Protein 7WWF (pdb70)

Solvent-accessible surface area: 55863 Å² total

B-factor: mean 41.77, std 9.0, range [22.73, 104.08]

CATH classification: 3.40.50.1820

Sequence (1630 aa):
NSGTLAVLVHGAWHSSLHWAAAQRGLARRGVASIAVDLPGHGLDAPVPSGYLTAGQPGLETEKSALADITDDLADAVVDALAEVRSRFARVLLVAHSAGGGPASLAAEKAPELVDHLVYLAAFVPAARPRFTDYINAPENADVVALPIFSDPANLGAHRLNPLSSDAIEVDAIRRAFLTDPPDAPEGWRHLLHPDEPYASLSAPVPVTPRRWGRIPRTYIRLDGDRALAPTTQNLIAEADRLTPDNPFGVRSLPGDHSPVHRPGELADLLAGIGTLAVLVHGAWHSSLHWAAAQRGLARRGVASIAVDLPGHGLDAPVPSGYLTAGQPGLETEKSALADITDDLADAVVDALAEVRSRFARVLLVAHSAGGGPASLAAEKAPELVDHLVYLAAFVPAARPRFTDYINAPENADVVALPIFSDPANLGAHRLNPLSSDAIEVDAIRRAFLTDPPDAPEGWRHLLHPDEPYASLSAPVPVTPRRWGRIPRTYIRLDGDRALAPTTQNLIAEADRLTPDNPFGVRSLPGDHSPVHRPGELADLLAGINSGTLAVLVHGAWHSSLHWAAAQRGLARRGVASIAVDLPGHGLDAPVPSGYLTAGQPGLETEKSALADITDDLADAVVDALAEVRSRFARVLLVAHSAGGGPASLAAEKAPELVDHLVYLAAFVPAARPRFTDYINAPENADVVALPIFSDPANLGAHRLNPLSSDAIEVDAIRRAFLTDPPDAPEGWRHLLHPDEPYASLSAPVPVTPRRWGRIPRTYIRLDGDRALAPTTQNLIAEADRLTPDNPFGVRSLPGDHSPVHRPGELADLLAGIGTLAVLVHGAWHSSLHWAAAQRGLARRGVASIAVDLPGHGLDAPVPSGYLTAGQPGLETEKSALADITDDLADAVVDALAEVRSRFARVLLVAHSAGGGPASLAAEKAPELVDHLVYLAAFVPAARPRFTDYINAPENADVVALPIFSDPANLGAHRLNPLSSDAIEVDAIRRAFLTDPPDAPEGWRHLLHPDEPYASLSAPVPVTPRRWGRIPRTYIRLDGDRALAPTTQNLIAEADRLTPDNPFGVRSLPGDHSPVHRPGELADLLAGIGTLAVLVHGAWHSSLHWAAAQRGLARRGVASIAVDLPGHGLDAPVPSGYLTAGQPGLETEKSALADITDDLADAVVDALAEVRSRFARVLLVAHSAGGGPASLAAEKAPELVDHLVYLAAFVPAARPRFTDYINAPENADVVALPIFSDPANLGAHRLNPLSSDAIEVDAIRRAFLTDPPDAPEGWRHLLHPDEPYASLSAPVPVTPRRWGRIPRTYIRLDGDRALAPTTQNLIAEADRLTPDNPFGVRSLPGDHSPVHRPGELADLLAGIGTLAVLVHGAWHSSLHWAAAQRGLARRGVASIAVDLPGHGLDAPVPSGYLTAGQPGLETEKSALADITDDLADAVVDALAEVRSRFARVLLVAHSAGGGPASLAAEKAPELVDHLVYLAAFVPAARPRFTDYINAPENADVVALPIFSDPANLGAHRLNPLSSDAIEVDAIRRAFLTDPPDAPEGWRHLLHPDEPYASLSAPVPVTPRRWGRIPRTYIRLDGDRALAPTTQNLIAEADRLTPDNPFGVRSLPGDHSPVHRPGELADLLAGI

Structure (mmCIF, N/CA/C/O backbone):
data_7WWF
#
_entry.id   7WWF
#
_cell.length_a   91.668
_cell.length_b   65.830
_cell.length_c   172.809
_cell.angle_alpha   90.000
_cell.angle_beta   97.760
_cell.angle_gamma   90.000
#
_symmetry.space_group_name_H-M   'P 1 21 1'
#
loop_
_entity.id
_entity.type
_entity.pdbx_description
1 polymer Esterase
2 non-polymer DI(HYDROXYETHYL)ETHER
3 non-polymer 2-AMINO-2-HYDROXYMETHYL-PROPANE-1,3-DIOL
4 water water
#
loop_
_atom_site.group_PDB
_atom_site.id
_atom_site.type_symbol
_atom_site.label_atom_id
_atom_site.label_alt_id
_atom_site.label_comp_id
_atom_site.label_asym_id
_atom_site.label_entity_id
_atom_site.label_seq_id
_atom_site.pdbx_PDB_ins_code
_atom_site.Cartn_x
_atom_site.Cartn_y
_atom_site.Cartn_z
_atom_site.occupancy
_atom_site.B_iso_or_equiv
_atom_site.auth_seq_id
_atom_site.auth_comp_id
_atom_site.auth_asym_id
_atom_site.auth_atom_id
_atom_site.pdbx_PDB_model_num
ATOM 1 N N . ASN A 1 6 ? 64.178 -34.850 114.864 1.00 79.22 6 ASN A N 1
ATOM 2 C CA . ASN A 1 6 ? 65.636 -34.827 114.891 1.00 70.69 6 ASN A CA 1
ATOM 3 C C . ASN A 1 6 ? 66.177 -35.866 115.868 1.00 72.68 6 ASN A C 1
ATOM 4 O O . ASN A 1 6 ? 67.380 -35.921 116.127 1.00 63.97 6 ASN A O 1
ATOM 6 N N . SER A 1 7 ? 65.273 -36.696 116.397 1.00 80.16 7 SER A N 1
ATOM 7 C CA . SER A 1 7 ? 65.653 -37.673 117.413 1.00 76.57 7 SER A CA 1
ATOM 8 C C . SER A 1 7 ? 66.642 -38.701 116.878 1.00 77.25 7 SER A C 1
ATOM 9 O O . SER A 1 7 ? 67.522 -39.157 117.617 1.00 77.23 7 SER A O 1
ATOM 12 N N . GLY A 1 8 ? 66.515 -39.083 115.610 1.00 72.13 8 GLY A N 1
ATOM 13 C CA . GLY A 1 8 ? 67.396 -40.086 115.044 1.00 64.99 8 GLY A CA 1
ATOM 14 C C . GLY A 1 8 ? 68.252 -39.582 113.901 1.00 54.45 8 GLY A C 1
ATOM 15 O O . GLY A 1 8 ? 68.655 -40.363 113.034 1.00 52.53 8 GLY A O 1
ATOM 16 N N . THR A 1 9 ? 68.540 -38.285 113.888 1.00 50.79 9 THR A N 1
ATOM 17 C CA . THR A 1 9 ? 69.345 -37.672 112.840 1.00 48.72 9 THR A CA 1
ATOM 18 C C . THR A 1 9 ? 70.758 -37.429 113.356 1.00 44.07 9 THR A C 1
ATOM 19 O O . THR A 1 9 ? 70.939 -36.940 114.476 1.00 42.98 9 THR A O 1
ATOM 23 N N . LEU A 1 10 ? 71.752 -37.774 112.541 1.00 40.47 10 LEU A N 1
ATOM 24 C CA . LEU A 1 10 ? 73.153 -37.553 112.874 1.00 38.03 10 LEU A CA 1
ATOM 25 C C . LEU A 1 10 ? 73.827 -36.774 111.756 1.00 35.61 10 LEU A C 1
ATOM 26 O O . LEU A 1 10 ? 73.688 -37.124 110.579 1.00 40.24 10 LEU A O 1
ATOM 31 N N . ALA A 1 11 ? 74.564 -35.731 112.124 1.00 30.22 11 ALA A N 1
ATOM 32 C CA . ALA A 1 11 ? 75.319 -34.927 111.174 1.00 32.49 11 ALA A CA 1
ATOM 33 C C . ALA A 1 11 ? 76.783 -35.346 111.221 1.00 35.27 11 ALA A C 1
ATOM 34 O O . ALA A 1 11 ? 77.434 -35.226 112.263 1.00 34.44 11 ALA A O 1
ATOM 36 N N . VAL A 1 12 ? 77.292 -35.844 110.099 1.00 33.64 12 VAL A N 1
ATOM 37 C CA . VAL A 1 12 ? 78.703 -36.184 109.958 1.00 29.81 12 VAL A CA 1
ATOM 38 C C . VAL A 1 12 ? 79.394 -35.012 109.278 1.00 33.99 12 VAL A C 1
ATOM 39 O O . VAL A 1 12 ? 79.113 -34.705 108.113 1.00 34.86 12 VAL A O 1
ATOM 43 N N . LEU A 1 13 ? 80.298 -34.358 109.999 1.00 29.37 13 LEU A N 1
ATOM 44 C CA . LEU A 1 13 ? 80.920 -33.120 109.549 1.00 32.50 13 LEU A CA 1
ATOM 45 C C . LEU A 1 13 ? 82.324 -33.401 109.029 1.00 35.24 13 LEU A C 1
ATOM 46 O O . LEU A 1 13 ? 83.114 -34.081 109.695 1.00 30.52 13 LEU A O 1
ATOM 51 N N . VAL A 1 14 ? 82.629 -32.875 107.843 1.00 30.96 14 VAL A N 1
ATOM 52 C CA . VAL A 1 14 ? 83.930 -33.041 107.200 1.00 26.88 14 VAL A CA 1
ATOM 53 C C . VAL A 1 14 ? 84.552 -31.662 107.032 1.00 29.79 14 VAL A C 1
ATOM 54 O O . VAL A 1 14 ? 84.002 -30.808 106.323 1.00 31.51 14 VAL A O 1
ATOM 58 N N . HIS A 1 15 ? 85.704 -31.453 107.666 1.00 24.29 15 HIS A N 1
ATOM 59 C CA . HIS A 1 15 ? 86.364 -30.156 107.666 1.00 26.84 15 HIS A CA 1
ATOM 60 C C . HIS A 1 15 ? 86.942 -29.835 106.285 1.00 33.51 15 HIS A C 1
ATOM 61 O O . HIS A 1 15 ? 86.984 -30.674 105.380 1.00 24.52 15 HIS A O 1
ATOM 68 N N . GLY A 1 16 ? 87.410 -28.593 106.140 1.00 28.87 16 GLY A N 1
ATOM 69 C CA . GLY A 1 16 ? 88.033 -28.135 104.919 1.00 31.65 16 GLY A CA 1
ATOM 70 C C . GLY A 1 16 ? 89.549 -28.224 104.972 1.00 36.51 16 GLY A C 1
ATOM 71 O O . GLY A 1 16 ? 90.144 -28.789 105.892 1.00 31.71 16 GLY A O 1
ATOM 72 N N . ALA A 1 17 ? 90.180 -27.643 103.954 1.00 33.85 17 ALA A N 1
ATOM 73 C CA . ALA A 1 17 ? 91.632 -27.709 103.846 1.00 34.64 17 ALA A CA 1
ATOM 74 C C . ALA A 1 17 ? 92.300 -26.922 104.969 1.00 34.93 17 ALA A C 1
ATOM 75 O O . ALA A 1 17 ? 91.844 -25.840 105.354 1.00 31.10 17 ALA A O 1
ATOM 77 N N . TRP A 1 18 ? 93.387 -27.488 105.498 1.00 32.00 18 TRP A N 1
ATOM 78 C CA . TRP A 1 18 ? 94.213 -26.958 106.582 1.00 32.98 18 TRP A CA 1
ATOM 79 C C . TRP A 1 18 ? 93.491 -26.910 107.924 1.00 32.85 18 TRP A C 1
ATOM 80 O O . TRP A 1 18 ? 94.106 -26.514 108.920 1.00 30.11 18 TRP A O 1
ATOM 91 N N . HIS A 1 19 ? 92.222 -27.304 107.991 1.00 31.58 19 HIS A N 1
ATOM 92 C CA . HIS A 1 19 ? 91.459 -27.304 109.228 1.00 28.87 19 HIS A CA 1
ATOM 93 C C . HIS A 1 19 ? 91.399 -28.722 109.793 1.00 30.77 19 HIS A C 1
ATOM 94 O O . HIS A 1 19 ? 92.095 -29.629 109.330 1.00 34.57 19 HIS A O 1
ATOM 101 N N . SER A 1 20 ? 90.561 -28.924 110.807 1.00 36.02 20 SER A N 1
ATOM 102 C CA . SER A 1 20 ? 90.404 -30.241 111.412 1.00 33.60 20 SER A CA 1
ATOM 103 C C . SER A 1 20 ? 89.032 -30.312 112.075 1.00 32.85 20 SER A C 1
ATOM 104 O O . SER A 1 20 ? 88.211 -29.399 111.947 1.00 33.85 20 SER A O 1
ATOM 107 N N . SER A 1 21 ? 88.788 -31.409 112.795 1.00 35.21 21 SER A N 1
ATOM 108 C CA . SER A 1 21 ? 87.517 -31.585 113.485 1.00 35.87 21 SER A CA 1
ATOM 109 C C . SER A 1 21 ? 87.280 -30.528 114.555 1.00 34.53 21 SER A C 1
ATOM 110 O O . SER A 1 21 ? 86.122 -30.246 114.883 1.00 32.04 21 SER A O 1
ATOM 113 N N . LEU A 1 22 ? 88.345 -29.928 115.095 1.00 33.49 22 LEU A N 1
ATOM 114 C CA . LEU A 1 22 ? 88.179 -28.986 116.199 1.00 35.95 22 LEU A CA 1
ATOM 115 C C . LEU A 1 22 ? 87.417 -27.741 115.770 1.00 38.38 22 LEU A C 1
ATOM 116 O O . LEU A 1 22 ? 86.744 -27.113 116.595 1.00 37.99 22 LEU A O 1
ATOM 121 N N . HIS A 1 23 ? 87.503 -27.368 114.493 1.00 32.49 23 HIS A N 1
ATOM 122 C CA . HIS A 1 23 ? 86.823 -26.163 114.041 1.00 36.91 23 HIS A CA 1
ATOM 123 C C . HIS A 1 23 ? 85.306 -26.317 114.053 1.00 35.36 23 HIS A C 1
ATOM 124 O O . HIS A 1 23 ? 84.596 -25.308 114.057 1.00 38.52 23 HIS A O 1
ATOM 131 N N . TRP A 1 24 ? 84.799 -27.548 114.092 1.00 34.94 24 TRP A N 1
ATOM 132 C CA . TRP A 1 24 ? 83.368 -27.815 114.167 1.00 34.43 24 TRP A CA 1
ATOM 133 C C . TRP A 1 24 ? 82.812 -27.784 115.590 1.00 36.06 24 TRP A C 1
ATOM 134 O O . TRP A 1 24 ? 81.597 -27.934 115.757 1.00 34.98 24 TRP A O 1
ATOM 145 N N . ALA A 1 25 ? 83.659 -27.594 116.607 1.00 34.17 25 ALA A N 1
ATOM 146 C CA . ALA A 1 25 ? 83.255 -27.868 117.988 1.00 35.65 25 ALA A CA 1
ATOM 147 C C . ALA A 1 25 ? 82.040 -27.044 118.404 1.00 33.95 25 ALA A C 1
ATOM 148 O O . ALA A 1 25 ? 81.065 -27.584 118.938 1.00 34.23 25 ALA A O 1
ATOM 150 N N . ALA A 1 26 ? 82.083 -25.729 118.173 1.00 38.30 26 ALA A N 1
ATOM 151 C CA . ALA A 1 26 ? 80.977 -24.873 118.595 1.00 34.66 26 ALA A CA 1
ATOM 152 C C . ALA A 1 26 ? 79.702 -25.194 117.825 1.00 39.00 26 ALA A C 1
ATOM 153 O O . ALA A 1 26 ? 78.600 -25.154 118.387 1.00 39.33 26 ALA A O 1
ATOM 155 N N . ALA A 1 27 ? 79.832 -25.514 116.535 1.00 39.43 27 ALA A N 1
ATOM 156 C CA . ALA A 1 27 ? 78.666 -25.897 115.749 1.00 35.56 27 ALA A CA 1
ATOM 157 C C . ALA A 1 27 ? 78.062 -27.205 116.245 1.00 29.28 27 ALA A C 1
ATOM 158 O O . ALA A 1 27 ? 76.839 -27.380 116.192 1.00 27.84 27 ALA A O 1
ATOM 160 N N . GLN A 1 28 ? 78.896 -28.129 116.729 1.00 30.65 28 GLN A N 1
ATOM 161 C CA . GLN A 1 28 ? 78.378 -29.365 117.308 1.00 32.82 28 GLN A CA 1
ATOM 162 C C . GLN A 1 28 ? 77.570 -29.082 118.569 1.00 36.01 28 GLN A C 1
ATOM 163 O O . GLN A 1 28 ? 76.562 -29.749 118.832 1.00 33.83 28 GLN A O 1
ATOM 169 N N . ARG A 1 29 ? 78.001 -28.099 119.366 1.00 34.75 29 ARG A N 1
ATOM 170 C CA . ARG A 1 29 ? 77.209 -27.690 120.522 1.00 37.85 29 ARG A CA 1
ATOM 171 C C . ARG A 1 29 ? 75.876 -27.098 120.083 1.00 38.40 29 ARG A C 1
ATOM 172 O O . ARG A 1 29 ? 74.834 -27.378 120.688 1.00 35.88 29 ARG A O 1
ATOM 180 N N . GLY A 1 30 ? 75.888 -26.283 119.028 1.00 34.33 30 GLY A N 1
ATOM 181 C CA . GLY A 1 30 ? 74.641 -25.741 118.516 1.00 34.63 30 GLY A CA 1
ATOM 182 C C . GLY A 1 30 ? 73.689 -26.820 118.039 1.00 36.38 30 GLY A C 1
ATOM 183 O O . GLY A 1 30 ? 72.474 -26.716 118.227 1.00 33.70 30 GLY A O 1
ATOM 184 N N . LEU A 1 31 ? 74.227 -27.875 117.420 1.00 28.24 31 LEU A N 1
ATOM 185 C CA . LEU A 1 31 ? 73.377 -28.953 116.923 1.00 32.33 31 LEU A CA 1
ATOM 186 C C . LEU A 1 31 ? 72.751 -29.741 118.067 1.00 37.22 31 LEU A C 1
ATOM 187 O O . LEU A 1 31 ? 71.575 -30.119 117.996 1.00 37.53 31 LEU A O 1
ATOM 192 N N . ALA A 1 32 ? 73.522 -30.008 119.126 1.00 33.61 32 ALA A N 1
ATOM 193 C CA . ALA A 1 32 ? 72.981 -30.739 120.267 1.00 35.01 32 ALA A CA 1
ATOM 194 C C . ALA A 1 32 ? 71.831 -29.975 120.909 1.00 33.33 32 ALA A C 1
ATOM 195 O O . ALA A 1 32 ? 70.824 -30.572 121.309 1.00 32.67 32 ALA A O 1
ATOM 197 N N . ARG A 1 33 ? 71.964 -28.649 121.002 1.00 37.57 33 ARG A N 1
ATOM 198 C CA . ARG A 1 33 ? 70.906 -27.786 121.516 1.00 37.08 33 ARG A CA 1
ATOM 199 C C . ARG A 1 33 ? 69.590 -27.988 120.775 1.00 44.21 33 ARG A C 1
ATOM 200 O O . ARG A 1 33 ? 68.520 -27.725 121.339 1.00 40.62 33 ARG A O 1
ATOM 208 N N . ARG A 1 34 ? 69.642 -28.464 119.529 1.00 38.24 34 ARG A N 1
ATOM 209 C CA . ARG A 1 34 ? 68.456 -28.827 118.767 1.00 37.34 34 ARG A CA 1
ATOM 210 C C . ARG A 1 34 ? 68.229 -30.333 118.727 1.00 40.90 34 ARG A C 1
ATOM 211 O O . ARG A 1 34 ? 67.450 -30.814 117.897 1.00 45.15 34 ARG A O 1
ATOM 219 N N . GLY A 1 35 ? 68.891 -31.086 119.601 1.00 42.26 35 GLY A N 1
ATOM 220 C CA . GLY A 1 35 ? 68.703 -32.523 119.625 1.00 39.29 35 GLY A CA 1
ATOM 221 C C . GLY A 1 35 ? 69.266 -33.252 118.429 1.00 44.68 35 GLY A C 1
ATOM 222 O O . GLY A 1 35 ? 68.840 -34.373 118.140 1.00 49.96 35 GLY A O 1
ATOM 223 N N . VAL A 1 36 ? 70.213 -32.647 117.722 1.00 42.53 36 VAL A N 1
ATOM 224 C CA . VAL A 1 36 ? 70.851 -33.262 116.566 1.00 37.58 36 VAL A CA 1
ATOM 225 C C . VAL A 1 36 ? 72.240 -33.717 116.992 1.00 32.34 36 VAL A C 1
ATOM 226 O O . VAL A 1 36 ? 73.113 -32.891 117.279 1.00 34.49 36 VAL A O 1
ATOM 230 N N . ALA A 1 37 ? 72.449 -35.028 117.043 1.00 32.36 37 ALA A N 1
ATOM 231 C CA . ALA A 1 37 ? 73.775 -35.552 117.322 1.00 33.92 37 ALA A CA 1
ATOM 232 C C . ALA A 1 37 ? 74.695 -35.320 116.127 1.00 40.27 37 ALA A C 1
ATOM 233 O O . ALA A 1 37 ? 74.251 -35.199 114.980 1.00 38.99 37 ALA A O 1
ATOM 235 N N . SER A 1 38 ? 75.994 -35.257 116.402 1.00 33.48 38 SER A N 1
ATOM 236 C CA . SER A 1 38 ? 76.941 -34.977 115.335 1.00 39.58 38 SER A CA 1
ATOM 237 C C . SER A 1 38 ? 78.317 -35.504 115.708 1.00 39.67 38 SER A C 1
ATOM 238 O O . SER A 1 38 ? 78.689 -35.545 116.883 1.00 37.20 38 SER A O 1
ATOM 241 N N . ILE A 1 39 ? 79.065 -35.905 114.684 1.00 40.66 39 ILE A N 1
ATOM 242 C CA . ILE A 1 39 ? 80.461 -36.291 114.825 1.00 38.03 39 ILE A CA 1
ATOM 243 C C . ILE A 1 39 ? 81.268 -35.582 113.750 1.00 38.93 39 ILE A C 1
ATOM 244 O O . ILE A 1 39 ? 80.773 -35.305 112.653 1.00 34.00 39 ILE A O 1
ATOM 249 N N . ALA A 1 40 ? 82.520 -35.284 114.073 1.00 34.94 40 ALA A N 1
ATOM 250 C CA . ALA A 1 40 ? 83.425 -34.600 113.163 1.00 32.72 40 ALA A CA 1
ATOM 251 C C . ALA A 1 40 ? 84.544 -35.555 112.780 1.00 37.70 40 ALA A C 1
ATOM 252 O O . ALA A 1 40 ? 85.233 -36.094 113.653 1.00 35.47 40 ALA A O 1
ATOM 254 N N . VAL A 1 41 ? 84.713 -35.769 111.484 1.00 32.89 41 VAL A N 1
ATOM 255 C CA . VAL A 1 41 ? 85.740 -36.662 110.964 1.00 38.07 41 VAL A CA 1
ATOM 256 C C . VAL A 1 41 ? 87.027 -35.877 110.776 1.00 40.63 41 VAL A C 1
ATOM 257 O O . VAL A 1 41 ? 87.013 -34.728 110.320 1.00 41.23 41 VAL A O 1
ATOM 261 N N . ASP A 1 42 ? 88.147 -36.493 111.136 1.00 37.84 42 ASP A N 1
ATOM 262 C CA . ASP A 1 42 ? 89.465 -35.944 110.850 1.00 37.15 42 ASP A CA 1
ATOM 263 C C . ASP A 1 42 ? 90.028 -36.690 109.648 1.00 39.94 42 ASP A C 1
ATOM 264 O O . ASP A 1 42 ? 90.364 -37.875 109.747 1.00 39.71 42 ASP A O 1
ATOM 269 N N . LEU A 1 43 ? 90.108 -36.001 108.512 1.00 34.24 43 LEU A N 1
ATOM 270 C CA . LEU A 1 43 ? 90.650 -36.608 107.310 1.00 37.12 43 LEU A CA 1
ATOM 271 C C . LEU A 1 43 ? 92.140 -36.890 107.498 1.00 38.57 43 LEU A C 1
ATOM 272 O O . LEU A 1 43 ? 92.808 -36.219 108.289 1.00 38.67 43 LEU A O 1
ATOM 277 N N . PRO A 1 44 ? 92.674 -37.891 106.797 1.00 41.52 44 PRO A N 1
ATOM 278 C CA . PRO A 1 44 ? 94.099 -38.218 106.930 1.00 32.82 44 PRO A CA 1
ATOM 279 C C . PRO A 1 44 ? 94.987 -36.992 106.781 1.00 34.91 44 PRO A C 1
ATOM 280 O O . PRO A 1 44 ? 94.844 -36.204 105.843 1.00 35.19 44 PRO A O 1
ATOM 284 N N . GLY A 1 45 ? 95.903 -36.829 107.732 1.00 37.27 45 GLY A N 1
ATOM 285 C CA . GLY A 1 45 ? 96.774 -35.678 107.777 1.00 36.39 45 GLY A CA 1
ATOM 286 C C . GLY A 1 45 ? 96.261 -34.519 108.601 1.00 37.67 45 GLY A C 1
ATOM 287 O O . GLY A 1 45 ? 96.938 -33.485 108.673 1.00 37.74 45 GLY A O 1
ATOM 288 N N . HIS A 1 46 ? 95.093 -34.654 109.223 1.00 32.98 46 HIS A N 1
ATOM 289 C CA . HIS A 1 46 ? 94.504 -33.590 110.021 1.00 36.12 46 HIS A CA 1
ATOM 290 C C . HIS A 1 46 ? 94.169 -34.121 111.408 1.00 40.46 46 HIS A C 1
ATOM 291 O O . HIS A 1 46 ? 94.089 -35.332 111.630 1.00 36.57 46 HIS A O 1
ATOM 298 N N . GLY A 1 47 ? 93.970 -33.197 112.341 1.00 35.34 47 GLY A N 1
ATOM 299 C CA . GLY A 1 47 ? 93.663 -33.571 113.703 1.00 37.72 47 GLY A CA 1
ATOM 300 C C . GLY A 1 47 ? 94.915 -33.859 114.514 1.00 40.03 47 GLY A C 1
ATOM 301 O O . GLY A 1 47 ? 96.024 -33.413 114.198 1.00 38.70 47 GLY A O 1
ATOM 302 N N . LEU A 1 48 ? 94.721 -34.636 115.583 1.00 42.70 48 LEU A N 1
ATOM 303 C CA . LEU A 1 48 ? 95.824 -34.956 116.484 1.00 46.64 48 LEU A CA 1
ATOM 304 C C . LEU A 1 48 ? 96.905 -35.780 115.797 1.00 46.69 48 LEU A C 1
ATOM 305 O O . LEU A 1 48 ? 98.070 -35.732 116.207 1.00 52.42 48 LEU A O 1
ATOM 310 N N . ASP A 1 49 ? 96.544 -36.533 114.761 1.00 46.03 49 ASP A N 1
ATOM 311 C CA . ASP A 1 49 ? 97.481 -37.382 114.036 1.00 53.87 49 ASP A CA 1
ATOM 312 C C . ASP A 1 49 ? 98.338 -36.621 113.035 1.00 52.31 49 ASP A C 1
ATOM 313 O O . ASP A 1 49 ? 99.225 -37.227 112.425 1.00 48.82 49 ASP A O 1
ATOM 318 N N . ALA A 1 50 ? 98.101 -35.325 112.855 1.00 49.92 50 ALA A N 1
ATOM 319 C CA . ALA A 1 50 ? 98.730 -34.596 111.764 1.00 40.91 50 ALA A CA 1
ATOM 320 C C . ALA A 1 50 ? 100.235 -34.469 111.989 1.00 43.97 50 ALA A C 1
ATOM 321 O O . ALA A 1 50 ? 100.684 -34.292 113.127 1.00 37.11 50 ALA A O 1
ATOM 323 N N . PRO A 1 51 ? 101.035 -34.562 110.934 1.00 44.06 51 PRO A N 1
ATOM 324 C CA . PRO A 1 51 ? 102.461 -34.257 111.040 1.00 43.47 51 PRO A CA 1
ATOM 325 C C . PRO A 1 51 ? 102.723 -32.783 110.754 1.00 42.27 51 PRO A C 1
ATOM 326 O O . PRO A 1 51 ? 101.832 -32.027 110.361 1.00 46.71 51 PRO A O 1
ATOM 330 N N . VAL A 1 52 ? 103.973 -32.386 110.977 1.00 39.26 52 VAL A N 1
ATOM 331 C CA . VAL A 1 52 ? 104.456 -31.068 110.557 1.00 42.98 52 VAL A CA 1
ATOM 332 C C . VAL A 1 52 ? 105.845 -31.218 109.972 1.00 39.56 52 VAL A C 1
ATOM 333 O O . VAL A 1 52 ? 106.589 -32.150 110.308 1.00 36.66 52 VAL A O 1
ATOM 337 N N . PRO A 1 53 ? 106.217 -30.319 109.059 1.00 39.94 53 PRO A N 1
ATOM 338 C CA . PRO A 1 53 ? 107.597 -30.320 108.562 1.00 40.03 53 PRO A CA 1
ATOM 339 C C . PRO A 1 53 ? 108.578 -30.140 109.709 1.00 39.93 53 PRO A C 1
ATOM 340 O O . PRO A 1 53 ? 108.289 -29.467 110.702 1.00 38.89 53 PRO A O 1
ATOM 344 N N . SER A 1 54 ? 109.753 -30.761 109.561 1.00 38.14 54 SER A N 1
ATOM 345 C CA . SER A 1 54 ? 110.697 -30.857 110.672 1.00 45.73 54 SER A CA 1
ATOM 346 C C . SER A 1 54 ? 111.083 -29.490 111.223 1.00 42.14 54 SER A C 1
ATOM 347 O O . SER A 1 54 ? 111.446 -29.377 112.399 1.00 42.85 54 SER A O 1
ATOM 350 N N . GLY A 1 55 ? 111.007 -28.446 110.404 1.00 37.35 55 GLY A N 1
ATOM 351 C CA . GLY A 1 55 ? 111.338 -27.107 110.834 1.00 40.26 55 GLY A CA 1
ATOM 352 C C . GLY A 1 55 ? 110.165 -26.201 111.128 1.00 40.95 55 GLY A C 1
ATOM 353 O O . GLY A 1 55 ? 110.378 -25.030 111.454 1.00 40.75 55 GLY A O 1
ATOM 354 N N . TYR A 1 56 ? 108.932 -26.707 111.039 1.00 38.12 56 TYR A N 1
ATOM 355 C CA . TYR A 1 56 ? 107.761 -25.846 111.181 1.00 35.63 56 TYR A CA 1
ATOM 356 C C . TYR A 1 56 ? 107.700 -25.196 112.559 1.00 36.11 56 TYR A C 1
ATOM 357 O O . TYR A 1 56 ? 107.303 -24.032 112.687 1.00 36.04 56 TYR A O 1
ATOM 366 N N . LEU A 1 57 ? 108.082 -25.930 113.600 1.00 38.01 57 LEU A N 1
ATOM 367 C CA . LEU A 1 57 ? 108.048 -25.425 114.965 1.00 37.96 57 LEU A CA 1
ATOM 368 C C . LEU A 1 57 ? 109.427 -25.020 115.473 1.00 42.15 57 LEU A C 1
ATOM 369 O O . LEU A 1 57 ? 109.605 -24.837 116.681 1.00 43.88 57 LEU A O 1
ATOM 374 N N . THR A 1 58 ? 110.403 -24.880 114.581 1.00 36.42 58 THR A N 1
ATOM 375 C CA . THR A 1 58 ? 111.755 -24.483 114.941 1.00 39.66 58 THR A CA 1
ATOM 376 C C . THR A 1 58 ? 111.982 -23.034 114.529 1.00 43.16 58 THR A C 1
ATOM 377 O O . THR A 1 58 ? 111.557 -22.616 113.446 1.00 38.83 58 THR A O 1
ATOM 381 N N . ALA A 1 59 ? 112.639 -22.272 115.406 1.00 39.68 59 ALA A N 1
ATOM 382 C CA . ALA A 1 59 ? 112.969 -20.881 115.117 1.00 42.57 59 ALA A CA 1
ATOM 383 C C . ALA A 1 59 ? 113.651 -20.756 113.760 1.00 44.00 59 ALA A C 1
ATOM 384 O O . ALA A 1 59 ? 114.550 -21.533 113.426 1.00 41.66 59 ALA A O 1
ATOM 386 N N . GLY A 1 60 ? 113.208 -19.774 112.975 1.00 43.91 60 GLY A N 1
ATOM 387 C CA . GLY A 1 60 ? 113.654 -19.619 111.609 1.00 45.56 60 GLY A CA 1
ATOM 388 C C . GLY A 1 60 ? 112.946 -20.499 110.604 1.00 46.49 60 GLY A C 1
ATOM 389 O O . GLY A 1 60 ? 113.003 -20.209 109.401 1.00 46.88 60 GLY A O 1
ATOM 390 N N . GLN A 1 61 ? 112.276 -21.554 111.058 1.00 43.87 61 GLN A N 1
ATOM 391 C CA . GLN A 1 61 ? 111.557 -22.486 110.196 1.00 44.13 61 GLN A CA 1
ATOM 392 C C . GLN A 1 61 ? 112.424 -23.011 109.049 1.00 43.90 61 GLN A C 1
ATOM 393 O O . GLN A 1 61 ? 112.113 -22.783 107.872 1.00 46.19 61 GLN A O 1
ATOM 399 N N . PRO A 1 62 ? 113.502 -23.733 109.353 1.00 46.27 62 PRO A N 1
ATOM 400 C CA . PRO A 1 62 ? 114.421 -24.164 108.294 1.00 47.68 62 PRO A CA 1
ATOM 401 C C . PRO A 1 62 ? 113.826 -25.278 107.448 1.00 50.26 62 PRO A C 1
ATOM 402 O O . PRO A 1 62 ? 113.188 -26.202 107.961 1.00 46.79 62 PRO A O 1
ATOM 406 N N . GLY A 1 63 ? 114.043 -25.178 106.137 1.00 44.27 63 GLY A N 1
ATOM 407 C CA . GLY A 1 63 ? 113.610 -26.196 105.203 1.00 43.83 63 GLY A CA 1
ATOM 408 C C . GLY A 1 63 ? 112.144 -26.171 104.842 1.00 50.11 63 GLY A C 1
ATOM 409 O O . GLY A 1 63 ? 111.687 -27.067 104.124 1.00 48.99 63 GLY A O 1
ATOM 410 N N . LEU A 1 64 ? 111.393 -25.166 105.301 1.00 50.12 64 LEU A N 1
ATOM 411 C CA . LEU A 1 64 ? 109.946 -25.171 105.110 1.00 46.59 64 LEU A CA 1
ATOM 412 C C . LEU A 1 64 ? 109.557 -25.069 103.640 1.00 44.67 64 LEU A C 1
ATOM 413 O O . LEU A 1 64 ? 108.544 -25.648 103.230 1.00 45.98 64 LEU A O 1
ATOM 418 N N . GLU A 1 65 ? 110.339 -24.350 102.832 1.00 44.45 65 GLU A N 1
ATOM 419 C CA . GLU A 1 65 ? 109.975 -24.134 101.436 1.00 48.12 65 GLU A CA 1
ATOM 420 C C . GLU A 1 65 ? 110.318 -25.314 100.536 1.00 48.02 65 GLU A C 1
ATOM 421 O O . GLU A 1 65 ? 109.819 -25.374 99.407 1.00 47.93 65 GLU A O 1
ATOM 427 N N . THR A 1 66 ? 111.154 -26.248 100.998 1.00 47.41 66 THR A N 1
ATOM 428 C CA . THR A 1 66 ? 111.628 -27.341 100.159 1.00 47.95 66 THR A CA 1
ATOM 429 C C . THR A 1 66 ? 111.321 -28.732 100.692 1.00 48.19 66 THR A C 1
ATOM 430 O O . THR A 1 66 ? 111.280 -29.676 99.894 1.00 45.92 66 THR A O 1
ATOM 434 N N . GLU A 1 67 ? 111.112 -28.893 101.998 1.00 40.56 67 GLU A N 1
ATOM 435 C CA . GLU A 1 67 ? 110.943 -30.223 102.571 1.00 43.24 67 GLU A CA 1
ATOM 436 C C . GLU A 1 67 ? 109.689 -30.890 102.021 1.00 46.00 67 GLU A C 1
ATOM 437 O O . GLU A 1 67 ? 108.619 -30.277 101.962 1.00 47.39 67 GLU A O 1
ATOM 443 N N . LYS A 1 68 ? 109.825 -32.149 101.613 1.00 43.09 68 LYS A N 1
ATOM 444 C CA . LYS A 1 68 ? 108.673 -32.884 101.113 1.00 45.84 68 LYS A CA 1
ATOM 445 C C . LYS A 1 68 ? 107.728 -33.223 102.258 1.00 43.67 68 LYS A C 1
ATOM 446 O O . LYS A 1 68 ? 108.158 -33.582 103.359 1.00 43.41 68 LYS A O 1
ATOM 452 N N . SER A 1 69 ? 106.432 -33.102 101.991 1.00 41.48 69 SER A N 1
ATOM 453 C CA . SER A 1 69 ? 105.421 -33.342 103.008 1.00 48.19 69 SER A CA 1
ATOM 454 C C . SER A 1 69 ? 105.215 -34.834 103.228 1.00 44.22 69 SER A C 1
ATOM 455 O O . SER A 1 69 ? 105.272 -35.632 102.287 1.00 42.46 69 SER A O 1
ATOM 458 N N . ALA A 1 70 ? 104.965 -35.204 104.485 1.00 38.37 70 ALA A N 1
ATOM 459 C CA . ALA A 1 70 ? 104.623 -36.580 104.810 1.00 42.19 70 ALA A CA 1
ATOM 460 C C . ALA A 1 70 ? 103.260 -36.987 104.268 1.00 39.77 70 ALA A C 1
ATOM 461 O O . ALA A 1 70 ? 102.928 -38.176 104.308 1.00 36.20 70 ALA A O 1
ATOM 463 N N . LEU A 1 71 ? 102.467 -36.038 103.773 1.00 39.05 71 LEU A N 1
ATOM 464 C CA . LEU A 1 71 ? 101.169 -36.322 103.177 1.00 40.11 71 LEU A CA 1
ATOM 465 C C . LEU A 1 71 ? 101.244 -36.499 101.664 1.00 42.77 71 LEU A C 1
ATOM 466 O O . LEU A 1 71 ? 100.201 -36.509 101.001 1.00 41.58 71 LEU A O 1
ATOM 471 N N . ALA A 1 72 ? 102.450 -36.647 101.107 1.00 39.99 72 ALA A N 1
ATOM 472 C CA . ALA A 1 72 ? 102.612 -36.687 99.657 1.00 44.25 72 ALA A CA 1
ATOM 473 C C . ALA A 1 72 ? 101.965 -37.911 99.021 1.00 42.57 72 ALA A C 1
ATOM 474 O O . ALA A 1 72 ? 101.606 -37.859 97.840 1.00 39.06 72 ALA A O 1
ATOM 476 N N . ASP A 1 73 ? 101.802 -39.002 99.766 1.00 42.48 73 ASP A N 1
ATOM 477 C CA . ASP A 1 73 ? 101.272 -40.242 99.218 1.00 40.02 73 ASP A CA 1
ATOM 478 C C . ASP A 1 73 ? 99.793 -40.439 99.520 1.00 43.12 73 ASP A C 1
ATOM 479 O O . ASP A 1 73 ? 99.239 -41.492 99.188 1.00 40.28 73 ASP A O 1
ATOM 484 N N . ILE A 1 74 ? 99.141 -39.456 100.137 1.00 40.70 74 ILE A N 1
ATOM 485 C CA . ILE A 1 74 ? 97.708 -39.548 100.395 1.00 39.96 74 ILE A CA 1
ATOM 486 C C . ILE A 1 74 ? 96.961 -39.361 99.081 1.00 39.70 74 ILE A C 1
ATOM 487 O O . ILE A 1 74 ? 97.142 -38.355 98.385 1.00 39.17 74 ILE A O 1
ATOM 492 N N . THR A 1 75 ? 96.119 -40.327 98.735 1.00 40.92 75 THR A N 1
ATOM 493 C CA . THR A 1 75 ? 95.303 -40.237 97.535 1.00 39.78 75 THR A CA 1
ATOM 494 C C . THR A 1 75 ? 93.901 -39.753 97.884 1.00 43.62 75 THR A C 1
ATOM 495 O O . THR A 1 75 ? 93.480 -39.768 99.044 1.00 39.61 75 THR A O 1
ATOM 507 N N . ASP A 1 77 ? 91.266 -41.241 97.077 1.00 39.16 77 ASP A N 1
ATOM 508 C CA . ASP A 1 77 ? 90.533 -42.409 97.557 1.00 45.38 77 ASP A CA 1
ATOM 509 C C . ASP A 1 77 ? 90.780 -42.657 99.042 1.00 44.36 77 ASP A C 1
ATOM 510 O O . ASP A 1 77 ? 89.873 -43.110 99.749 1.00 40.22 77 ASP A O 1
ATOM 515 N N . ASP A 1 78 ? 91.990 -42.370 99.531 1.00 41.44 78 ASP A N 1
ATOM 516 C CA . ASP A 1 78 ? 92.260 -42.497 100.961 1.00 41.21 78 ASP A CA 1
ATOM 517 C C . ASP A 1 78 ? 91.424 -41.511 101.767 1.00 41.10 78 ASP A C 1
ATOM 518 O O . ASP A 1 78 ? 90.921 -41.849 102.845 1.00 38.66 78 ASP A O 1
ATOM 523 N N . LEU A 1 79 ? 91.273 -40.284 101.261 1.00 37.26 79 LEU A N 1
ATOM 524 C CA . LEU A 1 79 ? 90.459 -39.291 101.951 1.00 37.36 79 LEU A CA 1
ATOM 525 C C . LEU A 1 79 ? 88.991 -39.695 101.957 1.00 40.31 79 LEU A C 1
ATOM 526 O O . LEU A 1 79 ? 88.317 -39.598 102.991 1.00 34.43 79 LEU A O 1
ATOM 531 N N . ALA A 1 80 ? 88.483 -40.161 100.814 1.00 33.26 80 ALA A N 1
ATOM 532 C CA . ALA A 1 80 ? 87.087 -40.580 100.743 1.00 37.13 80 ALA A CA 1
ATOM 533 C C . ALA A 1 80 ? 86.832 -41.810 101.604 1.00 37.23 80 ALA A C 1
ATOM 534 O O . ALA A 1 80 ? 85.816 -41.881 102.306 1.00 35.54 80 ALA A O 1
ATOM 536 N N . ASP A 1 81 ? 87.743 -42.787 101.567 1.00 39.26 81 ASP A N 1
ATOM 537 C CA . ASP A 1 81 ? 87.538 -44.016 102.326 1.00 39.25 81 ASP A CA 1
ATOM 538 C C . ASP A 1 81 ? 87.492 -43.750 103.825 1.00 40.13 81 ASP A C 1
ATOM 539 O O . ASP A 1 81 ? 86.842 -44.495 104.565 1.00 41.80 81 ASP A O 1
ATOM 544 N N . ALA A 1 82 ? 88.169 -42.698 104.290 1.00 37.11 82 ALA A N 1
ATOM 545 C CA . ALA A 1 82 ? 88.041 -42.310 105.690 1.00 40.78 82 ALA A CA 1
ATOM 546 C C . ALA A 1 82 ? 86.629 -41.825 105.996 1.00 42.12 82 ALA A C 1
ATOM 547 O O . ALA A 1 82 ? 86.106 -42.065 107.091 1.00 43.52 82 ALA A O 1
ATOM 549 N N . VAL A 1 83 ? 85.995 -41.143 105.039 1.00 38.58 83 VAL A N 1
ATOM 550 C CA . VAL A 1 83 ? 84.610 -40.724 105.229 1.00 38.53 83 VAL A CA 1
ATOM 551 C C . VAL A 1 83 ? 83.679 -41.927 105.158 1.00 37.93 83 VAL A C 1
ATOM 552 O O . VAL A 1 83 ? 82.721 -42.033 105.933 1.00 35.80 83 VAL A O 1
ATOM 556 N N . VAL A 1 84 ? 83.947 -42.855 104.234 1.00 35.52 84 VAL A N 1
ATOM 557 C CA . VAL A 1 84 ? 83.134 -44.064 104.129 1.00 39.37 84 VAL A CA 1
ATOM 558 C C . VAL A 1 84 ? 83.193 -44.858 105.428 1.00 39.38 84 VAL A C 1
ATOM 559 O O . VAL A 1 84 ? 82.177 -45.383 105.898 1.00 41.74 84 VAL A O 1
ATOM 563 N N . ASP A 1 85 ? 84.381 -44.951 106.031 1.00 38.67 85 ASP A N 1
ATOM 564 C CA . ASP A 1 85 ? 84.525 -45.701 107.274 1.00 43.05 85 ASP A CA 1
ATOM 565 C C . ASP A 1 85 ? 83.704 -45.077 108.397 1.00 48.61 85 ASP A C 1
ATOM 566 O O . ASP A 1 85 ? 83.069 -45.791 109.182 1.00 48.27 85 ASP A O 1
ATOM 571 N N . ALA A 1 86 ? 83.707 -43.745 108.492 1.00 44.35 86 ALA A N 1
ATOM 572 C CA . ALA A 1 86 ? 82.943 -43.081 109.542 1.00 38.43 86 ALA A CA 1
ATOM 573 C C . ALA A 1 86 ? 81.445 -43.228 109.313 1.00 44.30 86 ALA A C 1
ATOM 574 O O . ALA A 1 86 ? 80.686 -43.461 110.261 1.00 45.75 86 ALA A O 1
ATOM 576 N N . LEU A 1 87 ? 81.000 -43.096 108.060 1.00 39.05 87 LEU A N 1
ATOM 577 C CA . LEU A 1 87 ? 79.587 -43.285 107.756 1.00 40.80 87 LEU A CA 1
ATOM 578 C C . LEU A 1 87 ? 79.146 -44.719 108.016 1.00 43.57 87 LEU A C 1
ATOM 579 O O . LEU A 1 87 ? 78.004 -44.952 108.430 1.00 42.16 87 LEU A O 1
ATOM 584 N N . ALA A 1 88 ? 80.031 -45.691 107.779 1.00 44.56 88 ALA A N 1
ATOM 585 C CA . ALA A 1 88 ? 79.659 -47.090 107.960 1.00 47.69 88 ALA A CA 1
ATOM 586 C C . ALA A 1 88 ? 79.519 -47.455 109.432 1.00 45.81 88 ALA A C 1
ATOM 587 O O . ALA A 1 88 ? 78.708 -48.320 109.780 1.00 48.34 88 ALA A O 1
ATOM 589 N N . GLU A 1 89 ? 80.291 -46.808 110.306 1.00 48.08 89 GLU A N 1
ATOM 590 C CA . GLU A 1 89 ? 80.269 -47.143 111.725 1.00 48.52 89 GLU A CA 1
ATOM 591 C C . GLU A 1 89 ? 79.016 -46.643 112.432 1.00 49.29 89 GLU A C 1
ATOM 592 O O . GLU A 1 89 ? 78.683 -47.152 113.508 1.00 55.42 89 GLU A O 1
ATOM 598 N N . VAL A 1 90 ? 78.315 -45.666 111.861 1.00 48.82 90 VAL A N 1
ATOM 599 C CA . VAL A 1 90 ? 77.150 -45.061 112.495 1.00 44.69 90 VAL A CA 1
ATOM 600 C C . VAL A 1 90 ? 75.862 -45.366 111.755 1.00 44.94 90 VAL A C 1
ATOM 601 O O . VAL A 1 90 ? 74.785 -44.959 112.217 1.00 43.60 90 VAL A O 1
ATOM 605 N N . ARG A 1 91 ? 75.932 -46.077 110.627 1.00 41.22 91 ARG A N 1
ATOM 606 C CA . ARG A 1 91 ? 74.756 -46.269 109.782 1.00 44.49 91 ARG A CA 1
ATOM 607 C C . ARG A 1 91 ? 73.627 -46.970 110.528 1.00 48.80 91 ARG A C 1
ATOM 608 O O . ARG A 1 91 ? 72.461 -46.574 110.417 1.00 49.44 91 ARG A O 1
ATOM 616 N N . SER A 1 92 ? 73.949 -48.015 111.290 1.00 44.34 92 SER A N 1
ATOM 617 C CA . SER A 1 92 ? 72.920 -48.792 111.969 1.00 55.17 92 SER A CA 1
ATOM 618 C C . SER A 1 92 ? 72.371 -48.106 113.215 1.00 53.74 92 SER A C 1
ATOM 619 O O . SER A 1 92 ? 71.368 -48.576 113.764 1.00 57.96 92 SER A O 1
ATOM 622 N N . ARG A 1 93 ? 72.985 -47.011 113.667 1.00 50.14 93 ARG A N 1
ATOM 623 C CA . ARG A 1 93 ? 72.566 -46.349 114.895 1.00 45.98 93 ARG A CA 1
ATOM 624 C C . ARG A 1 93 ? 71.633 -45.166 114.670 1.00 50.38 93 ARG A C 1
ATOM 625 O O . ARG A 1 93 ? 70.987 -44.722 115.625 1.00 53.63 93 ARG A O 1
ATOM 633 N N . PHE A 1 94 ? 71.547 -44.642 113.447 1.00 49.31 94 PHE A N 1
ATOM 634 C CA . PHE A 1 94 ? 70.732 -43.467 113.168 1.00 50.35 94 PHE A CA 1
ATOM 635 C C . PHE A 1 94 ? 69.942 -43.681 111.886 1.00 50.34 94 PHE A C 1
ATOM 636 O O . PHE A 1 94 ? 70.445 -44.276 110.930 1.00 53.58 94 PHE A O 1
ATOM 644 N N . ALA A 1 95 ? 68.703 -43.183 111.870 1.00 49.20 95 ALA A N 1
ATOM 645 C CA . ALA A 1 95 ? 67.845 -43.357 110.704 1.00 52.85 95 ALA A CA 1
ATOM 646 C C . ALA A 1 95 ? 68.165 -42.362 109.596 1.00 51.54 95 ALA A C 1
ATOM 647 O O . ALA A 1 95 ? 67.963 -42.670 108.416 1.00 49.76 95 ALA A O 1
ATOM 649 N N . ARG A 1 96 ? 68.659 -41.177 109.946 1.00 45.98 96 ARG A N 1
ATOM 650 C CA . ARG A 1 96 ? 68.944 -40.128 108.974 1.00 48.21 96 ARG A CA 1
ATOM 651 C C . ARG A 1 96 ? 70.358 -39.621 109.206 1.00 47.35 96 ARG A C 1
ATOM 652 O O . ARG A 1 96 ? 70.655 -39.072 110.272 1.00 46.08 96 ARG A O 1
ATOM 660 N N . VAL A 1 97 ? 71.226 -39.804 108.213 1.00 42.29 97 VAL A N 1
ATOM 661 C CA . VAL A 1 97 ? 72.621 -39.387 108.294 1.00 40.17 97 VAL A CA 1
ATOM 662 C C . VAL A 1 97 ? 72.843 -38.266 107.288 1.00 41.06 97 VAL A C 1
ATOM 663 O O . VAL A 1 97 ? 72.654 -38.459 106.080 1.00 41.99 97 VAL A O 1
ATOM 667 N N . LEU A 1 98 ? 73.238 -37.098 107.790 1.00 35.15 98 LEU A N 1
ATOM 668 C CA . LEU A 1 98 ? 73.533 -35.933 106.967 1.00 31.90 98 LEU A CA 1
ATOM 669 C C . LEU A 1 98 ? 75.043 -35.786 106.839 1.00 35.17 98 LEU A C 1
ATOM 670 O O . LEU A 1 98 ? 75.745 -35.667 107.849 1.00 40.59 98 LEU A O 1
ATOM 675 N N . LEU A 1 99 ? 75.537 -35.784 105.606 1.00 33.21 99 LEU A N 1
ATOM 676 C CA . LEU A 1 99 ? 76.955 -35.587 105.329 1.00 32.35 99 LEU A CA 1
ATOM 677 C C . LEU A 1 99 ? 77.175 -34.107 105.041 1.00 32.75 99 LEU A C 1
ATOM 678 O O . LEU A 1 99 ? 76.684 -33.584 104.035 1.00 35.84 99 LEU A O 1
ATOM 683 N N . VAL A 1 100 ? 77.899 -33.431 105.929 1.00 24.09 100 VAL A N 1
ATOM 684 C CA . VAL A 1 100 ? 78.145 -31.997 105.828 1.00 25.12 100 VAL A CA 1
ATOM 685 C C . VAL A 1 100 ? 79.626 -31.790 105.544 1.00 33.61 100 VAL A C 1
ATOM 686 O O . VAL A 1 100 ? 80.482 -32.165 106.356 1.00 30.91 100 VAL A O 1
ATOM 690 N N . ALA A 1 101 ? 79.926 -31.194 104.393 1.00 27.34 101 ALA A N 1
ATOM 691 C CA . ALA A 1 101 ? 81.292 -30.920 103.974 1.00 31.21 101 ALA A CA 1
ATOM 692 C C . ALA A 1 101 ? 81.501 -29.418 103.874 1.00 31.58 101 ALA A C 1
ATOM 693 O O . ALA A 1 101 ? 80.599 -28.681 103.459 1.00 30.70 101 ALA A O 1
ATOM 695 N N . HIS A 1 102 ? 82.692 -28.971 104.256 1.00 28.83 102 HIS A N 1
ATOM 696 C CA . HIS A 1 102 ? 83.080 -27.571 104.172 1.00 31.69 102 HIS A CA 1
ATOM 697 C C . HIS A 1 102 ? 84.300 -27.454 103.273 1.00 30.08 102 HIS A C 1
ATOM 698 O O . HIS A 1 102 ? 85.255 -28.226 103.417 1.00 29.02 102 HIS A O 1
ATOM 705 N N . SER A 1 103 ? 84.253 -26.509 102.335 1.00 32.08 103 SER A N 1
ATOM 706 C CA . SER A 1 103 ? 85.405 -26.109 101.513 1.00 34.09 103 SER A CA 1
ATOM 707 C C . SER A 1 103 ? 85.967 -27.348 100.811 1.00 33.21 103 SER A C 1
ATOM 708 O O . SER A 1 103 ? 85.211 -28.059 100.136 1.00 31.95 103 SER A O 1
ATOM 711 N N . ALA A 1 104 ? 87.262 -27.651 100.946 1.00 35.15 104 ALA A N 1
ATOM 712 C CA . ALA A 1 104 ? 87.855 -28.771 100.222 1.00 34.31 104 ALA A CA 1
ATOM 713 C C . ALA A 1 104 ? 87.301 -30.121 100.661 1.00 36.81 104 ALA A C 1
ATOM 714 O O . ALA A 1 104 ? 87.492 -31.113 99.949 1.00 38.52 104 ALA A O 1
ATOM 716 N N . GLY A 1 105 ? 86.626 -30.190 101.810 1.00 32.55 105 GLY A N 1
ATOM 717 C CA . GLY A 1 105 ? 86.028 -31.442 102.237 1.00 33.09 105 GLY A CA 1
ATOM 718 C C . GLY A 1 105 ? 84.957 -31.963 101.301 1.00 35.12 105 GLY A C 1
ATOM 719 O O . GLY A 1 105 ? 84.574 -33.134 101.399 1.00 35.51 105 GLY A O 1
ATOM 720 N N . GLY A 1 106 ? 84.466 -31.121 100.388 1.00 35.79 106 GLY A N 1
ATOM 721 C CA . GLY A 1 106 ? 83.438 -31.561 99.461 1.00 32.28 106 GLY A CA 1
ATOM 722 C C . GLY A 1 106 ? 83.904 -32.661 98.529 1.00 36.16 106 GLY A C 1
ATOM 723 O O . GLY A 1 106 ? 83.105 -33.501 98.108 1.00 37.99 106 GLY A O 1
ATOM 724 N N . GLY A 1 107 ? 85.191 -32.675 98.192 1.00 34.82 107 GLY A N 1
ATOM 725 C CA . GLY A 1 107 ? 85.753 -33.723 97.375 1.00 34.18 107 GLY A CA 1
ATOM 726 C C . GLY A 1 107 ? 85.600 -35.088 98.016 1.00 36.19 107 GLY A C 1
ATOM 727 O O . GLY A 1 107 ? 84.852 -35.945 97.533 1.00 34.96 107 GLY A O 1
ATOM 728 N N . PRO A 1 108 ? 86.312 -35.317 99.124 1.00 32.66 108 PRO A N 1
ATOM 729 C CA . PRO A 1 108 ? 86.185 -36.606 99.828 1.00 34.03 108 PRO A CA 1
ATOM 730 C C . PRO A 1 108 ? 84.760 -36.966 100.219 1.00 36.47 108 PRO A C 1
ATOM 731 O O . PRO A 1 108 ? 84.399 -38.150 100.188 1.00 34.17 108 PRO A O 1
ATOM 735 N N . ALA A 1 109 ? 83.938 -35.984 100.593 1.00 31.78 109 ALA A N 1
ATOM 736 C CA . ALA A 1 109 ? 82.555 -36.289 100.948 1.00 35.35 109 ALA A CA 1
ATOM 737 C C . ALA A 1 109 ? 81.767 -36.759 99.732 1.00 33.76 109 ALA A C 1
ATOM 738 O O . ALA A 1 109 ? 80.985 -37.712 99.825 1.00 36.32 109 ALA A O 1
ATOM 740 N N . SER A 1 110 ? 81.963 -36.106 98.585 1.00 31.29 110 SER A N 1
ATOM 741 C CA . SER A 1 110 ? 81.240 -36.493 97.378 1.00 39.95 110 SER A CA 1
ATOM 742 C C . SER A 1 110 ? 81.653 -37.882 96.907 1.00 37.11 110 SER A C 1
ATOM 743 O O . SER A 1 110 ? 80.801 -38.712 96.568 1.00 34.70 110 SER A O 1
ATOM 746 N N . LEU A 1 111 ? 82.961 -38.152 96.872 1.00 36.94 111 LEU A N 1
ATOM 747 C CA . LEU A 1 111 ? 83.424 -39.472 96.454 1.00 38.38 111 LEU A CA 1
ATOM 748 C C . LEU A 1 111 ? 82.920 -40.557 97.398 1.00 38.94 111 LEU A C 1
ATOM 749 O O . LEU A 1 111 ? 82.603 -41.672 96.963 1.00 39.43 111 LEU A O 1
ATOM 754 N N . ALA A 1 112 ? 82.834 -40.248 98.694 1.00 38.80 112 ALA A N 1
ATOM 755 C CA . ALA A 1 112 ? 82.275 -41.205 99.643 1.00 36.84 112 ALA A CA 1
ATOM 756 C C . ALA A 1 112 ? 80.806 -41.470 99.349 1.00 36.97 112 ALA A C 1
ATOM 757 O O . ALA A 1 112 ? 80.349 -42.618 99.408 1.00 37.05 112 ALA A O 1
ATOM 759 N N . ALA A 1 113 ? 80.049 -40.419 99.027 1.00 33.03 113 ALA A N 1
ATOM 760 C CA . ALA A 1 113 ? 78.652 -40.602 98.653 1.00 42.89 113 ALA A CA 1
ATOM 761 C C . ALA A 1 113 ? 78.518 -41.362 97.339 1.00 43.01 113 ALA A C 1
ATOM 762 O O . ALA A 1 113 ? 77.538 -42.088 97.140 1.00 42.75 113 ALA A O 1
ATOM 764 N N . GLU A 1 114 ? 79.485 -41.210 96.432 1.00 40.32 114 GLU A N 1
ATOM 765 C CA . GLU A 1 114 ? 79.457 -41.991 95.201 1.00 41.62 114 GLU A CA 1
ATOM 766 C C . GLU A 1 114 ? 79.757 -43.459 95.477 1.00 44.65 114 GLU A C 1
ATOM 767 O O . GLU A 1 114 ? 79.089 -44.348 94.937 1.00 47.88 114 GLU A O 1
ATOM 773 N N . LYS A 1 115 ? 80.753 -43.731 96.323 1.00 42.49 115 LYS A N 1
ATOM 774 C CA . LYS A 1 115 ? 81.130 -45.111 96.606 1.00 38.09 115 LYS A CA 1
ATOM 775 C C . LYS A 1 115 ? 80.026 -45.853 97.352 1.00 44.59 115 LYS A C 1
ATOM 776 O O . LYS A 1 115 ? 79.775 -47.033 97.085 1.00 50.52 115 LYS A O 1
ATOM 782 N N . ALA A 1 116 ? 79.354 -45.184 98.286 1.00 44.95 116 ALA A N 1
ATOM 783 C CA . ALA A 1 116 ? 78.353 -45.820 99.144 1.00 46.53 116 ALA A CA 1
ATOM 784 C C . ALA A 1 116 ? 77.175 -44.878 99.345 1.00 47.60 116 ALA A C 1
ATOM 785 O O . ALA A 1 116 ? 76.995 -44.302 100.424 1.00 43.86 116 ALA A O 1
ATOM 787 N N . PRO A 1 117 ? 76.330 -44.716 98.323 1.00 47.19 117 PRO A N 1
ATOM 788 C CA . PRO A 1 117 ? 75.178 -43.805 98.464 1.00 46.97 117 PRO A CA 1
ATOM 789 C C . PRO A 1 117 ? 74.174 -44.251 99.511 1.00 46.89 117 PRO A C 1
ATOM 790 O O . PRO A 1 117 ? 73.383 -43.421 99.979 1.00 46.27 117 PRO A O 1
ATOM 794 N N . GLU A 1 118 ? 74.181 -45.526 99.901 1.00 47.71 118 GLU A N 1
ATOM 795 C CA . GLU A 1 118 ? 73.246 -45.994 100.917 1.00 46.48 118 GLU A CA 1
ATOM 796 C C . GLU A 1 118 ? 73.608 -45.496 102.311 1.00 45.62 118 GLU A C 1
ATOM 797 O O . GLU A 1 118 ? 72.753 -45.516 103.203 1.00 45.50 118 GLU A O 1
ATOM 803 N N . LEU A 1 119 ? 74.842 -45.041 102.516 1.00 43.43 119 LEU A N 1
ATOM 804 C CA . LEU A 1 119 ? 75.295 -44.555 103.812 1.00 42.45 119 LEU A CA 1
ATOM 805 C C . LEU A 1 119 ? 74.984 -43.082 104.040 1.00 43.98 119 LEU A C 1
ATOM 806 O O . LEU A 1 119 ? 75.249 -42.570 105.133 1.00 42.18 119 LEU A O 1
ATOM 811 N N . VAL A 1 120 ? 74.433 -42.392 103.044 1.00 42.26 120 VAL A N 1
ATOM 812 C CA . VAL A 1 120 ? 74.178 -40.959 103.114 1.00 40.64 120 VAL A CA 1
ATOM 813 C C . VAL A 1 120 ? 72.730 -40.709 102.722 1.00 38.83 120 VAL A C 1
ATOM 814 O O . VAL A 1 120 ? 72.295 -41.127 101.644 1.00 45.36 120 VAL A O 1
ATOM 818 N N . ASP A 1 121 ? 71.988 -40.025 103.591 1.00 39.04 121 ASP A N 1
ATOM 819 C CA . ASP A 1 121 ? 70.610 -39.666 103.290 1.00 39.02 121 ASP A CA 1
ATOM 820 C C . ASP A 1 121 ? 70.463 -38.242 102.773 1.00 36.17 121 ASP A C 1
ATOM 821 O O . ASP A 1 121 ? 69.470 -37.947 102.098 1.00 38.19 121 ASP A O 1
ATOM 826 N N . HIS A 1 122 ? 71.421 -37.363 103.059 1.00 36.00 122 HIS A N 1
ATOM 827 C CA . HIS A 1 122 ? 71.378 -35.996 102.555 1.00 35.58 122 HIS A CA 1
ATOM 828 C C . HIS A 1 122 ? 72.784 -35.414 102.572 1.00 40.24 122 HIS A C 1
ATOM 829 O O . HIS A 1 122 ? 73.509 -35.567 103.559 1.00 37.51 122 HIS A O 1
ATOM 836 N N . LEU A 1 123 ? 73.159 -34.750 101.482 1.00 35.12 123 LEU A N 1
ATOM 837 C CA . LEU A 1 123 ? 74.453 -34.093 101.354 1.00 32.91 123 LEU A CA 1
ATOM 838 C C . LEU A 1 123 ? 74.281 -32.598 101.584 1.00 34.54 123 LEU A C 1
ATOM 839 O O . LEU A 1 123 ? 73.368 -31.984 101.027 1.00 38.39 123 LEU A O 1
ATOM 844 N N . VAL A 1 124 ? 75.154 -32.014 102.401 1.00 29.54 124 VAL A N 1
ATOM 845 C CA . VAL A 1 124 ? 75.155 -30.575 102.645 1.00 27.50 124 VAL A CA 1
ATOM 846 C C . VAL A 1 124 ? 76.525 -30.035 102.270 1.00 32.00 124 VAL A C 1
ATOM 847 O O . VAL A 1 124 ? 77.541 -30.464 102.831 1.00 34.74 124 VAL A O 1
ATOM 851 N N . TYR A 1 125 ? 76.552 -29.095 101.327 1.00 30.95 125 TYR A N 1
ATOM 852 C CA . TYR A 1 125 ? 77.785 -28.469 100.865 1.00 31.01 125 TYR A CA 1
ATOM 853 C C . TYR A 1 125 ? 77.844 -27.058 101.439 1.00 34.35 125 TYR A C 1
ATOM 854 O O . TYR A 1 125 ? 77.062 -26.185 101.045 1.00 38.48 125 TYR A O 1
ATOM 863 N N . LEU A 1 126 ? 78.770 -26.843 102.371 1.00 30.04 126 LEU A N 1
ATOM 864 C CA . LEU A 1 126 ? 78.939 -25.558 103.047 1.00 31.22 126 LEU A CA 1
ATOM 865 C C . LEU A 1 126 ? 80.129 -24.855 102.406 1.00 32.13 126 LEU A C 1
ATOM 866 O O . LEU A 1 126 ? 81.281 -25.096 102.783 1.00 30.58 126 LEU A O 1
ATOM 871 N N . ALA A 1 127 ? 79.844 -23.984 101.432 1.00 39.26 127 ALA A N 1
ATOM 872 C CA . ALA A 1 127 ? 80.873 -23.350 100.612 1.00 29.91 127 ALA A CA 1
ATOM 873 C C . ALA A 1 127 ? 81.917 -24.372 100.189 1.00 28.99 127 ALA A C 1
ATOM 874 O O . ALA A 1 127 ? 83.119 -24.103 100.246 1.00 32.81 127 ALA A O 1
ATOM 876 N N . ALA A 1 128 ? 81.464 -25.554 99.779 1.00 29.69 128 ALA A N 1
ATOM 877 C CA . ALA A 1 128 ? 82.333 -26.696 99.548 1.00 31.45 128 ALA A CA 1
ATOM 878 C C . ALA A 1 128 ? 82.457 -26.995 98.061 1.00 35.38 128 ALA A C 1
ATOM 879 O O . ALA A 1 128 ? 81.692 -26.503 97.229 1.00 31.95 128 ALA A O 1
ATOM 881 N N . PHE A 1 129 ? 83.445 -27.830 97.747 1.00 36.49 129 PHE A N 1
ATOM 882 C CA . PHE A 1 129 ? 83.718 -28.246 96.380 1.00 38.38 129 PHE A CA 1
ATOM 883 C C . PHE A 1 129 ? 82.695 -29.286 95.935 1.00 38.86 129 PHE A C 1
ATOM 884 O O . PHE A 1 129 ? 82.498 -30.304 96.606 1.00 33.16 129 PHE A O 1
ATOM 892 N N . VAL A 1 130 ? 82.035 -29.019 94.812 1.00 37.77 130 VAL A N 1
ATOM 893 C CA . VAL A 1 130 ? 81.116 -29.953 94.171 1.00 38.43 130 VAL A CA 1
ATOM 894 C C . VAL A 1 130 ? 81.801 -30.472 92.908 1.00 39.28 130 VAL A C 1
ATOM 895 O O . VAL A 1 130 ? 82.026 -29.698 91.966 1.00 35.77 130 VAL A O 1
ATOM 899 N N . PRO A 1 131 ? 82.158 -31.757 92.842 1.00 39.05 131 PRO A N 1
ATOM 900 C CA . PRO A 1 131 ? 82.961 -32.247 91.713 1.00 40.16 131 PRO A CA 1
ATOM 901 C C . PRO A 1 131 ? 82.142 -32.803 90.559 1.00 45.53 131 PRO A C 1
ATOM 902 O O . PRO A 1 131 ? 82.675 -33.540 89.723 1.00 44.15 131 PRO A O 1
ATOM 906 N N . ALA A 1 132 ? 80.854 -32.456 90.496 1.00 41.10 132 ALA A N 1
ATOM 907 C CA . ALA A 1 132 ? 79.976 -33.038 89.485 1.00 41.50 132 ALA A CA 1
ATOM 908 C C . ALA A 1 132 ? 80.398 -32.630 88.079 1.00 44.41 132 ALA A C 1
ATOM 909 O O . ALA A 1 132 ? 80.584 -33.483 87.202 1.00 43.81 132 ALA A O 1
ATOM 911 N N . ALA A 1 133 ? 80.555 -31.328 87.844 1.00 39.77 133 ALA A N 1
ATOM 912 C CA . ALA A 1 133 ? 80.848 -30.824 86.507 1.00 46.47 133 ALA A CA 1
ATOM 913 C C . ALA A 1 133 ? 82.342 -30.735 86.224 1.00 44.22 133 ALA A C 1
ATOM 914 O O . ALA A 1 133 ? 82.768 -30.965 85.087 1.00 50.30 133 ALA A O 1
ATOM 916 N N . ARG A 1 134 ? 83.149 -30.399 87.230 1.00 40.18 134 ARG A N 1
ATOM 917 C CA . ARG A 1 134 ? 84.601 -30.321 87.082 1.00 42.57 134 ARG A CA 1
ATOM 918 C C . ARG A 1 134 ? 85.229 -31.164 88.184 1.00 43.34 134 ARG A C 1
ATOM 919 O O . ARG A 1 134 ? 84.973 -30.909 89.378 1.00 41.00 134 ARG A O 1
ATOM 927 N N . PRO A 1 135 ? 86.056 -32.157 87.848 1.00 43.83 135 PRO A N 1
ATOM 928 C CA . PRO A 1 135 ? 86.504 -33.127 88.860 1.00 37.53 135 PRO A CA 1
ATOM 929 C C . PRO A 1 135 ? 87.568 -32.621 89.827 1.00 41.08 135 PRO A C 1
ATOM 930 O O . PRO A 1 135 ? 87.789 -33.273 90.857 1.00 38.29 135 PRO A O 1
ATOM 934 N N . ARG A 1 136 ? 88.233 -31.502 89.550 1.00 37.46 136 ARG A N 1
ATOM 935 C CA . ARG A 1 136 ? 89.293 -30.994 90.412 1.00 39.14 136 ARG A CA 1
ATOM 936 C C . ARG 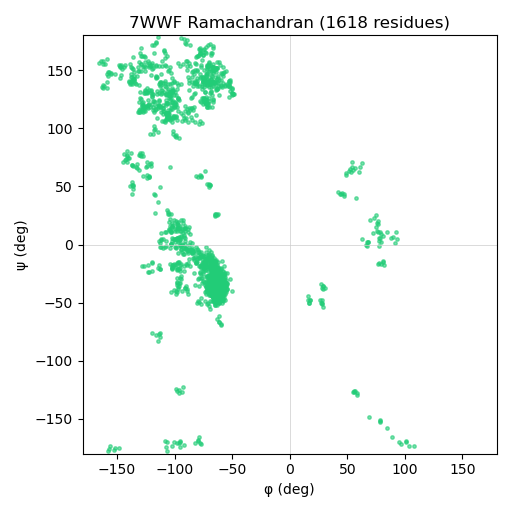A 1 136 ? 88.861 -29.685 91.060 1.00 38.25 136 ARG A C 1
ATOM 937 O O . ARG A 1 136 ? 88.236 -28.839 90.414 1.00 36.95 136 ARG A O 1
ATOM 945 N N . PHE A 1 137 ? 89.194 -29.520 92.344 1.00 31.43 137 PHE A N 1
ATOM 946 C CA . PHE A 1 137 ? 88.855 -28.277 93.033 1.00 39.74 137 PHE A CA 1
ATOM 947 C C . PHE A 1 137 ? 89.560 -27.086 92.394 1.00 35.57 137 PHE A C 1
ATOM 948 O O . PHE A 1 137 ? 88.993 -25.990 92.314 1.00 37.12 137 PHE A O 1
ATOM 956 N N . THR A 1 138 ? 90.792 -27.282 91.923 1.00 39.91 138 THR A N 1
ATOM 957 C CA . THR A 1 138 ? 91.495 -26.206 91.233 1.00 42.77 138 THR A CA 1
ATOM 958 C C . THR A 1 138 ? 90.783 -25.775 89.956 1.00 40.10 138 THR A C 1
ATOM 959 O O . THR A 1 138 ? 90.995 -24.647 89.496 1.00 42.54 138 THR A O 1
ATOM 963 N N . ASP A 1 139 ? 89.944 -26.640 89.376 1.00 38.99 139 ASP A N 1
ATOM 964 C CA . ASP A 1 139 ? 89.174 -26.244 88.199 1.00 40.61 139 ASP A CA 1
ATOM 965 C C . ASP A 1 139 ? 88.236 -25.086 88.509 1.00 44.71 139 ASP A C 1
ATOM 966 O O . ASP A 1 139 ? 87.905 -24.300 87.614 1.00 40.19 139 ASP A O 1
ATOM 971 N N . TYR A 1 140 ? 87.796 -24.966 89.761 1.00 41.33 140 TYR A N 1
ATOM 972 C CA . TYR A 1 140 ? 86.964 -23.855 90.199 1.00 37.37 140 TYR A CA 1
ATOM 973 C C . TYR A 1 140 ? 87.766 -22.750 90.874 1.00 44.66 140 TYR A C 1
ATOM 974 O O . TYR A 1 140 ? 87.454 -21.569 90.693 1.00 47.18 140 TYR A O 1
ATOM 983 N N . ILE A 1 141 ? 88.799 -23.108 91.643 1.00 40.80 141 ILE A N 1
ATOM 984 C CA . ILE A 1 141 ? 89.616 -22.103 92.320 1.00 38.88 141 ILE A CA 1
ATOM 985 C C . ILE A 1 141 ? 90.274 -21.176 91.306 1.00 41.17 141 ILE A C 1
ATOM 986 O O . ILE A 1 141 ? 90.416 -19.970 91.543 1.00 40.47 141 ILE A O 1
ATOM 991 N N . ASN A 1 142 ? 90.672 -21.717 90.157 1.00 39.31 142 ASN A N 1
ATOM 992 C CA . ASN A 1 142 ? 91.333 -20.940 89.118 1.00 46.24 142 ASN A CA 1
ATOM 993 C C . ASN A 1 142 ? 90.373 -20.452 88.038 1.00 43.59 142 ASN A C 1
ATOM 994 O O . ASN A 1 142 ? 90.820 -19.883 87.039 1.00 47.16 142 ASN A O 1
ATOM 999 N N . ALA A 1 143 ? 89.071 -20.655 88.217 1.00 47.02 143 ALA A N 1
ATOM 1000 C CA . ALA A 1 143 ? 88.105 -20.160 87.253 1.00 40.99 143 ALA A CA 1
ATOM 1001 C C . ALA A 1 143 ? 87.991 -18.638 87.353 1.00 49.30 143 ALA A C 1
ATOM 1002 O O . ALA A 1 143 ? 88.270 -18.057 88.406 1.00 47.75 143 ALA A O 1
ATOM 1004 N N . PRO A 1 144 ? 87.591 -17.968 86.267 1.00 46.15 144 PRO A N 1
ATOM 1005 C CA . PRO A 1 144 ? 87.485 -16.498 86.316 1.00 49.74 144 PRO A CA 1
ATOM 1006 C C . PRO A 1 144 ? 86.506 -15.989 87.361 1.00 45.76 144 PRO A C 1
ATOM 1007 O O . PRO A 1 144 ? 86.675 -14.868 87.858 1.00 47.06 144 PRO A O 1
ATOM 1011 N N . GLU A 1 145 ? 85.488 -16.777 87.711 1.00 43.02 145 GLU A N 1
ATOM 1012 C CA . GLU A 1 145 ? 84.536 -16.365 88.736 1.00 46.22 145 GLU A CA 1
ATOM 1013 C C . GLU A 1 145 ? 85.176 -16.271 90.116 1.00 46.76 145 GLU A C 1
ATOM 1014 O O . GLU A 1 145 ? 84.620 -15.609 90.999 1.00 45.78 145 GLU A O 1
ATOM 1020 N N . ASN A 1 146 ? 86.331 -16.905 90.315 1.00 45.03 146 ASN A N 1
ATOM 1021 C CA . ASN A 1 146 ? 87.006 -16.949 91.604 1.00 44.77 146 ASN A CA 1
ATOM 1022 C C . ASN A 1 146 ? 88.208 -16.016 91.675 1.00 48.10 146 ASN A C 1
ATOM 1023 O O . ASN A 1 146 ? 89.000 -16.115 92.617 1.00 47.23 146 ASN A O 1
ATOM 1028 N N . ALA A 1 147 ? 88.359 -15.108 90.709 1.00 47.28 147 ALA A N 1
ATOM 1029 C CA . ALA A 1 147 ? 89.569 -14.296 90.637 1.00 49.14 147 ALA A CA 1
ATOM 1030 C C . ALA A 1 147 ? 89.626 -13.214 91.709 1.00 48.79 147 ALA A C 1
ATOM 1031 O O . ALA A 1 147 ? 90.707 -12.670 91.960 1.00 50.50 147 ALA A O 1
ATOM 1033 N N . ASP A 1 148 ? 88.504 -12.888 92.347 1.00 48.59 148 ASP A N 1
ATOM 1034 C CA . ASP A 1 148 ? 88.448 -11.777 93.286 1.00 47.49 148 ASP A CA 1
ATOM 1035 C C . ASP A 1 148 ? 88.587 -12.217 94.740 1.00 50.00 148 ASP A C 1
ATOM 1036 O O . ASP A 1 148 ? 88.347 -11.410 95.644 1.00 49.38 148 ASP A O 1
ATOM 1041 N N . VAL A 1 149 ? 88.971 -13.467 94.988 1.00 43.99 149 VAL A N 1
ATOM 1042 C CA . VAL A 1 149 ? 89.186 -13.921 96.357 1.00 50.46 149 VAL A CA 1
ATOM 1043 C C . VAL A 1 149 ? 90.551 -13.450 96.849 1.00 48.49 149 VAL A C 1
ATOM 1044 O O . VAL A 1 149 ? 91.435 -13.082 96.071 1.00 47.63 149 VAL A O 1
ATOM 1048 N N . VAL A 1 150 ? 90.719 -13.466 98.168 1.00 45.14 150 VAL A N 1
ATOM 1049 C CA . VAL A 1 150 ? 92.028 -13.212 98.757 1.00 44.92 150 VAL A CA 1
ATOM 1050 C C . VAL A 1 150 ? 92.958 -14.354 98.373 1.00 43.05 150 VAL A C 1
ATOM 1051 O O . VAL A 1 150 ? 92.670 -15.526 98.644 1.00 44.55 150 VAL A O 1
ATOM 1055 N N . ALA A 1 151 ? 94.070 -14.020 97.726 1.00 46.54 151 ALA A N 1
ATOM 1056 C CA . ALA A 1 151 ? 95.015 -15.035 97.277 1.00 48.63 151 ALA A CA 1
ATOM 1057 C C . ALA A 1 151 ? 95.748 -15.623 98.474 1.00 43.76 151 ALA A C 1
ATOM 1058 O O . ALA A 1 151 ? 96.447 -14.904 99.197 1.00 47.11 151 ALA A O 1
ATOM 1060 N N . LEU A 1 152 ? 95.589 -16.926 98.685 1.00 46.02 152 LEU A N 1
ATOM 1061 C CA . LEU A 1 152 ? 96.262 -17.581 99.796 1.00 45.83 152 LEU A CA 1
ATOM 1062 C C . LEU A 1 152 ? 97.750 -17.736 99.489 1.00 44.07 152 LEU A C 1
ATOM 1063 O O . LEU A 1 152 ? 98.119 -18.089 98.364 1.00 38.23 152 LEU A O 1
ATOM 1068 N N . PRO A 1 153 ? 98.626 -17.484 100.464 1.00 42.55 153 PRO A N 1
ATOM 1069 C CA . PRO A 1 153 ? 100.079 -17.605 100.237 1.00 38.16 153 PRO A CA 1
ATOM 1070 C C . PRO A 1 153 ? 100.552 -19.055 100.231 1.00 36.74 153 PRO A C 1
ATOM 1071 O O . PRO A 1 153 ? 101.416 -19.463 101.012 1.00 38.59 153 PRO A O 1
ATOM 1075 N N . ILE A 1 154 ? 99.974 -19.855 99.335 1.00 41.69 154 ILE A N 1
ATOM 1076 C CA . ILE A 1 154 ? 100.377 -21.249 99.205 1.00 39.29 154 ILE A CA 1
ATOM 1077 C C . ILE A 1 154 ? 101.780 -21.317 98.616 1.00 42.13 154 ILE A C 1
ATOM 1078 O O . ILE A 1 154 ? 102.127 -20.561 97.697 1.00 46.58 154 ILE A O 1
ATOM 1083 N N . PHE A 1 155 ? 102.601 -22.217 99.157 1.00 42.93 155 PHE A N 1
ATOM 1084 C CA . PHE A 1 155 ? 103.994 -22.315 98.741 1.00 42.00 155 PHE A CA 1
ATOM 1085 C C . PHE A 1 155 ? 104.093 -22.716 97.272 1.00 47.08 155 PHE A C 1
ATOM 1086 O O . PHE A 1 155 ? 103.216 -23.392 96.726 1.00 41.88 155 PHE A O 1
ATOM 1094 N N . SER A 1 156 ? 105.182 -22.292 96.633 1.00 45.28 156 SER A N 1
ATOM 1095 C CA . SER A 1 156 ? 105.397 -22.599 95.227 1.00 47.45 156 SER A CA 1
ATOM 1096 C C . SER A 1 156 ? 105.613 -24.093 95.021 1.00 46.75 156 SER A C 1
ATOM 1097 O O . SER A 1 156 ? 106.157 -24.793 95.881 1.00 44.98 156 SER A O 1
ATOM 1100 N N . ASP A 1 157 ? 105.163 -24.576 93.865 1.00 40.73 157 ASP A N 1
ATOM 1101 C CA . ASP A 1 157 ? 105.396 -25.939 93.402 1.00 52.23 157 ASP A CA 1
ATOM 1102 C C . ASP A 1 157 ? 104.796 -26.955 94.369 1.00 49.86 157 ASP A C 1
ATOM 1103 O O . ASP A 1 157 ? 105.532 -27.717 95.010 1.00 47.52 157 ASP A O 1
ATOM 1108 N N . PRO A 1 158 ? 103.466 -27.005 94.495 1.00 45.64 158 PRO A N 1
ATOM 1109 C CA . PRO A 1 158 ? 102.867 -27.955 95.446 1.00 48.85 158 PRO A CA 1
ATOM 1110 C C . PRO A 1 158 ? 103.027 -29.404 95.026 1.00 45.56 158 PRO A C 1
ATOM 1111 O O . PRO A 1 158 ? 103.029 -30.288 95.891 1.00 36.10 158 PRO A O 1
ATOM 1115 N N . ALA A 1 159 ? 103.163 -29.673 93.725 1.00 43.87 159 ALA A N 1
ATOM 1116 C CA . ALA A 1 159 ? 103.314 -31.050 93.264 1.00 43.10 159 ALA A CA 1
ATOM 1117 C C . ALA A 1 159 ? 104.588 -31.678 93.812 1.00 39.24 159 ALA A C 1
ATOM 1118 O O . ALA A 1 159 ? 104.608 -32.866 94.151 1.00 42.25 159 ALA A O 1
ATOM 1120 N N . ASN A 1 160 ? 105.659 -30.892 93.917 1.00 40.88 160 ASN A N 1
ATOM 1121 C CA . ASN A 1 160 ? 106.936 -31.430 94.372 1.00 48.38 160 ASN A CA 1
ATOM 1122 C C . ASN A 1 160 ? 106.965 -31.599 95.888 1.00 52.34 160 ASN A C 1
ATOM 1123 O O . ASN A 1 160 ? 107.560 -32.556 96.398 1.00 48.88 160 ASN A O 1
ATOM 1128 N N . LEU A 1 161 ? 106.326 -30.685 96.625 1.00 48.82 161 LEU A N 1
ATOM 1129 C CA . LEU A 1 161 ? 106.218 -30.853 98.069 1.00 47.14 161 LEU A CA 1
ATOM 1130 C C . LEU A 1 161 ? 105.236 -31.953 98.444 1.00 45.86 161 LEU A C 1
ATOM 1131 O O . LEU A 1 161 ? 105.292 -32.460 99.569 1.00 50.19 161 LEU A O 1
ATOM 1136 N N . GLY A 1 162 ? 104.347 -32.337 97.530 1.00 42.66 162 GLY A N 1
ATOM 1137 C CA . GLY A 1 162 ? 103.304 -33.285 97.859 1.00 40.51 162 GLY A CA 1
ATOM 1138 C C . GLY A 1 162 ? 102.173 -32.711 98.677 1.00 40.50 162 GLY A C 1
ATOM 1139 O O . GLY A 1 162 ? 101.346 -33.473 99.189 1.00 38.82 162 GLY A O 1
ATOM 1140 N N . ALA A 1 163 ? 102.107 -31.388 98.815 1.00 33.62 163 ALA A N 1
ATOM 1141 C CA . ALA A 1 163 ? 101.087 -30.752 99.632 1.00 40.49 163 ALA A CA 1
ATOM 1142 C C . ALA A 1 163 ? 100.958 -29.293 99.227 1.00 39.43 163 ALA A C 1
ATOM 1143 O O . ALA A 1 163 ? 101.896 -28.695 98.696 1.00 37.76 163 ALA A O 1
ATOM 1145 N N . HIS A 1 164 ? 99.779 -28.734 99.483 1.00 38.72 164 HIS A N 1
ATOM 1146 C CA . HIS A 1 164 ? 99.565 -27.293 99.410 1.00 39.04 164 HIS A CA 1
ATOM 1147 C C . HIS A 1 164 ? 99.867 -26.721 100.790 1.00 40.03 164 HIS A C 1
ATOM 1148 O O . HIS A 1 164 ? 99.111 -26.942 101.742 1.00 37.23 164 HIS A O 1
ATOM 1155 N N . ARG A 1 165 ? 100.979 -26.002 100.900 1.00 36.91 165 ARG A N 1
ATOM 1156 C CA . ARG A 1 165 ? 101.540 -25.614 102.185 1.00 33.83 165 ARG A CA 1
ATOM 1157 C C . ARG A 1 165 ? 101.194 -24.166 102.506 1.00 37.20 165 ARG A C 1
ATOM 1158 O O . ARG A 1 165 ? 101.345 -23.282 101.656 1.00 36.54 165 ARG A O 1
ATOM 1166 N N . LEU A 1 166 ? 100.724 -23.939 103.730 1.00 38.11 166 LEU A N 1
ATOM 1167 C CA . LEU A 1 166 ? 100.509 -22.613 104.287 1.00 37.72 166 LEU A CA 1
ATOM 1168 C C . LEU A 1 166 ? 101.371 -22.468 105.534 1.00 35.13 166 LEU A C 1
ATOM 1169 O O . LEU A 1 166 ? 101.741 -23.458 106.170 1.00 35.54 166 LEU A O 1
ATOM 1174 N N . ASN A 1 167 ? 101.687 -21.227 105.892 1.00 37.64 167 ASN A N 1
ATOM 1175 C CA . ASN A 1 167 ? 102.527 -20.942 107.056 1.00 36.74 167 ASN A CA 1
ATOM 1176 C C . ASN A 1 167 ? 101.871 -19.883 107.932 1.00 41.64 167 ASN A C 1
ATOM 1177 O O . ASN A 1 167 ? 102.281 -18.714 107.931 1.00 40.13 167 ASN A O 1
ATOM 1182 N N . PRO A 1 168 ? 100.852 -20.261 108.711 1.00 40.74 168 PRO A N 1
ATOM 1183 C CA . PRO A 1 168 ? 100.288 -19.315 109.688 1.00 39.91 168 PRO A CA 1
ATOM 1184 C C . PRO A 1 168 ? 101.247 -18.957 110.813 1.00 38.32 168 PRO A C 1
ATOM 1185 O O . PRO A 1 168 ? 100.986 -17.985 111.534 1.00 38.62 168 PRO A O 1
ATOM 1189 N N . LEU A 1 169 ? 102.340 -19.700 110.987 1.00 40.17 169 LEU A N 1
ATOM 1190 C CA . LEU A 1 169 ? 103.367 -19.380 111.970 1.00 42.00 169 LEU A CA 1
ATOM 1191 C C . LEU A 1 169 ? 104.466 -18.494 111.401 1.00 43.02 169 LEU A C 1
ATOM 1192 O O . LEU A 1 169 ? 105.522 -18.359 112.026 1.00 46.05 169 LEU A O 1
ATOM 1197 N N . SER A 1 170 ? 104.245 -17.898 110.234 1.00 41.59 170 SER A N 1
ATOM 1198 C CA . SER A 1 170 ? 105.265 -17.077 109.605 1.00 41.20 170 SER A CA 1
ATOM 1199 C C . SER A 1 170 ? 105.506 -15.801 110.404 1.00 43.76 170 SER A C 1
ATOM 1200 O O . SER A 1 170 ? 104.595 -15.242 111.021 1.00 40.46 170 SER A O 1
ATOM 1203 N N . SER A 1 171 ? 106.759 -15.348 110.399 1.00 44.90 171 SER A N 1
ATOM 1204 C CA . SER A 1 171 ? 107.086 -14.042 110.952 1.00 44.85 171 SER A CA 1
ATOM 1205 C C . SER A 1 171 ? 106.686 -12.902 110.025 1.00 49.29 171 SER A C 1
ATOM 1206 O O . SER A 1 171 ? 106.719 -11.741 110.445 1.00 56.31 171 SER A O 1
ATOM 1209 N N . ASP A 1 172 ? 106.314 -13.208 108.783 1.00 48.16 172 ASP A N 1
ATOM 1210 C CA . ASP A 1 172 ? 105.821 -12.212 107.837 1.00 48.72 172 ASP A CA 1
ATOM 1211 C C . ASP A 1 172 ? 104.368 -11.896 108.172 1.00 49.32 172 ASP A C 1
ATOM 1212 O O . ASP A 1 172 ? 103.472 -12.701 107.897 1.00 45.64 172 ASP A O 1
ATOM 1217 N N . ALA A 1 173 ? 104.133 -10.716 108.754 1.00 46.42 173 ALA A N 1
ATOM 1218 C CA . ALA A 1 173 ? 102.783 -10.346 109.165 1.00 46.54 173 ALA A CA 1
ATOM 1219 C C . ALA A 1 173 ? 101.846 -10.183 107.974 1.00 44.28 173 ALA A C 1
ATOM 1220 O O . ALA A 1 173 ? 100.631 -10.359 108.120 1.00 47.47 173 ALA A O 1
ATOM 1222 N N . ILE A 1 174 ? 102.378 -9.844 106.797 1.00 51.49 174 ILE A N 1
ATOM 1223 C CA . ILE A 1 174 ? 101.534 -9.751 105.608 1.00 51.01 174 ILE A CA 1
ATOM 1224 C C . ILE A 1 174 ? 101.085 -11.138 105.167 1.00 46.90 174 ILE A C 1
ATOM 1225 O O . ILE A 1 174 ? 99.938 -11.334 104.748 1.00 47.34 174 ILE A O 1
ATOM 1230 N N . GLU A 1 175 ? 101.982 -12.123 105.258 1.00 47.07 175 GLU A N 1
ATOM 1231 C CA . GLU A 1 175 ? 101.626 -13.498 104.925 1.00 46.88 175 GLU A CA 1
ATOM 1232 C C . GLU A 1 175 ? 100.523 -14.014 105.843 1.00 47.66 175 GLU A C 1
ATOM 1233 O O . GLU A 1 175 ? 99.512 -14.554 105.378 1.00 43.68 175 GLU A O 1
ATOM 1239 N N . VAL A 1 176 ? 100.699 -13.845 107.156 1.00 46.43 176 VAL A N 1
ATOM 1240 C CA . VAL A 1 176 ? 99.695 -14.298 108.116 1.00 44.51 176 VAL A CA 1
ATOM 1241 C C . VAL A 1 176 ? 98.378 -13.560 107.903 1.00 47.86 176 VAL A C 1
ATOM 1242 O O . VAL A 1 176 ? 97.294 -14.137 108.058 1.00 42.87 176 VAL A O 1
ATOM 1246 N N . ASP A 1 177 ? 98.450 -12.277 107.535 1.00 45.91 177 ASP A N 1
ATOM 1247 C CA . ASP A 1 177 ? 97.233 -11.489 107.359 1.00 44.99 177 ASP A CA 1
ATOM 1248 C C . ASP A 1 177 ? 96.448 -11.921 106.125 1.00 46.06 177 ASP A C 1
ATOM 1249 O O . ASP A 1 177 ? 95.225 -11.748 106.081 1.00 48.06 177 ASP A O 1
ATOM 1254 N N . ALA A 1 178 ? 97.125 -12.468 105.115 1.00 38.82 178 ALA A N 1
ATOM 1255 C CA . ALA A 1 178 ? 96.407 -13.006 103.964 1.00 44.74 178 ALA A CA 1
ATOM 1256 C C . ALA A 1 178 ? 95.566 -14.211 104.368 1.00 44.04 178 ALA A C 1
ATOM 1257 O O . ALA A 1 178 ? 94.388 -14.309 104.005 1.00 42.28 178 ALA A O 1
ATOM 1259 N N . ILE A 1 179 ? 96.158 -15.137 105.128 1.00 43.00 179 ILE A N 1
ATOM 1260 C CA . ILE A 1 179 ? 95.399 -16.270 105.653 1.00 41.46 179 ILE A CA 1
ATOM 1261 C C . ILE A 1 179 ? 94.242 -15.781 106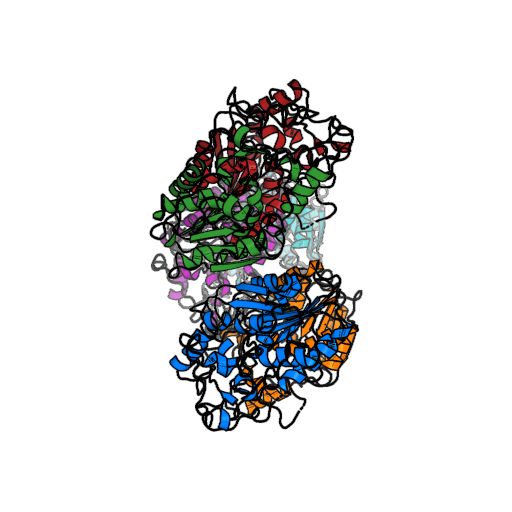.512 1.00 39.68 179 ILE A C 1
ATOM 1262 O O . ILE A 1 179 ? 93.119 -16.290 106.416 1.00 40.56 179 ILE A O 1
ATOM 1267 N N . ARG A 1 180 ? 94.500 -14.782 107.362 1.00 39.58 180 ARG A N 1
ATOM 1268 C CA . ARG A 1 180 ? 93.461 -14.242 108.235 1.00 40.05 180 ARG A CA 1
ATOM 1269 C C . ARG A 1 180 ? 92.295 -13.684 107.431 1.00 42.13 180 ARG A C 1
ATOM 1270 O O . ARG A 1 180 ? 91.129 -13.957 107.737 1.00 41.60 180 ARG A O 1
ATOM 1278 N N . ARG A 1 181 ? 92.590 -12.885 106.406 1.00 43.28 181 ARG A N 1
ATOM 1279 C CA . ARG A 1 181 ? 91.522 -12.247 105.646 1.00 43.58 181 ARG A CA 1
ATOM 1280 C C . ARG A 1 181 ? 90.759 -13.252 104.793 1.00 41.48 181 ARG A C 1
ATOM 1281 O O . ARG A 1 181 ? 89.566 -13.060 104.534 1.00 44.02 181 ARG A O 1
ATOM 1289 N N . ALA A 1 182 ? 91.418 -14.327 104.358 1.00 42.32 182 ALA A N 1
ATOM 1290 C CA . ALA A 1 182 ? 90.745 -15.316 103.524 1.00 43.35 182 ALA A CA 1
ATOM 1291 C C . ALA A 1 182 ? 89.773 -16.161 104.340 1.00 39.96 182 ALA A C 1
ATOM 1292 O O . ALA A 1 182 ? 88.611 -16.337 103.953 1.00 35.10 182 ALA A O 1
ATOM 1294 N N . PHE A 1 183 ? 90.227 -16.684 105.479 1.00 38.88 183 PHE A N 1
ATOM 1295 C CA . PHE A 1 183 ? 89.430 -17.620 106.263 1.00 42.01 183 PHE A CA 1
ATOM 1296 C C . PHE A 1 183 ? 88.571 -16.938 107.323 1.00 40.94 183 PHE A C 1
ATOM 1297 O O . PHE A 1 183 ? 87.443 -17.373 107.573 1.00 40.31 183 PHE A O 1
ATOM 1305 N N . LEU A 1 184 ? 89.080 -15.885 107.962 1.00 41.69 184 LEU A N 1
ATOM 1306 C CA . LEU A 1 184 ? 88.425 -15.279 109.119 1.00 38.61 184 LEU A CA 1
ATOM 1307 C C . LEU A 1 184 ? 88.267 -13.773 108.904 1.00 43.06 184 LEU A C 1
ATOM 1308 O O . LEU A 1 184 ? 88.749 -12.952 109.684 1.00 46.81 184 LEU A O 1
ATOM 1313 N N . THR A 1 185 ? 87.563 -13.411 107.828 1.00 42.83 185 THR A N 1
ATOM 1314 C CA . THR A 1 185 ? 87.430 -12.002 107.469 1.00 41.66 185 THR A CA 1
ATOM 1315 C C . THR A 1 185 ? 86.701 -11.213 108.550 1.00 45.18 185 THR A C 1
ATOM 1316 O O . THR A 1 185 ? 87.087 -10.083 108.870 1.00 49.51 185 THR A O 1
ATOM 1320 N N . ASP A 1 186 ? 85.649 -11.791 109.131 1.00 43.06 186 ASP A N 1
ATOM 1321 C CA . ASP A 1 186 ? 84.805 -11.099 110.095 1.00 42.19 186 ASP A CA 1
ATOM 1322 C C . ASP A 1 186 ? 85.345 -11.168 111.516 1.00 44.16 186 ASP A C 1
ATOM 1323 O O . ASP A 1 186 ? 84.584 -10.965 112.468 1.00 49.83 186 ASP A O 1
ATOM 1336 N N . PRO A 1 188 ? 87.001 -10.103 114.950 1.00 61.31 188 PRO A N 1
ATOM 1337 C CA . PRO A 1 188 ? 87.147 -8.844 115.675 1.00 64.01 188 PRO A CA 1
ATOM 1338 C C . PRO A 1 188 ? 88.581 -8.351 115.618 1.00 73.63 188 PRO A C 1
ATOM 1339 O O . PRO A 1 188 ? 89.523 -9.149 115.465 1.00 68.87 188 PRO A O 1
ATOM 1343 N N . PRO A 1 189 ? 88.791 -7.038 115.736 1.00 74.33 189 PRO A N 1
ATOM 1344 C CA . PRO A 1 189 ? 90.164 -6.509 115.665 1.00 80.57 189 PRO A CA 1
ATOM 1345 C C . PRO A 1 189 ? 91.046 -6.917 116.835 1.00 80.38 189 PRO A C 1
ATOM 1346 O O . PRO A 1 189 ? 92.275 -6.919 116.685 1.00 75.81 189 PRO A O 1
ATOM 1350 N N . ASP A 1 190 ? 90.474 -7.259 117.988 1.00 76.77 190 ASP A N 1
ATOM 1351 C CA . ASP A 1 190 ? 91.237 -7.624 119.177 1.00 82.07 190 ASP A CA 1
ATOM 1352 C C . ASP A 1 190 ? 90.955 -9.064 119.593 1.00 77.48 190 ASP A C 1
ATOM 1353 O O . ASP A 1 190 ? 90.790 -9.368 120.777 1.00 72.48 190 ASP A O 1
ATOM 1358 N N . ALA A 1 191 ? 90.908 -9.981 118.611 1.00 76.51 191 ALA A N 1
ATOM 1359 C CA . ALA A 1 191 ? 90.567 -11.365 118.902 1.00 64.96 191 ALA A CA 1
ATOM 1360 C C . ALA A 1 191 ? 91.815 -12.179 119.230 1.00 56.27 191 ALA A C 1
ATOM 1361 O O . ALA A 1 191 ? 92.918 -11.843 118.784 1.00 52.66 191 ALA A O 1
ATOM 1363 N N . PRO A 1 192 ? 91.666 -13.250 120.014 1.00 58.54 192 PRO A N 1
ATOM 1364 C CA . PRO A 1 192 ? 92.820 -14.104 120.321 1.00 55.90 192 PRO A CA 1
ATOM 1365 C C . PRO A 1 192 ? 93.422 -14.703 119.058 1.00 51.26 192 PRO A C 1
ATOM 1366 O O . PRO A 1 192 ? 92.750 -14.865 118.036 1.00 51.24 192 PRO A O 1
ATOM 1370 N N . GLU A 1 193 ? 94.710 -15.036 119.140 1.00 44.73 193 GLU A N 1
ATOM 1371 C CA . GLU A 1 193 ? 95.474 -15.515 117.997 1.00 47.40 193 GLU A CA 1
ATOM 1372 C C . GLU A 1 193 ? 95.704 -17.022 118.029 1.00 45.10 193 GLU A C 1
ATOM 1373 O O . GLU A 1 193 ? 96.564 -17.525 117.298 1.00 41.41 193 GLU A O 1
ATOM 1379 N N . GLY A 1 194 ? 94.954 -17.753 118.857 1.00 41.59 194 GLY A N 1
ATOM 1380 C CA . GLY A 1 194 ? 95.150 -19.190 118.943 1.00 43.78 194 GLY A CA 1
ATOM 1381 C C . GLY A 1 194 ? 94.931 -19.906 117.624 1.00 38.29 194 GLY A C 1
ATOM 1382 O O . GLY A 1 194 ? 95.526 -20.959 117.380 1.00 35.25 194 GLY A O 1
ATOM 1383 N N . TRP A 1 195 ? 94.087 -19.342 116.755 1.00 33.00 195 TRP A N 1
ATOM 1384 C CA . TRP A 1 195 ? 93.806 -19.961 115.465 1.00 40.64 195 TRP A CA 1
ATOM 1385 C C . TRP A 1 195 ? 95.076 -20.190 114.652 1.00 36.09 195 TRP A C 1
ATOM 1386 O O . TRP A 1 195 ? 95.107 -21.078 113.793 1.00 36.64 195 TRP A O 1
ATOM 1397 N N . ARG A 1 196 ? 96.131 -19.411 114.913 1.00 31.85 196 ARG A N 1
ATOM 1398 C CA . ARG A 1 196 ? 97.342 -19.505 114.103 1.00 41.28 196 ARG A CA 1
ATOM 1399 C C . ARG A 1 196 ? 98.006 -20.870 114.238 1.00 37.16 196 ARG A C 1
ATOM 1400 O O . ARG A 1 196 ? 98.461 -21.446 113.243 1.00 35.16 196 ARG A O 1
ATOM 1408 N N . HIS A 1 197 ? 98.067 -21.411 115.453 1.00 33.61 197 HIS A N 1
ATOM 1409 C CA . HIS A 1 197 ? 98.696 -22.705 115.672 1.00 33.47 197 HIS A CA 1
ATOM 1410 C C . HIS A 1 197 ? 97.691 -23.848 115.737 1.00 34.30 197 HIS A C 1
ATOM 1411 O O . HIS A 1 197 ? 98.080 -24.988 116.009 1.00 32.99 197 HIS A O 1
ATOM 1418 N N . LEU A 1 198 ? 96.412 -23.578 115.478 1.00 29.62 198 LEU A N 1
ATOM 1419 C CA . LEU A 1 198 ? 95.414 -24.631 115.366 1.00 32.55 198 LEU A CA 1
ATOM 1420 C C . LEU A 1 198 ? 95.121 -25.009 113.916 1.00 35.23 198 LEU A C 1
ATOM 1421 O O . LEU A 1 198 ? 94.329 -25.926 113.674 1.00 35.28 198 LEU A O 1
ATOM 1426 N N . LEU A 1 199 ? 95.741 -24.335 112.953 1.00 34.88 199 LEU A N 1
ATOM 1427 C CA . LEU A 1 199 ? 95.681 -24.741 111.556 1.00 33.42 199 LEU A CA 1
ATOM 1428 C C . LEU A 1 199 ? 96.810 -25.714 111.240 1.00 29.57 199 LEU A C 1
ATOM 1429 O O . LEU A 1 199 ? 97.884 -25.672 111.846 1.00 33.18 199 LEU A O 1
ATOM 1434 N N . HIS A 1 200 ? 96.553 -26.601 110.283 1.00 35.12 200 HIS A N 1
ATOM 1435 C CA . HIS A 1 200 ? 97.656 -27.453 109.853 1.00 32.75 200 HIS A CA 1
ATOM 1436 C C . HIS A 1 200 ? 98.346 -26.841 108.641 1.00 34.44 200 HIS A C 1
ATOM 1437 O O . HIS A 1 200 ? 97.674 -26.337 107.736 1.00 34.78 200 HIS A O 1
ATOM 1444 N N . PRO A 1 201 ? 99.681 -26.863 108.600 1.00 33.79 201 PRO A N 1
ATOM 1445 C CA . PRO A 1 201 ? 100.380 -26.222 107.476 1.00 31.34 201 PRO A CA 1
ATOM 1446 C C . PRO A 1 201 ? 100.221 -26.956 106.156 1.00 33.66 201 PRO A C 1
ATOM 1447 O O . PRO A 1 201 ? 100.180 -26.303 105.106 1.00 33.55 201 PRO A O 1
ATOM 1451 N N . ASP A 1 202 ? 100.125 -28.282 106.167 1.00 34.10 202 ASP A N 1
ATOM 1452 C CA . ASP A 1 202 ? 100.133 -29.078 104.944 1.00 38.39 202 ASP A CA 1
ATOM 1453 C C . ASP A 1 202 ? 98.743 -29.632 104.667 1.00 34.81 202 ASP A C 1
ATOM 1454 O O . ASP A 1 202 ? 98.181 -30.357 105.493 1.00 32.32 202 ASP A O 1
ATOM 1459 N N . GLU A 1 203 ? 98.205 -29.296 103.515 1.00 34.72 203 GLU A N 1
ATOM 1460 C CA . GLU A 1 203 ? 97.023 -29.971 103.009 1.00 35.29 203 GLU A CA 1
ATOM 1461 C C . GLU A 1 203 ? 97.437 -30.929 101.907 1.00 37.65 203 GLU A C 1
ATOM 1462 O O . GLU A 1 203 ? 98.178 -30.520 101.001 1.00 36.48 203 GLU A O 1
ATOM 1468 N N . PRO A 1 204 ? 97.009 -32.192 101.951 1.00 35.73 204 PRO A N 1
ATOM 1469 C CA . PRO A 1 204 ? 97.458 -33.158 100.941 1.00 39.36 204 PRO A CA 1
ATOM 1470 C C . PRO A 1 204 ? 97.240 -32.630 99.531 1.00 35.94 204 PRO A C 1
ATOM 1471 O O . PRO A 1 204 ? 96.247 -31.957 99.246 1.00 34.73 204 PRO A O 1
ATOM 1475 N N . TYR A 1 205 ? 98.207 -32.916 98.656 1.00 34.52 205 TYR A N 1
ATOM 1476 C CA . TYR A 1 205 ? 98.122 -32.459 97.274 1.00 37.87 205 TYR A CA 1
ATOM 1477 C C . TYR A 1 205 ? 96.826 -32.916 96.621 1.00 34.56 205 TYR A C 1
ATOM 1478 O O . TYR A 1 205 ? 96.184 -32.150 95.894 1.00 39.88 205 TYR A O 1
ATOM 1487 N N . ALA A 1 206 ? 96.416 -34.160 96.890 1.00 33.16 206 ALA A N 1
ATOM 1488 C CA . ALA A 1 206 ? 95.220 -34.711 96.263 1.00 32.17 206 ALA A CA 1
ATOM 1489 C C . ALA A 1 206 ? 93.974 -33.899 96.591 1.00 42.01 206 ALA A C 1
ATOM 1490 O O . ALA A 1 206 ? 93.047 -33.836 95.777 1.00 37.67 206 ALA A O 1
ATOM 1492 N N . SER A 1 207 ? 93.937 -33.267 97.766 1.00 32.43 207 SER A N 1
ATOM 1493 C CA . SER A 1 207 ? 92.718 -32.600 98.215 1.00 40.31 207 SER A CA 1
ATOM 1494 C C . SER A 1 207 ? 92.273 -31.527 97.226 1.00 38.84 207 SER A C 1
ATOM 1495 O O . SER A 1 207 ? 91.100 -31.470 96.842 1.00 41.06 207 SER A O 1
ATOM 1498 N N . LEU A 1 208 ? 93.199 -30.675 96.790 1.00 37.02 208 LEU A N 1
ATOM 1499 C CA . LEU A 1 208 ? 92.850 -29.611 95.856 1.00 38.70 208 LEU A CA 1
ATOM 1500 C C . LEU A 1 208 ? 93.095 -29.979 94.398 1.00 41.11 208 LEU A C 1
ATOM 1501 O O . LEU A 1 208 ? 92.460 -29.392 93.513 1.00 36.53 208 LEU A O 1
ATOM 1506 N N . SER A 1 209 ? 93.983 -30.936 94.123 1.00 38.91 209 SER A N 1
ATOM 1507 C CA . SER A 1 209 ? 94.469 -31.149 92.767 1.00 37.72 209 SER A CA 1
ATOM 1508 C C . SER A 1 209 ? 94.048 -32.470 92.139 1.00 41.01 209 SER A C 1
ATOM 1509 O O . SER A 1 209 ? 94.130 -32.597 90.914 1.00 46.99 209 SER A O 1
ATOM 1512 N N . ALA A 1 210 ? 93.603 -33.451 92.931 1.00 39.71 210 ALA A N 1
ATOM 1513 C CA . ALA A 1 210 ? 93.241 -34.736 92.354 1.00 39.26 210 ALA A CA 1
ATOM 1514 C C . ALA A 1 210 ? 91.802 -34.716 91.840 1.00 44.91 210 ALA A C 1
ATOM 1515 O O . ALA A 1 210 ? 90.948 -34.014 92.389 1.00 36.90 210 ALA A O 1
ATOM 1517 N N . PRO A 1 211 ? 91.510 -35.475 90.784 1.00 45.44 211 PRO A N 1
ATOM 1518 C CA . PRO A 1 211 ? 90.131 -35.534 90.287 1.00 43.07 211 PRO A CA 1
ATOM 1519 C C . PRO A 1 211 ? 89.252 -36.386 91.191 1.00 38.84 211 PRO A C 1
ATOM 1520 O O . PRO A 1 211 ? 89.692 -37.393 91.750 1.00 39.85 211 PRO A O 1
ATOM 1524 N N . VAL A 1 212 ? 88.001 -35.967 91.328 1.00 35.30 212 VAL A N 1
ATOM 1525 C CA . VAL A 1 212 ? 87.002 -36.664 92.126 1.00 40.98 212 VAL A CA 1
ATOM 1526 C C . VAL A 1 212 ? 85.862 -37.076 91.203 1.00 41.11 212 VAL A C 1
ATOM 1527 O O . VAL A 1 212 ? 84.948 -36.294 90.938 1.00 40.39 212 VAL A O 1
ATOM 1531 N N . PRO A 1 213 ? 85.881 -38.308 90.688 1.00 44.89 213 PRO A N 1
ATOM 1532 C CA . PRO A 1 213 ? 84.847 -38.734 89.730 1.00 47.82 213 PRO A CA 1
ATOM 1533 C C . PRO A 1 213 ? 83.580 -39.193 90.439 1.00 46.21 213 PRO A C 1
ATOM 1534 O O . PRO A 1 213 ? 83.596 -40.156 91.209 1.00 44.87 213 PRO A O 1
ATOM 1538 N N . VAL A 1 214 ? 82.475 -38.495 90.172 1.00 48.82 214 VAL A N 1
ATOM 1539 C CA . VAL A 1 214 ? 81.153 -38.861 90.663 1.00 43.35 214 VAL A CA 1
ATOM 1540 C C . VAL A 1 214 ? 80.202 -38.917 89.475 1.00 45.12 214 VAL A C 1
ATOM 1541 O O . VAL A 1 214 ? 80.402 -38.238 88.463 1.00 48.14 214 VAL A O 1
ATOM 1545 N N . THR A 1 215 ? 79.157 -39.735 89.603 1.00 45.37 215 THR A N 1
ATOM 1546 C CA . THR A 1 215 ? 78.218 -39.967 88.516 1.00 51.61 215 THR A CA 1
ATOM 1547 C C . THR A 1 215 ? 76.809 -39.536 88.910 1.00 52.55 215 THR A C 1
ATOM 1548 O O . THR A 1 215 ? 76.459 -39.549 90.095 1.00 49.41 215 THR A O 1
ATOM 1552 N N . PRO A 1 216 ? 75.979 -39.143 87.937 1.00 49.95 216 PRO A N 1
ATOM 1553 C CA . PRO A 1 216 ? 74.612 -38.708 88.268 1.00 49.51 216 PRO A CA 1
ATOM 1554 C C . PRO A 1 216 ? 73.696 -39.825 88.745 1.00 53.66 216 PRO A C 1
ATOM 1555 O O . PRO A 1 216 ? 72.655 -39.522 89.343 1.00 51.40 216 PRO A O 1
ATOM 1559 N N . ARG A 1 217 ? 74.030 -41.095 88.503 1.00 53.74 217 ARG A N 1
ATOM 1560 C CA . ARG A 1 217 ? 73.163 -42.194 88.914 1.00 57.70 217 ARG A CA 1
ATOM 1561 C C . ARG A 1 217 ? 73.501 -42.745 90.292 1.00 59.79 217 ARG A C 1
ATOM 1562 O O . ARG A 1 217 ? 72.749 -43.578 90.809 1.00 57.37 217 ARG A O 1
ATOM 1570 N N . ARG A 1 218 ? 74.605 -42.311 90.895 1.00 58.08 218 ARG A N 1
ATOM 1571 C CA . ARG A 1 218 ? 74.894 -42.649 92.282 1.00 50.69 218 ARG A CA 1
ATOM 1572 C C . ARG A 1 218 ? 74.846 -41.382 93.126 1.00 46.79 218 ARG A C 1
ATOM 1573 O O . ARG A 1 218 ? 73.861 -41.127 93.827 1.00 43.88 218 ARG A O 1
ATOM 1581 N N . TRP A 1 219 ? 75.905 -40.575 93.037 1.00 47.49 219 TRP A N 1
ATOM 1582 C CA . TRP A 1 219 ? 75.965 -39.323 93.784 1.00 43.25 219 TRP A CA 1
ATOM 1583 C C . TRP A 1 219 ? 74.785 -38.415 93.456 1.00 43.86 219 TRP A C 1
ATOM 1584 O O . TRP A 1 219 ? 74.217 -37.777 94.350 1.00 40.91 219 TRP A O 1
ATOM 1595 N N . GLY A 1 220 ? 74.398 -38.352 92.182 1.00 43.06 220 GLY A N 1
ATOM 1596 C CA . GLY A 1 220 ? 73.443 -37.368 91.701 1.00 41.12 220 GLY A CA 1
ATOM 1597 C C . GLY A 1 220 ? 72.014 -37.567 92.158 1.00 37.53 220 GLY A C 1
ATOM 1598 O O . GLY A 1 220 ? 71.205 -36.650 91.985 1.00 43.46 220 GLY A O 1
ATOM 1599 N N . ARG A 1 221 ? 71.676 -38.727 92.722 1.00 45.31 221 ARG A N 1
ATOM 1600 C CA . ARG A 1 221 ? 70.318 -38.973 93.194 1.00 43.95 221 ARG A CA 1
ATOM 1601 C C . ARG A 1 221 ? 70.145 -38.722 94.682 1.00 45.90 221 ARG A C 1
ATOM 1602 O O . ARG A 1 221 ? 69.012 -38.772 95.177 1.00 45.04 221 ARG A O 1
ATOM 1610 N N . ILE A 1 222 ? 71.226 -38.469 95.405 1.00 45.07 222 ILE A N 1
ATOM 1611 C CA . ILE A 1 222 ? 71.113 -38.181 96.837 1.00 39.54 222 ILE A CA 1
ATOM 1612 C C . ILE A 1 222 ? 70.544 -36.779 97.014 1.00 36.35 222 ILE A C 1
ATOM 1613 O O . ILE A 1 222 ? 71.025 -35.835 96.363 1.00 38.91 222 ILE A O 1
ATOM 1618 N N . PRO A 1 223 ? 69.525 -36.591 97.851 1.00 40.97 223 PRO A N 1
ATOM 1619 C CA . PRO A 1 223 ? 69.079 -35.227 98.161 1.00 40.41 223 PRO A CA 1
ATOM 1620 C C . PRO A 1 223 ? 70.239 -34.416 98.709 1.00 38.15 223 PRO A C 1
ATOM 1621 O O . PRO A 1 223 ? 71.030 -34.901 99.520 1.00 37.56 223 PRO A O 1
ATOM 1625 N N . ARG A 1 224 ? 70.362 -33.181 98.238 1.00 34.73 224 ARG A N 1
ATOM 1626 C CA . ARG A 1 224 ? 71.531 -32.399 98.595 1.00 37.58 224 ARG A CA 1
ATOM 1627 C C . ARG A 1 224 ? 71.165 -30.929 98.696 1.00 36.34 224 ARG A C 1
ATOM 1628 O O . ARG A 1 224 ? 70.206 -30.462 98.076 1.00 37.28 224 ARG A O 1
ATOM 1636 N N . THR A 1 225 ? 71.951 -30.211 99.490 1.00 31.16 225 THR A N 1
ATOM 1637 C CA . THR A 1 225 ? 71.726 -28.804 99.771 1.00 35.56 225 THR A CA 1
ATOM 1638 C C . THR A 1 225 ? 73.058 -28.077 99.713 1.00 29.18 225 THR A C 1
ATOM 1639 O O . THR A 1 225 ? 74.079 -28.603 100.166 1.00 32.94 225 THR A O 1
ATOM 1643 N N . TYR A 1 226 ? 73.049 -26.876 99.149 1.00 29.18 226 TYR A N 1
ATOM 1644 C CA . TYR A 1 226 ? 74.203 -25.993 99.184 1.00 32.30 226 TYR A CA 1
ATOM 1645 C C . TYR A 1 226 ? 73.922 -24.839 100.135 1.00 30.65 226 TYR A C 1
ATOM 1646 O O . TYR A 1 226 ? 72.808 -24.307 100.167 1.00 32.86 226 TYR A O 1
ATOM 1655 N N . ILE A 1 227 ? 74.929 -24.469 100.919 1.00 30.54 227 ILE A N 1
ATOM 1656 C CA . ILE A 1 227 ? 74.864 -23.311 101.801 1.00 32.45 227 ILE A CA 1
ATOM 1657 C C . ILE A 1 227 ? 75.901 -22.318 101.304 1.00 35.67 227 ILE A C 1
ATOM 1658 O O . ILE A 1 227 ? 77.109 -22.546 101.454 1.00 35.66 227 ILE A O 1
ATOM 1663 N N . ARG A 1 228 ? 75.438 -21.221 100.711 1.00 39.53 228 ARG A N 1
ATOM 1664 C CA . ARG A 1 228 ? 76.325 -20.198 100.176 1.00 38.32 228 ARG A CA 1
ATOM 1665 C C . ARG A 1 228 ? 76.674 -19.195 101.267 1.00 35.93 228 ARG A C 1
ATOM 1666 O O . ARG A 1 228 ? 75.794 -18.728 101.996 1.00 38.38 228 ARG A O 1
ATOM 1674 N N . LEU A 1 229 ? 77.960 -18.871 101.377 1.00 37.73 229 LEU A N 1
ATOM 1675 C CA . LEU A 1 229 ? 78.447 -17.860 102.309 1.00 38.93 229 LEU A CA 1
ATOM 1676 C C . LEU A 1 229 ? 78.708 -16.584 101.515 1.00 40.24 229 LEU A C 1
ATOM 1677 O O . LEU A 1 229 ? 79.660 -16.516 100.731 1.00 41.05 229 LEU A O 1
ATOM 1682 N N . ASP A 1 230 ? 77.860 -15.575 101.720 1.00 36.61 230 ASP A N 1
ATOM 1683 C CA . ASP A 1 230 ? 77.853 -14.411 100.842 1.00 41.29 230 ASP A CA 1
ATOM 1684 C C . ASP A 1 230 ? 79.023 -13.465 101.078 1.00 45.81 230 ASP A C 1
ATOM 1685 O O . ASP A 1 230 ? 79.351 -12.678 100.184 1.00 47.42 230 ASP A O 1
ATOM 1690 N N . GLY A 1 231 ? 79.665 -13.521 102.241 1.00 40.82 231 GLY A N 1
ATOM 1691 C CA . GLY A 1 231 ? 80.825 -12.683 102.473 1.00 41.02 231 GLY A CA 1
ATOM 1692 C C . GLY A 1 231 ? 82.132 -13.441 102.366 1.00 43.64 231 GLY A C 1
ATOM 1693 O O . GLY A 1 231 ? 83.138 -13.047 102.961 1.00 43.92 231 GLY A O 1
ATOM 1694 N N . ASP A 1 232 ? 82.132 -14.530 101.598 1.00 43.25 232 ASP A N 1
ATOM 1695 C CA . ASP A 1 232 ? 83.289 -15.413 101.535 1.00 44.28 232 ASP A CA 1
ATOM 1696 C C . ASP A 1 232 ? 84.413 -14.766 100.733 1.00 42.08 232 ASP A C 1
ATOM 1697 O O . ASP A 1 232 ? 84.219 -14.386 99.573 1.00 40.87 232 ASP A O 1
ATOM 1702 N N . ARG A 1 233 ? 85.590 -14.648 101.350 1.00 40.66 233 ARG A N 1
ATOM 1703 C CA . ARG A 1 233 ? 86.773 -14.113 100.689 1.00 46.87 233 ARG A CA 1
ATOM 1704 C C . ARG A 1 233 ? 87.815 -15.179 100.372 1.00 42.52 233 ARG A C 1
ATOM 1705 O O . ARG A 1 233 ? 88.893 -14.841 99.874 1.00 42.37 233 ARG A O 1
ATOM 1713 N N . ALA A 1 234 ? 87.534 -16.448 100.661 1.00 42.68 234 ALA A N 1
ATOM 1714 C CA . ALA A 1 234 ? 88.408 -17.551 100.281 1.00 40.68 234 ALA A CA 1
ATOM 1715 C C . ALA A 1 234 ? 87.911 -18.283 99.044 1.00 42.48 234 ALA A C 1
ATOM 1716 O O . ALA A 1 234 ? 88.711 -18.673 98.189 1.00 41.18 234 ALA A O 1
ATOM 1718 N N . LEU A 1 235 ? 86.599 -18.472 98.942 1.00 39.90 235 LEU A N 1
ATOM 1719 C CA . LEU A 1 235 ? 85.954 -19.075 97.784 1.00 38.41 235 LEU A CA 1
ATOM 1720 C C . LEU A 1 235 ? 84.792 -18.166 97.415 1.00 40.33 235 LEU A C 1
ATOM 1721 O O . LEU A 1 235 ? 83.838 -18.036 98.189 1.00 37.40 235 LEU A O 1
ATOM 1726 N N . ALA A 1 236 ? 84.877 -17.535 96.247 1.00 38.94 236 ALA A N 1
ATOM 1727 C CA . ALA A 1 236 ? 83.966 -16.449 95.915 1.00 37.67 236 ALA A CA 1
ATOM 1728 C C . ALA A 1 236 ? 82.524 -16.950 95.869 1.00 40.01 236 ALA A C 1
ATOM 1729 O O . ALA A 1 236 ? 82.271 -18.083 95.439 1.00 37.53 236 ALA A O 1
ATOM 1731 N N . PRO A 1 237 ? 81.559 -16.144 96.321 1.00 39.16 237 PRO A N 1
ATOM 1732 C CA . PRO A 1 237 ? 80.149 -16.535 96.163 1.00 38.03 237 PRO A CA 1
ATOM 1733 C C . PRO A 1 237 ? 79.756 -16.782 94.718 1.00 35.98 237 PRO A C 1
ATOM 1734 O O . PRO A 1 237 ? 78.886 -17.623 94.457 1.00 37.64 237 PRO A O 1
ATOM 1738 N N . THR A 1 238 ? 80.371 -16.073 93.768 1.00 40.79 238 THR A N 1
ATOM 1739 C CA . THR A 1 238 ? 80.113 -16.344 92.357 1.00 38.39 238 THR A CA 1
ATOM 1740 C C . THR A 1 238 ? 80.549 -17.756 91.985 1.00 38.05 238 THR A C 1
ATOM 1741 O O . THR A 1 238 ? 79.823 -18.482 91.294 1.00 44.53 238 THR A O 1
ATOM 1745 N N . THR A 1 239 ? 81.737 -18.162 92.442 1.00 34.99 239 THR A N 1
ATOM 1746 C CA . THR A 1 239 ? 82.191 -19.531 92.211 1.00 36.85 239 THR A CA 1
ATOM 1747 C C . THR A 1 239 ? 81.239 -20.541 92.838 1.00 40.86 239 THR A C 1
ATOM 1748 O O . THR A 1 239 ? 80.996 -21.613 92.269 1.00 38.55 239 THR A O 1
ATOM 1752 N N . GLN A 1 240 ? 80.691 -20.217 94.013 1.00 39.90 240 GLN A N 1
ATOM 1753 C CA . GLN A 1 240 ? 79.743 -21.117 94.661 1.00 40.40 240 GLN A CA 1
ATOM 1754 C C . GLN A 1 240 ? 78.461 -21.242 93.845 1.00 37.26 240 GLN A C 1
ATOM 1755 O O . GLN A 1 240 ? 77.945 -22.349 93.651 1.00 39.06 240 GLN A O 1
ATOM 1761 N N . ASN A 1 241 ? 77.936 -20.115 93.352 1.00 41.07 241 ASN A N 1
ATOM 1762 C CA . ASN A 1 241 ? 76.777 -20.167 92.463 1.00 43.50 241 ASN A CA 1
ATOM 1763 C C . ASN A 1 241 ? 77.094 -20.927 91.181 1.00 37.65 241 ASN A C 1
ATOM 1764 O O . ASN A 1 241 ? 76.231 -21.627 90.635 1.00 40.76 241 ASN A O 1
ATOM 1769 N N . LEU A 1 242 ? 78.327 -20.802 90.684 1.00 39.53 242 LEU A N 1
ATOM 1770 C CA . LEU A 1 242 ? 78.714 -21.517 89.472 1.00 38.57 242 LEU A CA 1
ATOM 1771 C C . LEU A 1 242 ? 78.667 -23.026 89.683 1.00 42.68 242 LEU A C 1
ATOM 1772 O O . LEU A 1 242 ? 78.214 -23.770 88.805 1.00 43.96 242 LEU A O 1
ATOM 1785 N N . ILE A 1 244 ? 76.801 -24.628 91.849 1.00 40.04 244 ILE A N 1
ATOM 1786 C CA . ILE A 1 244 ? 75.404 -25.032 91.979 1.00 43.78 244 ILE A CA 1
ATOM 1787 C C . ILE A 1 244 ? 74.764 -25.178 90.605 1.00 40.69 244 ILE A C 1
ATOM 1788 O O . ILE A 1 244 ? 74.102 -26.180 90.313 1.00 40.21 244 ILE A O 1
ATOM 1793 N N . ALA A 1 245 ? 74.958 -24.179 89.739 1.00 40.67 245 ALA A N 1
ATOM 1794 C CA . ALA A 1 245 ? 74.329 -24.199 88.422 1.00 47.81 245 ALA A CA 1
ATOM 1795 C C . ALA A 1 245 ? 74.878 -25.326 87.555 1.00 43.40 245 ALA A C 1
ATOM 1796 O O . ALA A 1 245 ? 74.110 -26.039 86.899 1.00 48.13 245 ALA A O 1
ATOM 1798 N N . GLU A 1 246 ? 76.201 -25.505 87.541 1.00 45.45 246 GLU A N 1
ATOM 1799 C CA . GLU A 1 246 ? 76.796 -26.531 86.688 1.00 45.60 246 GLU A CA 1
ATOM 1800 C C . GLU A 1 246 ? 76.423 -27.932 87.160 1.00 44.61 246 GLU A C 1
ATOM 1801 O O . GLU A 1 246 ? 76.140 -28.813 86.340 1.00 43.25 246 GLU A O 1
ATOM 1807 N N . ALA A 1 247 ? 76.408 -28.157 88.477 1.00 48.01 247 ALA A N 1
ATOM 1808 C CA . ALA A 1 247 ? 76.036 -29.471 88.992 1.00 43.21 247 ALA A CA 1
ATOM 1809 C C . ALA A 1 247 ? 74.557 -29.757 88.762 1.00 44.89 247 ALA A C 1
ATOM 1810 O O . ALA A 1 247 ? 74.177 -30.899 88.475 1.00 44.22 247 ALA A O 1
ATOM 1812 N N . ASP A 1 248 ? 73.708 -28.732 88.885 1.00 43.95 248 ASP A N 1
ATOM 1813 C CA . ASP A 1 248 ? 72.275 -28.924 88.680 1.00 48.04 248 ASP A CA 1
ATOM 1814 C C . ASP A 1 248 ? 71.972 -29.332 87.245 1.00 48.49 248 ASP A C 1
ATOM 1815 O O . ASP A 1 248 ? 71.071 -30.144 86.999 1.00 46.48 248 ASP A O 1
ATOM 1820 N N . ARG A 1 249 ? 72.715 -28.781 86.281 1.00 48.31 249 ARG A N 1
ATOM 1821 C CA . ARG A 1 249 ? 72.497 -29.129 84.881 1.00 50.97 249 ARG A CA 1
ATOM 1822 C C . ARG A 1 249 ? 72.791 -30.597 84.601 1.00 49.62 249 ARG A C 1
ATOM 1823 O O . ARG A 1 249 ? 72.288 -31.141 83.613 1.00 55.74 249 ARG A O 1
ATOM 1831 N N . LEU A 1 250 ? 73.585 -31.250 85.451 1.00 51.80 250 LEU A N 1
ATOM 1832 C CA . LEU A 1 250 ? 73.889 -32.666 85.292 1.00 46.98 250 LEU A CA 1
ATOM 1833 C C . LEU A 1 250 ? 72.890 -33.574 85.994 1.00 51.09 250 LEU A C 1
ATOM 1834 O O . LEU A 1 250 ? 72.854 -34.775 85.701 1.00 47.55 250 LEU A O 1
ATOM 1839 N N . THR A 1 251 ? 72.102 -33.040 86.928 1.00 50.99 251 THR A N 1
ATOM 1840 C CA . THR A 1 251 ? 71.082 -33.800 87.653 1.00 53.47 251 THR A CA 1
ATOM 1841 C C . THR A 1 251 ? 69.784 -33.001 87.660 1.00 58.25 251 THR A C 1
ATOM 1842 O O . THR A 1 251 ? 69.347 -32.506 88.707 1.00 54.23 251 THR A O 1
ATOM 1846 N N . PRO A 1 252 ? 69.132 -32.867 86.500 1.00 54.52 252 PRO A N 1
ATOM 1847 C CA . PRO A 1 252 ? 67.954 -31.986 86.425 1.00 56.97 252 PRO A CA 1
ATOM 1848 C C . PRO A 1 252 ? 66.775 -32.474 87.246 1.00 55.86 252 PRO A C 1
ATOM 1849 O O . PRO A 1 252 ? 65.944 -31.656 87.660 1.00 55.73 252 PRO A O 1
ATOM 1853 N N . ASP A 1 253 ? 66.669 -33.780 87.495 1.00 55.81 253 ASP A N 1
ATOM 1854 C CA . ASP A 1 253 ? 65.570 -34.305 88.294 1.00 58.74 253 ASP A CA 1
ATOM 1855 C C . ASP A 1 253 ? 65.830 -34.217 89.791 1.00 60.74 253 ASP A C 1
ATOM 1856 O O . ASP A 1 253 ? 64.929 -34.527 90.578 1.00 61.54 253 ASP A O 1
ATOM 1861 N N . ASN A 1 254 ? 67.027 -33.803 90.202 1.00 57.90 254 ASN A N 1
ATOM 1862 C CA . ASN A 1 254 ? 67.385 -33.679 91.616 1.00 51.64 254 ASN A CA 1
ATOM 1863 C C . ASN A 1 254 ? 68.276 -32.456 91.787 1.00 46.90 254 ASN A C 1
ATOM 1864 O O . ASN A 1 254 ? 69.486 -32.570 92.015 1.00 46.15 254 ASN A O 1
ATOM 1869 N N . PRO A 1 255 ? 67.704 -31.261 91.679 1.00 49.92 255 PRO A N 1
ATOM 1870 C CA . PRO A 1 255 ? 68.515 -30.044 91.759 1.00 48.83 255 PRO A CA 1
ATOM 1871 C C . PRO A 1 255 ? 68.893 -29.708 93.195 1.00 49.29 255 PRO A C 1
ATOM 1872 O O . PRO A 1 255 ? 68.327 -30.223 94.160 1.00 42.79 255 PRO A O 1
ATOM 1876 N N . PHE A 1 256 ? 69.880 -28.824 93.312 1.00 45.22 256 PHE A N 1
ATOM 1877 C CA . PHE A 1 256 ? 70.366 -28.394 94.615 1.00 42.70 256 PHE A CA 1
ATOM 1878 C C . PHE A 1 256 ? 69.283 -27.656 95.390 1.00 40.82 256 PHE A C 1
ATOM 1879 O O . PHE A 1 256 ? 68.594 -26.789 94.847 1.00 41.51 256 PHE A O 1
ATOM 1887 N N . GLY A 1 257 ? 69.135 -28.000 96.667 1.00 41.81 257 GLY A N 1
ATOM 1888 C CA . GLY A 1 257 ? 68.551 -27.065 97.611 1.00 29.88 257 GLY A CA 1
ATOM 1889 C C . GLY A 1 257 ? 69.592 -26.009 97.949 1.00 35.31 257 GLY A C 1
ATOM 1890 O O . GLY A 1 257 ? 70.782 -26.297 98.067 1.00 35.03 257 GLY A O 1
ATOM 1891 N N . VAL A 1 258 ? 69.143 -24.763 98.071 1.00 38.42 258 VAL A N 1
ATOM 1892 C CA . VAL A 1 258 ? 70.063 -23.644 98.231 1.00 35.04 258 VAL A CA 1
ATOM 1893 C C . VAL A 1 258 ? 69.659 -22.837 99.455 1.00 40.08 258 VAL A C 1
ATOM 1894 O O . VAL A 1 258 ? 68.540 -22.314 99.520 1.00 40.73 258 VAL A O 1
ATOM 1898 N N . ARG A 1 259 ? 70.572 -22.740 100.417 1.00 34.29 259 ARG A N 1
ATOM 1899 C CA . ARG A 1 259 ? 70.464 -21.863 101.571 1.00 37.19 259 ARG A CA 1
ATOM 1900 C C . ARG A 1 259 ? 71.603 -20.854 101.533 1.00 39.20 259 ARG A C 1
ATOM 1901 O O . ARG A 1 259 ? 72.526 -20.954 100.721 1.00 41.30 259 ARG A O 1
ATOM 1909 N N . SER A 1 260 ? 71.543 -19.876 102.432 1.00 34.68 260 SER A N 1
ATOM 1910 C CA . SER A 1 260 ? 72.506 -18.787 102.410 1.00 36.87 260 SER A CA 1
ATOM 1911 C C . SER A 1 260 ? 72.778 -18.298 103.823 1.00 37.29 260 SER A C 1
ATOM 1912 O O . SER A 1 260 ? 71.873 -18.248 104.658 1.00 37.29 260 SER A O 1
ATOM 1915 N N . LEU A 1 261 ? 74.030 -17.932 104.075 1.00 39.16 261 LEU A N 1
ATOM 1916 C CA . LEU A 1 261 ? 74.434 -17.258 105.295 1.00 37.85 261 LEU A CA 1
ATOM 1917 C C . LEU A 1 261 ? 75.276 -16.046 104.937 1.00 40.11 261 LEU A C 1
ATOM 1918 O O . LEU A 1 261 ? 75.971 -16.048 103.916 1.00 39.73 261 LEU A O 1
ATOM 1923 N N . PRO A 1 262 ? 75.228 -14.997 105.746 1.00 40.03 262 PRO A N 1
ATOM 1924 C CA . PRO A 1 262 ? 76.179 -13.897 105.582 1.00 44.17 262 PRO A CA 1
ATOM 1925 C C . PRO A 1 262 ? 77.518 -14.240 106.216 1.00 43.26 262 PRO A C 1
ATOM 1926 O O . PRO A 1 262 ? 77.639 -15.152 107.037 1.00 40.82 262 PRO A O 1
ATOM 1930 N N . GLY A 1 263 ? 78.536 -13.499 105.810 1.00 42.32 263 GLY A N 1
ATOM 1931 C CA . GLY A 1 263 ? 79.810 -13.552 106.497 1.00 43.95 263 GLY A CA 1
ATOM 1932 C C . GLY A 1 263 ? 80.855 -14.399 105.799 1.00 38.48 263 GLY A C 1
ATOM 1933 O O . GLY A 1 263 ? 80.693 -14.871 104.671 1.00 34.05 263 GLY A O 1
ATOM 1934 N N . ASP A 1 264 ? 81.947 -14.614 106.528 1.00 39.37 264 ASP A N 1
ATOM 1935 C CA . ASP A 1 264 ? 83.176 -15.144 105.954 1.00 39.26 264 ASP A CA 1
ATOM 1936 C C . ASP A 1 264 ? 83.077 -16.653 105.724 1.00 39.74 264 ASP A C 1
ATOM 1937 O O . ASP A 1 264 ? 82.025 -17.279 105.886 1.00 37.72 264 ASP A O 1
ATOM 1942 N N . HIS A 1 265 ? 84.216 -17.246 105.358 1.00 38.20 265 HIS A N 1
ATOM 1943 C CA . HIS A 1 265 ? 84.349 -18.653 105.007 1.00 36.17 265 HIS A CA 1
ATOM 1944 C C . HIS A 1 265 ? 84.215 -19.589 106.201 1.00 34.04 265 HIS A C 1
ATOM 1945 O O . HIS A 1 265 ? 84.135 -20.806 106.002 1.00 35.60 265 HIS A O 1
ATOM 1952 N N . SER A 1 266 ? 84.180 -19.067 107.428 1.00 33.80 266 SER A N 1
ATOM 1953 C CA . SER A 1 266 ? 84.189 -19.890 108.637 1.00 34.48 266 SER A CA 1
ATOM 1954 C C . SER A 1 266 ? 82.986 -19.566 109.520 1.00 36.19 266 SER A C 1
ATOM 1955 O O . SER A 1 266 ? 83.137 -18.985 110.604 1.00 33.93 266 SER A O 1
ATOM 1958 N N . PRO A 1 267 ? 81.776 -19.946 109.097 1.00 35.55 267 PRO A N 1
ATOM 1959 C CA . PRO A 1 267 ? 80.610 -19.749 109.970 1.00 33.33 267 PRO A CA 1
ATOM 1960 C C . PRO A 1 267 ? 80.582 -20.689 111.164 1.00 37.66 267 PRO A C 1
ATOM 1961 O O . PRO A 1 267 ? 79.882 -20.400 112.139 1.00 27.61 267 PRO A O 1
ATOM 1973 N N . VAL A 1 269 ? 82.939 -21.013 113.066 1.00 37.52 269 VAL A N 1
ATOM 1974 C CA . VAL A 1 269 ? 83.699 -20.248 114.048 1.00 36.90 269 VAL A CA 1
ATOM 1975 C C . VAL A 1 269 ? 82.942 -19.004 114.488 1.00 40.93 269 VAL A C 1
ATOM 1976 O O . VAL A 1 269 ? 82.782 -18.751 115.685 1.00 41.73 269 VAL A O 1
ATOM 1980 N N . HIS A 1 270 ? 82.457 -18.218 113.526 1.00 38.99 270 HIS A N 1
ATOM 1981 C CA . HIS A 1 270 ? 81.898 -16.903 113.808 1.00 38.33 270 HIS A CA 1
ATOM 1982 C C . HIS A 1 270 ? 80.379 -16.874 113.859 1.00 38.96 270 HIS A C 1
ATOM 1983 O O . HIS A 1 270 ? 79.816 -15.910 114.387 1.00 39.95 270 HIS A O 1
ATOM 1990 N N . ARG A 1 271 ? 79.703 -17.879 113.313 1.00 40.01 271 ARG A N 1
ATOM 1991 C CA . ARG A 1 271 ? 78.251 -17.944 113.430 1.00 37.75 271 ARG A CA 1
ATOM 1992 C C . ARG A 1 271 ? 77.794 -19.358 113.769 1.00 37.22 271 ARG A C 1
ATOM 1993 O O . ARG A 1 271 ? 76.872 -19.873 113.122 1.00 36.83 271 ARG A O 1
ATOM 2001 N N . PRO A 1 272 ? 78.399 -20.022 114.762 1.00 38.17 272 PRO A N 1
ATOM 2002 C CA . PRO A 1 272 ? 78.064 -21.439 114.981 1.00 32.64 272 PRO A CA 1
ATOM 2003 C C . PRO A 1 272 ? 76.609 -21.659 115.338 1.00 41.26 272 PRO A C 1
ATOM 2004 O O . PRO A 1 272 ? 76.040 -22.695 114.970 1.00 39.93 272 PRO A O 1
ATOM 2008 N N . GLY A 1 273 ? 75.984 -20.702 116.028 1.00 40.89 273 GLY A N 1
ATOM 2009 C CA . GLY A 1 273 ? 74.595 -20.872 116.416 1.00 36.54 273 GLY A CA 1
ATOM 2010 C C . GLY A 1 273 ? 73.655 -20.931 115.227 1.00 39.82 273 GLY A C 1
ATOM 2011 O O . GLY A 1 273 ? 72.849 -21.856 115.104 1.00 41.12 273 GLY A O 1
ATOM 2012 N N . GLU A 1 274 ? 73.743 -19.944 114.331 1.00 37.59 274 GLU A N 1
ATOM 2013 C CA . GLU A 1 274 ? 72.812 -19.924 113.209 1.00 43.60 274 GLU A CA 1
ATOM 2014 C C . GLU A 1 274 ? 73.174 -20.965 112.158 1.00 39.10 274 GLU A C 1
ATOM 2015 O O . GLU A 1 274 ? 72.295 -21.415 111.413 1.00 38.74 274 GLU A O 1
ATOM 2021 N N . LEU A 1 275 ? 74.446 -21.365 112.079 1.00 36.89 275 LEU A N 1
ATOM 2022 C CA . LEU A 1 275 ? 74.799 -22.473 111.196 1.00 33.55 275 LEU A CA 1
ATOM 2023 C C . LEU A 1 275 ? 74.145 -23.766 111.664 1.00 35.84 275 LEU A C 1
ATOM 2024 O O . LEU A 1 275 ? 73.617 -24.536 110.852 1.00 35.16 275 LEU A O 1
ATOM 2029 N N . ALA A 1 276 ? 74.159 -24.016 112.976 1.00 34.17 276 ALA A N 1
ATOM 2030 C CA . ALA A 1 276 ? 73.498 -25.200 113.512 1.00 35.69 276 ALA A CA 1
ATOM 2031 C C . ALA A 1 276 ? 71.994 -25.142 113.283 1.00 38.26 276 ALA A C 1
ATOM 2032 O O . ALA A 1 276 ? 71.376 -26.147 112.911 1.00 33.07 276 ALA A O 1
ATOM 2034 N N . ASP A 1 277 ? 71.386 -23.971 113.501 1.00 37.78 277 ASP A N 1
ATOM 2035 C CA . ASP A 1 277 ? 69.956 -23.820 113.247 1.00 39.15 277 ASP A CA 1
ATOM 2036 C C . ASP A 1 277 ? 69.625 -24.112 111.789 1.00 39.77 277 ASP A C 1
ATOM 2037 O O . ASP A 1 277 ? 68.612 -24.755 111.490 1.00 36.20 277 ASP A O 1
ATOM 2042 N N . LEU A 1 278 ? 70.471 -23.645 110.869 1.00 34.29 278 LEU A N 1
ATOM 2043 C CA . LEU A 1 278 ? 70.285 -23.959 109.456 1.00 36.56 278 LEU A CA 1
ATOM 2044 C C . LEU A 1 278 ? 70.381 -25.461 109.213 1.00 38.49 278 LEU A C 1
ATOM 2045 O O . LEU A 1 278 ? 69.505 -26.057 108.576 1.00 39.59 278 LEU A O 1
ATOM 2050 N N . LEU A 1 279 ? 71.444 -26.091 109.723 1.00 33.41 279 LEU A N 1
ATOM 2051 C CA . LEU A 1 279 ? 71.650 -27.517 109.488 1.00 35.22 279 LEU A CA 1
ATOM 2052 C C . LEU A 1 279 ? 70.503 -28.348 110.050 1.00 41.45 279 LEU A C 1
ATOM 2053 O O . LEU A 1 279 ? 70.058 -29.312 109.416 1.00 40.03 279 LEU A O 1
ATOM 2058 N N . ALA A 1 280 ? 70.006 -27.988 111.237 1.00 37.23 280 ALA A N 1
ATOM 2059 C CA . ALA A 1 280 ? 68.880 -28.706 111.822 1.00 38.38 280 ALA A CA 1
ATOM 2060 C C . ALA A 1 280 ? 67.601 -28.547 111.009 1.00 40.34 280 ALA A C 1
ATOM 2061 O O . ALA A 1 280 ? 66.709 -29.396 111.113 1.00 43.42 280 ALA A O 1
ATOM 2063 N N . GLY A 1 281 ? 67.485 -27.483 110.213 1.00 40.57 281 GLY A N 1
ATOM 2064 C CA . GLY A 1 281 ? 66.322 -27.299 109.363 1.00 42.75 281 GLY A CA 1
ATOM 2065 C C . GLY A 1 281 ? 66.373 -28.030 108.040 1.00 50.44 281 GLY A C 1
ATOM 2066 O O . GLY A 1 281 ? 65.385 -28.018 107.299 1.00 51.66 281 GLY A O 1
ATOM 2067 N N . ILE A 1 282 ? 67.498 -28.663 107.728 1.00 48.65 282 ILE A N 1
ATOM 2068 C CA . ILE A 1 282 ? 67.636 -29.433 106.499 1.00 49.74 282 ILE A CA 1
ATOM 2069 C C . ILE A 1 282 ? 67.180 -30.868 106.749 1.00 62.18 282 ILE A C 1
ATOM 2070 O O . ILE A 1 282 ? 66.538 -31.494 105.904 1.00 63.12 282 ILE A O 1
ATOM 2076 N N . GLY B 1 8 ? 68.803 -41.671 124.098 1.00 52.58 8 GLY B N 1
ATOM 2077 C CA . GLY B 1 8 ? 68.629 -40.334 124.636 1.00 50.36 8 GLY B CA 1
ATOM 2078 C C . GLY B 1 8 ? 69.709 -39.924 125.620 1.00 41.01 8 GLY B C 1
ATOM 2079 O O . GLY B 1 8 ? 69.469 -39.109 126.509 1.00 43.89 8 GLY B O 1
ATOM 2080 N N . THR B 1 9 ? 70.904 -40.486 125.457 1.00 37.47 9 THR B N 1
ATOM 2081 C CA . THR B 1 9 ? 72.037 -40.206 126.331 1.00 40.26 9 THR B CA 1
ATOM 2082 C C . THR B 1 9 ? 73.014 -39.267 125.634 1.00 36.74 9 THR B C 1
ATOM 2083 O O . THR B 1 9 ? 73.421 -39.518 124.496 1.00 33.95 9 THR B O 1
ATOM 2087 N N . LEU B 1 10 ? 73.392 -38.190 126.319 1.00 37.41 10 LEU B N 1
ATOM 2088 C CA . LEU B 1 10 ? 74.391 -37.256 125.822 1.00 32.29 10 LEU B CA 1
ATOM 2089 C C . LEU B 1 10 ? 75.561 -37.197 126.793 1.00 35.19 10 LEU B C 1
ATOM 2090 O O . LEU B 1 10 ? 75.365 -37.020 128.001 1.00 35.83 10 LEU B O 1
ATOM 2095 N N . ALA B 1 11 ? 76.770 -37.352 126.266 1.00 31.44 11 ALA B N 1
ATOM 2096 C CA . ALA B 1 11 ? 77.990 -37.187 127.042 1.00 29.31 11 ALA B CA 1
ATOM 2097 C C . ALA B 1 11 ? 78.558 -35.800 126.767 1.00 34.30 11 ALA B C 1
ATOM 2098 O O . ALA B 1 11 ? 78.818 -35.447 125.612 1.00 34.86 11 ALA B O 1
ATOM 2100 N N . VAL B 1 12 ? 78.729 -35.014 127.824 1.00 31.43 12 VAL B N 1
ATOM 2101 C CA . VAL B 1 12 ? 79.327 -33.688 127.740 1.00 26.91 12 VAL B CA 1
ATOM 2102 C C . VAL B 1 12 ? 80.760 -33.801 128.247 1.00 30.38 12 VAL B C 1
ATOM 2103 O O . VAL B 1 12 ? 80.988 -34.149 129.413 1.00 35.31 12 VAL B O 1
ATOM 2107 N N . LEU B 1 13 ? 81.725 -33.522 127.376 1.00 32.51 13 LEU B N 1
ATOM 2108 C CA . LEU B 1 13 ? 83.133 -33.785 127.649 1.00 31.35 13 LEU B CA 1
ATOM 2109 C C . LEU B 1 13 ? 83.861 -32.488 127.975 1.00 32.02 13 LEU B C 1
ATOM 2110 O O . LEU B 1 13 ? 83.818 -31.531 127.194 1.00 30.57 13 LEU B O 1
ATOM 2115 N N . VAL B 1 14 ? 84.536 -32.468 129.121 1.00 30.09 14 VAL B N 1
ATOM 2116 C CA . VAL B 1 14 ? 85.288 -31.309 129.585 1.00 29.38 14 VAL B CA 1
ATOM 2117 C C . VAL B 1 14 ? 86.766 -31.677 129.580 1.00 28.48 14 VAL B C 1
ATOM 2118 O O . VAL B 1 14 ? 87.183 -32.620 130.264 1.00 30.82 14 VAL B O 1
ATOM 2122 N N . HIS B 1 15 ? 87.554 -30.931 128.812 1.00 28.99 15 HIS B N 1
ATOM 2123 C CA . HIS B 1 15 ? 88.973 -31.208 128.662 1.00 32.13 15 HIS B CA 1
ATOM 2124 C C . HIS B 1 15 ? 89.740 -30.840 129.932 1.00 32.71 15 HIS B C 1
ATOM 2125 O O . HIS B 1 15 ? 89.224 -30.186 130.844 1.00 29.28 15 HIS B O 1
ATOM 2132 N N . GLY B 1 16 ? 91.005 -31.257 129.969 1.00 34.05 16 GLY B N 1
ATOM 2133 C CA . GLY B 1 16 ? 91.904 -30.914 131.047 1.00 33.64 16 GLY B CA 1
ATOM 2134 C C . GLY B 1 16 ? 92.760 -29.701 130.724 1.00 39.82 16 GLY B C 1
ATOM 2135 O O . GLY B 1 16 ? 92.547 -28.987 129.741 1.00 34.41 16 GLY B O 1
ATOM 2136 N N . ALA B 1 17 ? 93.759 -29.481 131.576 1.00 38.43 17 ALA B N 1
ATOM 2137 C CA . ALA B 1 17 ? 94.606 -28.304 131.447 1.00 35.97 17 ALA B CA 1
ATOM 2138 C C . ALA B 1 17 ? 95.463 -28.382 130.189 1.00 34.52 17 ALA B C 1
ATOM 2139 O O . ALA B 1 17 ? 95.956 -29.450 129.816 1.00 30.48 17 ALA B O 1
ATOM 2141 N N . TRP B 1 18 ? 95.628 -27.233 129.532 1.00 32.09 18 TRP B N 1
ATOM 2142 C CA . TRP B 1 18 ? 96.422 -27.044 128.321 1.00 34.18 18 TRP B CA 1
ATOM 2143 C C . TRP B 1 18 ? 95.836 -27.765 127.112 1.00 33.21 18 TRP B C 1
ATOM 2144 O O . TRP B 1 18 ? 96.431 -27.712 126.028 1.00 29.16 18 TRP B O 1
ATOM 2155 N N . HIS B 1 19 ? 94.689 -28.423 127.253 1.00 33.80 19 HIS B N 1
ATOM 2156 C CA . HIS B 1 19 ? 94.024 -29.134 126.174 1.00 33.79 19 HIS B CA 1
ATOM 2157 C C . HIS B 1 19 ? 92.776 -28.364 125.748 1.00 31.36 19 HIS B C 1
ATOM 2158 O O . HIS B 1 19 ? 92.508 -27.255 126.224 1.00 34.79 19 HIS B O 1
ATOM 2165 N N . SER B 1 20 ? 92.000 -28.966 124.850 1.00 29.78 20 SER B N 1
ATOM 2166 C CA . SER B 1 20 ? 90.776 -28.354 124.356 1.00 32.75 20 SER B CA 1
ATOM 2167 C C . SER B 1 20 ? 89.817 -29.460 123.936 1.00 31.74 20 SER B C 1
ATOM 2168 O O . SER B 1 20 ? 90.103 -30.651 124.088 1.00 28.75 20 SER B O 1
ATOM 2171 N N . SER B 1 21 ? 88.666 -29.052 123.397 1.00 30.39 21 SER B N 1
ATOM 2172 C CA . SER B 1 21 ? 87.703 -30.014 122.875 1.00 37.69 21 SER B CA 1
ATOM 2173 C C . SER B 1 21 ? 88.296 -30.893 121.781 1.00 33.61 21 SER B C 1
ATOM 2174 O O . SER B 1 21 ? 87.797 -32.001 121.553 1.00 37.40 21 SER B O 1
ATOM 2177 N N . LEU B 1 22 ? 89.361 -30.431 121.120 1.00 34.72 22 LEU B N 1
ATOM 2178 C CA . LEU B 1 22 ? 89.949 -31.175 120.008 1.00 36.18 22 LEU B CA 1
ATOM 2179 C C . LEU B 1 22 ? 90.419 -32.560 120.440 1.00 37.06 22 LEU B C 1
ATOM 2180 O O . LEU B 1 22 ? 90.294 -33.531 119.684 1.00 34.63 22 LEU B O 1
ATOM 2185 N N . HIS B 1 23 ? 90.957 -32.675 121.654 1.00 32.13 23 HIS B N 1
ATOM 2186 C CA . HIS B 1 23 ? 91.569 -33.928 122.076 1.00 38.97 23 HIS B CA 1
ATOM 2187 C C . HIS B 1 23 ? 90.558 -35.039 122.329 1.00 33.46 23 HIS B C 1
ATOM 2188 O O . HIS B 1 23 ? 90.965 -36.199 122.447 1.00 38.35 23 HIS B O 1
ATOM 2195 N N . TRP B 1 24 ? 89.266 -34.725 122.401 1.00 30.64 24 TRP B N 1
ATOM 2196 C CA . TRP B 1 24 ? 88.222 -35.727 122.580 1.00 33.71 24 TRP B CA 1
ATOM 2197 C C . TRP B 1 24 ? 87.776 -36.370 121.269 1.00 40.41 24 TRP B C 1
ATOM 2198 O O . TRP B 1 24 ? 86.973 -37.310 121.306 1.00 33.19 24 TRP B O 1
ATOM 2209 N N . ALA B 1 25 ? 88.285 -35.894 120.126 1.00 34.98 25 ALA B N 1
ATOM 2210 C CA . ALA B 1 25 ? 87.677 -36.201 118.830 1.00 37.26 25 ALA B CA 1
ATOM 2211 C C . ALA B 1 25 ? 87.573 -37.703 118.588 1.00 33.63 25 ALA B C 1
ATOM 2212 O O . ALA B 1 25 ? 86.515 -38.204 118.190 1.00 31.98 25 ALA B O 1
ATOM 2214 N N . ALA B 1 26 ? 88.660 -38.440 118.828 1.00 33.33 26 ALA B N 1
ATOM 2215 C CA . ALA B 1 26 ? 88.637 -39.879 118.581 1.00 32.97 26 ALA B CA 1
ATOM 2216 C C . ALA B 1 26 ? 87.673 -40.592 119.522 1.00 40.79 26 ALA B C 1
ATOM 2217 O O . ALA B 1 26 ? 86.957 -41.510 119.105 1.00 38.25 26 ALA B O 1
ATOM 2219 N N . ALA B 1 27 ? 87.638 -40.185 120.794 1.00 32.29 27 ALA B N 1
ATOM 2220 C CA . ALA B 1 27 ? 86.695 -40.790 121.728 1.00 34.82 27 ALA B CA 1
ATOM 2221 C C . ALA B 1 27 ? 85.256 -40.464 121.355 1.00 31.90 27 ALA B C 1
ATOM 2222 O O . ALA B 1 27 ? 84.361 -41.290 121.563 1.00 28.43 27 ALA B O 1
ATOM 2224 N N . GLN B 1 28 ? 85.015 -39.271 120.806 1.00 28.64 28 GLN B N 1
ATOM 2225 C CA . GLN B 1 28 ? 83.672 -38.925 120.354 1.00 33.19 28 GLN B CA 1
ATOM 2226 C C . GLN B 1 28 ? 83.216 -39.851 119.236 1.00 36.22 28 GLN B C 1
ATOM 2227 O O . GLN B 1 28 ? 82.056 -40.278 119.207 1.00 34.85 28 GLN B O 1
ATOM 2233 N N . ARG B 1 29 ? 84.116 -40.170 118.304 1.00 33.69 29 ARG B N 1
ATOM 2234 C CA . ARG B 1 29 ? 83.772 -41.102 117.236 1.00 39.09 29 ARG B CA 1
ATOM 2235 C C . ARG B 1 29 ? 83.516 -42.497 117.793 1.00 37.72 29 ARG B C 1
ATOM 2236 O O . ARG B 1 29 ? 82.611 -43.200 117.330 1.00 38.28 29 ARG B O 1
ATOM 2244 N N . GLY B 1 30 ? 84.292 -42.907 118.799 1.00 36.20 30 GLY B N 1
ATOM 2245 C CA . GLY B 1 30 ? 84.034 -44.181 119.449 1.00 39.10 30 GLY B CA 1
ATOM 2246 C C . GLY B 1 30 ? 82.694 -44.227 120.156 1.00 40.58 30 GLY B C 1
ATOM 2247 O O . GLY B 1 30 ? 82.044 -45.274 120.195 1.00 37.41 30 GLY B O 1
ATOM 2248 N N . LEU B 1 31 ? 82.261 -43.099 120.722 1.00 31.46 31 LEU B N 1
ATOM 2249 C CA . LEU B 1 31 ? 80.967 -43.064 121.393 1.00 37.61 31 LEU B CA 1
ATOM 2250 C C . LEU B 1 31 ? 79.824 -43.176 120.391 1.00 39.53 31 LEU B C 1
ATOM 2251 O O . LEU B 1 31 ? 78.806 -43.821 120.670 1.00 34.00 31 LEU B O 1
ATOM 2256 N N . ALA B 1 32 ? 79.974 -42.556 119.217 1.00 39.16 32 ALA B N 1
ATOM 2257 C CA . ALA B 1 32 ? 78.940 -42.652 118.192 1.00 37.01 32 ALA B CA 1
ATOM 2258 C C . ALA B 1 32 ? 78.781 -44.079 117.689 1.00 38.36 32 ALA B C 1
ATOM 2259 O O . ALA B 1 32 ? 77.669 -44.488 117.334 1.00 40.86 32 ALA B O 1
ATOM 2261 N N . ARG B 1 33 ? 79.881 -44.841 117.635 1.00 38.81 33 ARG B N 1
ATOM 2262 C CA . ARG B 1 33 ? 79.806 -46.268 117.329 1.00 43.77 33 ARG B CA 1
ATOM 2263 C C . ARG B 1 33 ? 78.772 -46.967 118.198 1.00 47.04 33 ARG B C 1
ATOM 2264 O O . ARG B 1 33 ? 78.041 -47.845 117.726 1.00 46.92 33 ARG B O 1
ATOM 2272 N N . ARG B 1 34 ? 78.710 -46.598 119.477 1.00 43.13 34 ARG B N 1
ATOM 2273 C CA . ARG B 1 34 ? 77.827 -47.231 120.446 1.00 45.83 34 ARG B CA 1
ATOM 2274 C C . ARG B 1 34 ? 76.515 -46.482 120.620 1.00 48.61 34 ARG B C 1
ATOM 2275 O O . ARG B 1 34 ? 75.791 -46.742 121.586 1.00 51.43 34 ARG B O 1
ATOM 2283 N N . GLY B 1 35 ? 76.196 -45.555 119.721 1.00 39.77 35 GLY B N 1
ATOM 2284 C CA . GLY B 1 35 ? 74.938 -44.843 119.816 1.00 44.56 35 GLY B CA 1
ATOM 2285 C C . GLY B 1 35 ? 74.856 -43.823 120.928 1.00 44.33 35 GLY B C 1
ATOM 2286 O O . GLY B 1 35 ? 73.753 -43.482 121.360 1.00 40.42 35 GLY B O 1
ATOM 2287 N N . VAL B 1 36 ? 75.989 -43.318 121.405 1.00 39.81 36 VAL B N 1
ATOM 2288 C CA . VAL B 1 36 ? 76.017 -42.297 122.446 1.00 38.38 36 VAL B CA 1
ATOM 2289 C C . VAL B 1 36 ? 76.437 -40.985 121.798 1.00 33.40 36 VAL B C 1
ATOM 2290 O O . VAL B 1 36 ? 77.580 -40.841 121.346 1.00 32.70 36 VAL B O 1
ATOM 2294 N N . ALA B 1 37 ? 75.512 -40.030 121.746 1.00 33.58 37 ALA B N 1
ATOM 2295 C CA . ALA B 1 37 ? 75.848 -38.692 121.286 1.00 33.09 37 ALA B CA 1
ATOM 2296 C C . ALA B 1 37 ? 76.794 -38.023 122.275 1.00 38.91 37 ALA B C 1
ATOM 2297 O O . ALA B 1 37 ? 76.800 -38.334 123.470 1.00 37.34 37 ALA B O 1
ATOM 2299 N N . SER B 1 38 ? 77.601 -37.095 121.769 1.00 33.18 38 SER B N 1
ATOM 2300 C CA . SER B 1 38 ? 78.551 -36.407 122.627 1.00 37.06 38 SER B CA 1
ATOM 2301 C C . SER B 1 38 ? 78.891 -35.049 122.040 1.00 39.13 38 SER B C 1
ATOM 2302 O O . SER B 1 38 ? 78.922 -34.870 120.820 1.00 32.88 38 SER B O 1
ATOM 2305 N N . ILE B 1 39 ? 79.130 -34.090 122.932 1.00 38.99 39 ILE B N 1
ATOM 2306 C CA . ILE B 1 39 ? 79.718 -32.806 122.583 1.00 30.18 39 ILE B CA 1
ATOM 2307 C C . ILE B 1 39 ? 80.851 -32.539 123.563 1.00 37.67 39 ILE B C 1
ATOM 2308 O O . ILE B 1 39 ? 80.890 -33.081 124.671 1.00 34.91 39 ILE B O 1
ATOM 2313 N N . ALA B 1 40 ? 81.782 -31.694 123.138 1.00 32.70 40 ALA B N 1
ATOM 2314 C CA . ALA B 1 40 ? 82.939 -31.336 123.942 1.00 31.72 40 ALA B CA 1
ATOM 2315 C C . ALA B 1 40 ? 82.927 -29.836 124.192 1.00 37.62 40 ALA B C 1
ATOM 2316 O O . ALA B 1 40 ? 82.816 -29.046 123.248 1.00 38.31 40 ALA B O 1
ATOM 2318 N N . VAL B 1 41 ? 83.032 -29.453 125.455 1.00 30.51 41 VAL B N 1
ATOM 2319 C CA . VAL B 1 41 ? 83.026 -28.048 125.839 1.00 30.52 41 VAL B CA 1
ATOM 2320 C C . VAL B 1 41 ? 84.439 -27.497 125.718 1.00 41.04 41 VAL B C 1
ATOM 2321 O O . VAL B 1 41 ? 85.423 -28.201 125.981 1.00 39.01 41 VAL B O 1
ATOM 2325 N N . ASP B 1 42 ? 84.547 -26.240 125.302 1.00 36.65 42 ASP B N 1
ATOM 2326 C CA . ASP B 1 42 ? 85.808 -25.511 125.342 1.00 40.14 42 ASP B CA 1
ATOM 2327 C C . ASP B 1 42 ? 85.742 -24.519 126.498 1.00 37.57 42 ASP B C 1
ATOM 2328 O O . ASP B 1 42 ? 85.004 -23.530 126.438 1.00 39.21 42 ASP B O 1
ATOM 2333 N N . LEU B 1 43 ? 86.497 -24.797 127.556 1.00 32.15 43 LEU B N 1
ATOM 2334 C CA . LEU B 1 43 ? 86.549 -23.888 128.685 1.00 39.15 43 LEU B CA 1
ATOM 2335 C C . LEU B 1 43 ? 87.180 -22.564 128.256 1.00 40.30 43 LEU B C 1
ATOM 2336 O O . LEU B 1 43 ? 87.986 -22.529 127.322 1.00 30.70 43 LEU B O 1
ATOM 2341 N N . PRO B 1 44 ? 86.807 -21.461 128.905 1.00 38.34 44 PRO B N 1
ATOM 2342 C CA . PRO B 1 44 ? 87.360 -20.151 128.533 1.00 36.46 44 PRO B CA 1
ATOM 2343 C C . PRO B 1 44 ? 88.879 -20.172 128.444 1.00 37.84 44 PRO B C 1
ATOM 2344 O O . PRO B 1 44 ? 89.567 -20.703 129.319 1.00 40.25 44 PRO B O 1
ATOM 2348 N N . GLY B 1 45 ? 89.400 -19.597 127.364 1.00 37.37 45 GLY B N 1
ATOM 2349 C CA . GLY B 1 45 ? 90.826 -19.603 127.121 1.00 39.89 45 GLY B CA 1
ATOM 2350 C C . GLY B 1 45 ? 91.360 -20.844 126.444 1.00 40.80 45 GLY B C 1
ATOM 2351 O O . GLY B 1 45 ? 92.582 -21.023 126.395 1.00 40.21 45 GLY B O 1
ATOM 2352 N N . HIS B 1 46 ? 90.492 -21.710 125.927 1.00 38.36 46 HIS B N 1
ATOM 2353 C CA . HIS B 1 46 ? 90.907 -22.914 125.223 1.00 35.60 46 HIS B CA 1
ATOM 2354 C C . HIS B 1 46 ? 90.188 -22.990 123.882 1.00 38.85 46 HIS B C 1
ATOM 2355 O O . HIS B 1 46 ? 89.243 -22.244 123.613 1.00 43.71 46 HIS B O 1
ATOM 2362 N N . GLY B 1 47 ? 90.646 -23.912 123.037 1.00 36.56 47 GLY B N 1
ATOM 2363 C CA . GLY B 1 47 ? 90.078 -24.026 121.709 1.00 42.41 47 GLY B CA 1
ATOM 2364 C C . GLY B 1 47 ? 90.428 -22.822 120.849 1.00 37.22 47 GLY B C 1
ATOM 2365 O O . GLY B 1 47 ? 91.487 -22.206 120.991 1.00 35.71 47 GLY B O 1
ATOM 2366 N N . LEU B 1 48 ? 89.511 -22.478 119.944 1.00 35.99 48 LEU B N 1
ATOM 2367 C CA . LEU B 1 48 ? 89.706 -21.315 119.086 1.00 47.37 48 LEU B CA 1
ATOM 2368 C C . LEU B 1 48 ? 89.641 -20.007 119.865 1.00 46.99 48 LEU B C 1
ATOM 2369 O O . LEU B 1 48 ? 90.075 -18.970 119.353 1.00 52.81 48 LEU B O 1
ATOM 2374 N N . ASP B 1 49 ? 89.105 -20.036 121.084 1.00 51.20 49 ASP B N 1
ATOM 2375 C CA . ASP B 1 49 ? 89.046 -18.874 121.961 1.00 57.51 49 ASP B CA 1
ATOM 2376 C C . ASP B 1 49 ? 90.372 -18.597 122.660 1.00 50.16 49 ASP B C 1
ATOM 2377 O O . ASP B 1 49 ? 90.503 -17.563 123.323 1.00 53.59 49 ASP B O 1
ATOM 2382 N N . ALA B 1 50 ? 91.354 -19.480 122.515 1.00 49.88 50 ALA B N 1
ATOM 2383 C CA . ALA B 1 50 ? 92.580 -19.364 123.287 1.00 46.00 50 ALA B CA 1
ATOM 2384 C C . ALA B 1 50 ? 93.450 -18.225 122.761 1.00 48.29 50 ALA B C 1
ATOM 2385 O O . ALA B 1 50 ? 93.626 -18.082 121.545 1.00 41.56 50 ALA B O 1
ATOM 2387 N N . PRO B 1 51 ? 94.006 -17.403 123.643 1.00 47.24 51 PRO B N 1
ATOM 2388 C CA . PRO B 1 51 ? 95.048 -16.461 123.239 1.00 46.16 51 PRO B CA 1
ATOM 2389 C C . PRO B 1 51 ? 96.418 -17.128 123.302 1.00 41.11 51 PRO B C 1
ATOM 2390 O O . PRO B 1 51 ? 96.575 -18.249 123.788 1.00 44.34 51 PRO B O 1
ATOM 2394 N N . VAL B 1 52 ? 97.412 -16.416 122.784 1.00 40.71 52 VAL B N 1
ATOM 2395 C CA . VAL B 1 52 ? 98.803 -16.843 122.904 1.00 42.67 52 VAL B CA 1
ATOM 2396 C C . VAL B 1 52 ? 99.623 -15.642 123.364 1.00 42.31 52 VAL B C 1
ATOM 2397 O O . VAL B 1 52 ? 99.304 -14.501 122.997 1.00 44.24 52 VAL B O 1
ATOM 2401 N N . PRO B 1 53 ? 100.654 -15.838 124.185 1.00 39.79 53 PRO B N 1
ATOM 2402 C CA . PRO B 1 53 ? 101.567 -14.729 124.483 1.00 41.38 53 PRO B CA 1
ATOM 2403 C C . PRO B 1 53 ? 102.177 -14.181 123.201 1.00 42.92 53 PRO B C 1
ATOM 2404 O O . PRO B 1 53 ? 102.320 -14.893 122.204 1.00 35.58 53 PRO B O 1
ATOM 2408 N N . SER B 1 54 ? 102.533 -12.893 123.238 1.00 40.32 54 SER B N 1
ATOM 2409 C CA . SER B 1 54 ? 102.935 -12.193 122.020 1.00 42.58 54 SER B CA 1
ATOM 2410 C C . SER B 1 54 ? 104.150 -12.834 121.362 1.00 37.00 54 SER B C 1
ATOM 2411 O O . SER B 1 54 ? 104.282 -12.792 120.134 1.00 41.08 54 SER B O 1
ATOM 2414 N N . GLY B 1 55 ? 105.040 -13.430 122.149 1.00 38.63 55 GLY B N 1
ATOM 2415 C CA . GLY B 1 55 ? 106.228 -14.074 121.636 1.00 37.54 55 GLY B CA 1
ATOM 2416 C C . GLY B 1 55 ? 106.154 -15.579 121.506 1.00 41.71 55 GLY B C 1
ATOM 2417 O O . GLY B 1 55 ? 107.161 -16.198 121.144 1.00 43.76 55 GLY B O 1
ATOM 2418 N N . TYR B 1 56 ? 104.998 -16.191 121.774 1.00 38.74 56 TYR B N 1
ATOM 2419 C CA . TYR B 1 56 ? 104.900 -17.649 121.737 1.00 36.44 56 TYR B CA 1
ATOM 2420 C C . TYR B 1 56 ? 105.250 -18.202 120.359 1.00 39.07 56 TYR B C 1
ATOM 2421 O O . TYR B 1 56 ? 105.941 -19.223 120.249 1.00 37.51 56 TYR B O 1
ATOM 2430 N N . LEU B 1 57 ? 104.791 -17.542 119.297 1.00 29.94 57 LEU B N 1
ATOM 2431 C CA . LEU B 1 57 ? 105.029 -17.990 117.932 1.00 40.02 57 LEU B CA 1
ATOM 2432 C C . LEU B 1 57 ? 106.198 -17.266 117.273 1.00 43.74 57 LEU B C 1
ATOM 2433 O O . LEU B 1 57 ? 106.326 -17.298 116.043 1.00 46.55 57 LEU B O 1
ATOM 2438 N N . THR B 1 58 ? 107.053 -16.621 118.061 1.00 46.15 58 THR B N 1
ATOM 2439 C CA . THR B 1 58 ? 108.183 -15.859 117.549 1.00 43.45 58 THR B CA 1
ATOM 2440 C C . THR B 1 58 ? 109.480 -16.601 117.849 1.00 47.43 58 THR B C 1
ATOM 2441 O O . THR B 1 58 ? 109.628 -17.201 118.919 1.00 46.67 58 THR B O 1
ATOM 2445 N N . ALA B 1 59 ? 110.407 -16.564 116.890 1.00 45.68 59 ALA B N 1
ATOM 2446 C CA . ALA B 1 59 ? 111.705 -17.210 117.050 1.00 43.93 59 ALA B CA 1
ATOM 2447 C C . ALA B 1 59 ? 112.382 -16.761 118.339 1.00 43.93 59 ALA B C 1
ATOM 2448 O O . ALA B 1 59 ? 112.524 -15.563 118.597 1.00 48.02 59 ALA B O 1
ATOM 2450 N N . GLY B 1 60 ? 112.795 -17.734 119.153 1.00 40.36 60 GLY B N 1
ATOM 2451 C CA . GLY B 1 60 ? 113.377 -17.458 120.446 1.00 36.12 60 GLY B CA 1
ATOM 2452 C C . GLY B 1 60 ? 112.381 -17.171 121.547 1.00 47.36 60 GLY B C 1
ATOM 2453 O O . GLY B 1 60 ? 112.754 -17.211 122.725 1.00 43.37 60 GLY B O 1
ATOM 2454 N N . GLN B 1 61 ? 111.125 -16.885 121.195 1.00 44.44 61 GLN B N 1
ATOM 2455 C CA . GLN B 1 61 ? 110.023 -16.646 122.121 1.00 43.66 61 GLN B CA 1
ATOM 2456 C C . GLN B 1 61 ? 110.375 -15.588 123.162 1.00 39.52 61 GLN B C 1
ATOM 2457 O O . GLN B 1 61 ? 110.447 -15.894 124.358 1.00 41.43 61 GLN B O 1
ATOM 2463 N N . PRO B 1 62 ? 110.588 -14.338 122.751 1.00 41.19 62 PRO B N 1
ATOM 2464 C CA . PRO B 1 62 ? 110.980 -13.307 123.719 1.00 42.69 62 PRO B CA 1
ATOM 2465 C C . PRO B 1 62 ? 109.825 -12.911 124.625 1.00 44.50 62 PRO B C 1
ATOM 2466 O O . PRO B 1 62 ? 108.687 -12.739 124.182 1.00 41.82 62 PRO B O 1
ATOM 2470 N N . GLY B 1 63 ? 110.136 -12.761 125.913 1.00 45.48 63 GLY B N 1
ATOM 2471 C CA . GLY B 1 63 ? 109.164 -12.356 126.905 1.00 43.50 63 GLY B CA 1
ATOM 2472 C C . GLY B 1 63 ? 108.242 -13.449 127.396 1.00 44.36 63 GLY B C 1
ATOM 2473 O O . GLY B 1 63 ? 107.366 -13.169 128.224 1.00 42.59 63 GLY B O 1
ATOM 2474 N N . LEU B 1 64 ? 108.410 -14.686 126.921 1.00 42.70 64 LEU B N 1
ATOM 2475 C CA . LEU B 1 64 ? 107.499 -15.760 127.302 1.00 39.94 64 LEU B CA 1
ATOM 2476 C C . LEU B 1 64 ? 107.581 -16.072 128.792 1.00 45.37 64 LEU B C 1
ATOM 2477 O O . LEU B 1 64 ? 106.586 -16.496 129.393 1.00 42.90 64 LEU B O 1
ATOM 2482 N N . GLU B 1 65 ? 108.746 -15.864 129.406 1.00 42.20 65 GLU B N 1
ATOM 2483 C CA . GLU B 1 65 ? 108.919 -16.184 130.816 1.00 43.09 65 GLU B CA 1
ATOM 2484 C C . GLU B 1 65 ? 108.312 -15.140 131.744 1.00 43.34 65 GLU B C 1
ATOM 2485 O O . GLU B 1 65 ? 108.086 -15.438 132.922 1.00 46.68 65 GLU B O 1
ATOM 2491 N N . THR B 1 66 ? 108.042 -13.931 131.248 1.00 43.39 66 THR B N 1
ATOM 2492 C CA . THR B 1 66 ? 107.612 -12.827 132.095 1.00 45.55 66 THR B CA 1
ATOM 2493 C C . THR B 1 66 ? 106.275 -12.211 131.708 1.00 43.50 66 THR B C 1
ATOM 2494 O O . THR B 1 66 ? 105.678 -11.520 132.541 1.00 44.94 66 THR B O 1
ATOM 2498 N N . GLU B 1 67 ? 105.789 -12.434 130.489 1.00 39.32 67 GLU B N 1
ATOM 2499 C CA . GLU B 1 67 ? 104.596 -11.741 130.018 1.00 40.54 67 GLU B CA 1
ATOM 2500 C C . GLU B 1 67 ? 103.358 -12.216 130.771 1.00 42.51 67 GLU B C 1
ATOM 2501 O O . GLU B 1 67 ? 103.115 -13.421 130.894 1.00 34.82 67 GLU B O 1
ATOM 2507 N N . LYS B 1 68 ? 102.578 -11.263 131.275 1.00 41.17 68 LYS B N 1
ATOM 2508 C CA . LYS B 1 68 ? 101.335 -11.591 131.957 1.00 43.20 68 LYS B CA 1
ATOM 2509 C C . LYS B 1 68 ? 100.345 -12.214 130.981 1.00 40.85 68 LYS B C 1
ATOM 2510 O O . LYS B 1 68 ? 100.231 -11.789 129.827 1.00 40.80 68 LYS B O 1
ATOM 2516 N N . SER B 1 69 ? 99.627 -13.229 131.452 1.00 39.69 69 SER B N 1
ATOM 2517 C CA . SER B 1 69 ? 98.695 -13.961 130.610 1.00 42.03 69 SER B CA 1
ATOM 2518 C C . SER B 1 69 ? 97.399 -13.187 130.413 1.00 40.30 69 SER B C 1
ATOM 2519 O O . SER B 1 69 ? 96.932 -12.470 131.304 1.00 44.17 69 SER B O 1
ATOM 2522 N N . ALA B 1 70 ? 96.810 -13.350 129.228 1.00 35.81 70 ALA B N 1
ATOM 2523 C CA . ALA B 1 70 ? 95.475 -12.827 128.972 1.00 38.35 70 ALA B CA 1
ATOM 2524 C C . ALA B 1 70 ? 94.401 -13.550 129.776 1.00 39.97 70 ALA B C 1
ATOM 2525 O O . ALA B 1 70 ? 93.270 -13.056 129.851 1.00 43.67 70 ALA B O 1
ATOM 2527 N N . LEU B 1 71 ? 94.724 -14.699 130.372 1.00 35.07 71 LEU B N 1
ATOM 2528 C CA . LEU B 1 71 ? 93.790 -15.476 131.175 1.00 43.10 71 LEU B CA 1
ATOM 2529 C C . LEU B 1 71 ? 93.913 -15.177 132.665 1.00 40.44 71 LEU B C 1
ATOM 2530 O O . LEU B 1 71 ? 93.409 -15.948 133.488 1.00 43.07 71 LEU B O 1
ATOM 2535 N N . ALA B 1 72 ? 94.569 -14.071 133.025 1.00 40.89 72 ALA B N 1
ATOM 2536 C CA . ALA B 1 72 ? 94.884 -13.810 134.427 1.00 41.99 72 ALA B CA 1
ATOM 2537 C C . ALA B 1 72 ? 93.636 -13.555 135.264 1.00 39.02 72 ALA B C 1
ATOM 2538 O O . ALA B 1 72 ? 93.643 -13.808 136.474 1.00 44.17 72 ALA B O 1
ATOM 2540 N N . ASP B 1 73 ? 92.563 -13.061 134.648 1.00 44.28 73 ASP B N 1
ATOM 2541 C CA . ASP B 1 73 ? 91.366 -12.656 135.370 1.00 43.69 73 ASP B CA 1
ATOM 2542 C C . ASP B 1 73 ? 90.232 -13.670 135.273 1.00 42.77 73 ASP B C 1
ATOM 2543 O O . ASP B 1 73 ? 89.131 -13.397 135.760 1.00 49.12 73 ASP B O 1
ATOM 2548 N N . ILE B 1 74 ? 90.468 -14.824 134.663 1.00 41.02 74 ILE B N 1
ATOM 2549 C CA . ILE B 1 74 ? 89.447 -15.864 134.596 1.00 40.18 74 ILE B CA 1
ATOM 2550 C C . ILE B 1 74 ? 89.346 -16.532 135.959 1.00 42.14 74 ILE B C 1
ATOM 2551 O O . ILE B 1 74 ? 90.349 -16.998 136.512 1.00 48.52 74 ILE B O 1
ATOM 2556 N N . THR B 1 75 ? 88.139 -16.569 136.510 1.00 36.87 75 THR B N 1
ATOM 2557 C CA . THR B 1 75 ? 87.895 -17.158 137.817 1.00 39.73 75 THR B CA 1
ATOM 2558 C C . THR B 1 75 ? 87.346 -18.572 137.674 1.00 36.95 75 THR B C 1
ATOM 2559 O O . THR B 1 75 ? 86.872 -18.978 136.610 1.00 38.74 75 THR B O 1
ATOM 2571 N N . ASP B 1 77 ? 84.702 -19.564 138.917 1.00 37.38 77 ASP B N 1
ATOM 2572 C CA . ASP B 1 77 ? 83.284 -19.427 138.599 1.00 39.57 77 ASP B CA 1
ATOM 2573 C C . ASP B 1 77 ? 83.068 -19.243 137.101 1.00 41.59 77 ASP B C 1
ATOM 2574 O O . ASP B 1 77 ? 82.099 -19.772 136.544 1.00 41.84 77 ASP B O 1
ATOM 2579 N N . ASP B 1 78 ? 83.953 -18.497 136.431 1.00 36.16 78 ASP B N 1
ATOM 2580 C CA . ASP B 1 78 ? 83.862 -18.369 134.978 1.00 38.07 78 ASP B CA 1
ATOM 2581 C C . ASP B 1 78 ? 83.966 -19.731 134.304 1.00 35.87 78 ASP B C 1
ATOM 2582 O O . ASP B 1 78 ? 83.183 -20.055 133.404 1.00 38.40 78 ASP B O 1
ATOM 2587 N N . LEU B 1 79 ? 84.933 -20.546 134.734 1.00 30.91 79 LEU B N 1
ATOM 2588 C CA . LEU B 1 79 ? 85.126 -21.858 134.126 1.00 35.48 79 LEU B CA 1
ATOM 2589 C C . LEU B 1 79 ? 83.916 -22.755 134.351 1.00 35.66 79 LEU B C 1
ATOM 2590 O O . LEU B 1 79 ? 83.482 -23.466 133.437 1.00 37.19 79 LEU B O 1
ATOM 2595 N N . ALA B 1 80 ? 83.354 -22.730 135.560 1.00 29.72 80 ALA B N 1
ATOM 2596 C CA . ALA B 1 80 ? 82.198 -23.568 135.854 1.00 34.33 80 ALA B CA 1
ATOM 2597 C C . ALA B 1 80 ? 80.946 -23.056 135.154 1.00 31.97 80 ALA B C 1
ATOM 2598 O O . ALA B 1 80 ? 80.137 -23.850 134.660 1.00 30.83 80 ALA B O 1
ATOM 2600 N N . ASP B 1 81 ? 80.764 -21.732 135.107 1.00 31.32 81 ASP B N 1
ATOM 2601 C CA . ASP B 1 81 ? 79.586 -21.175 134.451 1.00 35.36 81 ASP B CA 1
ATOM 2602 C C . ASP B 1 81 ? 79.551 -21.533 132.971 1.00 34.57 81 ASP B C 1
ATOM 2603 O O . ASP B 1 81 ? 78.467 -21.644 132.387 1.00 31.68 81 ASP B O 1
ATOM 2608 N N . ALA B 1 82 ? 80.718 -21.725 132.351 1.00 29.86 82 ALA B N 1
ATOM 2609 C CA . ALA B 1 82 ? 80.749 -22.178 130.963 1.00 33.29 82 ALA B CA 1
ATOM 2610 C C . ALA B 1 82 ? 80.241 -23.610 130.839 1.00 35.12 82 ALA B C 1
ATOM 2611 O O . ALA B 1 82 ? 79.597 -23.961 129.844 1.00 36.08 82 ALA B O 1
ATOM 2613 N N . VAL B 1 83 ? 80.523 -24.453 131.836 1.00 32.54 83 VAL B N 1
ATOM 2614 C CA . VAL B 1 83 ? 79.992 -25.812 131.818 1.00 32.50 83 VAL B CA 1
ATOM 2615 C C . VAL B 1 83 ? 78.486 -25.798 132.055 1.00 32.16 83 VAL B C 1
ATOM 2616 O O . VAL B 1 83 ? 77.735 -26.526 131.395 1.00 30.44 83 VAL B O 1
ATOM 2620 N N . VAL B 1 84 ? 78.022 -24.968 132.994 1.00 31.12 84 VAL B N 1
ATOM 2621 C CA . VAL B 1 84 ? 76.589 -24.874 133.271 1.00 34.32 84 VAL B CA 1
ATOM 2622 C C . VAL B 1 84 ? 75.836 -24.420 132.027 1.00 35.33 84 VAL B C 1
ATOM 2623 O O . VAL B 1 84 ? 74.799 -24.988 131.664 1.00 33.60 84 VAL B O 1
ATOM 2627 N N . ASP B 1 85 ? 76.349 -23.379 131.361 1.00 35.16 85 ASP B N 1
ATOM 2628 C CA . ASP B 1 85 ? 75.710 -22.878 130.148 1.00 35.92 85 ASP B CA 1
ATOM 2629 C C . ASP B 1 85 ? 75.581 -23.975 129.100 1.00 33.37 85 ASP B C 1
ATOM 2630 O O . ASP B 1 85 ? 74.532 -24.112 128.458 1.00 34.76 85 ASP B O 1
ATOM 2635 N N . ALA B 1 86 ? 76.636 -24.773 128.920 1.00 33.57 86 ALA B N 1
ATOM 2636 C CA . ALA B 1 86 ? 76.570 -25.888 127.983 1.00 33.42 86 ALA B CA 1
ATOM 2637 C C . ALA B 1 86 ? 75.542 -26.922 128.424 1.00 34.80 86 ALA B C 1
ATOM 2638 O O . ALA B 1 86 ? 74.775 -27.436 127.602 1.00 31.67 86 ALA B O 1
ATOM 2640 N N . LEU B 1 87 ? 75.511 -27.241 129.721 1.00 34.53 87 LEU B N 1
ATOM 2641 C CA . LEU B 1 87 ? 74.567 -28.242 130.206 1.00 33.75 87 LEU B CA 1
ATOM 2642 C C . LEU B 1 87 ? 73.125 -27.758 130.098 1.00 30.53 87 LEU B C 1
ATOM 2643 O O . LEU B 1 87 ? 72.222 -28.560 129.832 1.00 27.19 87 LEU B O 1
ATOM 2648 N N . ALA B 1 88 ? 72.892 -26.458 130.285 1.00 28.79 88 ALA B N 1
ATOM 2649 C CA . ALA B 1 88 ? 71.532 -25.934 130.228 1.00 30.61 88 ALA B CA 1
ATOM 2650 C C . ALA B 1 88 ? 70.965 -25.969 128.814 1.00 38.07 88 ALA B C 1
ATOM 2651 O O . ALA B 1 88 ? 69.748 -26.096 128.640 1.00 34.15 88 ALA B O 1
ATOM 2653 N N . GLU B 1 89 ? 71.820 -25.863 127.794 1.00 37.14 89 GLU B N 1
ATOM 2654 C CA . GLU B 1 89 ? 71.323 -25.831 126.423 1.00 39.26 89 GLU B CA 1
ATOM 2655 C C . GLU B 1 89 ? 70.794 -27.188 125.975 1.00 38.17 89 GLU B C 1
ATOM 2656 O O . GLU B 1 89 ? 69.915 -27.252 125.108 1.00 39.86 89 GLU B O 1
ATOM 2662 N N . VAL B 1 90 ? 71.304 -28.276 126.550 1.00 31.78 90 VAL B N 1
ATOM 2663 C CA . VAL B 1 90 ? 70.997 -29.623 126.085 1.00 33.82 90 VAL B CA 1
ATOM 2664 C C . VAL B 1 90 ? 70.081 -30.377 127.030 1.00 38.81 90 VAL B C 1
ATOM 2665 O O . VAL B 1 90 ? 69.717 -31.525 126.732 1.00 38.26 90 VAL B O 1
ATOM 2669 N N . ARG B 1 91 ? 69.688 -29.773 128.156 1.00 37.52 91 ARG B N 1
ATOM 2670 C CA . ARG B 1 91 ? 68.948 -30.503 129.184 1.00 34.76 91 ARG B CA 1
ATOM 2671 C C . ARG B 1 91 ? 67.621 -31.032 128.652 1.00 37.13 91 ARG B C 1
ATOM 2672 O O . ARG B 1 91 ? 67.281 -32.204 128.853 1.00 36.40 91 ARG B O 1
ATOM 2680 N N . SER B 1 92 ? 66.855 -30.183 127.966 1.00 37.01 92 SER B N 1
ATOM 2681 C CA . SER B 1 92 ? 65.547 -30.598 127.475 1.00 35.81 92 SER B CA 1
ATOM 2682 C C . SER B 1 92 ? 65.626 -31.524 126.268 1.00 38.32 92 SER B C 1
ATOM 2683 O O . SER B 1 92 ? 64.602 -32.092 125.879 1.00 40.27 92 SER B O 1
ATOM 2686 N N . ARG B 1 93 ? 66.805 -31.699 125.674 1.00 37.71 93 ARG B N 1
ATOM 2687 C CA . ARG B 1 93 ? 66.943 -32.496 124.464 1.00 38.17 93 ARG B CA 1
ATOM 2688 C C . ARG B 1 93 ? 67.376 -33.933 124.727 1.00 41.41 93 ARG B C 1
ATOM 2689 O O . ARG B 1 93 ? 67.265 -34.770 123.824 1.00 38.07 93 ARG B O 1
ATOM 2697 N N . PHE B 1 94 ? 67.866 -34.243 125.925 1.00 40.55 94 PHE B N 1
ATOM 2698 C CA . PHE B 1 94 ? 68.356 -35.580 126.227 1.00 38.04 94 PHE B CA 1
ATOM 2699 C C . PHE B 1 94 ? 67.901 -35.991 127.617 1.00 42.85 94 PHE B C 1
ATOM 2700 O O . PHE B 1 94 ? 67.937 -35.190 128.554 1.00 39.44 94 PHE B O 1
ATOM 2708 N N . ALA B 1 95 ? 67.473 -37.250 127.740 1.00 41.66 95 ALA B N 1
ATOM 2709 C CA . ALA B 1 95 ? 66.981 -37.740 129.022 1.00 45.25 95 ALA B CA 1
ATOM 2710 C C . ALA B 1 95 ? 68.116 -37.985 130.007 1.00 45.36 95 ALA B C 1
ATOM 2711 O O . ALA B 1 95 ? 67.933 -37.811 131.218 1.00 46.04 95 ALA B O 1
ATOM 2713 N N . ARG B 1 96 ? 69.287 -38.379 129.514 1.00 40.98 96 ARG B N 1
ATOM 2714 C CA . ARG B 1 96 ? 70.422 -38.739 130.354 1.00 41.20 96 ARG B CA 1
ATOM 2715 C C . ARG B 1 96 ? 71.642 -37.959 129.891 1.00 41.32 96 ARG B C 1
ATOM 2716 O O . ARG B 1 96 ? 72.070 -38.100 128.740 1.00 40.07 96 ARG B O 1
ATOM 2724 N N . VAL B 1 97 ? 72.200 -37.141 130.778 1.00 37.64 97 VAL B N 1
ATOM 2725 C CA . VAL B 1 97 ? 73.362 -36.318 130.464 1.00 37.19 97 VAL B CA 1
ATOM 2726 C C . VAL B 1 97 ? 74.520 -36.771 131.340 1.00 34.00 97 VAL B C 1
ATOM 2727 O O . VAL B 1 97 ? 74.455 -36.662 132.572 1.00 39.25 97 VAL B O 1
ATOM 2731 N N . LEU B 1 98 ? 75.573 -37.282 130.707 1.00 36.77 98 LEU B N 1
ATOM 2732 C CA . LEU B 1 98 ? 76.806 -37.647 131.391 1.00 34.15 98 LEU B CA 1
ATOM 2733 C C . LEU B 1 98 ? 77.788 -36.491 131.274 1.00 32.92 98 LEU B C 1
ATOM 2734 O O . LEU B 1 98 ? 78.090 -36.039 130.164 1.00 37.84 98 LEU B O 1
ATOM 2739 N N . LEU B 1 99 ? 78.274 -36.009 132.413 1.00 30.31 99 LEU B N 1
ATOM 2740 C CA . LEU B 1 99 ? 79.317 -34.992 132.453 1.00 29.32 99 LEU B CA 1
ATOM 2741 C C . LEU B 1 99 ? 80.640 -35.707 132.699 1.00 28.42 99 LEU B C 1
ATOM 2742 O O . LEU B 1 99 ? 80.875 -36.236 133.790 1.00 30.38 99 LEU B O 1
ATOM 2747 N N . VAL B 1 100 ? 81.489 -35.741 131.676 1.00 29.52 100 VAL B N 1
ATOM 2748 C CA . VAL B 1 100 ? 82.774 -36.426 131.725 1.00 29.32 100 VAL B CA 1
ATOM 2749 C C . VAL B 1 100 ? 83.864 -35.368 131.798 1.00 32.54 100 VAL B C 1
ATOM 2750 O O . VAL B 1 100 ? 83.986 -34.526 130.900 1.00 34.18 100 VAL B O 1
ATOM 2754 N N . ALA B 1 101 ? 84.657 -35.410 132.862 1.00 32.27 101 ALA B N 1
ATOM 2755 C CA . ALA B 1 101 ? 85.755 -34.477 133.054 1.00 32.24 101 ALA B CA 1
ATOM 2756 C C . ALA B 1 101 ? 87.080 -35.226 133.041 1.00 32.87 101 ALA B C 1
ATOM 2757 O O . ALA B 1 101 ? 87.172 -36.360 133.524 1.00 32.12 101 ALA B O 1
ATOM 2759 N N . HIS B 1 102 ? 88.103 -34.587 132.480 1.00 29.96 102 HIS B N 1
ATOM 2760 C CA . HIS B 1 102 ? 89.454 -35.125 132.454 1.00 30.56 102 HIS B CA 1
ATOM 2761 C C . HIS B 1 102 ? 90.394 -34.164 133.167 1.00 31.64 102 HIS B C 1
ATOM 2762 O O . HIS B 1 102 ? 90.374 -32.958 132.899 1.00 30.23 102 HIS B O 1
ATOM 2769 N N . SER B 1 103 ? 91.192 -34.702 134.088 1.00 29.33 103 SER B N 1
ATOM 2770 C CA . SER B 1 103 ? 92.325 -33.996 134.705 1.00 32.39 103 SER B CA 1
ATOM 2771 C C . SER B 1 103 ? 91.808 -32.730 135.388 1.00 30.57 103 SER B C 1
ATOM 2772 O O . SER B 1 103 ? 90.865 -32.814 136.191 1.00 28.77 103 SER B O 1
ATOM 2775 N N . ALA B 1 104 ? 92.373 -31.552 135.109 1.00 36.69 104 ALA B N 1
ATOM 2776 C CA . ALA B 1 104 ? 91.932 -30.320 135.755 1.00 33.78 104 ALA B CA 1
ATOM 2777 C C . ALA B 1 104 ? 90.497 -29.941 135.408 1.00 37.90 104 ALA B C 1
ATOM 2778 O O . ALA B 1 104 ? 89.923 -29.086 136.090 1.00 35.77 104 ALA B O 1
ATOM 2780 N N . GLY B 1 105 ? 89.908 -30.543 134.371 1.00 32.98 105 GLY B N 1
ATOM 2781 C CA . GLY B 1 105 ? 88.508 -30.299 134.073 1.00 30.27 105 GLY B CA 1
ATOM 2782 C C . GLY B 1 105 ? 87.568 -30.711 135.186 1.00 33.69 105 GLY B C 1
ATOM 2783 O O . GLY B 1 105 ? 86.429 -30.234 135.233 1.00 30.97 105 GLY B O 1
ATOM 2784 N N . GLY B 1 106 ? 88.021 -31.583 136.091 1.00 32.67 106 GLY B N 1
ATOM 2785 C CA . GLY B 1 106 ? 87.173 -32.007 137.190 1.00 28.60 106 GLY B CA 1
ATOM 2786 C C . GLY B 1 106 ? 86.752 -30.870 138.099 1.00 29.58 106 GLY B C 1
ATOM 2787 O O . GLY B 1 106 ? 85.679 -30.921 138.706 1.00 28.88 106 GLY B O 1
ATOM 2788 N N . GLY B 1 107 ? 87.577 -29.831 138.200 1.00 30.09 107 GLY B N 1
ATOM 2789 C CA . GLY B 1 107 ? 87.257 -28.677 139.007 1.00 32.75 107 GLY B CA 1
ATOM 2790 C C . GLY B 1 107 ? 86.026 -27.943 138.517 1.00 34.71 107 GLY B C 1
ATOM 2791 O O . GLY B 1 107 ? 85.013 -27.848 139.219 1.00 32.67 107 GLY B O 1
ATOM 2792 N N . PRO B 1 108 ? 86.094 -27.391 137.301 1.00 31.52 108 PRO B N 1
ATOM 2793 C CA . PRO B 1 108 ? 84.912 -26.707 136.753 1.00 28.61 108 PRO B CA 1
ATOM 2794 C C . PRO B 1 108 ? 83.701 -27.611 136.611 1.00 27.57 108 PRO B C 1
ATOM 2795 O O . PRO B 1 108 ? 82.569 -27.154 136.814 1.00 28.26 108 PRO B O 1
ATOM 2799 N N . ALA B 1 109 ? 83.904 -28.885 136.265 1.00 27.58 109 ALA B N 1
ATOM 2800 C CA . ALA B 1 109 ? 82.771 -29.794 136.130 1.00 28.10 109 ALA B CA 1
ATOM 2801 C C . ALA B 1 109 ? 82.101 -30.047 137.476 1.00 30.25 109 ALA B C 1
ATOM 2802 O O . ALA B 1 109 ? 80.869 -30.099 137.561 1.00 28.80 109 ALA B O 1
ATOM 2804 N N . SER B 1 110 ? 82.895 -30.199 138.540 1.00 29.47 110 SER B N 1
ATOM 2805 C CA . SER B 1 110 ? 82.317 -30.434 139.861 1.00 31.71 110 SER B CA 1
ATOM 2806 C C . SER B 1 110 ? 81.564 -29.210 140.363 1.00 30.31 110 SER B C 1
ATOM 2807 O O . SER B 1 110 ? 80.453 -29.336 140.893 1.00 31.80 110 SER B O 1
ATOM 2810 N N . LEU B 1 111 ? 82.149 -28.018 140.211 1.00 30.96 111 LEU B N 1
ATOM 2811 C CA . LEU B 1 111 ? 81.456 -26.803 140.629 1.00 30.68 111 LEU B CA 1
ATOM 2812 C C . LEU B 1 111 ? 80.195 -26.584 139.805 1.00 32.85 111 LEU B C 1
ATOM 2813 O O . LEU B 1 111 ? 79.179 -26.110 140.326 1.00 36.47 111 LEU B O 1
ATOM 2818 N N . ALA B 1 112 ? 80.241 -26.924 138.516 1.00 30.40 112 ALA B N 1
ATOM 2819 C CA . ALA B 1 112 ? 79.040 -26.842 137.693 1.00 33.05 112 ALA B CA 1
ATOM 2820 C C . ALA B 1 112 ? 77.960 -27.786 138.207 1.00 30.93 112 ALA B C 1
ATOM 2821 O O . ALA B 1 112 ? 76.785 -27.409 138.298 1.00 31.96 112 ALA B O 1
ATOM 2823 N N . ALA B 1 113 ? 78.341 -29.018 138.555 1.00 29.10 113 ALA B N 1
ATOM 2824 C CA . ALA B 1 113 ? 77.377 -29.964 139.104 1.00 28.74 113 ALA B CA 1
ATOM 2825 C C . ALA B 1 113 ? 76.823 -29.473 140.436 1.00 37.27 113 ALA B C 1
ATOM 2826 O O . ALA B 1 113 ? 75.642 -29.679 140.741 1.00 34.51 113 ALA B O 1
ATOM 2828 N N . GLU B 1 114 ? 77.660 -28.816 141.242 1.00 32.35 114 GLU B N 1
ATOM 2829 C CA . GLU B 1 114 ? 77.181 -28.252 142.500 1.00 37.42 114 GLU B CA 1
ATOM 2830 C C . GLU B 1 114 ? 76.213 -27.101 142.254 1.00 37.60 114 GLU B C 1
ATOM 2831 O O . GLU B 1 114 ? 75.223 -26.949 142.978 1.00 35.82 114 GLU B O 1
ATOM 2837 N N . LYS B 1 115 ? 76.475 -26.287 141.229 1.00 36.09 115 LYS B N 1
ATOM 2838 C CA . LYS B 1 115 ? 75.621 -25.132 140.971 1.00 34.25 115 LYS B CA 1
ATOM 2839 C C . LYS B 1 115 ? 74.264 -25.552 140.417 1.00 38.78 115 LYS B C 1
ATOM 2840 O O . LYS B 1 115 ? 73.242 -24.934 140.736 1.00 39.69 115 LYS B O 1
ATOM 2846 N N . ALA B 1 116 ? 74.233 -26.593 139.588 1.00 37.68 116 ALA B N 1
ATOM 2847 C CA . ALA B 1 116 ? 73.009 -27.025 138.910 1.00 37.57 116 ALA B CA 1
ATOM 2848 C C . ALA B 1 116 ? 72.962 -28.544 138.864 1.00 36.84 116 ALA B C 1
ATOM 2849 O O . ALA B 1 116 ? 73.281 -29.164 137.842 1.00 37.39 116 ALA B O 1
ATOM 2851 N N . PRO B 1 117 ? 72.558 -29.187 139.966 1.00 38.28 117 PRO B N 1
ATOM 2852 C CA . PRO B 1 117 ? 72.572 -30.661 139.999 1.00 31.98 117 PRO B CA 1
ATOM 2853 C C . PRO B 1 117 ? 71.538 -31.319 139.096 1.00 35.39 117 PRO B C 1
ATOM 2854 O O . PRO B 1 117 ? 71.732 -32.487 138.733 1.00 32.71 117 PRO B O 1
ATOM 2858 N N . GLU B 1 118 ? 70.510 -30.606 138.721 1.00 33.69 118 GLU B N 1
ATOM 2859 C CA . GLU B 1 118 ? 69.534 -31.190 137.871 1.00 39.72 118 GLU B CA 1
ATOM 2860 C C . GLU B 1 118 ? 69.973 -31.299 136.421 1.00 35.03 118 GLU B C 1
ATOM 2861 O O . GLU B 1 118 ? 69.339 -31.951 135.674 1.00 40.88 118 GLU B O 1
ATOM 2867 N N . LEU B 1 119 ? 71.080 -30.685 136.063 1.00 34.44 119 LEU B N 1
ATOM 2868 C CA . LEU B 1 119 ? 71.606 -30.701 134.706 1.00 35.26 119 LEU B CA 1
ATOM 2869 C C . LEU B 1 119 ? 72.554 -31.866 134.447 1.00 39.79 119 LEU B C 1
ATOM 2870 O O . LEU B 1 119 ? 73.024 -32.025 133.313 1.00 37.53 119 LEU B O 1
ATOM 2875 N N . VAL B 1 120 ? 72.845 -32.681 135.459 1.00 32.95 120 VAL B N 1
ATOM 2876 C CA . VAL B 1 120 ? 73.752 -33.813 135.325 1.00 35.35 120 VAL B CA 1
ATOM 2877 C C . VAL B 1 120 ? 73.073 -35.044 135.905 1.00 36.95 120 VAL B C 1
ATOM 2878 O O . VAL B 1 120 ? 72.546 -34.999 137.022 1.00 38.49 120 VAL B O 1
ATOM 2882 N N . ASP B 1 121 ? 73.083 -36.142 135.148 1.00 33.32 121 ASP B N 1
ATOM 2883 C CA . ASP B 1 121 ? 72.558 -37.407 135.641 1.00 31.48 121 ASP B CA 1
ATOM 2884 C C . ASP B 1 121 ? 73.646 -38.364 136.099 1.00 32.13 121 ASP B C 1
ATOM 2885 O O . ASP B 1 121 ? 73.341 -39.325 136.814 1.00 36.81 121 ASP B O 1
ATOM 2890 N N . HIS B 1 122 ? 74.897 -38.121 135.712 1.00 28.19 122 HIS B N 1
ATOM 2891 C CA . HIS B 1 122 ? 76.017 -38.952 136.125 1.00 30.12 122 HIS B CA 1
ATOM 2892 C C . HIS B 1 122 ? 77.305 -38.182 135.880 1.00 32.11 122 HIS B C 1
ATOM 2893 O O . HIS B 1 122 ? 77.476 -37.569 134.822 1.00 34.59 122 HIS B O 1
ATOM 2900 N N . LEU B 1 123 ? 78.201 -38.217 136.861 1.00 26.62 123 LEU B N 1
ATOM 2901 C CA . LEU B 1 123 ? 79.504 -37.572 136.771 1.00 30.71 123 LEU B CA 1
ATOM 2902 C C . LEU B 1 123 ? 80.570 -38.633 136.551 1.00 30.52 123 LEU B C 1
ATOM 2903 O O . LEU B 1 123 ? 80.606 -39.637 137.269 1.00 30.51 123 LEU B O 1
ATOM 2908 N N . VAL B 1 124 ? 81.431 -38.415 135.561 1.00 29.18 124 VAL B N 1
ATOM 2909 C CA . VAL B 1 124 ? 82.548 -39.311 135.286 1.00 27.95 124 VAL B CA 1
ATOM 2910 C C . VAL B 1 124 ? 83.835 -38.517 135.446 1.00 33.25 124 VAL B C 1
ATOM 2911 O O . VAL B 1 124 ? 84.022 -37.484 134.789 1.00 33.45 124 VAL B O 1
ATOM 2915 N N . TYR B 1 125 ? 84.719 -39.001 136.314 1.00 25.47 125 TYR B N 1
ATOM 2916 C CA . TYR B 1 125 ? 86.020 -38.390 136.552 1.00 25.32 125 TYR B CA 1
ATOM 2917 C C . TYR B 1 125 ? 87.080 -39.274 135.910 1.00 31.55 125 TYR B C 1
ATOM 2918 O O . TYR B 1 125 ? 87.351 -40.380 136.391 1.00 31.85 125 TYR B O 1
ATOM 2927 N N . LEU B 1 126 ? 87.666 -38.790 134.815 1.00 29.19 126 LEU B N 1
ATOM 2928 C CA . LEU B 1 126 ? 88.680 -39.528 134.064 1.00 29.72 126 LEU B CA 1
ATOM 2929 C C . LEU B 1 126 ? 90.039 -38.976 134.477 1.00 32.09 126 LEU B C 1
ATOM 2930 O O . LEU B 1 126 ? 90.523 -37.988 133.920 1.00 30.53 126 LEU B O 1
ATOM 2935 N N . ALA B 1 127 ? 90.654 -39.629 135.468 1.00 34.88 127 ALA B N 1
ATOM 2936 C CA . ALA B 1 127 ? 91.881 -39.146 136.094 1.00 31.98 127 ALA B CA 1
ATOM 2937 C C . ALA B 1 127 ? 91.767 -37.660 136.392 1.00 32.58 127 ALA B C 1
ATOM 2938 O O . ALA B 1 127 ? 92.699 -36.895 136.131 1.00 31.80 127 ALA B O 1
ATOM 2940 N N . ALA B 1 128 ? 90.618 -37.248 136.925 1.00 26.79 128 ALA B N 1
ATOM 2941 C CA . ALA B 1 128 ? 90.266 -35.846 137.067 1.00 27.99 128 ALA B CA 1
ATOM 2942 C C . ALA B 1 128 ? 90.246 -35.427 138.532 1.00 35.67 128 ALA B C 1
ATOM 2943 O O . ALA B 1 128 ? 90.095 -36.247 139.441 1.00 29.93 128 ALA B O 1
ATOM 2945 N N . PHE B 1 129 ? 90.386 -34.120 138.738 1.00 35.77 129 PHE B N 1
ATOM 2946 C CA . PHE B 1 129 ? 90.366 -33.543 140.076 1.00 32.65 129 PHE B CA 1
ATOM 2947 C C . PHE B 1 129 ? 88.981 -33.685 140.702 1.00 32.52 129 PHE B C 1
ATOM 2948 O O . PHE B 1 129 ? 87.977 -33.270 140.115 1.00 32.26 129 PHE B O 1
ATOM 2956 N N . VAL B 1 130 ? 88.930 -34.279 141.891 1.00 31.92 130 VAL B N 1
ATOM 2957 C CA . VAL B 1 130 ? 87.721 -34.376 142.699 1.00 33.45 130 VAL B CA 1
ATOM 2958 C C . VAL B 1 130 ? 87.901 -33.459 143.909 1.00 36.85 130 VAL B C 1
ATOM 2959 O O . VAL B 1 130 ? 88.740 -33.737 144.779 1.00 38.76 130 VAL B O 1
ATOM 2963 N N . PRO B 1 131 ? 87.142 -32.371 144.019 1.00 35.34 131 PRO B N 1
ATOM 2964 C CA . PRO B 1 131 ? 87.384 -31.372 145.071 1.00 35.53 131 PRO B CA 1
ATOM 2965 C C . PRO B 1 131 ? 86.622 -31.581 146.373 1.00 37.74 131 PRO B C 1
ATOM 2966 O O . PRO B 1 131 ? 86.573 -30.647 147.180 1.00 38.78 131 PRO B O 1
ATOM 2970 N N . ALA B 1 132 ? 86.037 -32.759 146.605 1.00 35.09 132 ALA B N 1
ATOM 2971 C CA . ALA B 1 132 ? 85.171 -32.945 147.769 1.00 39.21 132 ALA B CA 1
ATOM 2972 C C . ALA B 1 132 ? 85.933 -32.747 149.075 1.00 36.87 132 ALA B C 1
ATOM 2973 O O . ALA B 1 132 ? 85.482 -32.012 149.961 1.00 38.76 132 ALA B O 1
ATOM 2975 N N . ALA B 1 133 ? 87.087 -33.402 149.218 1.00 38.42 133 ALA B N 1
ATOM 2976 C CA . ALA B 1 133 ? 87.844 -33.375 150.465 1.00 39.41 133 ALA B CA 1
ATOM 2977 C C . ALA B 1 133 ? 88.926 -32.307 150.500 1.00 43.08 133 ALA B C 1
ATOM 2978 O O . ALA B 1 133 ? 89.292 -31.849 151.588 1.00 40.78 133 ALA B O 1
ATOM 2980 N N . ARG B 1 134 ? 89.463 -31.913 149.348 1.00 35.21 134 ARG B N 1
ATOM 2981 C CA . ARG B 1 134 ? 90.440 -30.833 149.266 1.00 34.43 134 ARG B CA 1
ATOM 2982 C C . ARG B 1 134 ? 89.981 -29.892 148.161 1.00 39.60 134 ARG B C 1
ATOM 2983 O O . ARG B 1 134 ? 89.809 -30.335 147.008 1.00 41.88 134 ARG B O 1
ATOM 2991 N N . PRO B 1 135 ? 89.766 -28.605 148.450 1.00 40.46 135 PRO B N 1
ATOM 2992 C CA . PRO B 1 135 ? 89.115 -27.731 147.460 1.00 40.34 135 PRO B CA 1
ATOM 2993 C C . PRO B 1 135 ? 90.010 -27.288 146.317 1.00 39.04 135 PRO B C 1
ATOM 2994 O O . PRO B 1 135 ? 89.487 -26.817 145.299 1.00 37.83 135 PRO B O 1
ATOM 2998 N N . ARG B 1 136 ? 91.326 -27.417 146.442 1.00 39.22 136 ARG B N 1
ATOM 2999 C CA . ARG B 1 136 ? 92.264 -26.948 145.434 1.00 38.98 136 ARG B CA 1
ATOM 3000 C C . ARG B 1 136 ? 92.973 -28.135 144.796 1.00 37.14 136 ARG B C 1
ATOM 3001 O O . ARG B 1 136 ? 93.361 -29.080 145.489 1.00 37.95 136 ARG B O 1
ATOM 3009 N N . PHE B 1 137 ? 93.135 -28.087 143.470 1.00 31.23 137 PHE B N 1
ATOM 3010 C CA . PHE B 1 137 ? 93.822 -29.174 142.779 1.00 35.03 137 PHE B CA 1
ATOM 3011 C C . PHE B 1 137 ? 95.260 -29.311 143.268 1.00 36.50 137 PHE B C 1
ATOM 3012 O O . PHE B 1 137 ? 95.782 -30.428 143.379 1.00 34.31 137 PHE B O 1
ATOM 3020 N N . THR B 1 138 ? 95.908 -28.188 143.591 1.00 34.27 138 THR B N 1
ATOM 3021 C CA . THR B 1 138 ? 97.270 -28.246 144.110 1.00 36.99 138 THR B CA 1
ATOM 3022 C C . THR B 1 138 ? 97.350 -28.972 145.447 1.00 37.64 138 THR B C 1
ATOM 3023 O O . THR B 1 138 ? 98.436 -29.427 145.822 1.00 41.14 138 THR B O 1
ATOM 3027 N N . ASP B 1 139 ? 96.233 -29.092 146.176 1.00 34.17 139 ASP B N 1
ATOM 3028 C CA . ASP B 1 139 ? 96.246 -29.885 147.404 1.00 39.84 139 ASP B CA 1
ATOM 3029 C C . ASP B 1 139 ? 96.556 -31.346 147.114 1.00 41.26 139 ASP B C 1
ATOM 3030 O O . ASP B 1 139 ? 97.109 -32.045 147.970 1.00 46.04 139 ASP B O 1
ATOM 3035 N N . TYR B 1 140 ? 96.205 -31.824 145.921 1.00 40.77 140 TYR B N 1
ATOM 3036 C CA . TYR B 1 140 ? 96.523 -33.181 145.503 1.00 38.38 140 TYR B CA 1
ATOM 3037 C C . TYR B 1 140 ? 97.770 -33.262 144.638 1.00 38.23 140 TYR B C 1
ATOM 3038 O O . TYR B 1 140 ? 98.503 -34.253 144.719 1.00 40.06 140 TYR B O 1
ATOM 3047 N N . ILE B 1 141 ? 98.030 -32.241 143.818 1.00 38.67 141 ILE B N 1
ATOM 3048 C CA . ILE B 1 141 ? 99.212 -32.256 142.961 1.00 40.32 141 ILE B CA 1
ATOM 3049 C C . ILE B 1 141 ? 100.482 -32.234 143.803 1.00 42.52 141 ILE B C 1
ATOM 3050 O O . ILE B 1 141 ? 101.479 -32.885 143.465 1.00 40.01 141 ILE B O 1
ATOM 3055 N N . ASN B 1 142 ? 100.464 -31.495 144.912 1.00 42.80 142 ASN B N 1
ATOM 3056 C CA . ASN B 1 142 ? 101.609 -31.370 145.805 1.00 44.54 142 ASN B CA 1
ATOM 3057 C C . ASN B 1 142 ? 101.563 -32.352 146.967 1.00 43.21 142 ASN B C 1
ATOM 3058 O O . ASN B 1 142 ? 102.392 -32.255 147.877 1.00 48.35 142 ASN B O 1
ATOM 3063 N N . ALA B 1 143 ? 100.611 -33.279 146.966 1.00 45.31 143 ALA B N 1
ATOM 3064 C CA . ALA B 1 143 ? 100.550 -34.279 148.017 1.00 44.25 143 ALA B CA 1
ATOM 3065 C C . ALA B 1 143 ? 101.689 -35.283 147.848 1.00 49.91 143 ALA B C 1
ATOM 3066 O O . ALA B 1 143 ? 102.172 -35.503 146.733 1.00 48.52 143 ALA B O 1
ATOM 3068 N N . PRO B 1 144 ? 102.145 -35.902 148.943 1.00 49.62 144 PRO B N 1
ATOM 3069 C CA . PRO B 1 144 ? 103.228 -36.893 148.816 1.00 50.59 144 PRO B CA 1
ATOM 3070 C C . PRO B 1 144 ? 102.862 -38.058 147.916 1.00 48.24 144 PRO B C 1
ATOM 3071 O O . PRO B 1 144 ? 103.749 -38.653 147.290 1.00 47.84 144 PRO B O 1
ATOM 3075 N N . GLU B 1 145 ? 101.574 -38.390 147.823 1.00 49.18 145 GLU B N 1
ATOM 3076 C CA . GLU B 1 145 ? 101.118 -39.464 146.950 1.00 48.44 145 GLU B CA 1
ATOM 3077 C C . GLU B 1 145 ? 101.361 -39.173 145.475 1.00 45.44 145 GLU B C 1
ATOM 3078 O O . GLU B 1 145 ? 101.261 -40.094 144.657 1.00 47.59 145 GLU B O 1
ATOM 3084 N N . ASN B 1 146 ? 101.682 -37.930 145.116 1.00 42.84 146 ASN B N 1
ATOM 3085 C CA . ASN B 1 146 ? 101.858 -37.526 143.727 1.00 48.79 146 ASN B CA 1
ATOM 3086 C C . ASN B 1 146 ? 103.316 -37.279 143.361 1.00 48.58 146 ASN B C 1
ATOM 3087 O O . ASN B 1 146 ? 103.591 -36.746 142.279 1.00 48.76 146 ASN B O 1
ATOM 3092 N N . ALA B 1 147 ? 104.258 -37.662 144.227 1.00 47.45 147 ALA B N 1
ATOM 3093 C CA . ALA B 1 147 ? 105.660 -37.324 144.005 1.00 53.42 147 ALA B CA 1
ATOM 3094 C C . ALA B 1 147 ? 106.273 -38.058 142.817 1.00 52.79 147 ALA B C 1
ATOM 3095 O O . ALA B 1 147 ? 107.321 -37.633 142.320 1.00 55.64 147 ALA B O 1
ATOM 3097 N N . ASP B 1 148 ? 105.647 -39.134 142.345 1.00 53.03 148 ASP B N 1
ATOM 3098 C CA . ASP B 1 148 ? 106.238 -39.994 141.327 1.00 56.09 148 ASP B CA 1
ATOM 3099 C C . ASP B 1 148 ? 105.935 -39.556 139.900 1.00 52.15 148 ASP B C 1
ATOM 3100 O O . ASP B 1 148 ? 106.460 -40.165 138.961 1.00 54.77 148 ASP B O 1
ATOM 3105 N N . VAL B 1 149 ? 105.106 -38.529 139.704 1.00 46.93 149 VAL B N 1
ATOM 3106 C CA . VAL B 1 149 ? 104.733 -38.150 138.347 1.00 49.03 149 VAL B CA 1
ATOM 3107 C C . VAL B 1 149 ? 105.938 -37.575 137.609 1.00 48.20 149 VAL B C 1
ATOM 3108 O O . VAL B 1 149 ? 106.966 -37.218 138.199 1.00 47.39 149 VAL B O 1
ATOM 3112 N N . VAL B 1 150 ? 105.807 -37.499 136.287 1.00 46.63 150 VAL B N 1
ATOM 3113 C CA . VAL B 1 150 ? 106.774 -36.764 135.484 1.00 44.04 150 VAL B CA 1
ATOM 3114 C C . VAL B 1 150 ? 106.574 -35.279 135.749 1.00 47.37 150 VAL B C 1
ATOM 3115 O O . VAL B 1 150 ? 105.476 -34.742 135.558 1.00 48.37 150 VAL B O 1
ATOM 3119 N N . ALA B 1 151 ? 107.628 -34.612 136.209 1.00 52.23 151 ALA B N 1
ATOM 3120 C CA . ALA B 1 151 ? 107.530 -33.203 136.559 1.00 47.88 151 ALA B CA 1
ATOM 3121 C C . ALA B 1 151 ? 107.303 -32.370 135.303 1.00 46.58 151 ALA B C 1
ATOM 3122 O O . ALA B 1 151 ? 108.137 -32.364 134.392 1.00 45.06 151 ALA B O 1
ATOM 3124 N N . LEU B 1 152 ? 106.171 -31.677 135.251 1.00 43.63 152 LEU B N 1
ATOM 3125 C CA . LEU B 1 152 ? 105.894 -30.801 134.125 1.00 45.70 152 LEU B CA 1
ATOM 3126 C C . LEU B 1 152 ? 106.732 -29.529 134.237 1.00 46.23 152 LEU B C 1
ATOM 3127 O O . LEU B 1 152 ? 106.900 -28.989 135.334 1.00 42.62 152 LEU B O 1
ATOM 3132 N N . PRO B 1 153 ? 107.271 -29.027 133.124 1.00 45.06 153 PRO B N 1
ATOM 3133 C CA . PRO B 1 153 ? 108.099 -27.807 133.164 1.00 41.33 153 PRO B CA 1
ATOM 3134 C C . PRO B 1 153 ? 107.263 -26.530 133.180 1.00 40.55 153 PRO B C 1
ATOM 3135 O O . PRO B 1 153 ? 107.367 -25.669 132.301 1.00 39.53 153 PRO B O 1
ATOM 3139 N N . ILE B 1 154 ? 106.416 -26.398 134.202 1.00 42.15 154 ILE B N 1
ATOM 3140 C CA . ILE B 1 154 ? 105.571 -25.217 134.325 1.00 43.55 154 ILE B CA 1
ATOM 3141 C C . ILE B 1 154 ? 106.428 -24.010 134.686 1.00 42.57 154 ILE B C 1
ATOM 3142 O O . ILE B 1 154 ? 107.349 -24.102 135.508 1.00 43.14 154 ILE B O 1
ATOM 3147 N N . PHE B 1 155 ? 106.130 -22.870 134.063 1.00 47.31 155 PHE B N 1
ATOM 3148 C CA . PHE B 1 155 ? 106.915 -21.661 134.277 1.00 42.02 155 PHE B CA 1
ATOM 3149 C C . PHE B 1 155 ? 106.803 -21.197 135.726 1.00 43.49 155 PHE B C 1
ATOM 3150 O O . PHE B 1 155 ? 105.779 -21.389 136.388 1.00 43.79 155 PHE B O 1
ATOM 3158 N N . SER B 1 156 ? 107.875 -20.579 136.218 1.00 46.55 156 SER B N 1
ATOM 3159 C CA . SER B 1 156 ? 107.919 -20.140 137.607 1.00 46.53 156 SER B CA 1
ATOM 3160 C C . SER B 1 156 ? 106.979 -18.962 137.838 1.00 44.19 156 SER B C 1
ATOM 3161 O O . SER B 1 156 ? 106.674 -18.188 136.925 1.00 46.83 156 SER B O 1
ATOM 3164 N N . ASP B 1 157 ? 106.522 -18.835 139.086 1.00 49.83 157 ASP B N 1
ATOM 3165 C CA . ASP B 1 157 ? 105.633 -17.774 139.545 1.00 41.82 157 ASP B CA 1
ATOM 3166 C C . ASP B 1 157 ? 104.343 -17.736 138.732 1.00 43.00 157 ASP B C 1
ATOM 3167 O O . ASP B 1 157 ? 104.092 -16.756 138.018 1.00 45.64 157 ASP B O 1
ATOM 3172 N N . PRO B 1 158 ? 103.496 -18.766 138.816 1.00 42.57 158 PRO B N 1
ATOM 3173 C CA . PRO B 1 158 ? 102.240 -18.727 138.050 1.00 42.65 158 PRO B CA 1
ATOM 3174 C C . PRO B 1 158 ? 101.276 -17.660 138.535 1.00 44.97 158 PRO B C 1
ATOM 3175 O O . PRO B 1 158 ? 100.461 -17.175 137.741 1.00 44.17 158 PRO B O 1
ATOM 3179 N N . ALA B 1 159 ? 101.346 -17.275 139.813 1.00 44.63 159 ALA B N 1
ATOM 3180 C CA . ALA B 1 159 ? 100.446 -16.246 140.322 1.00 45.45 159 ALA B CA 1
ATOM 3181 C C . ALA B 1 159 ? 100.738 -14.889 139.692 1.00 42.77 159 ALA B C 1
ATOM 3182 O O . ALA B 1 159 ? 99.812 -14.129 139.385 1.00 40.81 159 ALA B O 1
ATOM 3184 N N . ASN B 1 160 ? 102.017 -14.565 139.489 1.00 43.14 160 ASN B N 1
ATOM 3185 C CA . ASN B 1 160 ? 102.353 -13.281 138.882 1.00 48.86 160 ASN B CA 1
ATOM 3186 C C . ASN B 1 160 ? 102.024 -13.273 137.393 1.00 49.24 160 ASN B C 1
ATOM 3187 O O . ASN B 1 160 ? 101.601 -12.244 136.852 1.00 52.50 160 ASN B O 1
ATOM 3192 N N . LEU B 1 161 ? 102.205 -14.410 136.715 1.00 44.85 161 LEU B N 1
ATOM 3193 C CA . LEU B 1 161 ? 101.831 -14.505 135.308 1.00 44.02 161 LEU B CA 1
ATOM 3194 C C . LEU B 1 161 ? 100.324 -14.571 135.115 1.00 43.23 161 LEU B C 1
ATOM 3195 O O . LEU B 1 161 ? 99.833 -14.240 134.030 1.00 38.64 161 LEU B O 1
ATOM 3200 N N . GLY B 1 162 ? 99.579 -14.986 136.136 1.00 40.41 162 GLY B N 1
ATOM 3201 C CA . GLY B 1 162 ? 98.158 -15.200 135.957 1.00 44.31 162 GLY B CA 1
ATOM 3202 C C . GLY B 1 162 ? 97.820 -16.473 135.222 1.00 40.12 162 GLY B C 1
ATOM 3203 O O . GLY B 1 162 ? 96.699 -16.615 134.724 1.00 40.90 162 GLY B O 1
ATOM 3204 N N . ALA B 1 163 ? 98.762 -17.408 135.136 1.00 32.98 163 ALA B N 1
ATOM 3205 C CA . ALA B 1 163 ? 98.532 -18.665 134.445 1.00 37.55 163 ALA B CA 1
ATOM 3206 C C . ALA B 1 163 ? 99.630 -19.645 134.819 1.00 37.71 163 ALA B C 1
ATOM 3207 O O . ALA B 1 163 ? 100.730 -19.256 135.220 1.00 36.69 163 ALA B O 1
ATOM 3209 N N . HIS B 1 164 ? 99.310 -20.928 134.687 1.00 34.46 164 HIS B N 1
ATOM 3210 C CA . HIS B 1 164 ? 100.311 -21.986 134.713 1.00 35.61 164 HIS B CA 1
ATOM 3211 C C . HIS B 1 164 ? 100.745 -22.226 133.271 1.00 34.92 164 HIS B C 1
ATOM 3212 O O . HIS B 1 164 ? 99.969 -22.743 132.458 1.00 30.74 164 HIS B O 1
ATOM 3219 N N . ARG B 1 165 ? 101.969 -21.823 132.948 1.00 34.60 165 ARG B N 1
ATOM 3220 C CA . ARG B 1 165 ? 102.432 -21.752 131.569 1.00 34.70 165 ARG B CA 1
ATOM 3221 C C . ARG B 1 165 ? 103.269 -22.977 131.226 1.00 39.76 165 ARG B C 1
ATOM 3222 O O . ARG B 1 165 ? 104.173 -23.352 131.981 1.00 37.47 165 ARG B O 1
ATOM 3230 N N . LEU B 1 166 ? 102.950 -23.598 130.091 1.00 39.76 166 LEU B N 1
ATOM 3231 C CA . LEU B 1 166 ? 103.728 -24.676 129.499 1.00 37.76 166 LEU B CA 1
ATOM 3232 C C . LEU B 1 166 ? 104.194 -24.234 128.119 1.00 36.82 166 LEU B C 1
ATOM 3233 O O . LEU B 1 166 ? 103.531 -23.432 127.457 1.00 38.40 166 LEU B O 1
ATOM 3238 N N . ASN B 1 167 ? 105.335 -24.759 127.678 1.00 36.88 167 ASN B N 1
ATOM 3239 C CA . ASN B 1 167 ? 105.939 -24.357 126.407 1.00 41.63 167 ASN B CA 1
ATOM 3240 C C . ASN B 1 167 ? 106.291 -25.581 125.571 1.00 38.11 167 ASN B C 1
ATOM 3241 O O . ASN B 1 167 ? 107.466 -25.959 125.466 1.00 37.56 167 ASN B O 1
ATOM 3246 N N . PRO B 1 168 ? 105.298 -26.213 124.939 1.00 34.61 168 PRO B N 1
ATOM 3247 C CA . PRO B 1 168 ? 105.610 -27.329 124.032 1.00 36.82 168 PRO B CA 1
ATOM 3248 C C . PRO B 1 168 ? 106.348 -26.899 122.774 1.00 37.64 168 PRO B C 1
ATOM 3249 O O . PRO B 1 168 ? 106.927 -27.759 122.097 1.00 37.91 168 PRO B O 1
ATOM 3253 N N . LEU B 1 169 ? 106.354 -25.608 122.442 1.00 34.35 169 LEU B N 1
ATOM 3254 C CA . LEU B 1 169 ? 107.098 -25.089 121.302 1.00 40.75 169 LEU B CA 1
ATOM 3255 C C . LEU B 1 169 ? 108.534 -24.723 121.655 1.00 40.32 169 LEU B C 1
ATOM 3256 O O . LEU B 1 169 ? 109.192 -24.024 120.877 1.00 39.46 169 LEU B O 1
ATOM 3261 N N . SER B 1 170 ? 109.028 -25.176 122.803 1.00 38.30 170 SER B N 1
ATOM 3262 C CA . SER B 1 170 ? 110.358 -24.799 123.257 1.00 40.93 170 SER B CA 1
ATOM 3263 C C . SER B 1 170 ? 111.441 -25.468 122.416 1.00 44.70 170 SER B C 1
ATOM 3264 O O . SER B 1 170 ? 111.280 -26.590 121.927 1.00 40.09 170 SER B O 1
ATOM 3267 N N . SER B 1 171 ? 112.561 -24.761 122.260 1.00 42.73 171 SER B N 1
ATOM 3268 C CA . SER B 1 171 ? 113.721 -25.297 121.562 1.00 43.23 171 SER B CA 1
ATOM 3269 C C . SER B 1 171 ? 114.525 -26.272 122.414 1.00 41.87 171 SER B C 1
ATOM 3270 O O . SER B 1 171 ? 115.448 -26.908 121.894 1.00 43.58 171 SER B O 1
ATOM 3273 N N . ASP B 1 172 ? 114.205 -26.397 123.700 1.00 41.13 172 ASP B N 1
ATOM 3274 C CA . ASP B 1 172 ? 114.859 -27.359 124.580 1.00 40.05 172 ASP B CA 1
ATOM 3275 C C . ASP B 1 172 ? 114.136 -28.695 124.443 1.00 44.64 172 ASP B C 1
ATOM 3276 O O . ASP B 1 172 ? 112.994 -28.840 124.894 1.00 42.13 172 ASP B O 1
ATOM 3281 N N . ALA B 1 173 ? 114.801 -29.669 123.818 1.00 43.90 173 ALA B N 1
ATOM 3282 C CA . ALA B 1 173 ? 114.173 -30.966 123.586 1.00 42.94 173 ALA B CA 1
ATOM 3283 C C . ALA B 1 173 ? 113.839 -31.675 124.892 1.00 46.46 173 ALA B C 1
ATOM 3284 O O . ALA B 1 173 ? 112.853 -32.417 124.959 1.00 43.70 173 ALA B O 1
ATOM 3286 N N . ILE B 1 174 ? 114.643 -31.463 125.935 1.00 43.32 174 ILE B N 1
ATOM 3287 C CA . ILE B 1 174 ? 114.364 -32.085 127.226 1.00 45.09 174 ILE B CA 1
ATOM 3288 C C . ILE B 1 174 ? 113.089 -31.512 127.832 1.00 40.88 174 ILE B C 1
ATOM 3289 O O . ILE B 1 174 ? 112.290 -32.238 128.435 1.00 43.57 174 ILE B O 1
ATOM 3294 N N . GLU B 1 175 ? 112.879 -30.203 127.681 1.00 42.28 175 GLU B N 1
ATOM 3295 C CA . GLU B 1 175 ? 111.651 -29.579 128.159 1.00 39.91 175 GLU B CA 1
ATOM 3296 C C . GLU B 1 175 ? 110.436 -30.132 127.424 1.00 40.63 175 GLU B C 1
ATOM 3297 O O . GLU B 1 175 ? 109.414 -30.459 128.041 1.00 42.04 175 GLU B O 1
ATOM 3303 N N . VAL B 1 176 ? 110.533 -30.244 126.097 1.00 37.34 176 VAL B N 1
ATOM 3304 C CA . VAL B 1 176 ? 109.425 -30.767 125.304 1.00 38.33 176 VAL B CA 1
ATOM 3305 C C . VAL B 1 176 ? 109.173 -32.232 125.638 1.00 39.79 176 VAL B C 1
ATOM 3306 O O . VAL B 1 176 ? 108.021 -32.667 125.763 1.00 37.66 176 VAL B O 1
ATOM 3310 N N . ASP B 1 177 ? 110.244 -33.012 125.799 1.00 39.74 177 ASP B N 1
ATOM 3311 C CA . ASP B 1 177 ? 110.090 -34.432 126.095 1.00 41.41 177 ASP B CA 1
ATOM 3312 C C . ASP B 1 177 ? 109.428 -34.660 127.449 1.00 42.84 177 ASP B C 1
ATOM 3313 O O . ASP B 1 177 ? 108.749 -35.674 127.643 1.00 41.83 177 ASP B O 1
ATOM 3318 N N . ALA B 1 178 ? 109.612 -33.736 128.397 1.00 42.63 178 ALA B N 1
ATOM 3319 C CA . ALA B 1 178 ? 108.962 -33.881 129.696 1.00 43.27 178 ALA B CA 1
ATOM 3320 C C . ALA B 1 178 ? 107.453 -33.716 129.574 1.00 42.88 178 ALA B C 1
ATOM 3321 O O . ALA B 1 178 ? 106.689 -34.412 130.253 1.00 40.65 178 ALA B O 1
ATOM 3323 N N . ILE B 1 179 ? 107.007 -32.794 128.718 1.00 39.86 179 ILE B N 1
ATOM 3324 C CA . ILE B 1 179 ? 105.579 -32.668 128.441 1.00 41.11 179 ILE B CA 1
ATOM 3325 C C . ILE B 1 179 ? 105.061 -33.937 127.778 1.00 40.62 179 ILE B C 1
ATOM 3326 O O . ILE B 1 179 ? 103.967 -34.422 128.093 1.00 41.26 179 ILE B O 1
ATOM 3331 N N . ARG B 1 180 ? 105.847 -34.501 126.861 1.00 39.39 180 ARG B N 1
ATOM 3332 C CA . ARG B 1 180 ? 105.442 -35.719 126.170 1.00 43.49 180 ARG B CA 1
ATOM 3333 C C . ARG B 1 180 ? 105.375 -36.901 127.131 1.00 43.92 180 ARG B C 1
ATOM 3334 O O . ARG B 1 180 ? 104.407 -37.670 127.121 1.00 44.54 180 ARG B O 1
ATOM 3342 N N . ARG B 1 181 ? 106.394 -37.060 127.977 1.00 41.99 181 ARG B N 1
ATOM 3343 C CA . ARG B 1 181 ? 106.418 -38.188 128.899 1.00 44.16 181 ARG B CA 1
ATOM 3344 C C . ARG B 1 181 ? 105.332 -38.092 129.963 1.00 42.51 181 ARG B C 1
ATOM 3345 O O . ARG B 1 181 ? 104.927 -39.122 130.511 1.00 42.19 181 ARG B O 1
ATOM 3353 N N . ALA B 1 182 ? 104.844 -36.886 130.259 1.00 39.24 182 ALA B N 1
ATOM 3354 C CA . ALA B 1 182 ? 103.787 -36.741 131.253 1.00 37.46 182 ALA B CA 1
ATOM 3355 C C . ALA B 1 182 ? 102.416 -37.054 130.663 1.00 40.18 182 ALA B C 1
ATOM 3356 O O . ALA B 1 182 ? 101.655 -37.847 131.229 1.00 44.10 182 ALA B O 1
ATOM 3358 N N . PHE B 1 183 ? 102.084 -36.445 129.524 1.00 40.30 183 PHE B N 1
ATOM 3359 C CA . PHE B 1 183 ? 100.755 -36.596 128.941 1.00 37.99 183 PHE B CA 1
ATOM 3360 C C . PHE B 1 183 ? 100.652 -37.785 127.994 1.00 38.08 183 PHE B C 1
ATOM 3361 O O . PHE B 1 183 ? 99.625 -38.472 127.975 1.00 41.99 183 PHE B O 1
ATOM 3369 N N . LEU B 1 184 ? 101.690 -38.043 127.200 1.00 40.43 184 LEU B N 1
ATOM 3370 C CA . LEU B 1 184 ? 101.609 -39.056 126.156 1.00 40.85 184 LEU B CA 1
ATOM 3371 C C . LEU B 1 184 ? 102.709 -40.098 126.319 1.00 43.32 184 LEU B C 1
ATOM 3372 O O . LEU B 1 184 ? 103.507 -40.318 125.401 1.00 41.20 184 LEU B O 1
ATOM 3377 N N . THR B 1 185 ? 102.743 -40.750 127.485 1.00 38.54 185 THR B N 1
ATOM 3378 C CA . THR B 1 185 ? 103.812 -41.695 127.796 1.00 35.63 185 THR B CA 1
ATOM 3379 C C . THR B 1 185 ? 103.845 -42.867 126.824 1.00 39.67 185 THR B C 1
ATOM 3380 O O . THR B 1 185 ? 104.925 -43.388 126.522 1.00 40.11 185 THR B O 1
ATOM 3384 N N . ASP B 1 186 ? 102.686 -43.297 126.329 1.00 41.62 186 ASP B N 1
ATOM 3385 C CA . ASP B 1 186 ? 102.588 -44.471 125.472 1.00 39.45 186 ASP B CA 1
ATOM 3386 C C . ASP B 1 186 ? 102.698 -44.138 123.992 1.00 42.98 186 ASP B C 1
ATOM 3387 O O . ASP B 1 186 ? 102.357 -44.978 123.154 1.00 45.04 186 ASP B O 1
ATOM 3400 N N . PRO B 1 188 ? 103.810 -43.919 120.327 1.00 49.02 188 PRO B N 1
ATOM 3401 C CA . PRO B 1 188 ? 104.679 -44.737 119.468 1.00 57.89 188 PRO B CA 1
ATOM 3402 C C . PRO B 1 188 ? 105.988 -44.028 119.168 1.00 60.48 188 PRO B C 1
ATOM 3403 O O . PRO B 1 188 ? 106.085 -42.797 119.289 1.00 55.85 188 PRO B O 1
ATOM 3407 N N . PRO B 1 189 ? 107.019 -44.773 118.759 1.00 68.19 189 PRO B N 1
ATOM 3408 C CA . PRO B 1 189 ? 108.354 -44.159 118.659 1.00 72.73 189 PRO B CA 1
ATOM 3409 C C . PRO B 1 189 ? 108.474 -43.131 117.547 1.00 72.62 189 PRO B C 1
ATOM 3410 O O . PRO B 1 189 ? 109.177 -42.127 117.720 1.00 72.70 189 PRO B O 1
ATOM 3412 N N . ASP B 1 190 ? 107.813 -43.344 116.409 1.00 63.14 190 ASP B N 1
ATOM 3413 C CA . ASP B 1 190 ? 107.961 -42.431 115.282 1.00 70.74 190 ASP B CA 1
ATOM 3414 C C . ASP B 1 190 ? 106.669 -41.670 115.010 1.00 67.97 190 ASP B C 1
ATOM 3415 O O . ASP B 1 190 ? 106.212 -41.599 113.865 1.00 71.24 190 ASP B O 1
ATOM 3417 N N . ALA B 1 191 ? 106.084 -41.084 116.050 1.00 66.24 191 ALA B N 1
ATOM 3418 C CA . ALA B 1 191 ? 104.805 -40.409 115.922 1.00 53.04 191 ALA B CA 1
ATOM 3419 C C . ALA B 1 191 ? 104.983 -38.988 115.392 1.00 49.08 191 ALA B C 1
ATOM 3420 O O . ALA B 1 191 ? 106.055 -38.390 115.529 1.00 46.71 191 ALA B O 1
ATOM 3422 N N . PRO B 1 192 ? 103.945 -38.429 114.772 1.00 47.35 192 PRO B N 1
ATOM 3423 C CA . PRO B 1 192 ? 104.032 -37.053 114.275 1.00 42.45 192 PRO B CA 1
ATOM 3424 C C . PRO B 1 192 ? 104.105 -36.037 115.407 1.00 42.99 192 PRO B C 1
ATOM 3425 O O . PRO B 1 192 ? 103.780 -36.314 116.563 1.00 43.65 192 PRO B O 1
ATOM 3429 N N . GLU B 1 193 ? 104.533 -34.829 115.043 1.00 50.36 193 GLU B N 1
ATOM 3430 C CA . GLU B 1 193 ? 104.744 -33.736 115.984 1.00 45.48 193 GLU B CA 1
ATOM 3431 C C . GLU B 1 193 ? 103.543 -32.815 116.132 1.00 42.03 193 GLU B C 1
ATOM 3432 O O . GLU B 1 193 ? 103.626 -31.845 116.893 1.00 40.14 193 GLU B O 1
ATOM 3438 N N . GLY B 1 194 ? 102.444 -33.076 115.418 1.00 44.99 194 GLY B N 1
ATOM 3439 C CA . GLY B 1 194 ? 101.328 -32.143 115.418 1.00 40.22 194 GLY B CA 1
ATOM 3440 C C . GLY B 1 194 ? 100.808 -31.808 116.802 1.00 36.91 194 GLY B C 1
ATOM 3441 O O . GLY B 1 194 ? 100.371 -30.679 117.048 1.00 37.22 194 GLY B O 1
ATOM 3442 N N . TRP B 1 195 ? 100.869 -32.768 117.728 1.00 36.47 195 TRP B N 1
ATOM 3443 C CA . TRP B 1 195 ? 100.345 -32.553 119.074 1.00 39.71 195 TRP B CA 1
ATOM 3444 C C . TRP B 1 195 ? 101.003 -31.364 119.761 1.00 39.40 195 TRP B C 1
ATOM 3445 O O . TRP B 1 195 ? 100.395 -30.744 120.642 1.00 39.86 195 TRP B O 1
ATOM 3456 N N . ARG B 1 196 ? 102.237 -31.030 119.374 1.00 40.07 196 ARG B N 1
ATOM 3457 C CA . ARG B 1 196 ? 102.974 -29.968 120.053 1.00 37.70 196 ARG B CA 1
ATOM 3458 C C . ARG B 1 196 ? 102.281 -28.620 119.894 1.00 38.55 196 ARG B C 1
ATOM 3459 O O . ARG B 1 196 ? 102.149 -27.861 120.862 1.00 34.75 196 ARG B O 1
ATOM 3467 N N . HIS B 1 197 ? 101.833 -28.300 118.682 1.00 26.72 197 HIS B N 1
ATOM 3468 C CA . HIS B 1 197 ? 101.162 -27.028 118.454 1.00 32.65 197 HIS B CA 1
ATOM 3469 C C . HIS B 1 197 ? 99.650 -27.109 118.625 1.00 34.27 197 HIS B C 1
ATOM 3470 O O . HIS B 1 197 ? 98.961 -26.103 118.426 1.00 30.20 197 HIS B O 1
ATOM 3477 N N . LEU B 1 198 ? 99.115 -28.265 119.006 1.00 30.03 198 LEU B N 1
ATOM 3478 C CA . LEU B 1 198 ? 97.701 -28.376 119.333 1.00 37.01 198 LEU B CA 1
ATOM 3479 C C . LEU B 1 198 ? 97.434 -28.219 120.826 1.00 37.69 198 LEU B C 1
ATOM 3480 O O . LEU B 1 198 ? 96.272 -28.268 121.243 1.00 33.59 198 LEU B O 1
ATOM 3485 N N . LEU B 1 199 ? 98.473 -28.031 121.634 1.00 34.78 199 LEU B N 1
ATOM 3486 C CA . LEU B 1 199 ? 98.315 -27.706 123.042 1.00 37.14 199 LEU B CA 1
ATOM 3487 C C . LEU B 1 199 ? 98.269 -26.193 123.233 1.00 37.28 199 LEU B C 1
ATOM 3488 O O . LEU B 1 199 ? 98.732 -25.420 122.390 1.00 39.77 199 LEU B O 1
ATOM 3493 N N . HIS B 1 200 ? 97.692 -25.775 124.358 1.00 34.49 200 HIS B N 1
ATOM 3494 C CA . HIS B 1 200 ? 97.721 -24.349 124.659 1.00 35.65 200 HIS B CA 1
ATOM 3495 C C . HIS B 1 200 ? 98.760 -24.059 125.733 1.00 38.27 200 HIS B C 1
ATOM 3496 O O . HIS B 1 200 ? 98.877 -24.815 126.704 1.00 36.55 200 HIS B O 1
ATOM 3503 N N . PRO B 1 201 ? 99.531 -22.977 125.592 1.00 34.49 201 PRO B N 1
ATOM 3504 C CA . PRO B 1 201 ? 100.581 -22.715 126.590 1.00 34.79 201 PRO B CA 1
ATOM 3505 C C . PRO B 1 201 ? 100.044 -22.295 127.949 1.00 34.74 201 PRO B C 1
ATOM 3506 O O . PRO B 1 201 ? 100.598 -22.703 128.978 1.00 33.05 201 PRO B O 1
ATOM 3510 N N . ASP B 1 202 ? 98.984 -21.495 127.992 1.00 33.53 202 ASP B N 1
ATOM 3511 C CA . ASP B 1 202 ? 98.505 -20.912 129.239 1.00 36.58 202 ASP B CA 1
ATOM 3512 C C . ASP B 1 202 ? 97.277 -21.660 129.738 1.00 35.94 202 ASP B C 1
ATOM 3513 O O . ASP B 1 202 ? 96.273 -21.767 129.025 1.00 35.75 202 ASP B O 1
ATOM 3518 N N . GLU B 1 203 ? 97.365 -22.174 130.951 1.00 33.38 203 GLU B N 1
ATOM 3519 C CA . GLU B 1 203 ? 96.207 -22.629 131.699 1.00 35.19 203 GLU B CA 1
ATOM 3520 C C . GLU B 1 203 ? 95.860 -21.584 132.744 1.00 39.08 203 GLU B C 1
ATOM 3521 O O . GLU B 1 203 ? 96.765 -21.122 133.453 1.00 38.42 203 GLU B O 1
ATOM 3527 N N . PRO B 1 204 ? 94.598 -21.167 132.857 1.00 33.46 204 PRO B N 1
ATOM 3528 C CA . PRO B 1 204 ? 94.246 -20.135 133.842 1.00 40.07 204 PRO B CA 1
ATOM 3529 C C . PRO B 1 204 ? 94.739 -20.502 135.234 1.00 36.15 204 PRO B C 1
ATOM 3530 O O . PRO B 1 204 ? 94.704 -21.665 135.641 1.00 33.64 204 PRO B O 1
ATOM 3534 N N . TYR B 1 205 ? 95.230 -19.492 135.957 1.00 37.16 205 TYR B N 1
ATOM 3535 C CA . TYR B 1 205 ? 95.772 -19.733 137.289 1.00 39.70 205 TYR B CA 1
ATOM 3536 C C . TYR B 1 205 ? 94.733 -20.375 138.197 1.00 35.70 205 TYR B C 1
ATOM 3537 O O . TYR B 1 205 ? 95.058 -21.266 138.991 1.00 38.46 205 TYR B O 1
ATOM 3546 N N . ALA B 1 206 ? 93.473 -19.950 138.077 1.00 37.20 206 ALA B N 1
ATOM 3547 C CA . ALA B 1 206 ? 92.420 -20.469 138.942 1.00 38.48 206 ALA B CA 1
ATOM 3548 C C . ALA B 1 206 ? 92.181 -21.957 138.722 1.00 40.47 206 ALA B C 1
ATOM 3549 O O . ALA B 1 206 ? 91.717 -22.649 139.636 1.00 41.76 206 ALA B O 1
ATOM 3551 N N . SER B 1 207 ? 92.495 -22.466 137.529 1.00 39.07 207 SER B N 1
ATOM 3552 C CA . SER B 1 207 ? 92.194 -23.858 137.204 1.00 37.85 207 SER B CA 1
ATOM 3553 C C . SER B 1 207 ? 92.851 -24.817 138.194 1.00 38.80 207 SER B C 1
ATOM 3554 O O . SER B 1 207 ? 92.204 -25.736 138.707 1.00 36.59 207 SER B O 1
ATOM 3557 N N . LEU B 1 208 ? 94.133 -24.607 138.491 1.00 37.12 208 LEU B N 1
ATOM 3558 C CA . LEU B 1 208 ? 94.840 -25.478 139.421 1.00 37.13 208 LEU B CA 1
ATOM 3559 C C . LEU B 1 208 ? 94.860 -24.951 140.850 1.00 41.12 208 LEU B C 1
ATOM 3560 O O . LEU B 1 208 ? 95.065 -25.738 141.780 1.00 37.09 208 LEU B O 1
ATOM 3565 N N . SER B 1 209 ? 94.643 -23.649 141.052 1.00 39.30 209 SER B N 1
ATOM 3566 C CA . SER B 1 209 ? 94.890 -23.033 142.348 1.00 40.25 209 SER B CA 1
ATOM 3567 C C . SER B 1 209 ? 93.643 -22.536 143.067 1.00 39.22 209 SER B C 1
ATOM 3568 O O . SER B 1 209 ? 93.690 -22.364 144.288 1.00 39.79 209 SER B O 1
ATOM 3571 N N . ALA B 1 210 ? 92.539 -22.298 142.358 1.00 35.34 210 ALA B N 1
ATOM 3572 C CA . ALA B 1 210 ? 91.369 -21.760 143.035 1.00 38.22 210 ALA B CA 1
ATOM 3573 C C . ALA B 1 210 ? 90.596 -22.866 143.753 1.00 41.65 210 ALA B C 1
ATOM 3574 O O . ALA B 1 210 ? 90.611 -24.024 143.327 1.00 37.31 210 ALA B O 1
ATOM 3576 N N . PRO B 1 211 ? 89.920 -22.536 144.853 1.00 41.55 211 PRO B N 1
ATOM 3577 C CA . PRO B 1 211 ? 89.134 -23.551 145.564 1.00 39.78 211 PRO B CA 1
ATOM 3578 C C . PRO B 1 211 ? 87.809 -23.826 144.870 1.00 34.49 211 PRO B C 1
ATOM 3579 O O . PRO B 1 211 ? 87.167 -22.925 144.323 1.00 35.13 211 PRO B O 1
ATOM 3583 N N . VAL B 1 212 ? 87.403 -25.088 144.898 1.00 33.78 212 VAL B N 1
ATOM 3584 C CA . VAL B 1 212 ? 86.162 -25.542 144.289 1.00 37.74 212 VAL B CA 1
ATOM 3585 C C . VAL B 1 212 ? 85.269 -26.099 145.389 1.00 39.64 212 VAL B C 1
ATOM 3586 O O . VAL B 1 212 ? 85.458 -27.227 145.846 1.00 37.66 212 VAL B O 1
ATOM 3590 N N . PRO B 1 213 ? 84.273 -25.332 145.841 1.00 46.77 213 PRO B N 1
ATOM 3591 C CA . PRO B 1 213 ? 83.442 -25.790 146.961 1.00 41.90 213 PRO B CA 1
ATOM 3592 C C . PRO B 1 213 ? 82.215 -26.571 146.519 1.00 37.67 213 PRO B C 1
ATOM 3593 O O . PRO B 1 213 ? 81.315 -26.028 145.869 1.00 43.54 213 PRO B O 1
ATOM 3597 N N . VAL B 1 214 ? 82.175 -27.855 146.870 1.00 35.86 214 VAL B N 1
ATOM 3598 C CA . VAL B 1 214 ? 81.020 -28.707 146.632 1.00 37.86 214 VAL B CA 1
ATOM 3599 C C . VAL B 1 214 ? 80.562 -29.269 147.972 1.00 39.02 214 VAL B C 1
ATOM 3600 O O . VAL B 1 214 ? 81.334 -29.364 148.930 1.00 39.76 214 VAL B O 1
ATOM 3604 N N . THR B 1 215 ? 79.282 -29.638 148.033 1.00 36.19 215 THR B N 1
ATOM 3605 C CA . THR B 1 215 ? 78.673 -30.129 149.259 1.00 35.50 215 THR B CA 1
ATOM 3606 C C . THR B 1 215 ? 78.119 -31.538 149.065 1.00 37.37 215 THR B C 1
ATOM 3607 O O . THR B 1 215 ? 77.779 -31.928 147.944 1.00 37.73 215 THR B O 1
ATOM 3611 N N . PRO B 1 216 ? 78.019 -32.326 150.141 1.00 38.00 216 PRO B N 1
ATOM 3612 C CA . PRO B 1 216 ? 77.510 -33.701 149.997 1.00 33.91 216 PRO B CA 1
ATOM 3613 C C . PRO B 1 216 ? 76.033 -33.790 149.652 1.00 32.06 216 PRO B C 1
ATOM 3614 O O . PRO B 1 216 ? 75.601 -34.837 149.154 1.00 31.62 216 PRO B O 1
ATOM 3618 N N . ARG B 1 217 ? 75.241 -32.750 149.899 1.00 30.56 217 ARG B N 1
ATOM 3619 C CA . ARG B 1 217 ? 73.812 -32.807 149.622 1.00 35.85 217 ARG B CA 1
ATOM 3620 C C . ARG B 1 217 ? 73.448 -32.254 148.250 1.00 35.82 217 ARG B C 1
ATOM 3621 O O . ARG B 1 217 ? 72.280 -32.334 147.857 1.00 36.60 217 ARG B O 1
ATOM 3629 N N . ARG B 1 218 ? 74.413 -31.700 147.515 1.00 35.19 218 ARG B N 1
ATOM 3630 C CA . ARG B 1 218 ? 74.193 -31.298 146.130 1.00 35.99 218 ARG B CA 1
ATOM 3631 C C . ARG B 1 218 ? 75.045 -32.155 145.202 1.00 35.14 218 ARG B C 1
ATOM 3632 O O . ARG B 1 218 ? 74.558 -33.141 144.639 1.00 30.70 218 ARG B O 1
ATOM 3640 N N . TRP B 1 219 ? 76.320 -31.782 145.044 1.00 35.06 219 TRP B N 1
ATOM 3641 C CA . TRP B 1 219 ? 77.250 -32.588 144.259 1.00 30.51 219 TRP B CA 1
ATOM 3642 C C . TRP B 1 219 ? 77.298 -34.026 144.758 1.00 34.83 219 TRP B C 1
ATOM 3643 O O . TRP B 1 219 ? 77.381 -34.968 143.961 1.00 30.22 219 TRP B O 1
ATOM 3654 N N . GLY B 1 220 ? 77.235 -34.213 146.077 1.00 34.09 220 GLY B N 1
ATOM 3655 C CA . GLY B 1 220 ? 77.410 -35.523 146.676 1.00 31.17 220 GLY B CA 1
ATOM 3656 C C . GLY B 1 220 ? 76.297 -36.510 146.400 1.00 30.16 220 GLY B C 1
ATOM 3657 O O . GLY B 1 220 ? 76.489 -37.704 146.651 1.00 31.33 220 GLY B O 1
ATOM 3658 N N . ARG B 1 221 ? 75.152 -36.058 145.894 1.00 31.01 221 ARG B N 1
ATOM 3659 C CA . ARG B 1 221 ? 74.029 -36.948 145.624 1.00 27.79 221 ARG B CA 1
ATOM 3660 C C . ARG B 1 221 ? 73.924 -37.357 144.161 1.00 33.53 221 ARG B C 1
ATOM 3661 O O . ARG B 1 221 ? 73.037 -38.146 143.813 1.00 38.04 221 ARG B O 1
ATOM 3669 N N . ILE B 1 222 ? 74.796 -36.851 143.301 1.00 27.90 222 ILE B N 1
ATOM 3670 C CA . ILE B 1 222 ? 74.772 -37.238 141.889 1.00 31.98 222 ILE B CA 1
ATOM 3671 C C . ILE B 1 222 ? 75.515 -38.561 141.730 1.00 28.82 222 ILE B C 1
ATOM 3672 O O . ILE B 1 222 ? 76.637 -38.697 142.249 1.00 27.65 222 ILE B O 1
ATOM 3677 N N . PRO B 1 223 ? 74.935 -39.550 141.049 1.00 30.81 223 PRO B N 1
ATOM 3678 C CA . PRO B 1 223 ? 75.694 -40.767 140.741 1.00 29.70 223 PRO B CA 1
ATOM 3679 C C . PRO B 1 223 ? 76.982 -40.409 140.018 1.00 30.78 223 PRO B C 1
ATOM 3680 O O . PRO B 1 223 ? 77.007 -39.530 139.155 1.00 24.66 223 PRO B O 1
ATOM 3684 N N . ARG B 1 224 ? 78.068 -41.073 140.399 1.00 26.99 224 ARG B N 1
ATOM 3685 C CA . ARG B 1 224 ? 79.356 -40.681 139.856 1.00 31.00 224 ARG B CA 1
ATOM 3686 C C . ARG B 1 224 ? 80.269 -41.890 139.731 1.00 32.57 224 ARG B C 1
ATOM 3687 O O . ARG B 1 224 ? 80.125 -42.884 140.448 1.00 31.46 224 ARG B O 1
ATOM 3695 N N . THR B 1 225 ? 81.211 -41.779 138.799 1.00 29.18 225 THR B N 1
ATOM 3696 C CA . THR B 1 225 ? 82.183 -42.816 138.509 1.00 29.25 225 THR B CA 1
ATOM 3697 C C . THR B 1 225 ? 83.553 -42.171 138.374 1.00 27.84 225 THR B C 1
ATOM 3698 O O . THR B 1 225 ? 83.678 -41.036 137.904 1.00 29.29 225 THR B O 1
ATOM 3702 N N . TYR B 1 226 ? 84.579 -42.892 138.811 1.00 28.96 226 TYR B N 1
ATOM 3703 C CA . TYR B 1 226 ? 85.962 -42.501 138.589 1.00 30.01 226 TYR B CA 1
ATOM 3704 C C . TYR B 1 226 ? 86.620 -43.547 137.703 1.00 28.27 226 TYR B C 1
ATOM 3705 O O . TYR B 1 226 ? 86.489 -44.749 137.956 1.00 31.47 226 TYR B O 1
ATOM 3714 N N . ILE B 1 227 ? 87.313 -43.091 136.664 1.00 26.36 227 ILE B N 1
ATOM 3715 C CA . ILE B 1 227 ? 88.074 -43.963 135.779 1.00 31.03 227 ILE B CA 1
ATOM 3716 C C . ILE B 1 227 ? 89.546 -43.715 136.061 1.00 28.39 227 ILE B C 1
ATOM 3717 O O . ILE B 1 227 ? 90.101 -42.684 135.661 1.00 28.72 227 ILE B O 1
ATOM 3722 N N . ARG B 1 228 ? 90.181 -44.654 136.751 1.00 32.79 228 ARG B N 1
ATOM 3723 C CA . ARG B 1 228 ? 91.598 -44.538 137.055 1.00 37.32 228 ARG B CA 1
ATOM 3724 C C . ARG B 1 228 ? 92.428 -45.000 135.866 1.00 34.21 228 ARG B C 1
ATOM 3725 O O . ARG B 1 228 ? 92.096 -45.987 135.203 1.00 34.59 228 ARG B O 1
ATOM 3733 N N . LEU B 1 229 ? 93.505 -44.267 135.590 1.00 32.25 229 LEU B N 1
ATOM 3734 C CA . LEU B 1 229 ? 94.443 -44.594 134.521 1.00 36.57 229 LEU B CA 1
ATOM 3735 C C . LEU B 1 229 ? 95.704 -45.154 135.167 1.00 37.96 229 LEU B C 1
ATOM 3736 O O . LEU B 1 229 ? 96.455 -44.418 135.816 1.00 37.63 229 LEU B O 1
ATOM 3741 N N . ASP B 1 230 ? 95.935 -46.455 134.985 1.00 35.40 230 ASP B N 1
ATOM 3742 C CA . ASP B 1 230 ? 96.935 -47.163 135.775 1.00 43.22 230 ASP B CA 1
ATOM 3743 C C . ASP B 1 230 ? 98.369 -46.855 135.359 1.00 47.52 230 ASP B C 1
ATOM 3744 O O . ASP B 1 230 ? 99.282 -47.039 136.170 1.00 49.19 230 ASP B O 1
ATOM 3749 N N . GLY B 1 231 ? 98.593 -46.400 134.129 1.00 37.98 231 GLY B N 1
ATOM 3750 C CA . GLY B 1 231 ? 99.931 -46.030 133.710 1.00 38.10 231 GLY B CA 1
ATOM 3751 C C . GLY B 1 231 ? 100.115 -44.528 133.614 1.00 41.65 231 GLY B C 1
ATOM 3752 O O . GLY B 1 231 ? 100.913 -44.039 132.810 1.00 44.39 231 GLY B O 1
ATOM 3753 N N . ASP B 1 232 ? 99.378 -43.788 134.437 1.00 40.93 232 ASP B N 1
ATOM 3754 C CA . ASP B 1 232 ? 99.416 -42.333 134.392 1.00 38.99 232 ASP B CA 1
ATOM 3755 C C . ASP B 1 232 ? 100.723 -41.809 134.977 1.00 36.57 232 ASP B C 1
ATOM 3756 O O . ASP B 1 232 ? 101.093 -42.147 136.105 1.00 43.90 232 ASP B O 1
ATOM 3761 N N . ARG B 1 233 ? 101.419 -40.974 134.207 1.00 39.01 233 ARG B N 1
ATOM 3762 C CA . ARG B 1 233 ? 102.648 -40.327 134.647 1.00 40.73 233 ARG B CA 1
ATOM 3763 C C . ARG B 1 233 ? 102.479 -38.824 134.828 1.00 43.87 233 ARG B C 1
ATOM 3764 O O . ARG B 1 233 ? 103.462 -38.125 135.098 1.00 45.10 233 ARG B O 1
ATOM 3772 N N . ALA B 1 234 ? 101.261 -38.310 134.669 1.00 39.94 234 ALA B N 1
ATOM 3773 C CA . ALA B 1 234 ? 100.944 -36.913 134.940 1.00 36.13 234 ALA B CA 1
ATOM 3774 C C . ALA B 1 234 ? 100.215 -36.730 136.262 1.00 39.69 234 ALA B C 1
ATOM 3775 O O . ALA B 1 234 ? 100.498 -35.781 137.001 1.00 35.53 234 ALA B O 1
ATOM 3777 N N . LEU B 1 235 ? 99.275 -37.621 136.568 1.00 37.78 235 LEU B N 1
ATOM 3778 C CA . LEU B 1 235 ? 98.583 -37.656 137.851 1.00 37.33 235 LEU B CA 1
ATOM 3779 C C . LEU B 1 235 ? 98.717 -39.077 138.377 1.00 40.17 235 LEU B C 1
ATOM 3780 O O . LEU B 1 235 ? 98.190 -40.015 137.770 1.00 38.56 235 LEU B O 1
ATOM 3785 N N . ALA B 1 236 ? 99.432 -39.235 139.487 1.00 36.20 236 ALA B N 1
ATOM 3786 C CA . ALA B 1 236 ? 99.790 -40.565 139.955 1.00 38.50 236 ALA B CA 1
ATOM 3787 C C . ALA B 1 236 ? 98.535 -41.388 140.237 1.00 33.87 236 ALA B C 1
ATOM 3788 O O . ALA B 1 236 ? 97.562 -40.866 140.795 1.00 34.73 236 ALA B O 1
ATOM 3790 N N . PRO B 1 237 ? 98.513 -42.665 139.846 1.00 32.22 237 PRO B N 1
ATOM 3791 C CA . PRO B 1 237 ? 97.378 -43.522 140.221 1.00 37.52 237 PRO B CA 1
ATOM 3792 C C . PRO B 1 237 ? 97.146 -43.570 141.719 1.00 36.89 237 PRO B C 1
ATOM 3793 O O . PRO B 1 237 ? 95.995 -43.687 142.157 1.00 35.01 237 PRO B O 1
ATOM 3797 N N . THR B 1 238 ? 98.211 -43.471 142.520 1.00 35.86 238 THR B N 1
ATOM 3798 C CA . THR B 1 238 ? 98.042 -43.380 143.966 1.00 40.36 238 THR B CA 1
ATOM 3799 C C . THR B 1 238 ? 97.265 -42.124 144.343 1.00 40.55 238 THR B C 1
ATOM 3800 O O . THR B 1 238 ? 96.395 -42.161 145.221 1.00 41.26 238 THR B O 1
ATOM 3804 N N . THR B 1 239 ? 97.557 -41.003 143.676 1.00 38.71 239 THR B N 1
ATOM 3805 C CA . THR B 1 239 ? 96.803 -39.776 143.916 1.00 38.17 239 THR B CA 1
ATOM 3806 C C . THR B 1 239 ? 95.346 -39.934 143.502 1.00 38.80 239 THR B C 1
ATOM 3807 O O . THR B 1 239 ? 94.446 -39.377 144.141 1.00 38.67 239 THR B O 1
ATOM 3811 N N . GLN B 1 240 ? 95.095 -40.685 142.428 1.00 38.29 240 GLN B N 1
ATOM 3812 C CA . GLN B 1 240 ? 93.721 -40.900 141.989 1.00 36.53 240 GLN B CA 1
ATOM 3813 C C . GLN B 1 240 ? 92.949 -41.742 142.998 1.00 37.70 240 GLN B C 1
ATOM 3814 O O . GLN B 1 240 ? 91.796 -41.431 143.321 1.00 37.38 240 GLN B O 1
ATOM 3820 N N . ASN B 1 241 ? 93.573 -42.801 143.520 1.00 37.91 241 ASN B N 1
ATOM 3821 C CA . ASN B 1 241 ? 92.926 -43.601 144.555 1.00 37.51 241 ASN B CA 1
ATOM 3822 C C . ASN B 1 241 ? 92.686 -42.781 145.818 1.00 34.77 241 ASN B C 1
ATOM 3823 O O . ASN B 1 241 ? 91.651 -42.934 146.477 1.00 38.89 241 ASN B O 1
ATOM 3828 N N . LEU B 1 242 ? 93.632 -41.904 146.170 1.00 35.18 242 LEU B N 1
ATOM 3829 C CA . LEU B 1 242 ? 93.464 -41.074 147.360 1.00 40.50 242 LEU B CA 1
ATOM 3830 C C . LEU B 1 242 ? 92.258 -40.154 147.222 1.00 39.23 242 LEU B C 1
ATOM 3831 O O . LEU B 1 242 ? 91.497 -39.963 148.178 1.00 33.46 242 LEU B O 1
ATOM 3844 N N . ILE B 1 244 ? 89.639 -40.690 145.369 1.00 34.33 244 ILE B N 1
ATOM 3845 C CA . ILE B 1 244 ? 88.450 -41.535 145.447 1.00 36.96 244 ILE B CA 1
ATOM 3846 C C . ILE B 1 244 ? 88.086 -41.805 146.902 1.00 37.10 244 ILE B C 1
ATOM 3847 O O . ILE B 1 244 ? 86.938 -41.610 147.321 1.00 39.38 244 ILE B O 1
ATOM 3852 N N . ALA B 1 245 ? 89.062 -42.260 147.692 1.00 36.38 245 ALA B N 1
ATOM 3853 C CA . ALA B 1 245 ? 88.788 -42.636 149.077 1.00 39.04 245 ALA B CA 1
ATOM 3854 C C . ALA B 1 245 ? 88.358 -41.430 149.904 1.00 37.93 245 ALA B C 1
ATOM 3855 O O . ALA B 1 245 ? 87.372 -41.493 150.648 1.00 41.20 245 ALA B O 1
ATOM 3857 N N . GLU B 1 246 ? 89.087 -40.316 149.783 1.00 40.47 246 GLU B N 1
ATOM 3858 C CA . GLU B 1 246 ? 88.758 -39.129 150.569 1.00 38.06 246 GLU B CA 1
ATOM 3859 C C . GLU B 1 246 ? 87.385 -38.580 150.201 1.00 42.19 246 GLU B C 1
ATOM 3860 O O . GLU B 1 246 ? 86.646 -38.102 151.071 1.00 37.87 246 GLU B O 1
ATOM 3866 N N . ALA B 1 247 ? 87.020 -38.644 148.916 1.00 34.53 247 ALA B N 1
ATOM 3867 C CA . ALA B 1 247 ? 85.706 -38.162 148.503 1.00 36.63 247 ALA B CA 1
ATOM 3868 C C . ALA B 1 247 ? 84.593 -39.102 148.952 1.00 36.48 247 ALA B C 1
ATOM 3869 O O . ALA B 1 247 ? 83.482 -38.646 149.246 1.00 37.23 247 ALA B O 1
ATOM 3871 N N . ASP B 1 248 ? 84.868 -40.408 149.013 1.00 37.63 248 ASP B N 1
ATOM 3872 C CA . ASP B 1 248 ? 83.841 -41.365 149.416 1.00 40.61 248 ASP B CA 1
ATOM 3873 C C . ASP B 1 248 ? 83.486 -41.229 150.892 1.00 42.17 248 ASP B C 1
ATOM 3874 O O . ASP B 1 248 ? 82.346 -41.512 151.278 1.00 45.07 248 ASP B O 1
ATOM 3879 N N . ARG B 1 249 ? 84.438 -40.809 151.733 1.00 41.17 249 ARG B N 1
ATOM 3880 C CA . ARG B 1 249 ? 84.137 -40.634 153.153 1.00 40.79 249 ARG B CA 1
ATOM 3881 C C . ARG B 1 249 ? 83.126 -39.519 153.381 1.00 36.55 249 ARG B C 1
ATOM 3882 O O . ARG B 1 249 ? 82.357 -39.573 154.345 1.00 41.03 249 ARG B O 1
ATOM 3890 N N . LEU B 1 250 ? 83.106 -38.507 152.516 1.00 37.89 250 LEU B N 1
ATOM 3891 C CA . LEU B 1 250 ? 82.158 -37.415 152.678 1.00 31.84 250 LEU B CA 1
ATOM 3892 C C . LEU B 1 250 ? 80.786 -37.724 152.094 1.00 32.44 250 LEU B C 1
ATOM 3893 O O . LEU B 1 250 ? 79.859 -36.929 152.286 1.00 39.47 250 LEU B O 1
ATOM 3898 N N . THR B 1 251 ? 80.631 -38.842 151.386 1.00 34.83 251 THR B N 1
ATOM 3899 C CA . THR B 1 251 ? 79.349 -39.238 150.799 1.00 35.49 251 THR B CA 1
ATOM 3900 C C . THR B 1 251 ? 79.137 -40.728 151.025 1.00 36.85 251 THR B C 1
ATOM 3901 O O . THR B 1 251 ? 79.144 -41.526 150.080 1.00 33.55 251 THR B O 1
ATOM 3905 N N . PRO B 1 252 ? 78.932 -41.142 152.281 1.00 39.48 252 PRO B N 1
ATOM 3906 C CA . PRO B 1 252 ? 78.802 -42.583 152.563 1.00 36.57 252 PRO B CA 1
ATOM 3907 C C . PRO B 1 252 ? 77.575 -43.224 151.934 1.00 35.68 252 PRO B C 1
ATOM 3908 O O . PRO B 1 252 ? 77.578 -44.444 151.721 1.00 36.32 252 PRO B O 1
ATOM 3912 N N . ASP B 1 253 ? 76.529 -42.452 151.636 1.00 39.07 253 ASP B N 1
ATOM 3913 C CA . ASP B 1 253 ? 75.349 -42.985 150.968 1.00 42.94 253 ASP B CA 1
ATOM 3914 C C . ASP B 1 253 ? 75.507 -43.067 149.454 1.00 39.71 253 ASP B C 1
ATOM 3915 O O . ASP B 1 253 ? 74.691 -43.724 148.799 1.00 42.88 253 ASP B O 1
ATOM 3920 N N . ASN B 1 254 ? 76.527 -42.427 148.887 1.00 35.47 254 ASN B N 1
ATOM 3921 C CA . ASN B 1 254 ? 76.725 -42.378 147.437 1.00 32.68 254 ASN B CA 1
ATOM 3922 C C . ASN B 1 254 ? 78.214 -42.473 147.128 1.00 27.23 254 ASN B C 1
ATOM 3923 O O . ASN B 1 254 ? 78.853 -41.487 146.744 1.00 32.30 254 ASN B O 1
ATOM 3928 N N . PRO B 1 255 ? 78.801 -43.657 147.280 1.00 32.80 255 PRO B N 1
ATOM 3929 C CA . PRO B 1 255 ? 80.230 -43.814 146.997 1.00 33.49 255 PRO B CA 1
ATOM 3930 C C . PRO B 1 255 ? 80.521 -43.837 145.503 1.00 38.29 255 PRO B C 1
ATOM 3931 O O . PRO B 1 255 ? 79.640 -44.043 144.665 1.00 33.06 255 PRO B O 1
ATOM 3935 N N . PHE B 1 256 ? 81.796 -43.617 145.191 1.00 36.19 256 PHE B N 1
ATOM 3936 C CA . PHE B 1 256 ? 82.268 -43.660 143.814 1.00 34.98 256 PHE B CA 1
ATOM 3937 C C . PHE B 1 256 ? 82.077 -45.048 143.216 1.00 34.55 256 PHE B C 1
ATOM 3938 O O . PHE B 1 256 ? 82.354 -46.064 143.860 1.00 33.68 256 PHE B O 1
ATOM 3946 N N . GLY B 1 257 ? 81.600 -45.087 141.975 1.00 34.11 257 GLY B N 1
ATOM 3947 C CA . GLY B 1 257 ? 81.857 -46.238 141.128 1.00 31.05 257 GLY B CA 1
ATOM 3948 C C . GLY B 1 257 ? 83.252 -46.108 140.535 1.00 33.76 257 GLY B C 1
ATOM 3949 O O . GLY B 1 257 ? 83.673 -45.030 140.116 1.00 32.18 257 GLY B O 1
ATOM 3950 N N . VAL B 1 258 ? 83.989 -47.213 140.532 1.00 33.94 258 VAL B N 1
ATOM 3951 C CA . VAL B 1 258 ? 85.405 -47.195 140.180 1.00 33.45 258 VAL B CA 1
ATOM 3952 C C . VAL B 1 258 ? 85.629 -48.112 138.988 1.00 35.58 258 VAL B C 1
ATOM 3953 O O . VAL B 1 258 ? 85.378 -49.320 139.073 1.00 36.67 258 VAL B O 1
ATOM 3957 N N . ARG B 1 259 ? 86.104 -47.536 137.886 1.00 36.18 259 ARG B N 1
ATOM 3958 C CA . ARG B 1 259 ? 86.540 -48.270 136.708 1.00 37.41 259 ARG B CA 1
ATOM 3959 C C . ARG B 1 259 ? 88.009 -47.965 136.443 1.00 36.60 259 ARG B C 1
ATOM 3960 O O . ARG B 1 259 ? 88.610 -47.088 137.067 1.00 36.03 259 ARG B O 1
ATOM 3968 N N . SER B 1 260 ? 88.589 -48.693 135.493 1.00 39.17 260 SER B N 1
ATOM 3969 C CA . SER B 1 260 ? 90.023 -48.611 135.271 1.00 38.78 260 SER B CA 1
ATOM 3970 C C . SER B 1 260 ? 90.339 -48.767 133.791 1.00 42.17 260 SER B C 1
ATOM 3971 O O . SER B 1 260 ? 89.612 -49.431 133.048 1.00 39.07 260 SER B O 1
ATOM 3974 N N . LEU B 1 261 ? 91.440 -48.142 133.378 1.00 36.63 261 LEU B N 1
ATOM 3975 C CA . LEU B 1 261 ? 92.035 -48.304 132.068 1.00 40.58 261 LEU B CA 1
ATOM 3976 C C . LEU B 1 261 ? 93.542 -48.352 132.265 1.00 43.85 261 LEU B C 1
ATOM 3977 O O . LEU B 1 261 ? 94.079 -47.621 133.111 1.00 40.12 261 LEU B O 1
ATOM 3982 N N . PRO B 1 262 ? 94.247 -49.199 131.525 1.00 43.61 262 PRO B N 1
ATOM 3983 C CA . PRO B 1 262 ? 95.709 -49.146 131.537 1.00 42.39 262 PRO B CA 1
ATOM 3984 C C . PRO B 1 262 ? 96.198 -48.010 130.647 1.00 39.28 262 PRO B C 1
ATOM 3985 O O . PRO B 1 262 ? 95.441 -47.408 129.885 1.00 40.87 262 PRO B O 1
ATOM 3989 N N . GLY B 1 263 ? 97.484 -47.712 130.767 1.00 36.92 263 GLY B N 1
ATOM 3990 C CA . GLY B 1 263 ? 98.103 -46.734 129.896 1.00 43.72 263 GLY B CA 1
ATOM 3991 C C . GLY B 1 263 ? 98.154 -45.343 130.494 1.00 42.90 263 GLY B C 1
ATOM 3992 O O . GLY B 1 263 ? 97.851 -45.110 131.668 1.00 40.98 263 GLY B O 1
ATOM 3993 N N . ASP B 1 264 ? 98.520 -44.391 129.636 1.00 38.43 264 ASP B N 1
ATOM 3994 C CA . ASP B 1 264 ? 98.952 -43.071 130.078 1.00 37.53 264 ASP B CA 1
ATOM 3995 C C . ASP B 1 264 ? 97.760 -42.154 130.361 1.00 36.37 264 ASP B C 1
ATOM 3996 O O . ASP B 1 264 ? 96.596 -42.566 130.363 1.00 35.43 264 ASP B O 1
ATOM 4001 N N . HIS B 1 265 ? 98.067 -40.873 130.578 1.00 37.67 265 HIS B N 1
ATOM 4002 C CA . HIS B 1 265 ? 97.110 -39.847 130.974 1.00 35.54 265 HIS B CA 1
ATOM 4003 C C . HIS B 1 265 ? 96.147 -39.453 129.861 1.00 35.31 265 HIS B C 1
ATOM 4004 O O . HIS B 1 265 ? 95.173 -38.747 130.140 1.00 34.26 265 HIS B O 1
ATOM 4011 N N . SER B 1 266 ? 96.383 -39.886 128.620 1.00 34.77 266 SER B N 1
ATOM 4012 C CA . SER B 1 266 ? 95.605 -39.447 127.462 1.00 40.26 266 SER B CA 1
ATOM 4013 C C . SER B 1 266 ? 94.941 -40.640 126.779 1.00 42.60 266 SER B C 1
ATOM 4014 O O . SER B 1 266 ? 95.281 -40.979 125.638 1.00 35.13 266 SER B O 1
ATOM 4017 N N . PRO B 1 267 ? 93.970 -41.284 127.435 1.00 39.58 267 PRO B N 1
ATOM 4018 C CA . PRO B 1 267 ? 93.296 -42.414 126.785 1.00 37.73 267 PRO B CA 1
ATOM 4019 C C . PRO B 1 267 ? 92.415 -41.999 125.625 1.00 39.57 267 PRO B C 1
ATOM 4020 O O . PRO B 1 267 ? 92.174 -42.823 124.737 1.00 41.94 267 PRO B O 1
ATOM 4032 N N . VAL B 1 269 ? 93.282 -40.194 123.375 1.00 43.97 269 VAL B N 1
ATOM 4033 C CA . VAL B 1 269 ? 94.223 -40.157 122.263 1.00 37.91 269 VAL B CA 1
ATOM 4034 C C . VAL B 1 269 ? 94.729 -41.551 121.918 1.00 42.19 269 VAL B C 1
ATOM 4035 O O . VAL B 1 269 ? 94.735 -41.946 120.753 1.00 39.99 269 VAL B O 1
ATOM 4039 N N . HIS B 1 270 ? 95.146 -42.318 122.926 1.00 37.23 270 HIS B N 1
ATOM 4040 C CA . HIS B 1 270 ? 95.818 -43.589 122.694 1.00 40.26 270 HIS B CA 1
ATOM 4041 C C . HIS B 1 270 ? 94.927 -44.808 122.890 1.00 42.62 270 HIS B C 1
ATOM 4042 O O . HIS B 1 270 ? 95.267 -45.884 122.389 1.00 48.12 270 HIS B O 1
ATOM 4049 N N . ARG B 1 271 ? 93.811 -44.679 123.601 1.00 40.61 271 ARG B N 1
ATOM 4050 C CA . ARG B 1 271 ? 92.896 -45.806 123.739 1.00 44.64 271 ARG B CA 1
ATOM 4051 C C . ARG B 1 271 ? 91.449 -45.358 123.565 1.00 41.27 271 ARG B C 1
ATOM 4052 O O . ARG B 1 271 ? 90.604 -45.675 124.412 1.00 43.96 271 ARG B O 1
ATOM 4060 N N . PRO B 1 272 ? 91.115 -44.636 122.487 1.00 39.71 272 PRO B N 1
ATOM 4061 C CA . PRO B 1 272 ? 89.763 -44.064 122.390 1.00 40.64 272 PRO B CA 1
ATOM 4062 C C . PRO B 1 272 ? 88.670 -45.107 122.253 1.00 45.41 272 PRO B C 1
ATOM 4063 O O . PRO B 1 272 ? 87.518 -44.816 122.594 1.00 44.75 272 PRO B O 1
ATOM 4067 N N . GLY B 1 273 ? 88.991 -46.307 121.774 1.00 44.71 273 GLY B N 1
ATOM 4068 C CA . GLY B 1 273 ? 88.003 -47.361 121.668 1.00 37.64 273 GLY B CA 1
ATOM 4069 C C . GLY B 1 273 ? 87.560 -47.891 123.015 1.00 46.06 273 GLY B C 1
ATOM 4070 O O . GLY B 1 273 ? 86.364 -47.899 123.324 1.00 45.40 273 GLY B O 1
ATOM 4071 N N . GLU B 1 274 ? 88.515 -48.337 123.836 1.00 39.28 274 GLU B N 1
ATOM 4072 C CA . GLU B 1 274 ? 88.153 -48.876 125.142 1.00 42.64 274 GLU B CA 1
ATOM 4073 C C . GLU B 1 274 ? 87.626 -47.794 126.075 1.00 43.47 274 GLU B C 1
ATOM 4074 O O . GLU B 1 274 ? 86.796 -48.084 126.944 1.00 43.49 274 GLU B O 1
ATOM 4080 N N . LEU B 1 275 ? 88.088 -46.551 125.920 1.00 40.54 275 LEU B N 1
ATOM 4081 C CA . LEU B 1 275 ? 87.517 -45.460 126.702 1.00 39.63 275 LEU B CA 1
ATOM 4082 C C . LEU B 1 275 ? 86.051 -45.254 126.347 1.00 39.16 275 LEU B C 1
ATOM 4083 O O . LEU B 1 275 ? 85.199 -45.103 127.231 1.00 37.34 275 LEU B O 1
ATOM 4088 N N . ALA B 1 276 ? 85.737 -45.252 125.049 1.00 35.20 276 ALA B N 1
ATOM 4089 C CA . ALA B 1 276 ? 84.350 -45.098 124.626 1.00 40.84 276 ALA B CA 1
ATOM 4090 C C . ALA B 1 276 ? 83.497 -46.287 125.051 1.00 39.25 276 ALA B C 1
ATOM 4091 O O . ALA B 1 276 ? 82.312 -46.117 125.364 1.00 38.37 276 ALA B O 1
ATOM 4093 N N . ASP B 1 277 ? 84.073 -47.493 125.066 1.00 40.36 277 ASP B N 1
ATOM 4094 C CA . ASP B 1 277 ? 83.337 -48.655 125.557 1.00 42.74 277 ASP B CA 1
ATOM 4095 C C . ASP B 1 277 ? 83.027 -48.517 127.040 1.00 42.06 277 ASP B C 1
ATOM 4096 O O . ASP B 1 277 ? 81.950 -48.918 127.496 1.00 41.51 277 ASP B O 1
ATOM 4098 N N . LEU B 1 278 ? 83.961 -47.949 127.807 1.00 38.92 278 LEU B N 1
ATOM 4099 C CA . LEU B 1 278 ? 83.729 -47.733 129.231 1.00 39.37 278 LEU B CA 1
ATOM 4100 C C . LEU B 1 278 ? 82.610 -46.724 129.456 1.00 37.33 278 LEU B C 1
ATOM 4101 O O . LEU B 1 278 ? 81.680 -46.973 130.230 1.00 38.19 278 LEU B O 1
ATOM 4106 N N . LEU B 1 279 ? 82.686 -45.574 128.779 1.00 36.61 279 LEU B N 1
ATOM 4107 C CA . LEU B 1 279 ? 81.689 -44.524 128.973 1.00 34.30 279 LEU B CA 1
ATOM 4108 C C . LEU B 1 279 ? 80.308 -44.973 128.512 1.00 39.09 279 LEU B C 1
ATOM 4109 O O . LEU B 1 279 ? 79.301 -44.669 129.163 1.00 38.28 279 LEU B O 1
ATOM 4114 N N . ALA B 1 280 ? 80.238 -45.700 127.393 1.00 35.39 280 ALA B N 1
ATOM 4115 C CA . ALA B 1 280 ? 78.950 -46.184 126.908 1.00 37.23 280 ALA B CA 1
ATOM 4116 C C . ALA B 1 280 ? 78.332 -47.186 127.871 1.00 41.27 280 ALA B C 1
ATOM 4117 O O . ALA B 1 280 ? 77.103 -47.317 127.927 1.00 47.03 280 ALA B O 1
ATOM 4119 N N . GLY B 1 281 ? 79.157 -47.900 128.631 1.00 40.83 281 GLY B N 1
ATOM 4120 C CA . GLY B 1 281 ? 78.686 -48.853 129.610 1.00 40.49 281 GLY B CA 1
ATOM 4121 C C . GLY B 1 281 ? 78.382 -48.274 130.970 1.00 46.93 281 GLY B C 1
ATOM 4122 O O . GLY B 1 281 ? 78.018 -49.016 131.885 1.00 52.51 281 GLY B O 1
ATOM 4123 N N . ILE B 1 282 ? 78.527 -46.963 131.128 1.00 47.07 282 ILE B N 1
ATOM 4124 C CA . ILE B 1 282 ? 78.223 -46.295 132.382 1.00 47.00 282 ILE B CA 1
ATOM 4125 C C . ILE B 1 282 ? 76.757 -45.873 132.372 1.00 59.93 282 ILE B C 1
ATOM 4126 O O . ILE B 1 282 ? 76.029 -46.032 133.356 1.00 58.47 282 ILE B O 1
ATOM 4132 N N . ASN C 1 6 ? 73.833 -3.184 114.698 1.00 72.81 6 ASN C N 1
ATOM 4133 C CA . ASN C 1 6 ? 72.402 -3.345 114.922 1.00 70.29 6 ASN C CA 1
ATOM 4134 C C . ASN C 1 6 ? 71.898 -2.371 115.984 1.00 73.87 6 ASN C C 1
ATOM 4135 O O . ASN C 1 6 ? 70.698 -2.300 116.251 1.00 66.28 6 ASN C O 1
ATOM 4140 N N . SER C 1 7 ? 72.828 -1.619 116.582 1.00 81.32 7 SER C N 1
ATOM 4141 C CA . SER C 1 7 ? 72.468 -0.721 117.677 1.00 75.88 7 SER C CA 1
ATOM 4142 C C . SER C 1 7 ? 71.514 0.373 117.212 1.00 77.74 7 SER C C 1
ATOM 4143 O O . SER C 1 7 ? 70.601 0.765 117.948 1.00 81.59 7 SER C O 1
ATOM 4145 N N . GLY C 1 8 ? 71.709 0.879 115.997 1.00 74.98 8 GLY C N 1
ATOM 4146 C CA . GLY C 1 8 ? 70.827 1.896 115.457 1.00 65.82 8 GLY C CA 1
ATOM 4147 C C . GLY C 1 8 ? 70.034 1.421 114.258 1.00 55.04 8 GLY C C 1
ATOM 4148 O O . GLY C 1 8 ? 69.799 2.188 113.318 1.00 48.77 8 GLY C O 1
ATOM 4149 N N . THR C 1 9 ? 69.614 0.159 114.275 1.00 50.93 9 THR C N 1
ATOM 4150 C CA . THR C 1 9 ? 68.872 -0.446 113.177 1.00 48.51 9 THR C CA 1
ATOM 4151 C C . THR C 1 9 ? 67.427 -0.670 113.600 1.00 40.77 9 THR C C 1
ATOM 4152 O O . THR C 1 9 ? 67.168 -1.217 114.677 1.00 41.40 9 THR C O 1
ATOM 4156 N N . LEU C 1 10 ? 66.492 -0.250 112.751 1.00 41.14 10 LEU C N 1
ATOM 4157 C CA . LEU C 1 10 ? 65.068 -0.461 112.975 1.00 39.34 10 LEU C CA 1
ATOM 4158 C C . LEU C 1 10 ? 64.471 -1.199 111.786 1.00 38.50 10 LEU C C 1
ATOM 4159 O O . LEU C 1 10 ? 64.698 -0.817 110.633 1.00 37.02 10 LEU C O 1
ATOM 4164 N N . ALA C 1 11 ? 63.707 -2.249 112.068 1.00 36.37 11 ALA C N 1
ATOM 4165 C CA . ALA C 1 11 ? 63.002 -3.007 111.044 1.00 36.04 11 ALA C CA 1
ATOM 4166 C C . ALA C 1 11 ? 61.530 -2.615 111.067 1.00 38.13 11 ALA C C 1
ATOM 4167 O O . ALA C 1 11 ? 60.858 -2.773 112.091 1.00 33.47 11 ALA C O 1
ATOM 4169 N N . VAL C 1 12 ? 61.035 -2.099 109.947 1.00 35.93 12 VAL C N 1
ATOM 4170 C CA . VAL C 1 12 ? 59.626 -1.757 109.794 1.00 30.45 12 VAL C CA 1
ATOM 4171 C C . VAL C 1 12 ? 58.945 -2.913 109.073 1.00 33.73 12 VAL C C 1
ATOM 4172 O O . VAL C 1 12 ? 59.290 -3.231 107.929 1.00 32.89 12 VAL C O 1
ATOM 4176 N N . LEU C 1 13 ? 57.982 -3.544 109.741 1.00 28.25 13 LEU C N 1
ATOM 4177 C CA . LEU C 1 13 ? 57.373 -4.777 109.261 1.00 35.04 13 LEU C CA 1
ATOM 4178 C C . LEU C 1 13 ? 55.990 -4.498 108.685 1.00 35.55 13 LEU C C 1
ATOM 4179 O O . LEU C 1 13 ? 55.143 -3.894 109.352 1.00 31.49 13 LEU C O 1
ATOM 4184 N N . VAL C 1 14 ? 55.762 -4.955 107.456 1.00 34.10 14 VAL C N 1
ATOM 4185 C CA . VAL C 1 14 ? 54.485 -4.791 106.773 1.00 27.95 14 VAL C CA 1
ATOM 4186 C C . VAL C 1 14 ? 53.873 -6.170 106.571 1.00 31.17 14 VAL C C 1
ATOM 4187 O O . VAL C 1 14 ? 54.440 -7.016 105.865 1.00 32.90 14 VAL C O 1
ATOM 4191 N N . HIS C 1 15 ? 52.712 -6.389 107.183 1.00 26.03 15 HIS C N 1
ATOM 4192 C CA . HIS C 1 15 ? 52.029 -7.672 107.138 1.00 29.27 15 HIS C CA 1
ATOM 4193 C C . HIS C 1 15 ? 51.490 -7.960 105.734 1.00 35.67 15 HIS C C 1
ATOM 4194 O O . HIS C 1 15 ? 51.511 -7.114 104.835 1.00 27.67 15 HIS C O 1
ATOM 4201 N N . GLY C 1 16 ? 50.979 -9.180 105.563 1.00 33.91 16 GLY C N 1
ATOM 4202 C CA . GLY C 1 16 ? 50.380 -9.603 104.318 1.00 34.68 16 GLY C CA 1
ATOM 4203 C C . GLY C 1 16 ? 48.864 -9.495 104.337 1.00 38.45 16 GLY C C 1
ATOM 4204 O O . GLY C 1 16 ? 48.254 -8.944 105.256 1.00 34.21 16 GLY C O 1
ATOM 4205 N N . ALA C 1 17 ? 48.253 -10.045 103.292 1.00 35.50 17 ALA C N 1
ATOM 4206 C CA . ALA C 1 17 ? 46.807 -9.962 103.139 1.00 37.35 17 ALA C CA 1
ATOM 4207 C C . ALA C 1 17 ? 46.093 -10.744 104.238 1.00 38.72 17 ALA C C 1
ATOM 4208 O O . ALA C 1 17 ? 46.522 -11.833 104.630 1.00 40.51 17 ALA C O 1
ATOM 4210 N N . TRP C 1 18 ? 44.997 -10.169 104.737 1.00 38.24 18 TRP C N 1
ATOM 4211 C CA . TRP C 1 18 ? 44.137 -10.704 105.791 1.00 37.10 18 TRP C CA 1
ATOM 4212 C C . TRP C 1 18 ? 44.824 -10.784 107.150 1.00 38.27 18 TRP C C 1
ATOM 4213 O O . TRP C 1 18 ? 44.185 -11.202 108.123 1.00 36.44 18 TRP C O 1
ATOM 4224 N N . HIS C 1 19 ? 46.090 -10.391 107.258 1.00 37.71 19 HIS C N 1
ATOM 4225 C CA . HIS C 1 19 ? 46.825 -10.427 108.510 1.00 36.40 19 HIS C CA 1
ATOM 4226 C C . HIS C 1 19 ? 46.909 -9.018 109.096 1.00 34.79 19 HIS C C 1
ATOM 4227 O O . HIS C 1 19 ? 46.294 -8.073 108.594 1.00 34.80 19 HIS C O 1
ATOM 4234 N N . SER C 1 20 ? 47.674 -8.869 110.174 1.00 33.44 20 SER C N 1
ATOM 4235 C CA . SER C 1 20 ? 47.835 -7.573 110.817 1.00 33.36 20 SER C CA 1
ATOM 4236 C C . SER C 1 20 ? 49.199 -7.529 111.492 1.00 31.71 20 SER C C 1
ATOM 4237 O O . SER C 1 20 ? 50.003 -8.457 111.377 1.00 33.32 20 SER C O 1
ATOM 4240 N N . SER C 1 21 ? 49.453 -6.431 112.206 1.00 35.33 21 SER C N 1
ATOM 4241 C CA . SER C 1 21 ? 50.697 -6.293 112.953 1.00 34.28 21 SER C CA 1
ATOM 4242 C C . SER C 1 21 ? 50.838 -7.353 114.036 1.00 35.48 21 SER C C 1
ATOM 4243 O O . SER C 1 21 ? 51.964 -7.661 114.443 1.00 33.54 21 SER C O 1
ATOM 4246 N N . LEU C 1 22 ? 49.718 -7.915 114.504 1.00 31.34 22 LEU C N 1
ATOM 4247 C CA . LEU C 1 22 ? 49.750 -8.902 115.580 1.00 36.35 22 LEU C CA 1
ATOM 4248 C C . LEU C 1 22 ? 50.590 -10.114 115.202 1.00 39.29 22 LEU C C 1
ATOM 4249 O O . LEU C 1 22 ? 51.277 -10.693 116.053 1.00 36.11 22 LEU C O 1
ATOM 4254 N N . HIS C 1 23 ? 50.552 -10.513 113.930 1.00 34.51 23 HIS C N 1
ATOM 4255 C CA . HIS C 1 23 ? 51.268 -11.710 113.515 1.00 36.26 23 HIS C CA 1
ATOM 4256 C C . HIS C 1 23 ? 52.780 -11.536 113.575 1.00 38.60 23 HIS C C 1
ATOM 4257 O O . HIS C 1 23 ? 53.505 -12.535 113.572 1.00 39.20 23 HIS C O 1
ATOM 4264 N N . TRP C 1 24 ? 53.271 -10.301 113.653 1.00 31.61 24 TRP C N 1
ATOM 4265 C CA . TRP C 1 24 ? 54.698 -10.032 113.773 1.00 36.44 24 TRP C CA 1
ATOM 4266 C C . TRP C 1 24 ? 55.200 -10.059 115.216 1.00 38.39 24 TRP C C 1
ATOM 4267 O O . TRP C 1 24 ? 56.411 -9.936 115.432 1.00 36.90 24 TRP C O 1
ATOM 4278 N N . ALA C 1 25 ? 54.309 -10.226 116.200 1.00 41.10 25 ALA C N 1
ATOM 4279 C CA . ALA C 1 25 ? 54.681 -10.013 117.600 1.00 37.14 25 ALA C CA 1
ATOM 4280 C C . ALA C 1 25 ? 55.830 -10.917 118.033 1.00 34.01 25 ALA C C 1
ATOM 4281 O O . ALA C 1 25 ? 56.761 -10.464 118.709 1.00 33.41 25 ALA C O 1
ATOM 4283 N N . ALA C 1 26 ? 55.782 -12.197 117.658 1.00 34.36 26 ALA C N 1
ATOM 4284 C CA . ALA C 1 26 ? 56.821 -13.128 118.086 1.00 34.84 26 ALA C CA 1
ATOM 4285 C C . ALA C 1 26 ? 58.154 -12.829 117.408 1.00 41.47 26 ALA C C 1
ATOM 4286 O O . ALA C 1 26 ? 59.217 -12.986 118.020 1.00 42.88 26 ALA C O 1
ATOM 4288 N N . ALA C 1 27 ? 58.121 -12.401 116.142 1.00 42.49 27 ALA C N 1
ATOM 4289 C CA . ALA C 1 27 ? 59.360 -12.056 115.453 1.00 32.97 27 ALA C CA 1
ATOM 4290 C C . ALA C 1 27 ? 59.963 -10.770 115.999 1.00 32.76 27 ALA C C 1
ATOM 4291 O O . ALA C 1 27 ? 61.190 -10.621 116.016 1.00 30.59 27 ALA C O 1
ATOM 4293 N N . GLN C 1 28 ? 59.122 -9.832 116.444 1.00 30.10 28 GLN C N 1
ATOM 4294 C CA . GLN C 1 28 ? 59.633 -8.603 117.046 1.00 37.49 28 GLN C CA 1
ATOM 4295 C C . GLN C 1 28 ? 60.400 -8.896 118.330 1.00 40.10 28 GLN C C 1
ATOM 4296 O O . GLN C 1 28 ? 61.392 -8.222 118.638 1.00 36.18 28 GLN C O 1
ATOM 4302 N N . ARG C 1 29 ? 59.948 -9.891 119.101 1.00 36.43 29 ARG C N 1
ATOM 4303 C CA . ARG C 1 29 ? 60.689 -10.295 120.292 1.00 41.33 29 ARG C CA 1
ATOM 4304 C C . ARG C 1 29 ? 62.033 -10.904 119.917 1.00 40.98 29 ARG C C 1
ATOM 4305 O O . ARG C 1 29 ? 63.051 -10.618 120.558 1.00 41.37 29 ARG C O 1
ATOM 4313 N N . GLY C 1 30 ? 62.057 -11.738 118.875 1.00 40.10 30 GLY C N 1
ATOM 4314 C CA . GLY C 1 30 ? 63.318 -12.296 118.417 1.00 33.32 30 GLY C CA 1
ATOM 4315 C C . GLY C 1 30 ? 64.285 -11.233 117.935 1.00 35.73 30 GLY C C 1
ATOM 4316 O O . GLY C 1 30 ? 65.499 -11.353 118.124 1.00 31.95 30 GLY C O 1
ATOM 4317 N N . LEU C 1 31 ? 63.763 -10.178 117.306 1.00 32.96 31 LEU C N 1
ATOM 4318 C CA . LEU C 1 31 ? 64.628 -9.102 116.838 1.00 33.10 31 LEU C CA 1
ATOM 4319 C C . LEU C 1 31 ? 65.218 -8.319 118.005 1.00 38.04 31 LEU C C 1
ATOM 4320 O O . LEU C 1 31 ? 66.390 -7.925 117.966 1.00 34.40 31 LEU C O 1
ATOM 4325 N N . ALA C 1 32 ? 64.422 -8.084 119.054 1.00 39.43 32 ALA C N 1
ATOM 4326 C CA . ALA C 1 32 ? 64.938 -7.395 120.233 1.00 36.39 32 ALA C CA 1
ATOM 4327 C C . ALA C 1 32 ? 66.019 -8.213 120.924 1.00 37.61 32 ALA C C 1
ATOM 4328 O O . ALA C 1 32 ? 66.964 -7.644 121.483 1.00 35.82 32 ALA C O 1
ATOM 4330 N N . ARG C 1 33 ? 65.891 -9.543 120.895 1.00 34.96 33 ARG C N 1
ATOM 4331 C CA . ARG C 1 33 ? 66.936 -10.417 121.415 1.00 40.21 33 ARG C CA 1
ATOM 4332 C C . ARG C 1 33 ? 68.273 -10.157 120.733 1.00 42.97 33 ARG C C 1
ATOM 4333 O O . ARG C 1 33 ? 69.329 -10.327 121.353 1.00 40.66 33 ARG C O 1
ATOM 4341 N N . ARG C 1 34 ? 68.251 -9.744 119.465 1.00 40.22 34 ARG C N 1
ATOM 4342 C CA . ARG C 1 34 ? 69.462 -9.440 118.716 1.00 41.23 34 ARG C CA 1
ATOM 4343 C C . ARG C 1 34 ? 69.757 -7.948 118.655 1.00 40.00 34 ARG C C 1
ATOM 4344 O O . ARG C 1 34 ? 70.595 -7.525 117.853 1.00 47.72 34 ARG C O 1
ATOM 4352 N N . GLY C 1 35 ? 69.092 -7.144 119.481 1.00 43.08 35 GLY C N 1
ATOM 4353 C CA . GLY C 1 35 ? 69.351 -5.720 119.515 1.00 42.18 35 GLY C CA 1
ATOM 4354 C C . GLY C 1 35 ? 68.778 -4.936 118.361 1.00 44.16 35 GLY C C 1
ATOM 4355 O O . GLY C 1 35 ? 69.222 -3.812 118.110 1.00 49.05 35 GLY C O 1
ATOM 4356 N N . VAL C 1 36 ? 67.804 -5.491 117.647 1.00 39.28 36 VAL C N 1
ATOM 4357 C CA . VAL C 1 36 ? 67.172 -4.823 116.516 1.00 38.54 36 VAL C CA 1
ATOM 4358 C C . VAL C 1 36 ? 65.791 -4.366 116.966 1.00 32.56 36 VAL C C 1
ATOM 4359 O O . VAL C 1 36 ? 64.914 -5.191 117.255 1.00 30.05 36 VAL C O 1
ATOM 4363 N N . ALA C 1 37 ? 65.601 -3.053 117.046 1.00 30.77 37 ALA C N 1
ATOM 4364 C CA . ALA C 1 37 ? 64.276 -2.507 117.286 1.00 34.13 37 ALA C CA 1
ATOM 4365 C C . ALA C 1 37 ? 63.393 -2.735 116.066 1.00 41.60 37 ALA C C 1
ATOM 4366 O O . ALA C 1 37 ? 63.874 -2.865 114.936 1.00 37.07 37 ALA C O 1
ATOM 4368 N N . SER C 1 38 ? 62.086 -2.784 116.298 1.00 40.69 38 SER C N 1
ATOM 4369 C CA . SER C 1 38 ? 61.169 -3.043 115.201 1.00 37.75 38 SER C CA 1
ATOM 4370 C C . SER C 1 38 ? 59.787 -2.525 115.558 1.00 40.32 38 SER C C 1
ATOM 4371 O O . SER C 1 38 ? 59.372 -2.566 116.719 1.00 38.80 38 SER C O 1
ATOM 4374 N N . ILE C 1 39 ? 59.088 -2.031 114.541 1.00 37.18 39 ILE C N 1
ATOM 4375 C CA . ILE C 1 39 ? 57.683 -1.673 114.647 1.00 34.46 39 ILE C CA 1
ATOM 4376 C C . ILE C 1 39 ? 56.939 -2.336 113.501 1.00 40.95 39 ILE C C 1
ATOM 4377 O O . ILE C 1 39 ? 57.493 -2.559 112.420 1.00 36.14 39 ILE C O 1
ATOM 4382 N N . ALA C 1 40 ? 55.675 -2.660 113.749 1.00 35.74 40 ALA C N 1
ATOM 4383 C CA . ALA C 1 40 ? 54.824 -3.316 112.768 1.00 36.64 40 ALA C CA 1
ATOM 4384 C C . ALA C 1 40 ? 53.717 -2.356 112.359 1.00 39.90 40 ALA C C 1
ATOM 4385 O O . ALA C 1 40 ? 52.980 -1.850 113.212 1.00 43.50 40 ALA C O 1
ATOM 4387 N N . VAL C 1 41 ? 53.610 -2.102 111.060 1.00 40.28 41 VAL C N 1
ATOM 4388 C CA . VAL C 1 41 ? 52.600 -1.194 110.529 1.00 38.29 41 VAL C CA 1
ATOM 4389 C C . VAL C 1 41 ? 51.300 -1.957 110.321 1.00 44.94 41 VAL C C 1
ATOM 4390 O O . VAL C 1 41 ? 51.302 -3.110 109.874 1.00 47.28 41 VAL C O 1
ATOM 4394 N N . ASP C 1 42 ? 50.182 -1.317 110.650 1.00 37.50 42 ASP C N 1
ATOM 4395 C CA . ASP C 1 42 ? 48.860 -1.838 110.330 1.00 37.97 42 ASP C CA 1
ATOM 4396 C C . ASP C 1 42 ? 48.341 -1.076 109.117 1.00 40.02 42 ASP C C 1
ATOM 4397 O O . ASP C 1 42 ? 47.956 0.092 109.227 1.00 41.79 42 ASP C O 1
ATOM 4402 N N . LEU C 1 43 ? 48.348 -1.733 107.961 1.00 41.07 43 LEU C N 1
ATOM 4403 C CA . LEU C 1 43 ? 47.837 -1.108 106.754 1.00 39.80 43 LEU C CA 1
ATOM 4404 C C . LEU C 1 43 ? 46.347 -0.810 106.915 1.00 43.91 43 LEU C C 1
ATOM 4405 O O . LEU C 1 43 ? 45.652 -1.491 107.677 1.00 40.78 43 LEU C O 1
ATOM 4410 N N . PRO C 1 44 ? 45.839 0.218 106.234 1.00 41.96 44 PRO C N 1
ATOM 4411 C CA . PRO C 1 44 ? 44.412 0.547 106.335 1.00 38.53 44 PRO C CA 1
ATOM 4412 C C . PRO C 1 44 ? 43.528 -0.675 106.137 1.00 40.33 44 PRO C C 1
ATOM 4413 O O . PRO C 1 44 ? 43.688 -1.437 105.180 1.00 40.50 44 PRO C O 1
ATOM 4417 N N . GLY C 1 45 ? 42.596 -0.867 107.066 1.00 44.49 45 GLY C N 1
ATOM 4418 C CA . GLY C 1 45 ? 41.715 -2.013 107.047 1.00 41.61 45 GLY C CA 1
ATOM 4419 C C . GLY C 1 45 ? 42.195 -3.208 107.837 1.00 40.10 45 GLY C C 1
ATOM 4420 O O . GLY C 1 45 ? 41.610 -4.289 107.704 1.00 39.67 45 GLY C O 1
ATOM 4421 N N . HIS C 1 46 ? 43.239 -3.054 108.648 1.00 39.31 46 HIS C N 1
ATOM 4422 C CA . HIS C 1 46 ? 43.785 -4.152 109.431 1.00 41.26 46 HIS C CA 1
ATOM 4423 C C . HIS C 1 46 ? 44.070 -3.664 110.845 1.00 41.04 46 HIS C C 1
ATOM 4424 O O . HIS C 1 46 ? 44.169 -2.462 111.100 1.00 41.33 46 HIS C O 1
ATOM 4431 N N . GLY C 1 47 ? 44.199 -4.614 111.764 1.00 38.32 47 GLY C N 1
ATOM 4432 C CA . GLY C 1 47 ? 44.461 -4.296 113.154 1.00 41.93 47 GLY C CA 1
ATOM 4433 C C . GLY C 1 47 ? 43.191 -4.087 113.956 1.00 44.21 47 GLY C C 1
ATOM 4434 O O . GLY C 1 47 ? 42.081 -4.428 113.531 1.00 33.20 47 GLY C O 1
ATOM 4435 N N . LEU C 1 48 ? 43.366 -3.501 115.141 1.00 48.14 48 LEU C N 1
ATOM 4436 C CA . LEU C 1 48 ? 42.244 -3.193 116.027 1.00 51.99 48 LEU C CA 1
ATOM 4437 C C . LEU C 1 48 ? 41.197 -2.314 115.362 1.00 49.55 48 LEU C C 1
ATOM 4438 O O . LEU C 1 48 ? 40.060 -2.244 115.836 1.00 55.65 48 LEU C O 1
ATOM 4443 N N . ASP C 1 49 ? 41.568 -1.647 114.277 1.00 47.92 49 ASP C N 1
ATOM 4444 C CA . ASP C 1 49 ? 40.821 -0.555 113.685 1.00 53.67 49 ASP C CA 1
ATOM 4445 C C . ASP C 1 49 ? 40.068 -1.000 112.435 1.00 58.36 49 ASP C C 1
ATOM 4446 O O . ASP C 1 49 ? 39.323 -0.210 111.841 1.00 56.14 49 ASP C O 1
ATOM 4451 N N . ALA C 1 50 ? 40.190 -2.277 112.073 1.00 50.77 50 ALA C N 1
ATOM 4452 C CA . ALA C 1 50 ? 39.581 -2.808 110.867 1.00 50.85 50 ALA C CA 1
ATOM 4453 C C . ALA C 1 50 ? 38.084 -3.045 111.060 1.00 50.93 50 ALA C C 1
ATOM 4454 O O . ALA C 1 50 ? 37.618 -3.259 112.183 1.00 46.91 50 ALA C O 1
ATOM 4456 N N . PRO C 1 51 ? 37.306 -3.027 109.971 1.00 47.30 51 PRO C N 1
ATOM 4457 C CA . PRO C 1 51 ? 35.883 -3.363 110.080 1.00 49.44 51 PRO C CA 1
ATOM 4458 C C . PRO C 1 51 ? 35.597 -4.827 109.782 1.00 47.50 51 PRO C C 1
ATOM 4459 O O . PRO C 1 51 ? 36.507 -5.598 109.463 1.00 46.39 51 PRO C O 1
ATOM 4463 N N . VAL C 1 52 ? 34.329 -5.216 109.903 1.00 42.27 52 VAL C N 1
ATOM 4464 C CA . VAL C 1 52 ? 33.860 -6.519 109.427 1.00 44.60 52 VAL C CA 1
ATOM 4465 C C . VAL C 1 52 ? 32.510 -6.341 108.763 1.00 46.61 52 VAL C C 1
ATOM 4466 O O . VAL C 1 52 ? 31.776 -5.384 109.043 1.00 43.12 52 VAL C O 1
ATOM 4470 N N . PRO C 1 53 ? 32.160 -7.250 107.852 1.00 40.91 53 PRO C N 1
ATOM 4471 C CA . PRO C 1 53 ? 30.804 -7.227 107.293 1.00 45.99 53 PRO C CA 1
ATOM 4472 C C . PRO C 1 53 ? 29.770 -7.395 108.394 1.00 43.94 53 PRO C C 1
ATOM 4473 O O . PRO C 1 53 ? 30.001 -8.080 109.394 1.00 44.61 53 PRO C O 1
ATOM 4477 N N . SER C 1 54 ? 28.615 -6.751 108.196 1.00 47.71 54 SER C N 1
ATOM 4478 C CA . SER C 1 54 ? 27.607 -6.672 109.251 1.00 50.19 54 SER C CA 1
ATOM 4479 C C . SER C 1 54 ? 27.204 -8.047 109.767 1.00 44.36 54 SER C C 1
ATOM 4480 O O . SER C 1 54 ? 26.857 -8.189 110.945 1.00 45.50 54 SER C O 1
ATOM 4483 N N . GLY C 1 55 ? 27.254 -9.067 108.918 1.00 41.97 55 GLY C N 1
ATOM 4484 C CA . GLY C 1 55 ? 26.890 -10.406 109.319 1.00 43.32 55 GLY C CA 1
ATOM 4485 C C . GLY C 1 55 ? 28.035 -11.321 109.684 1.00 44.94 55 GLY C C 1
ATOM 4486 O O . GLY C 1 55 ? 27.795 -12.502 109.955 1.00 42.45 55 GLY C O 1
ATOM 4487 N N . TYR C 1 56 ? 29.272 -10.816 109.714 1.00 42.29 56 TYR C N 1
ATOM 4488 C CA . TYR C 1 56 ? 30.426 -11.687 109.927 1.00 36.98 56 TYR C CA 1
ATOM 4489 C C . TYR C 1 56 ? 30.351 -12.407 111.268 1.00 39.16 56 TYR C C 1
ATOM 4490 O O . TYR C 1 56 ? 30.669 -13.599 111.358 1.00 39.27 56 TYR C O 1
ATOM 4499 N N . LEU C 1 57 ? 29.933 -11.705 112.321 1.00 40.99 57 LEU C N 1
ATOM 4500 C CA . LEU C 1 57 ? 29.871 -12.274 113.661 1.00 41.64 57 LEU C CA 1
ATOM 4501 C C . LEU C 1 57 ? 28.458 -12.703 114.047 1.00 45.40 57 LEU C C 1
ATOM 4502 O O . LEU C 1 57 ? 28.161 -12.842 115.239 1.00 43.66 57 LEU C O 1
ATOM 4507 N N . THR C 1 58 ? 27.585 -12.920 113.066 1.00 43.67 58 THR C N 1
ATOM 4508 C CA . THR C 1 58 ? 26.206 -13.324 113.298 1.00 43.20 58 THR C CA 1
ATOM 4509 C C . THR C 1 58 ? 26.003 -14.742 112.779 1.00 46.82 58 THR C C 1
ATOM 4510 O O . THR C 1 58 ? 26.521 -15.099 111.715 1.00 45.61 58 THR C O 1
ATOM 4514 N N . ALA C 1 59 ? 25.269 -15.553 113.545 1.00 48.62 59 ALA C N 1
ATOM 4515 C CA . ALA C 1 59 ? 24.989 -16.927 113.143 1.00 47.68 59 ALA C CA 1
ATOM 4516 C C . ALA C 1 59 ? 24.379 -16.965 111.747 1.00 47.71 59 ALA C C 1
ATOM 4517 O O . ALA C 1 59 ? 23.511 -16.157 111.406 1.00 49.19 59 ALA C O 1
ATOM 4519 N N . GLY C 1 60 ? 24.850 -17.909 110.933 1.00 45.41 60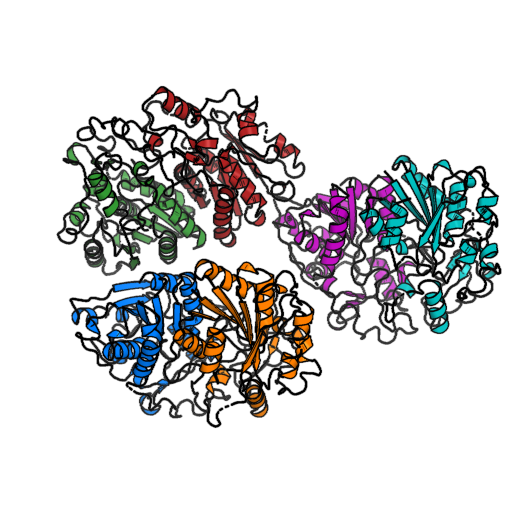 GLY C N 1
ATOM 4520 C CA . GLY C 1 60 ? 24.484 -17.971 109.536 1.00 47.71 60 GLY C CA 1
ATOM 4521 C C . GLY C 1 60 ? 25.194 -16.972 108.651 1.00 47.84 60 GLY C C 1
ATOM 4522 O O . GLY C 1 60 ? 25.182 -17.137 107.425 1.00 47.40 60 GLY C O 1
ATOM 4523 N N . GLN C 1 61 ? 25.812 -15.949 109.235 1.00 48.01 61 GLN C N 1
ATOM 4524 C CA . GLN C 1 61 ? 26.572 -14.939 108.507 1.00 47.20 61 GLN C CA 1
ATOM 4525 C C . GLN C 1 61 ? 25.813 -14.372 107.303 1.00 46.81 61 GLN C C 1
ATOM 4526 O O . GLN C 1 61 ? 26.269 -14.490 106.164 1.00 49.86 61 GLN C O 1
ATOM 4532 N N . PRO C 1 62 ? 24.664 -13.732 107.531 1.00 52.91 62 PRO C N 1
ATOM 4533 C CA . PRO C 1 62 ? 23.856 -13.254 106.403 1.00 50.30 62 PRO C CA 1
ATOM 4534 C C . PRO C 1 62 ? 24.537 -12.113 105.662 1.00 46.85 62 PRO C C 1
ATOM 4535 O O . PRO C 1 62 ? 25.188 -11.254 106.262 1.00 50.40 62 PRO C O 1
ATOM 4539 N N . GLY C 1 63 ? 24.378 -12.119 104.340 1.00 48.53 63 GLY C N 1
ATOM 4540 C CA . GLY C 1 63 ? 24.915 -11.085 103.485 1.00 49.35 63 GLY C CA 1
ATOM 4541 C C . GLY C 1 63 ? 26.399 -11.173 103.209 1.00 52.84 63 GLY C C 1
ATOM 4542 O O . GLY C 1 63 ? 26.918 -10.338 102.457 1.00 53.22 63 GLY C O 1
ATOM 4543 N N . LEU C 1 64 ? 27.097 -12.163 103.777 1.00 53.03 64 LEU C N 1
ATOM 4544 C CA . LEU C 1 64 ? 28.550 -12.217 103.655 1.00 50.35 64 LEU C CA 1
ATOM 4545 C C . LEU C 1 64 ? 29.000 -12.313 102.203 1.00 50.29 64 LEU C C 1
ATOM 4546 O O . LEU C 1 64 ? 30.039 -11.750 101.839 1.00 44.41 64 LEU C O 1
ATOM 4551 N N . GLU C 1 65 ? 28.237 -13.008 101.357 1.00 49.40 65 GLU C N 1
ATOM 4552 C CA . GLU C 1 65 ? 28.642 -13.188 99.969 1.00 50.20 65 GLU C CA 1
ATOM 4553 C C . GLU C 1 65 ? 28.358 -11.969 99.102 1.00 48.86 65 GLU C C 1
ATOM 4554 O O . GLU C 1 65 ? 28.950 -11.845 98.025 1.00 50.81 65 GLU C O 1
ATOM 4560 N N . THR C 1 66 ? 27.478 -11.068 99.543 1.00 49.63 66 THR C N 1
ATOM 4561 C CA . THR C 1 66 ? 27.042 -9.949 98.720 1.00 48.48 66 THR C CA 1
ATOM 4562 C C . THR C 1 66 ? 27.347 -8.577 99.302 1.00 49.52 66 THR C C 1
ATOM 4563 O O . THR C 1 66 ? 27.421 -7.612 98.533 1.00 45.53 66 THR C O 1
ATOM 4567 N N . GLU C 1 67 ? 27.524 -8.459 100.617 1.00 46.27 67 GLU C N 1
ATOM 4568 C CA . GLU C 1 67 ? 27.683 -7.150 101.240 1.00 47.06 67 GLU C CA 1
ATOM 4569 C C . GLU C 1 67 ? 28.939 -6.449 100.737 1.00 51.03 67 GLU C C 1
ATOM 4570 O O . GLU C 1 67 ? 30.016 -7.049 100.661 1.00 54.77 67 GLU C O 1
ATOM 4576 N N . LYS C 1 68 ? 28.794 -5.171 100.394 1.00 45.47 68 LYS C N 1
ATOM 4577 C CA . LYS C 1 68 ? 29.923 -4.388 99.913 1.00 50.48 68 LYS C CA 1
ATOM 4578 C C . LYS C 1 68 ? 30.900 -4.113 101.048 1.00 49.95 68 LYS C C 1
ATOM 4579 O O . LYS C 1 68 ? 30.503 -3.755 102.161 1.00 51.85 68 LYS C O 1
ATOM 4585 N N . SER C 1 69 ? 32.186 -4.281 100.761 1.00 50.87 69 SER C N 1
ATOM 4586 C CA . SER C 1 69 ? 33.216 -4.110 101.774 1.00 47.07 69 SER C CA 1
ATOM 4587 C C . SER C 1 69 ? 33.447 -2.637 102.076 1.00 46.70 69 SER C C 1
ATOM 4588 O O . SER C 1 69 ? 33.444 -1.792 101.175 1.00 49.49 69 SER C O 1
ATOM 4591 N N . ALA C 1 70 ? 33.659 -2.334 103.358 1.00 44.42 70 ALA C N 1
ATOM 4592 C CA . ALA C 1 70 ? 34.028 -0.985 103.762 1.00 48.33 70 ALA C CA 1
ATOM 4593 C C . ALA C 1 70 ? 35.415 -0.587 103.274 1.00 45.43 70 ALA C C 1
ATOM 4594 O O . ALA C 1 70 ? 35.785 0.585 103.403 1.00 49.18 70 ALA C O 1
ATOM 4596 N N . LEU C 1 71 ? 36.186 -1.525 102.725 1.00 45.29 71 LEU C N 1
ATOM 4597 C CA . LEU C 1 71 ? 37.504 -1.243 102.175 1.00 49.18 71 LEU C CA 1
ATOM 4598 C C . LEU C 1 71 ? 37.481 -1.056 100.663 1.00 47.61 71 LEU C C 1
ATOM 4599 O O . LEU C 1 71 ? 38.543 -1.081 100.033 1.00 48.03 71 LEU C O 1
ATOM 4604 N N . ALA C 1 72 ? 36.299 -0.863 100.071 1.00 49.63 72 ALA C N 1
ATOM 4605 C CA . ALA C 1 72 ? 36.192 -0.787 98.618 1.00 48.31 72 ALA C CA 1
ATOM 4606 C C . ALA C 1 72 ? 36.842 0.465 98.043 1.00 47.00 72 ALA C C 1
ATOM 4607 O O . ALA C 1 72 ? 37.223 0.464 96.868 1.00 50.45 72 ALA C O 1
ATOM 4609 N N . ASP C 1 73 ? 36.981 1.525 98.836 1.00 44.90 73 ASP C N 1
ATOM 4610 C CA . ASP C 1 73 ? 37.552 2.779 98.365 1.00 48.58 73 ASP C CA 1
ATOM 4611 C C . ASP C 1 73 ? 39.026 2.929 98.721 1.00 48.89 73 ASP C C 1
ATOM 4612 O O . ASP C 1 73 ? 39.609 3.988 98.468 1.00 49.98 73 ASP C O 1
ATOM 4617 N N . ILE C 1 74 ? 39.639 1.901 99.298 1.00 48.36 74 ILE C N 1
ATOM 4618 C CA . ILE C 1 74 ? 41.058 1.947 99.634 1.00 47.70 74 ILE C CA 1
ATOM 4619 C C . ILE C 1 74 ? 41.864 1.732 98.359 1.00 45.52 74 ILE C C 1
ATOM 4620 O O . ILE C 1 74 ? 41.703 0.716 97.674 1.00 48.17 74 ILE C O 1
ATOM 4625 N N . THR C 1 75 ? 42.721 2.693 98.033 1.00 42.26 75 THR C N 1
ATOM 4626 C CA . THR C 1 75 ? 43.565 2.618 96.851 1.00 46.60 75 THR C CA 1
ATOM 4627 C C . THR C 1 75 ? 44.947 2.093 97.222 1.00 44.44 75 THR C C 1
ATOM 4628 O O . THR C 1 75 ? 45.329 2.036 98.394 1.00 42.44 75 THR C O 1
ATOM 4640 N N . ASP C 1 77 ? 47.608 3.590 96.561 1.00 40.84 77 ASP C N 1
ATOM 4641 C CA . ASP C 1 77 ? 48.326 4.744 97.093 1.00 41.68 77 ASP C CA 1
ATOM 4642 C C . ASP C 1 77 ? 48.022 4.952 98.572 1.00 45.00 77 ASP C C 1
ATOM 4643 O O . ASP C 1 77 ? 48.908 5.338 99.343 1.00 41.17 77 ASP C O 1
ATOM 4648 N N . ASP C 1 78 ? 46.776 4.704 98.986 1.00 43.59 78 ASP C N 1
ATOM 4649 C CA . ASP C 1 78 ? 46.440 4.798 100.403 1.00 40.87 78 ASP C CA 1
ATOM 4650 C C . ASP C 1 78 ? 47.257 3.809 101.224 1.00 38.74 78 ASP C C 1
ATOM 4651 O O . ASP C 1 78 ? 47.762 4.152 102.300 1.00 41.98 78 ASP C O 1
ATOM 4656 N N . LEU C 1 79 ? 47.398 2.577 100.729 1.00 33.60 79 LEU C N 1
ATOM 4657 C CA . LEU C 1 79 ? 48.172 1.571 101.448 1.00 35.03 79 LEU C CA 1
ATOM 4658 C C . LEU C 1 79 ? 49.644 1.959 101.527 1.00 36.66 79 LEU C C 1
ATOM 4659 O O . LEU C 1 79 ? 50.266 1.844 102.590 1.00 35.48 79 LEU C O 1
ATOM 4664 N N . ALA C 1 80 ? 50.215 2.431 100.415 1.00 33.40 80 ALA C N 1
ATOM 4665 C CA . ALA C 1 80 ? 51.625 2.803 100.411 1.00 38.18 80 ALA C CA 1
ATOM 4666 C C . ALA C 1 80 ? 51.882 4.060 101.230 1.00 33.47 80 ALA C C 1
ATOM 4667 O O . ALA C 1 80 ? 52.959 4.202 101.820 1.00 37.29 80 ALA C O 1
ATOM 4669 N N . ASP C 1 81 ? 50.917 4.982 101.277 1.00 36.65 81 ASP C N 1
ATOM 4670 C CA . ASP C 1 81 ? 51.108 6.201 102.057 1.00 41.01 81 ASP C CA 1
ATOM 4671 C C . ASP C 1 81 ? 51.150 5.912 103.551 1.00 39.62 81 ASP C C 1
ATOM 4672 O O . ASP C 1 81 ? 51.838 6.619 104.296 1.00 41.19 81 ASP C O 1
ATOM 4677 N N . ALA C 1 82 ? 50.426 4.887 104.007 1.00 38.36 82 ALA C N 1
ATOM 4678 C CA . ALA C 1 82 ? 50.521 4.486 105.407 1.00 41.38 82 ALA C CA 1
ATOM 4679 C C . ALA C 1 82 ? 51.930 4.018 105.745 1.00 41.98 82 ALA C C 1
ATOM 4680 O O . ALA C 1 82 ? 52.431 4.275 106.847 1.00 42.94 82 ALA C O 1
ATOM 4682 N N . VAL C 1 83 ? 52.589 3.337 104.805 1.00 40.28 83 VAL C N 1
ATOM 4683 C CA . VAL C 1 83 ? 53.967 2.911 105.027 1.00 39.63 83 VAL C CA 1
ATOM 4684 C C . VAL C 1 83 ? 54.903 4.112 105.024 1.00 39.15 83 VAL C C 1
ATOM 4685 O O . VAL C 1 83 ? 55.828 4.197 105.840 1.00 38.94 83 VAL C O 1
ATOM 4689 N N . VAL C 1 84 ? 54.681 5.058 104.106 1.00 39.18 84 VAL C N 1
ATOM 4690 C CA . VAL C 1 84 ? 55.509 6.261 104.056 1.00 40.87 84 VAL C CA 1
ATOM 4691 C C . VAL C 1 84 ? 55.403 7.035 105.363 1.00 40.66 84 VAL C C 1
ATOM 4692 O O . VAL C 1 84 ? 56.403 7.546 105.883 1.00 45.97 84 VAL C O 1
ATOM 4696 N N . ASP C 1 85 ? 54.192 7.123 105.918 1.00 41.37 85 ASP C N 1
ATOM 4697 C CA . ASP C 1 85 ? 53.995 7.858 107.164 1.00 44.34 85 ASP C CA 1
ATOM 4698 C C . ASP C 1 85 ? 54.783 7.231 108.307 1.00 42.59 85 ASP C C 1
ATOM 4699 O O . ASP C 1 85 ? 55.394 7.942 109.113 1.00 41.58 85 ASP C O 1
ATOM 4704 N N . ALA C 1 86 ? 54.783 5.899 108.393 1.00 43.31 86 ALA C N 1
ATOM 4705 C CA . ALA C 1 86 ? 55.525 5.229 109.455 1.00 39.49 86 ALA C CA 1
ATOM 4706 C C . ALA C 1 86 ? 57.028 5.378 109.259 1.00 42.61 86 ALA C C 1
ATOM 4707 O O . ALA C 1 86 ? 57.767 5.588 110.227 1.00 42.77 86 ALA C O 1
ATOM 4709 N N . LEU C 1 87 ? 57.498 5.274 108.012 1.00 40.96 87 LEU C N 1
ATOM 4710 C CA . LEU C 1 87 ? 58.925 5.412 107.742 1.00 36.63 87 LEU C CA 1
ATOM 4711 C C . LEU C 1 87 ? 59.415 6.831 107.999 1.00 39.75 87 LEU C C 1
ATOM 4712 O O . LEU C 1 87 ? 60.573 7.024 108.387 1.00 41.72 87 LEU C O 1
ATOM 4717 N N . ALA C 1 88 ? 58.561 7.834 107.781 1.00 40.18 88 ALA C N 1
ATOM 4718 C CA . ALA C 1 88 ? 58.977 9.213 108.009 1.00 39.41 88 ALA C CA 1
ATOM 4719 C C . ALA C 1 88 ? 59.069 9.535 109.495 1.00 41.60 88 ALA C C 1
ATOM 4720 O O . ALA C 1 88 ? 59.941 10.309 109.905 1.00 45.49 88 ALA C O 1
ATOM 4722 N N . GLU C 1 89 ? 58.190 8.952 110.313 1.00 42.74 89 GLU C N 1
ATOM 4723 C CA . GLU C 1 89 ? 58.211 9.212 111.748 1.00 43.51 89 GLU C CA 1
ATOM 4724 C C . GLU C 1 89 ? 59.460 8.663 112.425 1.00 44.56 89 GLU C C 1
ATOM 4725 O O . GLU C 1 89 ? 59.843 9.163 113.489 1.00 48.72 89 GLU C O 1
ATOM 4731 N N . VAL C 1 90 ? 60.103 7.654 111.839 1.00 42.52 90 VAL C N 1
ATOM 4732 C CA . VAL C 1 90 ? 61.242 6.986 112.459 1.00 42.79 90 VAL C CA 1
ATOM 4733 C C . VAL C 1 90 ? 62.556 7.312 111.775 1.00 43.14 90 VAL C C 1
ATOM 4734 O O . VAL C 1 90 ? 63.609 6.840 112.231 1.00 39.13 90 VAL C O 1
ATOM 4738 N N . ARG C 1 91 ? 62.537 8.105 110.700 1.00 41.90 91 ARG C N 1
ATOM 4739 C CA . ARG C 1 91 ? 63.744 8.299 109.901 1.00 38.85 91 ARG C CA 1
ATOM 4740 C C . ARG C 1 91 ? 64.849 8.979 110.701 1.00 43.94 91 ARG C C 1
ATOM 4741 O O . ARG C 1 91 ? 66.022 8.602 110.597 1.00 46.34 91 ARG C O 1
ATOM 4749 N N . SER C 1 92 ? 64.497 9.982 111.504 1.00 45.32 92 SER C N 1
ATOM 4750 C CA . SER C 1 92 ? 65.492 10.724 112.267 1.00 52.12 92 SER C CA 1
ATOM 4751 C C . SER C 1 92 ? 65.948 10.001 113.527 1.00 46.78 92 SER C C 1
ATOM 4752 O O . SER C 1 92 ? 66.938 10.422 114.135 1.00 51.43 92 SER C O 1
ATOM 4755 N N . ARG C 1 93 ? 65.265 8.930 113.929 1.00 46.85 93 ARG C N 1
ATOM 4756 C CA . ARG C 1 93 ? 65.597 8.235 115.166 1.00 47.36 93 ARG C CA 1
ATOM 4757 C C . ARG C 1 93 ? 66.537 7.055 114.966 1.00 48.36 93 ARG C C 1
ATOM 4758 O O . ARG C 1 93 ? 67.128 6.582 115.944 1.00 49.44 93 ARG C O 1
ATOM 4766 N N . PHE C 1 94 ? 66.689 6.566 113.737 1.00 50.02 94 PHE C N 1
ATOM 4767 C CA . PHE C 1 94 ? 67.495 5.384 113.475 1.00 49.25 94 PHE C CA 1
ATOM 4768 C C . PHE C 1 94 ? 68.333 5.603 112.226 1.00 47.39 94 PHE C C 1
ATOM 4769 O O . PHE C 1 94 ? 67.864 6.192 111.249 1.00 49.66 94 PHE C O 1
ATOM 4777 N N . ALA C 1 95 ? 69.579 5.125 112.267 1.00 47.65 95 ALA C N 1
ATOM 4778 C CA . ALA C 1 95 ? 70.482 5.301 111.137 1.00 47.92 95 ALA C CA 1
ATOM 4779 C C . ALA C 1 95 ? 70.198 4.314 110.013 1.00 48.25 95 ALA C C 1
ATOM 4780 O O . ALA C 1 95 ? 70.447 4.626 108.843 1.00 49.81 95 ALA C O 1
ATOM 4782 N N . ARG C 1 96 ? 69.682 3.131 110.338 1.00 43.85 96 ARG C N 1
ATOM 4783 C CA . ARG C 1 96 ? 69.409 2.096 109.349 1.00 42.95 96 ARG C CA 1
ATOM 4784 C C . ARG C 1 96 ? 67.975 1.621 109.512 1.00 41.46 96 ARG C C 1
ATOM 4785 O O . ARG C 1 96 ? 67.591 1.153 110.589 1.00 38.53 96 ARG C O 1
ATOM 4793 N N . VAL C 1 97 ? 67.192 1.734 108.443 1.00 41.46 97 VAL C N 1
ATOM 4794 C CA . VAL C 1 97 ? 65.783 1.361 108.447 1.00 35.87 97 VAL C CA 1
ATOM 4795 C C . VAL C 1 97 ? 65.584 0.250 107.427 1.00 37.60 97 VAL C C 1
ATOM 4796 O O . VAL C 1 97 ? 65.790 0.458 106.224 1.00 37.84 97 VAL C O 1
ATOM 4800 N N . LEU C 1 98 ? 65.191 -0.926 107.908 1.00 37.32 98 LEU C N 1
ATOM 4801 C CA . LEU C 1 98 ? 64.882 -2.070 107.061 1.00 30.90 98 LEU C CA 1
ATOM 4802 C C . LEU C 1 98 ? 63.375 -2.137 106.849 1.00 36.00 98 LEU C C 1
ATOM 4803 O O . LEU C 1 98 ? 62.610 -2.176 107.818 1.00 37.44 98 LEU C O 1
ATOM 4808 N N . LEU C 1 99 ? 62.950 -2.155 105.590 1.00 29.12 99 LEU C N 1
ATOM 4809 C CA . LEU C 1 99 ? 61.542 -2.318 105.251 1.00 28.05 99 LEU C CA 1
ATOM 4810 C C . LEU C 1 99 ? 61.314 -3.785 104.908 1.00 31.85 99 LEU C C 1
ATOM 4811 O O . LEU C 1 99 ? 61.752 -4.262 103.856 1.00 31.35 99 LEU C O 1
ATOM 4816 N N . VAL C 1 100 ? 60.646 -4.501 105.807 1.00 26.02 100 VAL C N 1
ATOM 4817 C CA . VAL C 1 100 ? 60.382 -5.927 105.662 1.00 25.56 100 VAL C CA 1
ATOM 4818 C C . VAL C 1 100 ? 58.906 -6.095 105.330 1.00 30.27 100 VAL C C 1
ATOM 4819 O O . VAL C 1 100 ? 58.037 -5.661 106.095 1.00 31.72 100 VAL C O 1
ATOM 4823 N N . ALA C 1 101 ? 58.622 -6.727 104.196 1.00 30.71 101 ALA C N 1
ATOM 4824 C CA . ALA C 1 101 ? 57.255 -6.951 103.755 1.00 29.39 101 ALA C CA 1
ATOM 4825 C C . ALA C 1 101 ? 56.993 -8.442 103.602 1.00 31.32 101 ALA C C 1
ATOM 4826 O O . ALA C 1 101 ? 57.880 -9.212 103.219 1.00 31.32 101 ALA C O 1
ATOM 4828 N N . HIS C 1 102 ? 55.761 -8.839 103.896 1.00 30.43 102 HIS C N 1
ATOM 4829 C CA . HIS C 1 102 ? 55.333 -10.224 103.792 1.00 28.86 102 HIS C CA 1
ATOM 4830 C C . HIS C 1 102 ? 54.177 -10.301 102.810 1.00 31.17 102 HIS C C 1
ATOM 4831 O O . HIS C 1 102 ? 53.254 -9.483 102.873 1.00 31.32 102 HIS C O 1
ATOM 4838 N N . SER C 1 103 ? 54.248 -11.260 101.890 1.00 29.46 103 SER C N 1
ATOM 4839 C CA . SER C 1 103 ? 53.116 -11.645 101.035 1.00 38.11 103 SER C CA 1
ATOM 4840 C C . SER C 1 103 ? 52.607 -10.409 100.295 1.00 34.81 103 SER C C 1
ATOM 4841 O O . SER C 1 103 ? 53.410 -9.716 99.648 1.00 31.19 103 SER C O 1
ATOM 4844 N N . ALA C 1 104 ? 51.312 -10.086 100.368 1.00 39.48 104 ALA C N 1
ATOM 4845 C CA . ALA C 1 104 ? 50.766 -8.952 99.630 1.00 36.05 104 ALA C CA 1
ATOM 4846 C C . ALA C 1 104 ? 51.329 -7.619 100.104 1.00 34.16 104 ALA C C 1
ATOM 4847 O O . ALA C 1 104 ? 51.233 -6.626 99.376 1.00 34.90 104 ALA C O 1
ATOM 4849 N N . GLY C 1 105 ? 51.912 -7.570 101.302 1.00 31.59 105 GLY C N 1
ATOM 4850 C CA . GLY C 1 105 ? 52.569 -6.366 101.781 1.00 26.90 105 GLY C CA 1
ATOM 4851 C C . GLY C 1 105 ? 53.700 -5.875 100.896 1.00 33.47 105 GLY C C 1
ATOM 4852 O O . GLY C 1 105 ? 54.136 -4.730 101.059 1.00 28.32 105 GLY C O 1
ATOM 4853 N N . GLY C 1 106 ? 54.182 -6.703 99.963 1.00 30.84 106 GLY C N 1
ATOM 4854 C CA . GLY C 1 106 ? 55.220 -6.252 99.054 1.00 31.52 106 GLY C CA 1
ATOM 4855 C C . GLY C 1 106 ? 54.767 -5.127 98.146 1.00 34.38 106 GLY C C 1
ATOM 4856 O O . GLY C 1 106 ? 55.581 -4.305 97.718 1.00 33.94 106 GLY C O 1
ATOM 4857 N N . GLY C 1 107 ? 53.473 -5.074 97.839 1.00 33.47 107 GLY C N 1
ATOM 4858 C CA . GLY C 1 107 ? 52.924 -4.007 97.039 1.00 37.03 107 GLY C CA 1
ATOM 4859 C C . GLY C 1 107 ? 53.088 -2.650 97.692 1.00 36.28 107 GLY C C 1
ATOM 4860 O O . GLY C 1 107 ? 53.821 -1.785 97.200 1.00 33.23 107 GLY C O 1
ATOM 4861 N N . PRO C 1 108 ? 52.397 -2.434 98.817 1.00 34.70 108 PRO C N 1
ATOM 4862 C CA . PRO C 1 108 ? 52.517 -1.136 99.505 1.00 34.54 108 PRO C CA 1
ATOM 4863 C C . PRO C 1 108 ? 53.937 -0.794 99.919 1.00 34.39 108 PRO C C 1
ATOM 4864 O O . PRO C 1 108 ? 54.319 0.382 99.881 1.00 35.65 108 PRO C O 1
ATOM 4868 N N . ALA C 1 109 ? 54.737 -1.788 100.311 1.00 33.49 109 ALA C N 1
ATOM 4869 C CA . ALA C 1 109 ? 56.111 -1.503 100.716 1.00 35.12 109 ALA C CA 1
ATOM 4870 C C . ALA C 1 109 ? 56.949 -1.030 99.535 1.00 31.11 109 ALA C C 1
ATOM 4871 O O . ALA C 1 109 ? 57.740 -0.088 99.668 1.00 33.33 109 ALA C O 1
ATOM 4873 N N . SER C 1 110 ? 56.789 -1.668 98.372 1.00 28.00 110 SER C N 1
ATOM 4874 C CA . SER C 1 110 ? 57.570 -1.279 97.201 1.00 32.61 110 SER C CA 1
ATOM 4875 C C . SER C 1 110 ? 57.195 0.119 96.726 1.00 31.54 110 SER C C 1
ATOM 4876 O O . SER C 1 110 ? 58.071 0.932 96.409 1.00 33.67 110 SER C O 1
ATOM 4879 N N . LEU C 1 111 ? 55.894 0.413 96.660 1.00 32.11 111 LEU C N 1
ATOM 4880 C CA . LEU C 1 111 ? 55.463 1.744 96.242 1.00 30.53 111 LEU C CA 1
ATOM 4881 C C . LEU C 1 111 ? 55.926 2.809 97.229 1.00 34.29 111 LEU C C 1
ATOM 4882 O O . LEU C 1 111 ? 56.267 3.930 96.831 1.00 37.29 111 LEU C O 1
ATOM 4887 N N . ALA C 1 112 ? 55.947 2.476 98.522 1.00 31.78 112 ALA C N 1
ATOM 4888 C CA . ALA C 1 112 ? 56.465 3.413 99.513 1.00 31.99 112 ALA C CA 1
ATOM 4889 C C . ALA C 1 112 ? 57.947 3.679 99.290 1.00 31.07 112 ALA C C 1
ATOM 4890 O O . ALA C 1 112 ? 58.401 4.826 99.378 1.00 33.15 112 ALA C O 1
ATOM 4892 N N . ALA C 1 113 ? 58.718 2.628 98.998 1.00 29.85 113 ALA C N 1
ATOM 4893 C CA . ALA C 1 113 ? 60.130 2.815 98.688 1.00 33.77 113 ALA C CA 1
ATOM 4894 C C . ALA C 1 113 ? 60.316 3.631 97.416 1.00 37.36 113 ALA C C 1
ATOM 4895 O O . ALA C 1 113 ? 61.264 4.417 97.316 1.00 34.53 113 ALA C O 1
ATOM 4897 N N . GLU C 1 114 ? 59.423 3.464 96.438 1.00 33.37 114 GLU C N 1
ATOM 4898 C CA . GLU C 1 114 ? 59.521 4.252 95.214 1.00 38.33 114 GLU C CA 1
ATOM 4899 C C . GLU C 1 114 ? 59.184 5.716 95.473 1.00 40.76 114 GLU C C 1
ATOM 4900 O O . GLU C 1 114 ? 59.818 6.614 94.907 1.00 40.98 114 GLU C O 1
ATOM 4906 N N . LYS C 1 115 ? 58.197 5.977 96.333 1.00 40.87 115 LYS C N 1
ATOM 4907 C CA . LYS C 1 115 ? 57.807 7.355 96.615 1.00 41.99 115 LYS C CA 1
ATOM 4908 C C . LYS C 1 115 ? 58.871 8.083 97.428 1.00 39.95 115 LYS C C 1
ATOM 4909 O O . LYS C 1 115 ? 59.103 9.280 97.225 1.00 42.07 115 LYS C O 1
ATOM 4915 N N . ALA C 1 116 ? 59.522 7.385 98.355 1.00 36.94 116 ALA C N 1
ATOM 4916 C CA . ALA C 1 116 ? 60.494 7.997 99.262 1.00 40.95 116 ALA C CA 1
ATOM 4917 C C . ALA C 1 116 ? 61.662 7.046 99.471 1.00 42.35 116 ALA C C 1
ATOM 4918 O O . ALA C 1 116 ? 61.790 6.412 100.526 1.00 39.00 116 ALA C O 1
ATOM 4920 N N . PRO C 1 117 ? 62.556 6.933 98.483 1.00 40.92 117 PRO C N 1
ATOM 4921 C CA . PRO C 1 117 ? 63.692 6.004 98.630 1.00 39.59 117 PRO C CA 1
ATOM 4922 C C . PRO C 1 117 ? 64.663 6.401 99.727 1.00 40.80 117 PRO C C 1
ATOM 4923 O O . PRO C 1 117 ? 65.364 5.528 100.255 1.00 39.02 117 PRO C O 1
ATOM 4927 N N . GLU C 1 118 ? 64.722 7.681 100.093 1.00 40.00 118 GLU C N 1
ATOM 4928 C CA . GLU C 1 118 ? 65.602 8.119 101.169 1.00 45.26 118 GLU C CA 1
ATOM 4929 C C . GLU C 1 118 ? 65.163 7.607 102.535 1.00 43.83 118 GLU C C 1
ATOM 4930 O O . GLU C 1 118 ? 65.954 7.669 103.483 1.00 46.34 118 GLU C O 1
ATOM 4936 N N . LEU C 1 119 ? 63.939 7.096 102.658 1.00 39.56 119 LEU C N 1
ATOM 4937 C CA . LEU C 1 119 ? 63.421 6.600 103.926 1.00 40.54 119 LEU C CA 1
ATOM 4938 C C . LEU C 1 119 ? 63.695 5.119 104.148 1.00 39.37 119 LEU C C 1
ATOM 4939 O O . LEU C 1 119 ? 63.360 4.598 105.215 1.00 33.66 119 LEU C O 1
ATOM 4944 N N . VAL C 1 120 ? 64.287 4.427 103.177 1.00 41.21 120 VAL C N 1
ATOM 4945 C CA . VAL C 1 120 ? 64.528 2.992 103.265 1.00 38.46 120 VAL C CA 1
ATOM 4946 C C . VAL C 1 120 ? 65.986 2.726 102.924 1.00 38.38 120 VAL C C 1
ATOM 4947 O O . VAL C 1 120 ? 66.465 3.142 101.864 1.00 43.19 120 VAL C O 1
ATOM 4951 N N . ASP C 1 121 ? 66.687 2.027 103.816 1.00 34.96 121 ASP C N 1
ATOM 4952 C CA . ASP C 1 121 ? 68.073 1.649 103.575 1.00 35.27 121 ASP C CA 1
ATOM 4953 C C . ASP C 1 121 ? 68.224 0.217 103.084 1.00 37.21 121 ASP C C 1
ATOM 4954 O O . ASP C 1 121 ? 69.266 -0.118 102.510 1.00 41.46 121 ASP C O 1
ATOM 4959 N N . HIS C 1 122 ? 67.218 -0.627 103.295 1.00 36.27 122 HIS C N 1
ATOM 4960 C CA . HIS C 1 122 ? 67.236 -1.990 102.788 1.00 33.62 122 HIS C CA 1
ATOM 4961 C C . HIS C 1 122 ? 65.804 -2.498 102.720 1.00 31.49 122 HIS C C 1
ATOM 4962 O O . HIS C 1 122 ? 65.003 -2.228 103.618 1.00 33.58 122 HIS C O 1
ATOM 4969 N N . LEU C 1 123 ? 65.493 -3.223 101.650 1.00 32.24 123 LEU C N 1
ATOM 4970 C CA . LEU C 1 123 ? 64.187 -3.833 101.444 1.00 31.43 123 LEU C CA 1
ATOM 4971 C C . LEU C 1 123 ? 64.307 -5.335 101.647 1.00 30.55 123 LEU C C 1
ATOM 4972 O O . LEU C 1 123 ? 65.187 -5.972 101.062 1.00 30.44 123 LEU C O 1
ATOM 4977 N N . VAL C 1 124 ? 63.435 -5.902 102.474 1.00 27.87 124 VAL C N 1
ATOM 4978 C CA . VAL C 1 124 ? 63.377 -7.347 102.663 1.00 27.43 124 VAL C CA 1
ATOM 4979 C C . VAL C 1 124 ? 62.011 -7.828 102.201 1.00 30.95 124 VAL C C 1
ATOM 4980 O O . VAL C 1 124 ? 60.979 -7.360 102.699 1.00 32.41 124 VAL C O 1
ATOM 4984 N N . TYR C 1 125 ? 62.004 -8.756 101.249 1.00 29.37 125 TYR C N 1
ATOM 4985 C CA . TYR C 1 125 ? 60.781 -9.356 100.730 1.00 29.83 125 TYR C CA 1
ATOM 4986 C C . TYR C 1 125 ? 60.683 -10.772 101.279 1.00 30.39 125 TYR C C 1
ATOM 4987 O O . TYR C 1 125 ? 61.476 -11.645 100.910 1.00 31.65 125 TYR C O 1
ATOM 4996 N N . LEU C 1 126 ? 59.713 -10.995 102.156 1.00 28.59 126 LEU C N 1
ATOM 4997 C CA . LEU C 1 126 ? 59.501 -12.293 102.786 1.00 28.83 126 LEU C CA 1
ATOM 4998 C C . LEU C 1 126 ? 58.338 -12.959 102.063 1.00 27.67 126 LEU C C 1
ATOM 4999 O O . LEU C 1 126 ? 57.171 -12.680 102.353 1.00 30.27 126 LEU C O 1
ATOM 5004 N N . ALA C 1 127 ? 58.667 -13.839 101.115 1.00 34.90 127 ALA C N 1
ATOM 5005 C CA . ALA C 1 127 ? 57.687 -14.468 100.224 1.00 31.66 127 ALA C CA 1
ATOM 5006 C C . ALA C 1 127 ? 56.661 -13.446 99.744 1.00 31.80 127 ALA C C 1
ATOM 5007 O O . ALA C 1 127 ? 55.449 -13.680 99.749 1.00 33.21 127 ALA C O 1
ATOM 5009 N N . ALA C 1 128 ? 57.167 -12.287 99.343 1.00 28.79 128 ALA C N 1
ATOM 5010 C CA . ALA C 1 128 ? 56.350 -11.112 99.105 1.00 33.05 128 ALA C CA 1
ATOM 5011 C C . ALA C 1 128 ? 56.272 -10.797 97.617 1.00 35.45 128 ALA C C 1
ATOM 5012 O O . ALA C 1 128 ? 57.019 -11.332 96.794 1.00 32.38 128 ALA C O 1
ATOM 5014 N N . PHE C 1 129 ? 55.338 -9.907 97.291 1.00 34.69 129 PHE C N 1
ATOM 5015 C CA . PHE C 1 129 ? 55.116 -9.457 95.925 1.00 36.82 129 PHE C CA 1
ATOM 5016 C C . PHE C 1 129 ? 56.185 -8.436 95.549 1.00 35.48 129 PHE C C 1
ATOM 5017 O O . PHE C 1 129 ? 56.361 -7.427 96.240 1.00 32.80 129 PHE C O 1
ATOM 5025 N N . VAL C 1 130 ? 56.908 -8.708 94.468 1.00 33.98 130 VAL C N 1
ATOM 5026 C CA . VAL C 1 130 ? 57.870 -7.777 93.892 1.00 35.16 130 VAL C CA 1
ATOM 5027 C C . VAL C 1 130 ? 57.264 -7.241 92.596 1.00 35.56 130 VAL C C 1
ATOM 5028 O O . VAL C 1 130 ? 57.086 -8.007 91.637 1.00 37.73 130 VAL C O 1
ATOM 5032 N N . PRO C 1 131 ? 56.926 -5.952 92.518 1.00 39.54 131 PRO C N 1
ATOM 5033 C CA . PRO C 1 131 ? 56.209 -5.443 91.342 1.00 35.58 131 PRO C CA 1
ATOM 5034 C C . PRO C 1 131 ? 57.122 -4.882 90.264 1.00 39.23 131 PRO C C 1
ATOM 5035 O O . PRO C 1 131 ? 56.675 -4.094 89.422 1.00 43.65 131 PRO C O 1
ATOM 5039 N N . ALA C 1 132 ? 58.396 -5.276 90.274 1.00 39.74 132 ALA C N 1
ATOM 5040 C CA . ALA C 1 132 ? 59.355 -4.704 89.332 1.00 38.04 132 ALA C CA 1
ATOM 5041 C C . ALA C 1 132 ? 58.979 -5.027 87.891 1.00 41.20 132 ALA C C 1
ATOM 5042 O O . ALA C 1 132 ? 58.891 -4.129 87.044 1.00 36.11 132 ALA C O 1
ATOM 5044 N N . ALA C 1 133 ? 58.757 -6.307 87.593 1.00 39.03 133 ALA C N 1
ATOM 5045 C CA . ALA C 1 133 ? 58.491 -6.747 86.229 1.00 39.07 133 ALA C CA 1
ATOM 5046 C C . ALA C 1 133 ? 57.009 -6.872 85.911 1.00 41.65 133 ALA C C 1
ATOM 5047 O O . ALA C 1 133 ? 56.623 -6.706 84.750 1.00 42.98 133 ALA C O 1
ATOM 5049 N N . ARG C 1 134 ? 56.171 -7.164 86.904 1.00 37.00 134 ARG C N 1
ATOM 5050 C CA . ARG C 1 134 ? 54.726 -7.255 86.713 1.00 38.41 134 ARG C CA 1
ATOM 5051 C C . ARG C 1 134 ? 54.062 -6.373 87.761 1.00 40.56 134 ARG C C 1
ATOM 5052 O O . ARG C 1 134 ? 54.243 -6.612 88.973 1.00 39.33 134 ARG C O 1
ATOM 5060 N N . PRO C 1 135 ? 53.287 -5.360 87.360 1.00 42.25 135 PRO C N 1
ATOM 5061 C CA . PRO C 1 135 ? 52.806 -4.371 88.338 1.00 41.24 135 PRO C CA 1
ATOM 5062 C C . PRO C 1 135 ? 51.673 -4.851 89.233 1.00 39.49 135 PRO C C 1
ATOM 5063 O O . PRO C 1 135 ? 51.427 -4.216 90.267 1.00 41.62 135 PRO C O 1
ATOM 5067 N N . ARG C 1 136 ? 50.979 -5.932 88.885 1.00 37.35 136 ARG C N 1
ATOM 5068 C CA . ARG C 1 136 ? 49.862 -6.436 89.672 1.00 40.97 136 ARG C CA 1
ATOM 5069 C C . ARG C 1 136 ? 50.221 -7.777 90.297 1.00 38.85 136 ARG C C 1
ATOM 5070 O O . ARG C 1 136 ? 50.863 -8.616 89.659 1.00 38.94 136 ARG C O 1
ATOM 5078 N N . PHE C 1 137 ? 49.805 -7.974 91.552 1.00 37.16 137 PHE C N 1
ATOM 5079 C CA . PHE C 1 137 ? 50.099 -9.231 92.231 1.00 38.14 137 PHE C CA 1
ATOM 5080 C C . PHE C 1 137 ? 49.440 -10.407 91.520 1.00 36.43 137 PHE C C 1
ATOM 5081 O O . PHE C 1 137 ? 50.014 -11.501 91.448 1.00 38.25 137 PHE C O 1
ATOM 5089 N N . THR C 1 138 ? 48.242 -10.198 90.972 1.00 37.42 138 THR C N 1
ATOM 5090 C CA . THR C 1 138 ? 47.566 -11.269 90.249 1.00 41.91 138 THR C CA 1
ATOM 5091 C C . THR C 1 138 ? 48.333 -11.704 89.005 1.00 40.00 138 THR C C 1
ATOM 5092 O O . THR C 1 138 ? 48.123 -12.824 88.525 1.00 38.39 138 THR C O 1
ATOM 5096 N N . ASP C 1 139 ? 49.217 -10.850 88.476 1.00 38.41 139 ASP C N 1
ATOM 5097 C CA . ASP C 1 139 ? 50.068 -11.260 87.361 1.00 38.43 139 ASP C CA 1
ATOM 5098 C C . ASP C 1 139 ? 50.984 -12.413 87.751 1.00 40.26 139 ASP C C 1
ATOM 5099 O O . ASP C 1 139 ? 51.402 -13.191 86.886 1.00 41.56 139 ASP C O 1
ATOM 5104 N N . TYR C 1 140 ? 51.319 -12.531 89.035 1.00 38.56 140 TYR C N 1
ATOM 5105 C CA . TYR C 1 140 ? 52.107 -13.653 89.528 1.00 37.45 140 TYR C CA 1
ATOM 5106 C C . TYR C 1 140 ? 51.256 -14.756 90.139 1.00 41.79 140 TYR C C 1
ATOM 5107 O O . TYR C 1 140 ? 51.607 -15.934 90.011 1.00 41.53 140 TYR C O 1
ATOM 5116 N N . ILE C 1 141 ? 50.147 -14.406 90.797 1.00 38.29 141 ILE C N 1
ATOM 5117 C CA . ILE C 1 141 ? 49.294 -15.421 91.410 1.00 41.89 141 ILE C CA 1
ATOM 5118 C C . ILE C 1 141 ? 48.687 -16.323 90.343 1.00 44.55 141 ILE C C 1
ATOM 5119 O O . ILE C 1 141 ? 48.588 -17.543 90.522 1.00 46.98 141 ILE C O 1
ATOM 5124 N N . ASN C 1 142 ? 48.284 -15.745 89.214 1.00 44.09 142 ASN C N 1
ATOM 5125 C CA . ASN C 1 142 ? 47.665 -16.502 88.135 1.00 47.32 142 ASN C CA 1
ATOM 5126 C C . ASN C 1 142 ? 48.670 -17.009 87.107 1.00 47.14 142 ASN C C 1
ATOM 5127 O O . ASN C 1 142 ? 48.261 -17.565 86.083 1.00 51.38 142 ASN C O 1
ATOM 5132 N N . ALA C 1 143 ? 49.967 -16.837 87.353 1.00 46.58 143 ALA C N 1
ATOM 5133 C CA . ALA C 1 143 ? 50.968 -17.344 86.430 1.00 44.54 143 ALA C CA 1
ATOM 5134 C C . ALA C 1 143 ? 51.076 -18.864 86.551 1.00 49.69 143 ALA C C 1
ATOM 5135 O O . ALA C 1 143 ? 50.819 -19.429 87.618 1.00 45.76 143 ALA C O 1
ATOM 5137 N N . PRO C 1 144 ? 51.439 -19.550 85.460 1.00 47.19 144 PRO C N 1
ATOM 5138 C CA . PRO C 1 144 ? 51.546 -21.019 85.518 1.00 49.24 144 PRO C CA 1
ATOM 5139 C C . PRO C 1 144 ? 52.490 -21.522 86.598 1.00 47.66 144 PRO C C 1
ATOM 5140 O O . PRO C 1 144 ? 52.301 -22.637 87.101 1.00 49.69 144 PRO C O 1
ATOM 5144 N N . GLU C 1 145 ? 53.502 -20.735 86.972 1.00 48.65 145 GLU C N 1
ATOM 5145 C CA . GLU C 1 145 ? 54.434 -21.152 88.014 1.00 49.66 145 GLU C CA 1
ATOM 5146 C C . GLU C 1 145 ? 53.774 -21.241 89.383 1.00 46.08 145 GLU C C 1
ATOM 5147 O O . GLU C 1 145 ? 54.348 -21.845 90.296 1.00 51.14 145 GLU C O 1
ATOM 5153 N N . ASN C 1 146 ? 52.584 -20.666 89.541 1.00 45.83 146 ASN C N 1
ATOM 5154 C CA . ASN C 1 146 ? 51.883 -20.619 90.816 1.00 44.59 146 ASN C CA 1
ATOM 5155 C C . ASN C 1 146 ? 50.718 -21.598 90.884 1.00 46.27 146 ASN C C 1
ATOM 5156 O O . ASN C 1 146 ? 49.906 -21.516 91.811 1.00 47.15 146 ASN C O 1
ATOM 5161 N N . ALA C 1 147 ? 50.625 -22.530 89.934 1.00 47.11 147 ALA C N 1
ATOM 5162 C CA . ALA C 1 147 ? 49.431 -23.359 89.812 1.00 47.51 147 ALA C CA 1
ATOM 5163 C C . ALA C 1 147 ? 49.315 -24.414 90.907 1.00 51.08 147 ALA C C 1
ATOM 5164 O O . ALA C 1 147 ? 48.223 -24.955 91.106 1.00 55.19 147 ALA C O 1
ATOM 5166 N N . ASP C 1 148 ? 50.397 -24.721 91.619 1.00 48.40 148 ASP C N 1
ATOM 5167 C CA . ASP C 1 148 ? 50.389 -25.801 92.598 1.00 55.24 148 ASP C CA 1
ATOM 5168 C C . ASP C 1 148 ? 50.155 -25.319 94.028 1.00 51.86 148 ASP C C 1
ATOM 5169 O O . ASP C 1 148 ? 50.380 -26.083 94.972 1.00 53.11 148 ASP C O 1
ATOM 5174 N N . VAL C 1 149 ? 49.707 -24.079 94.220 1.00 49.38 149 VAL C N 1
ATOM 5175 C CA . VAL C 1 149 ? 49.423 -23.599 95.568 1.00 48.86 149 VAL C CA 1
ATOM 5176 C C . VAL C 1 149 ? 48.086 -24.158 96.029 1.00 46.60 149 VAL C C 1
ATOM 5177 O O . VAL C 1 149 ? 47.300 -24.667 95.224 1.00 41.10 149 VAL C O 1
ATOM 5181 N N . VAL C 1 150 ? 47.826 -24.072 97.332 1.00 47.77 150 VAL C N 1
ATOM 5182 C CA . VAL C 1 150 ? 46.500 -24.374 97.852 1.00 42.79 150 VAL C CA 1
ATOM 5183 C C . VAL C 1 150 ? 45.556 -23.244 97.466 1.00 43.07 150 VAL C C 1
ATOM 5184 O O . VAL C 1 150 ? 45.830 -22.068 97.739 1.00 47.14 150 VAL C O 1
ATOM 5188 N N . ALA C 1 151 ? 44.448 -23.591 96.814 1.00 48.81 151 ALA C N 1
ATOM 5189 C CA . ALA C 1 151 ? 43.501 -22.585 96.347 1.00 47.79 151 ALA C CA 1
ATOM 5190 C C . ALA C 1 151 ? 42.741 -21.991 97.527 1.00 41.87 151 ALA C C 1
ATOM 5191 O O . ALA C 1 151 ? 42.027 -22.707 98.238 1.00 47.71 151 ALA C O 1
ATOM 5193 N N . LEU C 1 152 ? 42.890 -20.677 97.736 1.00 45.39 152 LEU C N 1
ATOM 5194 C CA . LEU C 1 152 ? 42.200 -20.014 98.836 1.00 43.08 152 LEU C CA 1
ATOM 5195 C C . LEU C 1 152 ? 40.726 -19.807 98.488 1.00 44.96 152 LEU C C 1
ATOM 5196 O O . LEU C 1 152 ? 40.403 -19.430 97.358 1.00 42.47 152 LEU C O 1
ATOM 5201 N N . PRO C 1 153 ? 39.813 -20.042 99.436 1.00 43.79 153 PRO C N 1
ATOM 5202 C CA . PRO C 1 153 ? 38.370 -19.891 99.164 1.00 43.76 153 PRO C CA 1
ATOM 5203 C C . PRO C 1 153 ? 37.916 -18.433 99.166 1.00 42.71 153 PRO C C 1
ATOM 5204 O O . PRO C 1 153 ? 37.051 -18.021 99.944 1.00 44.90 153 PRO C O 1
ATOM 5208 N N . ILE C 1 154 ? 38.503 -17.637 98.270 1.00 43.49 154 ILE C N 1
ATOM 5209 C CA . ILE C 1 154 ? 38.132 -16.233 98.154 1.00 43.97 154 ILE C CA 1
ATOM 5210 C C . ILE C 1 154 ? 36.747 -16.124 97.530 1.00 44.40 154 ILE C C 1
ATOM 5211 O O . ILE C 1 154 ? 36.402 -16.867 96.600 1.00 43.07 154 ILE C O 1
ATOM 5216 N N . PHE C 1 155 ? 35.939 -15.201 98.049 1.00 45.28 155 PHE C N 1
ATOM 5217 C CA . PHE C 1 155 ? 34.570 -15.045 97.577 1.00 43.72 155 PHE C CA 1
ATOM 5218 C C . PHE C 1 155 ? 34.547 -14.585 96.123 1.00 47.69 155 PHE C C 1
ATOM 5219 O O . PHE C 1 155 ? 35.468 -13.920 95.640 1.00 47.06 155 PHE C O 1
ATOM 5227 N N . SER C 1 156 ? 33.476 -14.952 95.424 1.00 49.87 156 SER C N 1
ATOM 5228 C CA . SER C 1 156 ? 33.350 -14.625 94.011 1.00 51.12 156 SER C CA 1
ATOM 5229 C C . SER C 1 156 ? 33.102 -13.133 93.816 1.00 52.35 156 SER C C 1
ATOM 5230 O O . SER C 1 156 ? 32.567 -12.446 94.691 1.00 49.64 156 SER C O 1
ATOM 5233 N N . ASP C 1 157 ? 33.500 -12.639 92.640 1.00 53.90 157 ASP C N 1
ATOM 5234 C CA . ASP C 1 157 ? 33.360 -11.245 92.232 1.00 52.96 157 ASP C CA 1
ATOM 5235 C C . ASP C 1 157 ? 34.003 -10.303 93.243 1.00 53.01 157 ASP C C 1
ATOM 5236 O O . ASP C 1 157 ? 33.302 -9.493 93.864 1.00 54.46 157 ASP C O 1
ATOM 5238 N N . PRO C 1 158 ? 35.326 -10.361 93.430 1.00 54.40 158 PRO C N 1
ATOM 5239 C CA . PRO C 1 158 ? 35.956 -9.446 94.396 1.00 50.72 158 PRO C CA 1
ATOM 5240 C C . PRO C 1 158 ? 35.883 -7.992 93.970 1.00 51.63 158 PRO C C 1
ATOM 5241 O O . PRO C 1 158 ? 35.858 -7.106 94.834 1.00 48.24 158 PRO C O 1
ATOM 5245 N N . ALA C 1 159 ? 35.845 -7.718 92.663 1.00 49.38 159 ALA C N 1
ATOM 5246 C CA . ALA C 1 159 ? 35.723 -6.340 92.200 1.00 49.24 159 ALA C CA 1
ATOM 5247 C C . ALA C 1 159 ? 34.385 -5.742 92.612 1.00 53.17 159 ALA C C 1
ATOM 5248 O O . ALA C 1 159 ? 34.299 -4.551 92.934 1.00 54.96 159 ALA C O 1
ATOM 5250 N N . ASN C 1 160 ? 33.328 -6.557 92.613 1.00 52.75 160 ASN C N 1
ATOM 5251 C CA . ASN C 1 160 ? 32.013 -6.056 92.994 1.00 56.63 160 ASN C CA 1
ATOM 5252 C C . ASN C 1 160 ? 31.922 -5.830 94.499 1.00 58.36 160 ASN C C 1
ATOM 5253 O O . ASN C 1 160 ? 31.349 -4.829 94.948 1.00 62.31 160 ASN C O 1
ATOM 5258 N N . LEU C 1 161 ? 32.480 -6.746 95.294 1.00 56.71 161 LEU C N 1
ATOM 5259 C CA . LEU C 1 161 ? 32.493 -6.568 96.741 1.00 52.77 161 LEU C CA 1
ATOM 5260 C C . LEU C 1 161 ? 33.451 -5.469 97.179 1.00 51.08 161 LEU C C 1
ATOM 5261 O O . LEU C 1 161 ? 33.299 -4.937 98.284 1.00 50.77 161 LEU C O 1
ATOM 5266 N N . GLY C 1 162 ? 34.427 -5.119 96.345 1.00 50.42 162 GLY C N 1
ATOM 5267 C CA . GLY C 1 162 ? 35.443 -4.164 96.732 1.00 45.34 162 GLY C CA 1
ATOM 5268 C C . GLY C 1 162 ? 36.565 -4.741 97.562 1.00 47.85 162 GLY C C 1
ATOM 5269 O O . GLY C 1 162 ? 37.407 -3.980 98.053 1.00 47.97 162 GLY C O 1
ATOM 5270 N N . ALA C 1 163 ? 36.607 -6.060 97.733 1.00 44.49 163 ALA C N 1
ATOM 5271 C CA . ALA C 1 163 ? 37.625 -6.692 98.557 1.00 45.40 163 ALA C CA 1
ATOM 5272 C C . ALA C 1 163 ? 37.755 -8.154 98.157 1.00 44.52 163 ALA C C 1
ATOM 5273 O O . ALA C 1 163 ? 36.851 -8.737 97.552 1.00 44.94 163 ALA C O 1
ATOM 5275 N N . HIS C 1 164 ? 38.901 -8.735 98.501 1.00 42.69 164 HIS C N 1
ATOM 5276 C CA . HIS C 1 164 ? 39.109 -10.175 98.398 1.00 43.70 164 HIS C CA 1
ATOM 5277 C C . HIS C 1 164 ? 38.762 -10.779 99.754 1.00 39.86 164 HIS C C 1
ATOM 5278 O O . HIS C 1 164 ? 39.512 -10.621 100.723 1.00 41.72 164 HIS C O 1
ATOM 5285 N N . ARG C 1 165 ? 37.618 -11.457 99.823 1.00 42.19 165 ARG C N 1
ATOM 5286 C CA . ARG C 1 165 ? 36.997 -11.836 101.085 1.00 42.33 165 ARG C CA 1
ATOM 5287 C C . ARG C 1 165 ? 37.281 -13.296 101.416 1.00 41.90 165 ARG C C 1
ATOM 5288 O O . ARG C 1 165 ? 37.052 -14.185 100.588 1.00 38.53 165 ARG C O 1
ATOM 5296 N N . LEU C 1 166 ? 37.775 -13.533 102.630 1.00 38.93 166 LEU C N 1
ATOM 5297 C CA . LEU C 1 166 ? 37.958 -14.865 103.184 1.00 37.83 166 LEU C CA 1
ATOM 5298 C C . LEU C 1 166 ? 37.051 -15.025 104.397 1.00 40.54 166 LEU C C 1
ATOM 5299 O O . LEU C 1 166 ? 36.697 -14.045 105.057 1.00 43.83 166 LEU C O 1
ATOM 5304 N N . ASN C 1 167 ? 36.679 -16.267 104.696 1.00 39.14 167 ASN C N 1
ATOM 5305 C CA . ASN C 1 167 ? 35.783 -16.571 105.812 1.00 40.88 167 ASN C CA 1
ATOM 5306 C C . ASN C 1 167 ? 36.406 -17.647 106.691 1.00 39.44 167 ASN C C 1
ATOM 5307 O O . ASN C 1 167 ? 36.037 -18.827 106.606 1.00 37.38 167 ASN C O 1
ATOM 5312 N N . PRO C 1 168 ? 37.357 -17.277 107.555 1.00 37.49 168 PRO C N 1
ATOM 5313 C CA . PRO C 1 168 ? 37.903 -18.255 108.508 1.00 38.15 168 PRO C CA 1
ATOM 5314 C C . PRO C 1 168 ? 36.941 -18.614 109.631 1.00 40.84 168 PRO C C 1
ATOM 5315 O O . PRO C 1 168 ? 37.201 -19.584 110.356 1.00 39.34 168 PRO C O 1
ATOM 5319 N N . LEU C 1 169 ? 35.850 -17.868 109.804 1.00 37.40 169 LEU C N 1
ATOM 5320 C CA . LEU C 1 169 ? 34.812 -18.202 110.770 1.00 43.07 169 LEU C CA 1
ATOM 5321 C C . LEU C 1 169 ? 33.715 -19.073 110.173 1.00 43.74 169 LEU C C 1
ATOM 5322 O O . LEU C 1 169 ? 32.670 -19.251 110.807 1.00 48.62 169 LEU C O 1
ATOM 5327 N N . SER C 1 170 ? 33.928 -19.612 108.976 1.00 41.90 170 SER C N 1
ATOM 5328 C CA . SER C 1 170 ? 32.899 -20.393 108.306 1.00 46.49 170 SER C CA 1
ATOM 5329 C C . SER C 1 170 ? 32.587 -21.672 109.077 1.00 49.09 170 SER C C 1
ATOM 5330 O O . SER C 1 170 ? 33.440 -22.236 109.768 1.00 50.37 170 SER C O 1
ATOM 5333 N N . SER C 1 171 ? 31.338 -22.125 108.961 1.00 50.19 171 SER C N 1
ATOM 5334 C CA . SER C 1 171 ? 30.952 -23.419 109.505 1.00 51.28 171 SER C CA 1
ATOM 5335 C C . SER C 1 171 ? 31.354 -24.575 108.599 1.00 55.71 171 SER C C 1
ATOM 5336 O O . SER C 1 171 ? 31.239 -25.735 109.011 1.00 55.10 171 SER C O 1
ATOM 5339 N N . ASP C 1 172 ? 31.817 -24.287 107.384 1.00 51.69 172 ASP C N 1
ATOM 5340 C CA . ASP C 1 172 ? 32.319 -25.308 106.470 1.00 51.95 172 ASP C CA 1
ATOM 5341 C C . ASP C 1 172 ? 33.766 -25.619 106.834 1.00 53.20 172 ASP C C 1
ATOM 5342 O O . ASP C 1 172 ? 34.669 -24.826 106.548 1.00 53.84 172 ASP C O 1
ATOM 5347 N N . ALA C 1 173 ? 33.988 -26.780 107.458 1.00 52.13 173 ALA C N 1
ATOM 5348 C CA . ALA C 1 173 ? 35.333 -27.147 107.889 1.00 50.54 173 ALA C CA 1
ATOM 5349 C C . ALA C 1 173 ? 36.294 -27.267 106.713 1.00 54.84 173 ALA C C 1
ATOM 5350 O O . ALA C 1 173 ? 37.496 -27.018 106.865 1.00 53.36 173 ALA C O 1
ATOM 5352 N N . ILE C 1 174 ? 35.789 -27.646 105.538 1.00 55.61 174 ILE C N 1
ATOM 5353 C CA . ILE C 1 174 ? 36.649 -27.758 104.364 1.00 53.99 174 ILE C CA 1
ATOM 5354 C C . ILE C 1 174 ? 37.107 -26.378 103.908 1.00 53.03 174 ILE C C 1
ATOM 5355 O O . ILE C 1 174 ? 38.244 -26.202 103.452 1.00 50.34 174 ILE C O 1
ATOM 5360 N N . GLU C 1 175 ? 36.231 -25.378 104.028 1.00 53.72 175 GLU C N 1
ATOM 5361 C CA . GLU C 1 175 ? 36.608 -24.006 103.702 1.00 50.85 175 GLU C CA 1
ATOM 5362 C C . GLU C 1 175 ? 37.667 -23.481 104.665 1.00 49.33 175 GLU C C 1
ATOM 5363 O O . GLU C 1 175 ? 38.626 -22.821 104.247 1.00 47.54 175 GLU C O 1
ATOM 5369 N N . VAL C 1 176 ? 37.509 -23.765 105.959 1.00 48.35 176 VAL C N 1
ATOM 5370 C CA . VAL C 1 176 ? 38.492 -23.324 106.944 1.00 48.10 176 VAL C CA 1
ATOM 5371 C C . VAL C 1 176 ? 39.808 -24.069 106.753 1.00 49.35 176 VAL C C 1
ATOM 5372 O O . VAL C 1 176 ? 40.892 -23.486 106.878 1.00 42.37 176 VAL C O 1
ATOM 5376 N N . ASP C 1 177 ? 39.735 -25.365 106.434 1.00 45.64 177 ASP C N 1
ATOM 5377 C CA . ASP C 1 177 ? 40.951 -26.155 106.268 1.00 48.39 177 ASP C CA 1
ATOM 5378 C C . ASP C 1 177 ? 41.753 -25.715 105.048 1.00 46.45 177 ASP C C 1
ATOM 5379 O O . ASP C 1 177 ? 42.980 -25.868 105.029 1.00 44.38 177 ASP C O 1
ATOM 5384 N N . ALA C 1 178 ? 41.086 -25.178 104.023 1.00 40.56 178 ALA C N 1
ATOM 5385 C CA . ALA C 1 178 ? 41.813 -24.656 102.871 1.00 43.62 178 ALA C CA 1
ATOM 5386 C C . ALA C 1 178 ? 42.633 -23.431 103.255 1.00 45.75 178 ALA C C 1
ATOM 5387 O O . ALA C 1 178 ? 43.792 -23.298 102.846 1.00 40.80 178 ALA C O 1
ATOM 5389 N N . ILE C 1 179 ? 42.047 -22.528 104.045 1.00 45.79 179 ILE C N 1
ATOM 5390 C CA . ILE C 1 179 ? 42.797 -21.385 104.555 1.00 39.02 179 ILE C CA 1
ATOM 5391 C C . ILE C 1 179 ? 43.960 -21.856 105.418 1.00 44.24 179 ILE C C 1
ATOM 5392 O O . ILE C 1 179 ? 45.082 -21.346 105.306 1.00 44.74 179 ILE C O 1
ATOM 5397 N N . ARG C 1 180 ? 43.714 -22.845 106.282 1.00 41.20 180 ARG C N 1
ATOM 5398 C CA . ARG C 1 180 ? 44.755 -23.334 107.182 1.00 42.36 180 ARG C CA 1
ATOM 5399 C C . ARG C 1 180 ? 45.906 -23.962 106.405 1.00 45.87 180 ARG C C 1
ATOM 5400 O O . ARG C 1 180 ? 47.079 -23.674 106.670 1.00 44.83 180 ARG C O 1
ATOM 5408 N N . ARG C 1 181 ? 45.587 -24.826 105.438 1.00 45.51 181 ARG C N 1
ATOM 5409 C CA . ARG C 1 181 ? 46.633 -25.510 104.685 1.00 46.73 181 ARG C CA 1
ATOM 5410 C C . ARG C 1 181 ? 47.451 -24.540 103.843 1.00 43.69 181 ARG C C 1
ATOM 5411 O O . ARG C 1 181 ? 48.622 -24.812 103.553 1.00 41.96 181 ARG C O 1
ATOM 5419 N N . ALA C 1 182 ? 46.862 -23.411 103.447 1.00 41.28 182 ALA C N 1
ATOM 5420 C CA . ALA C 1 182 ? 47.590 -22.440 102.639 1.00 43.16 182 ALA C CA 1
ATOM 5421 C C . ALA C 1 182 ? 48.535 -21.601 103.492 1.00 43.00 182 ALA C C 1
ATOM 5422 O O . ALA C 1 182 ? 49.719 -21.461 103.164 1.00 41.00 182 ALA C O 1
ATOM 5424 N N . PHE C 1 183 ? 48.032 -21.039 104.592 1.00 37.58 183 PHE C N 1
ATOM 5425 C CA . PHE C 1 183 ? 48.830 -20.144 105.423 1.00 40.00 183 PHE C CA 1
ATOM 5426 C C . PHE C 1 183 ? 49.630 -20.880 106.490 1.00 42.63 183 PHE C C 1
ATOM 5427 O O . PHE C 1 183 ? 50.797 -20.548 106.723 1.00 41.85 183 PHE C O 1
ATOM 5435 N N . LEU C 1 184 ? 49.030 -21.869 107.153 1.00 41.89 184 LEU C N 1
ATOM 5436 C CA . LEU C 1 184 ? 49.675 -22.513 108.291 1.00 45.30 184 LEU C CA 1
ATOM 5437 C C . LEU C 1 184 ? 49.831 -24.013 108.065 1.00 43.38 184 LEU C C 1
ATOM 5438 O O . LEU C 1 184 ? 49.348 -24.823 108.864 1.00 42.41 184 LEU C O 1
ATOM 5443 N N . THR C 1 185 ? 50.525 -24.381 106.985 1.00 42.78 185 THR C N 1
ATOM 5444 C CA . THR C 1 185 ? 50.650 -25.786 106.606 1.00 38.23 185 THR C CA 1
ATOM 5445 C C . THR C 1 185 ? 51.347 -26.606 107.688 1.00 38.18 185 THR C C 1
ATOM 5446 O O . THR C 1 185 ? 50.992 -27.767 107.920 1.00 41.35 185 THR C O 1
ATOM 5450 N N . ASP C 1 186 ? 52.341 -26.024 108.359 1.00 34.90 186 ASP C N 1
ATOM 5451 C CA . ASP C 1 186 ? 53.146 -26.740 109.339 1.00 37.94 186 ASP C CA 1
ATOM 5452 C C . ASP C 1 186 ? 52.552 -26.702 110.741 1.00 42.17 186 ASP C C 1
ATOM 5453 O O . ASP C 1 186 ? 53.270 -26.961 111.714 1.00 41.42 186 ASP C O 1
ATOM 5466 N N . PRO C 1 188 ? 50.896 -27.731 114.136 1.00 55.27 188 PRO C N 1
ATOM 5467 C CA . PRO C 1 188 ? 50.745 -28.977 114.903 1.00 60.49 188 PRO C CA 1
ATOM 5468 C C . PRO C 1 188 ? 49.336 -29.528 114.782 1.00 66.96 188 PRO C C 1
ATOM 5469 O O . PRO C 1 188 ? 48.378 -28.770 114.566 1.00 68.21 188 PRO C O 1
ATOM 5473 N N . PRO C 1 189 ? 49.164 -30.847 114.917 1.00 73.37 189 PRO C N 1
ATOM 5474 C CA . PRO C 1 189 ? 47.837 -31.435 114.668 1.00 75.28 189 PRO C CA 1
ATOM 5475 C C . PRO C 1 189 ? 46.771 -30.989 115.656 1.00 71.80 189 PRO C C 1
ATOM 5476 O O . PRO C 1 189 ? 45.605 -30.852 115.263 1.00 66.39 189 PRO C O 1
ATOM 5480 N N . ASP C 1 190 ? 47.123 -30.757 116.919 1.00 72.26 190 ASP C N 1
ATOM 5481 C CA . ASP C 1 190 ? 46.167 -30.353 117.944 1.00 68.67 190 ASP C CA 1
ATOM 5482 C C . ASP C 1 190 ? 46.491 -28.963 118.476 1.00 67.43 190 ASP C C 1
ATOM 5483 O O . ASP C 1 190 ? 46.432 -28.707 119.681 1.00 67.00 190 ASP C O 1
ATOM 5485 N N . ALA C 1 191 ? 46.827 -28.044 117.577 1.00 66.21 191 ALA C N 1
ATOM 5486 C CA . ALA C 1 191 ? 47.169 -26.687 117.961 1.00 56.16 191 ALA C CA 1
ATOM 5487 C C . ALA C 1 191 ? 45.908 -25.854 118.178 1.00 46.47 191 ALA C C 1
ATOM 5488 O O . ALA C 1 191 ? 44.849 -26.155 117.621 1.00 54.73 191 ALA C O 1
ATOM 5490 N N . PRO C 1 192 ? 45.993 -24.801 118.994 1.00 44.40 192 PRO C N 1
ATOM 5491 C CA . PRO C 1 192 ? 44.813 -23.963 119.236 1.00 52.18 192 PRO C CA 1
ATOM 5492 C C . PRO C 1 192 ? 44.333 -23.295 117.956 1.00 54.03 192 PRO C C 1
ATOM 5493 O O . PRO C 1 192 ? 45.126 -22.926 117.087 1.00 56.19 192 PRO C O 1
ATOM 5497 N N . GLU C 1 193 ? 43.013 -23.143 117.847 1.00 47.57 193 GLU C N 1
ATOM 5498 C CA . GLU C 1 193 ? 42.394 -22.559 116.665 1.00 49.38 193 GLU C CA 1
ATOM 5499 C C . GLU C 1 193 ? 42.044 -21.085 116.853 1.00 46.54 193 GLU C C 1
ATOM 5500 O O . GLU C 1 193 ? 41.213 -20.550 116.110 1.00 45.18 193 GLU C O 1
ATOM 5506 N N . GLY C 1 194 ? 42.672 -20.414 117.822 1.00 45.71 194 GLY C N 1
ATOM 5507 C CA . GLY C 1 194 ? 42.465 -18.986 117.994 1.00 40.47 194 GLY C CA 1
ATOM 5508 C C . GLY C 1 194 ? 42.904 -18.156 116.805 1.00 43.27 194 GLY C C 1
ATOM 5509 O O . GLY C 1 194 ? 42.457 -17.013 116.658 1.00 42.90 194 GLY C O 1
ATOM 5510 N N . TRP C 1 195 ? 43.769 -18.708 115.949 1.00 41.30 195 TRP C N 1
ATOM 5511 C CA . TRP C 1 195 ? 44.178 -18.019 114.730 1.00 43.28 195 TRP C CA 1
ATOM 5512 C C . TRP C 1 195 ? 42.999 -17.705 113.818 1.00 41.71 195 TRP C C 1
ATOM 5513 O O . TRP C 1 195 ? 43.116 -16.829 112.954 1.00 38.47 195 TRP C O 1
ATOM 5524 N N . ARG C 1 196 ? 41.874 -18.406 113.984 1.00 40.65 196 ARG C N 1
ATOM 5525 C CA . ARG C 1 196 ? 40.744 -18.220 113.081 1.00 40.21 196 ARG C CA 1
ATOM 5526 C C . ARG C 1 196 ? 40.106 -16.847 113.255 1.00 37.89 196 ARG C C 1
ATOM 5527 O O . ARG C 1 196 ? 39.754 -16.193 112.266 1.00 39.23 196 ARG C O 1
ATOM 5535 N N . HIS C 1 197 ? 39.943 -16.389 114.494 1.00 37.10 197 HIS C N 1
ATOM 5536 C CA . HIS C 1 197 ? 39.337 -15.083 114.717 1.00 36.65 197 HIS C CA 1
ATOM 5537 C C . HIS C 1 197 ? 40.358 -13.955 114.775 1.00 33.55 197 HIS C C 1
ATOM 5538 O O . HIS C 1 197 ? 39.968 -12.795 114.940 1.00 34.64 197 HIS C O 1
ATOM 5545 N N . LEU C 1 198 ? 41.645 -14.253 114.610 1.00 32.95 198 LEU C N 1
ATOM 5546 C CA . LEU C 1 198 ? 42.670 -13.221 114.539 1.00 35.94 198 LEU C CA 1
ATOM 5547 C C . LEU C 1 198 ? 42.996 -12.807 113.108 1.00 37.70 198 LEU C C 1
ATOM 5548 O O . LEU C 1 198 ? 43.804 -11.892 112.913 1.00 36.62 198 LEU C O 1
ATOM 5553 N N . LEU C 1 199 ? 42.400 -13.454 112.112 1.00 37.54 199 LEU C N 1
ATOM 5554 C CA . LEU C 1 199 ? 42.499 -13.004 110.732 1.00 39.40 199 LEU C CA 1
ATOM 5555 C C . LEU C 1 199 ? 41.402 -11.986 110.433 1.00 37.74 199 LEU C C 1
ATOM 5556 O O . LEU C 1 199 ? 40.364 -11.935 111.099 1.00 40.61 199 LEU C O 1
ATOM 5561 N N . HIS C 1 200 ? 41.654 -11.158 109.425 1.00 34.23 200 HIS C N 1
ATOM 5562 C CA . HIS C 1 200 ? 40.580 -10.280 108.987 1.00 36.82 200 HIS C CA 1
ATOM 5563 C C . HIS C 1 200 ? 39.920 -10.852 107.741 1.00 39.43 200 HIS C C 1
ATOM 5564 O O . HIS C 1 200 ? 40.609 -11.401 106.872 1.00 39.06 200 HIS C O 1
ATOM 5571 N N . PRO C 1 201 ? 38.594 -10.754 107.621 1.00 38.74 201 PRO C N 1
ATOM 5572 C CA . PRO C 1 201 ? 37.937 -11.366 106.455 1.00 35.60 201 PRO C CA 1
ATOM 5573 C C . PRO C 1 201 ? 38.191 -10.617 105.159 1.00 36.70 201 PRO C C 1
ATOM 5574 O O . PRO C 1 201 ? 38.346 -11.250 104.106 1.00 34.36 201 PRO C O 1
ATOM 5578 N N . ASP C 1 202 ? 38.252 -9.290 105.201 1.00 36.82 202 ASP C N 1
ATOM 5579 C CA . ASP C 1 202 ? 38.309 -8.471 103.998 1.00 39.38 202 ASP C CA 1
ATOM 5580 C C . ASP C 1 202 ? 39.724 -7.963 103.757 1.00 40.25 202 ASP C C 1
ATOM 5581 O O . ASP C 1 202 ? 40.332 -7.353 104.642 1.00 41.40 202 ASP C O 1
ATOM 5586 N N . GLU C 1 203 ? 40.236 -8.218 102.561 1.00 37.63 203 GLU C N 1
ATOM 5587 C CA . GLU C 1 203 ? 41.456 -7.595 102.092 1.00 41.50 203 GLU C CA 1
ATOM 5588 C C . GLU C 1 203 ? 41.122 -6.633 100.965 1.00 41.22 203 GLU C C 1
ATOM 5589 O O . GLU C 1 203 ? 40.408 -7.021 100.031 1.00 38.64 203 GLU C O 1
ATOM 5595 N N . PRO C 1 204 ? 41.599 -5.389 101.019 1.00 38.98 204 PRO C N 1
ATOM 5596 C CA . PRO C 1 204 ? 41.250 -4.413 99.979 1.00 40.28 204 PRO C CA 1
ATOM 5597 C C . PRO C 1 204 ? 41.515 -4.956 98.582 1.00 40.81 204 PRO C C 1
ATOM 5598 O O . PRO C 1 204 ? 42.508 -5.647 98.340 1.00 39.53 204 PRO C O 1
ATOM 5602 N N . TYR C 1 205 ? 40.593 -4.657 97.663 1.00 40.02 205 TYR C N 1
ATOM 5603 C CA . TYR C 1 205 ? 40.726 -5.133 96.289 1.00 40.70 205 TYR C CA 1
ATOM 5604 C C . TYR C 1 205 ? 42.024 -4.644 95.662 1.00 37.48 205 TYR C C 1
ATOM 5605 O O . TYR C 1 205 ? 42.676 -5.380 94.911 1.00 41.58 205 TYR C O 1
ATOM 5614 N N . ALA C 1 206 ? 42.420 -3.407 95.973 1.00 32.95 206 ALA C N 1
ATOM 5615 C CA . ALA C 1 206 ? 43.645 -2.850 95.411 1.00 38.72 206 ALA C CA 1
ATOM 5616 C C . ALA C 1 206 ? 44.873 -3.650 95.822 1.00 44.00 206 ALA C C 1
ATOM 5617 O O . ALA C 1 206 ? 45.862 -3.686 95.083 1.00 39.78 206 ALA C O 1
ATOM 5619 N N . SER C 1 207 ? 44.823 -4.305 96.985 1.00 39.92 207 SER C N 1
ATOM 5620 C CA . SER C 1 207 ? 46.005 -4.976 97.517 1.00 41.18 207 SER C CA 1
ATOM 5621 C C . SER C 1 207 ? 46.512 -6.058 96.568 1.00 43.12 207 SER C C 1
ATOM 5622 O O . SER C 1 207 ? 47.725 -6.203 96.374 1.00 43.11 207 SER C O 1
ATOM 5625 N N . LEU C 1 208 ? 45.605 -6.815 95.952 1.00 42.23 208 LEU C N 1
ATOM 5626 C CA . LEU C 1 208 ? 46.005 -7.872 95.032 1.00 42.29 208 LEU C CA 1
ATOM 5627 C C . LEU C 1 208 ? 45.846 -7.500 93.563 1.00 43.12 208 LEU C C 1
ATOM 5628 O O . LEU C 1 208 ? 46.505 -8.113 92.716 1.00 42.52 208 LEU C O 1
ATOM 5633 N N . SER C 1 209 ? 45.003 -6.517 93.236 1.00 41.90 209 SER C N 1
ATOM 5634 C CA . SER C 1 209 ? 44.623 -6.271 91.851 1.00 41.06 209 SER C CA 1
ATOM 5635 C C . SER C 1 209 ? 45.123 -4.953 91.278 1.00 41.95 209 SER C C 1
ATOM 5636 O O . SER C 1 209 ? 45.197 -4.828 90.051 1.00 43.44 209 SER C O 1
ATOM 5639 N N . ALA C 1 210 ? 45.463 -3.975 92.116 1.00 38.38 210 ALA C N 1
ATOM 5640 C CA . ALA C 1 210 ? 45.879 -2.685 91.590 1.00 38.40 210 ALA C CA 1
ATOM 5641 C C . ALA C 1 210 ? 47.338 -2.721 91.138 1.00 42.95 210 ALA C C 1
ATOM 5642 O O . ALA C 1 210 ? 48.152 -3.461 91.695 1.00 41.13 210 ALA C O 1
ATOM 5644 N N . PRO C 1 211 ? 47.691 -1.934 90.124 1.00 45.21 211 PRO C N 1
ATOM 5645 C CA . PRO C 1 211 ? 49.097 -1.853 89.714 1.00 47.54 211 PRO C CA 1
ATOM 5646 C C . PRO C 1 211 ? 49.938 -1.099 90.731 1.00 42.62 211 PRO C C 1
ATOM 5647 O O . PRO C 1 211 ? 49.476 -0.161 91.385 1.00 41.95 211 PRO C O 1
ATOM 5651 N N . VAL C 1 212 ? 51.186 -1.530 90.857 1.00 33.96 212 VAL C N 1
ATOM 5652 C CA . VAL C 1 212 ? 52.167 -0.907 91.733 1.00 36.90 212 VAL C CA 1
ATOM 5653 C C . VAL C 1 212 ? 53.353 -0.473 90.882 1.00 41.26 212 VAL C C 1
ATOM 5654 O O . VAL C 1 212 ? 54.251 -1.268 90.602 1.00 39.00 212 VAL C O 1
ATOM 5658 N N . PRO C 1 213 ? 53.389 0.789 90.448 1.00 46.12 213 PRO C N 1
ATOM 5659 C CA . PRO C 1 213 ? 54.436 1.234 89.516 1.00 43.36 213 PRO C CA 1
ATOM 5660 C C . PRO C 1 213 ? 55.704 1.636 90.260 1.00 44.13 213 PRO C C 1
ATOM 5661 O O . PRO C 1 213 ? 55.699 2.575 91.058 1.00 43.13 213 PRO C O 1
ATOM 5665 N N . VAL C 1 214 ? 56.792 0.913 90.000 1.00 41.61 214 VAL C N 1
ATOM 5666 C CA . VAL C 1 214 ? 58.105 1.249 90.531 1.00 40.27 214 VAL C CA 1
ATOM 5667 C C . VAL C 1 214 ? 59.088 1.323 89.372 1.00 42.79 214 VAL C C 1
ATOM 5668 O O . VAL C 1 214 ? 58.904 0.678 88.336 1.00 42.60 214 VAL C O 1
ATOM 5672 N N . THR C 1 215 ? 60.140 2.119 89.551 1.00 40.04 215 THR C N 1
ATOM 5673 C CA . THR C 1 215 ? 61.118 2.352 88.500 1.00 44.48 215 THR C CA 1
ATOM 5674 C C . THR C 1 215 ? 62.507 1.900 88.937 1.00 43.13 215 THR C C 1
ATOM 5675 O O . THR C 1 215 ? 62.800 1.860 90.136 1.00 40.35 215 THR C O 1
ATOM 5679 N N . PRO C 1 216 ? 63.386 1.559 87.987 1.00 43.84 216 PRO C N 1
ATOM 5680 C CA . PRO C 1 216 ? 64.734 1.099 88.368 1.00 40.10 216 PRO C CA 1
ATOM 5681 C C . PRO C 1 216 ? 65.619 2.176 88.972 1.00 42.19 216 PRO C C 1
ATOM 5682 O O . PRO C 1 216 ? 66.591 1.830 89.655 1.00 42.79 216 PRO C O 1
ATOM 5686 N N . ARG C 1 217 ? 65.333 3.460 88.747 1.00 37.95 217 ARG C N 1
ATOM 5687 C CA . ARG C 1 217 ? 66.172 4.532 89.271 1.00 41.94 217 ARG C CA 1
ATOM 5688 C C . ARG C 1 217 ? 65.786 4.971 90.678 1.00 45.69 217 ARG C C 1
ATOM 5689 O O . ARG C 1 217 ? 66.549 5.709 91.312 1.00 43.08 217 ARG C O 1
ATOM 5697 N N . ARG C 1 218 ? 64.629 4.550 91.182 1.00 38.59 218 ARG C N 1
ATOM 5698 C CA . ARG C 1 218 ? 64.249 4.865 92.551 1.00 43.16 218 ARG C CA 1
ATOM 5699 C C . ARG C 1 218 ? 64.220 3.592 93.384 1.00 39.06 218 ARG C C 1
ATOM 5700 O O . ARG C 1 218 ? 65.139 3.330 94.168 1.00 39.34 218 ARG C O 1
ATOM 5708 N N . TRP C 1 219 ? 63.168 2.792 93.209 1.00 34.47 219 TRP C N 1
ATOM 5709 C CA . TRP C 1 219 ? 63.072 1.529 93.928 1.00 36.19 219 TRP C CA 1
ATOM 5710 C C . TRP C 1 219 ? 64.245 0.615 93.594 1.00 39.04 219 TRP C C 1
ATOM 5711 O O . TRP C 1 219 ? 64.791 -0.055 94.478 1.00 33.47 219 TRP C O 1
ATOM 5722 N N . GLY C 1 220 ? 64.663 0.593 92.328 1.00 32.46 220 GLY C N 1
ATOM 5723 C CA . GLY C 1 220 ? 65.659 -0.359 91.864 1.00 31.40 220 GLY C CA 1
ATOM 5724 C C . GLY C 1 220 ? 67.063 -0.128 92.386 1.00 32.56 220 GLY C C 1
ATOM 5725 O O . GLY C 1 220 ? 67.911 -1.010 92.218 1.00 33.00 220 GLY C O 1
ATOM 5726 N N . ARG C 1 221 ? 67.331 1.024 93.005 1.00 38.63 221 ARG C N 1
ATOM 5727 C CA . ARG C 1 221 ? 68.644 1.291 93.582 1.00 36.98 221 ARG C CA 1
ATOM 5728 C C . ARG C 1 221 ? 68.766 0.851 95.031 1.00 37.74 221 ARG C C 1
ATOM 5729 O O . ARG C 1 221 ? 69.889 0.760 95.544 1.00 31.01 221 ARG C O 1
ATOM 5737 N N . ILE C 1 222 ? 67.654 0.610 95.708 1.00 31.83 222 ILE C N 1
ATOM 5738 C CA . ILE C 1 222 ? 67.721 0.272 97.133 1.00 35.34 222 ILE C CA 1
ATOM 5739 C C . ILE C 1 222 ? 68.233 -1.156 97.284 1.00 32.66 222 ILE C C 1
ATOM 5740 O O . ILE C 1 222 ? 67.743 -2.063 96.588 1.00 29.40 222 ILE C O 1
ATOM 5745 N N . PRO C 1 223 ? 69.223 -1.400 98.141 1.00 35.33 223 PRO C N 1
ATOM 5746 C CA . PRO C 1 223 ? 69.629 -2.783 98.418 1.00 35.45 223 PRO C CA 1
ATOM 5747 C C . PRO C 1 223 ? 68.441 -3.592 98.907 1.00 32.96 223 PRO C C 1
ATOM 5748 O O . PRO C 1 223 ? 67.638 -3.124 99.715 1.00 32.70 223 PRO C O 1
ATOM 5752 N N . ARG C 1 224 ? 68.319 -4.814 98.398 1.00 32.24 224 ARG C N 1
ATOM 5753 C CA . ARG C 1 224 ? 67.137 -5.600 98.703 1.00 31.16 224 ARG C CA 1
ATOM 5754 C C . ARG C 1 224 ? 67.502 -7.070 98.835 1.00 32.07 224 ARG C C 1
ATOM 5755 O O . ARG C 1 224 ? 68.469 -7.550 98.237 1.00 32.15 224 ARG C O 1
ATOM 5763 N N . THR C 1 225 ? 66.704 -7.775 99.631 1.00 34.00 225 THR C N 1
ATOM 5764 C CA . THR C 1 225 ? 66.889 -9.193 99.893 1.00 31.43 225 THR C CA 1
ATOM 5765 C C . THR C 1 225 ? 65.542 -9.889 99.784 1.00 27.71 225 THR C C 1
ATOM 5766 O O . THR C 1 225 ? 64.524 -9.359 100.241 1.00 32.97 225 THR C O 1
ATOM 5770 N N . TYR C 1 226 ? 65.535 -11.069 99.176 1.00 27.18 226 TYR C N 1
ATOM 5771 C CA . TYR C 1 226 ? 64.353 -11.913 99.134 1.00 26.56 226 TYR C CA 1
ATOM 5772 C C . TYR C 1 226 ? 64.565 -13.115 100.041 1.00 26.95 226 TYR C C 1
ATOM 5773 O O . TYR C 1 226 ? 65.643 -13.715 100.046 1.00 27.54 226 TYR C O 1
ATOM 5782 N N . ILE C 1 227 ? 63.538 -13.451 100.816 1.00 28.94 227 ILE C N 1
ATOM 5783 C CA . ILE C 1 227 ? 63.544 -14.625 101.677 1.00 29.17 227 ILE C CA 1
ATOM 5784 C C . ILE C 1 227 ? 62.542 -15.615 101.104 1.00 33.83 227 ILE C C 1
ATOM 5785 O O . ILE C 1 227 ? 61.326 -15.416 101.212 1.00 35.24 227 ILE C O 1
ATOM 5790 N N . ARG C 1 228 ? 63.048 -16.679 100.491 1.00 34.23 228 ARG C N 1
ATOM 5791 C CA . ARG C 1 228 ? 62.189 -17.698 99.912 1.00 34.17 228 ARG C CA 1
ATOM 5792 C C . ARG C 1 228 ? 61.774 -18.703 100.978 1.00 32.12 228 ARG C C 1
ATOM 5793 O O . ARG C 1 228 ? 62.589 -19.138 101.795 1.00 34.88 228 ARG C O 1
ATOM 5801 N N . LEU C 1 229 ? 60.494 -19.063 100.970 1.00 35.37 229 LEU C N 1
ATOM 5802 C CA . LEU C 1 229 ? 59.940 -20.057 101.883 1.00 37.23 229 LEU C CA 1
ATOM 5803 C C . LEU C 1 229 ? 59.693 -21.330 101.084 1.00 38.27 229 LEU C C 1
ATOM 5804 O O . LEU C 1 229 ? 58.787 -21.379 100.245 1.00 41.88 229 LEU C O 1
ATOM 5809 N N . ASP C 1 230 ? 60.502 -22.358 101.345 1.00 38.21 230 ASP C N 1
ATOM 5810 C CA . ASP C 1 230 ? 60.551 -23.520 100.466 1.00 39.04 230 ASP C CA 1
ATOM 5811 C C . ASP C 1 230 ? 59.367 -24.463 100.640 1.00 40.07 230 ASP C C 1
ATOM 5812 O O . ASP C 1 230 ? 59.089 -25.252 99.732 1.00 44.03 230 ASP C O 1
ATOM 5817 N N . GLY C 1 231 ? 58.667 -24.408 101.770 1.00 41.15 231 GLY C N 1
ATOM 5818 C CA . GLY C 1 231 ? 57.487 -25.234 101.945 1.00 35.68 231 GLY C CA 1
ATOM 5819 C C . GLY C 1 231 ? 56.203 -24.444 101.790 1.00 41.41 231 GLY C C 1
ATOM 5820 O O . GLY C 1 231 ? 55.145 -24.855 102.278 1.00 46.53 231 GLY C O 1
ATOM 5821 N N . ASP C 1 232 ? 56.290 -23.305 101.106 1.00 43.25 232 ASP C N 1
ATOM 5822 C CA . ASP C 1 232 ? 55.145 -22.415 100.963 1.00 40.16 232 ASP C CA 1
ATOM 5823 C C . ASP C 1 232 ? 54.063 -23.066 100.110 1.00 40.41 232 ASP C C 1
ATOM 5824 O O . ASP C 1 232 ? 54.331 -23.544 99.003 1.00 43.24 232 ASP C O 1
ATOM 5829 N N . ARG C 1 233 ? 52.834 -23.078 100.627 1.00 39.98 233 ARG C N 1
ATOM 5830 C CA . ARG C 1 233 ? 51.681 -23.582 99.895 1.00 41.40 233 ARG C CA 1
ATOM 5831 C C . ARG C 1 233 ? 50.684 -22.492 99.533 1.00 41.75 233 ARG C C 1
ATOM 5832 O O . ARG C 1 233 ? 49.646 -22.796 98.934 1.00 43.57 233 ARG C O 1
ATOM 5840 N N . ALA C 1 234 ? 50.958 -21.238 99.887 1.00 39.42 234 ALA C N 1
ATOM 5841 C CA . ALA C 1 234 ? 50.122 -20.109 99.494 1.00 41.16 234 ALA C CA 1
ATOM 5842 C C . ALA C 1 234 ? 50.676 -19.367 98.286 1.00 40.38 234 ALA C C 1
ATOM 5843 O O . ALA C 1 234 ? 49.912 -18.952 97.409 1.00 40.90 234 ALA C O 1
ATOM 5845 N N . LEU C 1 235 ? 51.992 -19.193 98.231 1.00 37.99 235 LEU C N 1
ATOM 5846 C CA . LEU C 1 235 ? 52.681 -18.600 97.093 1.00 36.06 235 LEU C CA 1
ATOM 5847 C C . LEU C 1 235 ? 53.840 -19.520 96.748 1.00 39.12 235 LEU C C 1
ATOM 5848 O O . LEU C 1 235 ? 54.769 -19.671 97.548 1.00 34.06 235 LEU C O 1
ATOM 5853 N N . ALA C 1 236 ? 53.781 -20.136 95.570 1.00 38.14 236 ALA C N 1
ATOM 5854 C CA . ALA C 1 236 ? 54.662 -21.256 95.268 1.00 34.66 236 ALA C CA 1
ATOM 5855 C C . ALA C 1 236 ? 56.123 -20.812 95.265 1.00 36.41 236 ALA C C 1
ATOM 5856 O O . ALA C 1 236 ? 56.435 -19.697 94.828 1.00 35.27 236 ALA C O 1
ATOM 5858 N N . PRO C 1 237 ? 57.040 -21.652 95.753 1.00 38.32 237 PRO C N 1
ATOM 5859 C CA . PRO C 1 237 ? 58.465 -21.283 95.715 1.00 34.41 237 PRO C CA 1
ATOM 5860 C C . PRO C 1 237 ? 58.975 -21.016 94.312 1.00 37.45 237 PRO C C 1
ATOM 5861 O O . PRO C 1 237 ? 59.878 -20.187 94.138 1.00 32.49 237 PRO C O 1
ATOM 5865 N N . THR C 1 238 ? 58.427 -21.696 93.302 1.00 37.95 238 THR C N 1
ATOM 5866 C CA . THR C 1 238 ? 58.810 -21.393 91.927 1.00 36.80 238 THR C CA 1
ATOM 5867 C C . THR C 1 238 ? 58.374 -19.986 91.537 1.00 36.73 238 THR C C 1
ATOM 5868 O O . THR C 1 238 ? 59.110 -19.273 90.844 1.00 40.29 238 THR C O 1
ATOM 5872 N N . THR C 1 239 ? 57.186 -19.566 91.981 1.00 37.99 239 THR C N 1
ATOM 5873 C CA . THR C 1 239 ? 56.737 -18.201 91.724 1.00 35.64 239 THR C CA 1
ATOM 5874 C C . THR C 1 239 ? 57.633 -17.185 92.420 1.00 38.72 239 THR C C 1
ATOM 5875 O O . THR C 1 239 ? 57.891 -16.101 91.883 1.00 39.40 239 THR C O 1
ATOM 5879 N N . GLN C 1 240 ? 58.105 -17.510 93.626 1.00 35.59 240 GLN C N 1
ATOM 5880 C CA . GLN C 1 240 ? 59.033 -16.617 94.312 1.00 37.82 240 GLN C CA 1
ATOM 5881 C C . GLN C 1 240 ? 60.347 -16.502 93.548 1.00 35.68 240 GLN C C 1
ATOM 5882 O O . GLN C 1 240 ? 60.876 -15.397 93.376 1.00 34.33 240 GLN C O 1
ATOM 5888 N N . ASN C 1 241 ? 60.878 -17.630 93.067 1.00 39.27 241 ASN C N 1
ATOM 5889 C CA . ASN C 1 241 ? 62.090 -17.596 92.254 1.00 40.28 241 ASN C CA 1
ATOM 5890 C C . ASN C 1 241 ? 61.875 -16.833 90.955 1.00 36.22 241 ASN C C 1
ATOM 5891 O O . ASN C 1 241 ? 62.795 -16.167 90.467 1.00 32.53 241 ASN C O 1
ATOM 5896 N N . LEU C 1 242 ? 60.673 -16.923 90.379 1.00 35.22 242 LEU C N 1
ATOM 5897 C CA . LEU C 1 242 ? 60.376 -16.176 89.160 1.00 39.58 242 LEU C CA 1
ATOM 5898 C C . LEU C 1 242 ? 60.439 -14.673 89.408 1.00 39.44 242 LEU C C 1
ATOM 5899 O O . LEU C 1 242 ? 60.962 -13.919 88.580 1.00 41.10 242 LEU C O 1
ATOM 5912 N N . ILE C 1 244 ? 62.178 -13.149 91.727 1.00 34.97 244 ILE C N 1
ATOM 5913 C CA . ILE C 1 244 ? 63.582 -12.797 91.919 1.00 34.85 244 ILE C CA 1
ATOM 5914 C C . ILE C 1 244 ? 64.277 -12.636 90.574 1.00 38.10 244 ILE C C 1
ATOM 5915 O O . ILE C 1 244 ? 64.954 -11.632 90.319 1.00 36.56 244 ILE C O 1
ATOM 5920 N N . ALA C 1 245 ? 64.116 -13.626 89.693 1.00 35.37 245 ALA C N 1
ATOM 5921 C CA . ALA C 1 245 ? 64.792 -13.598 88.400 1.00 42.53 245 ALA C CA 1
ATOM 5922 C C . ALA C 1 245 ? 64.332 -12.412 87.561 1.00 39.84 245 ALA C C 1
ATOM 5923 O O . ALA C 1 245 ? 65.154 -11.675 87.003 1.00 40.85 245 ALA C O 1
ATOM 5925 N N . GLU C 1 246 ? 63.014 -12.208 87.468 1.00 39.97 246 GLU C N 1
ATOM 5926 C CA . GLU C 1 246 ? 62.486 -11.137 86.627 1.00 38.47 246 GLU C CA 1
ATOM 5927 C C . GLU C 1 246 ? 62.891 -9.764 87.153 1.00 37.76 246 GLU C C 1
ATOM 5928 O O . GLU C 1 246 ? 63.189 -8.855 86.370 1.00 31.10 246 GLU C O 1
ATOM 5934 N N . ALA C 1 247 ? 62.911 -9.594 88.478 1.00 34.47 247 ALA C N 1
ATOM 5935 C CA . ALA C 1 247 ? 63.332 -8.318 89.049 1.00 33.59 247 ALA C CA 1
ATOM 5936 C C . ALA C 1 247 ? 64.827 -8.092 88.855 1.00 32.07 247 ALA C C 1
ATOM 5937 O O . ALA C 1 247 ? 65.258 -6.969 88.568 1.00 35.21 247 ALA C O 1
ATOM 5939 N N . ASP C 1 248 ? 65.632 -9.147 89.010 1.00 29.64 248 ASP C N 1
ATOM 5940 C CA . ASP C 1 248 ? 67.076 -9.011 88.840 1.00 35.37 248 ASP C CA 1
ATOM 5941 C C . ASP C 1 248 ? 67.440 -8.634 87.409 1.00 38.02 248 ASP C C 1
ATOM 5942 O O . ASP C 1 248 ? 68.412 -7.902 87.190 1.00 39.55 248 ASP C O 1
ATOM 5947 N N . ARG C 1 249 ? 66.674 -9.112 86.424 1.00 33.12 249 ARG C N 1
ATOM 5948 C CA . ARG C 1 249 ? 66.929 -8.738 85.036 1.00 40.45 249 ARG C CA 1
ATOM 5949 C C . ARG C 1 249 ? 66.672 -7.260 84.778 1.00 37.64 249 ARG C C 1
ATOM 5950 O O . ARG C 1 249 ? 67.237 -6.705 83.831 1.00 41.66 249 ARG C O 1
ATOM 5958 N N . LEU C 1 250 ? 65.838 -6.610 85.592 1.00 38.63 250 LEU C N 1
ATOM 5959 C CA . LEU C 1 250 ? 65.611 -5.179 85.446 1.00 37.22 250 LEU C CA 1
ATOM 5960 C C . LEU C 1 250 ? 66.674 -4.339 86.141 1.00 37.84 250 LEU C C 1
ATOM 5961 O O . LEU C 1 250 ? 66.877 -3.184 85.754 1.00 38.81 250 LEU C O 1
ATOM 5966 N N . THR C 1 251 ? 67.348 -4.881 87.155 1.00 31.78 251 THR C N 1
ATOM 5967 C CA . THR C 1 251 ? 68.408 -4.174 87.876 1.00 37.36 251 THR C CA 1
ATOM 5968 C C . THR C 1 251 ? 69.612 -5.096 88.035 1.00 39.83 251 THR C C 1
ATOM 5969 O O . THR C 1 251 ? 69.971 -5.484 89.155 1.00 35.79 251 THR C O 1
ATOM 5973 N N . PRO C 1 252 ? 70.271 -5.457 86.929 1.00 38.22 252 PRO C N 1
ATOM 5974 C CA . PRO C 1 252 ? 71.407 -6.388 87.032 1.00 33.68 252 PRO C CA 1
ATOM 5975 C C . PRO C 1 252 ? 72.596 -5.813 87.786 1.00 38.55 252 PRO C C 1
ATOM 5976 O O . PRO C 1 252 ? 73.456 -6.586 88.227 1.00 35.31 252 PRO C O 1
ATOM 5980 N N . ASP C 1 253 ? 72.675 -4.490 87.944 1.00 35.01 253 ASP C N 1
ATOM 5981 C CA . ASP C 1 253 ? 73.709 -3.874 88.765 1.00 35.20 253 ASP C CA 1
ATOM 5982 C C . ASP C 1 253 ? 73.351 -3.848 90.247 1.00 39.11 253 ASP C C 1
ATOM 5983 O O . ASP C 1 253 ? 74.222 -3.559 91.074 1.00 41.28 253 ASP C O 1
ATOM 5988 N N . ASN C 1 254 ? 72.100 -4.138 90.600 1.00 35.45 254 ASN C N 1
ATOM 5989 C CA . ASN C 1 254 ? 71.668 -4.211 91.998 1.00 37.95 254 ASN C CA 1
ATOM 5990 C C . ASN C 1 254 ? 70.771 -5.431 92.168 1.00 34.76 254 ASN C C 1
ATOM 5991 O O . ASN C 1 254 ? 69.561 -5.314 92.397 1.00 33.49 254 ASN C O 1
ATOM 5996 N N . PRO C 1 255 ? 71.335 -6.629 92.054 1.00 36.32 255 PRO C N 1
ATOM 5997 C CA . PRO C 1 255 ? 70.511 -7.840 92.108 1.00 36.10 255 PRO C CA 1
ATOM 5998 C C . PRO C 1 255 ? 70.060 -8.169 93.524 1.00 38.56 255 PRO C C 1
ATOM 5999 O O . PRO C 1 255 ? 70.595 -7.676 94.518 1.00 36.39 255 PRO C O 1
ATOM 6003 N N . PHE C 1 256 ? 69.047 -9.025 93.586 1.00 37.47 256 PHE C N 1
ATOM 6004 C CA . PHE C 1 256 ? 68.506 -9.479 94.857 1.00 32.37 256 PHE C CA 1
ATOM 6005 C C . PHE C 1 256 ? 69.551 -10.244 95.657 1.00 36.52 256 PHE C C 1
ATOM 6006 O O . PHE C 1 256 ? 70.262 -11.100 95.119 1.00 35.63 256 PHE C O 1
ATOM 6014 N N . GLY C 1 257 ? 69.646 -9.934 96.946 1.00 32.18 257 GLY C N 1
ATOM 6015 C CA . GLY C 1 257 ? 70.135 -10.919 97.888 1.00 26.46 257 GLY C CA 1
ATOM 6016 C C . GLY C 1 257 ? 69.056 -11.966 98.107 1.00 31.62 257 GLY C C 1
ATOM 6017 O O . GLY C 1 257 ? 67.863 -11.660 98.136 1.00 31.58 257 GLY C O 1
ATOM 6018 N N . VAL C 1 258 ? 69.472 -13.223 98.219 1.00 29.12 258 VAL C N 1
ATOM 6019 C CA . VAL C 1 258 ? 68.523 -14.327 98.306 1.00 31.29 258 VAL C CA 1
ATOM 6020 C C . VAL C 1 258 ? 68.847 -15.158 99.538 1.00 34.63 258 VAL C C 1
ATOM 6021 O O . VAL C 1 258 ? 69.946 -15.716 99.648 1.00 33.94 258 VAL C O 1
ATOM 6025 N N . ARG C 1 259 ? 67.894 -15.232 100.463 1.00 34.96 259 ARG C N 1
ATOM 6026 C CA . ARG C 1 259 ? 67.961 -16.108 101.621 1.00 33.22 259 ARG C CA 1
ATOM 6027 C C . ARG C 1 259 ? 66.805 -17.098 101.560 1.00 37.54 259 ARG C C 1
ATOM 6028 O O . ARG C 1 259 ? 65.839 -16.912 100.815 1.00 39.73 259 ARG C O 1
ATOM 6036 N N . SER C 1 260 ? 66.905 -18.156 102.360 1.00 35.14 260 SER C N 1
ATOM 6037 C CA . SER C 1 260 ? 65.953 -19.252 102.278 1.00 40.33 260 SER C CA 1
ATOM 6038 C C . SER C 1 260 ? 65.569 -19.725 103.672 1.00 38.56 260 SER C C 1
ATOM 6039 O O . SER C 1 260 ? 66.375 -19.690 104.604 1.00 39.50 260 SER C O 1
ATOM 6042 N N . LEU C 1 261 ? 64.319 -20.170 103.799 1.00 38.61 261 LEU C N 1
ATOM 6043 C CA . LEU C 1 261 ? 63.787 -20.771 105.010 1.00 40.27 261 LEU C CA 1
ATOM 6044 C C . LEU C 1 261 ? 62.939 -21.969 104.609 1.00 42.55 261 LEU C C 1
ATOM 6045 O O . LEU C 1 261 ? 62.263 -21.929 103.570 1.00 40.71 261 LEU C O 1
ATOM 6050 N N . PRO C 1 262 ? 62.949 -23.037 105.398 1.00 43.64 262 PRO C N 1
ATOM 6051 C CA . PRO C 1 262 ? 61.999 -24.127 105.170 1.00 42.39 262 PRO C CA 1
ATOM 6052 C C . PRO C 1 262 ? 60.646 -23.800 105.781 1.00 41.04 262 PRO C C 1
ATOM 6053 O O . PRO C 1 262 ? 60.512 -22.930 106.645 1.00 41.66 262 PRO C O 1
ATOM 6057 N N . GLY C 1 263 ? 59.632 -24.507 105.310 1.00 35.56 263 GLY C N 1
ATOM 6058 C CA . GLY C 1 263 ? 58.335 -24.452 105.950 1.00 39.93 263 GLY C CA 1
ATOM 6059 C C . GLY C 1 263 ? 57.334 -23.561 105.242 1.00 41.40 263 GLY C C 1
ATOM 6060 O O . GLY C 1 263 ? 57.545 -23.068 104.130 1.00 38.19 263 GLY C O 1
ATOM 6061 N N . ASP C 1 264 ? 56.224 -23.333 105.942 1.00 37.28 264 ASP C N 1
ATOM 6062 C CA . ASP C 1 264 ? 55.020 -22.776 105.339 1.00 38.64 264 ASP C CA 1
ATOM 6063 C C . ASP C 1 264 ? 55.152 -21.266 105.134 1.00 36.80 264 ASP C C 1
ATOM 6064 O O . ASP C 1 264 ? 56.220 -20.671 105.306 1.00 34.89 264 ASP C O 1
ATOM 6069 N N . HIS C 1 265 ? 54.033 -20.637 104.770 1.00 38.31 265 HIS C N 1
ATOM 6070 C CA . HIS C 1 265 ? 53.965 -19.224 104.417 1.00 32.80 265 HIS C CA 1
ATOM 6071 C C . HIS C 1 265 ? 54.061 -18.298 105.621 1.00 36.55 265 HIS C C 1
ATOM 6072 O O . HIS C 1 265 ? 54.214 -17.086 105.433 1.00 40.37 265 HIS C O 1
ATOM 6079 N N . SER C 1 266 ? 53.992 -18.824 106.846 1.00 34.12 266 SER C N 1
ATOM 6080 C CA . SER C 1 266 ? 53.933 -18.010 108.060 1.00 36.68 266 SER C CA 1
ATOM 6081 C C . SER C 1 266 ? 55.101 -18.338 108.985 1.00 39.48 266 SER C C 1
ATOM 6082 O O . SER C 1 266 ? 54.903 -18.901 110.070 1.00 37.67 266 SER C O 1
ATOM 6085 N N . PRO C 1 267 ? 56.333 -17.982 108.602 1.00 42.08 267 PRO C N 1
ATOM 6086 C CA . PRO C 1 267 ? 57.461 -18.205 109.518 1.00 38.47 267 PRO C CA 1
ATOM 6087 C C . PRO C 1 267 ? 57.446 -17.283 110.721 1.00 37.23 267 PRO C C 1
ATOM 6088 O O . PRO C 1 267 ? 58.095 -17.594 111.724 1.00 36.82 267 PRO C O 1
ATOM 6100 N N . VAL C 1 269 ? 55.010 -16.909 112.531 1.00 39.87 269 VAL C N 1
ATOM 6101 C CA . VAL C 1 269 ? 54.193 -17.654 113.477 1.00 39.79 269 VAL C CA 1
ATOM 6102 C C . VAL C 1 269 ? 54.884 -18.935 113.927 1.00 43.51 269 VAL C C 1
ATOM 6103 O O . VAL C 1 269 ? 54.890 -19.251 115.116 1.00 41.81 269 VAL C O 1
ATOM 6107 N N . HIS C 1 270 ? 55.484 -19.677 112.994 1.00 36.20 270 HIS C N 1
ATOM 6108 C CA . HIS C 1 270 ? 56.014 -21.002 113.297 1.00 37.27 270 HIS C CA 1
ATOM 6109 C C . HIS C 1 270 ? 57.530 -21.041 113.471 1.00 40.69 270 HIS C C 1
ATOM 6110 O O . HIS C 1 270 ? 58.033 -21.994 114.073 1.00 40.80 270 HIS C O 1
ATOM 6117 N N . ARG C 1 271 ? 58.267 -20.046 112.957 1.00 40.20 271 ARG C N 1
ATOM 6118 C CA . ARG C 1 271 ? 59.720 -19.991 113.129 1.00 38.91 271 ARG C CA 1
ATOM 6119 C C . ARG C 1 271 ? 60.187 -18.579 113.480 1.00 40.24 271 ARG C C 1
ATOM 6120 O O . ARG C 1 271 ? 61.114 -18.051 112.862 1.00 40.33 271 ARG C O 1
ATOM 6128 N N . PRO C 1 272 ? 59.574 -17.940 114.485 1.00 41.08 272 PRO C N 1
ATOM 6129 C CA . PRO C 1 272 ? 59.883 -16.521 114.729 1.00 36.00 272 PRO C CA 1
ATOM 6130 C C . PRO C 1 272 ? 61.323 -16.278 115.137 1.00 42.26 272 PRO C C 1
ATOM 6131 O O . PRO C 1 272 ? 61.884 -15.230 114.791 1.00 41.84 272 PRO C O 1
ATOM 6135 N N . GLY C 1 273 ? 61.947 -17.221 115.845 1.00 43.73 273 GLY C N 1
ATOM 6136 C CA . GLY C 1 273 ? 63.338 -17.041 116.227 1.00 41.25 273 GLY C CA 1
ATOM 6137 C C . GLY C 1 273 ? 64.289 -17.194 115.056 1.00 45.08 273 GLY C C 1
ATOM 6138 O O . GLY C 1 273 ? 65.240 -16.420 114.910 1.00 45.25 273 GLY C O 1
ATOM 6139 N N . GLU C 1 274 ? 64.049 -18.195 114.206 1.00 42.45 274 GLU C N 1
ATOM 6140 C CA . GLU C 1 274 ? 64.892 -18.387 113.032 1.00 43.20 274 GLU C CA 1
ATOM 6141 C C . GLU C 1 274 ? 64.722 -17.241 112.042 1.00 43.17 274 GLU C C 1
ATOM 6142 O O . GLU C 1 274 ? 65.688 -16.825 111.391 1.00 42.02 274 GLU C O 1
ATOM 6148 N N . LEU C 1 275 ? 63.502 -16.710 111.925 1.00 40.93 275 LEU C N 1
ATOM 6149 C CA . LEU C 1 275 ? 63.260 -15.600 111.010 1.00 36.06 275 LEU C CA 1
ATOM 6150 C C . LEU C 1 275 ? 63.930 -14.322 111.500 1.00 36.42 275 LEU C C 1
ATOM 6151 O O . LEU C 1 275 ? 64.486 -13.560 110.701 1.00 34.68 275 LEU C O 1
ATOM 6156 N N . ALA C 1 276 ? 63.894 -14.073 112.813 1.00 38.56 276 ALA C N 1
ATOM 6157 C CA . ALA C 1 276 ? 64.504 -12.860 113.348 1.00 35.66 276 ALA C CA 1
ATOM 6158 C C . ALA C 1 276 ? 66.021 -12.901 113.222 1.00 38.69 276 ALA C C 1
ATOM 6159 O O . ALA C 1 276 ? 66.652 -11.879 112.931 1.00 38.90 276 ALA C O 1
ATOM 6161 N N . ASP C 1 277 ? 66.624 -14.072 113.443 1.00 42.07 277 ASP C N 1
ATOM 6162 C CA . ASP C 1 277 ? 68.070 -14.197 113.291 1.00 38.44 277 ASP C CA 1
ATOM 6163 C C . ASP C 1 277 ? 68.493 -13.994 111.843 1.00 42.16 277 ASP C C 1
ATOM 6164 O O . ASP C 1 277 ? 69.573 -13.453 111.582 1.00 37.20 277 ASP C O 1
ATOM 6169 N N . LEU C 1 278 ? 67.657 -14.417 110.893 1.00 41.69 278 LEU C N 1
ATOM 6170 C CA . LEU C 1 278 ? 67.921 -14.130 109.487 1.00 35.19 278 LEU C CA 1
ATOM 6171 C C . LEU C 1 278 ? 67.798 -12.639 109.198 1.00 37.54 278 LEU C C 1
ATOM 6172 O O . LEU C 1 278 ? 68.646 -12.063 108.507 1.00 36.22 278 LEU C O 1
ATOM 6177 N N . LEU C 1 279 ? 66.752 -11.995 109.726 1.00 33.57 279 LEU C N 1
ATOM 6178 C CA . LEU C 1 279 ? 66.562 -10.566 109.490 1.00 37.85 279 LEU C CA 1
ATOM 6179 C C . LEU C 1 279 ? 67.671 -9.745 110.134 1.00 40.21 279 LEU C C 1
ATOM 6180 O O . LEU C 1 279 ? 68.136 -8.756 109.555 1.00 35.75 279 LEU C O 1
ATOM 6185 N N . ALA C 1 280 ? 68.103 -10.133 111.337 1.00 32.43 280 ALA C N 1
ATOM 6186 C CA . ALA C 1 280 ? 69.192 -9.423 111.997 1.00 38.36 280 ALA C CA 1
ATOM 6187 C C . ALA C 1 280 ? 70.504 -9.540 111.233 1.00 38.79 280 ALA C C 1
ATOM 6188 O O . ALA C 1 280 ? 71.373 -8.675 111.383 1.00 39.63 280 ALA C O 1
ATOM 6190 N N . GLY C 1 281 ? 70.667 -10.581 110.415 1.00 37.56 281 GLY C N 1
ATOM 6191 C CA . GLY C 1 281 ? 71.873 -10.736 109.625 1.00 39.78 281 GLY C CA 1
ATOM 6192 C C . GLY C 1 281 ? 71.885 -9.990 108.310 1.00 40.70 281 GLY C C 1
ATOM 6193 O O . GLY C 1 281 ? 72.923 -9.955 107.644 1.00 44.56 281 GLY C O 1
ATOM 6194 N N . ILE C 1 282 ? 70.764 -9.393 107.921 1.00 44.23 282 ILE C N 1
ATOM 6195 C CA . ILE C 1 282 ? 70.680 -8.651 106.669 1.00 41.67 282 ILE C CA 1
ATOM 6196 C C . ILE C 1 282 ? 71.196 -7.229 106.873 1.00 53.11 282 ILE C C 1
ATOM 6197 O O . ILE C 1 282 ? 71.899 -6.672 106.025 1.00 54.10 282 ILE C O 1
ATOM 6203 N N . GLY D 1 8 ? 69.305 3.771 124.355 1.00 53.14 8 GLY D N 1
ATOM 6204 C CA . GLY D 1 8 ? 69.308 2.360 124.696 1.00 46.77 8 GLY D CA 1
ATOM 6205 C C . GLY D 1 8 ? 68.180 1.959 125.628 1.00 42.98 8 GLY D C 1
ATOM 6206 O O . GLY D 1 8 ? 68.367 1.131 126.519 1.00 45.81 8 GLY D O 1
ATOM 6207 N N . THR D 1 9 ? 67.003 2.542 125.418 1.00 36.83 9 THR D N 1
ATOM 6208 C CA . THR D 1 9 ? 65.839 2.287 126.256 1.00 44.27 9 THR D CA 1
ATOM 6209 C C . THR D 1 9 ? 64.862 1.377 125.526 1.00 37.63 9 THR D C 1
ATOM 6210 O O . THR D 1 9 ? 64.520 1.628 124.365 1.00 40.30 9 THR D O 1
ATOM 6214 N N . LEU D 1 10 ? 64.412 0.326 126.208 1.00 35.25 10 LEU D N 1
ATOM 6215 C CA . LEU D 1 10 ? 63.429 -0.604 125.673 1.00 31.60 10 LEU D CA 1
ATOM 6216 C C . LEU D 1 10 ? 62.242 -0.694 126.620 1.00 36.11 10 LEU D C 1
ATOM 6217 O O . LEU D 1 10 ? 62.418 -0.891 127.827 1.00 35.46 10 LEU D O 1
ATOM 6222 N N . ALA D 1 11 ? 61.040 -0.549 126.072 1.00 35.03 11 ALA D N 1
ATOM 6223 C CA . ALA D 1 11 ? 59.805 -0.708 126.827 1.00 31.03 11 ALA D CA 1
ATOM 6224 C C . ALA D 1 11 ? 59.233 -2.093 126.546 1.00 33.95 11 ALA D C 1
ATOM 6225 O O . ALA D 1 11 ? 58.943 -2.425 125.393 1.00 34.46 11 ALA D O 1
ATOM 6227 N N . VAL D 1 12 ? 59.087 -2.898 127.592 1.00 32.93 12 VAL D N 1
ATOM 6228 C CA . VAL D 1 12 ? 58.474 -4.218 127.497 1.00 27.89 12 VAL D CA 1
ATOM 6229 C C . VAL D 1 12 ? 57.030 -4.092 127.968 1.00 34.41 12 VAL D C 1
ATOM 6230 O O . VAL D 1 12 ? 56.774 -3.738 129.126 1.00 31.28 12 VAL D O 1
ATOM 6234 N N . LEU D 1 13 ? 56.085 -4.377 127.075 1.00 30.69 13 LEU D N 1
ATOM 6235 C CA . LEU D 1 13 ? 54.674 -4.084 127.291 1.00 30.64 13 LEU D CA 1
ATOM 6236 C C . LEU D 1 13 ? 53.908 -5.361 127.606 1.00 33.75 13 LEU D C 1
ATOM 6237 O O . LEU D 1 13 ? 53.995 -6.344 126.862 1.00 31.47 13 LEU D O 1
ATOM 6242 N N . VAL D 1 14 ? 53.146 -5.336 128.698 1.00 30.30 14 VAL D N 1
ATOM 6243 C CA . VAL D 1 14 ? 52.407 -6.497 129.181 1.00 31.58 14 VAL D CA 1
ATOM 6244 C C . VAL D 1 14 ? 50.924 -6.161 129.137 1.00 33.81 14 VAL D C 1
ATOM 6245 O O . VAL D 1 14 ? 50.452 -5.291 129.882 1.00 33.93 14 VAL D O 1
ATOM 6249 N N . HIS D 1 15 ? 50.187 -6.861 128.277 1.00 27.49 15 HIS D N 1
ATOM 6250 C CA . HIS D 1 15 ? 48.767 -6.616 128.079 1.00 31.06 15 HIS D CA 1
ATOM 6251 C C . HIS D 1 15 ? 47.968 -6.970 129.335 1.00 34.80 15 HIS D C 1
ATOM 6252 O O . HIS D 1 15 ? 48.464 -7.602 130.273 1.00 29.90 15 HIS D O 1
ATOM 6259 N N . GLY D 1 16 ? 46.699 -6.563 129.333 1.00 32.48 16 GLY D N 1
ATOM 6260 C CA . GLY D 1 16 ? 45.772 -6.903 130.388 1.00 31.69 16 GLY D CA 1
ATOM 6261 C C . GLY D 1 16 ? 44.933 -8.123 130.049 1.00 37.41 16 GLY D C 1
ATOM 6262 O O . GLY D 1 16 ? 45.122 -8.790 129.029 1.00 33.85 16 GLY D O 1
ATOM 6263 N N . ALA D 1 17 ? 43.980 -8.409 130.935 1.00 36.44 17 ALA D N 1
ATOM 6264 C CA . ALA D 1 17 ? 43.139 -9.588 130.774 1.00 37.93 17 ALA D CA 1
ATOM 6265 C C . ALA D 1 17 ? 42.299 -9.492 129.505 1.00 35.63 17 ALA D C 1
ATOM 6266 O O . ALA D 1 17 ? 41.784 -8.426 129.157 1.00 33.04 17 ALA D O 1
ATOM 6268 N N . TRP D 1 18 ? 42.174 -10.624 128.809 1.00 33.32 18 TRP D N 1
ATOM 6269 C CA . TRP D 1 18 ? 41.423 -10.804 127.569 1.00 36.38 18 TRP D CA 1
ATOM 6270 C C . TRP D 1 18 ? 42.037 -10.057 126.388 1.00 35.38 18 TRP D C 1
ATOM 6271 O O . TRP D 1 18 ? 41.477 -10.108 125.285 1.00 33.96 18 TRP D O 1
ATOM 6282 N N . HIS D 1 19 ? 43.166 -9.379 126.570 1.00 35.93 19 HIS D N 1
ATOM 6283 C CA . HIS D 1 19 ? 43.856 -8.658 125.510 1.00 33.38 19 HIS D CA 1
ATOM 6284 C C . HIS D 1 19 ? 45.121 -9.414 125.115 1.00 35.04 19 HIS D C 1
ATOM 6285 O O . HIS D 1 19 ? 45.419 -10.493 125.634 1.00 35.66 19 HIS D O 1
ATOM 6292 N N . SER D 1 20 ? 45.875 -8.833 124.184 1.00 34.78 20 SER D N 1
ATOM 6293 C CA . SER D 1 20 ? 47.100 -9.453 123.701 1.00 36.43 20 SER D CA 1
ATOM 6294 C C . SER D 1 20 ? 48.091 -8.362 123.319 1.00 33.88 20 SER D C 1
ATOM 6295 O O . SER D 1 20 ? 47.841 -7.168 123.510 1.00 36.01 20 SER D O 1
ATOM 6298 N N . SER D 1 21 ? 49.228 -8.789 122.767 1.00 34.75 21 SER D N 1
ATOM 6299 C CA . SER D 1 21 ? 50.234 -7.848 122.290 1.00 40.61 21 SER D CA 1
ATOM 6300 C C . SER D 1 21 ? 49.702 -6.948 121.185 1.00 39.55 21 SER D C 1
ATOM 6301 O O . SER D 1 21 ? 50.246 -5.858 120.972 1.00 41.18 21 SER D O 1
ATOM 6304 N N . LEU D 1 22 ? 48.644 -7.376 120.490 1.00 38.76 22 LEU D N 1
ATOM 6305 C CA . LEU D 1 22 ? 48.102 -6.601 119.378 1.00 37.68 22 LEU D CA 1
ATOM 6306 C C . LEU D 1 22 ? 47.621 -5.228 119.822 1.00 40.27 22 LEU D C 1
ATOM 6307 O O . LEU D 1 22 ? 47.722 -4.258 119.062 1.00 40.40 22 LEU D O 1
ATOM 6312 N N . HIS D 1 23 ? 47.108 -5.118 121.047 1.00 37.63 23 HIS D N 1
ATOM 6313 C CA . HIS D 1 23 ? 46.498 -3.871 121.487 1.00 41.46 23 HIS D CA 1
ATOM 6314 C C . HIS D 1 23 ? 47.515 -2.773 121.764 1.00 36.31 23 HIS D C 1
ATOM 6315 O O . HIS D 1 23 ? 47.122 -1.608 121.867 1.00 43.06 23 HIS D O 1
ATOM 6322 N N . TRP D 1 24 ? 48.799 -3.103 121.858 1.00 35.03 24 TRP D N 1
ATOM 6323 C CA . TRP D 1 24 ? 49.847 -2.112 122.059 1.00 38.75 24 TRP D CA 1
ATOM 6324 C C . TRP D 1 24 ? 50.353 -1.503 120.754 1.00 42.16 24 TRP D C 1
ATOM 6325 O O . TRP D 1 24 ? 51.180 -0.585 120.799 1.00 41.23 24 TRP D O 1
ATOM 6336 N N . ALA D 1 25 ? 49.871 -1.983 119.602 1.00 42.54 25 ALA D N 1
ATOM 6337 C CA . ALA D 1 25 ? 50.510 -1.679 118.322 1.00 44.46 25 ALA D CA 1
ATOM 6338 C C . ALA D 1 25 ? 50.584 -0.177 118.064 1.00 39.39 25 ALA D C 1
ATOM 6339 O O . ALA D 1 25 ? 51.640 0.347 117.690 1.00 36.99 25 ALA D O 1
ATOM 6341 N N . ALA D 1 26 ? 49.469 0.532 118.251 1.00 40.98 26 ALA D N 1
ATOM 6342 C CA . ALA D 1 26 ? 49.470 1.975 118.027 1.00 39.63 26 ALA D CA 1
ATOM 6343 C C . ALA D 1 26 ? 50.408 2.683 118.997 1.00 46.16 26 ALA D C 1
ATOM 6344 O O . ALA D 1 26 ? 51.101 3.635 118.619 1.00 45.34 26 ALA D O 1
ATOM 6346 N N . ALA D 1 27 ? 50.444 2.232 120.253 1.00 41.67 27 ALA D N 1
ATOM 6347 C CA . ALA D 1 27 ? 51.338 2.845 121.228 1.00 38.61 27 ALA D CA 1
ATOM 6348 C C . ALA D 1 27 ? 52.797 2.548 120.914 1.00 32.94 27 ALA D C 1
ATOM 6349 O O . ALA D 1 27 ? 53.665 3.396 121.153 1.00 32.72 27 ALA D O 1
ATOM 6351 N N . GLN D 1 28 ? 53.087 1.359 120.379 1.00 32.27 28 GLN D N 1
ATOM 6352 C CA . GLN D 1 28 ? 54.459 1.033 120.001 1.00 39.08 28 GLN D CA 1
ATOM 6353 C C . GLN D 1 28 ? 54.953 1.942 118.886 1.00 41.36 28 GLN D C 1
ATOM 6354 O O . GLN D 1 28 ? 56.134 2.306 118.845 1.00 36.52 28 GLN D O 1
ATOM 6360 N N . ARG D 1 29 ? 54.063 2.307 117.961 1.00 39.67 29 ARG D N 1
ATOM 6361 C CA . ARG D 1 29 ? 54.447 3.236 116.906 1.00 45.01 29 ARG D CA 1
ATOM 6362 C C . ARG D 1 29 ? 54.673 4.632 117.472 1.00 41.34 29 ARG D C 1
ATOM 6363 O O . ARG D 1 29 ? 55.564 5.357 117.015 1.00 39.40 29 ARG D O 1
ATOM 6371 N N . GLY D 1 30 ? 53.884 5.020 118.477 1.00 40.03 30 GLY D N 1
ATOM 6372 C CA . GLY D 1 30 ? 54.135 6.285 119.148 1.00 36.41 30 GLY D CA 1
ATOM 6373 C C . GLY D 1 30 ? 55.479 6.310 119.849 1.00 36.04 30 GLY D C 1
ATOM 6374 O O . GLY D 1 30 ? 56.152 7.343 119.884 1.00 38.01 30 GLY D O 1
ATOM 6375 N N . LEU D 1 31 ? 55.893 5.169 120.405 1.00 31.79 31 LEU D N 1
ATOM 6376 C CA . LEU D 1 31 ? 57.159 5.116 121.131 1.00 35.99 31 LEU D CA 1
ATOM 6377 C C . LEU D 1 31 ? 58.350 5.182 120.180 1.00 39.70 31 LEU D C 1
ATOM 6378 O O . LEU D 1 31 ? 59.355 5.838 120.480 1.00 32.84 31 LEU D O 1
ATOM 6383 N N . ALA D 1 32 ? 58.263 4.498 119.035 1.00 38.17 32 ALA D N 1
ATOM 6384 C CA . ALA D 1 32 ? 59.342 4.570 118.056 1.00 39.79 32 ALA D CA 1
ATOM 6385 C C . ALA D 1 32 ? 59.504 5.987 117.531 1.00 34.42 32 ALA D C 1
ATOM 6386 O O . ALA D 1 32 ? 60.627 6.446 117.293 1.00 34.12 32 ALA D O 1
ATOM 6388 N N . ARG D 1 33 ? 58.385 6.694 117.345 1.00 35.07 33 ARG D N 1
ATOM 6389 C CA . ARG D 1 33 ? 58.435 8.088 116.924 1.00 38.53 33 ARG D CA 1
ATOM 6390 C C . ARG D 1 33 ? 59.275 8.933 117.874 1.00 42.36 33 ARG D C 1
ATOM 6391 O O . ARG D 1 33 ? 59.959 9.864 117.436 1.00 43.55 33 ARG D O 1
ATOM 6399 N N . ARG D 1 34 ? 59.254 8.616 119.171 1.00 41.10 34 ARG D N 1
ATOM 6400 C CA . ARG D 1 34 ? 60.061 9.311 120.164 1.00 40.74 34 ARG D CA 1
ATOM 6401 C C . ARG D 1 34 ? 61.353 8.567 120.481 1.00 44.28 34 ARG D C 1
ATOM 6402 O O . ARG D 1 34 ? 61.960 8.810 121.529 1.00 43.12 34 ARG D O 1
ATOM 6410 N N . GLY D 1 35 ? 61.779 7.665 119.598 1.00 39.77 35 GLY D N 1
ATOM 6411 C CA . GLY D 1 35 ? 63.050 6.985 119.744 1.00 40.08 35 GLY D CA 1
ATOM 6412 C C . GLY D 1 35 ? 63.107 5.910 120.803 1.00 45.13 35 GLY D C 1
ATOM 6413 O O . GLY D 1 35 ? 64.207 5.489 121.173 1.00 45.09 35 GLY D O 1
ATOM 6414 N N . VAL D 1 36 ? 61.966 5.449 121.305 1.00 38.04 36 VAL D N 1
ATOM 6415 C CA . VAL D 1 36 ? 61.924 4.400 122.319 1.00 41.86 36 VAL D CA 1
ATOM 6416 C C . VAL D 1 36 ? 61.516 3.099 121.644 1.00 35.63 36 VAL D C 1
ATOM 6417 O O . VAL D 1 36 ? 60.400 2.980 121.126 1.00 36.28 36 VAL D O 1
ATOM 6421 N N . ALA D 1 37 ? 62.422 2.124 121.646 1.00 37.42 37 ALA D N 1
ATOM 6422 C CA . ALA D 1 37 ? 62.090 0.796 121.158 1.00 38.12 37 ALA D CA 1
ATOM 6423 C C . ALA D 1 37 ? 61.170 0.091 122.146 1.00 42.68 37 ALA D C 1
ATOM 6424 O O . ALA D 1 37 ? 61.181 0.372 123.349 1.00 39.39 37 ALA D O 1
ATOM 6426 N N . SER D 1 38 ? 60.365 -0.836 121.631 1.00 41.33 38 SER D N 1
ATOM 6427 C CA . SER D 1 38 ? 59.427 -1.543 122.485 1.00 37.17 38 SER D CA 1
ATOM 6428 C C . SER D 1 38 ? 59.084 -2.896 121.884 1.00 39.79 38 SER D C 1
ATOM 6429 O O . SER D 1 38 ? 59.063 -3.066 120.661 1.00 39.51 38 SER D O 1
ATOM 6432 N N . ILE D 1 39 ? 58.827 -3.859 122.766 1.00 37.81 39 ILE D N 1
ATOM 6433 C CA . ILE D 1 39 ? 58.260 -5.148 122.399 1.00 34.20 39 ILE D CA 1
ATOM 6434 C C . ILE D 1 39 ? 57.064 -5.402 123.302 1.00 41.30 39 ILE D C 1
ATOM 6435 O O . ILE D 1 39 ? 56.971 -4.861 124.409 1.00 37.10 39 ILE D O 1
ATOM 6440 N N . ALA D 1 40 ? 56.138 -6.225 122.820 1.00 38.70 40 ALA D N 1
ATOM 6441 C CA . ALA D 1 40 ? 54.926 -6.554 123.558 1.00 33.94 40 ALA D CA 1
ATOM 6442 C C . ALA D 1 40 ? 54.892 -8.054 123.803 1.00 37.14 40 ALA D C 1
ATOM 6443 O O . ALA D 1 40 ? 54.913 -8.844 122.853 1.00 39.47 40 ALA D O 1
ATOM 6445 N N . VAL D 1 41 ? 54.840 -8.436 125.071 1.00 33.88 41 VAL D N 1
ATOM 6446 C CA . VAL D 1 41 ? 54.808 -9.837 125.467 1.00 34.21 41 VAL D CA 1
ATOM 6447 C C . VAL D 1 41 ? 53.390 -10.365 125.313 1.00 41.50 41 VAL D C 1
ATOM 6448 O O . VAL D 1 41 ? 52.412 -9.646 125.552 1.00 43.69 41 VAL D O 1
ATOM 6452 N N . ASP D 1 42 ? 53.269 -11.622 124.896 1.00 36.14 42 ASP D N 1
ATOM 6453 C CA . ASP D 1 42 ? 52.003 -12.342 124.928 1.00 40.21 42 ASP D CA 1
ATOM 6454 C C . ASP D 1 42 ? 52.075 -13.352 126.066 1.00 43.16 42 ASP D C 1
ATOM 6455 O O . ASP D 1 42 ? 52.841 -14.320 125.998 1.00 45.35 42 ASP D O 1
ATOM 6460 N N . LEU D 1 43 ? 51.294 -13.115 127.114 1.00 34.97 43 LEU D N 1
ATOM 6461 C CA . LEU D 1 43 ? 51.262 -14.037 128.234 1.00 40.20 43 LEU D CA 1
ATOM 6462 C C . LEU D 1 43 ? 50.635 -15.362 127.799 1.00 45.14 43 LEU D C 1
ATOM 6463 O O . LEU D 1 43 ? 49.850 -15.399 126.847 1.00 39.13 43 LEU D O 1
ATOM 6468 N N . PRO D 1 44 ? 50.994 -16.464 128.459 1.00 43.68 44 PRO D N 1
ATOM 6469 C CA . PRO D 1 44 ? 50.429 -17.771 128.100 1.00 42.77 44 PRO D CA 1
ATOM 6470 C C . PRO D 1 44 ? 48.911 -17.741 128.004 1.00 42.22 44 PRO D C 1
ATOM 6471 O O . PRO D 1 44 ? 48.218 -17.280 128.913 1.00 42.56 44 PRO D O 1
ATOM 6475 N N . GLY D 1 45 ? 48.397 -18.232 126.880 1.00 37.59 45 GLY D N 1
ATOM 6476 C CA . GLY D 1 45 ? 46.977 -18.207 126.609 1.00 40.27 45 GLY D CA 1
ATOM 6477 C C . GLY D 1 45 ? 46.489 -17.011 125.826 1.00 40.54 45 GLY D C 1
ATOM 6478 O O . GLY D 1 45 ? 45.275 -16.871 125.637 1.00 41.56 45 GLY D O 1
ATOM 6479 N N . HIS D 1 46 ? 47.389 -16.143 125.367 1.00 37.29 46 HIS D N 1
ATOM 6480 C CA . HIS D 1 46 ? 47.017 -14.946 124.628 1.00 39.58 46 HIS D CA 1
ATOM 6481 C C . HIS D 1 46 ? 47.839 -14.860 123.351 1.00 37.53 46 HIS D C 1
ATOM 6482 O O . HIS D 1 46 ? 48.856 -15.540 123.194 1.00 41.46 46 HIS D O 1
ATOM 6489 N N . GLY D 1 47 ? 47.386 -14.004 122.438 1.00 37.38 47 GLY D N 1
ATOM 6490 C CA . GLY D 1 47 ? 48.061 -13.856 121.163 1.00 40.66 47 GLY D CA 1
ATOM 6491 C C . GLY D 1 47 ? 47.719 -14.985 120.203 1.00 37.21 47 GLY D C 1
ATOM 6492 O O . GLY D 1 47 ? 46.645 -15.584 120.261 1.00 37.37 47 GLY D O 1
ATOM 6493 N N . LEU D 1 48 ? 48.664 -15.279 119.309 1.00 36.99 48 LEU D N 1
ATOM 6494 C CA . LEU D 1 48 ? 48.452 -16.338 118.330 1.00 41.61 48 LEU D CA 1
ATOM 6495 C C . LEU D 1 48 ? 48.398 -17.719 118.968 1.00 45.55 48 LEU D C 1
ATOM 6496 O O . LEU D 1 48 ? 47.806 -18.634 118.386 1.00 54.33 48 LEU D O 1
ATOM 6501 N N . ASP D 1 49 ? 48.988 -17.888 120.149 1.00 47.18 49 ASP D N 1
ATOM 6502 C CA . ASP D 1 49 ? 48.952 -19.164 120.852 1.00 52.74 49 ASP D CA 1
ATOM 6503 C C . ASP D 1 49 ? 47.647 -19.390 121.604 1.00 51.67 49 ASP D C 1
ATOM 6504 O O . ASP D 1 49 ? 47.464 -20.468 122.180 1.00 52.08 49 ASP D O 1
ATOM 6506 N N . ALA D 1 50 ? 46.743 -18.416 121.606 1.00 45.46 50 ALA D N 1
ATOM 6507 C CA . ALA D 1 50 ? 45.555 -18.508 122.439 1.00 44.25 50 ALA D CA 1
ATOM 6508 C C . ALA D 1 50 ? 44.612 -19.591 121.916 1.00 45.13 50 ALA D C 1
ATOM 6509 O O . ALA D 1 50 ? 44.410 -19.711 120.702 1.00 45.18 50 ALA D O 1
ATOM 6511 N N . PRO D 1 51 ? 44.029 -20.394 122.797 1.00 43.52 51 PRO D N 1
ATOM 6512 C CA . PRO D 1 51 ? 42.971 -21.316 122.388 1.00 44.29 51 PRO D CA 1
ATOM 6513 C C . PRO D 1 51 ? 41.600 -20.663 122.520 1.00 41.65 51 PRO D C 1
ATOM 6514 O O . PRO D 1 51 ? 41.456 -19.550 123.034 1.00 40.67 51 PRO D O 1
ATOM 6518 N N . VAL D 1 52 ? 40.591 -21.380 122.032 1.00 38.86 52 VAL D N 1
ATOM 6519 C CA . VAL D 1 52 ? 39.197 -20.987 122.242 1.00 36.15 52 VAL D CA 1
ATOM 6520 C C . VAL D 1 52 ? 38.397 -22.212 122.627 1.00 39.82 52 VAL D C 1
ATOM 6521 O O . VAL D 1 52 ? 38.706 -23.340 122.218 1.00 44.39 52 VAL D O 1
ATOM 6525 N N . PRO D 1 53 ? 37.364 -22.022 123.449 1.00 37.28 53 PRO D N 1
ATOM 6526 C CA . PRO D 1 53 ? 36.452 -23.132 123.744 1.00 40.43 53 PRO D CA 1
ATOM 6527 C C . PRO D 1 53 ? 35.892 -23.714 122.456 1.00 42.42 53 PRO D C 1
ATOM 6528 O O . PRO D 1 53 ? 35.726 -23.014 121.456 1.00 39.96 53 PRO D O 1
ATOM 6532 N N . SER D 1 54 ? 35.613 -25.022 122.490 1.00 40.24 54 SER D N 1
ATOM 6533 C CA . SER D 1 54 ? 35.269 -25.746 121.270 1.00 42.16 54 SER D CA 1
ATOM 6534 C C . SER D 1 54 ? 34.067 -25.137 120.560 1.00 46.57 54 SER D C 1
ATOM 6535 O O . SER D 1 54 ? 33.966 -25.222 119.330 1.00 41.56 54 SER D O 1
ATOM 6538 N N . GLY D 1 55 ? 33.155 -24.515 121.302 1.00 43.43 55 GLY D N 1
ATOM 6539 C CA . GLY D 1 55 ? 31.988 -23.891 120.720 1.00 46.33 55 GLY D CA 1
ATOM 6540 C C . GLY D 1 55 ? 32.051 -22.388 120.562 1.00 45.85 55 GLY D C 1
ATOM 6541 O O . GLY D 1 55 ? 31.060 -21.787 120.137 1.00 39.39 55 GLY D O 1
ATOM 6542 N N . TYR D 1 56 ? 33.188 -21.761 120.875 1.00 41.46 56 TYR D N 1
ATOM 6543 C CA . TYR D 1 56 ? 33.272 -20.303 120.850 1.00 40.01 56 TYR D CA 1
ATOM 6544 C C . TYR D 1 56 ? 32.977 -19.750 119.459 1.00 44.17 56 TYR D C 1
ATOM 6545 O O . TYR D 1 56 ? 32.225 -18.779 119.311 1.00 41.52 56 TYR D O 1
ATOM 6554 N N . LEU D 1 57 ? 33.561 -20.355 118.428 1.00 40.56 57 LEU D N 1
ATOM 6555 C CA . LEU D 1 57 ? 33.363 -19.926 117.051 1.00 45.59 57 LEU D CA 1
ATOM 6556 C C . LEU D 1 57 ? 32.307 -20.754 116.330 1.00 47.99 57 LEU D C 1
ATOM 6557 O O . LEU D 1 57 ? 32.207 -20.683 115.101 1.00 50.94 57 LEU D O 1
ATOM 6562 N N . THR D 1 58 ? 31.524 -21.538 117.061 1.00 48.73 58 THR D N 1
ATOM 6563 C CA . THR D 1 58 ? 30.508 -22.401 116.479 1.00 49.87 58 THR D CA 1
ATOM 6564 C C . THR D 1 58 ? 29.135 -21.767 116.665 1.00 52.24 58 THR D C 1
ATOM 6565 O O . THR D 1 58 ? 28.848 -21.190 117.719 1.00 52.51 58 THR D O 1
ATOM 6569 N N . ALA D 1 59 ? 28.300 -21.858 115.627 1.00 48.46 59 ALA D N 1
ATOM 6570 C CA . ALA D 1 59 ? 26.948 -21.308 115.673 1.00 51.41 59 ALA D CA 1
ATOM 6571 C C . ALA D 1 59 ? 26.209 -21.770 116.924 1.00 56.17 59 ALA D C 1
ATOM 6572 O O . ALA D 1 59 ? 26.176 -22.962 117.241 1.00 52.85 59 ALA D O 1
ATOM 6574 N N . GLY D 1 60 ? 25.618 -20.811 117.639 1.00 47.22 60 GLY D N 1
ATOM 6575 C CA . GLY D 1 60 ? 24.950 -21.088 118.892 1.00 48.35 60 GLY D CA 1
ATOM 6576 C C . GLY D 1 60 ? 25.861 -21.195 120.093 1.00 53.86 60 GLY D C 1
ATOM 6577 O O . GLY D 1 60 ? 25.366 -21.162 121.229 1.00 50.28 60 GLY D O 1
ATOM 6578 N N . GLN D 1 61 ? 27.169 -21.316 119.883 1.00 52.53 61 GLN D N 1
ATOM 6579 C CA . GLN D 1 61 ? 28.151 -21.432 120.956 1.00 50.62 61 GLN D CA 1
ATOM 6580 C C . GLN D 1 61 ? 27.780 -22.488 121.998 1.00 48.65 61 GLN D C 1
ATOM 6581 O O . GLN D 1 61 ? 27.637 -22.172 123.188 1.00 51.60 61 GLN D O 1
ATOM 6587 N N . PRO D 1 62 ? 27.634 -23.751 121.598 1.00 49.40 62 PRO D N 1
ATOM 6588 C CA . PRO D 1 62 ? 27.236 -24.780 122.563 1.00 49.05 62 PRO D CA 1
ATOM 6589 C C . PRO D 1 62 ? 28.350 -25.077 123.555 1.00 48.19 62 PRO D C 1
ATOM 6590 O O . PRO D 1 62 ? 29.529 -25.137 123.197 1.00 46.62 62 PRO D O 1
ATOM 6594 N N . GLY D 1 63 ? 27.961 -25.252 124.818 1.00 45.42 63 GLY D N 1
ATOM 6595 C CA . GLY D 1 63 ? 28.887 -25.608 125.872 1.00 41.62 63 GLY D CA 1
ATOM 6596 C C . GLY D 1 63 ? 29.747 -24.482 126.400 1.00 44.11 63 GLY D C 1
ATOM 6597 O O . GLY D 1 63 ? 30.591 -24.731 127.271 1.00 44.54 63 GLY D O 1
ATOM 6598 N N . LEU D 1 64 ? 29.555 -23.251 125.918 1.00 44.55 64 LEU D N 1
ATOM 6599 C CA . LEU D 1 64 ? 30.440 -22.155 126.305 1.00 45.64 64 LEU D CA 1
ATOM 6600 C C . LEU D 1 64 ? 30.365 -21.855 127.797 1.00 43.43 64 LEU D C 1
ATOM 6601 O O . LEU D 1 64 ? 31.351 -21.396 128.385 1.00 45.18 64 LEU D O 1
ATOM 6606 N N . GLU D 1 65 ? 29.219 -22.111 128.428 1.00 45.96 65 GLU D N 1
ATOM 6607 C CA . GLU D 1 65 ? 29.050 -21.779 129.837 1.00 46.93 65 GLU D CA 1
ATOM 6608 C C . GLU D 1 65 ? 29.640 -22.823 130.776 1.00 45.46 65 GLU D C 1
ATOM 6609 O O . GLU D 1 65 ? 29.835 -22.528 131.960 1.00 57.90 65 GLU D O 1
ATOM 6615 N N . THR D 1 66 ? 29.930 -24.029 130.285 1.00 45.67 66 THR D N 1
ATOM 6616 C CA . THR D 1 66 ? 30.386 -25.115 131.142 1.00 48.09 66 THR D CA 1
ATOM 6617 C C . THR D 1 66 ? 31.728 -25.716 130.749 1.00 48.27 66 THR D C 1
ATOM 6618 O O . THR D 1 66 ? 32.389 -26.303 131.613 1.00 46.09 66 THR D O 1
ATOM 6622 N N . GLU D 1 67 ? 32.149 -25.593 129.491 1.00 47.62 67 GLU D N 1
ATOM 6623 C CA . GLU D 1 67 ? 33.377 -26.243 129.049 1.00 47.24 67 GLU D CA 1
ATOM 6624 C C . GLU D 1 67 ? 34.582 -25.693 129.802 1.00 48.48 67 GLU D C 1
ATOM 6625 O O . GLU D 1 67 ? 34.730 -24.478 129.960 1.00 46.86 67 GLU D O 1
ATOM 6631 N N . LYS D 1 68 ? 35.441 -26.595 130.272 1.00 47.06 68 LYS D N 1
ATOM 6632 C CA . LYS D 1 68 ? 36.621 -26.178 131.014 1.00 46.70 68 LYS D CA 1
ATOM 6633 C C . LYS D 1 68 ? 37.649 -25.560 130.074 1.00 47.27 68 LYS D C 1
ATOM 6634 O O . LYS D 1 68 ? 37.861 -26.037 128.955 1.00 44.47 68 LYS D O 1
ATOM 6640 N N . SER D 1 69 ? 38.291 -24.494 130.540 1.00 43.91 69 SER D N 1
ATOM 6641 C CA . SER D 1 69 ? 39.269 -23.789 129.728 1.00 44.15 69 SER D CA 1
ATOM 6642 C C . SER D 1 69 ? 40.554 -24.597 129.594 1.00 42.85 69 SER D C 1
ATOM 6643 O O . SER D 1 69 ? 40.962 -25.320 130.507 1.00 41.36 69 SER D O 1
ATOM 6646 N N . ALA D 1 70 ? 41.196 -24.463 128.432 1.00 45.62 70 ALA D N 1
ATOM 6647 C CA . ALA D 1 70 ? 42.527 -25.021 128.240 1.00 41.22 70 ALA D CA 1
ATOM 6648 C C . ALA D 1 70 ? 43.587 -24.282 129.044 1.00 42.84 70 ALA D C 1
ATOM 6649 O O . ALA D 1 70 ? 44.736 -24.734 129.088 1.00 45.63 70 ALA D O 1
ATOM 6651 N N . LEU D 1 71 ? 43.232 -23.160 129.673 1.00 42.46 71 LEU D N 1
ATOM 6652 C CA . LEU D 1 71 ? 44.143 -22.387 130.506 1.00 45.69 71 LEU D CA 1
ATOM 6653 C C . LEU D 1 71 ? 43.921 -22.641 131.992 1.00 47.40 71 LEU D C 1
ATOM 6654 O O . LEU D 1 71 ? 44.382 -21.853 132.825 1.00 49.21 71 LEU D O 1
ATOM 6659 N N . ALA D 1 72 ? 43.223 -23.727 132.339 1.00 46.86 72 ALA D N 1
ATOM 6660 C CA . ALA D 1 72 ? 42.877 -23.979 133.734 1.00 47.12 72 ALA D CA 1
ATOM 6661 C C . ALA D 1 72 ? 44.105 -24.287 134.581 1.00 51.51 72 ALA D C 1
ATOM 6662 O O . ALA D 1 72 ? 44.112 -24.001 135.785 1.00 53.70 72 ALA D O 1
ATOM 6664 N N . ASP D 1 73 ? 45.143 -24.864 133.983 1.00 50.62 73 ASP D N 1
ATOM 6665 C CA . ASP D 1 73 ? 46.341 -25.260 134.709 1.00 50.68 73 ASP D CA 1
ATOM 6666 C C . ASP D 1 73 ? 47.442 -24.210 134.663 1.00 50.49 73 ASP D C 1
ATOM 6667 O O . ASP D 1 73 ? 48.541 -24.463 135.166 1.00 50.74 73 ASP D O 1
ATOM 6672 N N . ILE D 1 74 ? 47.178 -23.045 134.074 1.00 48.21 74 ILE D N 1
ATOM 6673 C CA . ILE D 1 74 ? 48.163 -21.970 134.043 1.00 48.37 74 ILE D CA 1
ATOM 6674 C C . ILE D 1 74 ? 48.253 -21.349 135.431 1.00 44.48 74 ILE D C 1
ATOM 6675 O O . ILE D 1 74 ? 47.254 -20.864 135.975 1.00 45.28 74 ILE D O 1
ATOM 6680 N N . THR D 1 75 ? 49.449 -21.366 136.012 1.00 42.43 75 THR D N 1
ATOM 6681 C CA . THR D 1 75 ? 49.676 -20.769 137.318 1.00 45.28 75 THR D CA 1
ATOM 6682 C C . THR D 1 75 ? 50.169 -19.332 137.165 1.00 41.32 75 THR D C 1
ATOM 6683 O O . THR D 1 75 ? 50.578 -18.897 136.087 1.00 42.57 75 THR D O 1
ATOM 6695 N N . ASP D 1 77 ? 52.801 -18.248 138.542 1.00 40.44 77 ASP D N 1
ATOM 6696 C CA . ASP D 1 77 ? 54.227 -18.386 138.264 1.00 44.77 77 ASP D CA 1
ATOM 6697 C C . ASP D 1 77 ? 54.490 -18.582 136.777 1.00 42.37 77 ASP D C 1
ATOM 6698 O O . ASP D 1 77 ? 55.497 -18.092 136.257 1.00 39.99 77 ASP D O 1
ATOM 6703 N N . ASP D 1 78 ? 53.600 -19.292 136.076 1.00 40.45 78 ASP D N 1
ATOM 6704 C CA . ASP D 1 78 ? 53.748 -19.443 134.631 1.00 43.01 78 ASP D CA 1
ATOM 6705 C C . ASP D 1 78 ? 53.634 -18.098 133.928 1.00 38.57 78 ASP D C 1
ATOM 6706 O O . ASP D 1 78 ? 54.369 -17.824 132.974 1.00 41.89 78 ASP D O 1
ATOM 6711 N N . LEU D 1 79 ? 52.715 -17.246 134.386 1.00 39.35 79 LEU D N 1
ATOM 6712 C CA . LEU D 1 79 ? 52.549 -15.938 133.764 1.00 37.28 79 LEU D CA 1
ATOM 6713 C C . LEU D 1 79 ? 53.753 -15.043 134.031 1.00 38.46 79 LEU D C 1
ATOM 6714 O O . LEU D 1 79 ? 54.219 -14.335 133.131 1.00 37.94 79 LEU D O 1
ATOM 6719 N N . ALA D 1 80 ? 54.277 -15.069 135.258 1.00 35.45 80 ALA D N 1
ATOM 6720 C CA . ALA D 1 80 ? 55.438 -14.243 135.572 1.00 34.98 80 ALA D CA 1
ATOM 6721 C C . ALA D 1 80 ? 56.696 -14.774 134.900 1.00 36.01 80 ALA D C 1
ATOM 6722 O O . ALA D 1 80 ? 57.540 -13.990 134.449 1.00 35.10 80 ALA D O 1
ATOM 6724 N N . ASP D 1 81 ? 56.846 -16.101 134.829 1.00 37.75 81 ASP D N 1
ATOM 6725 C CA . ASP D 1 81 ? 58.031 -16.673 134.195 1.00 42.32 81 ASP D CA 1
ATOM 6726 C C . ASP D 1 81 ? 58.105 -16.313 132.718 1.00 35.01 81 ASP D C 1
ATOM 6727 O O . ASP D 1 81 ? 59.202 -16.231 132.155 1.00 39.77 81 ASP D O 1
ATOM 6732 N N . ALA D 1 82 ? 56.956 -16.092 132.075 1.00 33.61 82 ALA D N 1
ATOM 6733 C CA . ALA D 1 82 ? 56.969 -15.639 130.688 1.00 36.98 82 ALA D CA 1
ATOM 6734 C C . ALA D 1 82 ? 57.516 -14.222 130.577 1.00 34.59 82 ALA D C 1
ATOM 6735 O O . ALA D 1 82 ? 58.234 -13.902 129.623 1.00 39.26 82 ALA D O 1
ATOM 6737 N N . VAL D 1 83 ? 57.194 -13.360 131.543 1.00 35.48 83 VAL D N 1
ATOM 6738 C CA . VAL D 1 83 ? 57.736 -12.005 131.533 1.00 33.69 83 VAL D CA 1
ATOM 6739 C C . VAL D 1 83 ? 59.233 -12.026 131.822 1.00 35.16 83 VAL D C 1
ATOM 6740 O O . VAL D 1 83 ? 60.016 -11.326 131.167 1.00 35.74 83 VAL D O 1
ATOM 6744 N N . VAL D 1 84 ? 59.654 -12.832 132.800 1.00 32.86 84 VAL D N 1
ATOM 6745 C CA . VAL D 1 84 ? 61.075 -12.951 133.123 1.00 34.65 84 VAL D CA 1
ATOM 6746 C C . VAL D 1 84 ? 61.865 -13.403 131.902 1.00 35.46 84 VAL D C 1
ATOM 6747 O O . VAL D 1 84 ? 62.952 -12.883 131.621 1.00 40.36 84 VAL D O 1
ATOM 6751 N N . ASP D 1 85 ? 61.333 -14.378 131.161 1.00 38.55 85 ASP D N 1
ATOM 6752 C CA . ASP D 1 85 ? 62.023 -14.868 129.972 1.00 36.57 85 ASP D CA 1
ATOM 6753 C C . ASP D 1 85 ? 62.214 -13.752 128.954 1.00 39.73 85 ASP D C 1
ATOM 6754 O O . ASP D 1 85 ? 63.302 -13.591 128.388 1.00 44.80 85 ASP D O 1
ATOM 6759 N N . ALA D 1 86 ? 61.164 -12.964 128.714 1.00 38.29 86 ALA D N 1
ATOM 6760 C CA . ALA D 1 86 ? 61.283 -11.829 127.805 1.00 36.89 86 ALA D CA 1
ATOM 6761 C C . ALA D 1 86 ? 62.292 -10.811 128.320 1.00 38.59 86 ALA D C 1
ATOM 6762 O O . ALA D 1 86 ? 63.099 -10.280 127.548 1.00 40.19 86 ALA D O 1
ATOM 6764 N N . LEU D 1 87 ? 62.270 -10.530 129.627 1.00 36.18 87 LEU D N 1
ATOM 6765 C CA . LEU D 1 87 ? 63.214 -9.565 130.182 1.00 35.60 87 LEU D CA 1
ATOM 6766 C C . LEU D 1 87 ? 64.648 -10.073 130.103 1.00 35.09 87 LEU D C 1
ATOM 6767 O O . LEU D 1 87 ? 65.573 -9.281 129.888 1.00 31.63 87 LEU D O 1
ATOM 6772 N N . ALA D 1 88 ? 64.852 -11.383 130.251 1.00 36.66 88 ALA D N 1
ATOM 6773 C CA . ALA D 1 88 ? 66.206 -11.926 130.257 1.00 38.37 88 ALA D CA 1
ATOM 6774 C C . ALA D 1 88 ? 66.840 -11.904 128.871 1.00 39.27 88 ALA D C 1
ATOM 6775 O O . ALA D 1 88 ? 68.068 -11.837 128.755 1.00 40.60 88 ALA D O 1
ATOM 6777 N N . GLU D 1 89 ? 66.035 -11.964 127.811 1.00 39.69 89 GLU D N 1
ATOM 6778 C CA . GLU D 1 89 ? 66.592 -11.989 126.465 1.00 41.22 89 GLU D CA 1
ATOM 6779 C C . GLU D 1 89 ? 67.070 -10.626 125.990 1.00 40.76 89 GLU D C 1
ATOM 6780 O O . GLU D 1 89 ? 67.950 -10.563 125.124 1.00 45.14 89 GLU D O 1
ATOM 6786 N N . VAL D 1 90 ? 66.523 -9.535 126.529 1.00 40.49 90 VAL D N 1
ATOM 6787 C CA . VAL D 1 90 ? 66.867 -8.198 126.061 1.00 33.92 90 VAL D CA 1
ATOM 6788 C C . VAL D 1 90 ? 67.796 -7.467 127.013 1.00 37.30 90 VAL D C 1
ATOM 6789 O O . VAL D 1 90 ? 68.220 -6.344 126.704 1.00 33.90 90 VAL D O 1
ATOM 6793 N N . ARG D 1 91 ? 68.135 -8.072 128.156 1.00 40.91 91 ARG D N 1
ATOM 6794 C CA . ARG D 1 91 ? 68.844 -7.347 129.208 1.00 38.10 91 ARG D CA 1
ATOM 6795 C C . ARG D 1 91 ? 70.191 -6.829 128.720 1.00 37.70 91 ARG D C 1
ATOM 6796 O O . ARG D 1 91 ? 70.542 -5.667 128.955 1.00 42.40 91 ARG D O 1
ATOM 6804 N N . SER D 1 92 ? 70.960 -7.676 128.035 1.00 37.01 92 SER D N 1
ATOM 6805 C CA . SER D 1 92 ? 72.282 -7.275 127.572 1.00 36.92 92 SER D CA 1
ATOM 6806 C C . SER D 1 92 ? 72.239 -6.353 126.361 1.00 41.87 92 SER D C 1
ATOM 6807 O O . SER D 1 92 ? 73.284 -5.815 125.982 1.00 39.65 92 SER D O 1
ATOM 6810 N N . ARG D 1 93 ? 71.071 -6.156 125.749 1.00 40.33 93 ARG D N 1
ATOM 6811 C CA . ARG D 1 93 ? 70.968 -5.349 124.540 1.00 36.07 93 ARG D CA 1
ATOM 6812 C C . ARG D 1 93 ? 70.516 -3.918 124.796 1.00 39.19 93 ARG D C 1
ATOM 6813 O O . ARG D 1 93 ? 70.668 -3.071 123.909 1.00 39.68 93 ARG D O 1
ATOM 6821 N N . PHE D 1 94 ? 69.959 -3.625 125.970 1.00 41.17 94 PHE D N 1
ATOM 6822 C CA . PHE D 1 94 ? 69.471 -2.287 126.275 1.00 39.51 94 PHE D CA 1
ATOM 6823 C C . PHE D 1 94 ? 69.877 -1.913 127.692 1.00 40.32 94 PHE D C 1
ATOM 6824 O O . PHE D 1 94 ? 69.792 -2.736 128.607 1.00 38.91 94 PHE D O 1
ATOM 6832 N N . ALA D 1 95 ? 70.318 -0.666 127.866 1.00 36.16 95 ALA D N 1
ATOM 6833 C CA . ALA D 1 95 ? 70.785 -0.219 129.173 1.00 44.75 95 ALA D CA 1
ATOM 6834 C C . ALA D 1 95 ? 69.634 0.088 130.124 1.00 42.12 95 ALA D C 1
ATOM 6835 O O . ALA D 1 95 ? 69.791 -0.052 131.341 1.00 45.24 95 ALA D O 1
ATOM 6837 N N . ARG D 1 96 ? 68.483 0.501 129.597 1.00 40.71 96 ARG D N 1
ATOM 6838 C CA . ARG D 1 96 ? 67.329 0.865 130.411 1.00 39.54 96 ARG D CA 1
ATOM 6839 C C . ARG D 1 96 ? 66.110 0.108 129.908 1.00 38.12 96 ARG D C 1
ATOM 6840 O O . ARG D 1 96 ? 65.676 0.315 128.771 1.00 38.33 96 ARG D O 1
ATOM 6848 N N . VAL D 1 97 ? 65.554 -0.756 130.752 1.00 35.69 97 VAL D N 1
ATOM 6849 C CA . VAL D 1 97 ? 64.398 -1.571 130.398 1.00 35.67 97 VAL D CA 1
ATOM 6850 C C . VAL D 1 97 ? 63.212 -1.124 131.241 1.00 34.63 97 VAL D C 1
ATOM 6851 O O . VAL D 1 97 ? 63.253 -1.196 132.477 1.00 41.01 97 VAL D O 1
ATOM 6855 N N . LEU D 1 98 ? 62.158 -0.666 130.571 1.00 32.15 98 LEU D N 1
ATOM 6856 C CA . LEU D 1 98 ? 60.913 -0.263 131.213 1.00 30.01 98 LEU D CA 1
ATOM 6857 C C . LEU D 1 98 ? 59.903 -1.396 131.088 1.00 34.88 98 LEU D C 1
ATOM 6858 O O . LEU D 1 98 ? 59.575 -1.818 129.974 1.00 33.87 98 LEU D O 1
ATOM 6863 N N . LEU D 1 99 ? 59.408 -1.881 132.222 1.00 30.58 99 LEU D N 1
ATOM 6864 C CA . LEU D 1 99 ? 58.362 -2.897 132.247 1.00 25.11 99 LEU D CA 1
ATOM 6865 C C . LEU D 1 99 ? 57.029 -2.190 132.471 1.00 31.10 99 LEU D C 1
ATOM 6866 O O . LEU D 1 99 ? 56.776 -1.654 133.556 1.00 34.55 99 LEU D O 1
ATOM 6871 N N . VAL D 1 100 ? 56.187 -2.179 131.441 1.00 29.10 100 VAL D N 1
ATOM 6872 C CA . VAL D 1 100 ? 54.912 -1.470 131.457 1.00 30.52 100 VAL D CA 1
ATOM 6873 C C . VAL D 1 100 ? 53.794 -2.502 131.486 1.00 32.80 100 VAL D C 1
ATOM 6874 O O . VAL D 1 100 ? 53.640 -3.288 130.543 1.00 35.16 100 VAL D O 1
ATOM 6878 N N . ALA D 1 101 ? 53.011 -2.497 132.557 1.00 30.43 101 ALA D N 1
ATOM 6879 C CA . ALA D 1 101 ? 51.890 -3.411 132.699 1.00 32.24 101 ALA D CA 1
ATOM 6880 C C . ALA D 1 101 ? 50.575 -2.647 132.634 1.00 31.94 101 ALA D C 1
ATOM 6881 O O . ALA D 1 101 ? 50.479 -1.499 133.077 1.00 35.19 101 ALA D O 1
ATOM 6883 N N . HIS D 1 102 ? 49.563 -3.299 132.074 1.00 31.74 102 HIS D N 1
ATOM 6884 C CA . HIS D 1 102 ? 48.222 -2.745 131.971 1.00 32.33 102 HIS D CA 1
ATOM 6885 C C . HIS D 1 102 ? 47.240 -3.698 132.632 1.00 33.20 102 HIS D C 1
ATOM 6886 O O . HIS D 1 102 ? 47.282 -4.908 132.383 1.00 28.97 102 HIS D O 1
ATOM 6893 N N . SER D 1 103 ? 46.380 -3.151 133.488 1.00 29.82 103 SER D N 1
ATOM 6894 C CA . SER D 1 103 ? 45.216 -3.862 134.031 1.00 34.50 103 SER D CA 1
ATOM 6895 C C . SER D 1 103 ? 45.707 -5.118 134.751 1.00 31.73 103 SER D C 1
ATOM 6896 O O . SER D 1 103 ? 46.624 -5.023 135.584 1.00 30.05 103 SER D O 1
ATOM 6899 N N . ALA D 1 104 ? 45.157 -6.301 134.465 1.00 36.01 104 ALA D N 1
ATOM 6900 C CA . ALA D 1 104 ? 45.573 -7.515 135.156 1.00 32.98 104 ALA D CA 1
ATOM 6901 C C . ALA D 1 104 ? 47.015 -7.903 134.862 1.00 35.12 104 ALA D C 1
ATOM 6902 O O . ALA D 1 104 ? 47.553 -8.779 135.548 1.00 37.12 104 ALA D O 1
ATOM 6904 N N . GLY D 1 105 ? 47.649 -7.282 133.865 1.00 33.22 105 GLY D N 1
ATOM 6905 C CA . GLY D 1 105 ? 49.053 -7.535 133.589 1.00 29.18 105 GLY D CA 1
ATOM 6906 C C . GLY D 1 105 ? 49.993 -7.102 134.695 1.00 35.12 105 GLY D C 1
ATOM 6907 O O . GLY D 1 105 ? 51.164 -7.501 134.683 1.00 32.45 105 GLY D O 1
ATOM 6908 N N . GLY D 1 106 ? 49.512 -6.300 135.649 1.00 34.01 106 GLY D N 1
ATOM 6909 C CA . GLY D 1 106 ? 50.354 -5.898 136.761 1.00 31.63 106 GLY D CA 1
ATOM 6910 C C . GLY D 1 106 ? 50.732 -7.048 137.673 1.00 34.48 106 GLY D C 1
ATOM 6911 O O . GLY D 1 106 ? 51.777 -7.004 138.329 1.00 35.91 106 GLY D O 1
ATOM 6912 N N . GLY D 1 107 ? 49.900 -8.084 137.728 1.00 32.32 107 GLY D N 1
ATOM 6913 C CA . GLY D 1 107 ? 50.182 -9.250 138.532 1.00 34.31 107 GLY D CA 1
ATOM 6914 C C . GLY D 1 107 ? 51.450 -9.965 138.108 1.00 36.51 107 GLY D C 1
ATOM 6915 O O . GLY D 1 107 ? 52.399 -10.100 138.886 1.00 38.00 107 GLY D O 1
ATOM 6916 N N . PRO D 1 108 ? 51.487 -10.450 136.862 1.00 33.91 108 PRO D N 1
ATOM 6917 C CA . PRO D 1 108 ? 52.709 -11.118 136.383 1.00 28.29 108 PRO D CA 1
ATOM 6918 C C . PRO D 1 108 ? 53.906 -10.191 136.271 1.00 31.01 108 PRO D C 1
ATOM 6919 O O . PRO D 1 108 ? 55.039 -10.637 136.490 1.00 32.89 108 PRO D O 1
ATOM 6923 N N . ALA D 1 109 ? 53.699 -8.919 135.922 1.00 29.32 109 ALA D N 1
ATOM 6924 C CA . ALA D 1 109 ? 54.826 -7.999 135.827 1.00 29.48 109 ALA D CA 1
ATOM 6925 C C . ALA D 1 109 ? 55.460 -7.761 137.192 1.00 31.47 109 ALA D C 1
ATOM 6926 O O . ALA D 1 109 ? 56.690 -7.711 137.310 1.00 33.27 109 ALA D O 1
ATOM 6928 N N . SER D 1 110 ? 54.640 -7.621 138.235 1.00 30.11 110 SER D N 1
ATOM 6929 C CA . SER D 1 110 ? 55.181 -7.399 139.573 1.00 32.85 110 SER D CA 1
ATOM 6930 C C . SER D 1 110 ? 55.906 -8.634 140.089 1.00 32.69 110 SER D C 1
ATOM 6931 O O . SER D 1 110 ? 56.969 -8.520 140.711 1.00 34.57 110 SER D O 1
ATOM 6934 N N . LEU D 1 111 ? 55.353 -9.823 139.839 1.00 34.91 111 LEU D N 1
ATOM 6935 C CA . LEU D 1 111 ? 56.021 -11.046 140.271 1.00 32.82 111 LEU D CA 1
ATOM 6936 C C . LEU D 1 111 ? 57.321 -11.262 139.508 1.00 34.50 111 LEU D C 1
ATOM 6937 O O . LEU D 1 111 ? 58.316 -11.719 140.083 1.00 36.17 111 LEU D O 1
ATOM 6942 N N . ALA D 1 112 ? 57.332 -10.942 138.212 1.00 32.20 112 ALA D N 1
ATOM 6943 C CA . ALA D 1 112 ? 58.572 -11.005 137.447 1.00 33.72 112 ALA D CA 1
ATOM 6944 C C . ALA D 1 112 ? 59.625 -10.084 138.048 1.00 29.61 112 ALA D C 1
ATOM 6945 O O . ALA D 1 112 ? 60.773 -10.490 138.262 1.00 33.67 112 ALA D O 1
ATOM 6947 N N . ALA D 1 113 ? 59.244 -8.837 138.338 1.00 28.59 113 ALA D N 1
ATOM 6948 C CA . ALA D 1 113 ? 60.175 -7.895 138.949 1.00 33.86 113 ALA D CA 1
ATOM 6949 C C . ALA D 1 113 ? 60.650 -8.389 140.309 1.00 36.81 113 ALA D C 1
ATOM 6950 O O . ALA D 1 113 ? 61.809 -8.176 140.684 1.00 41.05 113 ALA D O 1
ATOM 6952 N N . GLU D 1 114 ? 59.771 -9.053 141.064 1.00 32.17 114 GLU D N 1
ATOM 6953 C CA . GLU D 1 114 ? 60.177 -9.600 142.355 1.00 36.67 114 GLU D CA 1
ATOM 6954 C C . GLU D 1 114 ? 61.161 -10.753 142.183 1.00 38.96 114 GLU D C 1
ATOM 6955 O O . GLU D 1 114 ? 62.113 -10.886 142.961 1.00 39.53 114 GLU D O 1
ATOM 6961 N N . LYS D 1 115 ? 60.958 -11.587 141.160 1.00 34.92 115 LYS D N 1
ATOM 6962 C CA . LYS D 1 115 ? 61.856 -12.717 140.942 1.00 34.62 115 LYS D CA 1
ATOM 6963 C C . LYS D 1 115 ? 63.217 -12.260 140.426 1.00 38.45 115 LYS D C 1
ATOM 6964 O O . LYS D 1 115 ? 64.251 -12.816 140.814 1.00 41.30 115 LYS D O 1
ATOM 6970 N N . ALA D 1 116 ? 63.239 -11.256 139.551 1.00 34.58 116 ALA D N 1
ATOM 6971 C CA . ALA D 1 116 ? 64.474 -10.785 138.922 1.00 38.55 116 ALA D CA 1
ATOM 6972 C C . ALA D 1 116 ? 64.475 -9.265 138.880 1.00 42.62 116 ALA D C 1
ATOM 6973 O O . ALA D 1 116 ? 64.213 -8.654 137.838 1.00 39.85 116 ALA D O 1
ATOM 6975 N N . PRO D 1 117 ? 64.780 -8.613 140.007 1.00 46.21 117 PRO D N 1
ATOM 6976 C CA . PRO D 1 117 ? 64.743 -7.141 140.026 1.00 39.95 117 PRO D CA 1
ATOM 6977 C C . PRO D 1 117 ? 65.799 -6.494 139.148 1.00 37.97 117 PRO D C 1
ATOM 6978 O O . PRO D 1 117 ? 65.595 -5.360 138.697 1.00 36.61 117 PRO D O 1
ATOM 6982 N N . GLU D 1 118 ? 66.921 -7.170 138.891 1.00 39.68 118 GLU D N 1
ATOM 6983 C CA . GLU D 1 118 ? 67.968 -6.587 138.059 1.00 42.05 118 GLU D CA 1
ATOM 6984 C C . GLU D 1 118 ? 67.587 -6.511 136.587 1.00 39.92 118 GLU D C 1
ATOM 6985 O O . GLU D 1 118 ? 68.250 -5.792 135.833 1.00 39.43 118 GLU D O 1
ATOM 6991 N N . LEU D 1 119 ? 66.546 -7.223 136.160 1.00 34.61 119 LEU D N 1
ATOM 6992 C CA . LEU D 1 119 ? 66.123 -7.198 134.766 1.00 36.08 119 LEU D CA 1
ATOM 6993 C C . LEU D 1 119 ? 65.191 -6.037 134.447 1.00 40.89 119 LEU D C 1
ATOM 6994 O O . LEU D 1 119 ? 64.831 -5.858 133.279 1.00 38.12 119 LEU D O 1
ATOM 6999 N N . VAL D 1 120 ? 64.793 -5.251 135.445 1.00 38.87 120 VAL D N 1
ATOM 7000 C CA . VAL D 1 120 ? 63.881 -4.129 135.260 1.00 34.16 120 VAL D CA 1
ATOM 7001 C C . VAL D 1 120 ? 64.558 -2.873 135.784 1.00 37.27 120 VAL D C 1
ATOM 7002 O O . VAL D 1 120 ? 65.146 -2.888 136.871 1.00 44.69 120 VAL D O 1
ATOM 7006 N N . ASP D 1 121 ? 64.481 -1.790 135.013 1.00 38.57 121 ASP D N 1
ATOM 7007 C CA . ASP D 1 121 ? 65.001 -0.506 135.457 1.00 35.88 121 ASP D CA 1
ATOM 7008 C C . ASP D 1 121 ? 63.914 0.445 135.931 1.00 33.06 121 ASP D C 1
ATOM 7009 O O . ASP D 1 121 ? 64.216 1.385 136.674 1.00 36.06 121 ASP D O 1
ATOM 7014 N N . HIS D 1 122 ? 62.665 0.217 135.531 1.00 27.57 122 HIS D N 1
ATOM 7015 C CA . HIS D 1 122 ? 61.555 1.065 135.941 1.00 30.70 122 HIS D CA 1
ATOM 7016 C C . HIS D 1 122 ? 60.256 0.311 135.709 1.00 34.83 122 HIS D C 1
ATOM 7017 O O . HIS D 1 122 ? 60.072 -0.297 134.651 1.00 32.91 122 HIS D O 1
ATOM 7024 N N . LEU D 1 123 ? 59.363 0.355 136.693 1.00 33.04 123 LEU D N 1
ATOM 7025 C CA . LEU D 1 123 ? 58.059 -0.287 136.604 1.00 30.82 123 LEU D CA 1
ATOM 7026 C C . LEU D 1 123 ? 57.002 0.768 136.313 1.00 31.53 123 LEU D C 1
ATOM 7027 O O . LEU D 1 123 ? 56.978 1.817 136.959 1.00 33.03 123 LEU D O 1
ATOM 7032 N N . VAL D 1 124 ? 56.135 0.497 135.341 1.00 29.89 124 VAL D N 1
ATOM 7033 C CA . VAL D 1 124 ? 55.051 1.407 134.986 1.00 32.25 124 VAL D CA 1
ATOM 7034 C C . VAL D 1 124 ? 53.740 0.641 135.076 1.00 33.68 124 VAL D C 1
ATOM 7035 O O . VAL D 1 124 ? 53.541 -0.348 134.359 1.00 34.03 124 VAL D O 1
ATOM 7039 N N . TYR D 1 125 ? 52.849 1.097 135.954 1.00 26.90 125 TYR D N 1
ATOM 7040 C CA . TYR D 1 125 ? 51.536 0.492 136.137 1.00 29.41 125 TYR D CA 1
ATOM 7041 C C . TYR D 1 125 ? 50.499 1.383 135.466 1.00 32.66 125 TYR D C 1
ATOM 7042 O O . TYR D 1 125 ? 50.176 2.462 135.972 1.00 38.08 125 TYR D O 1
ATOM 7051 N N . LEU D 1 126 ? 49.981 0.930 134.328 1.00 30.74 126 LEU D N 1
ATOM 7052 C CA . LEU D 1 126 ? 48.983 1.672 133.560 1.00 30.54 126 LEU D CA 1
ATOM 7053 C C . LEU D 1 126 ? 47.612 1.137 133.960 1.00 33.40 126 LEU D C 1
ATOM 7054 O O . LEU D 1 126 ? 47.109 0.174 133.379 1.00 35.38 126 LEU D O 1
ATOM 7059 N N . ALA D 1 127 ? 47.008 1.777 134.965 1.00 36.24 127 ALA D N 1
ATOM 7060 C CA . ALA D 1 127 ? 45.762 1.304 135.573 1.00 33.57 127 ALA D CA 1
ATOM 7061 C C . ALA D 1 127 ? 45.841 -0.190 135.874 1.00 34.62 127 ALA D C 1
ATOM 7062 O O . ALA D 1 127 ? 44.893 -0.947 135.650 1.00 31.77 127 ALA D O 1
ATOM 7064 N N . ALA D 1 128 ? 46.993 -0.616 136.384 1.00 29.85 128 ALA D N 1
ATOM 7065 C CA . ALA D 1 128 ? 47.310 -2.025 136.539 1.00 31.86 128 ALA D CA 1
ATOM 7066 C C . ALA D 1 128 ? 47.290 -2.432 138.008 1.00 36.76 128 ALA D C 1
ATOM 7067 O O . ALA D 1 128 ? 47.503 -1.613 138.905 1.00 32.07 128 ALA D O 1
ATOM 7069 N N . PHE D 1 129 ? 47.046 -3.720 138.231 1.00 35.90 129 PHE D N 1
ATOM 7070 C CA . PHE D 1 129 ? 47.058 -4.292 139.571 1.00 32.44 129 PHE D CA 1
ATOM 7071 C C . PHE D 1 129 ? 48.436 -4.144 140.213 1.00 36.20 129 PHE D C 1
ATOM 7072 O O . PHE D 1 129 ? 49.456 -4.499 139.614 1.00 30.76 129 PHE D O 1
ATOM 7080 N N . VAL D 1 130 ? 48.459 -3.605 141.428 1.00 35.15 130 VAL D N 1
ATOM 7081 C CA . VAL D 1 130 ? 49.658 -3.512 142.253 1.00 35.14 130 VAL D CA 1
ATOM 7082 C C . VAL D 1 130 ? 49.468 -4.450 143.445 1.00 35.07 130 VAL D C 1
ATOM 7083 O O . VAL D 1 130 ? 48.584 -4.214 144.280 1.00 37.64 130 VAL D O 1
ATOM 7087 N N . PRO D 1 131 ? 50.261 -5.518 143.568 1.00 37.47 131 PRO D N 1
ATOM 7088 C CA . PRO D 1 131 ? 49.985 -6.528 144.599 1.00 35.70 131 PRO D CA 1
ATOM 7089 C C . PRO D 1 131 ? 50.751 -6.323 145.896 1.00 39.33 131 PRO D C 1
ATOM 7090 O O . PRO D 1 131 ? 50.918 -7.272 146.668 1.00 44.69 131 PRO D O 1
ATOM 7094 N N . ALA D 1 132 ? 51.219 -5.101 146.152 1.00 40.35 132 ALA D N 1
ATOM 7095 C CA . ALA D 1 132 ? 52.060 -4.865 147.322 1.00 38.48 132 ALA D CA 1
ATOM 7096 C C . ALA D 1 132 ? 51.287 -5.075 148.619 1.00 39.80 132 ALA D C 1
ATOM 7097 O O . ALA D 1 132 ? 51.761 -5.764 149.529 1.00 34.44 132 ALA D O 1
ATOM 7099 N N . ALA D 1 133 ? 50.094 -4.489 148.721 1.00 39.37 133 ALA D N 1
ATOM 7100 C CA . ALA D 1 133 ? 49.315 -4.535 149.952 1.00 40.99 133 ALA D CA 1
ATOM 7101 C C . ALA D 1 133 ? 48.276 -5.645 149.967 1.00 42.53 133 ALA D C 1
ATOM 7102 O O . ALA D 1 133 ? 48.021 -6.224 151.027 1.00 46.63 133 ALA D O 1
ATOM 7104 N N . ARG D 1 134 ? 47.667 -5.949 148.824 1.00 39.88 134 ARG D N 1
ATOM 7105 C CA . ARG D 1 134 ? 46.710 -7.042 148.707 1.00 39.60 134 ARG D CA 1
ATOM 7106 C C . ARG D 1 134 ? 47.196 -7.991 147.622 1.00 43.25 134 ARG D C 1
ATOM 7107 O O . ARG D 1 134 ? 47.416 -7.553 146.480 1.00 40.28 134 ARG D O 1
ATOM 7115 N N . PRO D 1 135 ? 47.380 -9.282 147.914 1.00 44.27 135 PRO D N 1
ATOM 7116 C CA . PRO D 1 135 ? 48.056 -10.164 146.948 1.00 39.69 135 PRO D CA 1
ATOM 7117 C C . PRO D 1 135 ? 47.195 -10.601 145.775 1.00 40.23 135 PRO D C 1
ATOM 7118 O O . PRO D 1 135 ? 47.750 -11.045 144.762 1.00 40.81 135 PRO D O 1
ATOM 7122 N N . ARG D 1 136 ? 45.873 -10.498 145.869 1.00 36.42 136 ARG D N 1
ATOM 7123 C CA . ARG D 1 136 ? 44.978 -10.937 144.808 1.00 37.66 136 ARG D CA 1
ATOM 7124 C C . ARG D 1 136 ? 44.300 -9.736 144.167 1.00 38.83 136 ARG D C 1
ATOM 7125 O O . ARG D 1 136 ? 43.871 -8.810 144.863 1.00 38.49 136 ARG D O 1
ATOM 7133 N N . PHE D 1 137 ? 44.209 -9.756 142.835 1.00 37.70 137 PHE D N 1
ATOM 7134 C CA . PHE D 1 137 ? 43.526 -8.677 142.129 1.00 39.23 137 PHE D CA 1
ATOM 7135 C C . PHE D 1 137 ? 42.063 -8.580 142.544 1.00 36.62 137 PHE D C 1
ATOM 7136 O O . PHE D 1 137 ? 41.497 -7.481 142.569 1.00 39.80 137 PHE D O 1
ATOM 7144 N N . THR D 1 138 ? 41.439 -9.709 142.892 1.00 37.86 138 THR D N 1
ATOM 7145 C CA . THR D 1 138 ? 40.059 -9.675 143.368 1.00 40.81 138 THR D CA 1
ATOM 7146 C C . THR D 1 138 ? 39.920 -8.942 144.696 1.00 36.46 138 THR D C 1
ATOM 7147 O O . THR D 1 138 ? 38.816 -8.494 145.025 1.00 38.48 138 THR D O 1
ATOM 7151 N N . ASP D 1 139 ? 41.008 -8.811 145.465 1.00 37.00 139 ASP D N 1
ATOM 7152 C CA . ASP D 1 139 ? 40.949 -8.029 146.698 1.00 37.56 139 ASP D CA 1
ATOM 7153 C C . ASP D 1 139 ? 40.676 -6.557 146.414 1.00 39.07 139 ASP D C 1
ATOM 7154 O O . ASP D 1 139 ? 40.111 -5.858 147.261 1.00 40.22 139 ASP D O 1
ATOM 7159 N N . TYR D 1 140 ? 41.074 -6.066 145.241 1.00 39.46 140 TYR D N 1
ATOM 7160 C CA . TYR D 1 140 ? 40.774 -4.699 144.838 1.00 36.90 140 TYR D CA 1
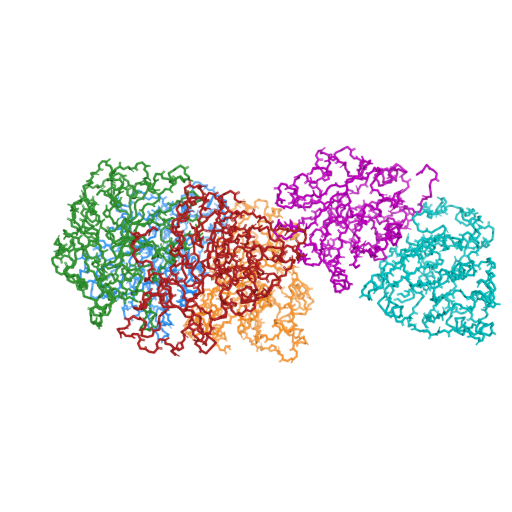ATOM 7161 C C . TYR D 1 140 ? 39.539 -4.599 143.960 1.00 36.34 140 TYR D C 1
ATOM 7162 O O . TYR D 1 140 ? 38.814 -3.603 144.042 1.00 39.87 140 TYR D O 1
ATOM 7171 N N . ILE D 1 141 ? 39.281 -5.612 143.130 1.00 40.03 141 ILE D N 1
ATOM 7172 C CA . ILE D 1 141 ? 38.129 -5.573 142.236 1.00 40.16 141 ILE D CA 1
ATOM 7173 C C . ILE D 1 141 ? 36.831 -5.582 143.034 1.00 43.74 141 ILE D C 1
ATOM 7174 O O . ILE D 1 141 ? 35.865 -4.893 142.683 1.00 42.61 141 ILE D O 1
ATOM 7179 N N . ASN D 1 142 ? 36.791 -6.349 144.122 1.00 45.26 142 ASN D N 1
ATOM 7180 C CA . ASN D 1 142 ? 35.622 -6.429 144.986 1.00 39.83 142 ASN D CA 1
ATOM 7181 C C . ASN D 1 142 ? 35.682 -5.446 146.149 1.00 47.37 142 ASN D C 1
ATOM 7182 O O . ASN D 1 142 ? 34.859 -5.538 147.066 1.00 44.28 142 ASN D O 1
ATOM 7187 N N . ALA D 1 143 ? 36.636 -4.519 146.137 1.00 45.15 143 ALA D N 1
ATOM 7188 C CA . ALA D 1 143 ? 36.699 -3.507 147.176 1.00 40.61 143 ALA D CA 1
ATOM 7189 C C . ALA D 1 143 ? 35.556 -2.507 147.002 1.00 46.34 143 ALA D C 1
ATOM 7190 O O . ALA D 1 143 ? 35.076 -2.291 145.885 1.00 45.69 143 ALA D O 1
ATOM 7192 N N . PRO D 1 144 ? 35.090 -1.894 148.095 1.00 47.49 144 PRO D N 1
ATOM 7193 C CA . PRO D 1 144 ? 34.007 -0.904 147.967 1.00 48.35 144 PRO D CA 1
ATOM 7194 C C . PRO D 1 144 ? 34.367 0.255 147.061 1.00 45.22 144 PRO D C 1
ATOM 7195 O O . PRO D 1 144 ? 33.480 0.846 146.433 1.00 46.83 144 PRO D O 1
ATOM 7199 N N . GLU D 1 145 ? 35.655 0.589 146.969 1.00 49.58 145 GLU D N 1
ATOM 7200 C CA . GLU D 1 145 ? 36.106 1.669 146.103 1.00 48.38 145 GLU D CA 1
ATOM 7201 C C . GLU D 1 145 ? 35.904 1.357 144.624 1.00 50.51 145 GLU D C 1
ATOM 7202 O O . GLU D 1 145 ? 35.924 2.281 143.803 1.00 50.69 145 GLU D O 1
ATOM 7208 N N . ASN D 1 146 ? 35.698 0.089 144.267 1.00 47.85 146 ASN D N 1
ATOM 7209 C CA . ASN D 1 146 ? 35.564 -0.331 142.877 1.00 50.99 146 ASN D CA 1
ATOM 7210 C C . ASN D 1 146 ? 34.121 -0.615 142.476 1.00 51.55 146 ASN D C 1
ATOM 7211 O O . ASN D 1 146 ? 33.887 -1.174 141.399 1.00 48.76 146 ASN D O 1
ATOM 7216 N N . ALA D 1 147 ? 33.148 -0.231 143.305 1.00 48.23 147 ALA D N 1
ATOM 7217 C CA . ALA D 1 147 ? 31.764 -0.632 143.073 1.00 47.56 147 ALA D CA 1
ATOM 7218 C C . ALA D 1 147 ? 31.106 0.124 141.923 1.00 47.49 147 ALA D C 1
ATOM 7219 O O . ALA D 1 147 ? 30.070 -0.323 141.423 1.00 50.21 147 ALA D O 1
ATOM 7221 N N . ASP D 1 148 ? 31.679 1.243 141.489 1.00 51.22 148 ASP D N 1
ATOM 7222 C CA . ASP D 1 148 ? 31.054 2.103 140.491 1.00 56.02 148 ASP D CA 1
ATOM 7223 C C . ASP D 1 148 ? 31.404 1.709 139.057 1.00 57.82 148 ASP D C 1
ATOM 7224 O O . ASP D 1 148 ? 30.839 2.277 138.114 1.00 51.83 148 ASP D O 1
ATOM 7229 N N . VAL D 1 149 ? 32.296 0.733 138.864 1.00 53.02 149 VAL D N 1
ATOM 7230 C CA . VAL D 1 149 ? 32.714 0.378 137.511 1.00 50.51 149 VAL D CA 1
ATOM 7231 C C . VAL D 1 149 ? 31.556 -0.255 136.746 1.00 46.17 149 VAL D C 1
ATOM 7232 O O . VAL D 1 149 ? 30.534 -0.663 137.312 1.00 44.13 149 VAL D O 1
ATOM 7236 N N . VAL D 1 150 ? 31.724 -0.335 135.427 1.00 47.14 150 VAL D N 1
ATOM 7237 C CA . VAL D 1 150 ? 30.800 -1.099 134.597 1.00 44.33 150 VAL D CA 1
ATOM 7238 C C . VAL D 1 150 ? 31.046 -2.580 134.847 1.00 44.65 150 VAL D C 1
ATOM 7239 O O . VAL D 1 150 ? 32.159 -3.081 134.651 1.00 47.91 150 VAL D O 1
ATOM 7243 N N . ALA D 1 151 ? 30.010 -3.284 135.291 1.00 44.54 151 ALA D N 1
ATOM 7244 C CA . ALA D 1 151 ? 30.144 -4.695 135.621 1.00 45.51 151 ALA D CA 1
ATOM 7245 C C . ALA D 1 151 ? 30.349 -5.514 134.351 1.00 45.02 151 ALA D C 1
ATOM 7246 O O . ALA D 1 151 ? 29.483 -5.537 133.469 1.00 46.01 151 ALA D O 1
ATOM 7248 N N . LEU D 1 152 ? 31.500 -6.183 134.253 1.00 43.03 152 LEU D N 1
ATOM 7249 C CA . LEU D 1 152 ? 31.775 -7.025 133.095 1.00 45.63 152 LEU D CA 1
ATOM 7250 C C . LEU D 1 152 ? 30.972 -8.321 133.188 1.00 41.94 152 LEU D C 1
ATOM 7251 O O . LEU D 1 152 ? 30.834 -8.890 134.274 1.00 43.23 152 LEU D O 1
ATOM 7256 N N . PRO D 1 153 ? 30.438 -8.814 132.070 1.00 41.31 153 PRO D N 1
ATOM 7257 C CA . PRO D 1 153 ? 29.634 -10.049 132.089 1.00 38.45 153 PRO D CA 1
ATOM 7258 C C . PRO D 1 153 ? 30.494 -11.310 132.125 1.00 36.70 153 PRO D C 1
ATOM 7259 O O . PRO D 1 153 ? 30.407 -12.185 131.259 1.00 38.12 153 PRO D O 1
ATOM 7263 N N . ILE D 1 154 ? 31.343 -11.409 133.150 1.00 37.55 154 ILE D N 1
ATOM 7264 C CA . ILE D 1 154 ? 32.198 -12.578 133.304 1.00 40.28 154 ILE D CA 1
ATOM 7265 C C . ILE D 1 154 ? 31.345 -13.793 133.647 1.00 44.61 154 ILE D C 1
ATOM 7266 O O . ILE D 1 154 ? 30.381 -13.703 134.420 1.00 43.28 154 ILE D O 1
ATOM 7271 N N . PHE D 1 155 ? 31.693 -14.938 133.061 1.00 45.88 155 PHE D N 1
ATOM 7272 C CA . PHE D 1 155 ? 30.900 -16.147 133.233 1.00 44.77 155 PHE D CA 1
ATOM 7273 C C . PHE D 1 155 ? 30.913 -16.610 134.685 1.00 46.75 155 PHE D C 1
ATOM 7274 O O . PHE D 1 155 ? 31.921 -16.489 135.388 1.00 40.60 155 PHE D O 1
ATOM 7282 N N . SER D 1 156 ? 29.778 -17.147 135.127 1.00 47.89 156 SER D N 1
ATOM 7283 C CA . SER D 1 156 ? 29.645 -17.630 136.493 1.00 46.87 156 SER D CA 1
ATOM 7284 C C . SER D 1 156 ? 30.594 -18.795 136.750 1.00 47.20 156 SER D C 1
ATOM 7285 O O . SER D 1 156 ? 30.962 -19.540 135.837 1.00 50.97 156 SER D O 1
ATOM 7288 N N . ASP D 1 157 ? 30.990 -18.942 138.015 1.00 48.50 157 ASP D N 1
ATOM 7289 C CA . ASP D 1 157 ? 31.781 -20.073 138.487 1.00 44.05 157 ASP D CA 1
ATOM 7290 C C . ASP D 1 157 ? 33.123 -20.158 137.767 1.00 48.48 157 ASP D C 1
ATOM 7291 O O . ASP D 1 157 ? 33.398 -21.155 137.086 1.00 49.80 157 ASP D O 1
ATOM 7296 N N . PRO D 1 158 ? 33.989 -19.150 137.900 1.00 47.15 158 PRO D N 1
ATOM 7297 C CA . PRO D 1 158 ? 35.261 -19.193 137.161 1.00 41.94 158 PRO D CA 1
ATOM 7298 C C . PRO D 1 158 ? 36.213 -20.261 137.664 1.00 45.66 158 PRO D C 1
ATOM 7299 O O . PRO D 1 158 ? 37.059 -20.728 136.891 1.00 44.88 158 PRO D O 1
ATOM 7303 N N . ALA D 1 159 ? 36.105 -20.661 138.934 1.00 44.26 159 ALA D N 1
ATOM 7304 C CA . ALA D 1 159 ? 37.024 -21.656 139.478 1.00 45.82 159 ALA D CA 1
ATOM 7305 C C . ALA D 1 159 ? 36.851 -23.010 138.798 1.00 46.05 159 ALA D C 1
ATOM 7306 O O . ALA D 1 159 ? 37.838 -23.694 138.506 1.00 46.85 159 ALA D O 1
ATOM 7308 N N . ASN D 1 160 ? 35.608 -23.417 138.535 1.00 45.21 160 ASN D N 1
ATOM 7309 C CA . ASN D 1 160 ? 35.390 -24.699 137.874 1.00 48.98 160 ASN D CA 1
ATOM 7310 C C . ASN D 1 160 ? 35.691 -24.627 136.384 1.00 46.72 160 ASN D C 1
ATOM 7311 O O . ASN D 1 160 ? 36.161 -25.613 135.806 1.00 46.73 160 ASN D O 1
ATOM 7316 N N . LEU D 1 161 ? 35.433 -23.481 135.748 1.00 48.58 161 LEU D N 1
ATOM 7317 C CA . LEU D 1 161 ? 35.833 -23.300 134.358 1.00 44.51 161 LEU D CA 1
ATOM 7318 C C . LEU D 1 161 ? 37.346 -23.255 134.199 1.00 42.57 161 LEU D C 1
ATOM 7319 O O . LEU D 1 161 ? 37.854 -23.561 133.116 1.00 42.75 161 LEU D O 1
ATOM 7324 N N . GLY D 1 162 ? 38.074 -22.897 135.253 1.00 45.34 162 GLY D N 1
ATOM 7325 C CA . GLY D 1 162 ? 39.498 -22.677 135.144 1.00 44.58 162 GLY D CA 1
ATOM 7326 C C . GLY D 1 162 ? 39.877 -21.362 134.507 1.00 42.33 162 GLY D C 1
ATOM 7327 O O . GLY D 1 162 ? 41.054 -21.164 134.181 1.00 41.50 162 GLY D O 1
ATOM 7328 N N . ALA D 1 163 ? 38.920 -20.457 134.320 1.00 38.02 163 ALA D N 1
ATOM 7329 C CA . ALA D 1 163 ? 39.182 -19.194 133.652 1.00 42.13 163 ALA D CA 1
ATOM 7330 C C . ALA D 1 163 ? 38.058 -18.221 133.966 1.00 36.85 163 ALA D C 1
ATOM 7331 O O . ALA D 1 163 ? 36.949 -18.617 134.334 1.00 39.52 163 ALA D O 1
ATOM 7333 N N . HIS D 1 164 ? 38.370 -16.938 133.822 1.00 37.70 164 HIS D N 1
ATOM 7334 C CA . HIS D 1 164 ? 37.361 -15.888 133.795 1.00 37.89 164 HIS D CA 1
ATOM 7335 C C . HIS D 1 164 ? 36.990 -15.663 132.334 1.00 38.62 164 HIS D C 1
ATOM 7336 O O . HIS D 1 164 ? 37.809 -15.180 131.544 1.00 36.27 164 HIS D O 1
ATOM 7343 N N . ARG D 1 165 ? 35.767 -16.035 131.971 1.00 37.55 165 ARG D N 1
ATOM 7344 C CA . ARG D 1 165 ? 35.349 -16.097 130.579 1.00 36.40 165 ARG D CA 1
ATOM 7345 C C . ARG D 1 165 ? 34.471 -14.900 130.235 1.00 39.04 165 ARG D C 1
ATOM 7346 O O . ARG D 1 165 ? 33.507 -14.603 130.949 1.00 38.48 165 ARG D O 1
ATOM 7354 N N . LEU D 1 166 ? 34.823 -14.213 129.152 1.00 37.15 166 LEU D N 1
ATOM 7355 C CA . LEU D 1 166 ? 33.993 -13.195 128.528 1.00 37.12 166 LEU D CA 1
ATOM 7356 C C . LEU D 1 166 ? 33.623 -13.664 127.128 1.00 38.23 166 LEU D C 1
ATOM 7357 O O . LEU D 1 166 ? 34.336 -14.464 126.515 1.00 40.45 166 LEU D O 1
ATOM 7362 N N . ASN D 1 167 ? 32.502 -13.162 126.615 1.00 38.32 167 ASN D N 1
ATOM 7363 C CA . ASN D 1 167 ? 32.002 -13.554 125.297 1.00 39.35 167 ASN D CA 1
ATOM 7364 C C . ASN D 1 167 ? 31.699 -12.315 124.466 1.00 38.58 167 ASN D C 1
ATOM 7365 O O . ASN D 1 167 ? 30.530 -11.951 124.274 1.00 41.76 167 ASN D O 1
ATOM 7370 N N . PRO D 1 168 ? 32.731 -11.646 123.939 1.00 38.15 168 PRO D N 1
ATOM 7371 C CA . PRO D 1 168 ? 32.482 -10.530 123.013 1.00 41.11 168 PRO D CA 1
ATOM 7372 C C . PRO D 1 168 ? 31.864 -10.965 121.694 1.00 39.94 168 PRO D C 1
ATOM 7373 O O . PRO D 1 168 ? 31.388 -10.104 120.942 1.00 38.35 168 PRO D O 1
ATOM 7377 N N . LEU D 1 169 ? 31.859 -12.261 121.391 1.00 37.38 169 LEU D N 1
ATOM 7378 C CA . LEU D 1 169 ? 31.162 -12.800 120.232 1.00 38.99 169 LEU D CA 1
ATOM 7379 C C . LEU D 1 169 ? 29.714 -13.164 120.540 1.00 38.55 169 LEU D C 1
ATOM 7380 O O . LEU D 1 169 ? 29.078 -13.860 119.742 1.00 35.29 169 LEU D O 1
ATOM 7385 N N . SER D 1 170 ? 29.187 -12.720 121.678 1.00 39.46 170 SER D N 1
ATOM 7386 C CA . SER D 1 170 ? 27.804 -12.996 122.031 1.00 41.36 170 SER D CA 1
ATOM 7387 C C . SER D 1 170 ? 26.847 -12.282 121.083 1.00 45.45 170 SER D C 1
ATOM 7388 O O . SER D 1 170 ? 27.149 -11.215 120.541 1.00 42.45 170 SER D O 1
ATOM 7391 N N . SER D 1 171 ? 25.679 -12.887 120.883 1.00 43.85 171 SER D N 1
ATOM 7392 C CA . SER D 1 171 ? 24.621 -12.276 120.094 1.00 43.64 171 SER D CA 1
ATOM 7393 C C . SER D 1 171 ? 23.674 -11.437 120.940 1.00 49.09 171 SER D C 1
ATOM 7394 O O . SER D 1 171 ? 22.760 -10.812 120.392 1.00 50.94 171 SER D O 1
ATOM 7397 N N . ASP D 1 172 ? 23.871 -11.414 122.256 1.00 45.61 172 ASP D N 1
ATOM 7398 C CA . ASP D 1 172 ? 23.164 -10.488 123.133 1.00 45.29 172 ASP D CA 1
ATOM 7399 C C . ASP D 1 172 ? 23.873 -9.141 123.064 1.00 47.36 172 ASP D C 1
ATOM 7400 O O . ASP D 1 172 ? 25.009 -9.004 123.532 1.00 47.66 172 ASP D O 1
ATOM 7405 N N . ALA D 1 173 ? 23.209 -8.148 122.470 1.00 47.62 173 ALA D N 1
ATOM 7406 C CA . ALA D 1 173 ? 23.839 -6.846 122.287 1.00 47.39 173 ALA D CA 1
ATOM 7407 C C . ALA D 1 173 ? 24.121 -6.163 123.619 1.00 45.70 173 ALA D C 1
ATOM 7408 O O . ALA D 1 173 ? 25.108 -5.427 123.740 1.00 45.66 173 ALA D O 1
ATOM 7410 N N . ILE D 1 174 ? 23.275 -6.394 124.626 1.00 44.47 174 ILE D N 1
ATOM 7411 C CA . ILE D 1 174 ? 23.511 -5.807 125.943 1.00 43.64 174 ILE D CA 1
ATOM 7412 C C . ILE D 1 174 ? 24.787 -6.370 126.556 1.00 41.65 174 ILE D C 1
ATOM 7413 O O . ILE D 1 174 ? 25.583 -5.635 127.154 1.00 42.22 174 ILE D O 1
ATOM 7418 N N . GLU D 1 175 ? 25.000 -7.681 126.419 1.00 43.23 175 GLU D N 1
ATOM 7419 C CA . GLU D 1 175 ? 26.218 -8.298 126.936 1.00 43.51 175 GLU D CA 1
ATOM 7420 C C . GLU D 1 175 ? 27.455 -7.695 126.281 1.00 42.26 175 GLU D C 1
ATOM 7421 O O . GLU D 1 175 ? 28.419 -7.329 126.964 1.00 38.83 175 GLU D O 1
ATOM 7427 N N . VAL D 1 176 ? 27.437 -7.574 124.951 1.00 42.33 176 VAL D N 1
ATOM 7428 C CA . VAL D 1 176 ? 28.576 -7.013 124.230 1.00 41.02 176 VAL D CA 1
ATOM 7429 C C . VAL D 1 176 ? 28.777 -5.549 124.602 1.00 38.37 176 VAL D C 1
ATOM 7430 O O . VAL D 1 176 ? 29.909 -5.093 124.802 1.00 39.05 176 VAL D O 1
ATOM 7434 N N . ASP D 1 177 ? 27.682 -4.794 124.714 1.00 41.18 177 ASP D N 1
ATOM 7435 C CA . ASP D 1 177 ? 27.789 -3.375 125.041 1.00 41.40 177 ASP D CA 1
ATOM 7436 C C . ASP D 1 177 ? 28.371 -3.156 126.433 1.00 42.07 177 ASP D C 1
ATOM 7437 O O . ASP D 1 177 ? 29.024 -2.135 126.677 1.00 44.30 177 ASP D O 1
ATOM 7442 N N . ALA D 1 178 ? 28.147 -4.094 127.358 1.00 38.73 178 ALA D N 1
ATOM 7443 C CA . ALA D 1 178 ? 28.756 -3.978 128.679 1.00 38.12 178 ALA D CA 1
ATOM 7444 C C . ALA D 1 178 ? 30.270 -4.121 128.597 1.00 42.77 178 ALA D C 1
ATOM 7445 O O . ALA D 1 178 ? 31.006 -3.406 129.288 1.00 43.82 178 ALA D O 1
ATOM 7447 N N . ILE D 1 179 ? 30.753 -5.045 127.762 1.00 41.10 179 ILE D N 1
ATOM 7448 C CA . ILE D 1 179 ? 32.190 -5.161 127.530 1.00 44.81 179 ILE D CA 1
ATOM 7449 C C . ILE D 1 179 ? 32.721 -3.895 126.874 1.00 44.51 179 ILE D C 1
ATOM 7450 O O . ILE D 1 179 ? 33.806 -3.406 127.213 1.00 41.72 179 ILE D O 1
ATOM 7455 N N . ARG D 1 180 ? 31.961 -3.343 125.926 1.00 41.82 180 ARG D N 1
ATOM 7456 C CA . ARG D 1 180 ? 32.390 -2.138 125.224 1.00 41.36 180 ARG D CA 1
ATOM 7457 C C . ARG D 1 180 ? 32.463 -0.945 126.168 1.00 43.07 180 ARG D C 1
ATOM 7458 O O . ARG D 1 180 ? 33.455 -0.207 126.179 1.00 42.12 180 ARG D O 1
ATOM 7466 N N . ARG D 1 181 ? 31.409 -0.730 126.958 1.00 39.79 181 ARG D N 1
ATOM 7467 C CA . ARG D 1 181 ? 31.376 0.422 127.853 1.00 42.42 181 ARG D CA 1
ATOM 7468 C C . ARG D 1 181 ? 32.439 0.329 128.940 1.00 43.22 181 ARG D C 1
ATOM 7469 O O . ARG D 1 181 ? 32.889 1.360 129.452 1.00 43.56 181 ARG D O 1
ATOM 7477 N N . ALA D 1 182 ? 32.860 -0.884 129.298 1.00 43.46 182 ALA D N 1
ATOM 7478 C CA . ALA D 1 182 ? 33.890 -1.040 130.317 1.00 39.78 182 ALA D CA 1
ATOM 7479 C C . ALA D 1 182 ? 35.278 -0.744 129.759 1.00 43.57 182 ALA D C 1
ATOM 7480 O O . ALA D 1 182 ? 36.029 0.050 130.335 1.00 42.65 182 ALA D O 1
ATOM 7482 N N . PHE D 1 183 ? 35.634 -1.371 128.637 1.00 39.74 183 PHE D N 1
ATOM 7483 C CA . PHE D 1 183 ? 36.982 -1.251 128.093 1.00 41.64 183 PHE D CA 1
ATOM 7484 C C . PHE D 1 183 ? 37.138 -0.072 127.138 1.00 42.00 183 PHE D C 1
ATOM 7485 O O . PHE D 1 183 ? 38.165 0.614 127.168 1.00 37.95 183 PHE D O 1
ATOM 7493 N N . LEU D 1 184 ? 36.143 0.178 126.287 1.00 36.99 184 LEU D N 1
ATOM 7494 C CA . LEU D 1 184 ? 36.275 1.198 125.254 1.00 41.24 184 LEU D CA 1
ATOM 7495 C C . LEU D 1 184 ? 35.186 2.258 125.381 1.00 41.71 184 LEU D C 1
ATOM 7496 O O . LEU D 1 184 ? 34.426 2.490 124.435 1.00 44.97 184 LEU D O 1
ATOM 7501 N N . THR D 1 185 ? 35.118 2.916 126.544 1.00 41.26 185 THR D N 1
ATOM 7502 C CA . THR D 1 185 ? 34.047 3.875 126.804 1.00 39.66 185 THR D CA 1
ATOM 7503 C C . THR D 1 185 ? 34.063 5.026 125.805 1.00 45.32 185 THR D C 1
ATOM 7504 O O . THR D 1 185 ? 33.004 5.506 125.384 1.00 46.55 185 THR D O 1
ATOM 7508 N N . ASP D 1 186 ? 35.252 5.486 125.416 1.00 41.71 186 ASP D N 1
ATOM 7509 C CA . ASP D 1 186 ? 35.392 6.642 124.542 1.00 44.95 186 ASP D CA 1
ATOM 7510 C C . ASP D 1 186 ? 35.387 6.272 123.064 1.00 47.20 186 ASP D C 1
ATOM 7511 O O . ASP D 1 186 ? 35.793 7.090 122.232 1.00 48.43 186 ASP D O 1
ATOM 7524 N N . PRO D 1 188 ? 34.350 6.037 119.386 1.00 60.91 188 PRO D N 1
ATOM 7525 C CA . PRO D 1 188 ? 33.476 6.828 118.516 1.00 65.99 188 PRO D CA 1
ATOM 7526 C C . PRO D 1 188 ? 32.145 6.129 118.323 1.00 73.87 188 PRO D C 1
ATOM 7527 O O . PRO D 1 188 ? 32.089 4.892 118.244 1.00 69.66 188 PRO D O 1
ATOM 7531 N N . PRO D 1 189 ? 31.045 6.883 118.251 1.00 78.96 189 PRO D N 1
ATOM 7532 C CA . PRO D 1 189 ? 29.720 6.247 118.184 1.00 80.47 189 PRO D CA 1
ATOM 7533 C C . PRO D 1 189 ? 29.462 5.502 116.885 1.00 87.69 189 PRO D C 1
ATOM 7534 O O . PRO D 1 189 ? 28.435 4.821 116.781 1.00 88.75 189 PRO D O 1
ATOM 7538 N N . ASP D 1 190 ? 30.361 5.597 115.906 1.00 84.36 190 ASP D N 1
ATOM 7539 C CA . ASP D 1 190 ? 30.153 5.015 114.586 1.00 84.27 190 ASP D CA 1
ATOM 7540 C C . ASP D 1 190 ? 31.424 4.323 114.108 1.00 77.34 190 ASP D C 1
ATOM 7541 O O . ASP D 1 190 ? 31.821 4.448 112.945 1.00 75.95 190 ASP D O 1
ATOM 7546 N N . ALA D 1 191 ? 32.074 3.579 115.000 1.00 77.25 191 ALA D N 1
ATOM 7547 C CA . ALA D 1 191 ? 33.359 2.944 114.753 1.00 63.90 191 ALA D CA 1
ATOM 7548 C C . ALA D 1 191 ? 33.181 1.492 114.334 1.00 56.05 191 ALA D C 1
ATOM 7549 O O . ALA D 1 191 ? 32.157 0.868 114.629 1.00 53.52 191 ALA D O 1
ATOM 7551 N N . PRO D 1 192 ? 34.160 0.923 113.626 1.00 53.80 192 PRO D N 1
ATOM 7552 C CA . PRO D 1 192 ? 34.076 -0.495 113.258 1.00 51.01 192 PRO D CA 1
ATOM 7553 C C . PRO D 1 192 ? 34.067 -1.394 114.487 1.00 53.10 192 PRO D C 1
ATOM 7554 O O . PRO D 1 192 ? 34.530 -1.027 115.568 1.00 51.57 192 PRO D O 1
ATOM 7558 N N . GLU D 1 193 ? 33.536 -2.602 114.299 1.00 51.22 193 GLU D N 1
ATOM 7559 C CA . GLU D 1 193 ? 33.347 -3.552 115.387 1.00 50.72 193 GLU D CA 1
ATOM 7560 C C . GLU D 1 193 ? 34.373 -4.682 115.378 1.00 48.35 193 GLU D C 1
ATOM 7561 O O . GLU D 1 193 ? 34.205 -5.668 116.107 1.00 45.44 193 GLU D O 1
ATOM 7567 N N . GLY D 1 194 ? 35.454 -4.549 114.605 1.00 48.52 194 GLY D N 1
ATOM 7568 C CA . GLY D 1 194 ? 36.447 -5.611 114.541 1.00 41.83 194 GLY D CA 1
ATOM 7569 C C . GLY D 1 194 ? 37.077 -5.934 115.883 1.00 43.98 194 GLY D C 1
ATOM 7570 O O . GLY D 1 194 ? 37.615 -7.031 116.074 1.00 42.14 194 GLY D O 1
ATOM 7571 N N . TRP D 1 195 ? 37.018 -4.996 116.833 1.00 39.28 195 TRP D N 1
ATOM 7572 C CA . TRP D 1 195 ? 37.574 -5.240 118.159 1.00 43.24 195 TRP D CA 1
ATOM 7573 C C . TRP D 1 195 ? 36.957 -6.456 118.833 1.00 42.77 195 TRP D C 1
ATOM 7574 O O . TRP D 1 195 ? 37.590 -7.049 119.713 1.00 40.18 195 TRP D O 1
ATOM 7585 N N . ARG D 1 196 ? 35.741 -6.843 118.437 1.00 41.90 196 ARG D N 1
ATOM 7586 C CA . ARG D 1 196 ? 35.046 -7.927 119.122 1.00 41.96 196 ARG D CA 1
ATOM 7587 C C . ARG D 1 196 ? 35.777 -9.254 118.960 1.00 39.15 196 ARG D C 1
ATOM 7588 O O . ARG D 1 196 ? 35.918 -10.012 119.928 1.00 33.43 196 ARG D O 1
ATOM 7596 N N . HIS D 1 197 ? 36.247 -9.560 117.752 1.00 36.55 197 HIS D N 1
ATOM 7597 C CA . HIS D 1 197 ? 36.913 -10.832 117.507 1.00 36.33 197 HIS D CA 1
ATOM 7598 C C . HIS D 1 197 ? 38.421 -10.763 117.715 1.00 34.84 197 HIS D C 1
ATOM 7599 O O . HIS D 1 197 ? 39.113 -11.754 117.466 1.00 38.54 197 HIS D O 1
ATOM 7606 N N . LEU D 1 198 ? 38.941 -9.634 118.186 1.00 35.05 198 LEU D N 1
ATOM 7607 C CA . LEU D 1 198 ? 40.353 -9.520 118.520 1.00 38.33 198 LEU D CA 1
ATOM 7608 C C . LEU D 1 198 ? 40.622 -9.684 120.011 1.00 42.54 198 LEU D C 1
ATOM 7609 O O . LEU D 1 198 ? 41.787 -9.671 120.423 1.00 44.08 198 LEU D O 1
ATOM 7614 N N . LEU D 1 199 ? 39.584 -9.844 120.825 1.00 35.08 199 LEU D N 1
ATOM 7615 C CA . LEU D 1 199 ? 39.761 -10.183 122.227 1.00 38.36 199 LEU D CA 1
ATOM 7616 C C . LEU D 1 199 ? 39.795 -11.698 122.402 1.00 38.87 199 LEU D C 1
ATOM 7617 O O . LEU D 1 199 ? 39.304 -12.458 121.565 1.00 40.05 199 LEU D O 1
ATOM 7622 N N . HIS D 1 200 ? 40.396 -12.129 123.504 1.00 34.08 200 HIS D N 1
ATOM 7623 C CA . HIS D 1 200 ? 40.349 -13.556 123.784 1.00 34.10 200 HIS D CA 1
ATOM 7624 C C . HIS D 1 200 ? 39.284 -13.849 124.832 1.00 35.39 200 HIS D C 1
ATOM 7625 O O . HIS D 1 200 ? 39.135 -13.087 125.794 1.00 34.90 200 HIS D O 1
ATOM 7632 N N . PRO D 1 201 ? 38.523 -14.937 124.681 1.00 36.38 201 PRO D N 1
ATOM 7633 C CA . PRO D 1 201 ? 37.447 -15.195 125.652 1.00 33.74 201 PRO D CA 1
ATOM 7634 C C . PRO D 1 201 ? 37.948 -15.581 127.032 1.00 35.91 201 PRO D C 1
ATOM 7635 O O . PRO D 1 201 ? 37.360 -15.158 128.036 1.00 37.96 201 PRO D O 1
ATOM 7639 N N . ASP D 1 202 ? 39.018 -16.364 127.123 1.00 36.80 202 ASP D N 1
ATOM 7640 C CA . ASP D 1 202 ? 39.432 -16.971 128.383 1.00 38.60 202 ASP D CA 1
ATOM 7641 C C . ASP D 1 202 ? 40.658 -16.263 128.941 1.00 37.83 202 ASP D C 1
ATOM 7642 O O . ASP D 1 202 ? 41.701 -16.197 128.281 1.00 37.04 202 ASP D O 1
ATOM 7647 N N . GLU D 1 203 ? 40.525 -15.741 130.153 1.00 38.20 203 GLU D N 1
ATOM 7648 C CA . GLU D 1 203 ? 41.648 -15.279 130.949 1.00 37.24 203 GLU D CA 1
ATOM 7649 C C . GLU D 1 203 ? 41.936 -16.302 132.031 1.00 39.69 203 GLU D C 1
ATOM 7650 O O . GLU D 1 203 ? 40.998 -16.736 132.713 1.00 41.73 203 GLU D O 1
ATOM 7656 N N . PRO D 1 204 ? 43.189 -16.724 132.206 1.00 39.23 204 PRO D N 1
ATOM 7657 C CA . PRO D 1 204 ? 43.491 -17.747 133.215 1.00 39.18 204 PRO D CA 1
ATOM 7658 C C . PRO D 1 204 ? 42.950 -17.358 134.585 1.00 42.02 204 PRO D C 1
ATOM 7659 O O . PRO D 1 204 ? 42.982 -16.190 134.978 1.00 34.85 204 PRO D O 1
ATOM 7663 N N . TYR D 1 205 ? 42.423 -18.356 135.302 1.00 40.26 205 TYR D N 1
ATOM 7664 C CA . TYR D 1 205 ? 41.862 -18.103 136.624 1.00 37.84 205 TYR D CA 1
ATOM 7665 C C . TYR D 1 205 ? 42.888 -17.454 137.543 1.00 37.12 205 TYR D C 1
ATOM 7666 O O . TYR D 1 205 ? 42.561 -16.532 138.299 1.00 40.17 205 TYR D O 1
ATOM 7675 N N . ALA D 1 206 ? 44.142 -17.909 137.471 1.00 34.53 206 ALA D N 1
ATOM 7676 C CA . ALA D 1 206 ? 45.184 -17.387 138.349 1.00 37.26 206 ALA D CA 1
ATOM 7677 C C . ALA D 1 206 ? 45.431 -15.900 138.124 1.00 41.79 206 ALA D C 1
ATOM 7678 O O . ALA D 1 206 ? 45.869 -15.201 139.044 1.00 40.71 206 ALA D O 1
ATOM 7680 N N . SER D 1 207 ? 45.150 -15.400 136.919 1.00 43.71 207 SER D N 1
ATOM 7681 C CA . SER D 1 207 ? 45.467 -14.014 136.591 1.00 41.65 207 SER D CA 1
ATOM 7682 C C . SER D 1 207 ? 44.764 -13.042 137.536 1.00 43.35 207 SER D C 1
ATOM 7683 O O . SER D 1 207 ? 45.379 -12.094 138.040 1.00 39.53 207 SER D O 1
ATOM 7686 N N . LEU D 1 208 ? 43.478 -13.272 137.805 1.00 39.02 208 LEU D N 1
ATOM 7687 C CA . LEU D 1 208 ? 42.716 -12.402 138.693 1.00 41.59 208 LEU D CA 1
ATOM 7688 C C . LEU D 1 208 ? 42.636 -12.907 140.127 1.00 40.19 208 LEU D C 1
ATOM 7689 O O . LEU D 1 208 ? 42.379 -12.104 141.030 1.00 38.38 208 LEU D O 1
ATOM 7694 N N . SER D 1 209 ? 42.852 -14.203 140.364 1.00 37.33 209 SER D N 1
ATOM 7695 C CA . SER D 1 209 ? 42.545 -14.800 141.657 1.00 39.96 209 SER D CA 1
ATOM 7696 C C . SER D 1 209 ? 43.755 -15.308 142.429 1.00 42.79 209 SER D C 1
ATOM 7697 O O . SER D 1 209 ? 43.652 -15.482 143.647 1.00 41.84 209 SER D O 1
ATOM 7700 N N . ALA D 1 210 ? 44.885 -15.550 141.772 1.00 39.33 210 ALA D N 1
ATOM 7701 C CA . ALA D 1 210 ? 46.016 -16.101 142.501 1.00 43.30 210 ALA D CA 1
ATOM 7702 C C . ALA D 1 210 ? 46.783 -14.999 143.232 1.00 42.13 210 ALA D C 1
ATOM 7703 O O . ALA D 1 210 ? 46.805 -13.848 142.789 1.00 39.44 210 ALA D O 1
ATOM 7705 N N . PRO D 1 211 ? 47.415 -15.325 144.360 1.00 43.65 211 PRO D N 1
ATOM 7706 C CA . PRO D 1 211 ? 48.196 -14.313 145.079 1.00 38.36 211 PRO D CA 1
ATOM 7707 C C . PRO D 1 211 ? 49.514 -14.021 144.378 1.00 41.87 211 PRO D C 1
ATOM 7708 O O . PRO D 1 211 ? 50.154 -14.913 143.816 1.00 40.36 211 PRO D O 1
ATOM 7712 N N . VAL D 1 212 ? 49.913 -12.757 144.420 1.00 37.09 212 VAL D N 1
ATOM 7713 C CA . VAL D 1 212 ? 51.175 -12.296 143.859 1.00 40.15 212 VAL D CA 1
ATOM 7714 C C . VAL D 1 212 ? 52.026 -11.744 144.996 1.00 46.01 212 VAL D C 1
ATOM 7715 O O . VAL D 1 212 ? 51.844 -10.604 145.425 1.00 41.56 212 VAL D O 1
ATOM 7719 N N . PRO D 1 213 ? 52.973 -12.530 145.513 1.00 48.44 213 PRO D N 1
ATOM 7720 C CA . PRO D 1 213 ? 53.773 -12.062 146.652 1.00 44.26 213 PRO D CA 1
ATOM 7721 C C . PRO D 1 213 ? 55.005 -11.279 146.228 1.00 40.85 213 PRO D C 1
ATOM 7722 O O . PRO D 1 213 ? 55.897 -11.814 145.561 1.00 43.10 213 PRO D O 1
ATOM 7726 N N . VAL D 1 214 ? 55.056 -10.003 146.610 1.00 35.09 214 VAL D N 1
ATOM 7727 C CA . VAL D 1 214 ? 56.207 -9.145 146.374 1.00 36.51 214 VAL D CA 1
ATOM 7728 C C . VAL D 1 214 ? 56.637 -8.556 147.711 1.00 38.60 214 VAL D C 1
ATOM 7729 O O . VAL D 1 214 ? 55.855 -8.475 148.662 1.00 41.57 214 VAL D O 1
ATOM 7733 N N . THR D 1 215 ? 57.899 -8.146 147.779 1.00 38.83 215 THR D N 1
ATOM 7734 C CA . THR D 1 215 ? 58.476 -7.674 149.026 1.00 38.94 215 THR D CA 1
ATOM 7735 C C . THR D 1 215 ? 59.069 -6.284 148.850 1.00 37.60 215 THR D C 1
ATOM 7736 O O . THR D 1 215 ? 59.480 -5.912 147.746 1.00 39.02 215 THR D O 1
ATOM 7740 N N . PRO D 1 216 ? 59.127 -5.494 149.929 1.00 34.49 216 PRO D N 1
ATOM 7741 C CA . PRO D 1 216 ? 59.628 -4.117 149.803 1.00 31.26 216 PRO D CA 1
ATOM 7742 C C . PRO D 1 216 ? 61.110 -4.020 149.480 1.00 34.46 216 PRO D C 1
ATOM 7743 O O . PRO D 1 216 ? 61.540 -2.977 148.972 1.00 35.96 216 PRO D O 1
ATOM 7747 N N . ARG D 1 217 ? 61.905 -5.051 149.758 1.00 27.08 217 ARG D N 1
ATOM 7748 C CA . ARG D 1 217 ? 63.341 -4.981 149.519 1.00 37.73 217 ARG D CA 1
ATOM 7749 C C . ARG D 1 217 ? 63.756 -5.518 148.154 1.00 37.15 217 ARG D C 1
ATOM 7750 O O . ARG D 1 217 ? 64.924 -5.374 147.779 1.00 34.64 217 ARG D O 1
ATOM 7758 N N . ARG D 1 218 ? 62.839 -6.131 147.406 1.00 36.53 218 ARG D N 1
ATOM 7759 C CA . ARG D 1 218 ? 63.125 -6.530 146.034 1.00 35.12 218 ARG D CA 1
ATOM 7760 C C . ARG D 1 218 ? 62.278 -5.697 145.083 1.00 35.88 218 ARG D C 1
ATOM 7761 O O . ARG D 1 218 ? 62.768 -4.727 144.496 1.00 30.35 218 ARG D O 1
ATOM 7769 N N . TRP D 1 219 ? 61.002 -6.068 144.936 1.00 31.29 219 TRP D N 1
ATOM 7770 C CA . TRP D 1 219 ? 60.079 -5.283 144.122 1.00 30.59 219 TRP D CA 1
ATOM 7771 C C . TRP D 1 219 ? 60.022 -3.833 144.586 1.00 38.51 219 TRP D C 1
ATOM 7772 O O . TRP D 1 219 ? 59.966 -2.909 143.767 1.00 33.04 219 TRP D O 1
ATOM 7783 N N . GLY D 1 220 ? 60.048 -3.616 145.903 1.00 37.10 220 GLY D N 1
ATOM 7784 C CA . GLY D 1 220 ? 59.827 -2.292 146.455 1.00 32.17 220 GLY D CA 1
ATOM 7785 C C . GLY D 1 220 ? 60.942 -1.302 146.200 1.00 28.15 220 GLY D C 1
ATOM 7786 O O . GLY D 1 220 ? 60.724 -0.098 146.355 1.00 34.69 220 GLY D O 1
ATOM 7787 N N . ARG D 1 221 ? 62.125 -1.769 145.811 1.00 32.98 221 ARG D N 1
ATOM 7788 C CA . ARG D 1 221 ? 63.243 -0.867 145.558 1.00 33.06 221 ARG D CA 1
ATOM 7789 C C . ARG D 1 221 ? 63.389 -0.481 144.091 1.00 35.15 221 ARG D C 1
ATOM 7790 O O . ARG D 1 221 ? 64.298 0.286 143.757 1.00 34.86 221 ARG D O 1
ATOM 7798 N N . ILE D 1 222 ? 62.529 -0.983 143.218 1.00 30.15 222 ILE D N 1
ATOM 7799 C CA . ILE D 1 222 ? 62.592 -0.608 141.804 1.00 30.70 222 ILE D CA 1
ATOM 7800 C C . ILE D 1 222 ? 61.862 0.718 141.616 1.00 28.93 222 ILE D C 1
ATOM 7801 O O . ILE D 1 222 ? 60.718 0.854 142.079 1.00 28.70 222 ILE D O 1
ATOM 7806 N N . PRO D 1 223 ? 62.473 1.705 140.960 1.00 35.80 223 PRO D N 1
ATOM 7807 C CA . PRO D 1 223 ? 61.726 2.916 140.603 1.00 29.89 223 PRO D CA 1
ATOM 7808 C C . PRO D 1 223 ? 60.455 2.540 139.860 1.00 30.75 223 PRO D C 1
ATOM 7809 O O . PRO D 1 223 ? 60.456 1.661 138.997 1.00 28.97 223 PRO D O 1
ATOM 7813 N N . ARG D 1 224 ? 59.352 3.185 140.222 1.00 30.45 224 ARG D N 1
ATOM 7814 C CA . ARG D 1 224 ? 58.080 2.795 139.640 1.00 32.45 224 ARG D CA 1
ATOM 7815 C C . ARG D 1 224 ? 57.173 4.006 139.502 1.00 33.97 224 ARG D C 1
ATOM 7816 O O . ARG D 1 224 ? 57.290 4.987 140.241 1.00 33.07 224 ARG D O 1
ATOM 7824 N N . THR D 1 225 ? 56.268 3.913 138.535 1.00 28.37 225 THR D N 1
ATOM 7825 C CA . THR D 1 225 ? 55.334 4.971 138.200 1.00 31.08 225 THR D CA 1
ATOM 7826 C C . THR D 1 225 ? 53.961 4.346 138.010 1.00 29.59 225 THR D C 1
ATOM 7827 O O . THR D 1 225 ? 53.849 3.233 137.490 1.00 32.35 225 THR D O 1
ATOM 7831 N N . TYR D 1 226 ? 52.924 5.050 138.450 1.00 28.80 226 TYR D N 1
ATOM 7832 C CA . TYR D 1 226 ? 51.546 4.664 138.186 1.00 30.33 226 TYR D CA 1
ATOM 7833 C C . TYR D 1 226 ? 50.907 5.705 137.279 1.00 31.80 226 TYR D C 1
ATOM 7834 O O . TYR D 1 226 ? 51.003 6.908 137.544 1.00 30.35 226 TYR D O 1
ATOM 7843 N N . ILE D 1 227 ? 50.265 5.246 136.211 1.00 30.98 227 ILE D N 1
ATOM 7844 C CA . ILE D 1 227 ? 49.509 6.114 135.318 1.00 36.22 227 ILE D CA 1
ATOM 7845 C C . ILE D 1 227 ? 48.034 5.838 135.566 1.00 34.05 227 ILE D C 1
ATOM 7846 O O . ILE D 1 227 ? 47.514 4.786 135.174 1.00 32.44 227 ILE D O 1
ATOM 7851 N N . ARG D 1 228 ? 47.361 6.777 136.224 1.00 32.69 228 ARG D N 1
ATOM 7852 C CA . ARG D 1 228 ? 45.936 6.648 136.483 1.00 36.11 228 ARG D CA 1
ATOM 7853 C C . ARG D 1 228 ? 45.141 7.093 135.263 1.00 34.42 228 ARG D C 1
ATOM 7854 O O . ARG D 1 228 ? 45.498 8.065 134.591 1.00 34.15 228 ARG D O 1
ATOM 7862 N N . LEU D 1 229 ? 44.063 6.368 134.973 1.00 33.41 229 LEU D N 1
ATOM 7863 C CA . LEU D 1 229 ? 43.153 6.691 133.880 1.00 36.81 229 LEU D CA 1
ATOM 7864 C C . LEU D 1 229 ? 41.872 7.245 134.492 1.00 38.92 229 LEU D C 1
ATOM 7865 O O . LEU D 1 229 ? 41.097 6.504 135.106 1.00 37.14 229 LEU D O 1
ATOM 7870 N N . ASP D 1 230 ? 41.650 8.550 134.319 1.00 36.68 230 ASP D N 1
ATOM 7871 C CA . ASP D 1 230 ? 40.618 9.243 135.081 1.00 45.40 230 ASP D CA 1
ATOM 7872 C C . ASP D 1 230 ? 39.205 8.940 134.594 1.00 45.77 230 ASP D C 1
ATOM 7873 O O . ASP D 1 230 ? 38.253 9.116 135.362 1.00 45.01 230 ASP D O 1
ATOM 7878 N N . GLY D 1 231 ? 39.041 8.494 133.352 1.00 39.57 231 GLY D N 1
ATOM 7879 C CA . GLY D 1 231 ? 37.723 8.140 132.863 1.00 40.74 231 GLY D CA 1
ATOM 7880 C C . GLY D 1 231 ? 37.521 6.641 132.770 1.00 38.89 231 GLY D C 1
ATOM 7881 O O . GLY D 1 231 ? 36.737 6.159 131.949 1.00 43.01 231 GLY D O 1
ATOM 7882 N N . ASP D 1 232 ? 38.223 5.896 133.619 1.00 37.31 232 ASP D N 1
ATOM 7883 C CA . ASP D 1 232 ? 38.179 4.441 133.576 1.00 37.96 232 ASP D CA 1
ATOM 7884 C C . ASP D 1 232 ? 36.859 3.922 134.137 1.00 42.43 232 ASP D C 1
ATOM 7885 O O . ASP D 1 232 ? 36.483 4.242 135.270 1.00 45.83 232 ASP D O 1
ATOM 7890 N N . ARG D 1 233 ? 36.159 3.104 133.349 1.00 41.44 233 ARG D N 1
ATOM 7891 C CA . ARG D 1 233 ? 34.940 2.443 133.799 1.00 41.93 233 ARG D CA 1
ATOM 7892 C C . ARG D 1 233 ? 35.110 0.940 133.976 1.00 44.07 233 ARG D C 1
ATOM 7893 O O . ARG D 1 233 ? 34.125 0.248 134.256 1.00 47.33 233 ARG D O 1
ATOM 7901 N N . ALA D 1 234 ? 36.321 0.415 133.804 1.00 42.56 234 ALA D N 1
ATOM 7902 C CA . ALA D 1 234 ? 36.621 -0.979 134.104 1.00 37.71 234 ALA D CA 1
ATOM 7903 C C . ALA D 1 234 ? 37.281 -1.146 135.464 1.00 38.92 234 ALA D C 1
ATOM 7904 O O . ALA D 1 234 ? 36.934 -2.066 136.212 1.00 40.12 234 ALA D O 1
ATOM 7906 N N . LEU D 1 235 ? 38.228 -0.271 135.790 1.00 38.86 235 LEU D N 1
ATOM 7907 C CA . LEU D 1 235 ? 38.862 -0.221 137.101 1.00 39.56 235 LEU D CA 1
ATOM 7908 C C . LEU D 1 235 ? 38.733 1.205 137.609 1.00 41.68 235 LEU D C 1
ATOM 7909 O O . LEU D 1 235 ? 39.279 2.131 136.998 1.00 38.05 235 LEU D O 1
ATOM 7914 N N . ALA D 1 236 ? 38.003 1.383 138.707 1.00 37.43 236 ALA D N 1
ATOM 7915 C CA . ALA D 1 236 ? 37.631 2.721 139.140 1.00 40.17 236 ALA D CA 1
ATOM 7916 C C . ALA D 1 236 ? 38.875 3.543 139.464 1.00 35.85 236 ALA D C 1
ATOM 7917 O O . ALA D 1 236 ? 39.830 3.018 140.051 1.00 34.16 236 ALA D O 1
ATOM 7919 N N . PRO D 1 237 ? 38.910 4.821 139.078 1.00 35.80 237 PRO D N 1
ATOM 7920 C CA . PRO D 1 237 ? 40.019 5.688 139.509 1.00 37.86 237 PRO D CA 1
ATOM 7921 C C . PRO D 1 237 ? 40.211 5.714 141.014 1.00 36.74 237 PRO D C 1
ATOM 7922 O O . PRO D 1 237 ? 41.351 5.827 141.483 1.00 35.97 237 PRO D O 1
ATOM 7926 N N . THR D 1 238 ? 39.127 5.611 141.789 1.00 39.04 238 THR D N 1
ATOM 7927 C CA . THR D 1 238 ? 39.268 5.505 143.238 1.00 40.04 238 THR D CA 1
ATOM 7928 C C . THR D 1 238 ? 40.038 4.248 143.621 1.00 39.91 238 THR D C 1
ATOM 7929 O O . THR D 1 238 ? 40.880 4.278 144.528 1.00 35.87 238 THR D O 1
ATOM 7933 N N . THR D 1 239 ? 39.767 3.132 142.936 1.00 41.11 239 THR D N 1
ATOM 7934 C CA . THR D 1 239 ? 40.518 1.906 143.192 1.00 35.66 239 THR D CA 1
ATOM 7935 C C . THR D 1 239 ? 41.990 2.082 142.852 1.00 35.76 239 THR D C 1
ATOM 7936 O O . THR D 1 239 ? 42.865 1.607 143.585 1.00 37.20 239 THR D O 1
ATOM 7940 N N . GLN D 1 240 ? 42.283 2.768 141.745 1.00 36.79 240 GLN D N 1
ATOM 7941 C CA . GLN D 1 240 ? 43.674 2.999 141.370 1.00 34.24 240 GLN D CA 1
ATOM 7942 C C . GLN D 1 240 ? 44.384 3.865 142.403 1.00 37.23 240 GLN D C 1
ATOM 7943 O O . GLN D 1 240 ? 45.522 3.574 142.791 1.00 36.73 240 GLN D O 1
ATOM 7949 N N . ASN D 1 241 ? 43.725 4.931 142.865 1.00 36.62 241 ASN D N 1
ATOM 7950 C CA . ASN D 1 241 ? 44.304 5.754 143.922 1.00 36.19 241 ASN D CA 1
ATOM 7951 C C . ASN D 1 241 ? 44.529 4.942 145.190 1.00 36.45 241 ASN D C 1
ATOM 7952 O O . ASN D 1 241 ? 45.534 5.129 145.887 1.00 35.78 241 ASN D O 1
ATOM 7957 N N . LEU D 1 242 ? 43.606 4.027 145.501 1.00 37.09 242 LEU D N 1
ATOM 7958 C CA . LEU D 1 242 ? 43.745 3.209 146.703 1.00 37.77 242 LEU D CA 1
ATOM 7959 C C . LEU D 1 242 ? 44.960 2.294 146.613 1.00 38.06 242 LEU D C 1
ATOM 7960 O O . LEU D 1 242 ? 45.675 2.100 147.603 1.00 37.77 242 LEU D O 1
ATOM 7973 N N . ILE D 1 244 ? 47.689 2.837 144.818 1.00 32.46 244 ILE D N 1
ATOM 7974 C CA . ILE D 1 244 ? 48.872 3.687 144.941 1.00 38.11 244 ILE D CA 1
ATOM 7975 C C . ILE D 1 244 ? 49.181 3.950 146.410 1.00 34.37 244 ILE D C 1
ATOM 7976 O O . ILE D 1 244 ? 50.297 3.702 146.883 1.00 34.41 244 ILE D O 1
ATOM 7981 N N . ALA D 1 245 ? 48.186 4.439 147.155 1.00 30.89 245 ALA D N 1
ATOM 7982 C CA . ALA D 1 245 ? 48.406 4.822 148.547 1.00 40.57 245 ALA D CA 1
ATOM 7983 C C . ALA D 1 245 ? 48.811 3.623 149.397 1.00 35.33 245 ALA D C 1
ATOM 7984 O O . ALA D 1 245 ? 49.755 3.702 150.192 1.00 40.76 245 ALA D O 1
ATOM 7986 N N . GLU D 1 246 ? 48.106 2.499 149.242 1.00 36.52 246 GLU D N 1
ATOM 7987 C CA . GLU D 1 246 ? 48.415 1.318 150.043 1.00 37.32 246 GLU D CA 1
ATOM 7988 C C . GLU D 1 246 ? 49.806 0.781 149.729 1.00 42.29 246 GLU D C 1
ATOM 7989 O O . GLU D 1 246 ? 50.546 0.387 150.639 1.00 38.01 246 GLU D O 1
ATOM 7995 N N . ALA D 1 247 ? 50.183 0.764 148.447 1.00 35.45 247 ALA D N 1
ATOM 7996 C CA . ALA D 1 247 ? 51.510 0.281 148.078 1.00 35.23 247 ALA D CA 1
ATOM 7997 C C . ALA D 1 247 ? 52.599 1.241 148.541 1.00 33.45 247 ALA D C 1
ATOM 7998 O O . ALA D 1 247 ? 53.652 0.805 149.021 1.00 38.52 247 ALA D O 1
ATOM 8000 N N . ASP D 1 248 ? 52.373 2.550 148.392 1.00 34.77 248 ASP D N 1
ATOM 8001 C CA . ASP D 1 248 ? 53.337 3.528 148.891 1.00 39.70 248 ASP D CA 1
ATOM 8002 C C . ASP D 1 248 ? 53.506 3.420 150.399 1.00 40.79 248 ASP D C 1
ATOM 8003 O O . ASP D 1 248 ? 54.608 3.632 150.918 1.00 43.25 248 ASP D O 1
ATOM 8008 N N . ARG D 1 249 ? 52.430 3.081 151.112 1.00 39.11 249 ARG D N 1
ATOM 8009 C CA . ARG D 1 249 ? 52.504 2.918 152.560 1.00 48.35 249 ARG D CA 1
ATOM 8010 C C . ARG D 1 249 ? 53.509 1.842 152.952 1.00 41.57 249 ARG D C 1
ATOM 8011 O O . ARG D 1 249 ? 54.082 1.897 154.046 1.00 47.21 249 ARG D O 1
ATOM 8019 N N . LEU D 1 250 ? 53.751 0.872 152.074 1.00 42.37 250 LEU D N 1
ATOM 8020 C CA . LEU D 1 250 ? 54.656 -0.227 152.377 1.00 36.29 250 LEU D CA 1
ATOM 8021 C C . LEU D 1 250 ? 56.086 0.013 151.905 1.00 36.86 250 LEU D C 1
ATOM 8022 O O . LEU D 1 250 ? 56.961 -0.804 152.209 1.00 38.53 250 LEU D O 1
ATOM 8027 N N . THR D 1 251 ? 56.345 1.090 151.165 1.00 37.07 251 THR D N 1
ATOM 8028 C CA . THR D 1 251 ? 57.682 1.394 150.650 1.00 40.37 251 THR D CA 1
ATOM 8029 C C . THR D 1 251 ? 57.971 2.878 150.843 1.00 42.61 251 THR D C 1
ATOM 8030 O O . THR D 1 251 ? 58.091 3.636 149.873 1.00 33.04 251 THR D O 1
ATOM 8034 N N . PRO D 1 252 ? 58.116 3.324 152.096 1.00 40.21 252 PRO D N 1
ATOM 8035 C CA . PRO D 1 252 ? 58.259 4.769 152.347 1.00 36.31 252 PRO D CA 1
ATOM 8036 C C . PRO D 1 252 ? 59.519 5.385 151.757 1.00 36.98 252 PRO D C 1
ATOM 8037 O O . PRO D 1 252 ? 59.546 6.604 151.547 1.00 35.70 252 PRO D O 1
ATOM 8041 N N . ASP D 1 253 ? 60.559 4.593 151.484 1.00 39.40 253 ASP D N 1
ATOM 8042 C CA . ASP D 1 253 ? 61.771 5.112 150.855 1.00 44.85 253 ASP D CA 1
ATOM 8043 C C . ASP D 1 253 ? 61.654 5.239 149.341 1.00 42.11 253 ASP D C 1
ATOM 8044 O O . ASP D 1 253 ? 62.491 5.908 148.727 1.00 41.46 253 ASP D O 1
ATOM 8049 N N . ASN D 1 254 ? 60.652 4.613 148.729 1.00 38.65 254 ASN D N 1
ATOM 8050 C CA . ASN D 1 254 ? 60.512 4.578 147.271 1.00 35.81 254 ASN D CA 1
ATOM 8051 C C . ASN D 1 254 ? 59.033 4.651 146.927 1.00 34.78 254 ASN D C 1
ATOM 8052 O O . ASN D 1 254 ? 58.396 3.637 146.616 1.00 33.59 254 ASN D O 1
ATOM 8057 N N . PRO D 1 255 ? 58.444 5.842 146.986 1.00 35.17 255 PRO D N 1
ATOM 8058 C CA . PRO D 1 255 ? 57.022 5.978 146.671 1.00 33.01 255 PRO D CA 1
ATOM 8059 C C . PRO D 1 255 ? 56.769 5.986 145.171 1.00 38.20 255 PRO D C 1
ATOM 8060 O O . PRO D 1 255 ? 57.666 6.198 144.353 1.00 35.16 255 PRO D O 1
ATOM 8064 N N . PHE D 1 256 ? 55.507 5.743 144.830 1.00 37.33 256 PHE D N 1
ATOM 8065 C CA . PHE D 1 256 ? 55.064 5.819 143.448 1.00 34.32 256 PHE D CA 1
ATOM 8066 C C . PHE D 1 256 ? 55.295 7.214 142.881 1.00 37.06 256 PHE D C 1
ATOM 8067 O O . PHE D 1 256 ? 55.033 8.224 143.539 1.00 35.08 256 PHE D O 1
ATOM 8075 N N . GLY D 1 257 ? 55.803 7.266 141.653 1.00 33.19 257 GLY D N 1
ATOM 8076 C CA . GLY D 1 257 ? 55.543 8.413 140.805 1.00 29.08 257 GLY D CA 1
ATOM 8077 C C . GLY D 1 257 ? 54.164 8.245 140.187 1.00 32.81 257 GLY D C 1
ATOM 8078 O O . GLY D 1 257 ? 53.768 7.150 139.792 1.00 33.78 257 GLY D O 1
ATOM 8079 N N . VAL D 1 258 ? 53.411 9.337 140.141 1.00 32.90 258 VAL D N 1
ATOM 8080 C CA . VAL D 1 258 ? 52.012 9.284 139.733 1.00 34.35 258 VAL D CA 1
ATOM 8081 C C . VAL D 1 258 ? 51.812 10.220 138.553 1.00 35.03 258 VAL D C 1
ATOM 8082 O O . VAL D 1 258 ? 52.015 11.435 138.674 1.00 41.13 258 VAL D O 1
ATOM 8086 N N . ARG D 1 259 ? 51.423 9.654 137.415 1.00 39.06 259 ARG D N 1
ATOM 8087 C CA . ARG D 1 259 ? 51.004 10.412 136.247 1.00 32.21 259 ARG D CA 1
ATOM 8088 C C . ARG D 1 259 ? 49.540 10.105 135.964 1.00 34.13 259 ARG D C 1
ATOM 8089 O O . ARG D 1 259 ? 48.929 9.236 136.591 1.00 36.57 259 ARG D O 1
ATOM 8097 N N . SER D 1 260 ? 48.971 10.826 135.004 1.00 37.50 260 SER D N 1
ATOM 8098 C CA . SER D 1 260 ? 47.553 10.681 134.724 1.00 42.14 260 SER D CA 1
ATOM 8099 C C . SER D 1 260 ? 47.289 10.905 133.244 1.00 41.52 260 SER D C 1
ATOM 8100 O O . SER D 1 260 ? 48.033 11.611 132.560 1.00 38.63 260 SER D O 1
ATOM 8103 N N . LEU D 1 261 ? 46.222 10.275 132.762 1.00 39.53 261 LEU D N 1
ATOM 8104 C CA . LEU D 1 261 ? 45.673 10.493 131.444 1.00 42.96 261 LEU D CA 1
ATOM 8105 C C . LEU D 1 261 ? 44.163 10.556 131.612 1.00 41.76 261 LEU D C 1
ATOM 8106 O O . LEU D 1 261 ? 43.605 9.852 132.467 1.00 39.87 261 LEU D O 1
ATOM 8111 N N . PRO D 1 262 ? 43.480 11.391 130.841 1.00 41.78 262 PRO D N 1
ATOM 8112 C CA . PRO D 1 262 ? 42.019 11.328 130.799 1.00 42.87 262 PRO D CA 1
ATOM 8113 C C . PRO D 1 262 ? 41.569 10.158 129.933 1.00 40.66 262 PRO D C 1
ATOM 8114 O O . PRO D 1 262 ? 42.356 9.539 129.217 1.00 41.00 262 PRO D O 1
ATOM 8118 N N . GLY D 1 263 ? 40.285 9.847 130.027 1.00 40.66 263 GLY D N 1
ATOM 8119 C CA . GLY D 1 263 ? 39.691 8.870 129.139 1.00 41.80 263 GLY D CA 1
ATOM 8120 C C . GLY D 1 263 ? 39.607 7.477 129.731 1.00 41.61 263 GLY D C 1
ATOM 8121 O O . GLY D 1 263 ? 39.890 7.233 130.908 1.00 42.62 263 GLY D O 1
ATOM 8122 N N . ASP D 1 264 ? 39.233 6.539 128.862 1.00 43.25 264 ASP D N 1
ATOM 8123 C CA . ASP D 1 264 ? 38.788 5.215 129.278 1.00 37.16 264 ASP D CA 1
ATOM 8124 C C . ASP D 1 264 ? 39.972 4.307 129.607 1.00 38.22 264 ASP D C 1
ATOM 8125 O O . ASP D 1 264 ? 41.125 4.736 129.698 1.00 37.65 264 ASP D O 1
ATOM 8130 N N . HIS D 1 265 ? 39.676 3.015 129.765 1.00 42.13 265 HIS D N 1
ATOM 8131 C CA . HIS D 1 265 ? 40.631 2.003 130.200 1.00 37.55 265 HIS D CA 1
ATOM 8132 C C . HIS D 1 265 ? 41.642 1.620 129.126 1.00 35.64 265 HIS D C 1
ATOM 8133 O O . HIS D 1 265 ? 42.633 0.955 129.449 1.00 32.77 265 HIS D O 1
ATOM 8140 N N . SER D 1 266 ? 41.430 2.015 127.869 1.00 34.53 266 SER D N 1
ATOM 8141 C CA . SER D 1 266 ? 42.269 1.583 126.752 1.00 37.50 266 SER D CA 1
ATOM 8142 C C . SER D 1 266 ? 42.914 2.785 126.066 1.00 42.41 266 SER D C 1
ATOM 8143 O O . SER D 1 266 ? 42.567 3.120 124.925 1.00 37.38 266 SER D O 1
ATOM 8146 N N . PRO D 1 267 ? 43.872 3.447 126.723 1.00 41.70 267 PRO D N 1
ATOM 8147 C CA . PRO D 1 267 ? 44.570 4.555 126.056 1.00 38.08 267 PRO D CA 1
ATOM 8148 C C . PRO D 1 267 ? 45.484 4.100 124.937 1.00 41.62 267 PRO D C 1
ATOM 8149 O O . PRO D 1 267 ? 45.793 4.907 124.054 1.00 38.91 267 PRO D O 1
ATOM 8161 N N . VAL D 1 269 ? 44.640 2.293 122.693 1.00 41.58 269 VAL D N 1
ATOM 8162 C CA . VAL D 1 269 ? 43.725 2.274 121.558 1.00 41.72 269 VAL D CA 1
ATOM 8163 C C . VAL D 1 269 ? 43.233 3.675 121.214 1.00 43.77 269 VAL D C 1
ATOM 8164 O O . VAL D 1 269 ? 43.263 4.084 120.054 1.00 47.25 269 VAL D O 1
ATOM 8168 N N . HIS D 1 270 ? 42.787 4.432 122.218 1.00 41.88 270 HIS D N 1
ATOM 8169 C CA . HIS D 1 270 ? 42.114 5.704 121.988 1.00 41.26 270 HIS D CA 1
ATOM 8170 C C . HIS D 1 270 ? 42.996 6.924 122.215 1.00 46.03 270 HIS D C 1
ATOM 8171 O O . HIS D 1 270 ? 42.634 8.015 121.763 1.00 47.79 270 HIS D O 1
ATOM 8178 N N . ARG D 1 271 ? 44.121 6.783 122.913 1.00 41.94 271 ARG D N 1
ATOM 8179 C CA . ARG D 1 271 ? 45.025 7.915 123.088 1.00 41.85 271 ARG D CA 1
ATOM 8180 C C . ARG D 1 271 ? 46.480 7.488 122.942 1.00 38.26 271 ARG D C 1
ATOM 8181 O O . ARG D 1 271 ? 47.304 7.823 123.803 1.00 44.92 271 ARG D O 1
ATOM 8189 N N . PRO D 1 272 ? 46.846 6.766 121.878 1.00 41.82 272 PRO D N 1
ATOM 8190 C CA . PRO D 1 272 ? 48.206 6.205 121.827 1.00 42.00 272 PRO D CA 1
ATOM 8191 C C . PRO D 1 272 ? 49.292 7.263 121.760 1.00 49.63 272 PRO D C 1
ATOM 8192 O O . PRO D 1 272 ? 50.422 7.005 122.194 1.00 45.81 272 PRO D O 1
ATOM 8196 N N . GLY D 1 273 ? 48.978 8.454 121.246 1.00 49.78 273 GLY D N 1
ATOM 8197 C CA . GLY D 1 273 ? 49.988 9.495 121.149 1.00 41.77 273 GLY D CA 1
ATOM 8198 C C . GLY D 1 273 ? 50.384 10.053 122.503 1.00 45.82 273 GLY D C 1
ATOM 8199 O O . GLY D 1 273 ? 51.569 10.108 122.842 1.00 47.80 273 GLY D O 1
ATOM 8200 N N . GLU D 1 274 ? 49.398 10.478 123.298 1.00 44.65 274 GLU D N 1
ATOM 8201 C CA . GLU D 1 274 ? 49.724 11.022 124.612 1.00 45.43 274 GLU D CA 1
ATOM 8202 C C . GLU D 1 274 ? 50.210 9.940 125.566 1.00 45.94 274 GLU D C 1
ATOM 8203 O O . GLU D 1 274 ? 50.964 10.237 126.500 1.00 47.93 274 GLU D O 1
ATOM 8209 N N . LEU D 1 275 ? 49.798 8.687 125.356 1.00 43.10 275 LEU D N 1
ATOM 8210 C CA . LEU D 1 275 ? 50.339 7.601 126.165 1.00 41.66 275 LEU D CA 1
ATOM 8211 C C . LEU D 1 275 ? 51.817 7.389 125.864 1.00 42.97 275 LEU D C 1
ATOM 8212 O O . LEU D 1 275 ? 52.644 7.311 126.781 1.00 38.33 275 LEU D O 1
ATOM 8217 N N . ALA D 1 276 ? 52.168 7.300 124.579 1.00 36.95 276 ALA D N 1
ATOM 8218 C CA . ALA D 1 276 ? 53.568 7.139 124.207 1.00 42.20 276 ALA D CA 1
ATOM 8219 C C . ALA D 1 276 ? 54.396 8.350 124.614 1.00 40.76 276 ALA D C 1
ATOM 8220 O O . ALA D 1 276 ? 55.565 8.205 124.987 1.00 42.94 276 ALA D O 1
ATOM 8222 N N . ASP D 1 277 ? 53.812 9.551 124.547 1.00 44.25 277 ASP D N 1
ATOM 8223 C CA . ASP D 1 277 ? 54.504 10.736 125.042 1.00 46.00 277 ASP D CA 1
ATOM 8224 C C . ASP D 1 277 ? 54.776 10.626 126.536 1.00 41.50 277 ASP D C 1
ATOM 8225 O O . ASP D 1 277 ? 55.861 10.986 127.007 1.00 45.02 277 ASP D O 1
ATOM 8227 N N . LEU D 1 278 ? 53.799 10.126 127.297 1.00 40.87 278 LEU D N 1
ATOM 8228 C CA . LEU D 1 278 ? 53.993 9.925 128.728 1.00 37.44 278 LEU D CA 1
ATOM 8229 C C . LEU D 1 278 ? 55.085 8.897 128.994 1.00 35.53 278 LEU D C 1
ATOM 8230 O O . LEU D 1 278 ? 56.002 9.139 129.786 1.00 34.83 278 LEU D O 1
ATOM 8235 N N . LEU D 1 279 ? 55.008 7.746 128.320 1.00 37.37 279 LEU D N 1
ATOM 8236 C CA . LEU D 1 279 ? 55.969 6.673 128.557 1.00 36.52 279 LEU D CA 1
ATOM 8237 C C . LEU D 1 279 ? 57.382 7.092 128.176 1.00 40.11 279 LEU D C 1
ATOM 8238 O O . LEU D 1 279 ? 58.352 6.711 128.844 1.00 37.62 279 LEU D O 1
ATOM 8243 N N . ALA D 1 280 ? 57.520 7.874 127.103 1.00 38.48 280 ALA D N 1
ATOM 8244 C CA . ALA D 1 280 ? 58.846 8.300 126.669 1.00 40.08 280 ALA D CA 1
ATOM 8245 C C . ALA D 1 280 ? 59.470 9.283 127.650 1.00 38.71 280 ALA D C 1
ATOM 8246 O O . ALA D 1 280 ? 60.700 9.370 127.737 1.00 42.80 280 ALA D O 1
ATOM 8248 N N . GLY D 1 281 ? 58.650 10.028 128.388 1.00 38.02 281 GLY D N 1
ATOM 8249 C CA . GLY D 1 281 ? 59.142 10.954 129.385 1.00 44.81 281 GLY D CA 1
ATOM 8250 C C . GLY D 1 281 ? 59.422 10.356 130.744 1.00 45.17 281 GLY D C 1
ATOM 8251 O O . GLY D 1 281 ? 59.815 11.077 131.664 1.00 46.42 281 GLY D O 1
ATOM 8252 N N . ILE D 1 282 ? 59.224 9.052 130.898 1.00 47.17 282 ILE D N 1
ATOM 8253 C CA . ILE D 1 282 ? 59.497 8.371 132.155 1.00 48.09 282 ILE D CA 1
ATOM 8254 C C . ILE D 1 282 ? 60.967 7.964 132.199 1.00 61.66 282 ILE D C 1
ATOM 8255 O O . ILE D 1 282 ? 61.629 8.069 133.235 1.00 56.72 282 ILE D O 1
ATOM 8261 N N . GLY E 1 8 ? 63.499 -0.617 166.963 1.00 52.92 8 GLY E N 1
ATOM 8262 C CA . GLY E 1 8 ? 63.818 -1.774 166.146 1.00 46.18 8 GLY E CA 1
ATOM 8263 C C . GLY E 1 8 ? 64.922 -1.525 165.134 1.00 41.64 8 GLY E C 1
ATOM 8264 O O . GLY E 1 8 ? 64.968 -2.167 164.085 1.00 46.26 8 GLY E O 1
ATOM 8265 N N . THR E 1 9 ? 65.818 -0.594 165.450 1.00 40.76 9 THR E N 1
ATOM 8266 C CA . THR E 1 9 ? 66.906 -0.210 164.562 1.00 38.07 9 THR E CA 1
ATOM 8267 C C . THR E 1 9 ? 68.239 -0.644 165.157 1.00 38.88 9 THR E C 1
ATOM 8268 O O . THR E 1 9 ? 68.497 -0.419 166.345 1.00 41.40 9 THR E O 1
ATOM 8272 N N . LEU E 1 10 ? 69.081 -1.263 164.331 1.00 35.67 10 LEU E N 1
ATOM 8273 C CA . LEU E 1 10 ? 70.417 -1.681 164.734 1.00 28.41 10 LEU E CA 1
ATOM 8274 C C . LEU E 1 10 ? 71.439 -1.116 163.761 1.00 34.04 10 LEU E C 1
ATOM 8275 O O . LEU E 1 10 ? 71.286 -1.257 162.543 1.00 33.46 10 LEU E O 1
ATOM 8280 N N . ALA E 1 11 ? 72.481 -0.489 164.297 1.00 29.67 11 ALA E N 1
ATOM 8281 C CA . ALA E 1 11 ? 73.583 0.030 163.499 1.00 30.29 11 ALA E CA 1
ATOM 8282 C C . ALA E 1 11 ? 74.737 -0.964 163.543 1.00 33.65 11 ALA E C 1
ATOM 8283 O O . ALA E 1 11 ? 75.239 -1.292 164.622 1.00 37.68 11 ALA E O 1
ATOM 8285 N N . VAL E 1 12 ? 75.147 -1.449 162.375 1.00 34.30 12 VAL E N 1
ATOM 8286 C CA . VAL E 1 12 ? 76.293 -2.342 162.253 1.00 34.02 12 VAL E CA 1
ATOM 8287 C C . VAL E 1 12 ? 77.481 -1.506 161.798 1.00 32.59 12 VAL E C 1
ATOM 8288 O O . VAL E 1 12 ? 77.441 -0.888 160.727 1.00 32.44 12 VAL E O 1
ATOM 8292 N N . LEU E 1 13 ? 78.534 -1.476 162.611 1.00 30.22 13 LEU E N 1
ATOM 8293 C CA . LEU E 1 13 ? 79.654 -0.565 162.416 1.00 34.77 13 LEU E CA 1
ATOM 8294 C C . LEU E 1 13 ? 80.876 -1.324 161.915 1.00 34.46 13 LEU E C 1
ATOM 8295 O O . LEU E 1 13 ? 81.287 -2.322 162.519 1.00 29.19 13 LEU E O 1
ATOM 8300 N N . VAL E 1 14 ? 81.460 -0.837 160.821 1.00 31.76 14 VAL E N 1
ATOM 8301 C CA . VAL E 1 14 ? 82.623 -1.456 160.191 1.00 32.79 14 VAL E CA 1
ATOM 8302 C C . VAL E 1 14 ? 83.783 -0.472 160.256 1.00 31.56 14 VAL E C 1
ATOM 8303 O O . VAL E 1 14 ? 83.733 0.601 159.640 1.00 31.11 14 VAL E O 1
ATOM 8307 N N . HIS E 1 15 ? 84.829 -0.846 160.990 1.00 28.89 15 HIS E N 1
ATOM 8308 C CA . HIS E 1 15 ? 86.000 -0.007 161.194 1.00 29.99 15 HIS E CA 1
ATOM 8309 C C . HIS E 1 15 ? 86.762 0.198 159.886 1.00 33.66 15 HIS E C 1
ATOM 8310 O O . HIS E 1 15 ? 86.514 -0.461 158.871 1.00 32.48 15 HIS E O 1
ATOM 8317 N N . GLY E 1 16 ? 87.733 1.111 159.935 1.00 36.65 16 GLY E N 1
ATOM 8318 C CA . GLY E 1 16 ? 88.602 1.383 158.814 1.00 36.42 16 GLY E CA 1
ATOM 8319 C C . GLY E 1 16 ? 89.909 0.613 158.891 1.00 37.92 16 GLY E C 1
ATOM 8320 O O . GLY E 1 16 ? 90.100 -0.279 159.719 1.00 37.40 16 GLY E O 1
ATOM 8321 N N . ALA E 1 17 ? 90.826 0.979 158.001 1.00 36.14 17 ALA E N 1
ATOM 8322 C CA . ALA E 1 17 ? 92.106 0.289 157.920 1.00 40.57 17 ALA E CA 1
ATOM 8323 C C . ALA E 1 17 ? 92.960 0.595 159.144 1.00 37.16 17 ALA E C 1
ATOM 8324 O O . ALA E 1 17 ? 92.982 1.725 159.641 1.00 34.32 17 ALA E O 1
ATOM 8326 N N . TRP E 1 18 ? 93.659 -0.431 159.634 1.00 36.94 18 TRP E N 1
ATOM 8327 C CA . TRP E 1 18 ? 94.534 -0.406 160.804 1.00 42.86 18 TRP E CA 1
ATOM 8328 C C . TRP E 1 18 ? 93.776 -0.206 162.112 1.00 36.75 18 TRP E C 1
ATOM 8329 O O . TRP E 1 18 ? 94.412 -0.131 163.167 1.00 35.17 18 TRP E O 1
ATOM 8340 N N . HIS E 1 19 ? 92.448 -0.123 162.084 1.00 39.44 19 HIS E N 1
ATOM 8341 C CA . HIS E 1 19 ? 91.621 0.048 163.268 1.00 39.12 19 HIS E CA 1
ATOM 8342 C C . HIS E 1 19 ? 90.896 -1.261 163.582 1.00 38.39 19 HIS E C 1
ATOM 8343 O O . HIS E 1 19 ? 91.179 -2.313 162.995 1.00 40.30 19 HIS E O 1
ATOM 8350 N N . SER E 1 20 ? 89.953 -1.200 164.518 1.00 37.13 20 SER E N 1
ATOM 8351 C CA . SER E 1 20 ? 89.169 -2.371 164.886 1.00 41.00 20 SER E CA 1
ATOM 8352 C C . SER E 1 20 ? 87.855 -1.909 165.501 1.00 36.10 20 SER E C 1
ATOM 8353 O O . SER E 1 20 ? 87.558 -0.713 165.562 1.00 36.45 20 SER E O 1
ATOM 8356 N N . SER E 1 21 ? 87.070 -2.883 165.966 1.00 33.52 21 SER E N 1
ATOM 8357 C CA . SER E 1 21 ? 85.783 -2.577 166.580 1.00 40.60 21 SER E CA 1
ATOM 8358 C C . SER E 1 21 ? 85.940 -1.683 167.800 1.00 37.10 21 SER E C 1
ATOM 8359 O O . SER E 1 21 ? 85.016 -0.936 168.143 1.00 40.30 21 SER E O 1
ATOM 8362 N N . LEU E 1 22 ? 87.108 -1.725 168.447 1.00 35.41 22 LEU E N 1
ATOM 8363 C CA . LEU E 1 22 ? 87.314 -0.976 169.682 1.00 38.34 22 LEU E CA 1
ATOM 8364 C C . LEU E 1 22 ? 87.090 0.518 169.488 1.00 36.08 22 LEU E C 1
ATOM 8365 O O . LEU E 1 22 ? 86.618 1.199 170.406 1.00 42.85 22 LEU E O 1
ATOM 8370 N N . HIS E 1 23 ? 87.421 1.047 168.311 1.00 39.96 23 HIS E N 1
ATOM 8371 C CA . HIS E 1 23 ? 87.365 2.488 168.115 1.00 37.54 23 HIS E CA 1
ATOM 8372 C C . HIS E 1 23 ? 85.940 3.020 168.058 1.00 32.44 23 HIS E C 1
ATOM 8373 O O . HIS E 1 23 ? 85.750 4.235 168.166 1.00 38.55 23 HIS E O 1
ATOM 8380 N N . TRP E 1 24 ? 84.940 2.149 167.926 1.00 33.98 24 TRP E N 1
ATOM 8381 C CA . TRP E 1 24 ? 83.545 2.570 167.920 1.00 38.00 24 TRP E CA 1
ATOM 8382 C C . TRP E 1 24 ? 82.948 2.707 169.316 1.00 41.38 24 TRP E C 1
ATOM 8383 O O . TRP E 1 24 ? 81.821 3.201 169.434 1.00 38.66 24 TRP E O 1
ATOM 8394 N N . ALA E 1 25 ? 83.671 2.295 170.364 1.00 38.36 25 ALA E N 1
ATOM 8395 C CA . ALA E 1 25 ? 83.056 2.091 171.676 1.00 42.58 25 ALA E CA 1
ATOM 8396 C C . ALA E 1 25 ? 82.362 3.351 172.180 1.00 35.49 25 ALA E C 1
ATOM 8397 O O . ALA E 1 25 ? 81.228 3.293 172.670 1.00 39.00 25 ALA E O 1
ATOM 8399 N N . ALA E 1 26 ? 83.029 4.502 172.074 1.00 37.44 26 ALA E N 1
ATOM 8400 C CA . ALA E 1 26 ? 82.420 5.748 172.530 1.00 36.45 26 ALA E CA 1
ATOM 8401 C C . ALA E 1 26 ? 81.179 6.089 171.713 1.00 42.91 26 ALA E C 1
ATOM 8402 O O . ALA E 1 26 ? 80.189 6.598 172.253 1.00 41.91 26 ALA E O 1
ATOM 8404 N N . ALA E 1 27 ? 81.211 5.811 170.407 1.00 40.87 27 ALA E N 1
ATOM 8405 C CA . ALA E 1 27 ? 80.059 6.105 169.562 1.00 37.31 27 ALA E CA 1
ATOM 8406 C C . ALA E 1 27 ? 78.913 5.138 169.833 1.00 34.45 27 ALA E C 1
ATOM 8407 O O . ALA E 1 27 ? 77.741 5.529 169.783 1.00 31.01 27 ALA E O 1
ATOM 8409 N N . GLN E 1 28 ? 79.230 3.871 170.114 1.00 34.09 28 GLN E N 1
ATOM 8410 C CA . GLN E 1 28 ? 78.194 2.913 170.485 1.00 37.63 28 GLN E CA 1
ATOM 8411 C C . GLN E 1 28 ? 77.472 3.351 171.753 1.00 37.67 28 GLN E C 1
ATOM 8412 O O . GLN E 1 28 ? 76.251 3.185 171.872 1.00 34.11 28 GLN E O 1
ATOM 8418 N N . ARG E 1 29 ? 78.211 3.911 172.712 1.00 37.80 29 ARG E N 1
ATOM 8419 C CA . ARG E 1 29 ? 77.579 4.446 173.913 1.00 41.50 29 ARG E CA 1
ATOM 8420 C C . ARG E 1 29 ? 76.676 5.623 173.570 1.00 39.15 29 ARG E C 1
ATOM 8421 O O . ARG E 1 29 ? 75.530 5.695 174.030 1.00 34.87 29 ARG E O 1
ATOM 8429 N N . GLY E 1 30 ? 77.176 6.550 172.749 1.00 36.21 30 GLY E N 1
ATOM 8430 C CA . GLY E 1 30 ? 76.346 7.653 172.300 1.00 36.18 30 GLY E CA 1
ATOM 8431 C C . GLY E 1 30 ? 75.093 7.200 171.577 1.00 40.79 30 GLY E C 1
ATOM 8432 O O . GLY E 1 30 ? 74.052 7.854 171.664 1.00 40.29 30 GLY E O 1
ATOM 8433 N N . LEU E 1 31 ? 75.168 6.076 170.862 1.00 34.26 31 LEU E N 1
ATOM 8434 C CA . LEU E 1 31 ? 73.988 5.577 170.163 1.00 34.55 31 LEU E CA 1
ATOM 8435 C C . LEU E 1 31 ? 72.955 5.035 171.145 1.00 38.78 31 LEU E C 1
ATOM 8436 O O . LEU E 1 31 ? 71.748 5.215 170.946 1.00 35.16 31 LEU E O 1
ATOM 8441 N N . ALA E 1 32 ? 73.411 4.369 172.210 1.00 39.44 32 ALA E N 1
ATOM 8442 C CA . ALA E 1 32 ? 72.484 3.866 173.219 1.00 40.47 32 ALA E CA 1
ATOM 8443 C C . ALA E 1 32 ? 71.749 5.009 173.901 1.00 38.46 32 ALA E C 1
ATOM 8444 O O . ALA E 1 32 ? 70.577 4.866 174.276 1.00 39.38 32 ALA E O 1
ATOM 8446 N N . ARG E 1 33 ? 72.388 6.147 174.031 1.00 36.66 33 ARG E N 1
ATOM 8447 C CA . ARG E 1 33 ? 71.763 7.293 174.623 1.00 43.08 33 ARG E CA 1
ATOM 8448 C C . ARG E 1 33 ? 70.486 7.636 173.927 1.00 46.98 33 ARG E C 1
ATOM 8449 O O . ARG E 1 33 ? 69.571 8.065 174.566 1.00 52.82 33 ARG E O 1
ATOM 8457 N N . ARG E 1 34 ? 70.428 7.453 172.616 1.00 45.04 34 ARG E N 1
ATOM 8458 C CA . ARG E 1 34 ? 69.246 7.770 171.826 1.00 43.02 34 ARG E CA 1
ATOM 8459 C C . ARG E 1 34 ? 68.437 6.531 171.456 1.00 42.41 34 ARG E C 1
ATOM 8460 O O . ARG E 1 34 ? 67.620 6.582 170.531 1.00 53.47 34 ARG E O 1
ATOM 8468 N N . GLY E 1 35 ? 68.641 5.421 172.159 1.00 44.04 35 GLY E N 1
ATOM 8469 C CA . GLY E 1 35 ? 67.818 4.246 171.935 1.00 42.24 35 GLY E CA 1
ATOM 8470 C C . GLY E 1 35 ? 68.127 3.491 170.662 1.00 43.50 35 GLY E C 1
ATOM 8471 O O . GLY E 1 35 ? 67.249 2.801 170.130 1.00 48.86 35 GLY E O 1
ATOM 8472 N N . VAL E 1 36 ? 69.351 3.600 170.156 1.00 40.93 36 VAL E N 1
ATOM 8473 C CA . VAL E 1 36 ? 69.780 2.886 168.960 1.00 38.28 36 VAL E CA 1
ATOM 8474 C C . VAL E 1 36 ? 70.782 1.823 169.379 1.00 30.28 36 VAL E C 1
ATOM 8475 O O . VAL E 1 36 ? 71.872 2.146 169.869 1.00 35.06 36 VAL E O 1
ATOM 8479 N N . ALA E 1 37 ? 70.416 0.560 169.197 1.00 30.37 37 ALA E N 1
ATOM 8480 C CA . ALA E 1 37 ? 71.370 -0.514 169.413 1.00 32.64 37 ALA E CA 1
ATOM 8481 C C . ALA E 1 37 ? 72.433 -0.496 168.319 1.00 37.84 37 ALA E C 1
ATOM 8482 O O . ALA E 1 37 ? 72.221 0.016 167.216 1.00 35.90 37 ALA E O 1
ATOM 8484 N N . SER E 1 38 ? 73.592 -1.064 168.635 1.00 31.85 38 SER E N 1
ATOM 8485 C CA . SER E 1 38 ? 74.675 -1.086 167.666 1.00 38.05 38 SER E CA 1
ATOM 8486 C C . SER E 1 38 ? 75.652 -2.192 168.024 1.00 40.22 38 SER E C 1
ATOM 8487 O O . SER E 1 38 ? 75.857 -2.501 169.199 1.00 36.47 38 SER E O 1
ATOM 8490 N N . ILE E 1 39 ? 76.243 -2.786 166.987 1.00 38.46 39 ILE E N 1
ATOM 8491 C CA . ILE E 1 39 ? 77.343 -3.727 167.139 1.00 36.39 39 ILE E CA 1
ATOM 8492 C C . ILE E 1 39 ? 78.466 -3.288 166.211 1.00 37.82 39 ILE E C 1
ATOM 8493 O O . ILE E 1 39 ? 78.247 -2.608 165.208 1.00 33.95 39 ILE E O 1
ATOM 8498 N N . ALA E 1 40 ? 79.682 -3.685 166.565 1.00 38.26 40 ALA E N 1
ATOM 8499 C CA . ALA E 1 40 ? 80.868 -3.359 165.789 1.00 35.15 40 ALA E CA 1
ATOM 8500 C C . ALA E 1 40 ? 81.531 -4.649 165.333 1.00 40.21 40 ALA E C 1
ATOM 8501 O O . ALA E 1 40 ? 81.811 -5.531 166.151 1.00 32.94 40 ALA E O 1
ATOM 8503 N N . VAL E 1 41 ? 81.772 -4.754 164.034 1.00 34.40 41 VAL E N 1
ATOM 8504 C CA . VAL E 1 41 ? 82.355 -5.943 163.427 1.00 35.94 41 VAL E CA 1
ATOM 8505 C C . VAL E 1 41 ? 83.871 -5.825 163.473 1.00 38.71 41 VAL E C 1
ATOM 8506 O O . VAL E 1 41 ? 84.430 -4.736 163.299 1.00 38.19 41 VAL E O 1
ATOM 8510 N N . ASP E 1 42 ? 84.540 -6.944 163.732 1.00 39.67 42 ASP E N 1
ATOM 8511 C CA . ASP E 1 42 ? 85.988 -7.042 163.596 1.00 41.79 42 ASP E CA 1
ATOM 8512 C C . ASP E 1 42 ? 86.278 -7.736 162.272 1.00 42.69 42 ASP E C 1
ATOM 8513 O O . ASP E 1 42 ? 85.992 -8.927 162.113 1.00 42.95 42 ASP E O 1
ATOM 8518 N N . LEU E 1 43 ? 86.824 -6.987 161.318 1.00 40.74 43 LEU E N 1
ATOM 8519 C CA . LEU E 1 43 ? 87.172 -7.568 160.035 1.00 39.20 43 LEU E CA 1
ATOM 8520 C C . LEU E 1 43 ? 88.359 -8.516 160.197 1.00 42.23 43 LEU E C 1
ATOM 8521 O O . LEU E 1 43 ? 89.197 -8.324 161.084 1.00 38.37 43 LEU E O 1
ATOM 8526 N N . PRO E 1 44 ? 88.434 -9.560 159.370 1.00 42.36 44 PRO E N 1
ATOM 8527 C CA . PRO E 1 44 ? 89.550 -10.512 159.461 1.00 39.14 44 PRO E CA 1
ATOM 8528 C C . PRO E 1 44 ? 90.903 -9.817 159.507 1.00 39.06 44 PRO E C 1
ATOM 8529 O O . PRO E 1 44 ? 91.207 -8.948 158.688 1.00 43.15 44 PRO E O 1
ATOM 8533 N N . GLY E 1 45 ? 91.714 -10.205 160.485 1.00 43.01 45 GLY E N 1
ATOM 8534 C CA . GLY E 1 45 ? 92.991 -9.569 160.716 1.00 44.39 45 GLY E CA 1
ATOM 8535 C C . GLY E 1 45 ? 92.951 -8.368 161.631 1.00 42.21 45 GLY E C 1
ATOM 8536 O O . GLY E 1 45 ? 93.979 -7.701 161.796 1.00 42.26 45 GLY E O 1
ATOM 8537 N N . HIS E 1 46 ? 91.800 -8.066 162.227 1.00 39.35 46 HIS E N 1
ATOM 8538 C CA . HIS E 1 46 ? 91.659 -6.932 163.125 1.00 44.10 46 HIS E CA 1
ATOM 8539 C C . HIS E 1 46 ? 91.035 -7.398 164.434 1.00 44.96 46 HIS E C 1
ATOM 8540 O O . HIS E 1 46 ? 90.434 -8.472 164.513 1.00 42.66 46 HIS E O 1
ATOM 8547 N N . GLY E 1 47 ? 91.187 -6.568 165.465 1.00 40.16 47 GLY E N 1
ATOM 8548 C CA . GLY E 1 47 ? 90.698 -6.923 166.782 1.00 43.47 47 GLY E CA 1
ATOM 8549 C C . GLY E 1 47 ? 91.629 -7.897 167.488 1.00 45.71 47 GLY E C 1
ATOM 8550 O O . GLY E 1 47 ? 92.834 -7.941 167.235 1.00 43.49 47 GLY E O 1
ATOM 8551 N N . LEU E 1 48 ? 91.048 -8.691 168.390 1.00 49.11 48 LEU E N 1
ATOM 8552 C CA . LEU E 1 48 ? 91.813 -9.719 169.086 1.00 50.74 48 LEU E CA 1
ATOM 8553 C C . LEU E 1 48 ? 92.307 -10.806 168.144 1.00 54.11 48 LEU E C 1
ATOM 8554 O O . LEU E 1 48 ? 93.213 -11.563 168.507 1.00 58.84 48 LEU E O 1
ATOM 8559 N N . ASP E 1 49 ? 91.730 -10.899 166.949 1.00 57.67 49 ASP E N 1
ATOM 8560 C CA . ASP E 1 49 ? 92.164 -11.846 165.932 1.00 62.56 49 ASP E CA 1
ATOM 8561 C C . ASP E 1 49 ? 93.379 -11.364 165.153 1.00 58.82 49 ASP E C 1
ATOM 8562 O O . ASP E 1 49 ? 93.867 -12.096 164.285 1.00 60.98 49 ASP E O 1
ATOM 8567 N N . ALA E 1 50 ? 93.875 -10.165 165.434 1.00 54.13 50 ALA E N 1
ATOM 8568 C CA . ALA E 1 50 ? 94.938 -9.597 164.621 1.00 53.43 50 ALA E CA 1
ATOM 8569 C C . ALA E 1 50 ? 96.278 -10.252 164.952 1.00 55.56 50 ALA E C 1
ATOM 8570 O O . ALA E 1 50 ? 96.597 -10.462 166.126 1.00 48.38 50 ALA E O 1
ATOM 8572 N N . PRO E 1 51 ? 97.072 -10.592 163.940 1.00 56.40 51 PRO E N 1
ATOM 8573 C CA . PRO E 1 51 ? 98.445 -11.036 164.203 1.00 52.55 51 PRO E CA 1
ATOM 8574 C C . PRO E 1 51 ? 99.411 -9.865 164.227 1.00 48.71 51 PRO E C 1
ATOM 8575 O O . PRO E 1 51 ? 99.021 -8.719 163.984 1.00 48.73 51 PRO E O 1
ATOM 8579 N N . VAL E 1 52 ? 100.675 -10.144 164.534 1.00 50.09 52 VAL E N 1
ATOM 8580 C CA . VAL E 1 52 ? 101.735 -9.143 164.416 1.00 54.21 52 VAL E CA 1
ATOM 8581 C C . VAL E 1 52 ? 102.951 -9.783 163.779 1.00 53.30 52 VAL E C 1
ATOM 8582 O O . VAL E 1 52 ? 103.177 -10.995 163.891 1.00 50.49 52 VAL E O 1
ATOM 8586 N N . PRO E 1 53 ? 103.745 -8.985 163.066 1.00 51.30 53 PRO E N 1
ATOM 8587 C CA . PRO E 1 53 ? 105.035 -9.488 162.585 1.00 51.56 53 PRO E CA 1
ATOM 8588 C C . PRO E 1 53 ? 105.900 -9.931 163.754 1.00 53.31 53 PRO E C 1
ATOM 8589 O O . PRO E 1 53 ? 105.837 -9.366 164.849 1.00 51.77 53 PRO E O 1
ATOM 8593 N N . SER E 1 54 ? 106.710 -10.965 163.508 1.00 55.38 54 SER E N 1
ATOM 8594 C CA . SER E 1 54 ? 107.442 -11.619 164.591 1.00 50.56 54 SER E CA 1
ATOM 8595 C C . SER E 1 54 ? 108.320 -10.643 165.364 1.00 52.24 54 SER E C 1
ATOM 8596 O O . SER E 1 54 ? 108.573 -10.850 166.556 1.00 56.25 54 SER E O 1
ATOM 8599 N N . GLY E 1 55 ? 108.784 -9.578 164.717 1.00 46.20 55 GLY E N 1
ATOM 8600 C CA . GLY E 1 55 ? 109.611 -8.588 165.369 1.00 48.46 55 GLY E CA 1
ATOM 8601 C C . GLY E 1 55 ? 108.903 -7.332 165.822 1.00 51.10 55 GLY E C 1
ATOM 8602 O O . GLY E 1 55 ? 109.559 -6.435 166.361 1.00 48.31 55 GLY E O 1
ATOM 8603 N N . TYR E 1 56 ? 107.582 -7.244 165.638 1.00 46.98 56 TYR E N 1
ATOM 8604 C CA . TYR E 1 56 ? 106.865 -6.005 165.929 1.00 48.11 56 TYR E CA 1
ATOM 8605 C C . TYR E 1 56 ? 107.026 -5.584 167.385 1.00 49.98 56 TYR E C 1
ATOM 8606 O O . TYR E 1 56 ? 107.195 -4.394 167.679 1.00 46.81 56 TYR E O 1
ATOM 8615 N N . LEU E 1 57 ? 106.982 -6.541 168.311 1.00 50.68 57 LEU E N 1
ATOM 8616 C CA . LEU E 1 57 ? 107.042 -6.244 169.735 1.00 55.87 57 LEU E CA 1
ATOM 8617 C C . LEU E 1 57 ? 108.414 -6.519 170.341 1.00 58.99 57 LEU E C 1
ATOM 8618 O O . LEU E 1 57 ? 108.537 -6.576 171.569 1.00 56.29 57 LEU E O 1
ATOM 8623 N N . THR E 1 58 ? 109.441 -6.686 169.512 1.00 58.05 58 THR E N 1
ATOM 8624 C CA . THR E 1 58 ? 110.807 -6.896 169.966 1.00 61.39 58 THR E CA 1
ATOM 8625 C C . THR E 1 58 ? 111.623 -5.628 169.744 1.00 59.13 58 THR E C 1
ATOM 8626 O O . THR E 1 58 ? 111.359 -4.858 168.815 1.00 54.23 58 THR E O 1
ATOM 8630 N N . ALA E 1 59 ? 112.612 -5.414 170.611 1.00 57.43 59 ALA E N 1
ATOM 8631 C CA . ALA E 1 59 ? 113.466 -4.239 170.498 1.00 62.90 59 ALA E CA 1
ATOM 8632 C C . ALA E 1 59 ? 114.151 -4.205 169.137 1.00 67.12 59 ALA E C 1
ATOM 8633 O O . ALA E 1 59 ? 114.602 -5.232 168.623 1.00 63.70 59 ALA E O 1
ATOM 8635 N N . GLY E 1 60 ? 114.216 -3.010 168.546 1.00 67.50 60 GLY E N 1
ATOM 8636 C CA . GLY E 1 60 ? 114.750 -2.836 167.213 1.00 60.54 60 GLY E CA 1
ATOM 8637 C C . GLY E 1 60 ? 113.826 -3.255 166.092 1.00 63.09 60 GLY E C 1
ATOM 8638 O O . GLY E 1 60 ? 114.052 -2.855 164.942 1.00 68.94 60 GLY E O 1
ATOM 8639 N N . GLN E 1 61 ? 112.795 -4.042 166.388 1.00 63.31 61 GLN E N 1
ATOM 8640 C CA . GLN E 1 61 ? 111.823 -4.504 165.404 1.00 65.61 61 GLN E CA 1
ATOM 8641 C C . GLN E 1 61 ? 112.479 -5.179 164.195 1.00 60.50 61 GLN E C 1
ATOM 8642 O O . GLN E 1 61 ? 112.333 -4.711 163.062 1.00 64.09 61 GLN E O 1
ATOM 8648 N N . PRO E 1 62 ? 113.188 -6.291 164.402 1.00 64.29 62 PRO E N 1
ATOM 8649 C CA . PRO E 1 62 ? 113.902 -6.921 163.285 1.00 66.12 62 PRO E CA 1
ATOM 8650 C C . PRO E 1 62 ? 112.950 -7.592 162.307 1.00 65.68 62 PRO E C 1
ATOM 8651 O O . PRO E 1 62 ? 111.955 -8.207 162.698 1.00 67.60 62 PRO E O 1
ATOM 8655 N N . GLY E 1 63 ? 113.274 -7.470 161.021 1.00 65.57 63 GLY E N 1
ATOM 8656 C CA . GLY E 1 63 ? 112.491 -8.078 159.966 1.00 57.80 63 GLY E CA 1
ATOM 8657 C C . GLY E 1 63 ? 111.206 -7.363 159.619 1.00 57.45 63 GLY E C 1
ATOM 8658 O O . GLY E 1 63 ? 110.437 -7.875 158.796 1.00 57.13 63 GLY E O 1
ATOM 8659 N N . LEU E 1 64 ? 110.952 -6.191 160.206 1.00 53.20 64 LEU E N 1
ATOM 8660 C CA . LEU E 1 64 ? 109.671 -5.521 160.003 1.00 58.29 64 LEU E CA 1
ATOM 8661 C C . LEU E 1 64 ? 109.489 -5.048 158.566 1.00 58.68 64 LEU E C 1
ATOM 8662 O O . LEU E 1 64 ? 108.364 -5.052 158.053 1.00 53.66 64 LEU E O 1
ATOM 8667 N N . GLU E 1 65 ? 110.570 -4.642 157.900 1.00 56.52 65 GLU E N 1
ATOM 8668 C CA . GLU E 1 65 ? 110.461 -4.102 156.551 1.00 58.62 65 GLU E CA 1
ATOM 8669 C C . GLU E 1 65 ? 110.351 -5.176 155.477 1.00 54.61 65 GLU E C 1
ATOM 8670 O O . GLU E 1 65 ? 110.018 -4.848 154.335 1.00 61.13 65 GLU E O 1
ATOM 8676 N N . THR E 1 66 ? 110.614 -6.441 155.807 1.00 56.29 66 THR E N 1
ATOM 8677 C CA . THR E 1 66 ? 110.661 -7.499 154.805 1.00 54.77 66 THR E CA 1
ATOM 8678 C C . THR E 1 66 ? 109.774 -8.697 155.105 1.00 56.18 66 THR E C 1
ATOM 8679 O O . THR E 1 66 ? 109.477 -9.458 154.176 1.00 53.59 66 THR E O 1
ATOM 8683 N N . GLU E 1 67 ? 109.345 -8.893 156.348 1.00 54.84 67 GLU E N 1
ATOM 8684 C CA . GLU E 1 67 ? 108.587 -10.085 156.705 1.00 55.81 67 GLU E CA 1
ATOM 8685 C C . GLU E 1 67 ? 107.210 -10.070 156.052 1.00 54.28 67 GLU E C 1
ATOM 8686 O O . GLU E 1 67 ? 106.487 -9.071 156.121 1.00 52.62 67 GLU E O 1
ATOM 8692 N N . LYS E 1 68 ? 106.848 -11.184 155.422 1.00 54.92 68 LYS E N 1
ATOM 8693 C CA . LYS E 1 68 ? 105.540 -11.300 154.796 1.00 55.09 68 LYS E CA 1
ATOM 8694 C C . LYS E 1 68 ? 104.444 -11.336 155.854 1.00 57.70 68 LYS E C 1
ATOM 8695 O O . LYS E 1 68 ? 104.557 -12.031 156.868 1.00 59.40 68 LYS E O 1
ATOM 8701 N N . SER E 1 69 ? 103.378 -10.582 155.608 1.00 58.42 69 SER E N 1
ATOM 8702 C CA . SER E 1 69 ? 102.284 -10.487 156.564 1.00 52.31 69 SER E CA 1
ATOM 8703 C C . SER E 1 69 ? 101.462 -11.769 156.588 1.00 53.64 69 SER E C 1
ATOM 8704 O O . SER E 1 69 ? 101.264 -12.422 155.559 1.00 52.15 69 SER E O 1
ATOM 8707 N N . ALA E 1 70 ? 100.968 -12.120 157.778 1.00 44.94 70 ALA E N 1
ATOM 8708 C CA . ALA E 1 70 ? 100.055 -13.247 157.910 1.00 46.81 70 ALA E CA 1
ATOM 8709 C C . ALA E 1 70 ? 98.717 -12.995 157.229 1.00 47.32 70 ALA E C 1
ATOM 8710 O O . ALA E 1 70 ? 97.944 -13.942 157.049 1.00 46.45 70 ALA E O 1
ATOM 8712 N N . LEU E 1 71 ? 98.429 -11.751 156.847 1.00 46.78 71 LEU E N 1
ATOM 8713 C CA . LEU E 1 71 ? 97.193 -11.395 156.165 1.00 47.80 71 LEU E CA 1
ATOM 8714 C C . LEU E 1 71 ? 97.334 -11.391 154.649 1.00 53.50 71 LEU E C 1
ATOM 8715 O O . LEU E 1 71 ? 96.426 -10.917 153.958 1.00 52.02 71 LEU E O 1
ATOM 8720 N N . ALA E 1 72 ? 98.442 -11.917 154.118 1.00 54.79 72 ALA E N 1
ATOM 8721 C CA . ALA E 1 72 ? 98.730 -11.776 152.693 1.00 54.55 72 ALA E CA 1
ATOM 8722 C C . ALA E 1 72 ? 97.705 -12.493 151.821 1.00 49.63 72 ALA E C 1
ATOM 8723 O O . ALA E 1 72 ? 97.503 -12.110 150.663 1.00 56.21 72 ALA E O 1
ATOM 8725 N N . ASP E 1 73 ? 97.049 -13.523 152.347 1.00 50.08 73 ASP E N 1
ATOM 8726 C CA . ASP E 1 73 ? 96.104 -14.309 151.566 1.00 50.42 73 ASP E CA 1
ATOM 8727 C C . ASP E 1 73 ? 94.654 -13.884 151.766 1.00 52.22 73 ASP E C 1
ATOM 8728 O O . ASP E 1 73 ? 93.759 -14.499 151.177 1.00 55.52 73 ASP E O 1
ATOM 8733 N N . ILE E 1 74 ? 94.397 -12.855 152.568 1.00 49.66 74 ILE E N 1
ATOM 8734 C CA . ILE E 1 74 ? 93.033 -12.396 152.809 1.00 46.22 74 ILE E CA 1
ATOM 8735 C C . ILE E 1 74 ? 92.542 -11.633 151.584 1.00 46.02 74 ILE E C 1
ATOM 8736 O O . ILE E 1 74 ? 93.136 -10.626 151.186 1.00 44.62 74 ILE E O 1
ATOM 8741 N N . THR E 1 75 ? 91.451 -12.109 150.991 1.00 46.77 75 THR E N 1
ATOM 8742 C CA . THR E 1 75 ? 90.870 -11.485 149.815 1.00 48.68 75 THR E CA 1
ATOM 8743 C C . THR E 1 75 ? 89.787 -10.485 150.215 1.00 49.11 75 THR E C 1
ATOM 8744 O O . THR E 1 75 ? 89.373 -10.402 151.372 1.00 47.22 75 THR E O 1
ATOM 8756 N N . ASP E 1 77 ? 86.778 -10.668 149.165 1.00 50.55 77 ASP E N 1
ATOM 8757 C CA . ASP E 1 77 ? 85.589 -11.469 149.439 1.00 47.87 77 ASP E CA 1
ATOM 8758 C C . ASP E 1 77 ? 85.574 -11.967 150.879 1.00 42.29 77 ASP E C 1
ATOM 8759 O O . ASP E 1 77 ? 84.507 -12.066 151.494 1.00 42.03 77 ASP E O 1
ATOM 8764 N N . ASP E 1 78 ? 86.746 -12.295 151.432 1.00 45.14 78 ASP E N 1
ATOM 8765 C CA . ASP E 1 78 ? 86.811 -12.686 152.837 1.00 44.93 78 ASP E CA 1
ATOM 8766 C C . ASP E 1 78 ? 86.359 -11.547 153.741 1.00 42.04 78 ASP E C 1
ATOM 8767 O O . ASP E 1 78 ? 85.649 -11.770 154.728 1.00 42.22 78 ASP E O 1
ATOM 8772 N N . LEU E 1 79 ? 86.762 -10.317 153.416 1.00 42.37 79 LEU E N 1
ATOM 8773 C CA . LEU E 1 79 ? 86.370 -9.173 154.229 1.00 44.23 79 LEU E CA 1
ATOM 8774 C C . LEU E 1 79 ? 84.875 -8.903 154.119 1.00 43.14 79 LEU E C 1
ATOM 8775 O O . LEU E 1 79 ? 84.215 -8.615 155.125 1.00 34.79 79 LEU E O 1
ATOM 8780 N N . ALA E 1 80 ? 84.320 -9.002 152.910 1.00 42.15 80 ALA E N 1
ATOM 8781 C CA . ALA E 1 80 ? 82.896 -8.743 152.733 1.00 39.57 80 ALA E CA 1
ATOM 8782 C C . ALA E 1 80 ? 82.040 -9.853 153.328 1.00 37.88 80 ALA E C 1
ATOM 8783 O O . ALA E 1 80 ? 80.952 -9.581 153.848 1.00 43.86 80 ALA E O 1
ATOM 8785 N N . ASP E 1 81 ? 82.502 -11.104 153.256 1.00 36.83 81 ASP E N 1
ATOM 8786 C CA . ASP E 1 81 ? 81.716 -12.202 153.811 1.00 41.07 81 ASP E CA 1
ATOM 8787 C C . ASP E 1 81 ? 81.625 -12.114 155.328 1.00 40.48 81 ASP E C 1
ATOM 8788 O O . ASP E 1 81 ? 80.628 -12.551 155.912 1.00 39.47 81 ASP E O 1
ATOM 8793 N N . ALA E 1 82 ? 82.646 -11.550 155.981 1.00 38.59 82 ALA E N 1
ATOM 8794 C CA . ALA E 1 82 ? 82.559 -11.311 157.417 1.00 37.64 82 ALA E CA 1
ATOM 8795 C C . ALA E 1 82 ? 81.433 -10.339 157.741 1.00 38.54 82 ALA E C 1
ATOM 8796 O O . ALA E 1 82 ? 80.706 -10.523 158.724 1.00 41.30 82 ALA E O 1
ATOM 8798 N N . VAL E 1 83 ? 81.271 -9.297 156.920 1.00 37.48 83 VAL E N 1
ATOM 8799 C CA . VAL E 1 83 ? 80.168 -8.362 157.114 1.00 35.64 83 VAL E CA 1
ATOM 8800 C C . VAL E 1 83 ? 78.834 -9.040 156.818 1.00 35.81 83 VAL E C 1
ATOM 8801 O O . VAL E 1 83 ? 77.848 -8.833 157.535 1.00 40.72 83 VAL E O 1
ATOM 8805 N N . VAL E 1 84 ? 78.781 -9.860 155.764 1.00 35.39 84 VAL E N 1
ATOM 8806 C CA . VAL E 1 84 ? 77.547 -10.571 155.432 1.00 33.73 84 VAL E CA 1
ATOM 8807 C C . VAL E 1 84 ? 77.133 -11.478 156.583 1.00 36.17 84 VAL E C 1
ATOM 8808 O O . VAL E 1 84 ? 75.960 -11.519 156.977 1.00 38.03 84 VAL E O 1
ATOM 8812 N N . ASP E 1 85 ? 78.091 -12.229 157.129 1.00 36.91 85 ASP E N 1
ATOM 8813 C CA . ASP E 1 85 ? 77.787 -13.127 158.236 1.00 41.02 85 ASP E CA 1
ATOM 8814 C C . ASP E 1 85 ? 77.211 -12.363 159.419 1.00 41.30 85 ASP E C 1
ATOM 8815 O O . ASP E 1 85 ? 76.239 -12.807 160.042 1.00 42.48 85 ASP E O 1
ATOM 8820 N N . ALA E 1 86 ? 77.785 -11.200 159.733 1.00 40.23 86 ALA E N 1
ATOM 8821 C CA . ALA E 1 86 ? 77.274 -10.402 160.841 1.00 38.68 86 ALA E CA 1
ATOM 8822 C C . ALA E 1 86 ? 75.867 -9.893 160.556 1.00 37.73 86 ALA E C 1
ATOM 8823 O O . ALA E 1 86 ? 74.995 -9.943 161.431 1.00 38.66 86 ALA E O 1
ATOM 8825 N N . LEU E 1 87 ? 75.622 -9.405 159.336 1.00 37.34 87 LEU E N 1
ATOM 8826 C CA . LEU E 1 87 ? 74.293 -8.905 158.996 1.00 37.20 87 LEU E CA 1
ATOM 8827 C C . LEU E 1 87 ? 73.248 -10.012 159.031 1.00 37.45 87 LEU E C 1
ATOM 8828 O O . LEU E 1 87 ? 72.093 -9.760 159.394 1.00 40.89 87 LEU E O 1
ATOM 8833 N N . ALA E 1 88 ? 73.627 -11.236 158.655 1.00 35.06 88 ALA E N 1
ATOM 8834 C CA . ALA E 1 88 ? 72.667 -12.332 158.627 1.00 38.48 88 ALA E CA 1
ATOM 8835 C C . ALA E 1 88 ? 72.228 -12.739 160.027 1.00 39.70 88 ALA E C 1
ATOM 8836 O O . ALA E 1 88 ? 71.082 -13.162 160.216 1.00 44.36 88 ALA E O 1
ATOM 8838 N N . GLU E 1 89 ? 73.116 -12.621 161.017 1.00 38.74 89 GLU E N 1
ATOM 8839 C CA . GLU E 1 89 ? 72.779 -13.054 162.369 1.00 44.46 89 GLU E CA 1
ATOM 8840 C C . GLU E 1 89 ? 71.759 -12.144 163.037 1.00 41.42 89 GLU E C 1
ATOM 8841 O O . GLU E 1 89 ? 71.069 -12.584 163.963 1.00 48.13 89 GLU E O 1
ATOM 8847 N N . VAL E 1 90 ? 71.642 -10.894 162.590 1.00 41.88 90 VAL E N 1
ATOM 8848 C CA . VAL E 1 90 ? 70.782 -9.911 163.237 1.00 38.71 90 VAL E CA 1
ATOM 8849 C C . VAL E 1 90 ? 69.572 -9.550 162.399 1.00 37.22 90 VAL E C 1
ATOM 8850 O O . VAL E 1 90 ? 68.726 -8.773 162.863 1.00 39.42 90 VAL E O 1
ATOM 8854 N N . ARG E 1 91 ? 69.455 -10.087 161.182 1.00 42.63 91 ARG E N 1
ATOM 8855 C CA . ARG E 1 91 ? 68.401 -9.647 160.271 1.00 37.16 91 ARG E CA 1
ATOM 8856 C C . ARG E 1 91 ? 67.017 -9.876 160.867 1.00 39.23 91 ARG E C 1
ATOM 8857 O O . ARG E 1 91 ? 66.155 -8.991 160.823 1.00 38.85 91 ARG E O 1
ATOM 8865 N N . SER E 1 92 ? 66.789 -11.056 161.444 1.00 37.69 92 SER E N 1
ATOM 8866 C CA . SER E 1 92 ? 65.462 -11.378 161.957 1.00 43.39 92 SER E CA 1
ATOM 8867 C C . SER E 1 92 ? 65.133 -10.641 163.250 1.00 43.89 92 SER E C 1
ATOM 8868 O O . SER E 1 92 ? 63.958 -10.581 163.629 1.00 43.24 92 SER E O 1
ATOM 8871 N N . ARG E 1 93 ? 66.130 -10.068 163.926 1.00 41.75 93 ARG E N 1
ATOM 8872 C CA . ARG E 1 93 ? 65.908 -9.434 165.220 1.00 40.05 93 ARG E CA 1
ATOM 8873 C C . ARG E 1 93 ? 65.598 -7.946 165.129 1.00 42.28 93 ARG E C 1
ATOM 8874 O O . ARG E 1 93 ? 65.069 -7.381 166.094 1.00 40.68 93 ARG E O 1
ATOM 8882 N N . PHE E 1 94 ? 65.915 -7.296 164.014 1.00 41.71 94 PHE E N 1
ATOM 8883 C CA . PHE E 1 94 ? 65.689 -5.866 163.865 1.00 38.29 94 PHE E CA 1
ATOM 8884 C C . PHE E 1 94 ? 65.040 -5.593 162.517 1.00 43.27 94 PHE E C 1
ATOM 8885 O O . PHE E 1 94 ? 65.416 -6.190 161.505 1.00 43.08 94 PHE E O 1
ATOM 8893 N N . ALA E 1 95 ? 64.052 -4.697 162.512 1.00 48.06 95 ALA E N 1
ATOM 8894 C CA . ALA E 1 95 ? 63.360 -4.361 161.273 1.00 47.32 95 ALA E CA 1
ATOM 8895 C C . ALA E 1 95 ? 64.188 -3.442 160.386 1.00 49.13 95 ALA E C 1
ATOM 8896 O O . ALA E 1 95 ? 64.055 -3.486 159.158 1.00 51.05 95 ALA E O 1
ATOM 8898 N N . ARG E 1 96 ? 65.044 -2.614 160.982 1.00 42.29 96 ARG E N 1
ATOM 8899 C CA . ARG E 1 96 ? 65.858 -1.654 160.248 1.00 42.43 96 ARG E CA 1
ATOM 8900 C C . ARG E 1 96 ? 67.315 -1.852 160.636 1.00 39.05 96 ARG E C 1
ATOM 8901 O O . ARG E 1 96 ? 67.671 -1.701 161.809 1.00 41.45 96 ARG E O 1
ATOM 8909 N N . VAL E 1 97 ? 68.152 -2.193 159.660 1.00 36.34 97 VAL E N 1
ATOM 8910 C CA . VAL E 1 97 ? 69.574 -2.429 159.888 1.00 33.85 97 VAL E CA 1
ATOM 8911 C C . VAL E 1 97 ? 70.366 -1.384 159.115 1.00 33.45 97 VAL E C 1
ATOM 8912 O O . VAL E 1 97 ? 70.280 -1.313 157.882 1.00 39.24 97 VAL E O 1
ATOM 8916 N N . LEU E 1 98 ? 71.135 -0.578 159.839 1.00 31.73 98 LEU E N 1
ATOM 8917 C CA . LEU E 1 98 ? 72.014 0.422 159.252 1.00 33.12 98 LEU E CA 1
ATOM 8918 C C . LEU E 1 98 ? 73.420 -0.150 159.163 1.00 32.62 98 LEU E C 1
ATOM 8919 O O . LEU E 1 98 ? 73.961 -0.631 160.164 1.00 35.97 98 LEU E O 1
ATOM 8924 N N . LEU E 1 99 ? 74.004 -0.110 157.969 1.00 33.02 99 LEU E N 1
ATOM 8925 C CA . LEU E 1 99 ? 75.385 -0.532 157.761 1.00 30.25 99 LEU E CA 1
ATOM 8926 C C . LEU E 1 99 ? 76.251 0.720 157.674 1.00 29.71 99 LEU E C 1
ATOM 8927 O O . LEU E 1 99 ? 76.164 1.476 156.701 1.00 31.57 99 LEU E O 1
ATOM 8932 N N . VAL E 1 100 ? 77.081 0.937 158.692 1.00 27.93 100 VAL E N 1
ATOM 8933 C CA . VAL E 1 100 ? 77.903 2.136 158.812 1.00 26.59 100 VAL E CA 1
ATOM 8934 C C . VAL E 1 100 ? 79.357 1.737 158.603 1.00 30.27 100 VAL E C 1
ATOM 8935 O O . VAL E 1 100 ? 79.900 0.922 159.360 1.00 32.55 100 VAL E O 1
ATOM 8939 N N . ALA E 1 101 ? 79.989 2.318 157.588 1.00 26.12 101 ALA E N 1
ATOM 8940 C CA . ALA E 1 101 ? 81.377 2.031 157.264 1.00 31.38 101 ALA E CA 1
ATOM 8941 C C . ALA E 1 101 ? 82.227 3.280 157.441 1.00 28.75 101 ALA E C 1
ATOM 8942 O O . ALA E 1 101 ? 81.783 4.401 157.171 1.00 28.33 101 ALA E O 1
ATOM 8944 N N . HIS E 1 102 ? 83.460 3.071 157.893 1.00 25.81 102 HIS E N 1
ATOM 8945 C CA . HIS E 1 102 ? 84.444 4.132 158.051 1.00 28.08 102 HIS E CA 1
ATOM 8946 C C . HIS E 1 102 ? 85.642 3.834 157.163 1.00 28.33 102 HIS E C 1
ATOM 8947 O O . HIS E 1 102 ? 86.166 2.715 157.182 1.00 27.73 102 HIS E O 1
ATOM 8954 N N . SER E 1 103 ? 86.046 4.825 156.373 1.00 32.06 103 SER E N 1
ATOM 8955 C CA . SER E 1 103 ? 87.322 4.819 155.643 1.00 33.44 103 SER E CA 1
ATOM 8956 C C . SER E 1 103 ? 87.375 3.575 154.758 1.00 34.07 103 SER E C 1
ATOM 8957 O O . SER E 1 103 ? 86.438 3.349 153.973 1.00 29.59 103 SER E O 1
ATOM 8960 N N . ALA E 1 104 ? 88.419 2.748 154.848 1.00 32.69 104 ALA E N 1
ATOM 8961 C CA . ALA E 1 104 ? 88.542 1.564 154.005 1.00 33.60 104 ALA E CA 1
ATOM 8962 C C . ALA E 1 104 ? 87.464 0.522 154.274 1.00 35.16 104 ALA E C 1
ATOM 8963 O O . ALA E 1 104 ? 87.310 -0.402 153.469 1.00 33.57 104 ALA E O 1
ATOM 8965 N N . GLY E 1 105 ? 86.726 0.638 155.382 1.00 35.65 105 GLY E N 1
ATOM 8966 C CA . GLY E 1 105 ? 85.600 -0.247 155.617 1.00 29.81 105 GLY E CA 1
ATOM 8967 C C . GLY E 1 105 ? 84.499 -0.112 154.586 1.00 29.26 105 GLY E C 1
ATOM 8968 O O . GLY E 1 105 ? 83.660 -1.011 154.466 1.00 33.41 105 GLY E O 1
ATOM 8969 N N . GLY E 1 106 ? 84.483 0.992 153.836 1.00 30.23 106 GLY E N 1
ATOM 8970 C CA . GLY E 1 106 ? 83.498 1.149 152.781 1.00 32.11 106 GLY E CA 1
ATOM 8971 C C . GLY E 1 106 ? 83.579 0.064 151.727 1.00 33.82 106 GLY E C 1
ATOM 8972 O O . GLY E 1 106 ? 82.560 -0.321 151.149 1.00 32.17 106 GLY E O 1
ATOM 8973 N N . GLY E 1 107 ? 84.781 -0.450 151.470 1.00 31.00 107 GLY E N 1
ATOM 8974 C CA . GLY E 1 107 ? 84.973 -1.516 150.515 1.00 35.08 107 GLY E CA 1
ATOM 8975 C C . GLY E 1 107 ? 84.201 -2.773 150.871 1.00 36.39 107 GLY E C 1
ATOM 8976 O O . GLY E 1 107 ? 83.244 -3.154 150.188 1.00 34.95 107 GLY E O 1
ATOM 8977 N N . PRO E 1 108 ? 84.612 -3.450 151.948 1.00 31.72 108 PRO E N 1
ATOM 8978 C CA . PRO E 1 108 ? 83.896 -4.673 152.348 1.00 32.57 108 PRO E CA 1
ATOM 8979 C C . PRO E 1 108 ? 82.425 -4.443 152.643 1.00 35.36 108 PRO E C 1
ATOM 8980 O O . PRO E 1 108 ? 81.597 -5.315 152.352 1.00 36.10 108 PRO E O 1
ATOM 8984 N N . ALA E 1 109 ? 82.073 -3.290 153.216 1.00 34.73 109 ALA E N 1
ATOM 8985 C CA . ALA E 1 109 ? 80.669 -3.007 153.490 1.00 32.52 109 ALA E CA 1
ATOM 8986 C C . ALA E 1 109 ? 79.868 -2.897 152.198 1.00 29.97 109 ALA E C 1
ATOM 8987 O O . ALA E 1 109 ? 78.746 -3.412 152.110 1.00 32.12 109 ALA E O 1
ATOM 8989 N N . SER E 1 110 ? 80.429 -2.237 151.182 1.00 32.08 110 SER E N 1
ATOM 8990 C CA . SER E 1 110 ? 79.722 -2.114 149.909 1.00 35.97 110 SER E CA 1
ATOM 8991 C C . SER E 1 110 ? 79.560 -3.468 149.230 1.00 29.84 110 SER E C 1
ATOM 8992 O O . SER E 1 110 ? 78.480 -3.783 148.718 1.00 31.45 110 SER E O 1
ATOM 8995 N N . LEU E 1 111 ? 80.620 -4.280 149.214 1.00 30.26 111 LEU E N 1
ATOM 8996 C CA . LEU E 1 111 ? 80.524 -5.597 148.589 1.00 33.58 111 LEU E CA 1
ATOM 8997 C C . LEU E 1 111 ? 79.539 -6.487 149.334 1.00 38.93 111 LEU E C 1
ATOM 8998 O O . LEU E 1 111 ? 78.783 -7.242 148.710 1.00 36.16 111 LEU E O 1
ATOM 9003 N N . ALA E 1 112 ? 79.531 -6.407 150.667 1.00 34.41 112 ALA E N 1
ATOM 9004 C CA . ALA E 1 112 ? 78.553 -7.155 151.448 1.00 33.10 112 ALA E CA 1
ATOM 9005 C C . ALA E 1 112 ? 77.134 -6.752 151.078 1.00 33.35 112 ALA E C 1
ATOM 9006 O O . ALA E 1 112 ? 76.263 -7.611 150.898 1.00 27.58 112 ALA E O 1
ATOM 9008 N N . ALA E 1 113 ? 76.885 -5.445 150.952 1.00 33.54 113 ALA E N 1
ATOM 9009 C CA . ALA E 1 113 ? 75.564 -4.981 150.544 1.00 35.83 113 ALA E CA 1
ATOM 9010 C C . ALA E 1 113 ? 75.222 -5.447 149.135 1.00 36.92 113 ALA E C 1
ATOM 9011 O O . ALA E 1 113 ? 74.055 -5.722 148.841 1.00 38.14 113 ALA E O 1
ATOM 9013 N N . GLU E 1 114 ? 76.218 -5.540 148.253 1.00 34.76 114 GLU E N 1
ATOM 9014 C CA . GLU E 1 114 ? 75.964 -6.080 146.922 1.00 38.82 114 GLU E CA 1
ATOM 9015 C C . GLU E 1 114 ? 75.624 -7.565 146.989 1.00 36.88 114 GLU E C 1
ATOM 9016 O O . GLU E 1 114 ? 74.713 -8.030 146.295 1.00 39.03 114 GLU E O 1
ATOM 9022 N N . LYS E 1 115 ? 76.329 -8.321 147.835 1.00 39.81 115 LYS E N 1
ATOM 9023 C CA . LYS E 1 115 ? 76.088 -9.760 147.916 1.00 38.79 115 LYS E CA 1
ATOM 9024 C C . LYS E 1 115 ? 74.732 -10.067 148.535 1.00 34.33 115 LYS E C 1
ATOM 9025 O O . LYS E 1 115 ? 74.062 -11.022 148.129 1.00 37.21 115 LYS E O 1
ATOM 9031 N N . ALA E 1 116 ? 74.312 -9.279 149.520 1.00 40.78 116 ALA E N 1
ATOM 9032 C CA . ALA E 1 116 ? 73.050 -9.506 150.224 1.00 37.09 116 ALA E CA 1
ATOM 9033 C C . ALA E 1 116 ? 72.392 -8.167 150.512 1.00 39.52 116 ALA E C 1
ATOM 9034 O O . ALA E 1 116 ? 72.414 -7.672 151.646 1.00 37.28 116 ALA E O 1
ATOM 9036 N N . PRO E 1 117 ? 71.779 -7.550 149.499 1.00 43.79 117 PRO E N 1
ATOM 9037 C CA . PRO E 1 117 ? 71.166 -6.228 149.712 1.00 40.37 117 PRO E CA 1
ATOM 9038 C C . PRO E 1 117 ? 69.929 -6.261 150.588 1.00 33.61 117 PRO E C 1
ATOM 9039 O O . PRO E 1 117 ? 69.551 -5.214 151.130 1.00 37.33 117 PRO E O 1
ATOM 9043 N N . GLU E 1 118 ? 69.286 -7.418 150.750 1.00 39.58 118 GLU E N 1
ATOM 9044 C CA . GLU E 1 118 ? 68.115 -7.497 151.615 1.00 42.79 118 GLU E CA 1
ATOM 9045 C C . GLU E 1 118 ? 68.480 -7.439 153.092 1.00 40.28 118 GLU E C 1
ATOM 9046 O O . GLU E 1 118 ? 67.598 -7.212 153.927 1.00 38.63 118 GLU E O 1
ATOM 9052 N N . LEU E 1 119 ? 69.750 -7.640 153.434 1.00 36.99 119 LEU E N 1
ATOM 9053 C CA . LEU E 1 119 ? 70.192 -7.591 154.819 1.00 38.43 119 LEU E CA 1
ATOM 9054 C C . LEU E 1 119 ? 70.516 -6.179 155.286 1.00 42.07 119 LEU E C 1
ATOM 9055 O O . LEU E 1 119 ? 70.795 -5.985 156.474 1.00 40.13 119 LEU E O 1
ATOM 9060 N N . VAL E 1 120 ? 70.488 -5.197 154.388 1.00 39.56 120 VAL E N 1
ATOM 9061 C CA . VAL E 1 120 ? 70.835 -3.816 154.703 1.00 33.81 120 VAL E CA 1
ATOM 9062 C C . VAL E 1 120 ? 69.666 -2.930 154.307 1.00 35.37 120 VAL E C 1
ATOM 9063 O O . VAL E 1 120 ? 69.154 -3.036 153.187 1.00 43.15 120 VAL E O 1
ATOM 9067 N N . ASP E 1 121 ? 69.247 -2.052 155.216 1.00 32.70 121 ASP E N 1
ATOM 9068 C CA . ASP E 1 121 ? 68.167 -1.123 154.919 1.00 34.53 121 ASP E CA 1
ATOM 9069 C C . ASP E 1 121 ? 68.655 0.292 154.647 1.00 34.95 121 ASP E C 1
ATOM 9070 O O . ASP E 1 121 ? 67.905 1.090 154.073 1.00 34.14 121 ASP E O 1
ATOM 9075 N N . HIS E 1 122 ? 69.887 0.612 155.035 1.00 32.47 122 HIS E N 1
ATOM 9076 C CA . HIS E 1 122 ? 70.463 1.926 154.799 1.00 32.38 122 HIS E CA 1
ATOM 9077 C C . HIS E 1 122 ? 71.974 1.821 154.937 1.00 33.84 122 HIS E C 1
ATOM 9078 O O . HIS E 1 122 ? 72.472 1.184 155.869 1.00 38.18 122 HIS E O 1
ATOM 9085 N N . LEU E 1 123 ? 72.694 2.446 154.010 1.00 30.17 123 LEU E N 1
ATOM 9086 C CA . LEU E 1 123 ? 74.151 2.475 154.022 1.00 31.67 123 LEU E CA 1
ATOM 9087 C C . LEU E 1 123 ? 74.616 3.854 154.467 1.00 34.66 123 LEU E C 1
ATOM 9088 O O . LEU E 1 123 ? 74.104 4.869 153.985 1.00 33.63 123 LEU E O 1
ATOM 9093 N N . VAL E 1 124 ? 75.582 3.893 155.382 1.00 27.40 124 VAL E N 1
ATOM 9094 C CA . VAL E 1 124 ? 76.168 5.146 155.842 1.00 28.93 124 VAL E CA 1
ATOM 9095 C C . VAL E 1 124 ? 77.665 5.085 155.596 1.00 31.27 124 VAL E C 1
ATOM 9096 O O . VAL E 1 124 ? 78.354 4.209 156.134 1.00 28.89 124 VAL E O 1
ATOM 9100 N N . TYR E 1 125 ? 78.166 6.015 154.791 1.00 29.70 125 TYR E N 1
ATOM 9101 C CA . TYR E 1 125 ? 79.587 6.114 154.490 1.00 26.23 125 TYR E CA 1
ATOM 9102 C C . TYR E 1 125 ? 80.169 7.262 155.305 1.00 32.44 125 TYR E C 1
ATOM 9103 O O . TYR E 1 125 ? 79.890 8.435 155.032 1.00 34.22 125 TYR E O 1
ATOM 9112 N N . LEU E 1 126 ? 80.968 6.920 156.310 1.00 31.20 126 LEU E N 1
ATOM 9113 C CA . LEU E 1 126 ? 81.606 7.898 157.189 1.00 30.62 126 LEU E CA 1
ATOM 9114 C C . LEU E 1 126 ? 83.030 8.087 156.679 1.00 29.66 126 LEU E C 1
ATOM 9115 O O . LEU E 1 126 ? 83.943 7.349 157.050 1.00 31.76 126 LEU E O 1
ATOM 9120 N N . ALA E 1 127 ? 83.210 9.087 155.809 1.00 31.87 127 ALA E N 1
ATOM 9121 C CA . ALA E 1 127 ? 84.484 9.323 155.127 1.00 32.13 127 ALA E CA 1
ATOM 9122 C C . ALA E 1 127 ? 85.045 8.021 154.562 1.00 32.59 127 ALA E C 1
ATOM 9123 O O . ALA E 1 127 ? 86.234 7.721 154.684 1.00 31.26 127 ALA E O 1
ATOM 9125 N N . ALA E 1 128 ? 84.170 7.233 153.949 1.00 26.36 128 ALA E N 1
ATOM 9126 C CA . ALA E 1 128 ? 84.483 5.868 153.568 1.00 32.16 128 ALA E CA 1
ATOM 9127 C C . ALA E 1 128 ? 84.671 5.746 152.062 1.00 38.99 128 ALA E C 1
ATOM 9128 O O . ALA E 1 128 ? 84.260 6.610 151.282 1.00 33.22 128 ALA E O 1
ATOM 9130 N N . PHE E 1 129 ? 85.303 4.644 151.671 1.00 35.79 129 PHE E N 1
ATOM 9131 C CA . PHE E 1 129 ? 85.510 4.320 150.267 1.00 35.13 129 PHE E CA 1
ATOM 9132 C C . PHE E 1 129 ? 84.189 3.899 149.635 1.00 34.60 129 PHE E C 1
ATOM 9133 O O . PHE E 1 129 ? 83.549 2.947 150.096 1.00 36.69 129 PHE E O 1
ATOM 9141 N N . VAL E 1 130 ? 83.771 4.612 148.598 1.00 31.21 130 VAL E N 1
ATOM 9142 C CA . VAL E 1 130 ? 82.602 4.252 147.799 1.00 37.62 130 VAL E CA 1
ATOM 9143 C C . VAL E 1 130 ? 83.109 3.688 146.474 1.00 38.24 130 VAL E C 1
ATOM 9144 O O . VAL E 1 130 ? 83.749 4.416 145.704 1.00 36.39 130 VAL E O 1
ATOM 9148 N N . PRO E 1 131 ? 82.853 2.411 146.167 1.00 34.37 131 PRO E N 1
ATOM 9149 C CA . PRO E 1 131 ? 83.511 1.782 145.016 1.00 38.26 131 PRO E CA 1
ATOM 9150 C C . PRO E 1 131 ? 82.666 1.759 143.752 1.00 38.50 131 PRO E C 1
ATOM 9151 O O . PRO E 1 131 ? 82.954 0.982 142.835 1.00 42.99 131 PRO E O 1
ATOM 9155 N N . ALA E 1 132 ? 81.630 2.596 143.685 1.00 35.44 132 ALA E N 1
ATOM 9156 C CA . ALA E 1 132 ? 80.691 2.519 142.569 1.00 34.26 132 ALA E CA 1
ATOM 9157 C C . ALA E 1 132 ? 81.361 2.884 141.248 1.00 36.49 132 ALA E C 1
ATOM 9158 O O . ALA E 1 132 ? 81.206 2.175 140.247 1.00 36.08 132 ALA E O 1
ATOM 9160 N N . ALA E 1 133 ? 82.113 3.984 141.224 1.00 39.63 133 ALA E N 1
ATOM 9161 C CA . ALA E 1 133 ? 82.712 4.472 139.988 1.00 38.66 133 ALA E CA 1
ATOM 9162 C C . ALA E 1 133 ? 84.165 4.060 139.813 1.00 40.75 133 ALA E C 1
ATOM 9163 O O . ALA E 1 133 ? 84.625 3.936 138.674 1.00 42.65 133 ALA E O 1
ATOM 9165 N N . ARG E 1 134 ? 84.902 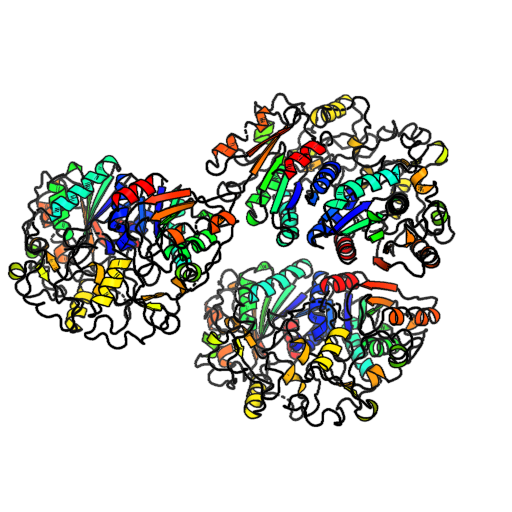3.858 140.903 1.00 35.08 134 ARG E N 1
ATOM 9166 C CA . ARG E 1 134 ? 86.278 3.371 140.845 1.00 38.80 134 ARG E CA 1
ATOM 9167 C C . ARG E 1 134 ? 86.376 2.171 141.778 1.00 40.62 134 ARG E C 1
ATOM 9168 O O . ARG E 1 134 ? 86.214 2.328 143.005 1.00 42.01 134 ARG E O 1
ATOM 9176 N N . PRO E 1 135 ? 86.639 0.967 141.260 1.00 42.06 135 PRO E N 1
ATOM 9177 C CA . PRO E 1 135 ? 86.496 -0.238 142.095 1.00 40.49 135 PRO E CA 1
ATOM 9178 C C . PRO E 1 135 ? 87.596 -0.423 143.128 1.00 44.16 135 PRO E C 1
ATOM 9179 O O . PRO E 1 135 ? 87.420 -1.231 144.047 1.00 35.94 135 PRO E O 1
ATOM 9183 N N . ARG E 1 136 ? 88.717 0.280 143.015 1.00 42.84 136 ARG E N 1
ATOM 9184 C CA . ARG E 1 136 ? 89.819 0.147 143.956 1.00 40.15 136 ARG E CA 1
ATOM 9185 C C . ARG E 1 136 ? 89.935 1.414 144.791 1.00 42.11 136 ARG E C 1
ATOM 9186 O O . ARG E 1 136 ? 89.791 2.523 144.269 1.00 41.29 136 ARG E O 1
ATOM 9194 N N . PHE E 1 137 ? 90.191 1.248 146.092 1.00 32.49 137 PHE E N 1
ATOM 9195 C CA . PHE E 1 137 ? 90.350 2.413 146.957 1.00 40.67 137 PHE E CA 1
ATOM 9196 C C . PHE E 1 137 ? 91.562 3.241 146.548 1.00 34.59 137 PHE E C 1
ATOM 9197 O O . PHE E 1 137 ? 91.534 4.473 146.648 1.00 34.26 137 PHE E O 1
ATOM 9205 N N . THR E 1 138 ? 92.625 2.591 146.071 1.00 36.83 138 THR E N 1
ATOM 9206 C CA . THR E 1 138 ? 93.793 3.334 145.610 1.00 42.63 138 THR E CA 1
ATOM 9207 C C . THR E 1 138 ? 93.477 4.228 144.416 1.00 39.63 138 THR E C 1
ATOM 9208 O O . THR E 1 138 ? 94.205 5.199 144.178 1.00 41.32 138 THR E O 1
ATOM 9212 N N . ASP E 1 139 ? 92.408 3.930 143.668 1.00 36.43 139 ASP E N 1
ATOM 9213 C CA . ASP E 1 139 ? 91.993 4.815 142.583 1.00 39.42 139 ASP E CA 1
ATOM 9214 C C . ASP E 1 139 ? 91.608 6.195 143.101 1.00 41.41 139 ASP E C 1
ATOM 9215 O O . ASP E 1 139 ? 91.764 7.191 142.387 1.00 40.01 139 ASP E O 1
ATOM 9220 N N . TYR E 1 140 ? 91.095 6.274 144.328 1.00 39.08 140 TYR E N 1
ATOM 9221 C CA . TYR E 1 140 ? 90.775 7.553 144.948 1.00 37.44 140 TYR E CA 1
ATOM 9222 C C . TYR E 1 140 ? 91.892 8.074 145.838 1.00 37.90 140 TYR E C 1
ATOM 9223 O O . TYR E 1 140 ? 92.088 9.292 145.918 1.00 38.08 140 TYR E O 1
ATOM 9232 N N . ILE E 1 141 ? 92.629 7.178 146.500 1.00 39.38 141 ILE E N 1
ATOM 9233 C CA . ILE E 1 141 ? 93.744 7.597 147.346 1.00 41.50 141 ILE E CA 1
ATOM 9234 C C . ILE E 1 141 ? 94.813 8.295 146.513 1.00 40.60 141 ILE E C 1
ATOM 9235 O O . ILE E 1 141 ? 95.394 9.303 146.937 1.00 41.74 141 ILE E O 1
ATOM 9240 N N . ASN E 1 142 ? 95.078 7.783 145.311 1.00 43.92 142 ASN E N 1
ATOM 9241 C CA . ASN E 1 142 ? 96.102 8.330 144.430 1.00 43.75 142 ASN E CA 1
ATOM 9242 C C . ASN E 1 142 ? 95.552 9.339 143.427 1.00 46.78 142 ASN E C 1
ATOM 9243 O O . ASN E 1 142 ? 96.291 9.775 142.539 1.00 50.95 142 ASN E O 1
ATOM 9248 N N . ALA E 1 143 ? 94.280 9.710 143.542 1.00 45.04 143 ALA E N 1
ATOM 9249 C CA . ALA E 1 143 ? 93.728 10.738 142.678 1.00 42.39 143 ALA E CA 1
ATOM 9250 C C . ALA E 1 143 ? 94.310 12.102 143.048 1.00 43.25 143 ALA E C 1
ATOM 9251 O O . ALA E 1 143 ? 94.684 12.332 144.202 1.00 39.82 143 ALA E O 1
ATOM 9253 N N . PRO E 1 144 ? 94.407 13.024 142.085 1.00 43.62 144 PRO E N 1
ATOM 9254 C CA . PRO E 1 144 ? 94.966 14.352 142.399 1.00 40.70 144 PRO E CA 1
ATOM 9255 C C . PRO E 1 144 ? 94.167 15.112 143.443 1.00 42.30 144 PRO E C 1
ATOM 9256 O O . PRO E 1 144 ? 94.721 16.001 144.101 1.00 43.24 144 PRO E O 1
ATOM 9260 N N . GLU E 1 145 ? 92.884 14.789 143.617 1.00 41.66 145 GLU E N 1
ATOM 9261 C CA . GLU E 1 145 ? 92.070 15.434 144.639 1.00 40.12 145 GLU E CA 1
ATOM 9262 C C . GLU E 1 145 ? 92.509 15.060 146.049 1.00 44.47 145 GLU E C 1
ATOM 9263 O O . GLU E 1 145 ? 92.170 15.772 147.002 1.00 43.95 145 GLU E O 1
ATOM 9269 N N . ASN E 1 146 ? 93.257 13.969 146.200 1.00 44.29 146 ASN E N 1
ATOM 9270 C CA . ASN E 1 146 ? 93.671 13.461 147.500 1.00 41.61 146 ASN E CA 1
ATOM 9271 C C . ASN E 1 146 ? 95.158 13.662 147.765 1.00 44.19 146 ASN E C 1
ATOM 9272 O O . ASN E 1 146 ? 95.685 13.112 148.737 1.00 54.35 146 ASN E O 1
ATOM 9277 N N . ALA E 1 147 ? 95.848 14.440 146.931 1.00 43.25 147 ALA E N 1
ATOM 9278 C CA . ALA E 1 147 ? 97.294 14.567 147.052 1.00 44.65 147 ALA E CA 1
ATOM 9279 C C . ALA E 1 147 ? 97.724 15.436 148.226 1.00 44.85 147 ALA E C 1
ATOM 9280 O O . ALA E 1 147 ? 98.878 15.339 148.657 1.00 49.48 147 ALA E O 1
ATOM 9282 N N . ASP E 1 148 ? 96.834 16.272 148.756 1.00 47.09 148 ASP E N 1
ATOM 9283 C CA . ASP E 1 148 ? 97.178 17.202 149.824 1.00 43.80 148 ASP E CA 1
ATOM 9284 C C . ASP E 1 148 ? 96.943 16.630 151.220 1.00 51.39 148 ASP E C 1
ATOM 9285 O O . ASP E 1 148 ? 97.052 17.370 152.203 1.00 50.94 148 ASP E O 1
ATOM 9287 N N . VAL E 1 149 ? 96.624 15.343 151.332 1.00 48.18 149 VAL E N 1
ATOM 9288 C CA . VAL E 1 149 ? 96.418 14.721 152.635 1.00 48.56 149 VAL E CA 1
ATOM 9289 C C . VAL E 1 149 ? 97.770 14.497 153.296 1.00 49.66 149 VAL E C 1
ATOM 9290 O O . VAL E 1 149 ? 98.818 14.621 152.652 1.00 50.78 149 VAL E O 1
ATOM 9294 N N . VAL E 1 150 ? 97.755 14.172 154.586 1.00 51.66 150 VAL E N 1
ATOM 9295 C CA . VAL E 1 150 ? 98.981 13.781 155.271 1.00 49.80 150 VAL E CA 1
ATOM 9296 C C . VAL E 1 150 ? 99.405 12.414 154.752 1.00 49.84 150 VAL E C 1
ATOM 9297 O O . VAL E 1 150 ? 98.636 11.447 154.808 1.00 52.15 150 VAL E O 1
ATOM 9301 N N . ALA E 1 151 ? 100.625 12.330 154.231 1.00 52.83 151 ALA E N 1
ATOM 9302 C CA . ALA E 1 151 ? 101.118 11.079 153.671 1.00 53.44 151 ALA E CA 1
ATOM 9303 C C . ALA E 1 151 ? 101.391 10.081 154.789 1.00 50.58 151 ALA E C 1
ATOM 9304 O O . ALA E 1 151 ? 102.204 10.344 155.682 1.00 53.02 151 ALA E O 1
ATOM 9306 N N . LEU E 1 152 ? 100.713 8.941 154.743 1.00 49.34 152 LEU E N 1
ATOM 9307 C CA . LEU E 1 152 ? 100.925 7.907 155.749 1.00 52.32 152 LEU E CA 1
ATOM 9308 C C . LEU E 1 152 ? 102.230 7.170 155.467 1.00 51.29 152 LEU E C 1
ATOM 9309 O O . LEU E 1 152 ? 102.483 6.788 154.320 1.00 49.80 152 LEU E O 1
ATOM 9314 N N . PRO E 1 153 ? 103.074 6.948 156.476 1.00 51.40 153 PRO E N 1
ATOM 9315 C CA . PRO E 1 153 ? 104.343 6.248 156.236 1.00 45.68 153 PRO E CA 1
ATOM 9316 C C . PRO E 1 153 ? 104.163 4.757 155.998 1.00 47.08 153 PRO E C 1
ATOM 9317 O O . PRO E 1 153 ? 104.661 3.932 156.770 1.00 48.97 153 PRO E O 1
ATOM 9321 N N . ILE E 1 154 ? 103.456 4.404 154.922 1.00 45.16 154 ILE E N 1
ATOM 9322 C CA . ILE E 1 154 ? 103.234 3.003 154.589 1.00 48.05 154 ILE E CA 1
ATOM 9323 C C . ILE E 1 154 ? 104.529 2.383 154.081 1.00 52.14 154 ILE E C 1
ATOM 9324 O O . ILE E 1 154 ? 105.264 2.992 153.291 1.00 55.76 154 ILE E O 1
ATOM 9329 N N . PHE E 1 155 ? 104.812 1.163 154.535 1.00 51.50 155 PHE E N 1
ATOM 9330 C CA . PHE E 1 155 ? 106.056 0.490 154.182 1.00 50.16 155 PHE E CA 1
ATOM 9331 C C . PHE E 1 155 ? 106.120 0.212 152.683 1.00 53.73 155 PHE E C 1
ATOM 9332 O O . PHE E 1 155 ? 105.096 0.046 152.013 1.00 48.21 155 PHE E O 1
ATOM 9340 N N . SER E 1 156 ? 107.345 0.153 152.164 1.00 58.21 156 SER E N 1
ATOM 9341 C CA . SER E 1 156 ? 107.562 -0.024 150.735 1.00 55.46 156 SER E CA 1
ATOM 9342 C C . SER E 1 156 ? 107.096 -1.398 150.266 1.00 56.25 156 SER E C 1
ATOM 9343 O O . SER E 1 156 ? 107.128 -2.381 151.012 1.00 63.59 156 SER E O 1
ATOM 9346 N N . ASP E 1 157 ? 106.669 -1.453 149.005 1.00 60.37 157 ASP E N 1
ATOM 9347 C CA . ASP E 1 157 ? 106.222 -2.665 148.329 1.00 65.17 157 ASP E CA 1
ATOM 9348 C C . ASP E 1 157 ? 105.131 -3.368 149.128 1.00 60.25 157 ASP E C 1
ATOM 9349 O O . ASP E 1 157 ? 105.375 -4.435 149.705 1.00 57.38 157 ASP E O 1
ATOM 9354 N N . PRO E 1 158 ? 103.920 -2.804 149.186 1.00 61.89 158 PRO E N 1
ATOM 9355 C CA . PRO E 1 158 ? 102.847 -3.478 149.935 1.00 57.51 158 PRO E CA 1
ATOM 9356 C C . PRO E 1 158 ? 102.471 -4.829 149.354 1.00 56.59 158 PRO E C 1
ATOM 9357 O O . PRO E 1 158 ? 102.193 -5.767 150.111 1.00 54.65 158 PRO E O 1
ATOM 9361 N N . ALA E 1 159 ? 102.461 -4.956 148.023 1.00 53.56 159 ALA E N 1
ATOM 9362 C CA . ALA E 1 159 ? 102.111 -6.231 147.405 1.00 55.97 159 ALA E CA 1
ATOM 9363 C C . ALA E 1 159 ? 103.102 -7.324 147.778 1.00 58.80 159 ALA E C 1
ATOM 9364 O O . ALA E 1 159 ? 102.723 -8.497 147.886 1.00 53.84 159 ALA E O 1
ATOM 9366 N N . ASN E 1 160 ? 104.369 -6.962 147.985 1.00 57.06 160 ASN E N 1
ATOM 9367 C CA . ASN E 1 160 ? 105.367 -7.953 148.375 1.00 59.46 160 ASN E CA 1
ATOM 9368 C C . ASN E 1 160 ? 105.116 -8.448 149.793 1.00 60.82 160 ASN E C 1
ATOM 9369 O O . ASN E 1 160 ? 105.106 -9.657 150.045 1.00 58.46 160 ASN E O 1
ATOM 9374 N N . LEU E 1 161 ? 104.904 -7.522 150.735 1.00 58.89 161 LEU E N 1
ATOM 9375 C CA . LEU E 1 161 ? 104.652 -7.902 152.119 1.00 55.05 161 LEU E CA 1
ATOM 9376 C C . LEU E 1 161 ? 103.281 -8.533 152.311 1.00 54.60 161 LEU E C 1
ATOM 9377 O O . LEU E 1 161 ? 103.047 -9.173 153.341 1.00 58.12 161 LEU E O 1
ATOM 9382 N N . GLY E 1 162 ? 102.375 -8.371 151.349 1.00 49.69 162 GLY E N 1
ATOM 9383 C CA . GLY E 1 162 ? 101.016 -8.840 151.509 1.00 48.22 162 GLY E CA 1
ATOM 9384 C C . GLY E 1 162 ? 100.141 -7.956 152.364 1.00 49.62 162 GLY E C 1
ATOM 9385 O O . GLY E 1 162 ? 99.028 -8.364 152.716 1.00 45.34 162 GLY E O 1
ATOM 9386 N N . ALA E 1 163 ? 100.606 -6.757 152.707 1.00 45.43 163 ALA E N 1
ATOM 9387 C CA . ALA E 1 163 ? 99.838 -5.855 153.550 1.00 50.52 163 ALA E CA 1
ATOM 9388 C C . ALA E 1 163 ? 100.394 -4.447 153.411 1.00 50.37 163 ALA E C 1
ATOM 9389 O O . ALA E 1 163 ? 101.560 -4.250 153.055 1.00 52.91 163 ALA E O 1
ATOM 9391 N N . HIS E 1 164 ? 99.536 -3.470 153.693 1.00 47.19 164 HIS E N 1
ATOM 9392 C CA . HIS E 1 164 ? 99.956 -2.083 153.850 1.00 44.44 164 HIS E CA 1
ATOM 9393 C C . HIS E 1 164 ? 100.343 -1.891 155.311 1.00 46.47 164 HIS E C 1
ATOM 9394 O O . HIS E 1 164 ? 99.476 -1.836 156.189 1.00 46.11 164 HIS E O 1
ATOM 9401 N N . ARG E 1 165 ? 101.644 -1.807 155.571 1.00 47.02 165 ARG E N 1
ATOM 9402 C CA . ARG E 1 165 ? 102.185 -1.879 156.921 1.00 45.91 165 ARG E CA 1
ATOM 9403 C C . ARG E 1 165 ? 102.443 -0.480 157.465 1.00 45.79 165 ARG E C 1
ATOM 9404 O O . ARG E 1 165 ? 103.014 0.367 156.771 1.00 49.09 165 ARG E O 1
ATOM 9412 N N . LEU E 1 166 ? 102.011 -0.246 158.701 1.00 44.48 166 LEU E N 1
ATOM 9413 C CA . LEU E 1 166 ? 102.335 0.957 159.451 1.00 42.36 166 LEU E CA 1
ATOM 9414 C C . LEU E 1 166 ? 103.042 0.556 160.739 1.00 43.25 166 LEU E C 1
ATOM 9415 O O . LEU E 1 166 ? 102.860 -0.556 161.241 1.00 43.50 166 LEU E O 1
ATOM 9420 N N . ASN E 1 167 ? 103.855 1.464 161.273 1.00 45.54 167 ASN E N 1
ATOM 9421 C CA . ASN E 1 167 ? 104.638 1.205 162.481 1.00 44.04 167 ASN E CA 1
ATOM 9422 C C . ASN E 1 167 ? 104.402 2.309 163.504 1.00 44.20 167 ASN E C 1
ATOM 9423 O O . ASN E 1 167 ? 105.260 3.175 163.713 1.00 45.63 167 ASN E O 1
ATOM 9428 N N . PRO E 1 168 ? 103.249 2.298 164.178 1.00 44.89 168 PRO E N 1
ATOM 9429 C CA . PRO E 1 168 ? 103.043 3.253 165.280 1.00 45.80 168 PRO E CA 1
ATOM 9430 C C . PRO E 1 168 ? 103.977 3.026 166.457 1.00 43.78 168 PRO E C 1
ATOM 9431 O O . PRO E 1 168 ? 104.140 3.935 167.281 1.00 45.50 168 PRO E O 1
ATOM 9435 N N . LEU E 1 169 ? 104.601 1.853 166.559 1.00 47.41 169 LEU E N 1
ATOM 9436 C CA . LEU E 1 169 ? 105.584 1.569 167.597 1.00 50.67 169 LEU E CA 1
ATOM 9437 C C . LEU E 1 169 ? 106.998 1.964 167.194 1.00 54.72 169 LEU E C 1
ATOM 9438 O O . LEU E 1 169 ? 107.953 1.596 167.887 1.00 54.50 169 LEU E O 1
ATOM 9443 N N . SER E 1 170 ? 107.151 2.699 166.096 1.00 55.41 170 SER E N 1
ATOM 9444 C CA . SER E 1 170 ? 108.469 3.096 165.627 1.00 52.34 170 SER E CA 1
ATOM 9445 C C . SER E 1 170 ? 109.123 4.072 166.600 1.00 55.03 170 SER E C 1
ATOM 9446 O O . SER E 1 170 ? 108.453 4.852 167.282 1.00 51.44 170 SER E O 1
ATOM 9449 N N . SER E 1 171 ? 110.454 4.010 166.666 1.00 55.71 171 SER E N 1
ATOM 9450 C CA . SER E 1 171 ? 111.223 4.976 167.440 1.00 56.84 171 SER E CA 1
ATOM 9451 C C . SER E 1 171 ? 111.393 6.303 166.713 1.00 56.91 171 SER E C 1
ATOM 9452 O O . SER E 1 171 ? 111.831 7.280 167.332 1.00 51.38 171 SER E O 1
ATOM 9455 N N . ASP E 1 172 ? 111.062 6.357 165.424 1.00 52.64 172 ASP E N 1
ATOM 9456 C CA . ASP E 1 172 ? 111.128 7.585 164.636 1.00 51.66 172 ASP E CA 1
ATOM 9457 C C . ASP E 1 172 ? 109.899 8.426 164.959 1.00 52.41 172 ASP E C 1
ATOM 9458 O O . ASP E 1 172 ? 108.793 8.133 164.499 1.00 55.38 172 ASP E O 1
ATOM 9463 N N . ALA E 1 173 ? 110.091 9.480 165.758 1.00 50.52 173 ALA E N 1
ATOM 9464 C CA . ALA E 1 173 ? 108.966 10.319 166.164 1.00 52.32 173 ALA E CA 1
ATOM 9465 C C . ALA E 1 173 ? 108.340 11.041 164.978 1.00 53.23 173 ALA E C 1
ATOM 9466 O O . ALA E 1 173 ? 107.152 11.382 165.020 1.00 50.85 173 ALA E O 1
ATOM 9468 N N . ILE E 1 174 ? 109.116 11.292 163.922 1.00 54.90 174 ILE E N 1
ATOM 9469 C CA . ILE E 1 174 ? 108.550 11.867 162.707 1.00 51.80 174 ILE E CA 1
ATOM 9470 C C . ILE E 1 174 ? 107.592 10.878 162.053 1.00 52.78 174 ILE E C 1
ATOM 9471 O O . ILE E 1 174 ? 106.517 11.257 161.573 1.00 56.57 174 ILE E O 1
ATOM 9476 N N . GLU E 1 175 ? 107.960 9.594 162.039 1.00 53.40 175 GLU E N 1
ATOM 9477 C CA . GLU E 1 175 ? 107.082 8.564 161.492 1.00 50.38 175 GLU E CA 1
ATOM 9478 C C . GLU E 1 175 ? 105.802 8.432 162.312 1.00 54.15 175 GLU E C 1
ATOM 9479 O O . GLU E 1 175 ? 104.707 8.295 161.752 1.00 49.05 175 GLU E O 1
ATOM 9485 N N . VAL E 1 176 ? 105.920 8.467 163.641 1.00 47.98 176 VAL E N 1
ATOM 9486 C CA . VAL E 1 176 ? 104.741 8.350 164.494 1.00 53.19 176 VAL E CA 1
ATOM 9487 C C . VAL E 1 176 ? 103.846 9.574 164.341 1.00 50.87 176 VAL E C 1
ATOM 9488 O O . VAL E 1 176 ? 102.621 9.452 164.229 1.00 56.45 176 VAL E O 1
ATOM 9492 N N . ASP E 1 177 ? 104.441 10.770 164.322 1.00 51.00 177 ASP E N 1
ATOM 9493 C CA . ASP E 1 177 ? 103.650 11.993 164.230 1.00 52.38 177 ASP E CA 1
ATOM 9494 C C . ASP E 1 177 ? 102.887 12.081 162.914 1.00 50.00 177 ASP E C 1
ATOM 9495 O O . ASP E 1 177 ? 101.848 12.748 162.845 1.00 49.84 177 ASP E O 1
ATOM 9500 N N . ALA E 1 178 ? 103.382 11.427 161.862 1.00 49.07 178 ALA E N 1
ATOM 9501 C CA . ALA E 1 178 ? 102.661 11.429 160.593 1.00 47.00 178 ALA E CA 1
ATOM 9502 C C . ALA E 1 178 ? 101.395 10.586 160.683 1.00 47.83 178 ALA E C 1
ATOM 9503 O O . ALA E 1 178 ? 100.356 10.951 160.120 1.00 46.53 178 ALA E O 1
ATOM 9505 N N . ILE E 1 179 ? 101.463 9.453 161.384 1.00 46.73 179 ILE E N 1
ATOM 9506 C CA . ILE E 1 179 ? 100.262 8.663 161.626 1.00 45.21 179 ILE E CA 1
ATOM 9507 C C . ILE E 1 179 ? 99.288 9.438 162.503 1.00 45.86 179 ILE E C 1
ATOM 9508 O O . ILE E 1 179 ? 98.075 9.438 162.259 1.00 44.54 179 ILE E O 1
ATOM 9513 N N . ARG E 1 180 ? 99.803 10.124 163.528 1.00 44.47 180 ARG E N 1
ATOM 9514 C CA . ARG E 1 180 ? 98.939 10.887 164.426 1.00 48.39 180 ARG E CA 1
ATOM 9515 C C . ARG E 1 180 ? 98.246 12.029 163.696 1.00 46.91 180 ARG E C 1
ATOM 9516 O O . ARG E 1 180 ? 97.045 12.257 163.883 1.00 48.02 180 ARG E O 1
ATOM 9524 N N . ARG E 1 181 ? 98.985 12.765 162.863 1.00 44.94 181 ARG E N 1
ATOM 9525 C CA . ARG E 1 181 ? 98.399 13.912 162.179 1.00 48.21 181 ARG E CA 1
ATOM 9526 C C . ARG E 1 181 ? 97.352 13.485 161.158 1.00 45.10 181 ARG E C 1
ATOM 9527 O O . ARG E 1 181 ? 96.427 14.251 160.865 1.00 44.89 181 ARG E O 1
ATOM 9535 N N . ALA E 1 182 ? 97.468 12.268 160.622 1.00 47.06 182 ALA E N 1
ATOM 9536 C CA . ALA E 1 182 ? 96.536 11.806 159.599 1.00 41.03 182 ALA E CA 1
ATOM 9537 C C . ALA E 1 182 ? 95.215 11.341 160.204 1.00 45.17 182 ALA E C 1
ATOM 9538 O O . ALA E 1 182 ? 94.139 11.733 159.740 1.00 41.44 182 ALA E O 1
ATOM 9540 N N . PHE E 1 183 ? 95.275 10.503 161.240 1.00 47.89 183 PHE E N 1
ATOM 9541 C CA . PHE E 1 183 ? 94.071 9.931 161.834 1.00 48.22 183 PHE E CA 1
ATOM 9542 C C . PHE E 1 183 ? 93.514 10.777 162.972 1.00 44.62 183 PHE E C 1
ATOM 9543 O O . PHE E 1 183 ? 92.292 10.883 163.122 1.00 43.36 183 PHE E O 1
ATOM 9551 N N . LEU E 1 184 ? 94.385 11.371 163.785 1.00 45.43 184 LEU E N 1
ATOM 9552 C CA . LEU E 1 184 ? 93.944 12.094 164.971 1.00 45.53 184 LEU E CA 1
ATOM 9553 C C . LEU E 1 184 ? 94.449 13.531 164.949 1.00 49.27 184 LEU E C 1
ATOM 9554 O O . LEU E 1 184 ? 95.172 13.955 165.856 1.00 53.16 184 LEU E O 1
ATOM 9559 N N . THR E 1 185 ? 94.067 14.287 163.916 1.00 41.84 185 THR E N 1
ATOM 9560 C CA . THR E 1 185 ? 94.561 15.654 163.770 1.00 46.84 185 THR E CA 1
ATOM 9561 C C . THR E 1 185 ? 94.156 16.528 164.953 1.00 49.26 185 THR E C 1
ATOM 9562 O O . THR E 1 185 ? 94.949 17.349 165.427 1.00 47.65 185 THR E O 1
ATOM 9566 N N . ASP E 1 186 ? 92.930 16.364 165.446 1.00 45.21 186 ASP E N 1
ATOM 9567 C CA . ASP E 1 186 ? 92.395 17.216 166.499 1.00 46.62 186 ASP E CA 1
ATOM 9568 C C . ASP E 1 186 ? 92.744 16.730 167.899 1.00 52.39 186 ASP E C 1
ATOM 9569 O O . ASP E 1 186 ? 92.157 17.216 168.872 1.00 48.70 186 ASP E O 1
ATOM 9582 N N . PRO E 1 188 ? 94.168 16.461 171.457 1.00 57.01 188 PRO E N 1
ATOM 9583 C CA . PRO E 1 188 ? 94.676 17.494 172.359 1.00 64.33 188 PRO E CA 1
ATOM 9584 C C . PRO E 1 188 ? 96.170 17.362 172.546 1.00 73.39 188 PRO E C 1
ATOM 9585 O O . PRO E 1 188 ? 96.741 16.263 172.404 1.00 69.51 188 PRO E O 1
ATOM 9589 N N . PRO E 1 189 ? 96.858 18.463 172.871 1.00 79.88 189 PRO E N 1
ATOM 9590 C CA . PRO E 1 189 ? 98.333 18.436 172.872 1.00 82.47 189 PRO E CA 1
ATOM 9591 C C . PRO E 1 189 ? 98.943 17.466 173.875 1.00 81.33 189 PRO E C 1
ATOM 9592 O O . PRO E 1 189 ? 99.896 16.755 173.529 1.00 73.54 189 PRO E O 1
ATOM 9596 N N . ASP E 1 190 ? 98.434 17.416 175.104 1.00 75.94 190 ASP E N 1
ATOM 9597 C CA . ASP E 1 190 ? 98.994 16.543 176.137 1.00 78.76 190 ASP E CA 1
ATOM 9598 C C . ASP E 1 190 ? 98.088 15.328 176.334 1.00 77.13 190 ASP E C 1
ATOM 9599 O O . ASP E 1 190 ? 97.469 15.126 177.382 1.00 73.66 190 ASP E O 1
ATOM 9601 N N . ALA E 1 191 ? 98.036 14.495 175.293 1.00 73.17 191 ALA E N 1
ATOM 9602 C CA . ALA E 1 191 ? 97.131 13.358 175.280 1.00 64.81 191 ALA E CA 1
ATOM 9603 C C . ALA E 1 191 ? 97.882 12.049 175.514 1.00 60.76 191 ALA E C 1
ATOM 9604 O O . ALA E 1 191 ? 99.054 11.923 175.145 1.00 57.67 191 ALA E O 1
ATOM 9606 N N . PRO E 1 192 ? 97.228 11.060 176.123 1.00 53.81 192 PRO E N 1
ATOM 9607 C CA . PRO E 1 192 ? 97.874 9.761 176.336 1.00 52.23 192 PRO E CA 1
ATOM 9608 C C . PRO E 1 192 ? 98.252 9.089 175.023 1.00 56.20 192 PRO E C 1
ATOM 9609 O O . PRO E 1 192 ? 97.685 9.364 173.963 1.00 57.80 192 PRO E O 1
ATOM 9613 N N . GLU E 1 193 ? 99.226 8.184 175.111 1.00 53.72 193 GLU E N 1
ATOM 9614 C CA . GLU E 1 193 ? 99.806 7.526 173.948 1.00 55.38 193 GLU E CA 1
ATOM 9615 C C . GLU E 1 193 ? 99.308 6.099 173.754 1.00 50.66 193 GLU E C 1
ATOM 9616 O O . GLU E 1 193 ? 99.868 5.369 172.930 1.00 50.36 193 GLU E O 1
ATOM 9622 N N . GLY E 1 194 ? 98.273 5.684 174.490 1.00 51.20 194 GLY E N 1
ATOM 9623 C CA . GLY E 1 194 ? 97.774 4.326 174.352 1.00 47.56 194 GLY E CA 1
ATOM 9624 C C . GLY E 1 194 ? 97.275 4.002 172.957 1.00 48.23 194 GLY E C 1
ATOM 9625 O O . GLY E 1 194 ? 97.291 2.839 172.544 1.00 44.26 194 GLY E O 1
ATOM 9626 N N . TRP E 1 195 ? 96.835 5.021 172.212 1.00 43.27 195 TRP E N 1
ATOM 9627 C CA . TRP E 1 195 ? 96.333 4.803 170.860 1.00 45.10 195 TRP E CA 1
ATOM 9628 C C . TRP E 1 195 ? 97.381 4.157 169.963 1.00 46.03 195 TRP E C 1
ATOM 9629 O O . TRP E 1 195 ? 97.032 3.489 168.982 1.00 42.12 195 TRP E O 1
ATOM 9640 N N . ARG E 1 196 ? 98.665 4.350 170.276 1.00 48.67 196 ARG E N 1
ATOM 9641 C CA . ARG E 1 196 ? 99.727 3.830 169.421 1.00 43.20 196 ARG E CA 1
ATOM 9642 C C . ARG E 1 196 ? 99.712 2.307 169.383 1.00 45.13 196 ARG E C 1
ATOM 9643 O O . ARG E 1 196 ? 99.804 1.701 168.309 1.00 40.25 196 ARG E O 1
ATOM 9651 N N . HIS E 1 197 ? 99.595 1.667 170.545 1.00 44.13 197 HIS E N 1
ATOM 9652 C CA . HIS E 1 197 ? 99.576 0.212 170.588 1.00 41.26 197 HIS E CA 1
ATOM 9653 C C . HIS E 1 197 ? 98.178 -0.365 170.423 1.00 45.55 197 HIS E C 1
ATOM 9654 O O . HIS E 1 197 ? 98.027 -1.591 170.415 1.00 44.41 197 HIS E O 1
ATOM 9661 N N . LEU E 1 198 ? 97.162 0.480 170.266 1.00 42.34 198 LEU E N 1
ATOM 9662 C CA . LEU E 1 198 ? 95.812 0.016 169.976 1.00 42.43 198 LEU E CA 1
ATOM 9663 C C . LEU E 1 198 ? 95.507 -0.023 168.482 1.00 45.47 198 LEU E C 1
ATOM 9664 O O . LEU E 1 198 ? 94.399 -0.416 168.101 1.00 41.80 198 LEU E O 1
ATOM 9669 N N . LEU E 1 199 ? 96.456 0.369 167.632 1.00 42.42 199 LEU E N 1
ATOM 9670 C CA . LEU E 1 199 ? 96.322 0.225 166.190 1.00 41.05 199 LEU E CA 1
ATOM 9671 C C . LEU E 1 199 ? 96.984 -1.067 165.724 1.00 43.81 199 LEU E C 1
ATOM 9672 O O . LEU E 1 199 ? 97.908 -1.579 166.362 1.00 46.13 199 LEU E O 1
ATOM 9677 N N . HIS E 1 200 ? 96.500 -1.593 164.601 1.00 41.40 200 HIS E N 1
ATOM 9678 C CA . HIS E 1 200 ? 97.153 -2.780 164.066 1.00 43.06 200 HIS E CA 1
ATOM 9679 C C . HIS E 1 200 ? 98.140 -2.399 162.972 1.00 47.33 200 HIS E C 1
ATOM 9680 O O . HIS E 1 200 ? 97.827 -1.560 162.120 1.00 43.57 200 HIS E O 1
ATOM 9687 N N . PRO E 1 201 ? 99.332 -3.000 162.966 1.00 52.11 201 PRO E N 1
ATOM 9688 C CA . PRO E 1 201 ? 100.336 -2.586 161.972 1.00 46.79 201 PRO E CA 1
ATOM 9689 C C . PRO E 1 201 ? 99.993 -2.995 160.550 1.00 45.62 201 PRO E C 1
ATOM 9690 O O . PRO E 1 201 ? 100.287 -2.243 159.613 1.00 48.81 201 PRO E O 1
ATOM 9694 N N . ASP E 1 202 ? 99.373 -4.156 160.355 1.00 40.57 202 ASP E N 1
ATOM 9695 C CA . ASP E 1 202 ? 99.175 -4.721 159.025 1.00 44.45 202 ASP E CA 1
ATOM 9696 C C . ASP E 1 202 ? 97.718 -4.590 158.607 1.00 48.98 202 ASP E C 1
ATOM 9697 O O . ASP E 1 202 ? 96.824 -5.105 159.286 1.00 49.13 202 ASP E O 1
ATOM 9702 N N . GLU E 1 203 ? 97.488 -3.910 157.492 1.00 47.26 203 GLU E N 1
ATOM 9703 C CA . GLU E 1 203 ? 96.190 -3.920 156.833 1.00 46.78 203 GLU E CA 1
ATOM 9704 C C . GLU E 1 203 ? 96.264 -4.801 155.601 1.00 45.17 203 GLU E C 1
ATOM 9705 O O . GLU E 1 203 ? 97.183 -4.626 154.790 1.00 50.53 203 GLU E O 1
ATOM 9711 N N . PRO E 1 204 ? 95.343 -5.751 155.431 1.00 43.30 204 PRO E N 1
ATOM 9712 C CA . PRO E 1 204 ? 95.417 -6.662 154.281 1.00 45.16 204 PRO E CA 1
ATOM 9713 C C . PRO E 1 204 ? 95.541 -5.907 152.964 1.00 48.11 204 PRO E C 1
ATOM 9714 O O . PRO E 1 204 ? 94.900 -4.874 152.755 1.00 47.48 204 PRO E O 1
ATOM 9718 N N . TYR E 1 205 ? 96.394 -6.430 152.078 1.00 49.07 205 TYR E N 1
ATOM 9719 C CA . TYR E 1 205 ? 96.638 -5.775 150.796 1.00 46.46 205 TYR E CA 1
ATOM 9720 C C . TYR E 1 205 ? 95.343 -5.583 150.018 1.00 44.09 205 TYR E C 1
ATOM 9721 O O . TYR E 1 205 ? 95.160 -4.564 149.343 1.00 46.71 205 TYR E O 1
ATOM 9730 N N . ALA E 1 206 ? 94.426 -6.548 150.115 1.00 42.84 206 ALA E N 1
ATOM 9731 C CA . ALA E 1 206 ? 93.176 -6.465 149.367 1.00 46.21 206 ALA E CA 1
ATOM 9732 C C . ALA E 1 206 ? 92.339 -5.263 149.785 1.00 50.82 206 ALA E C 1
ATOM 9733 O O . ALA E 1 206 ? 91.593 -4.715 148.966 1.00 47.65 206 ALA E O 1
ATOM 9735 N N . SER E 1 207 ? 92.457 -4.833 151.044 1.00 45.56 207 SER E N 1
ATOM 9736 C CA . SER E 1 207 ? 91.584 -3.784 151.563 1.00 45.78 207 SER E CA 1
ATOM 9737 C C . SER E 1 207 ? 91.718 -2.496 150.757 1.00 46.80 207 SER E C 1
ATOM 9738 O O . SER E 1 207 ? 90.714 -1.883 150.372 1.00 43.58 207 SER E O 1
ATOM 9741 N N . LEU E 1 208 ? 92.950 -2.070 150.487 1.00 37.96 208 LEU E N 1
ATOM 9742 C CA . LEU E 1 208 ? 93.167 -0.843 149.734 1.00 40.31 208 LEU E CA 1
ATOM 9743 C C . LEU E 1 208 ? 93.375 -1.077 148.244 1.00 43.20 208 LEU E C 1
ATOM 9744 O O . LEU E 1 208 ? 93.233 -0.132 147.460 1.00 39.48 208 LEU E O 1
ATOM 9749 N N . SER E 1 209 ? 93.697 -2.303 147.829 1.00 44.49 209 SER E N 1
ATOM 9750 C CA . SER E 1 209 ? 94.135 -2.547 146.463 1.00 39.90 209 SER E CA 1
ATOM 9751 C C . SER E 1 209 ? 93.265 -3.512 145.672 1.00 42.00 209 SER E C 1
ATOM 9752 O O . SER E 1 209 ? 93.393 -3.552 144.444 1.00 44.72 209 SER E O 1
ATOM 9755 N N . ALA E 1 210 ? 92.400 -4.287 146.319 1.00 38.59 210 ALA E N 1
ATOM 9756 C CA . ALA E 1 210 ? 91.578 -5.193 145.535 1.00 38.70 210 ALA E CA 1
ATOM 9757 C C . ALA E 1 210 ? 90.355 -4.467 144.981 1.00 46.83 210 ALA E C 1
ATOM 9758 O O . ALA E 1 210 ? 89.826 -3.551 145.617 1.00 43.09 210 ALA E O 1
ATOM 9760 N N . PRO E 1 211 ? 89.893 -4.854 143.793 1.00 48.22 211 PRO E N 1
ATOM 9761 C CA . PRO E 1 211 ? 88.673 -4.247 143.249 1.00 44.09 211 PRO E CA 1
ATOM 9762 C C . PRO E 1 211 ? 87.442 -4.712 144.010 1.00 42.73 211 PRO E C 1
ATOM 9763 O O . PRO E 1 211 ? 87.342 -5.869 144.425 1.00 45.42 211 PRO E O 1
ATOM 9767 N N . VAL E 1 212 ? 86.503 -3.793 144.189 1.00 41.57 212 VAL E N 1
ATOM 9768 C CA . VAL E 1 212 ? 85.251 -4.055 144.883 1.00 42.98 212 VAL E CA 1
ATOM 9769 C C . VAL E 1 212 ? 84.111 -3.846 143.895 1.00 44.02 212 VAL E C 1
ATOM 9770 O O . VAL E 1 212 ? 83.683 -2.717 143.654 1.00 45.89 212 VAL E O 1
ATOM 9774 N N . PRO E 1 213 ? 83.590 -4.919 143.300 1.00 45.32 213 PRO E N 1
ATOM 9775 C CA . PRO E 1 213 ? 82.563 -4.758 142.263 1.00 43.98 213 PRO E CA 1
ATOM 9776 C C . PRO E 1 213 ? 81.157 -4.656 142.828 1.00 41.64 213 PRO E C 1
ATOM 9777 O O . PRO E 1 213 ? 80.665 -5.591 143.469 1.00 40.30 213 PRO E O 1
ATOM 9781 N N . VAL E 1 214 ? 80.505 -3.515 142.597 1.00 38.76 214 VAL E N 1
ATOM 9782 C CA . VAL E 1 214 ? 79.115 -3.302 142.975 1.00 36.44 214 VAL E CA 1
ATOM 9783 C C . VAL E 1 214 ? 78.352 -2.857 141.733 1.00 39.60 214 VAL E C 1
ATOM 9784 O O . VAL E 1 214 ? 78.938 -2.407 140.745 1.00 36.94 214 VAL E O 1
ATOM 9788 N N . THR E 1 215 ? 77.029 -2.994 141.788 1.00 33.41 215 THR E N 1
ATOM 9789 C CA . THR E 1 215 ? 76.195 -2.671 140.643 1.00 37.55 215 THR E CA 1
ATOM 9790 C C . THR E 1 215 ? 75.108 -1.679 141.029 1.00 38.08 215 THR E C 1
ATOM 9791 O O . THR E 1 215 ? 74.649 -1.662 142.176 1.00 35.92 215 THR E O 1
ATOM 9795 N N . PRO E 1 216 ? 74.686 -0.830 140.087 1.00 31.49 216 PRO E N 1
ATOM 9796 C CA . PRO E 1 216 ? 73.605 0.124 140.384 1.00 33.26 216 PRO E CA 1
ATOM 9797 C C . PRO E 1 216 ? 72.273 -0.530 140.709 1.00 38.08 216 PRO E C 1
ATOM 9798 O O . PRO E 1 216 ? 71.453 0.092 141.397 1.00 34.73 216 PRO E O 1
ATOM 9802 N N . ARG E 1 217 ? 72.023 -1.752 140.243 1.00 35.43 217 ARG E N 1
ATOM 9803 C CA . ARG E 1 217 ? 70.741 -2.409 140.460 1.00 35.10 217 ARG E CA 1
ATOM 9804 C C . ARG E 1 217 ? 70.711 -3.269 141.717 1.00 35.72 217 ARG E C 1
ATOM 9805 O O . ARG E 1 217 ? 69.660 -3.834 142.036 1.00 33.23 217 ARG E O 1
ATOM 9813 N N . ARG E 1 218 ? 71.829 -3.386 142.432 1.00 34.50 218 ARG E N 1
ATOM 9814 C CA . ARG E 1 218 ? 71.846 -4.082 143.714 1.00 40.99 218 ARG E CA 1
ATOM 9815 C C . ARG E 1 218 ? 72.274 -3.123 144.817 1.00 32.36 218 ARG E C 1
ATOM 9816 O O . ARG E 1 218 ? 71.443 -2.647 145.595 1.00 32.83 218 ARG E O 1
ATOM 9824 N N . TRP E 1 219 ? 73.577 -2.836 144.878 1.00 37.74 219 TRP E N 1
ATOM 9825 C CA . TRP E 1 219 ? 74.094 -1.881 145.854 1.00 31.39 219 TRP E CA 1
ATOM 9826 C C . TRP E 1 219 ? 73.439 -0.515 145.698 1.00 36.49 219 TRP E C 1
ATOM 9827 O O . TRP E 1 219 ? 73.109 0.143 146.692 1.00 30.43 219 TRP E O 1
ATOM 9838 N N . GLY E 1 220 ? 73.242 -0.071 144.454 1.00 32.49 220 GLY E N 1
ATOM 9839 C CA . GLY E 1 220 ? 72.726 1.242 144.124 1.00 26.07 220 GLY E CA 1
ATOM 9840 C C . GLY E 1 220 ? 71.258 1.468 144.376 1.00 26.07 220 GLY E C 1
ATOM 9841 O O . GLY E 1 220 ? 70.773 2.580 144.153 1.00 30.70 220 GLY E O 1
ATOM 9842 N N . ARG E 1 221 ? 70.519 0.458 144.833 1.00 31.98 221 ARG E N 1
ATOM 9843 C CA . ARG E 1 221 ? 69.118 0.628 145.184 1.00 30.51 221 ARG E CA 1
ATOM 9844 C C . ARG E 1 221 ? 68.897 0.711 146.684 1.00 35.19 221 ARG E C 1
ATOM 9845 O O . ARG E 1 221 ? 67.749 0.850 147.128 1.00 37.24 221 ARG E O 1
ATOM 9853 N N . ILE E 1 222 ? 69.963 0.627 147.472 1.00 34.61 222 ILE E N 1
ATOM 9854 C CA . ILE E 1 222 ? 69.871 0.748 148.925 1.00 31.58 222 ILE E CA 1
ATOM 9855 C C . ILE E 1 222 ? 69.917 2.229 149.274 1.00 29.23 222 ILE E C 1
ATOM 9856 O O . ILE E 1 222 ? 70.845 2.933 148.849 1.00 27.44 222 ILE E O 1
ATOM 9861 N N . PRO E 1 223 ? 68.942 2.746 150.019 1.00 36.05 223 PRO E N 1
ATOM 9862 C CA . PRO E 1 223 ? 69.062 4.113 150.539 1.00 30.68 223 PRO E CA 1
ATOM 9863 C C . PRO E 1 223 ? 70.390 4.281 151.258 1.00 33.49 223 PRO E C 1
ATOM 9864 O O . PRO E 1 223 ? 70.798 3.433 152.054 1.00 32.70 223 PRO E O 1
ATOM 9868 N N . ARG E 1 224 ? 71.093 5.364 150.941 1.00 29.73 224 ARG E N 1
ATOM 9869 C CA . ARG E 1 224 ? 72.442 5.542 151.447 1.00 31.18 224 ARG E CA 1
ATOM 9870 C C . ARG E 1 224 ? 72.696 7.006 151.764 1.00 31.97 224 ARG E C 1
ATOM 9871 O O . ARG E 1 224 ? 72.078 7.906 151.188 1.00 34.87 224 ARG E O 1
ATOM 9879 N N . THR E 1 225 ? 73.624 7.224 152.692 1.00 28.74 225 THR E N 1
ATOM 9880 C CA . THR E 1 225 ? 74.001 8.548 153.155 1.00 28.95 225 THR E CA 1
ATOM 9881 C C . THR E 1 225 ? 75.518 8.614 153.237 1.00 30.76 225 THR E C 1
ATOM 9882 O O . THR E 1 225 ? 76.165 7.630 153.607 1.00 33.43 225 THR E O 1
ATOM 9886 N N . TYR E 1 226 ? 76.082 9.764 152.879 1.00 24.58 226 TYR E N 1
ATOM 9887 C CA . TYR E 1 226 ? 77.500 10.030 153.072 1.00 28.72 226 TYR E CA 1
ATOM 9888 C C . TYR E 1 226 ? 77.668 11.102 154.140 1.00 31.46 226 TYR E C 1
ATOM 9889 O O . TYR E 1 226 ? 76.988 12.134 154.103 1.00 29.56 226 TYR E O 1
ATOM 9898 N N . ILE E 1 227 ? 78.569 10.855 155.085 1.00 28.95 227 ILE E N 1
ATOM 9899 C CA . ILE E 1 227 ? 78.915 11.823 156.119 1.00 35.71 227 ILE E CA 1
ATOM 9900 C C . ILE E 1 227 ? 80.318 12.325 155.819 1.00 33.54 227 ILE E C 1
ATOM 9901 O O . ILE E 1 227 ? 81.306 11.608 156.026 1.00 29.60 227 ILE E O 1
ATOM 9906 N N . ARG E 1 228 ? 80.405 13.559 155.330 1.00 32.23 228 ARG E N 1
ATOM 9907 C CA . ARG E 1 228 ? 81.687 14.169 155.016 1.00 32.16 228 ARG E CA 1
ATOM 9908 C C . ARG E 1 228 ? 82.338 14.724 156.277 1.00 37.99 228 ARG E C 1
ATOM 9909 O O . ARG E 1 228 ? 81.669 15.300 157.140 1.00 37.57 228 ARG E O 1
ATOM 9917 N N . LEU E 1 229 ? 83.651 14.535 156.386 1.00 38.22 229 LEU E N 1
ATOM 9918 C CA . LEU E 1 229 ? 84.447 15.069 157.486 1.00 34.88 229 LEU E CA 1
ATOM 9919 C C . LEU E 1 229 ? 85.267 16.234 156.942 1.00 41.26 229 LEU E C 1
ATOM 9920 O O . LEU E 1 229 ? 86.165 16.038 156.115 1.00 41.25 229 LEU E O 1
ATOM 9925 N N . ASP E 1 230 ? 84.964 17.445 157.413 1.00 40.02 230 ASP E N 1
ATOM 9926 C CA . ASP E 1 230 ? 85.496 18.654 156.793 1.00 46.80 230 ASP E CA 1
ATOM 9927 C C . ASP E 1 230 ? 86.945 18.950 157.169 1.00 45.35 230 ASP E C 1
ATOM 9928 O O . ASP E 1 230 ? 87.636 19.633 156.406 1.00 40.92 230 ASP E O 1
ATOM 9933 N N . GLY E 1 231 ? 87.420 18.463 158.313 1.00 41.76 231 GLY E N 1
ATOM 9934 C CA . GLY E 1 231 ? 88.807 18.664 158.689 1.00 40.95 231 GLY E CA 1
ATOM 9935 C C . GLY E 1 231 ? 89.640 17.408 158.534 1.00 42.05 231 GLY E C 1
ATOM 9936 O O . GLY E 1 231 ? 90.658 17.231 159.211 1.00 44.05 231 GLY E O 1
ATOM 9937 N N . ASP E 1 232 ? 89.209 16.527 157.634 1.00 42.30 232 ASP E N 1
ATOM 9938 C CA . ASP E 1 232 ? 89.888 15.255 157.429 1.00 42.63 232 ASP E CA 1
ATOM 9939 C C . ASP E 1 232 ? 91.245 15.470 156.767 1.00 43.19 232 ASP E C 1
ATOM 9940 O O . ASP E 1 232 ? 91.342 16.101 155.711 1.00 42.00 232 ASP E O 1
ATOM 9945 N N . ARG E 1 233 ? 92.296 14.938 157.391 1.00 41.46 233 ARG E N 1
ATOM 9946 C CA . ARG E 1 233 ? 93.640 14.983 156.833 1.00 39.70 233 ARG E CA 1
ATOM 9947 C C . ARG E 1 233 ? 94.154 13.611 156.421 1.00 43.30 233 ARG E C 1
ATOM 9948 O O . ARG E 1 233 ? 95.313 13.497 156.008 1.00 45.68 233 ARG E O 1
ATOM 9956 N N . ALA E 1 234 ? 93.331 12.569 156.529 1.00 40.64 234 ALA E N 1
ATOM 9957 C CA . ALA E 1 234 ? 93.651 11.246 156.006 1.00 42.56 234 ALA E CA 1
ATOM 9958 C C . ALA E 1 234 ? 93.021 10.992 154.644 1.00 43.03 234 ALA E C 1
ATOM 9959 O O . ALA E 1 234 ? 93.665 10.416 153.761 1.00 46.32 234 ALA E O 1
ATOM 9961 N N . LEU E 1 235 ? 91.772 11.413 154.463 1.00 40.83 235 LEU E N 1
ATOM 9962 C CA . LEU E 1 235 ? 91.068 11.342 153.187 1.00 40.82 235 LEU E CA 1
ATOM 9963 C C . LEU E 1 235 ? 90.475 12.722 152.939 1.00 41.12 235 LEU E C 1
ATOM 9964 O O . LEU E 1 235 ? 89.598 13.163 153.688 1.00 38.26 235 LEU E O 1
ATOM 9969 N N . ALA E 1 236 ? 90.959 13.402 151.903 1.00 38.21 236 ALA E N 1
ATOM 9970 C CA . ALA E 1 236 ? 90.634 14.810 151.718 1.00 39.83 236 ALA E CA 1
ATOM 9971 C C . ALA E 1 236 ? 89.129 14.995 151.533 1.00 36.99 236 ALA E C 1
ATOM 9972 O O . ALA E 1 236 ? 88.474 14.166 150.888 1.00 38.14 236 ALA E O 1
ATOM 9974 N N . PRO E 1 237 ? 88.548 16.058 152.095 1.00 37.58 237 PRO E N 1
ATOM 9975 C CA . PRO E 1 237 ? 87.123 16.330 151.846 1.00 39.11 237 PRO E CA 1
ATOM 9976 C C . PRO E 1 237 ? 86.786 16.478 150.372 1.00 34.66 237 PRO E C 1
ATOM 9977 O O . PRO E 1 237 ? 85.670 16.131 149.965 1.00 35.63 237 PRO E O 1
ATOM 9981 N N . THR E 1 238 ? 87.719 16.976 149.555 1.00 36.41 238 THR E N 1
ATOM 9982 C CA . THR E 1 238 ? 87.470 17.057 148.119 1.00 34.61 238 THR E CA 1
ATOM 9983 C C . THR E 1 238 ? 87.323 15.668 147.510 1.00 33.36 238 THR E C 1
ATOM 9984 O O . THR E 1 238 ? 86.456 15.447 146.655 1.00 35.50 238 THR E O 1
ATOM 9988 N N . THR E 1 239 ? 88.155 14.717 147.942 1.00 34.34 239 THR E N 1
ATOM 9989 C CA . THR E 1 239 ? 88.010 13.343 147.471 1.00 36.60 239 THR E CA 1
ATOM 9990 C C . THR E 1 239 ? 86.683 12.746 147.922 1.00 33.27 239 THR E C 1
ATOM 9991 O O . THR E 1 239 ? 86.065 11.963 147.191 1.00 35.73 239 THR E O 1
ATOM 9995 N N . GLN E 1 240 ? 86.229 13.105 149.125 1.00 36.31 240 GLN E N 1
ATOM 9996 C CA . GLN E 1 240 ? 84.935 12.625 149.598 1.00 35.93 240 GLN E CA 1
ATOM 9997 C C . GLN E 1 240 ? 83.805 13.147 148.719 1.00 31.81 240 GLN E C 1
ATOM 9998 O O . GLN E 1 240 ? 82.915 12.388 148.318 1.00 31.27 240 GLN E O 1
ATOM 10004 N N . ASN E 1 241 ? 83.828 14.446 148.407 1.00 31.53 241 ASN E N 1
ATOM 10005 C CA . ASN E 1 241 ? 82.837 15.007 147.493 1.00 31.72 241 ASN E CA 1
ATOM 10006 C C . ASN E 1 241 ? 82.932 14.360 146.117 1.00 32.15 241 ASN E C 1
ATOM 10007 O O . ASN E 1 241 ? 81.915 14.163 145.442 1.00 32.13 241 ASN E O 1
ATOM 10012 N N . LEU E 1 242 ? 84.150 14.025 145.686 1.00 32.97 242 LEU E N 1
ATOM 10013 C CA . LEU E 1 242 ? 84.331 13.397 144.381 1.00 38.07 242 LEU E CA 1
ATOM 10014 C C . LEU E 1 242 ? 83.673 12.024 144.332 1.00 37.59 242 LEU E C 1
ATOM 10015 O O . LEU E 1 242 ? 83.039 11.666 143.331 1.00 37.24 242 LEU E O 1
ATOM 10028 N N . ILE E 1 244 ? 81.166 10.983 146.208 1.00 33.33 244 ILE E N 1
ATOM 10029 C CA . ILE E 1 244 ? 79.723 11.209 146.221 1.00 33.42 244 ILE E CA 1
ATOM 10030 C C . ILE E 1 244 ? 79.227 11.523 144.815 1.00 32.55 244 ILE E C 1
ATOM 10031 O O . ILE E 1 244 ? 78.265 10.920 144.325 1.00 33.70 244 ILE E O 1
ATOM 10036 N N . ALA E 1 245 ? 79.886 12.470 144.144 1.00 33.01 245 ALA E N 1
ATOM 10037 C CA . ALA E 1 245 ? 79.427 12.905 142.829 1.00 34.85 245 ALA E CA 1
ATOM 10038 C C . ALA E 1 245 ? 79.530 11.783 141.803 1.00 33.66 245 ALA E C 1
ATOM 10039 O O . ALA E 1 245 ? 78.620 11.592 140.987 1.00 38.25 245 ALA E O 1
ATOM 10041 N N . GLU E 1 246 ? 80.627 11.023 141.831 1.00 33.89 246 GLU E N 1
ATOM 10042 C CA . GLU E 1 246 ? 80.819 9.983 140.825 1.00 33.48 246 GLU E CA 1
ATOM 10043 C C . GLU E 1 246 ? 79.861 8.817 141.039 1.00 37.33 246 GLU E C 1
ATOM 10044 O O . GLU E 1 246 ? 79.345 8.247 140.071 1.00 37.68 246 GLU E O 1
ATOM 10050 N N . ALA E 1 247 ? 79.600 8.451 142.297 1.00 31.58 247 ALA E N 1
ATOM 10051 C CA . ALA E 1 247 ? 78.646 7.378 142.558 1.00 31.13 247 ALA E CA 1
ATOM 10052 C C . ALA E 1 247 ? 77.228 7.798 142.190 1.00 33.31 247 ALA E C 1
ATOM 10053 O O . ALA E 1 247 ? 76.448 6.989 141.675 1.00 31.21 247 ALA E O 1
ATOM 10055 N N . ASP E 1 248 ? 76.877 9.062 142.446 1.00 32.83 248 ASP E N 1
ATOM 10056 C CA . ASP E 1 248 ? 75.530 9.539 142.145 1.00 36.00 248 ASP E CA 1
ATOM 10057 C C . ASP E 1 248 ? 75.248 9.532 140.649 1.00 37.37 248 ASP E C 1
ATOM 10058 O O . ASP E 1 248 ? 74.110 9.283 140.235 1.00 37.94 248 ASP E O 1
ATOM 10063 N N . ARG E 1 249 ? 76.263 9.801 139.823 1.00 35.19 249 ARG E N 1
ATOM 10064 C CA . ARG E 1 249 ? 76.069 9.734 138.378 1.00 38.27 249 ARG E CA 1
ATOM 10065 C C . ARG E 1 249 ? 75.682 8.331 137.931 1.00 43.37 249 ARG E C 1
ATOM 10066 O O . ARG E 1 249 ? 75.001 8.174 136.910 1.00 35.68 249 ARG E O 1
ATOM 10074 N N . LEU E 1 250 ? 76.083 7.307 138.688 1.00 36.98 250 LEU E N 1
ATOM 10075 C CA . LEU E 1 250 ? 75.758 5.928 138.350 1.00 35.18 250 LEU E CA 1
ATOM 10076 C C . LEU E 1 250 ? 74.406 5.478 138.882 1.00 35.90 250 LEU E C 1
ATOM 10077 O O . LEU E 1 250 ? 73.872 4.474 138.399 1.00 36.52 250 LEU E O 1
ATOM 10082 N N . THR E 1 251 ? 73.843 6.180 139.864 1.00 37.68 251 THR E N 1
ATOM 10083 C CA . THR E 1 251 ? 72.550 5.821 140.450 1.00 35.17 251 THR E CA 1
ATOM 10084 C C . THR E 1 251 ? 71.646 7.046 140.516 1.00 41.47 251 THR E C 1
ATOM 10085 O O . THR E 1 251 ? 71.254 7.486 141.601 1.00 37.39 251 THR E O 1
ATOM 10089 N N . PRO E 1 252 ? 71.272 7.612 139.363 1.00 41.03 252 PRO E N 1
ATOM 10090 C CA . PRO E 1 252 ? 70.502 8.868 139.385 1.00 36.06 252 PRO E CA 1
ATOM 10091 C C . PRO E 1 252 ? 69.128 8.730 140.020 1.00 38.34 252 PRO E C 1
ATOM 10092 O O . PRO E 1 252 ? 68.556 9.743 140.441 1.00 42.27 252 PRO E O 1
ATOM 10096 N N . ASP E 1 253 ? 68.582 7.517 140.105 1.00 37.92 253 ASP E N 1
ATOM 10097 C CA . ASP E 1 253 ? 67.310 7.302 140.782 1.00 42.54 253 ASP E CA 1
ATOM 10098 C C . ASP E 1 253 ? 67.456 7.188 142.293 1.00 40.22 253 ASP E C 1
ATOM 10099 O O . ASP E 1 253 ? 66.441 7.199 142.999 1.00 35.13 253 ASP E O 1
ATOM 10104 N N . ASN E 1 254 ? 68.681 7.075 142.803 1.00 36.50 254 ASN E N 1
ATOM 10105 C CA . ASN E 1 254 ? 68.933 6.914 144.237 1.00 34.27 254 ASN E CA 1
ATOM 10106 C C . ASN E 1 254 ? 70.221 7.641 144.600 1.00 35.10 254 ASN E C 1
ATOM 10107 O O . ASN E 1 254 ? 71.247 7.017 144.900 1.00 35.92 254 ASN E O 1
ATOM 10112 N N . PRO E 1 255 ? 70.203 8.971 144.584 1.00 34.57 255 PRO E N 1
ATOM 10113 C CA . PRO E 1 255 ? 71.420 9.727 144.895 1.00 34.67 255 PRO E CA 1
ATOM 10114 C C . PRO E 1 255 ? 71.743 9.675 146.381 1.00 37.82 255 PRO E C 1
ATOM 10115 O O . PRO E 1 255 ? 70.927 9.296 147.225 1.00 33.75 255 PRO E O 1
ATOM 10119 N N . PHE E 1 256 ? 72.974 10.067 146.689 1.00 37.02 256 PHE E N 1
ATOM 10120 C CA . PHE E 1 256 ? 73.439 10.106 148.068 1.00 33.78 256 PHE E CA 1
ATOM 10121 C C . PHE E 1 256 ? 72.684 11.157 148.873 1.00 33.94 256 PHE E C 1
ATOM 10122 O O . PHE E 1 256 ? 72.433 12.268 148.397 1.00 33.60 256 PHE E O 1
ATOM 10130 N N . GLY E 1 257 ? 72.318 10.799 150.101 1.00 34.34 257 GLY E N 1
ATOM 10131 C CA . GLY E 1 257 ? 72.091 11.807 151.122 1.00 27.75 257 GLY E CA 1
ATOM 10132 C C . GLY E 1 257 ? 73.435 12.229 151.698 1.00 34.43 257 GLY E C 1
ATOM 10133 O O . GLY E 1 257 ? 74.340 11.415 151.876 1.00 34.78 257 GLY E O 1
ATOM 10134 N N . VAL E 1 258 ? 73.577 13.525 151.958 1.00 30.32 258 VAL E N 1
ATOM 10135 C CA . VAL E 1 258 ? 74.862 14.086 152.361 1.00 28.20 258 VAL E CA 1
ATOM 10136 C C . VAL E 1 258 ? 74.694 14.812 153.687 1.00 36.04 258 VAL E C 1
ATOM 10137 O O . VAL E 1 258 ? 73.940 15.788 153.773 1.00 38.46 258 VAL E O 1
ATOM 10141 N N . ARG E 1 259 ? 75.396 14.340 154.711 1.00 35.61 259 ARG E N 1
ATOM 10142 C CA . ARG E 1 259 ? 75.523 15.023 155.989 1.00 36.24 259 ARG E CA 1
ATOM 10143 C C . ARG E 1 259 ? 76.977 15.445 156.175 1.00 35.62 259 ARG E C 1
ATOM 10144 O O . ARG E 1 259 ? 77.838 15.168 155.338 1.00 36.85 259 ARG E O 1
ATOM 10152 N N . SER E 1 260 ? 77.256 16.111 157.293 1.00 40.28 260 SER E N 1
ATOM 10153 C CA . SER E 1 260 ? 78.562 16.724 157.479 1.00 36.96 260 SER E CA 1
ATOM 10154 C C . SER E 1 260 ? 78.903 16.790 158.960 1.00 42.31 260 SER E C 1
ATOM 10155 O O . SER E 1 260 ? 78.027 16.961 159.811 1.00 45.54 260 SER E O 1
ATOM 10158 N N . LEU E 1 261 ? 80.195 16.651 159.252 1.00 39.24 261 LEU E N 1
ATOM 10159 C CA . LEU E 1 261 ? 80.746 16.847 160.578 1.00 37.83 261 LEU E CA 1
ATOM 10160 C C . LEU E 1 261 ? 82.067 17.582 160.408 1.00 39.82 261 LEU E C 1
ATOM 10161 O O . LEU E 1 261 ? 82.826 17.280 159.474 1.00 36.96 261 LEU E O 1
ATOM 10166 N N . PRO E 1 262 ? 82.372 18.538 161.277 1.00 41.33 262 PRO E N 1
ATOM 10167 C CA . PRO E 1 262 ? 83.715 19.116 161.286 1.00 39.88 262 PRO E CA 1
ATOM 10168 C C . PRO E 1 262 ? 84.693 18.175 161.972 1.00 39.80 262 PRO E C 1
ATOM 10169 O O . PRO E 1 262 ? 84.310 17.227 162.660 1.00 45.72 262 PRO E O 1
ATOM 10173 N N . GLY E 1 263 ? 85.973 18.437 161.757 1.00 41.46 263 GLY E N 1
ATOM 10174 C CA . GLY E 1 263 ? 87.008 17.728 162.483 1.00 44.59 263 GLY E CA 1
ATOM 10175 C C . GLY E 1 263 ? 87.707 16.663 161.663 1.00 46.51 263 GLY E C 1
ATOM 10176 O O . GLY E 1 263 ? 87.485 16.489 160.461 1.00 37.27 263 GLY E O 1
ATOM 10177 N N . ASP E 1 264 ? 88.561 15.916 162.359 1.00 43.98 264 ASP E N 1
ATOM 10178 C CA . ASP E 1 264 ? 89.512 15.019 161.716 1.00 43.95 264 ASP E CA 1
ATOM 10179 C C . ASP E 1 264 ? 88.833 13.722 161.273 1.00 39.75 264 ASP E C 1
ATOM 10180 O O . ASP E 1 264 ? 87.606 13.600 161.239 1.00 40.56 264 ASP E O 1
ATOM 10185 N N . HIS E 1 265 ? 89.656 12.726 160.944 1.00 42.05 265 HIS E N 1
ATOM 10186 C CA . HIS E 1 265 ? 89.213 11.462 160.374 1.00 41.06 265 HIS E CA 1
ATOM 10187 C C . HIS E 1 265 ? 88.602 10.515 161.399 1.00 36.12 265 HIS E C 1
ATOM 10188 O O . HIS E 1 265 ? 88.071 9.470 161.010 1.00 37.73 265 HIS E O 1
ATOM 10195 N N . SER E 1 266 ? 88.653 10.847 162.690 1.00 38.90 266 SER E N 1
ATOM 10196 C CA . SER E 1 266 ? 88.226 9.941 163.754 1.00 41.45 266 SER E CA 1
ATOM 10197 C C . SER E 1 266 ? 87.162 10.600 164.627 1.00 42.41 266 SER E C 1
ATOM 10198 O O . SER E 1 266 ? 87.401 10.875 165.811 1.00 45.09 266 SER E O 1
ATOM 10201 N N . PRO E 1 267 ? 85.963 10.844 164.084 1.00 38.53 267 PRO E N 1
ATOM 10202 C CA . PRO E 1 267 ? 84.897 11.417 164.918 1.00 40.02 267 PRO E CA 1
ATOM 10203 C C . PRO E 1 267 ? 84.377 10.456 165.968 1.00 41.99 267 PRO E C 1
ATOM 10204 O O . PRO E 1 267 ? 83.839 10.910 166.982 1.00 37.57 267 PRO E O 1
ATOM 10216 N N . VAL E 1 269 ? 86.123 8.943 167.887 1.00 43.42 269 VAL E N 1
ATOM 10217 C CA . VAL E 1 269 ? 87.052 9.161 168.990 1.00 43.15 269 VAL E CA 1
ATOM 10218 C C . VAL E 1 269 ? 86.908 10.560 169.575 1.00 43.22 269 VAL E C 1
ATOM 10219 O O . VAL E 1 269 ? 86.770 10.721 170.787 1.00 42.10 269 VAL E O 1
ATOM 10223 N N . HIS E 1 270 ? 86.931 11.586 168.722 1.00 44.79 270 HIS E N 1
ATOM 10224 C CA . HIS E 1 270 ? 86.969 12.969 169.180 1.00 41.41 270 HIS E CA 1
ATOM 10225 C C . HIS E 1 270 ? 85.606 13.645 169.220 1.00 45.34 270 HIS E C 1
ATOM 10226 O O . HIS E 1 270 ? 85.456 14.647 169.928 1.00 51.54 270 HIS E O 1
ATOM 10233 N N . ARG E 1 271 ? 84.621 13.145 168.476 1.00 40.31 271 ARG E N 1
ATOM 10234 C CA . ARG E 1 271 ? 83.282 13.722 168.524 1.00 39.10 271 ARG E CA 1
ATOM 10235 C C . ARG E 1 271 ? 82.213 12.635 168.564 1.00 43.12 271 ARG E C 1
ATOM 10236 O O . ARG E 1 271 ? 81.270 12.677 167.763 1.00 44.31 271 ARG E O 1
ATOM 10244 N N . PRO E 1 272 ? 82.307 11.656 169.469 1.00 42.17 272 PRO E N 1
ATOM 10245 C CA . PRO E 1 272 ? 81.371 10.521 169.404 1.00 42.01 272 PRO E CA 1
ATOM 10246 C C . PRO E 1 272 ? 79.928 10.908 169.668 1.00 45.39 272 PRO E C 1
ATOM 10247 O O . PRO E 1 272 ? 79.021 10.204 169.206 1.00 47.31 272 PRO E O 1
ATOM 10251 N N . GLY E 1 273 ? 79.686 12.008 170.381 1.00 46.09 273 GLY E N 1
ATOM 10252 C CA . GLY E 1 273 ? 78.318 12.378 170.709 1.00 37.04 273 GLY E CA 1
ATOM 10253 C C . GLY E 1 273 ? 77.547 12.893 169.508 1.00 40.79 273 GLY E C 1
ATOM 10254 O O . GLY E 1 273 ? 76.441 12.426 169.220 1.00 38.12 273 GLY E O 1
ATOM 10255 N N . GLU E 1 274 ? 78.115 13.868 168.792 1.00 40.58 274 GLU E N 1
ATOM 10256 C CA . GLU E 1 274 ? 77.416 14.402 167.629 1.00 43.56 274 GLU E CA 1
ATOM 10257 C C . GLU E 1 274 ? 77.415 13.412 166.472 1.00 45.96 274 GLU E C 1
ATOM 10258 O O . GLU E 1 274 ? 76.506 13.446 165.635 1.00 46.38 274 GLU E O 1
ATOM 10264 N N . LEU E 1 275 ? 78.414 12.528 166.404 1.00 39.80 275 LEU E N 1
ATOM 10265 C CA . LEU E 1 275 ? 78.351 11.447 165.427 1.00 40.45 275 LEU E CA 1
ATOM 10266 C C . LEU E 1 275 ? 77.157 10.544 165.706 1.00 40.47 275 LEU E C 1
ATOM 10267 O O . LEU E 1 275 ? 76.424 10.166 164.785 1.00 37.50 275 LEU E O 1
ATOM 10272 N N . ALA E 1 276 ? 76.936 10.205 166.979 1.00 42.48 276 ALA E N 1
ATOM 10273 C CA . ALA E 1 276 ? 75.767 9.411 167.340 1.00 40.15 276 ALA E CA 1
ATOM 10274 C C . ALA E 1 276 ? 74.478 10.162 167.036 1.00 41.24 276 ALA E C 1
ATOM 10275 O O . ALA E 1 276 ? 73.509 9.573 166.541 1.00 40.90 276 ALA E O 1
ATOM 10277 N N . ASP E 1 277 ? 74.448 11.467 167.323 1.00 43.02 277 ASP E N 1
ATOM 10278 C CA . ASP E 1 277 ? 73.269 12.267 167.009 1.00 42.89 277 ASP E CA 1
ATOM 10279 C C . ASP E 1 277 ? 72.968 12.239 165.517 1.00 43.92 277 ASP E C 1
ATOM 10280 O O . ASP E 1 277 ? 71.802 12.155 165.113 1.00 45.00 277 ASP E O 1
ATOM 10282 N N . LEU E 1 278 ? 74.008 12.302 164.682 1.00 43.31 278 LEU E N 1
ATOM 10283 C CA . LEU E 1 278 ? 73.806 12.217 163.239 1.00 39.45 278 LEU E CA 1
ATOM 10284 C C . LEU E 1 278 ? 73.259 10.852 162.844 1.00 38.62 278 LEU E C 1
ATOM 10285 O O . LEU E 1 278 ? 72.262 10.755 162.120 1.00 42.68 278 LEU E O 1
ATOM 10290 N N . LEU E 1 279 ? 73.901 9.779 163.320 1.00 35.61 279 LEU E N 1
ATOM 10291 C CA . LEU E 1 279 ? 73.503 8.434 162.915 1.00 34.04 279 LEU E CA 1
ATOM 10292 C C . LEU E 1 279 ? 72.092 8.106 163.385 1.00 40.08 279 LEU E C 1
ATOM 10293 O O . LEU E 1 279 ? 71.344 7.413 162.686 1.00 35.46 279 LEU E O 1
ATOM 10298 N N . ALA E 1 280 ? 71.709 8.598 164.568 1.00 33.70 280 ALA E N 1
ATOM 10299 C CA . ALA E 1 280 ? 70.364 8.347 165.073 1.00 39.23 280 ALA E CA 1
ATOM 10300 C C . ALA E 1 280 ? 69.309 9.104 164.275 1.00 38.62 280 ALA E C 1
ATOM 10301 O O . ALA E 1 280 ? 68.169 8.640 164.161 1.00 40.40 280 ALA E O 1
ATOM 10303 N N . GLY E 1 281 ? 69.663 10.263 163.722 1.00 37.54 281 GLY E N 1
ATOM 10304 C CA . GLY E 1 281 ? 68.731 11.033 162.922 1.00 41.85 281 GLY E CA 1
ATOM 10305 C C . GLY E 1 281 ? 68.558 10.558 161.496 1.00 49.33 281 GLY E C 1
ATOM 10306 O O . GLY E 1 281 ? 67.698 11.084 160.784 1.00 51.69 281 GLY E O 1
ATOM 10307 N N . ILE E 1 282 ? 69.352 9.583 161.063 1.00 50.17 282 ILE E N 1
ATOM 10308 C CA . ILE E 1 282 ? 69.244 9.046 159.713 1.00 52.81 282 ILE E CA 1
ATOM 10309 C C . ILE E 1 282 ? 68.114 8.023 159.656 1.00 61.54 282 ILE E C 1
ATOM 10310 O O . ILE E 1 282 ? 67.344 7.968 158.694 1.00 63.38 282 ILE E O 1
ATOM 10316 N N . GLY F 1 8 ? 63.297 -4.516 175.521 1.00 57.52 8 GLY F N 1
ATOM 10317 C CA . GLY F 1 8 ? 63.670 -3.260 176.146 1.00 48.45 8 GLY F CA 1
ATOM 10318 C C . GLY F 1 8 ? 64.763 -3.418 177.184 1.00 46.53 8 GLY F C 1
ATOM 10319 O O . GLY F 1 8 ? 64.818 -2.670 178.160 1.00 47.09 8 GLY F O 1
ATOM 10320 N N . THR F 1 9 ? 65.641 -4.393 176.967 1.00 44.67 9 THR F N 1
ATOM 10321 C CA . THR F 1 9 ? 66.712 -4.719 177.898 1.00 41.33 9 THR F CA 1
ATOM 10322 C C . THR F 1 9 ? 68.054 -4.273 177.332 1.00 42.69 9 THR F C 1
ATOM 10323 O O . THR F 1 9 ? 68.340 -4.482 176.148 1.00 41.17 9 THR F O 1
ATOM 10327 N N . LEU F 1 10 ? 68.871 -3.655 178.182 1.00 37.86 10 LEU F N 1
ATOM 10328 C CA . LEU F 1 10 ? 70.214 -3.231 177.810 1.00 29.16 10 LEU F CA 1
ATOM 10329 C C . LEU F 1 10 ? 71.215 -3.803 178.800 1.00 39.50 10 LEU F C 1
ATOM 10330 O O . LEU F 1 10 ? 71.008 -3.720 180.016 1.00 34.06 10 LEU F O 1
ATOM 10335 N N . ALA F 1 11 ? 72.296 -4.375 178.280 1.00 30.50 11 ALA F N 1
ATOM 10336 C CA . ALA F 1 11 ? 73.381 -4.899 179.097 1.00 31.13 11 ALA F CA 1
ATOM 10337 C C . ALA F 1 11 ? 74.537 -3.906 179.085 1.00 33.82 11 ALA F C 1
ATOM 10338 O O . ALA F 1 11 ? 75.042 -3.548 178.016 1.00 35.81 11 ALA F O 1
ATOM 10340 N N . VAL F 1 12 ? 74.949 -3.463 180.267 1.00 31.52 12 VAL F N 1
ATOM 10341 C CA . VAL F 1 12 ? 76.082 -2.560 180.424 1.00 30.45 12 VAL F CA 1
ATOM 10342 C C . VAL F 1 12 ? 77.271 -3.389 180.890 1.00 32.50 12 VAL F C 1
ATOM 10343 O O . VAL F 1 12 ? 77.239 -3.978 181.978 1.00 32.95 12 VAL F O 1
ATOM 10347 N N . LEU F 1 13 ? 78.318 -3.444 180.070 1.00 28.37 13 LEU F N 1
ATOM 10348 C CA . LEU F 1 13 ? 79.437 -4.354 180.284 1.00 34.63 13 LEU F CA 1
ATOM 10349 C C . LEU F 1 13 ? 80.635 -3.593 180.841 1.00 34.59 13 LEU F C 1
ATOM 10350 O O . LEU F 1 13 ? 81.091 -2.616 180.237 1.00 30.78 13 LEU F O 1
ATOM 10355 N N . VAL F 1 14 ? 81.149 -4.054 181.982 1.00 29.33 14 VAL F N 1
ATOM 10356 C CA . VAL F 1 14 ? 82.295 -3.445 182.650 1.00 28.20 14 VAL F CA 1
ATOM 10357 C C . VAL F 1 14 ? 83.448 -4.442 182.629 1.00 32.22 14 VAL F C 1
ATOM 10358 O O . VAL F 1 14 ? 83.341 -5.543 183.187 1.00 31.62 14 VAL F O 1
ATOM 10362 N N . HIS F 1 15 ? 84.554 -4.041 182.007 1.00 29.12 15 HIS F N 1
ATOM 10363 C CA . HIS F 1 15 ? 85.711 -4.890 181.770 1.00 32.57 15 HIS F CA 1
ATOM 10364 C C . HIS F 1 15 ? 86.513 -5.102 183.052 1.00 31.86 15 HIS F C 1
ATOM 10365 O O . HIS F 1 15 ? 86.336 -4.408 184.057 1.00 30.22 15 HIS F O 1
ATOM 10372 N N . GLY F 1 16 ? 87.438 -6.061 182.990 1.00 33.76 16 GLY F N 1
ATOM 10373 C CA . GLY F 1 16 ? 88.323 -6.358 184.094 1.00 35.37 16 GLY F CA 1
ATOM 10374 C C . GLY F 1 16 ? 89.626 -5.582 184.019 1.00 34.82 16 GLY F C 1
ATOM 10375 O O . GLY F 1 16 ? 89.815 -4.693 183.187 1.00 33.81 16 GLY F O 1
ATOM 10376 N N . ALA F 1 17 ? 90.542 -5.938 184.916 1.00 35.22 17 ALA F N 1
ATOM 10377 C CA . ALA F 1 17 ? 91.814 -5.237 185.013 1.00 39.39 17 ALA F CA 1
ATOM 10378 C C . ALA F 1 17 ? 92.674 -5.485 183.778 1.00 38.10 17 ALA F C 1
ATOM 10379 O O . ALA F 1 17 ? 92.653 -6.567 183.184 1.00 37.52 17 ALA F O 1
ATOM 10381 N N . TRP F 1 18 ? 93.423 -4.449 183.388 1.00 38.49 18 TRP F N 1
ATOM 10382 C CA . TRP F 1 18 ? 94.318 -4.473 182.233 1.00 41.21 18 TRP F CA 1
ATOM 10383 C C . TRP F 1 18 ? 93.575 -4.691 180.921 1.00 38.34 18 TRP F C 1
ATOM 10384 O O . TRP F 1 18 ? 94.203 -4.817 179.866 1.00 42.32 18 TRP F O 1
ATOM 10395 N N . HIS F 1 19 ? 92.248 -4.735 180.967 1.00 39.78 19 HIS F N 1
ATOM 10396 C CA . HIS F 1 19 ? 91.428 -4.927 179.783 1.00 35.67 19 HIS F CA 1
ATOM 10397 C C . HIS F 1 19 ? 90.719 -3.620 179.436 1.00 32.53 19 HIS F C 1
ATOM 10398 O O . HIS F 1 19 ? 91.021 -2.556 179.989 1.00 34.73 19 HIS F O 1
ATOM 10405 N N . SER F 1 20 ? 89.769 -3.699 178.511 1.00 33.95 20 SER F N 1
ATOM 10406 C CA . SER F 1 20 ? 89.037 -2.521 178.068 1.00 37.07 20 SER F CA 1
ATOM 10407 C C . SER F 1 20 ? 87.711 -2.976 177.475 1.00 33.80 20 SER F C 1
ATOM 10408 O O . SER F 1 20 ? 87.391 -4.167 177.458 1.00 31.00 20 SER F O 1
ATOM 10411 N N . SER F 1 21 ? 86.965 -2.013 176.981 1.00 35.12 21 SER F N 1
ATOM 10412 C CA . SER F 1 21 ? 85.693 -2.247 176.357 1.00 35.04 21 SER F CA 1
ATOM 10413 C C . SER F 1 21 ? 85.843 -3.129 175.151 1.00 40.53 21 SER F C 1
ATOM 10414 O O . SER F 1 21 ? 84.951 -3.822 174.770 1.00 37.14 21 SER F O 1
ATOM 10417 N N . LEU F 1 22 ? 87.046 -3.124 174.589 1.00 37.82 22 LEU F N 1
ATOM 10418 C CA . LEU F 1 22 ? 87.360 -3.907 173.398 1.00 34.56 22 LEU F CA 1
ATOM 10419 C C . LEU F 1 22 ? 87.206 -5.426 173.530 1.00 38.08 22 LEU F C 1
ATOM 10420 O O . LEU F 1 22 ? 86.975 -6.103 172.528 1.00 39.39 22 LEU F O 1
ATOM 10425 N N . HIS F 1 23 ? 87.328 -5.973 174.738 1.00 38.61 23 HIS F N 1
ATOM 10426 C CA . HIS F 1 23 ? 87.213 -7.405 174.874 1.00 43.58 23 HIS F CA 1
ATOM 10427 C C . HIS F 1 23 ? 85.801 -7.944 174.840 1.00 38.34 23 HIS F C 1
ATOM 10428 O O . HIS F 1 23 ? 85.619 -9.109 174.711 1.00 42.63 23 HIS F O 1
ATOM 10435 N N . TRP F 1 24 ? 84.818 -7.073 174.902 1.00 38.36 24 TRP F N 1
ATOM 10436 C CA . TRP F 1 24 ? 83.421 -7.485 174.891 1.00 38.63 24 TRP F CA 1
ATOM 10437 C C . TRP F 1 24 ? 82.836 -7.620 173.489 1.00 41.11 24 TRP F C 1
ATOM 10438 O O . TRP F 1 24 ? 81.705 -8.102 173.358 1.00 40.96 24 TRP F O 1
ATOM 10449 N N . ALA F 1 25 ? 83.576 -7.219 172.449 1.00 36.01 25 ALA F N 1
ATOM 10450 C CA . ALA F 1 25 ? 82.979 -7.032 171.125 1.00 39.68 25 ALA F CA 1
ATOM 10451 C C . ALA F 1 25 ? 82.314 -8.303 170.610 1.00 37.61 25 ALA F C 1
ATOM 10452 O O . ALA F 1 25 ? 81.204 -8.253 170.066 1.00 37.84 25 ALA F O 1
ATOM 10454 N N . ALA F 1 26 ? 82.973 -9.453 170.767 1.00 34.67 26 ALA F N 1
ATOM 10455 C CA . ALA F 1 26 ? 82.383 -10.704 170.303 1.00 32.56 26 ALA F CA 1
ATOM 10456 C C . ALA F 1 26 ? 81.128 -11.050 171.096 1.00 42.78 26 ALA F C 1
ATOM 10457 O O . ALA F 1 26 ? 80.131 -11.512 170.527 1.00 39.82 26 ALA F O 1
ATOM 10459 N N . ALA F 1 27 ? 81.155 -10.831 172.415 1.00 38.80 27 ALA F N 1
ATOM 10460 C CA . ALA F 1 27 ? 79.977 -11.107 173.229 1.00 38.54 27 ALA F CA 1
ATOM 10461 C C . ALA F 1 27 ? 78.837 -10.148 172.911 1.00 33.96 27 ALA F C 1
ATOM 10462 O O . ALA F 1 27 ? 77.667 -10.544 172.961 1.00 31.66 27 ALA F O 1
ATOM 10464 N N . GLN F 1 28 ? 79.153 -8.892 172.584 1.00 31.33 28 GLN F N 1
ATOM 10465 C CA . GLN F 1 28 ? 78.111 -7.941 172.208 1.00 34.38 28 GLN F CA 1
ATOM 10466 C C . GLN F 1 28 ? 77.403 -8.376 170.932 1.00 38.76 28 GLN F C 1
ATOM 10467 O O . GLN F 1 28 ? 76.181 -8.227 170.809 1.00 37.52 28 GLN F O 1
ATOM 10473 N N . ARG F 1 29 ? 78.157 -8.908 169.967 1.00 36.86 29 ARG F N 1
ATOM 10474 C CA . ARG F 1 29 ? 77.534 -9.425 168.755 1.00 38.40 29 ARG F CA 1
ATOM 10475 C C . ARG F 1 29 ? 76.616 -10.596 169.073 1.00 38.15 29 ARG F C 1
ATOM 10476 O O . ARG F 1 29 ? 75.504 -10.684 168.540 1.00 37.41 29 ARG F O 1
ATOM 10484 N N . GLY F 1 30 ? 77.058 -11.499 169.952 1.00 39.42 30 GLY F N 1
ATOM 10485 C CA . GLY F 1 30 ? 76.191 -12.587 170.372 1.00 38.55 30 GLY F CA 1
ATOM 10486 C C . GLY F 1 30 ? 74.930 -12.094 171.057 1.00 39.76 30 GLY F C 1
ATOM 10487 O O . GLY F 1 30 ? 73.862 -12.697 170.924 1.00 38.54 30 GLY F O 1
ATOM 10488 N N . LEU F 1 31 ? 75.033 -10.985 171.793 1.00 33.06 31 LEU F N 1
ATOM 10489 C CA . LEU F 1 31 ? 73.859 -10.452 172.476 1.00 37.39 31 LEU F CA 1
ATOM 10490 C C . LEU F 1 31 ? 72.863 -9.861 171.484 1.00 40.06 31 LEU F C 1
ATOM 10491 O O . LEU F 1 31 ? 71.650 -10.056 171.625 1.00 35.23 31 LEU F O 1
ATOM 10496 N N . ALA F 1 32 ? 73.355 -9.138 170.471 1.00 33.30 32 ALA F N 1
ATOM 10497 C CA . ALA F 1 32 ? 72.464 -8.625 169.434 1.00 39.35 32 ALA F CA 1
ATOM 10498 C C . ALA F 1 32 ? 71.819 -9.767 168.660 1.00 40.09 32 ALA F C 1
ATOM 10499 O O . ALA F 1 32 ? 70.654 -9.675 168.253 1.00 39.14 32 ALA F O 1
ATOM 10501 N N . ARG F 1 33 ? 72.573 -10.849 168.445 1.00 38.51 33 ARG F N 1
ATOM 10502 C CA . ARG F 1 33 ? 72.028 -12.076 167.873 1.00 41.28 33 ARG F CA 1
ATOM 10503 C C . ARG F 1 33 ? 70.783 -12.546 168.618 1.00 47.42 33 ARG F C 1
ATOM 10504 O O . ARG F 1 33 ? 69.899 -13.171 168.021 1.00 49.18 33 ARG F O 1
ATOM 10512 N N . ARG F 1 34 ? 70.694 -12.250 169.915 1.00 43.22 34 ARG F N 1
ATOM 10513 C CA . ARG F 1 34 ? 69.559 -12.632 170.743 1.00 45.32 34 ARG F CA 1
ATOM 10514 C C . ARG F 1 34 ? 68.615 -11.470 171.029 1.00 44.09 34 ARG F C 1
ATOM 10515 O O . ARG F 1 34 ? 67.729 -11.602 171.878 1.00 44.61 34 ARG F O 1
ATOM 10523 N N . GLY F 1 35 ? 68.786 -10.338 170.349 1.00 42.69 35 GLY F N 1
ATOM 10524 C CA . GLY F 1 35 ? 67.905 -9.206 170.556 1.00 39.75 35 GLY F CA 1
ATOM 10525 C C . GLY F 1 35 ? 68.160 -8.415 171.817 1.00 48.65 35 GLY F C 1
ATOM 10526 O O . GLY F 1 35 ? 67.266 -7.697 172.276 1.00 44.08 35 GLY F O 1
ATOM 10527 N N . VAL F 1 36 ? 69.351 -8.522 172.398 1.00 44.59 36 VAL F N 1
ATOM 10528 C CA . VAL F 1 36 ? 69.721 -7.770 173.591 1.00 34.80 36 VAL F CA 1
ATOM 10529 C C . VAL F 1 36 ? 70.742 -6.719 173.183 1.00 31.02 36 VAL F C 1
ATOM 10530 O O . VAL F 1 36 ? 71.851 -7.055 172.747 1.00 36.19 36 VAL F O 1
ATOM 10534 N N . ALA F 1 37 ? 70.367 -5.451 173.310 1.00 29.64 37 ALA F N 1
ATOM 10535 C CA . ALA F 1 37 ? 71.318 -4.376 173.087 1.00 32.42 37 ALA F CA 1
ATOM 10536 C C . ALA F 1 37 ? 72.346 -4.345 174.215 1.00 36.92 37 ALA F C 1
ATOM 10537 O O . ALA F 1 37 ? 72.106 -4.831 175.325 1.00 36.45 37 ALA F O 1
ATOM 10539 N N . SER F 1 38 ? 73.507 -3.767 173.922 1.00 32.12 38 SER F N 1
ATOM 10540 C CA . SER F 1 38 ? 74.572 -3.747 174.911 1.00 34.33 38 SER F CA 1
ATOM 10541 C C . SER F 1 38 ? 75.543 -2.622 174.596 1.00 36.42 38 SER F C 1
ATOM 10542 O O . SER F 1 38 ? 75.751 -2.270 173.434 1.00 38.31 38 SER F O 1
ATOM 10545 N N . ILE F 1 39 ? 76.130 -2.064 175.653 1.00 36.18 39 ILE F N 1
ATOM 10546 C CA . ILE F 1 39 ? 77.245 -1.138 175.534 1.00 32.88 39 ILE F CA 1
ATOM 10547 C C . ILE F 1 39 ? 78.326 -1.570 176.511 1.00 38.74 39 ILE F C 1
ATOM 10548 O O . ILE F 1 39 ? 78.050 -2.195 177.540 1.00 37.10 39 ILE F O 1
ATOM 10553 N N . ALA F 1 40 ? 79.568 -1.240 176.175 1.00 37.37 40 ALA F N 1
ATOM 10554 C CA . ALA F 1 40 ? 80.721 -1.554 177.005 1.00 36.34 40 ALA F CA 1
ATOM 10555 C C . ALA F 1 40 ? 81.349 -0.256 177.488 1.00 38.39 40 ALA F C 1
ATOM 10556 O O . ALA F 1 40 ? 81.609 0.649 176.689 1.00 36.43 40 ALA F O 1
ATOM 10558 N N . VAL F 1 41 ? 81.579 -0.169 178.785 1.00 31.68 41 VAL F N 1
ATOM 10559 C CA . VAL F 1 41 ? 82.156 1.014 179.409 1.00 34.81 41 VAL F CA 1
ATOM 10560 C C . VAL F 1 41 ? 83.672 0.887 179.389 1.00 39.92 41 VAL F C 1
ATOM 10561 O O . VAL F 1 41 ? 84.218 -0.215 179.523 1.00 46.17 41 VAL F O 1
ATOM 10565 N N . ASP F 1 42 ? 84.360 2.010 179.197 1.00 41.99 42 ASP F N 1
ATOM 10566 C CA . ASP F 1 42 ? 85.806 2.086 179.371 1.00 38.48 42 ASP F CA 1
ATOM 10567 C C . ASP F 1 42 ? 86.080 2.804 180.689 1.00 36.82 42 ASP F C 1
ATOM 10568 O O . ASP F 1 42 ? 85.863 4.015 180.800 1.00 40.48 42 ASP F O 1
ATOM 10573 N N . LEU F 1 43 ? 86.539 2.055 181.689 1.00 35.52 43 LEU F N 1
ATOM 10574 C CA . LEU F 1 43 ? 86.851 2.656 182.973 1.00 38.31 43 LEU F CA 1
ATOM 10575 C C . LEU F 1 43 ? 88.040 3.606 182.828 1.00 41.13 43 LEU F C 1
ATOM 10576 O O . LEU F 1 43 ? 88.870 3.435 181.931 1.00 37.32 43 LEU F O 1
ATOM 10581 N N . PRO F 1 44 ? 88.123 4.630 183.679 1.00 41.98 44 PRO F N 1
ATOM 10582 C CA . PRO F 1 44 ? 89.250 5.570 183.609 1.00 39.58 44 PRO F CA 1
ATOM 10583 C C . PRO F 1 44 ? 90.594 4.859 183.540 1.00 38.85 44 PRO F C 1
ATOM 10584 O O . PRO F 1 44 ? 90.886 3.960 184.333 1.00 42.76 44 PRO F O 1
ATOM 10588 N N . GLY F 1 45 ? 91.407 5.260 182.568 1.00 40.28 45 GLY F N 1
ATOM 10589 C CA . GLY F 1 45 ? 92.696 4.645 182.344 1.00 40.17 45 GLY F CA 1
ATOM 10590 C C . GLY F 1 45 ? 92.695 3.470 181.394 1.00 41.85 45 GLY F C 1
ATOM 10591 O O . GLY F 1 45 ? 93.733 2.816 181.246 1.00 41.22 45 GLY F O 1
ATOM 10592 N N . HIS F 1 46 ? 91.570 3.178 180.749 1.00 38.60 46 HIS F N 1
ATOM 10593 C CA . HIS F 1 46 ? 91.465 2.048 179.841 1.00 42.33 46 HIS F CA 1
ATOM 10594 C C . HIS F 1 46 ? 90.875 2.510 178.518 1.00 39.90 46 HIS F C 1
ATOM 10595 O O . HIS F 1 46 ? 90.271 3.582 178.422 1.00 42.05 46 HIS F O 1
ATOM 10602 N N . GLY F 1 47 ? 91.054 1.681 177.494 1.00 37.99 47 GLY F N 1
ATOM 10603 C CA . GLY F 1 47 ? 90.559 2.024 176.178 1.00 42.46 47 GLY F CA 1
ATOM 10604 C C . GLY F 1 47 ? 91.465 3.015 175.465 1.00 48.03 47 GLY F C 1
ATOM 10605 O O . GLY F 1 47 ? 92.674 3.077 175.699 1.00 42.69 47 GLY F O 1
ATOM 10606 N N . LEU F 1 48 ? 90.852 3.814 174.588 1.00 49.44 48 LEU F N 1
ATOM 10607 C CA . LEU F 1 48 ? 91.610 4.709 173.718 1.00 45.73 48 LEU F CA 1
ATOM 10608 C C . LEU F 1 48 ? 92.342 5.793 174.492 1.00 53.71 48 LEU F C 1
ATOM 10609 O O . LEU F 1 48 ? 93.429 6.218 174.084 1.00 57.20 48 LEU F O 1
ATOM 10614 N N . ASP F 1 49 ? 91.772 6.257 175.597 1.00 49.77 49 ASP F N 1
ATOM 10615 C CA . ASP F 1 49 ? 92.379 7.316 176.388 1.00 60.89 49 ASP F CA 1
ATOM 10616 C C . ASP F 1 49 ? 93.378 6.793 177.413 1.00 59.07 49 ASP F C 1
ATOM 10617 O O . ASP F 1 49 ? 93.844 7.566 178.258 1.00 63.31 49 ASP F O 1
ATOM 10622 N N . ALA F 1 50 ? 93.721 5.510 177.357 1.00 55.85 50 ALA F N 1
ATOM 10623 C CA . ALA F 1 50 ? 94.642 4.943 178.330 1.00 50.97 50 ALA F CA 1
ATOM 10624 C C . ALA F 1 50 ? 96.061 5.444 178.072 1.00 51.90 50 ALA F C 1
ATOM 10625 O O . ALA F 1 50 ? 96.453 5.644 176.919 1.00 49.51 50 ALA F O 1
ATOM 10627 N N . PRO F 1 51 ? 96.853 5.664 179.121 1.00 46.97 51 PRO F N 1
ATOM 10628 C CA . PRO F 1 51 ? 98.253 6.049 178.914 1.00 51.19 51 PRO F CA 1
ATOM 10629 C C . PRO F 1 51 ? 99.189 4.851 178.877 1.00 48.43 51 PRO F C 1
ATOM 10630 O O . PRO F 1 51 ? 98.762 3.707 179.057 1.00 49.26 51 PRO F O 1
ATOM 10634 N N . VAL F 1 52 ? 100.469 5.111 178.626 1.00 47.93 52 VAL F N 1
ATOM 10635 C CA . VAL F 1 52 ? 101.514 4.097 178.777 1.00 47.44 52 VAL F CA 1
ATOM 10636 C C . VAL F 1 52 ? 102.716 4.726 179.450 1.00 47.43 52 VAL F C 1
ATOM 10637 O O . VAL F 1 52 ? 102.948 5.939 179.353 1.00 48.06 52 VAL F O 1
ATOM 10641 N N . PRO F 1 53 ? 103.491 3.920 180.176 1.00 52.33 53 PRO F N 1
ATOM 10642 C CA . PRO F 1 53 ? 104.773 4.417 180.685 1.00 50.95 53 PRO F CA 1
ATOM 10643 C C . PRO F 1 53 ? 105.652 4.878 179.532 1.00 55.36 53 PRO F C 1
ATOM 10644 O O . PRO F 1 53 ? 105.620 4.309 178.438 1.00 53.88 53 PRO F O 1
ATOM 10648 N N . SER F 1 54 ? 106.433 5.933 179.790 1.00 55.59 54 SER F N 1
ATOM 10649 C CA . SER F 1 54 ? 107.182 6.589 178.721 1.00 51.34 54 SER F CA 1
ATOM 10650 C C . SER F 1 54 ? 108.066 5.611 177.957 1.00 52.76 54 SER F C 1
ATOM 10651 O O . SER F 1 54 ? 108.260 5.766 176.746 1.00 56.32 54 SER F O 1
ATOM 10654 N N . GLY F 1 55 ? 108.592 4.595 178.634 1.00 51.10 55 GLY F N 1
ATOM 10655 C CA . GLY F 1 55 ? 109.423 3.599 177.999 1.00 51.24 55 GLY F CA 1
ATOM 10656 C C . GLY F 1 55 ? 108.719 2.337 177.556 1.00 54.57 55 GLY F C 1
ATOM 10657 O O . GLY F 1 55 ? 109.384 1.425 177.057 1.00 54.02 55 GLY F O 1
ATOM 10658 N N . TYR F 1 56 ? 107.393 2.256 177.709 1.00 51.46 56 TYR F N 1
ATOM 10659 C CA . TYR F 1 56 ? 106.681 1.021 177.384 1.00 51.11 56 TYR F CA 1
ATOM 10660 C C . TYR F 1 56 ? 106.880 0.625 175.926 1.00 49.63 56 TYR F C 1
ATOM 10661 O O . TYR F 1 56 ? 107.065 -0.558 175.616 1.00 46.99 56 TYR F O 1
ATOM 10670 N N . LEU F 1 57 ? 106.851 1.599 175.017 1.00 53.78 57 LEU F N 1
ATOM 10671 C CA . LEU F 1 57 ? 106.975 1.340 173.589 1.00 56.69 57 LEU F CA 1
ATOM 10672 C C . LEU F 1 57 ? 108.379 1.600 173.061 1.00 60.04 57 LEU F C 1
ATOM 10673 O O . LEU F 1 57 ? 108.576 1.629 171.842 1.00 60.06 57 LEU F O 1
ATOM 10678 N N . THR F 1 58 ? 109.352 1.787 173.944 1.00 56.06 58 THR F N 1
ATOM 10679 C CA . THR F 1 58 ? 110.733 2.029 173.556 1.00 61.91 58 THR F CA 1
ATOM 10680 C C . THR F 1 58 ? 111.559 0.763 173.758 1.00 64.42 58 THR F C 1
ATOM 10681 O O . THR F 1 58 ? 111.294 -0.033 174.664 1.00 63.77 58 THR F O 1
ATOM 10685 N N . ALA F 1 59 ? 112.557 0.580 172.894 1.00 58.69 59 ALA F N 1
ATOM 10686 C CA . ALA F 1 59 ? 113.424 -0.588 172.986 1.00 63.77 59 ALA F CA 1
ATOM 10687 C C . ALA F 1 59 ? 114.107 -0.641 174.348 1.00 65.28 59 ALA F C 1
ATOM 10688 O O . ALA F 1 59 ? 114.600 0.370 174.856 1.00 61.44 59 ALA F O 1
ATOM 10690 N N . GLY F 1 60 ? 114.125 -1.835 174.944 1.00 69.72 60 GLY F N 1
ATOM 10691 C CA . GLY F 1 60 ? 114.651 -2.024 176.278 1.00 67.65 60 GLY F CA 1
ATOM 10692 C C . GLY F 1 60 ? 113.724 -1.611 177.399 1.00 64.10 60 GLY F C 1
ATOM 10693 O O . GLY F 1 60 ? 113.945 -2.018 178.546 1.00 67.26 60 GLY F O 1
ATOM 10694 N N . GLN F 1 61 ? 112.694 -0.814 177.105 1.00 66.93 61 GLN F N 1
ATOM 10695 C CA . GLN F 1 61 ? 111.686 -0.360 178.059 1.00 61.95 61 GLN F CA 1
ATOM 10696 C C . GLN F 1 61 ? 112.329 0.299 179.275 1.00 59.58 61 GLN F C 1
ATOM 10697 O O . GLN F 1 61 ? 112.232 -0.225 180.392 1.00 64.37 61 GLN F O 1
ATOM 10703 N N . PRO F 1 62 ? 112.974 1.454 179.103 1.00 63.24 62 PRO F N 1
ATOM 10704 C CA . PRO F 1 62 ? 113.676 2.078 180.231 1.00 61.71 62 PRO F CA 1
ATOM 10705 C C . PRO F 1 62 ? 112.713 2.642 181.265 1.00 59.50 62 PRO F C 1
ATOM 10706 O O . PRO F 1 62 ? 111.688 3.240 180.931 1.00 54.20 62 PRO F O 1
ATOM 10710 N N . GLY F 1 63 ? 113.062 2.446 182.537 1.00 56.47 63 GLY F N 1
ATOM 10711 C CA . GLY F 1 63 ? 112.271 2.964 183.636 1.00 52.79 63 GLY F CA 1
ATOM 10712 C C . GLY F 1 63 ? 110.954 2.265 183.875 1.00 49.33 63 GLY F C 1
ATOM 10713 O O . GLY F 1 63 ? 110.148 2.758 184.670 1.00 52.82 63 GLY F O 1
ATOM 10714 N N . LEU F 1 64 ? 110.710 1.126 183.220 1.00 49.97 64 LEU F N 1
ATOM 10715 C CA . LEU F 1 64 ? 109.423 0.451 183.358 1.00 50.71 64 LEU F CA 1
ATOM 10716 C C . LEU F 1 64 ? 109.185 -0.040 184.780 1.00 56.57 64 LEU F C 1
ATOM 10717 O O . LEU F 1 64 ? 108.039 -0.072 185.242 1.00 56.15 64 LEU F O 1
ATOM 10722 N N . GLU F 1 65 ? 110.246 -0.422 185.490 1.00 52.86 65 GLU F N 1
ATOM 10723 C CA . GLU F 1 65 ? 110.101 -0.949 186.839 1.00 53.96 65 GLU F CA 1
ATOM 10724 C C . GLU F 1 65 ? 109.985 0.138 187.899 1.00 53.87 65 GLU F C 1
ATOM 10725 O O . GLU F 1 65 ? 109.631 -0.173 189.041 1.00 63.07 65 GLU F O 1
ATOM 10731 N N . THR F 1 66 ? 110.260 1.397 187.557 1.00 52.95 66 THR F N 1
ATOM 10732 C CA . THR F 1 66 ? 110.286 2.467 188.547 1.00 51.79 66 THR F CA 1
ATOM 10733 C C . THR F 1 66 ? 109.433 3.679 188.199 1.00 53.99 66 THR F C 1
ATOM 10734 O O . THR F 1 66 ? 109.119 4.457 189.107 1.00 51.06 66 THR F O 1
ATOM 10738 N N . GLU F 1 67 ? 109.043 3.867 186.940 1.00 48.75 67 GLU F N 1
ATOM 10739 C CA . GLU F 1 67 ? 108.308 5.065 186.554 1.00 51.19 67 GLU F CA 1
ATOM 10740 C C . GLU F 1 67 ? 106.915 5.071 187.175 1.00 54.27 67 GLU F C 1
ATOM 10741 O O . GLU F 1 67 ? 106.187 4.076 187.106 1.00 50.53 67 GLU F O 1
ATOM 10747 N N . LYS F 1 68 ? 106.547 6.199 187.777 1.00 51.51 68 LYS F N 1
ATOM 10748 C CA . LYS F 1 68 ? 105.224 6.339 188.366 1.00 52.06 68 LYS F CA 1
ATOM 10749 C C . LYS F 1 68 ? 104.151 6.325 187.284 1.00 57.72 68 LYS F C 1
ATOM 10750 O O . LYS F 1 68 ? 104.290 6.965 186.237 1.00 55.93 68 LYS F O 1
ATOM 10756 N N . SER F 1 69 ? 103.074 5.591 187.548 1.00 56.72 69 SER F N 1
ATOM 10757 C CA . SER F 1 69 ? 101.980 5.469 186.596 1.00 53.43 69 SER F CA 1
ATOM 10758 C C . SER F 1 69 ? 101.136 6.735 186.578 1.00 50.63 69 SER F C 1
ATOM 10759 O O . SER F 1 69 ? 100.925 7.374 187.613 1.00 53.25 69 SER F O 1
ATOM 10762 N N . ALA F 1 70 ? 100.642 7.087 185.389 1.00 52.00 70 ALA F N 1
ATOM 10763 C CA . ALA F 1 70 ? 99.761 8.240 185.246 1.00 51.28 70 ALA F CA 1
ATOM 10764 C C . ALA F 1 70 ? 98.404 8.029 185.904 1.00 52.03 70 ALA F C 1
ATOM 10765 O O . ALA F 1 70 ? 97.649 8.996 186.048 1.00 48.30 70 ALA F O 1
ATOM 10767 N N . LEU F 1 71 ? 98.078 6.798 186.302 1.00 53.05 71 LEU F N 1
ATOM 10768 C CA . LEU F 1 71 ? 96.817 6.483 186.957 1.00 54.37 71 LEU F CA 1
ATOM 10769 C C . LEU F 1 71 ? 96.945 6.437 188.474 1.00 56.22 71 LEU F C 1
ATOM 10770 O O . LEU F 1 71 ? 96.062 5.895 189.149 1.00 52.89 71 LEU F O 1
ATOM 10775 N N . ALA F 1 72 ? 98.025 7.000 189.024 1.00 56.69 72 ALA F N 1
ATOM 10776 C CA . ALA F 1 72 ? 98.268 6.896 190.459 1.00 52.51 72 ALA F CA 1
ATOM 10777 C C . ALA F 1 72 ? 97.188 7.595 191.276 1.00 52.43 72 ALA F C 1
ATOM 10778 O O . ALA F 1 72 ? 96.926 7.203 192.418 1.00 56.11 72 ALA F O 1
ATOM 10780 N N . ASP F 1 73 ? 96.549 8.619 190.716 1.00 54.57 73 ASP F N 1
ATOM 10781 C CA . ASP F 1 73 ? 95.563 9.407 191.442 1.00 55.73 73 ASP F CA 1
ATOM 10782 C C . ASP F 1 73 ? 94.130 8.970 191.165 1.00 52.60 73 ASP F C 1
ATOM 10783 O O . ASP F 1 73 ? 93.194 9.624 191.633 1.00 56.45 73 ASP F O 1
ATOM 10788 N N . ILE F 1 74 ? 93.934 7.884 190.419 1.00 54.01 74 ILE F N 1
ATOM 10789 C CA . ILE F 1 74 ? 92.589 7.381 190.162 1.00 51.83 74 ILE F CA 1
ATOM 10790 C C . ILE F 1 74 ? 92.066 6.701 191.421 1.00 51.19 74 ILE F C 1
ATOM 10791 O O . ILE F 1 74 ? 92.685 5.766 191.942 1.00 51.88 74 ILE F O 1
ATOM 10796 N N . THR F 1 75 ? 90.922 7.166 191.912 1.00 49.70 75 THR F N 1
ATOM 10797 C CA . THR F 1 75 ? 90.280 6.591 193.083 1.00 48.31 75 THR F CA 1
ATOM 10798 C C . THR F 1 75 ? 89.212 5.587 192.663 1.00 50.08 75 THR F C 1
ATOM 10799 O O . THR F 1 75 ? 88.758 5.570 191.515 1.00 46.34 75 THR F O 1
ATOM 10811 N N . ASP F 1 77 ? 86.294 5.708 193.715 1.00 44.06 77 ASP F N 1
ATOM 10812 C CA . ASP F 1 77 ? 85.137 6.550 193.433 1.00 47.96 77 ASP F CA 1
ATOM 10813 C C . ASP F 1 77 ? 85.143 7.034 191.988 1.00 42.10 77 ASP F C 1
ATOM 10814 O O . ASP F 1 77 ? 84.086 7.126 191.356 1.00 43.46 77 ASP F O 1
ATOM 10819 N N . ASP F 1 78 ? 86.325 7.344 191.445 1.00 39.98 78 ASP F N 1
ATOM 10820 C CA . ASP F 1 78 ? 86.406 7.743 190.042 1.00 43.52 78 ASP F CA 1
ATOM 10821 C C . ASP F 1 78 ? 85.990 6.604 189.121 1.00 41.86 78 ASP F C 1
ATOM 10822 O O . ASP F 1 78 ? 85.325 6.828 188.103 1.00 43.44 78 ASP F O 1
ATOM 10827 N N . LEU F 1 79 ? 86.385 5.374 189.456 1.00 38.24 79 LEU F N 1
ATOM 10828 C CA . LEU F 1 79 ? 85.988 4.229 188.645 1.00 42.65 79 LEU F CA 1
ATOM 10829 C C . LEU F 1 79 ? 84.488 3.986 188.742 1.00 38.74 79 LEU F C 1
ATOM 10830 O O . LEU F 1 79 ? 83.829 3.726 187.729 1.00 37.92 79 LEU F O 1
ATOM 10835 N N . ALA F 1 80 ? 83.928 4.079 189.950 1.00 37.66 80 ALA F N 1
ATOM 10836 C CA . ALA F 1 80 ? 82.499 3.842 190.120 1.00 37.24 80 ALA F CA 1
ATOM 10837 C C . ALA F 1 80 ? 81.670 4.960 189.501 1.00 37.83 80 ALA F C 1
ATOM 10838 O O . ALA F 1 80 ? 80.593 4.706 188.948 1.00 40.41 80 ALA F O 1
ATOM 10840 N N . ASP F 1 81 ? 82.149 6.204 189.587 1.00 39.17 81 ASP F N 1
ATOM 10841 C CA . ASP F 1 81 ? 81.397 7.318 189.018 1.00 38.76 81 ASP F CA 1
ATOM 10842 C C . ASP F 1 81 ? 81.286 7.201 187.504 1.00 39.04 81 ASP F C 1
ATOM 10843 O O . ASP F 1 81 ? 80.277 7.620 186.924 1.00 41.29 81 ASP F O 1
ATOM 10848 N N . ALA F 1 82 ? 82.302 6.631 186.849 1.00 38.94 82 ALA F N 1
ATOM 10849 C CA . ALA F 1 82 ? 82.224 6.416 185.407 1.00 37.40 82 ALA F CA 1
ATOM 10850 C C . ALA F 1 82 ? 81.114 5.434 185.058 1.00 38.37 82 ALA F C 1
ATOM 10851 O O . ALA F 1 82 ? 80.423 5.600 184.045 1.00 36.66 82 ALA F O 1
ATOM 10853 N N . VAL F 1 83 ? 80.928 4.403 185.886 1.00 38.27 83 VAL F N 1
ATOM 10854 C CA . VAL F 1 83 ? 79.837 3.461 185.663 1.00 32.85 83 VAL F CA 1
ATOM 10855 C C . VAL F 1 83 ? 78.496 4.135 185.916 1.00 34.46 83 VAL F C 1
ATOM 10856 O O . VAL F 1 83 ? 77.532 3.926 185.169 1.00 35.09 83 VAL F O 1
ATOM 10860 N N . VAL F 1 84 ? 78.414 4.956 186.967 1.00 35.38 84 VAL F N 1
ATOM 10861 C CA . VAL F 1 84 ? 77.169 5.656 187.279 1.00 33.21 84 VAL F CA 1
ATOM 10862 C C . VAL F 1 84 ? 76.771 6.570 186.127 1.00 33.73 84 VAL F C 1
ATOM 10863 O O . VAL F 1 84 ? 75.606 6.605 185.713 1.00 35.44 84 VAL F O 1
ATOM 10867 N N . ASP F 1 85 ? 77.736 7.329 185.600 1.00 28.79 85 ASP F N 1
ATOM 10868 C CA . ASP F 1 85 ? 77.449 8.222 184.481 1.00 40.26 85 ASP F CA 1
ATOM 10869 C C . ASP F 1 85 ? 76.898 7.449 183.291 1.00 39.51 85 ASP F C 1
ATOM 10870 O O . ASP F 1 85 ? 75.946 7.892 182.639 1.00 41.91 85 ASP F O 1
ATOM 10875 N N . ALA F 1 86 ? 77.479 6.283 183.002 1.00 39.56 86 ALA F N 1
ATOM 10876 C CA . ALA F 1 86 ? 77.007 5.479 181.881 1.00 35.46 86 ALA F CA 1
ATOM 10877 C C . ALA F 1 86 ? 75.594 4.965 182.121 1.00 36.06 86 ALA F C 1
ATOM 10878 O O . ALA F 1 86 ? 74.762 4.976 181.207 1.00 39.20 86 ALA F O 1
ATOM 10880 N N . LEU F 1 87 ? 75.302 4.513 183.344 1.00 37.29 87 LEU F N 1
ATOM 10881 C CA . LEU F 1 87 ? 73.965 4.010 183.644 1.00 34.16 87 LEU F CA 1
ATOM 10882 C C . LEU F 1 87 ? 72.923 5.120 183.596 1.00 36.49 87 LEU F C 1
ATOM 10883 O O . LEU F 1 87 ? 71.779 4.878 183.197 1.00 40.01 87 LEU F O 1
ATOM 10888 N N . ALA F 1 88 ? 73.295 6.335 184.008 1.00 35.00 88 ALA F N 1
ATOM 10889 C CA . ALA F 1 88 ? 72.349 7.445 183.989 1.00 42.39 88 ALA F CA 1
ATOM 10890 C C . ALA F 1 88 ? 71.987 7.834 182.563 1.00 37.08 88 ALA F C 1
ATOM 10891 O O . ALA F 1 88 ? 70.843 8.214 182.288 1.00 34.72 88 ALA F O 1
ATOM 10893 N N . GLU F 1 89 ? 72.944 7.734 181.642 1.00 36.73 89 GLU F N 1
ATOM 10894 C CA . GLU F 1 89 ? 72.706 8.152 180.268 1.00 44.26 89 GLU F CA 1
ATOM 10895 C C . GLU F 1 89 ? 71.682 7.272 179.558 1.00 39.75 89 GLU F C 1
ATOM 10896 O O . GLU F 1 89 ? 71.032 7.736 178.615 1.00 46.82 89 GLU F O 1
ATOM 10902 N N . VAL F 1 90 ? 71.506 6.026 179.998 1.00 41.96 90 VAL F N 1
ATOM 10903 C CA . VAL F 1 90 ? 70.631 5.070 179.327 1.00 32.94 90 VAL F CA 1
ATOM 10904 C C . VAL F 1 90 ? 69.405 4.718 180.149 1.00 37.89 90 VAL F C 1
ATOM 10905 O O . VAL F 1 90 ? 68.553 3.958 179.667 1.00 35.84 90 VAL F O 1
ATOM 10909 N N . ARG F 1 91 ? 69.278 5.251 181.369 1.00 37.46 91 ARG F N 1
ATOM 10910 C CA . ARG F 1 91 ? 68.220 4.805 182.275 1.00 37.50 91 ARG F CA 1
ATOM 10911 C C . ARG F 1 91 ? 66.835 5.021 181.677 1.00 39.15 91 ARG F C 1
ATOM 10912 O O . ARG F 1 91 ? 65.974 4.135 181.748 1.00 35.71 91 ARG F O 1
ATOM 10920 N N . SER F 1 92 ? 66.603 6.186 181.073 1.00 39.44 92 SER F N 1
ATOM 10921 C CA . SER F 1 92 ? 65.294 6.509 180.520 1.00 41.18 92 SER F CA 1
ATOM 10922 C C . SER F 1 92 ? 65.002 5.801 179.202 1.00 43.96 92 SER F C 1
ATOM 10923 O O . SER F 1 92 ? 63.846 5.801 178.764 1.00 43.31 92 SER F O 1
ATOM 10926 N N . ARG F 1 93 ? 66.005 5.195 178.563 1.00 41.22 93 ARG F N 1
ATOM 10927 C CA . ARG F 1 93 ? 65.805 4.558 177.267 1.00 37.64 93 ARG F CA 1
ATOM 10928 C C . ARG F 1 93 ? 65.444 3.083 177.362 1.00 39.37 93 ARG F C 1
ATOM 10929 O O . ARG F 1 93 ? 64.852 2.545 176.419 1.00 39.31 93 ARG F O 1
ATOM 10937 N N . PHE F 1 94 ? 65.782 2.414 178.460 1.00 40.90 94 PHE F N 1
ATOM 10938 C CA . PHE F 1 94 ? 65.552 0.984 178.584 1.00 39.74 94 PHE F CA 1
ATOM 10939 C C . PHE F 1 94 ? 64.870 0.682 179.909 1.00 38.54 94 PHE F C 1
ATOM 10940 O O . PHE F 1 94 ? 65.231 1.242 180.948 1.00 41.91 94 PHE F O 1
ATOM 10948 N N . ALA F 1 95 ? 63.875 -0.205 179.859 1.00 44.53 95 ALA F N 1
ATOM 10949 C CA . ALA F 1 95 ? 63.121 -0.563 181.054 1.00 43.72 95 ALA F CA 1
ATOM 10950 C C . ALA F 1 95 ? 63.904 -1.492 181.972 1.00 41.45 95 ALA F C 1
ATOM 10951 O O . ALA F 1 95 ? 63.725 -1.443 183.193 1.00 42.17 95 ALA F O 1
ATOM 10953 N N . ARG F 1 96 ? 64.765 -2.336 181.409 1.00 41.31 96 ARG F N 1
ATOM 10954 C CA . ARG F 1 96 ? 65.546 -3.307 182.168 1.00 40.10 96 ARG F CA 1
ATOM 10955 C C . ARG F 1 96 ? 67.015 -3.112 181.820 1.00 37.39 96 ARG F C 1
ATOM 10956 O O . ARG F 1 96 ? 67.417 -3.341 180.676 1.00 39.81 96 ARG F O 1
ATOM 10964 N N . VAL F 1 97 ? 67.816 -2.691 182.795 1.00 33.40 97 VAL F N 1
ATOM 10965 C CA . VAL F 1 97 ? 69.242 -2.455 182.593 1.00 34.84 97 VAL F CA 1
ATOM 10966 C C . VAL F 1 97 ? 70.020 -3.495 183.386 1.00 37.94 97 VAL F C 1
ATOM 10967 O O . VAL F 1 97 ? 69.915 -3.559 184.618 1.00 34.04 97 VAL F O 1
ATOM 10971 N N . LEU F 1 98 ? 70.801 -4.308 182.678 1.00 41.55 98 LEU F N 1
ATOM 10972 C CA . LEU F 1 98 ? 71.663 -5.314 183.283 1.00 37.27 98 LEU F CA 1
ATOM 10973 C C . LEU F 1 98 ? 73.075 -4.757 183.402 1.00 35.81 98 LEU F C 1
ATOM 10974 O O . LEU F 1 98 ? 73.653 -4.311 182.406 1.00 38.44 98 LEU F O 1
ATOM 10979 N N . LEU F 1 99 ? 73.629 -4.788 184.612 1.00 32.79 99 LEU F N 1
ATOM 10980 C CA . LEU F 1 99 ? 75.009 -4.376 184.849 1.00 31.61 99 LEU F CA 1
ATOM 10981 C C . LEU F 1 99 ? 75.873 -5.628 184.957 1.00 29.38 99 LEU F C 1
ATOM 10982 O O . LEU F 1 99 ? 75.778 -6.374 185.937 1.00 31.16 99 LEU F O 1
ATOM 10987 N N . VAL F 1 100 ? 76.719 -5.852 183.954 1.00 30.99 100 VAL F N 1
ATOM 10988 C CA . VAL F 1 100 ? 77.549 -7.048 183.857 1.00 28.17 100 VAL F CA 1
ATOM 10989 C C . VAL F 1 100 ? 78.996 -6.647 184.099 1.00 29.73 100 VAL F C 1
ATOM 10990 O O . VAL F 1 100 ? 79.569 -5.870 183.327 1.00 31.77 100 VAL F O 1
ATOM 10994 N N . ALA F 1 101 ? 79.593 -7.189 185.158 1.00 27.36 101 ALA F N 1
ATOM 10995 C CA . ALA F 1 101 ? 80.970 -6.891 185.523 1.00 31.39 101 ALA F CA 1
ATOM 10996 C C . ALA F 1 101 ? 81.825 -8.143 185.400 1.00 30.54 101 ALA F C 1
ATOM 10997 O O . ALA F 1 101 ? 81.369 -9.254 185.693 1.00 31.56 101 ALA F O 1
ATOM 10999 N N . HIS F 1 102 ? 83.071 -7.955 184.977 1.00 29.80 102 HIS F N 1
ATOM 11000 C CA . HIS F 1 102 ? 84.030 -9.040 184.833 1.00 28.48 102 HIS F CA 1
ATOM 11001 C C . HIS F 1 102 ? 85.254 -8.747 185.686 1.00 27.51 102 HIS F C 1
ATOM 11002 O O . HIS F 1 102 ? 85.771 -7.625 185.667 1.00 30.28 102 HIS F O 1
ATOM 11009 N N . SER F 1 103 ? 85.698 -9.752 186.438 1.00 32.11 103 SER F N 1
ATOM 11010 C CA . SER F 1 103 ? 86.963 -9.728 187.184 1.00 31.78 103 SER F CA 1
ATOM 11011 C C . SER F 1 103 ? 86.975 -8.495 188.090 1.00 37.24 103 SER F C 1
ATOM 11012 O O . SER F 1 103 ? 86.024 -8.297 188.860 1.00 34.83 103 SER F O 1
ATOM 11015 N N . ALA F 1 104 ? 88.008 -7.650 188.035 1.00 35.89 104 ALA F N 1
ATOM 11016 C CA . ALA F 1 104 ? 88.091 -6.488 188.911 1.00 33.29 104 ALA F CA 1
ATOM 11017 C C . ALA F 1 104 ? 87.029 -5.442 188.610 1.00 33.04 104 ALA F C 1
ATOM 11018 O O . ALA F 1 104 ? 86.875 -4.502 189.396 1.00 31.31 104 ALA F O 1
ATOM 11020 N N . GLY F 1 105 ? 86.301 -5.573 187.499 1.00 33.54 105 GLY F N 1
ATOM 11021 C CA . GLY F 1 105 ? 85.186 -4.681 187.241 1.00 30.62 105 GLY F CA 1
ATOM 11022 C C . GLY F 1 105 ? 84.078 -4.787 188.267 1.00 35.32 105 GLY F C 1
ATOM 11023 O O . GLY F 1 105 ? 83.259 -3.869 188.383 1.00 32.70 105 GLY F O 1
ATOM 11024 N N . GLY F 1 106 ? 84.039 -5.888 189.023 1.00 28.90 106 GLY F N 1
ATOM 11025 C CA . GLY F 1 106 ? 83.018 -6.045 190.043 1.00 35.18 106 GLY F CA 1
ATOM 11026 C C . GLY F 1 106 ? 83.084 -4.984 191.123 1.00 34.68 106 GLY F C 1
ATOM 11027 O O . GLY F 1 106 ? 82.059 -4.625 191.705 1.00 32.93 106 GLY F O 1
ATOM 11028 N N . GLY F 1 107 ? 84.279 -4.466 191.401 1.00 35.24 107 GLY F N 1
ATOM 11029 C CA . GLY F 1 107 ? 84.449 -3.406 192.366 1.00 36.50 107 GLY F CA 1
ATOM 11030 C C . GLY F 1 107 ? 83.707 -2.140 191.980 1.00 36.81 107 GLY F C 1
ATOM 11031 O O . GLY F 1 107 ? 82.754 -1.725 192.647 1.00 36.07 107 GLY F O 1
ATOM 11032 N N . PRO F 1 108 ? 84.135 -1.496 190.889 1.00 36.88 108 PRO F N 1
ATOM 11033 C CA . PRO F 1 108 ? 83.432 -0.277 190.451 1.00 34.36 108 PRO F CA 1
ATOM 11034 C C . PRO F 1 108 ? 81.958 -0.498 190.173 1.00 34.70 108 PRO F C 1
ATOM 11035 O O . PRO F 1 108 ? 81.137 0.377 190.474 1.00 35.61 108 PRO F O 1
ATOM 11039 N N . ALA F 1 109 ? 81.595 -1.650 189.606 1.00 33.98 109 ALA F N 1
ATOM 11040 C CA . ALA F 1 109 ? 80.191 -1.910 189.305 1.00 33.55 109 ALA F CA 1
ATOM 11041 C C . ALA F 1 109 ? 79.366 -2.043 190.579 1.00 33.05 109 ALA F C 1
ATOM 11042 O O . ALA F 1 109 ? 78.226 -1.566 190.641 1.00 32.02 109 ALA F O 1
ATOM 11044 N N . SER F 1 110 ? 79.921 -2.687 191.608 1.00 33.68 110 SER F N 1
ATOM 11045 C CA . SER F 1 110 ? 79.197 -2.821 192.868 1.00 33.75 110 SER F CA 1
ATOM 11046 C C . SER F 1 110 ? 78.991 -1.464 193.529 1.00 28.94 110 SER F C 1
ATOM 11047 O O . SER F 1 110 ? 77.878 -1.132 193.956 1.00 34.31 110 SER F O 1
ATOM 11050 N N . LEU F 1 111 ? 80.058 -0.665 193.625 1.00 28.53 111 LEU F N 1
ATOM 11051 C CA . LEU F 1 111 ? 79.943 0.659 194.230 1.00 35.17 111 LEU F CA 1
ATOM 11052 C C . LEU F 1 111 ? 78.974 1.539 193.451 1.00 36.81 111 LEU F C 1
ATOM 11053 O O . LEU F 1 111 ? 78.199 2.299 194.045 1.00 34.27 111 LEU F O 1
ATOM 11058 N N . ALA F 1 112 ? 79.004 1.449 192.118 1.00 31.21 112 ALA F N 1
ATOM 11059 C CA . ALA F 1 112 ? 78.047 2.190 191.303 1.00 30.53 112 ALA F CA 1
ATOM 11060 C C . ALA F 1 112 ? 76.619 1.773 191.623 1.00 30.95 112 ALA F C 1
ATOM 11061 O O . ALA F 1 112 ? 75.727 2.622 191.734 1.00 29.96 112 ALA F O 1
ATOM 11063 N N . ALA F 1 113 ? 76.383 0.468 191.776 1.00 29.16 113 ALA F N 1
ATOM 11064 C CA . ALA F 1 113 ? 75.059 0.003 192.172 1.00 34.93 113 ALA F CA 1
ATOM 11065 C C . ALA F 1 113 ? 74.695 0.507 193.563 1.00 37.14 113 ALA F C 1
ATOM 11066 O O . ALA F 1 113 ? 73.537 0.851 193.822 1.00 35.16 113 ALA F O 1
ATOM 11068 N N . GLU F 1 114 ? 75.670 0.565 194.472 1.00 34.74 114 GLU F N 1
ATOM 11069 C CA . GLU F 1 114 ? 75.397 1.098 195.803 1.00 39.25 114 GLU F CA 1
ATOM 11070 C C . GLU F 1 114 ? 75.086 2.590 195.746 1.00 34.78 114 GLU F C 1
ATOM 11071 O O . GLU F 1 114 ? 74.212 3.076 196.472 1.00 36.95 114 GLU F O 1
ATOM 11077 N N . LYS F 1 115 ? 75.776 3.332 194.877 1.00 39.98 115 LYS F N 1
ATOM 11078 C CA . LYS F 1 115 ? 75.544 4.771 194.796 1.00 39.97 115 LYS F CA 1
ATOM 11079 C C . LYS F 1 115 ? 74.190 5.086 194.171 1.00 37.27 115 LYS F C 1
ATOM 11080 O O . LYS F 1 115 ? 73.501 6.013 194.610 1.00 38.39 115 LYS F O 1
ATOM 11086 N N . ALA F 1 116 ? 73.787 4.327 193.154 1.00 35.49 116 ALA F N 1
ATOM 11087 C CA . ALA F 1 116 ? 72.547 4.585 192.420 1.00 35.22 116 ALA F CA 1
ATOM 11088 C C . ALA F 1 116 ? 71.845 3.268 192.122 1.00 37.50 116 ALA F C 1
ATOM 11089 O O . ALA F 1 116 ? 71.823 2.798 190.977 1.00 38.16 116 ALA F O 1
ATOM 11091 N N . PRO F 1 117 ? 71.231 2.651 193.137 1.00 39.48 117 PRO F N 1
ATOM 11092 C CA . PRO F 1 117 ? 70.592 1.340 192.919 1.00 34.77 117 PRO F CA 1
ATOM 11093 C C . PRO F 1 117 ? 69.389 1.387 191.996 1.00 35.15 117 PRO F C 1
ATOM 11094 O O . PRO F 1 117 ? 69.036 0.351 191.420 1.00 34.84 117 PRO F O 1
ATOM 11098 N N . GLU F 1 118 ? 68.750 2.546 191.828 1.00 41.29 118 GLU F N 1
ATOM 11099 C CA . GLU F 1 118 ? 67.611 2.636 190.924 1.00 42.41 118 GLU F CA 1
ATOM 11100 C C . GLU F 1 118 ? 68.017 2.578 189.456 1.00 40.37 118 GLU F C 1
ATOM 11101 O O . GLU F 1 118 ? 67.147 2.392 188.598 1.00 39.69 118 GLU F O 1
ATOM 11107 N N . LEU F 1 119 ? 69.304 2.716 189.148 1.00 37.80 119 LEU F N 1
ATOM 11108 C CA . LEU F 1 119 ? 69.788 2.663 187.776 1.00 37.13 119 LEU F CA 1
ATOM 11109 C C . LEU F 1 119 ? 70.137 1.251 187.322 1.00 40.21 119 LEU F C 1
ATOM 11110 O O . LEU F 1 119 ? 70.493 1.063 186.154 1.00 32.94 119 LEU F O 1
ATOM 11115 N N . VAL F 1 120 ? 70.044 0.259 188.205 1.00 37.43 120 VAL F N 1
ATOM 11116 C CA . VAL F 1 120 ? 70.406 -1.119 187.896 1.00 31.22 120 VAL F CA 1
ATOM 11117 C C . VAL F 1 120 ? 69.217 -2.010 188.221 1.00 33.63 120 VAL F C 1
ATOM 11118 O O . VAL F 1 120 ? 68.651 -1.920 189.316 1.00 37.31 120 VAL F O 1
ATOM 11122 N N . ASP F 1 121 ? 68.840 -2.871 187.277 1.00 31.14 121 ASP F N 1
ATOM 11123 C CA . ASP F 1 121 ? 67.754 -3.812 187.510 1.00 33.14 121 ASP F CA 1
ATOM 11124 C C . ASP F 1 121 ? 68.237 -5.225 187.799 1.00 32.92 121 ASP F C 1
ATOM 11125 O O . ASP F 1 121 ? 67.468 -6.028 188.342 1.00 31.29 121 ASP F O 1
ATOM 11130 N N . HIS F 1 122 ? 69.484 -5.542 187.459 1.00 33.53 122 HIS F N 1
ATOM 11131 C CA . HIS F 1 122 ? 70.055 -6.850 187.735 1.00 30.49 122 HIS F CA 1
ATOM 11132 C C . HIS F 1 122 ? 71.568 -6.738 187.631 1.00 30.35 122 HIS F C 1
ATOM 11133 O O . HIS F 1 122 ? 72.084 -6.089 186.719 1.00 34.75 122 HIS F O 1
ATOM 11140 N N . LEU F 1 123 ? 72.269 -7.363 188.572 1.00 30.13 123 LEU F N 1
ATOM 11141 C CA . LEU F 1 123 ? 73.725 -7.382 188.593 1.00 31.21 123 LEU F CA 1
ATOM 11142 C C . LEU F 1 123 ? 74.214 -8.757 188.159 1.00 32.01 123 LEU F C 1
ATOM 11143 O O . LEU F 1 123 ? 73.722 -9.778 188.649 1.00 34.10 123 LEU F O 1
ATOM 11148 N N . VAL F 1 124 ? 75.175 -8.785 187.242 1.00 30.12 124 VAL F N 1
ATOM 11149 C CA . VAL F 1 124 ? 75.807 -10.025 186.805 1.00 31.22 124 VAL F CA 1
ATOM 11150 C C . VAL F 1 124 ? 77.282 -9.940 187.158 1.00 30.40 124 VAL F C 1
ATOM 11151 O O . VAL F 1 124 ? 77.970 -8.998 186.748 1.00 31.26 124 VAL F O 1
ATOM 11155 N N . TYR F 1 125 ? 77.763 -10.916 187.920 1.00 29.86 125 TYR F N 1
ATOM 11156 C CA . TYR F 1 125 ? 79.173 -11.017 188.274 1.00 26.90 125 TYR F CA 1
ATOM 11157 C C . TYR F 1 125 ? 79.774 -12.174 187.487 1.00 33.79 125 TYR F C 1
ATOM 11158 O O . TYR F 1 125 ? 79.485 -13.344 187.768 1.00 32.30 125 TYR F O 1
ATOM 11167 N N . LEU F 1 126 ? 80.595 -11.841 186.493 1.00 32.59 126 LEU F N 1
ATOM 11168 C CA . LEU F 1 126 ? 81.247 -12.820 185.626 1.00 29.71 126 LEU F CA 1
ATOM 11169 C C . LEU F 1 126 ? 82.667 -13.003 186.149 1.00 28.56 126 LEU F C 1
ATOM 11170 O O . LEU F 1 126 ? 83.576 -12.249 185.799 1.00 32.27 126 LEU F O 1
ATOM 11175 N N . ALA F 1 127 ? 82.848 -14.018 187.000 1.00 34.67 127 ALA F N 1
ATOM 11176 C CA . ALA F 1 127 ? 84.107 -14.251 187.703 1.00 33.51 127 ALA F CA 1
ATOM 11177 C C . ALA F 1 127 ? 84.652 -12.946 188.264 1.00 34.60 127 ALA F C 1
ATOM 11178 O O . ALA F 1 127 ? 85.849 -12.667 188.156 1.00 35.23 127 ALA F O 1
ATOM 11180 N N . ALA F 1 128 ? 83.773 -12.136 188.848 1.00 30.35 128 ALA F N 1
ATOM 11181 C CA . ALA F 1 128 ? 84.102 -10.778 189.240 1.00 33.72 128 ALA F CA 1
ATOM 11182 C C . ALA F 1 128 ? 84.205 -10.656 190.753 1.00 35.05 128 ALA F C 1
ATOM 11183 O O . ALA F 1 128 ? 83.767 -11.529 191.507 1.00 34.73 128 ALA F O 1
ATOM 11185 N N . PHE F 1 129 ? 84.797 -9.545 191.180 1.00 35.82 129 PHE F N 1
ATOM 11186 C CA . PHE F 1 129 ? 84.959 -9.250 192.596 1.00 33.90 129 PHE F CA 1
ATOM 11187 C C . PHE F 1 129 ? 83.619 -8.826 193.187 1.00 37.35 129 PHE F C 1
ATOM 11188 O O . PHE F 1 129 ? 82.984 -7.887 192.693 1.00 38.57 129 PHE F O 1
ATOM 11196 N N . VAL F 1 130 ? 83.183 -9.530 194.225 1.00 32.93 130 VAL F N 1
ATOM 11197 C CA . VAL F 1 130 ? 82.008 -9.170 195.009 1.00 33.95 130 VAL F CA 1
ATOM 11198 C C . VAL F 1 130 ? 82.506 -8.607 196.340 1.00 36.63 130 VAL F C 1
ATOM 11199 O O . VAL F 1 130 ? 83.100 -9.344 197.140 1.00 37.30 130 VAL F O 1
ATOM 11203 N N . PRO F 1 131 ? 82.302 -7.322 196.619 1.00 37.55 131 PRO F N 1
ATOM 11204 C CA . PRO F 1 131 ? 82.871 -6.703 197.826 1.00 36.67 131 PRO F CA 1
ATOM 11205 C C . PRO F 1 131 ? 81.976 -6.728 199.057 1.00 38.02 131 PRO F C 1
ATOM 11206 O O . PRO F 1 131 ? 82.279 -6.015 200.017 1.00 38.08 131 PRO F O 1
ATOM 11210 N N . ALA F 1 132 ? 80.900 -7.518 199.057 1.00 35.76 132 ALA F N 1
ATOM 11211 C CA . ALA F 1 132 ? 79.936 -7.467 200.153 1.00 37.54 132 ALA F CA 1
ATOM 11212 C C . ALA F 1 132 ? 80.580 -7.844 201.482 1.00 40.25 132 ALA F C 1
ATOM 11213 O O . ALA F 1 132 ? 80.431 -7.130 202.480 1.00 41.75 132 ALA F O 1
ATOM 11215 N N . ALA F 1 133 ? 81.294 -8.969 201.517 1.00 41.30 133 ALA F N 1
ATOM 11216 C CA . ALA F 1 133 ? 81.875 -9.454 202.763 1.00 38.40 133 ALA F CA 1
ATOM 11217 C C . ALA F 1 133 ? 83.321 -9.014 202.959 1.00 42.53 133 ALA F C 1
ATOM 11218 O O . ALA F 1 133 ? 83.763 -8.866 204.104 1.00 44.54 133 ALA F O 1
ATOM 11220 N N . ARG F 1 134 ? 84.070 -8.813 201.877 1.00 36.75 134 ARG F N 1
ATOM 11221 C CA . ARG F 1 134 ? 85.441 -8.318 201.953 1.00 36.75 134 ARG F CA 1
ATOM 11222 C C . ARG F 1 134 ? 85.542 -7.105 201.038 1.00 39.81 134 ARG F C 1
ATOM 11223 O O . ARG F 1 134 ? 85.359 -7.240 199.811 1.00 40.20 134 ARG F O 1
ATOM 11231 N N . PRO F 1 135 ? 85.830 -5.913 201.570 1.00 38.50 135 PRO F N 1
ATOM 11232 C CA . PRO F 1 135 ? 85.740 -4.699 200.743 1.00 40.51 135 PRO F CA 1
ATOM 11233 C C . PRO F 1 135 ? 86.876 -4.531 199.745 1.00 38.00 135 PRO F C 1
ATOM 11234 O O . PRO F 1 135 ? 86.743 -3.715 198.827 1.00 35.40 135 PRO F O 1
ATOM 11238 N N . ARG F 1 136 ? 87.977 -5.265 199.885 1.00 41.37 136 ARG F N 1
ATOM 11239 C CA . ARG F 1 136 ? 89.131 -5.134 199.005 1.00 39.01 136 ARG F CA 1
ATOM 11240 C C . ARG F 1 136 ? 89.297 -6.398 198.171 1.00 38.53 136 ARG F C 1
ATOM 11241 O O . ARG F 1 136 ? 89.187 -7.512 198.692 1.00 38.38 136 ARG F O 1
ATOM 11249 N N . PHE F 1 137 ? 89.569 -6.221 196.874 1.00 36.41 137 PHE F N 1
ATOM 11250 C CA . PHE F 1 137 ? 89.742 -7.376 195.997 1.00 35.02 137 PHE F CA 1
ATOM 11251 C C . PHE F 1 137 ? 90.926 -8.230 196.439 1.00 38.39 137 PHE F C 1
ATOM 11252 O O . PHE F 1 137 ? 90.881 -9.462 196.347 1.00 37.55 137 PHE F O 1
ATOM 11260 N N . THR F 1 138 ? 91.991 -7.596 196.938 1.00 34.56 138 THR F N 1
ATOM 11261 C CA . THR F 1 138 ? 93.135 -8.364 197.415 1.00 40.35 138 THR F CA 1
ATOM 11262 C C . THR F 1 138 ? 92.804 -9.201 198.646 1.00 44.56 138 THR F C 1
ATOM 11263 O O . THR F 1 138 ? 93.549 -10.138 198.955 1.00 46.18 138 THR F O 1
ATOM 11267 N N . ASP F 1 139 ? 91.711 -8.889 199.356 1.00 35.98 139 ASP F N 1
ATOM 11268 C CA . ASP F 1 139 ? 91.272 -9.761 200.443 1.00 43.31 139 ASP F CA 1
ATOM 11269 C C . ASP F 1 139 ? 90.898 -11.142 199.926 1.00 40.44 139 ASP F C 1
ATOM 11270 O O . ASP F 1 139 ? 91.004 -12.131 200.658 1.00 42.31 139 ASP F O 1
ATOM 11275 N N . TYR F 1 140 ? 90.448 -11.227 198.677 1.00 36.47 140 TYR F N 1
ATOM 11276 C CA . TYR F 1 140 ? 90.159 -12.502 198.042 1.00 41.02 140 TYR F CA 1
ATOM 11277 C C . TYR F 1 140 ? 91.293 -12.997 197.161 1.00 38.39 140 TYR F C 1
ATOM 11278 O O . TYR F 1 140 ? 91.486 -14.212 197.047 1.00 41.27 140 TYR F O 1
ATOM 11287 N N . ILE F 1 141 ? 92.042 -12.087 196.533 1.00 38.59 141 ILE F N 1
ATOM 11288 C CA . ILE F 1 141 ? 93.154 -12.500 195.680 1.00 44.95 141 ILE F CA 1
ATOM 11289 C C . ILE F 1 141 ? 94.229 -13.191 196.510 1.00 40.56 141 ILE F C 1
ATOM 11290 O O . ILE F 1 141 ? 94.835 -14.178 196.075 1.00 44.08 141 ILE F O 1
ATOM 11295 N N . ASN F 1 142 ? 94.470 -12.695 197.722 1.00 37.36 142 ASN F N 1
ATOM 11296 C CA . ASN F 1 142 ? 95.474 -13.256 198.616 1.00 43.36 142 ASN F CA 1
ATOM 11297 C C . ASN F 1 142 ? 94.892 -14.257 199.608 1.00 41.02 142 ASN F C 1
ATOM 11298 O O . ASN F 1 142 ? 95.580 -14.634 200.561 1.00 44.38 142 ASN F O 1
ATOM 11303 N N . ALA F 1 143 ? 93.647 -14.686 199.413 1.00 41.89 143 ALA F N 1
ATOM 11304 C CA . ALA F 1 143 ? 93.062 -15.690 200.286 1.00 43.92 143 ALA F CA 1
ATOM 11305 C C . ALA F 1 143 ? 93.596 -17.077 199.927 1.00 39.65 143 ALA F C 1
ATOM 11306 O O . ALA F 1 143 ? 93.972 -17.324 198.778 1.00 42.21 143 ALA F O 1
ATOM 11308 N N . PRO F 1 144 ? 93.645 -17.999 200.895 1.00 39.00 144 PRO F N 1
ATOM 11309 C CA . PRO F 1 144 ? 94.202 -19.332 200.603 1.00 36.28 144 PRO F CA 1
ATOM 11310 C C . PRO F 1 144 ? 93.441 -20.087 199.529 1.00 46.16 144 PRO F C 1
ATOM 11311 O O . PRO F 1 144 ? 94.025 -20.937 198.845 1.00 48.87 144 PRO F O 1
ATOM 11315 N N . GLU F 1 145 ? 92.150 -19.796 199.355 1.00 43.75 145 GLU F N 1
ATOM 11316 C CA . GLU F 1 145 ? 91.370 -20.436 198.303 1.00 41.74 145 GLU F CA 1
ATOM 11317 C C . GLU F 1 145 ? 91.853 -20.049 196.912 1.00 43.15 145 GLU F C 1
ATOM 11318 O O . GLU F 1 145 ? 91.505 -20.721 195.934 1.00 38.67 145 GLU F O 1
ATOM 11324 N N . ASN F 1 146 ? 92.653 -18.989 196.805 1.00 41.38 146 ASN F N 1
ATOM 11325 C CA . ASN F 1 146 ? 93.115 -18.463 195.528 1.00 42.50 146 ASN F CA 1
ATOM 11326 C C . ASN F 1 146 ? 94.612 -18.663 195.320 1.00 44.39 146 ASN F C 1
ATOM 11327 O O . ASN F 1 146 ? 95.176 -18.113 194.368 1.00 44.64 146 ASN F O 1
ATOM 11332 N N . ALA F 1 147 ? 95.267 -19.446 196.180 1.00 45.07 147 ALA F N 1
ATOM 11333 C CA . ALA F 1 147 ? 96.723 -19.538 196.158 1.00 45.38 147 ALA F CA 1
ATOM 11334 C C . ALA F 1 147 ? 97.254 -20.339 194.976 1.00 50.14 147 ALA F C 1
ATOM 11335 O O . ALA F 1 147 ? 98.442 -20.225 194.654 1.00 51.64 147 ALA F O 1
ATOM 11337 N N . ASP F 1 148 ? 96.413 -21.140 194.320 1.00 45.80 148 ASP F N 1
ATOM 11338 C CA . ASP F 1 148 ? 96.866 -22.045 193.273 1.00 47.00 148 ASP F CA 1
ATOM 11339 C C . ASP F 1 148 ? 96.511 -21.556 191.872 1.00 48.76 148 ASP F C 1
ATOM 11340 O O . ASP F 1 148 ? 96.504 -22.354 190.928 1.00 51.50 148 ASP F O 1
ATOM 11345 N N . VAL F 1 149 ? 96.222 -20.265 191.715 1.00 44.20 149 VAL F N 1
ATOM 11346 C CA . VAL F 1 149 ? 96.022 -19.684 190.392 1.00 48.84 149 VAL F CA 1
ATOM 11347 C C . VAL F 1 149 ? 97.386 -19.457 189.756 1.00 49.02 149 VAL F C 1
ATOM 11348 O O . VAL F 1 149 ? 98.420 -19.564 190.425 1.00 48.36 149 VAL F O 1
ATOM 11352 N N . VAL F 1 150 ? 97.399 -19.145 188.463 1.00 49.77 150 VAL F N 1
ATOM 11353 C CA . VAL F 1 150 ? 98.630 -18.711 187.813 1.00 46.16 150 VAL F CA 1
ATOM 11354 C C . VAL F 1 150 ? 99.034 -17.366 188.402 1.00 46.20 150 VAL F C 1
ATOM 11355 O O . VAL F 1 150 ? 98.248 -16.412 188.404 1.00 48.81 150 VAL F O 1
ATOM 11359 N N . ALA F 1 151 ? 100.256 -17.289 188.921 1.00 47.10 151 ALA F N 1
ATOM 11360 C CA . ALA F 1 151 ? 100.738 -16.050 189.518 1.00 49.38 151 ALA F CA 1
ATOM 11361 C C . ALA F 1 151 ? 101.036 -15.031 188.425 1.00 48.94 151 ALA F C 1
ATOM 11362 O O . ALA F 1 151 ? 101.853 -15.287 187.534 1.00 54.21 151 ALA F O 1
ATOM 11364 N N . LEU F 1 152 ? 100.371 -13.877 188.490 1.00 47.46 152 LEU F N 1
ATOM 11365 C CA . LEU F 1 152 ? 100.590 -12.835 187.496 1.00 50.58 152 LEU F CA 1
ATOM 11366 C C . LEU F 1 152 ? 101.880 -12.077 187.803 1.00 51.90 152 LEU F C 1
ATOM 11367 O O . LEU F 1 152 ? 102.140 -11.736 188.961 1.00 47.78 152 LEU F O 1
ATOM 11372 N N . PRO F 1 153 ? 102.701 -11.797 186.789 1.00 48.39 153 PRO F N 1
ATOM 11373 C CA . PRO F 1 153 ? 103.968 -11.073 187.009 1.00 44.19 153 PRO F CA 1
ATOM 11374 C C . PRO F 1 153 ? 103.763 -9.575 187.213 1.00 47.57 153 PRO F C 1
ATOM 11375 O O . PRO F 1 153 ? 104.287 -8.738 186.474 1.00 51.96 153 PRO F O 1
ATOM 11379 N N . ILE F 1 154 ? 102.982 -9.228 188.237 1.00 42.65 154 ILE F N 1
ATOM 11380 C CA . ILE F 1 154 ? 102.782 -7.828 188.587 1.00 45.13 154 ILE F CA 1
ATOM 11381 C C . ILE F 1 154 ? 104.078 -7.256 189.146 1.00 50.41 154 ILE F C 1
ATOM 11382 O O . ILE F 1 154 ? 104.788 -7.915 189.917 1.00 52.68 154 ILE F O 1
ATOM 11387 N N . PHE F 1 155 ? 104.396 -6.025 188.752 1.00 50.66 155 PHE F N 1
ATOM 11388 C CA . PHE F 1 155 ? 105.647 -5.406 189.163 1.00 50.43 155 PHE F CA 1
ATOM 11389 C C . PHE F 1 155 ? 105.661 -5.167 190.670 1.00 57.85 155 PHE F C 1
ATOM 11390 O O . PHE F 1 155 ? 104.619 -4.975 191.304 1.00 58.19 155 PHE F O 1
ATOM 11398 N N . SER F 1 156 ? 106.865 -5.180 191.240 1.00 56.28 156 SER F N 1
ATOM 11399 C CA . SER F 1 156 ? 107.014 -5.060 192.683 1.00 59.64 156 SER F CA 1
ATOM 11400 C C . SER F 1 156 ? 106.534 -3.698 193.167 1.00 57.45 156 SER F C 1
ATOM 11401 O O . SER F 1 156 ? 106.752 -2.673 192.515 1.00 62.82 156 SER F O 1
ATOM 11404 N N . ASP F 1 157 ? 105.866 -3.702 194.320 1.00 61.21 157 ASP F N 1
ATOM 11405 C CA . ASP F 1 157 ? 105.450 -2.497 195.025 1.00 66.64 157 ASP F CA 1
ATOM 11406 C C . ASP F 1 157 ? 104.469 -1.677 194.198 1.00 65.33 157 ASP F C 1
ATOM 11407 O O . ASP F 1 157 ? 104.817 -0.588 193.723 1.00 60.66 157 ASP F O 1
ATOM 11412 N N . PRO F 1 158 ? 103.238 -2.157 194.012 1.00 62.63 158 PRO F N 1
ATOM 11413 C CA . PRO F 1 158 ? 102.272 -1.385 193.215 1.00 57.49 158 PRO F CA 1
ATOM 11414 C C . PRO F 1 158 ? 101.892 -0.058 193.845 1.00 53.56 158 PRO F C 1
ATOM 11415 O O . PRO F 1 158 ? 101.626 0.905 193.115 1.00 52.89 158 PRO F O 1
ATOM 11419 N N . ALA F 1 159 ? 101.858 0.025 195.179 1.00 55.23 159 ALA F N 1
ATOM 11420 C CA . ALA F 1 159 ? 101.475 1.272 195.834 1.00 54.51 159 ALA F CA 1
ATOM 11421 C C . ALA F 1 159 ? 102.446 2.400 195.515 1.00 61.00 159 ALA F C 1
ATOM 11422 O O . ALA F 1 159 ? 102.047 3.569 195.470 1.00 59.53 159 ALA F O 1
ATOM 11424 N N . ASN F 1 160 ? 103.718 2.077 195.289 1.00 62.62 160 ASN F N 1
ATOM 11425 C CA . ASN F 1 160 ? 104.693 3.112 194.964 1.00 64.31 160 ASN F CA 1
ATOM 11426 C C . ASN F 1 160 ? 104.640 3.484 193.488 1.00 59.94 160 ASN F C 1
ATOM 11427 O O . ASN F 1 160 ? 104.826 4.654 193.135 1.00 60.10 160 ASN F O 1
ATOM 11432 N N . LEU F 1 161 ? 104.376 2.511 192.614 1.00 60.07 161 LEU F N 1
ATOM 11433 C CA . LEU F 1 161 ? 104.168 2.820 191.205 1.00 56.34 161 LEU F CA 1
ATOM 11434 C C . LEU F 1 161 ? 102.833 3.508 190.957 1.00 54.96 161 LEU F C 1
ATOM 11435 O O . LEU F 1 161 ? 102.665 4.152 189.915 1.00 59.62 161 LEU F O 1
ATOM 11440 N N . GLY F 1 162 ? 101.890 3.400 191.891 1.00 52.85 162 GLY F N 1
ATOM 11441 C CA . GLY F 1 162 ? 100.554 3.913 191.683 1.00 51.35 162 GLY F CA 1
ATOM 11442 C C . GLY F 1 162 ? 99.665 3.027 190.844 1.00 48.30 162 GLY F C 1
ATOM 11443 O O . GLY F 1 162 ? 98.562 3.450 190.475 1.00 46.28 162 GLY F O 1
ATOM 11444 N N . ALA F 1 163 ? 100.106 1.810 190.535 1.00 44.95 163 ALA F N 1
ATOM 11445 C CA . ALA F 1 163 ? 99.347 0.904 189.689 1.00 48.74 163 ALA F CA 1
ATOM 11446 C C . ALA F 1 163 ? 99.906 -0.501 189.849 1.00 49.37 163 ALA F C 1
ATOM 11447 O O . ALA F 1 163 ? 101.054 -0.689 190.262 1.00 44.54 163 ALA F O 1
ATOM 11449 N N . HIS F 1 164 ? 99.074 -1.488 189.525 1.00 46.39 164 HIS F N 1
ATOM 11450 C CA . HIS F 1 164 ? 99.528 -2.867 189.386 1.00 45.33 164 HIS F CA 1
ATOM 11451 C C . HIS F 1 164 ? 99.926 -3.066 187.929 1.00 42.17 164 HIS F C 1
ATOM 11452 O O . HIS F 1 164 ? 99.065 -3.129 187.045 1.00 46.48 164 HIS F O 1
ATOM 11459 N N . ARG F 1 165 ? 101.229 -3.155 187.678 1.00 45.01 165 ARG F N 1
ATOM 11460 C CA . ARG F 1 165 ? 101.779 -3.084 186.331 1.00 41.43 165 ARG F CA 1
ATOM 11461 C C . ARG F 1 165 ? 102.070 -4.479 185.793 1.00 44.88 165 ARG F C 1
ATOM 11462 O O . ARG F 1 165 ? 102.736 -5.282 186.456 1.00 47.97 165 ARG F O 1
ATOM 11470 N N . LEU F 1 166 ? 101.561 -4.760 184.597 1.00 41.18 166 LEU F N 1
ATOM 11471 C CA . LEU F 1 166 ? 101.903 -5.949 183.832 1.00 44.12 166 LEU F CA 1
ATOM 11472 C C . LEU F 1 166 ? 102.649 -5.530 182.572 1.00 45.74 166 LEU F C 1
ATOM 11473 O O . LEU F 1 166 ? 102.483 -4.411 182.078 1.00 41.94 166 LEU F O 1
ATOM 11478 N N . ASN F 1 167 ? 103.479 -6.431 182.052 1.00 43.48 167 ASN F N 1
ATOM 11479 C CA . ASN F 1 167 ? 104.288 -6.154 180.866 1.00 46.80 167 ASN F CA 1
ATOM 11480 C C . ASN F 1 167 ? 104.116 -7.282 179.859 1.00 45.72 167 ASN F C 1
ATOM 11481 O O . ASN F 1 167 ? 104.981 -8.159 179.735 1.00 49.36 167 ASN F O 1
ATOM 11486 N N . PRO F 1 168 ? 103.006 -7.287 179.115 1.00 41.55 168 PRO F N 1
ATOM 11487 C CA . PRO F 1 168 ? 102.850 -8.273 178.035 1.00 42.49 168 PRO F CA 1
ATOM 11488 C C . PRO F 1 168 ? 103.756 -8.013 176.843 1.00 45.59 168 PRO F C 1
ATOM 11489 O O . PRO F 1 168 ? 103.829 -8.863 175.947 1.00 45.19 168 PRO F O 1
ATOM 11493 N N . LEU F 1 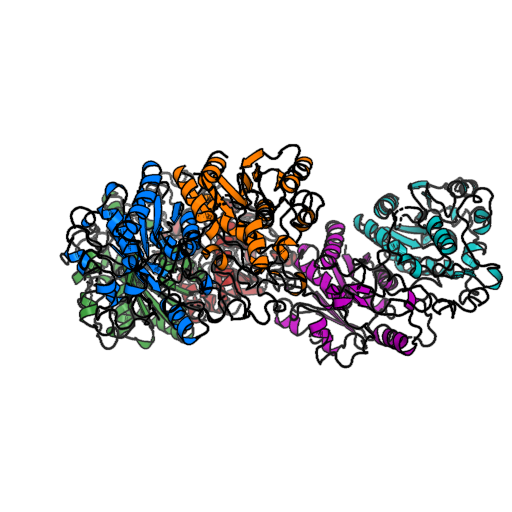169 ? 104.437 -6.867 176.803 1.00 45.31 169 LEU F N 1
ATOM 11494 C CA . LEU F 1 169 ? 105.419 -6.558 175.773 1.00 52.57 169 LEU F CA 1
ATOM 11495 C C . LEU F 1 169 ? 106.825 -6.991 176.166 1.00 54.38 169 LEU F C 1
ATOM 11496 O O . LEU F 1 169 ? 107.799 -6.549 175.547 1.00 59.49 169 LEU F O 1
ATOM 11501 N N . SER F 1 170 ? 106.947 -7.843 177.180 1.00 53.72 170 SER F N 1
ATOM 11502 C CA . SER F 1 170 ? 108.251 -8.252 177.678 1.00 54.41 170 SER F CA 1
ATOM 11503 C C . SER F 1 170 ? 108.982 -9.119 176.660 1.00 56.63 170 SER F C 1
ATOM 11504 O O . SER F 1 170 ? 108.371 -9.848 175.872 1.00 56.08 170 SER F O 1
ATOM 11507 N N . SER F 1 171 ? 110.312 -9.024 176.678 1.00 57.02 171 SER F N 1
ATOM 11508 C CA . SER F 1 171 ? 111.145 -9.959 175.936 1.00 55.16 171 SER F CA 1
ATOM 11509 C C . SER F 1 171 ? 111.255 -11.306 176.636 1.00 56.66 171 SER F C 1
ATOM 11510 O O . SER F 1 171 ? 111.637 -12.294 175.999 1.00 53.43 171 SER F O 1
ATOM 11513 N N . ASP F 1 172 ? 110.927 -11.362 177.925 1.00 59.46 172 ASP F N 1
ATOM 11514 C CA . ASP F 1 172 ? 110.929 -12.608 178.684 1.00 57.00 172 ASP F CA 1
ATOM 11515 C C . ASP F 1 172 ? 109.693 -13.415 178.304 1.00 56.11 172 ASP F C 1
ATOM 11516 O O . ASP F 1 172 ? 108.579 -13.093 178.729 1.00 55.11 172 ASP F O 1
ATOM 11521 N N . ALA F 1 173 ? 109.888 -14.467 177.504 1.00 56.00 173 ALA F N 1
ATOM 11522 C CA . ALA F 1 173 ? 108.770 -15.305 177.083 1.00 53.72 173 ALA F CA 1
ATOM 11523 C C . ALA F 1 173 ? 108.097 -16.008 178.254 1.00 55.98 173 ALA F C 1
ATOM 11524 O O . ALA F 1 173 ? 106.918 -16.361 178.154 1.00 55.77 173 ALA F O 1
ATOM 11526 N N . ILE F 1 174 ? 108.816 -16.227 179.356 1.00 56.78 174 ILE F N 1
ATOM 11527 C CA . ILE F 1 174 ? 108.201 -16.850 180.524 1.00 54.29 174 ILE F CA 1
ATOM 11528 C C . ILE F 1 174 ? 107.231 -15.883 181.193 1.00 54.28 174 ILE F C 1
ATOM 11529 O O . ILE F 1 174 ? 106.144 -16.276 181.633 1.00 52.49 174 ILE F O 1
ATOM 11534 N N . GLU F 1 175 ? 107.601 -14.602 181.267 1.00 56.56 175 GLU F N 1
ATOM 11535 C CA . GLU F 1 175 ? 106.710 -13.599 181.843 1.00 54.53 175 GLU F CA 1
ATOM 11536 C C . GLU F 1 175 ? 105.444 -13.441 181.006 1.00 53.04 175 GLU F C 1
ATOM 11537 O O . GLU F 1 175 ? 104.331 -13.386 181.543 1.00 51.98 175 GLU F O 1
ATOM 11543 N N . VAL F 1 176 ? 105.596 -13.368 179.682 1.00 50.28 176 VAL F N 1
ATOM 11544 C CA . VAL F 1 176 ? 104.437 -13.234 178.804 1.00 50.23 176 VAL F CA 1
ATOM 11545 C C . VAL F 1 176 ? 103.556 -14.474 178.891 1.00 51.97 176 VAL F C 1
ATOM 11546 O O . VAL F 1 176 ? 102.322 -14.378 178.908 1.00 51.18 176 VAL F O 1
ATOM 11550 N N . ASP F 1 177 ? 104.173 -15.657 178.959 1.00 50.67 177 ASP F N 1
ATOM 11551 C CA . ASP F 1 177 ? 103.403 -16.895 179.037 1.00 49.46 177 ASP F CA 1
ATOM 11552 C C . ASP F 1 177 ? 102.619 -16.992 180.341 1.00 49.33 177 ASP F C 1
ATOM 11553 O O . ASP F 1 177 ? 101.548 -17.610 180.372 1.00 47.11 177 ASP F O 1
ATOM 11558 N N . ALA F 1 178 ? 103.127 -16.396 181.422 1.00 48.72 178 ALA F N 1
ATOM 11559 C CA . ALA F 1 178 ? 102.373 -16.374 182.671 1.00 46.84 178 ALA F CA 1
ATOM 11560 C C . ALA F 1 178 ? 101.116 -15.528 182.535 1.00 46.71 178 ALA F C 1
ATOM 11561 O O . ALA F 1 178 ? 100.069 -15.863 183.101 1.00 41.61 178 ALA F O 1
ATOM 11563 N N . ILE F 1 179 ? 101.201 -14.427 181.786 1.00 47.04 179 ILE F N 1
ATOM 11564 C CA . ILE F 1 179 ? 100.017 -13.620 181.517 1.00 43.35 179 ILE F CA 1
ATOM 11565 C C . ILE F 1 179 ? 99.028 -14.396 180.657 1.00 43.49 179 ILE F C 1
ATOM 11566 O O . ILE F 1 179 ? 97.820 -14.393 180.922 1.00 44.70 179 ILE F O 1
ATOM 11571 N N . ARG F 1 180 ? 99.524 -15.089 179.628 1.00 41.95 180 ARG F N 1
ATOM 11572 C CA . ARG F 1 180 ? 98.637 -15.838 178.743 1.00 46.23 180 ARG F CA 1
ATOM 11573 C C . ARG F 1 180 ? 97.974 -17.001 179.469 1.00 47.70 180 ARG F C 1
ATOM 11574 O O . ARG F 1 180 ? 96.778 -17.254 179.283 1.00 43.66 180 ARG F O 1
ATOM 11582 N N . ARG F 1 181 ? 98.734 -17.728 180.291 1.00 46.17 181 ARG F N 1
ATOM 11583 C CA . ARG F 1 181 ? 98.158 -18.861 181.007 1.00 47.03 181 ARG F CA 1
ATOM 11584 C C . ARG F 1 181 ? 97.074 -18.416 181.979 1.00 47.80 181 ARG F C 1
ATOM 11585 O O . ARG F 1 181 ? 96.109 -19.153 182.213 1.00 47.89 181 ARG F O 1
ATOM 11593 N N . ALA F 1 182 ? 97.203 -17.212 182.537 1.00 44.09 182 ALA F N 1
ATOM 11594 C CA . ALA F 1 182 ? 96.242 -16.741 183.526 1.00 46.00 182 ALA F CA 1
ATOM 11595 C C . ALA F 1 182 ? 94.944 -16.275 182.876 1.00 45.70 182 ALA F C 1
ATOM 11596 O O . ALA F 1 182 ? 93.852 -16.626 183.334 1.00 41.68 182 ALA F O 1
ATOM 11598 N N . PHE F 1 183 ? 95.042 -15.483 181.808 1.00 44.01 183 PHE F N 1
ATOM 11599 C CA . PHE F 1 183 ? 93.857 -14.898 181.190 1.00 42.40 183 PHE F CA 1
ATOM 11600 C C . PHE F 1 183 ? 93.313 -15.735 180.039 1.00 42.80 183 PHE F C 1
ATOM 11601 O O . PHE F 1 183 ? 92.093 -15.861 179.891 1.00 43.64 183 PHE F O 1
ATOM 11609 N N . LEU F 1 184 ? 94.191 -16.303 179.216 1.00 45.07 184 LEU F N 1
ATOM 11610 C CA . LEU F 1 184 ? 93.758 -17.016 178.021 1.00 45.08 184 LEU F CA 1
ATOM 11611 C C . LEU F 1 184 ? 94.261 -18.453 178.042 1.00 46.85 184 LEU F C 1
ATOM 11612 O O . LEU F 1 184 ? 94.978 -18.882 177.133 1.00 49.90 184 LEU F O 1
ATOM 11617 N N . THR F 1 185 ? 93.878 -19.201 179.079 1.00 41.69 185 THR F N 1
ATOM 11618 C CA . THR F 1 185 ? 94.384 -20.559 179.252 1.00 42.72 185 THR F CA 1
ATOM 11619 C C . THR F 1 185 ? 93.975 -21.465 178.097 1.00 45.52 185 THR F C 1
ATOM 11620 O O . THR F 1 185 ? 94.756 -22.320 177.663 1.00 44.47 185 THR F O 1
ATOM 11624 N N . ASP F 1 186 ? 92.757 -21.292 177.582 1.00 39.38 186 ASP F N 1
ATOM 11625 C CA . ASP F 1 186 ? 92.234 -22.131 176.513 1.00 41.55 186 ASP F CA 1
ATOM 11626 C C . ASP F 1 186 ? 92.591 -21.612 175.126 1.00 46.86 186 ASP F C 1
ATOM 11627 O O . ASP F 1 186 ? 91.983 -22.041 174.138 1.00 43.66 186 ASP F O 1
ATOM 11640 N N . PRO F 1 188 ? 94.207 -21.526 171.681 1.00 53.18 188 PRO F N 1
ATOM 11641 C CA . PRO F 1 188 ? 94.786 -22.582 170.852 1.00 62.67 188 PRO F CA 1
ATOM 11642 C C . PRO F 1 188 ? 96.233 -22.267 170.514 1.00 66.45 188 PRO F C 1
ATOM 11643 O O . PRO F 1 188 ? 96.634 -21.092 170.478 1.00 63.70 188 PRO F O 1
ATOM 11647 N N . PRO F 1 189 ? 97.055 -23.286 170.276 1.00 71.94 189 PRO F N 1
ATOM 11648 C CA . PRO F 1 189 ? 98.448 -23.028 169.900 1.00 78.10 189 PRO F CA 1
ATOM 11649 C C . PRO F 1 189 ? 98.532 -22.363 168.536 1.00 73.59 189 PRO F C 1
ATOM 11650 O O . PRO F 1 189 ? 97.635 -22.495 167.698 1.00 70.62 189 PRO F O 1
ATOM 11654 N N . ASP F 1 190 ? 99.631 -21.635 168.326 1.00 73.32 190 ASP F N 1
ATOM 11655 C CA . ASP F 1 190 ? 99.844 -20.854 167.105 1.00 78.15 190 ASP F CA 1
ATOM 11656 C C . ASP F 1 190 ? 98.721 -19.841 166.898 1.00 73.76 190 ASP F C 1
ATOM 11657 O O . ASP F 1 190 ? 98.248 -19.627 165.780 1.00 68.29 190 ASP F O 1
ATOM 11662 N N . ALA F 1 191 ? 98.285 -19.222 167.983 1.00 70.75 191 ALA F N 1
ATOM 11663 C CA . ALA F 1 191 ? 97.280 -18.179 167.888 1.00 59.94 191 ALA F CA 1
ATOM 11664 C C . ALA F 1 191 ? 97.946 -16.832 167.624 1.00 50.32 191 ALA F C 1
ATOM 11665 O O . ALA F 1 191 ? 99.116 -16.635 167.970 1.00 57.03 191 ALA F O 1
ATOM 11667 N N . PRO F 1 192 ? 97.233 -15.895 166.998 1.00 50.27 192 PRO F N 1
ATOM 11668 C CA . PRO F 1 192 ? 97.813 -14.563 166.777 1.00 50.26 192 PRO F CA 1
ATOM 11669 C C . PRO F 1 192 ? 98.233 -13.921 168.091 1.00 49.89 192 PRO F C 1
ATOM 11670 O O . PRO F 1 192 ? 97.631 -14.151 169.141 1.00 53.52 192 PRO F O 1
ATOM 11674 N N . GLU F 1 193 ? 99.290 -13.117 168.022 1.00 45.54 193 GLU F N 1
ATOM 11675 C CA . GLU F 1 193 ? 99.854 -12.468 169.197 1.00 43.64 193 GLU F CA 1
ATOM 11676 C C . GLU F 1 193 ? 99.361 -11.038 169.374 1.00 44.06 193 GLU F C 1
ATOM 11677 O O . GLU F 1 193 ? 99.948 -10.286 170.158 1.00 43.69 193 GLU F O 1
ATOM 11679 N N . GLY F 1 194 ? 98.295 -10.648 168.668 1.00 47.76 194 GLY F N 1
ATOM 11680 C CA . GLY F 1 194 ? 97.792 -9.290 168.794 1.00 43.99 194 GLY F CA 1
ATOM 11681 C C . GLY F 1 194 ? 97.289 -8.959 170.186 1.00 43.45 194 GLY F C 1
ATOM 11682 O O . GLY F 1 194 ? 97.318 -7.797 170.599 1.00 42.54 194 GLY F O 1
ATOM 11683 N N . TRP F 1 195 ? 96.828 -9.971 170.928 1.00 39.75 195 TRP F N 1
ATOM 11684 C CA . TRP F 1 195 ? 96.334 -9.740 172.282 1.00 44.87 195 TRP F CA 1
ATOM 11685 C C . TRP F 1 195 ? 97.390 -9.089 173.164 1.00 44.09 195 TRP F C 1
ATOM 11686 O O . TRP F 1 195 ? 97.049 -8.397 174.131 1.00 46.27 195 TRP F O 1
ATOM 11697 N N . ARG F 1 196 ? 98.671 -9.289 172.843 1.00 43.58 196 ARG F N 1
ATOM 11698 C CA . ARG F 1 196 ? 99.738 -8.785 173.700 1.00 44.40 196 ARG F CA 1
ATOM 11699 C C . ARG F 1 196 ? 99.743 -7.262 173.757 1.00 44.36 196 ARG F C 1
ATOM 11700 O O . ARG F 1 196 ? 99.948 -6.678 174.827 1.00 43.74 196 ARG F O 1
ATOM 11708 N N . HIS F 1 197 ? 99.518 -6.598 172.623 1.00 40.62 197 HIS F N 1
ATOM 11709 C CA . HIS F 1 197 ? 99.502 -5.141 172.599 1.00 40.55 197 HIS F CA 1
ATOM 11710 C C . HIS F 1 197 ? 98.098 -4.559 172.710 1.00 42.40 197 HIS F C 1
ATOM 11711 O O . HIS F 1 197 ? 97.946 -3.335 172.664 1.00 42.80 197 HIS F O 1
ATOM 11718 N N . LEU F 1 198 ? 97.077 -5.395 172.875 1.00 37.87 198 LEU F N 1
ATOM 11719 C CA . LEU F 1 198 ? 95.725 -4.924 173.135 1.00 45.74 198 LEU F CA 1
ATOM 11720 C C . LEU F 1 198 ? 95.388 -4.899 174.622 1.00 46.47 198 LEU F C 1
ATOM 11721 O O . LEU F 1 198 ? 94.278 -4.499 174.986 1.00 45.01 198 LEU F O 1
ATOM 11726 N N . LEU F 1 199 ? 96.310 -5.320 175.482 1.00 43.63 199 LEU F N 1
ATOM 11727 C CA . LEU F 1 199 ? 96.157 -5.168 176.920 1.00 43.13 199 LEU F CA 1
ATOM 11728 C C . LEU F 1 199 ? 96.802 -3.865 177.383 1.00 43.11 199 LEU F C 1
ATOM 11729 O O . LEU F 1 199 ? 97.715 -3.334 176.747 1.00 46.40 199 LEU F O 1
ATOM 11734 N N . HIS F 1 200 ? 96.313 -3.354 178.506 1.00 39.98 200 HIS F N 1
ATOM 11735 C CA . HIS F 1 200 ? 96.982 -2.176 179.038 1.00 39.95 200 HIS F CA 1
ATOM 11736 C C . HIS F 1 200 ? 97.957 -2.574 180.136 1.00 46.33 200 HIS F C 1
ATOM 11737 O O . HIS F 1 200 ? 97.641 -3.436 180.965 1.00 38.56 200 HIS F O 1
ATOM 11744 N N . PRO F 1 201 ? 99.147 -1.969 180.167 1.00 48.77 201 PRO F N 1
ATOM 11745 C CA . PRO F 1 201 ? 100.134 -2.382 181.178 1.00 46.82 201 PRO F CA 1
ATOM 11746 C C . PRO F 1 201 ? 99.737 -2.013 182.595 1.00 42.85 201 PRO F C 1
ATOM 11747 O O . PRO F 1 201 ? 100.004 -2.781 183.527 1.00 40.55 201 PRO F O 1
ATOM 11751 N N . ASP F 1 202 ? 99.100 -0.863 182.785 1.00 40.73 202 ASP F N 1
ATOM 11752 C CA . ASP F 1 202 ? 98.858 -0.306 184.109 1.00 42.19 202 ASP F CA 1
ATOM 11753 C C . ASP F 1 202 ? 97.387 -0.436 184.474 1.00 45.60 202 ASP F C 1
ATOM 11754 O O . ASP F 1 202 ? 96.513 0.033 183.737 1.00 45.29 202 ASP F O 1
ATOM 11759 N N . GLU F 1 203 ? 97.120 -1.073 185.609 1.00 44.24 203 GLU F N 1
ATOM 11760 C CA . GLU F 1 203 ? 95.811 -1.051 186.230 1.00 42.66 203 GLU F CA 1
ATOM 11761 C C . GLU F 1 203 ? 95.872 -0.172 187.465 1.00 43.73 203 GLU F C 1
ATOM 11762 O O . GLU F 1 203 ? 96.780 -0.350 188.287 1.00 47.44 203 GLU F O 1
ATOM 11768 N N . PRO F 1 204 ? 94.955 0.784 187.626 1.00 43.69 204 PRO F N 1
ATOM 11769 C CA . PRO F 1 204 ? 95.026 1.696 188.775 1.00 44.99 204 PRO F CA 1
ATOM 11770 C C . PRO F 1 204 ? 95.118 0.937 190.091 1.00 45.58 204 PRO F C 1
ATOM 11771 O O . PRO F 1 204 ? 94.434 -0.068 190.298 1.00 48.03 204 PRO F O 1
ATOM 11775 N N . TYR F 1 205 ? 95.995 1.421 190.978 1.00 43.51 205 TYR F N 1
ATOM 11776 C CA . TYR F 1 205 ? 96.221 0.748 192.255 1.00 43.01 205 TYR F CA 1
ATOM 11777 C C . TYR F 1 205 ? 94.917 0.553 193.014 1.00 40.00 205 TYR F C 1
ATOM 11778 O O . TYR F 1 205 ? 94.701 -0.494 193.635 1.00 43.80 205 TYR F O 1
ATOM 11787 N N . ALA F 1 206 ? 94.025 1.545 192.953 1.00 40.41 206 ALA F N 1
ATOM 11788 C CA . ALA F 1 206 ? 92.765 1.464 193.682 1.00 44.34 206 ALA F CA 1
ATOM 11789 C C . ALA F 1 206 ? 91.915 0.283 193.229 1.00 45.19 206 ALA F C 1
ATOM 11790 O O . ALA F 1 206 ? 91.143 -0.262 194.025 1.00 43.67 206 ALA F O 1
ATOM 11792 N N . SER F 1 207 ? 92.055 -0.136 191.968 1.00 44.34 207 SER F N 1
ATOM 11793 C CA . SER F 1 207 ? 91.167 -1.152 191.410 1.00 43.65 207 SER F CA 1
ATOM 11794 C C . SER F 1 207 ? 91.230 -2.452 192.206 1.00 43.44 207 SER F C 1
ATOM 11795 O O . SER F 1 207 ? 90.195 -3.048 192.527 1.00 45.91 207 SER F O 1
ATOM 11798 N N . LEU F 1 208 ? 92.437 -2.909 192.539 1.00 37.89 208 LEU F N 1
ATOM 11799 C CA . LEU F 1 208 ? 92.585 -4.135 193.311 1.00 42.10 208 LEU F CA 1
ATOM 11800 C C . LEU F 1 208 ? 92.769 -3.900 194.807 1.00 38.76 208 LEU F C 1
ATOM 11801 O O . LEU F 1 208 ? 92.614 -4.848 195.585 1.00 41.63 208 LEU F O 1
ATOM 11806 N N . SER F 1 209 ? 93.085 -2.674 195.233 1.00 41.50 209 SER F N 1
ATOM 11807 C CA . SER F 1 209 ? 93.499 -2.431 196.609 1.00 42.91 209 SER F CA 1
ATOM 11808 C C . SER F 1 209 ? 92.610 -1.471 197.389 1.00 38.62 209 SER F C 1
ATOM 11809 O O . SER F 1 209 ? 92.724 -1.424 198.618 1.00 43.52 209 SER F O 1
ATOM 11812 N N . ALA F 1 210 ? 91.743 -0.707 196.733 1.00 41.04 210 ALA F N 1
ATOM 11813 C CA . ALA F 1 210 ? 90.906 0.198 197.506 1.00 36.61 210 ALA F CA 1
ATOM 11814 C C . ALA F 1 210 ? 89.669 -0.529 198.031 1.00 42.49 210 ALA F C 1
ATOM 11815 O O . ALA F 1 210 ? 89.180 -1.470 197.400 1.00 40.49 210 ALA F O 1
ATOM 11817 N N . PRO F 1 211 ? 89.151 -0.117 199.189 1.00 41.53 211 PRO F N 1
ATOM 11818 C CA . PRO F 1 211 ? 87.921 -0.733 199.697 1.00 43.29 211 PRO F CA 1
ATOM 11819 C C . PRO F 1 211 ? 86.703 -0.274 198.910 1.00 40.25 211 PRO F C 1
ATOM 11820 O O . PRO F 1 211 ? 86.589 0.892 198.527 1.00 43.27 211 PRO F O 1
ATOM 11824 N N . VAL F 1 212 ? 85.792 -1.211 198.670 1.00 40.28 212 VAL F N 1
ATOM 11825 C CA . VAL F 1 212 ? 84.537 -0.925 197.981 1.00 38.07 212 VAL F CA 1
ATOM 11826 C C . VAL F 1 212 ? 83.393 -1.144 198.963 1.00 45.01 212 VAL F C 1
ATOM 11827 O O . VAL F 1 212 ? 82.940 -2.284 199.146 1.00 39.94 212 VAL F O 1
ATOM 11831 N N . PRO F 1 213 ? 82.896 -0.091 199.616 1.00 39.52 213 PRO F N 1
ATOM 11832 C CA . PRO F 1 213 ? 81.852 -0.266 200.636 1.00 40.89 213 PRO F CA 1
ATOM 11833 C C . PRO F 1 213 ? 80.467 -0.334 200.007 1.00 40.32 213 PRO F C 1
ATOM 11834 O O . PRO F 1 213 ? 79.995 0.631 199.405 1.00 42.10 213 PRO F O 1
ATOM 11838 N N . VAL F 1 214 ? 79.814 -1.489 200.151 1.00 39.34 214 VAL F N 1
ATOM 11839 C CA . VAL F 1 214 ? 78.425 -1.671 199.753 1.00 36.79 214 VAL F CA 1
ATOM 11840 C C . VAL F 1 214 ? 77.645 -2.147 200.971 1.00 37.93 214 VAL F C 1
ATOM 11841 O O . VAL F 1 214 ? 78.208 -2.685 201.928 1.00 39.09 214 VAL F O 1
ATOM 11845 N N . THR F 1 215 ? 76.328 -1.939 200.930 1.00 31.26 215 THR F N 1
ATOM 11846 C CA . THR F 1 215 ? 75.486 -2.304 202.058 1.00 38.71 215 THR F CA 1
ATOM 11847 C C . THR F 1 215 ? 74.381 -3.265 201.629 1.00 38.98 215 THR F C 1
ATOM 11848 O O . THR F 1 215 ? 73.982 -3.285 200.459 1.00 34.28 215 THR F O 1
ATOM 11852 N N . PRO F 1 216 ? 73.877 -4.085 202.558 1.00 30.43 216 PRO F N 1
ATOM 11853 C CA . PRO F 1 216 ? 72.803 -5.024 202.198 1.00 36.29 216 PRO F CA 1
ATOM 11854 C C . PRO F 1 216 ? 71.492 -4.352 201.826 1.00 35.44 216 PRO F C 1
ATOM 11855 O O . PRO F 1 216 ? 70.715 -4.935 201.059 1.00 37.31 216 PRO F O 1
ATOM 11859 N N . ARG F 1 217 ? 71.214 -3.155 202.340 1.00 32.88 217 ARG F N 1
ATOM 11860 C CA . ARG F 1 217 ? 69.936 -2.503 202.084 1.00 34.78 217 ARG F CA 1
ATOM 11861 C C . ARG F 1 217 ? 69.941 -1.634 200.835 1.00 35.84 217 ARG F C 1
ATOM 11862 O O . ARG F 1 217 ? 68.883 -1.121 200.455 1.00 38.61 217 ARG F O 1
ATOM 11870 N N . ARG F 1 218 ? 71.094 -1.457 200.191 1.00 35.47 218 ARG F N 1
ATOM 11871 C CA . ARG F 1 218 ? 71.145 -0.763 198.910 1.00 36.78 218 ARG F CA 1
ATOM 11872 C C . ARG F 1 218 ? 71.617 -1.721 197.823 1.00 33.58 218 ARG F C 1
ATOM 11873 O O . ARG F 1 218 ? 70.800 -2.236 197.051 1.00 31.52 218 ARG F O 1
ATOM 11881 N N . TRP F 1 219 ? 72.925 -1.989 197.766 1.00 36.21 219 TRP F N 1
ATOM 11882 C CA . TRP F 1 219 ? 73.457 -2.952 196.802 1.00 30.73 219 TRP F CA 1
ATOM 11883 C C . TRP F 1 219 ? 72.795 -4.319 196.948 1.00 32.75 219 TRP F C 1
ATOM 11884 O O . TRP F 1 219 ? 72.464 -4.968 195.950 1.00 32.67 219 TRP F O 1
ATOM 11895 N N . GLY F 1 220 ? 72.599 -4.772 198.187 1.00 30.42 220 GLY F N 1
ATOM 11896 C CA . GLY F 1 220 ? 72.097 -6.095 198.496 1.00 27.63 220 GLY F CA 1
ATOM 11897 C C . GLY F 1 220 ? 70.650 -6.363 198.167 1.00 27.58 220 GLY F C 1
ATOM 11898 O O . GLY F 1 220 ? 70.203 -7.501 198.331 1.00 28.11 220 GLY F O 1
ATOM 11899 N N . ARG F 1 221 ? 69.889 -5.368 197.710 1.00 29.75 221 ARG F N 1
ATOM 11900 C CA . ARG F 1 221 ? 68.498 -5.571 197.334 1.00 31.23 221 ARG F CA 1
ATOM 11901 C C . ARG F 1 221 ? 68.298 -5.634 195.827 1.00 33.26 221 ARG F C 1
ATOM 11902 O O . ARG F 1 221 ? 67.159 -5.793 195.368 1.00 32.53 221 ARG F O 1
ATOM 11910 N N . ILE F 1 222 ? 69.370 -5.514 195.050 1.00 29.28 222 ILE F N 1
ATOM 11911 C CA . ILE F 1 222 ? 69.291 -5.631 193.594 1.00 31.00 222 ILE F CA 1
ATOM 11912 C C . ILE F 1 222 ? 69.373 -7.111 193.247 1.00 29.88 222 ILE F C 1
ATOM 11913 O O . ILE F 1 222 ? 70.302 -7.800 193.700 1.00 29.45 222 ILE F O 1
ATOM 11918 N N . PRO F 1 223 ? 68.424 -7.646 192.480 1.00 30.82 223 PRO F N 1
ATOM 11919 C CA . PRO F 1 223 ? 68.569 -9.017 191.979 1.00 30.69 223 PRO F CA 1
ATOM 11920 C C . PRO F 1 223 ? 69.919 -9.182 191.298 1.00 32.64 223 PRO F C 1
ATOM 11921 O O . PRO F 1 223 ? 70.367 -8.312 190.548 1.00 28.75 223 PRO F O 1
ATOM 11925 N N . ARG F 1 224 ? 70.591 -10.288 191.592 1.00 27.96 224 ARG F N 1
ATOM 11926 C CA . ARG F 1 224 ? 71.961 -10.429 191.137 1.00 29.49 224 ARG F CA 1
ATOM 11927 C C . ARG F 1 224 ? 72.254 -11.885 190.816 1.00 33.02 224 ARG F C 1
ATOM 11928 O O . ARG F 1 224 ? 71.653 -12.802 191.383 1.00 30.15 224 ARG F O 1
ATOM 11936 N N . THR F 1 225 ? 73.197 -12.078 189.899 1.00 32.36 225 THR F N 1
ATOM 11937 C CA . THR F 1 225 ? 73.580 -13.396 189.426 1.00 29.28 225 THR F CA 1
ATOM 11938 C C . THR F 1 225 ? 75.098 -13.466 189.366 1.00 30.69 225 THR F C 1
ATOM 11939 O O . THR F 1 225 ? 75.756 -12.488 189.001 1.00 33.19 225 THR F O 1
ATOM 11943 N N . TYR F 1 226 ? 75.651 -14.613 189.748 1.00 29.36 226 TYR F N 1
ATOM 11944 C CA . TYR F 1 226 ? 77.072 -14.887 189.587 1.00 30.29 226 TYR F CA 1
ATOM 11945 C C . TYR F 1 226 ? 77.248 -15.980 188.545 1.00 33.39 226 TYR F C 1
ATOM 11946 O O . TYR F 1 226 ? 76.591 -17.025 188.618 1.00 32.30 226 TYR F O 1
ATOM 11955 N N . ILE F 1 227 ? 78.123 -15.732 187.575 1.00 26.96 227 ILE F N 1
ATOM 11956 C CA . ILE F 1 227 ? 78.493 -16.719 186.569 1.00 32.58 227 ILE F CA 1
ATOM 11957 C C . ILE F 1 227 ? 79.879 -17.232 186.928 1.00 33.71 227 ILE F C 1
ATOM 11958 O O . ILE F 1 227 ? 80.872 -16.503 186.809 1.00 30.24 227 ILE F O 1
ATOM 11963 N N . ARG F 1 228 ? 79.948 -18.483 187.373 1.00 32.97 228 ARG F N 1
ATOM 11964 C CA . ARG F 1 228 ? 81.217 -19.101 187.724 1.00 35.16 228 ARG F CA 1
ATOM 11965 C C . ARG F 1 228 ? 81.899 -19.653 186.477 1.00 39.85 228 ARG F C 1
ATOM 11966 O O . ARG F 1 228 ? 81.250 -20.226 185.596 1.00 34.23 228 ARG F O 1
ATOM 11974 N N . LEU F 1 229 ? 83.214 -19.464 186.397 1.00 39.68 229 LEU F N 1
ATOM 11975 C CA . LEU F 1 229 ? 84.028 -19.985 185.304 1.00 40.03 229 LEU F CA 1
ATOM 11976 C C . LEU F 1 229 ? 84.850 -21.148 185.849 1.00 43.22 229 LEU F C 1
ATOM 11977 O O . LEU F 1 229 ? 85.744 -20.948 186.679 1.00 40.65 229 LEU F O 1
ATOM 11982 N N . ASP F 1 230 ? 84.551 -22.359 185.374 1.00 43.76 230 ASP F N 1
ATOM 11983 C CA . ASP F 1 230 ? 85.076 -23.572 185.992 1.00 48.34 230 ASP F CA 1
ATOM 11984 C C . ASP F 1 230 ? 86.528 -23.866 185.629 1.00 43.19 230 ASP F C 1
ATOM 11985 O O . ASP F 1 230 ? 87.204 -24.573 186.384 1.00 40.27 230 ASP F O 1
ATOM 11990 N N . GLY F 1 231 ? 87.022 -23.355 184.506 1.00 41.19 231 GLY F N 1
ATOM 11991 C CA . GLY F 1 231 ? 88.410 -23.576 184.144 1.00 41.83 231 GLY F CA 1
ATOM 11992 C C . GLY F 1 231 ? 89.267 -22.346 184.364 1.00 44.97 231 GLY F C 1
ATOM 11993 O O . GLY F 1 231 ? 90.302 -22.170 183.713 1.00 52.21 231 GLY F O 1
ATOM 11994 N N . ASP F 1 232 ? 88.840 -21.492 185.291 1.00 39.64 232 ASP F N 1
ATOM 11995 C CA . ASP F 1 232 ? 89.499 -20.212 185.509 1.00 35.60 232 ASP F CA 1
ATOM 11996 C C . ASP F 1 232 ? 90.829 -20.406 186.227 1.00 41.83 232 ASP F C 1
ATOM 11997 O O . ASP F 1 232 ? 90.888 -21.023 187.295 1.00 40.76 232 ASP F O 1
ATOM 12002 N N . ARG F 1 233 ? 91.897 -19.864 185.643 1.00 38.47 233 ARG F N 1
ATOM 12003 C CA . ARG F 1 233 ? 93.226 -19.930 186.233 1.00 41.55 233 ARG F CA 1
ATOM 12004 C C . ARG F 1 233 ? 93.753 -18.568 186.662 1.00 42.73 233 ARG F C 1
ATOM 12005 O O . ARG F 1 233 ? 94.895 -18.480 187.128 1.00 40.79 233 ARG F O 1
ATOM 12013 N N . ALA F 1 234 ? 92.959 -17.508 186.515 1.00 36.83 234 ALA F N 1
ATOM 12014 C CA . ALA F 1 234 ? 93.274 -16.196 187.068 1.00 36.91 234 ALA F CA 1
ATOM 12015 C C . ALA F 1 234 ? 92.585 -15.948 188.402 1.00 43.13 234 ALA F C 1
ATOM 12016 O O . ALA F 1 234 ? 93.178 -15.349 189.304 1.00 35.98 234 ALA F O 1
ATOM 12018 N N . LEU F 1 235 ? 91.339 -16.398 188.538 1.00 40.13 235 LEU F N 1
ATOM 12019 C CA . LEU F 1 235 ? 90.585 -16.321 189.782 1.00 39.24 235 LEU F CA 1
ATOM 12020 C C . LEU F 1 235 ? 89.990 -17.695 190.036 1.00 37.83 235 LEU F C 1
ATOM 12021 O O . LEU F 1 235 ? 89.163 -18.167 189.250 1.00 38.80 235 LEU F O 1
ATOM 12026 N N . ALA F 1 236 ? 90.416 -18.334 191.122 1.00 34.00 236 ALA F N 1
ATOM 12027 C CA . ALA F 1 236 ? 90.079 -19.732 191.346 1.00 38.37 236 ALA F CA 1
ATOM 12028 C C . ALA F 1 236 ? 88.565 -19.914 191.420 1.00 36.77 236 ALA F C 1
ATOM 12029 O O . ALA F 1 236 ? 87.861 -19.055 191.964 1.00 37.38 236 ALA F O 1
ATOM 12031 N N . PRO F 1 237 ? 88.027 -21.000 190.857 1.00 37.81 237 PRO F N 1
ATOM 12032 C CA . PRO F 1 237 ? 86.603 -21.304 191.075 1.00 35.61 237 PRO F CA 1
ATOM 12033 C C . PRO F 1 237 ? 86.238 -21.424 192.544 1.00 37.93 237 PRO F C 1
ATOM 12034 O O . PRO F 1 237 ? 85.123 -21.051 192.931 1.00 33.26 237 PRO F O 1
ATOM 12038 N N . THR F 1 238 ? 87.149 -21.933 193.376 1.00 35.04 238 THR F N 1
ATOM 12039 C CA . THR F 1 238 ? 86.878 -22.016 194.807 1.00 39.58 238 THR F CA 1
ATOM 12040 C C . THR F 1 238 ? 86.745 -20.627 195.419 1.00 38.27 238 THR F C 1
ATOM 12041 O O . THR F 1 238 ? 85.888 -20.402 196.282 1.00 34.78 238 THR F O 1
ATOM 12045 N N . THR F 1 239 ? 87.572 -19.677 194.973 1.00 36.62 239 THR F N 1
ATOM 12046 C CA . THR F 1 239 ? 87.423 -18.297 195.424 1.00 36.58 239 THR F CA 1
ATOM 12047 C C . THR F 1 239 ? 86.109 -17.693 194.946 1.00 35.89 239 THR F C 1
ATOM 12048 O O . THR F 1 239 ? 85.517 -16.863 195.647 1.00 39.11 239 THR F O 1
ATOM 12052 N N . GLN F 1 240 ? 85.639 -18.093 193.762 1.00 35.72 240 GLN F N 1
ATOM 12053 C CA . GLN F 1 240 ? 84.372 -17.579 193.253 1.00 32.44 240 GLN F CA 1
ATOM 12054 C C . GLN F 1 240 ? 83.200 -18.086 194.085 1.00 38.04 240 GLN F C 1
ATOM 12055 O O . GLN F 1 240 ? 82.285 -17.319 194.408 1.00 34.91 240 GLN F O 1
ATOM 12061 N N . ASN F 1 241 ? 83.208 -19.375 194.438 1.00 37.14 241 ASN F N 1
ATOM 12062 C CA . ASN F 1 241 ? 82.178 -19.906 195.323 1.00 34.04 241 ASN F CA 1
ATOM 12063 C C . ASN F 1 241 ? 82.263 -19.287 196.712 1.00 35.22 241 ASN F C 1
ATOM 12064 O O . ASN F 1 241 ? 81.235 -19.102 197.375 1.00 36.51 241 ASN F O 1
ATOM 12069 N N . LEU F 1 242 ? 83.476 -18.967 197.171 1.00 36.20 242 LEU F N 1
ATOM 12070 C CA . LEU F 1 242 ? 83.633 -18.346 198.483 1.00 38.82 242 LEU F CA 1
ATOM 12071 C C . LEU F 1 242 ? 82.990 -16.964 198.517 1.00 37.89 242 LEU F C 1
ATOM 12072 O O . LEU F 1 242 ? 82.326 -16.604 199.494 1.00 37.70 242 LEU F O 1
ATOM 12085 N N . ILE F 1 244 ? 80.521 -15.897 196.604 1.00 31.38 244 ILE F N 1
ATOM 12086 C CA . ILE F 1 244 ? 79.076 -16.101 196.547 1.00 35.22 244 ILE F CA 1
ATOM 12087 C C . ILE F 1 244 ? 78.529 -16.417 197.933 1.00 37.70 244 ILE F C 1
ATOM 12088 O O . ILE F 1 244 ? 77.533 -15.832 198.376 1.00 34.41 244 ILE F O 1
ATOM 12093 N N . ALA F 1 245 ? 79.176 -17.350 198.637 1.00 36.29 245 ALA F N 1
ATOM 12094 C CA . ALA F 1 245 ? 78.676 -17.784 199.938 1.00 37.32 245 ALA F CA 1
ATOM 12095 C C . ALA F 1 245 ? 78.764 -16.668 200.971 1.00 38.20 245 ALA F C 1
ATOM 12096 O O . ALA F 1 245 ? 77.818 -16.448 201.737 1.00 41.14 245 ALA F O 1
ATOM 12098 N N . GLU F 1 246 ? 79.888 -15.952 201.004 1.00 37.97 246 GLU F N 1
ATOM 12099 C CA . GLU F 1 246 ? 80.060 -14.902 202.001 1.00 39.88 246 GLU F CA 1
ATOM 12100 C C . GLU F 1 246 ? 79.091 -13.750 201.764 1.00 36.38 246 GLU F C 1
ATOM 12101 O O . GLU F 1 246 ? 78.552 -13.179 202.718 1.00 36.43 246 GLU F O 1
ATOM 12107 N N . ALA F 1 247 ? 78.844 -13.404 200.501 1.00 32.20 247 ALA F N 1
ATOM 12108 C CA . ALA F 1 247 ? 77.913 -12.321 200.210 1.00 33.69 247 ALA F CA 1
ATOM 12109 C C . ALA F 1 247 ? 76.479 -12.729 200.526 1.00 33.88 247 ALA F C 1
ATOM 12110 O O . ALA F 1 247 ? 75.699 -11.919 201.041 1.00 32.93 247 ALA F O 1
ATOM 12112 N N . ASP F 1 248 ? 76.116 -13.983 200.234 1.00 34.33 248 ASP F N 1
ATOM 12113 C CA . ASP F 1 248 ? 74.760 -14.457 200.507 1.00 35.96 248 ASP F CA 1
ATOM 12114 C C . ASP F 1 248 ? 74.436 -14.428 201.996 1.00 36.07 248 ASP F C 1
ATOM 12115 O O . ASP F 1 248 ? 73.290 -14.152 202.374 1.00 37.95 248 ASP F O 1
ATOM 12120 N N . ARG F 1 249 ? 75.419 -14.711 202.853 1.00 37.37 249 ARG F N 1
ATOM 12121 C CA . ARG F 1 249 ? 75.181 -14.670 204.291 1.00 38.28 249 ARG F CA 1
ATOM 12122 C C . ARG F 1 249 ? 74.824 -13.269 204.770 1.00 38.53 249 ARG F C 1
ATOM 12123 O O . ARG F 1 249 ? 74.168 -13.130 205.806 1.00 35.79 249 ARG F O 1
ATOM 12131 N N . LEU F 1 250 ? 75.228 -12.234 204.035 1.00 36.07 250 LEU F N 1
ATOM 12132 C CA . LEU F 1 250 ? 74.888 -10.863 204.387 1.00 34.08 250 LEU F CA 1
ATOM 12133 C C . LEU F 1 250 ? 73.562 -10.406 203.796 1.00 37.90 250 LEU F C 1
ATOM 12134 O O . LEU F 1 250 ? 73.027 -9.383 204.239 1.00 38.93 250 LEU F O 1
ATOM 12139 N N . THR F 1 251 ? 73.023 -11.121 202.810 1.00 30.95 251 THR F N 1
ATOM 12140 C CA . THR F 1 251 ? 71.749 -10.774 202.179 1.00 34.92 251 THR F CA 1
ATOM 12141 C C . THR F 1 251 ? 70.877 -12.021 202.085 1.00 37.67 251 THR F C 1
ATOM 12142 O O . THR F 1 251 ? 70.559 -12.490 200.985 1.00 36.01 251 THR F O 1
ATOM 12146 N N . PRO F 1 252 ? 70.449 -12.573 203.228 1.00 35.27 252 PRO F N 1
ATOM 12147 C CA . PRO F 1 252 ? 69.669 -13.820 203.186 1.00 37.30 252 PRO F CA 1
ATOM 12148 C C . PRO F 1 252 ? 68.323 -13.670 202.499 1.00 39.96 252 PRO F C 1
ATOM 12149 O O . PRO F 1 252 ? 67.756 -14.680 202.062 1.00 41.57 252 PRO F O 1
ATOM 12153 N N . ASP F 1 253 ? 67.797 -12.449 202.389 1.00 39.55 253 ASP F N 1
ATOM 12154 C CA . ASP F 1 253 ? 66.547 -12.214 201.681 1.00 35.84 253 ASP F CA 1
ATOM 12155 C C . ASP F 1 253 ? 66.730 -12.128 200.171 1.00 35.26 253 ASP F C 1
ATOM 12156 O O . ASP F 1 253 ? 65.739 -12.213 199.437 1.00 37.70 253 ASP F O 1
ATOM 12161 N N . ASN F 1 254 ? 67.960 -11.952 199.693 1.00 36.42 254 ASN F N 1
ATOM 12162 C CA . ASN F 1 254 ? 68.238 -11.794 198.264 1.00 35.37 254 ASN F CA 1
ATOM 12163 C C . ASN F 1 254 ? 69.529 -12.523 197.919 1.00 36.04 254 ASN F C 1
ATOM 12164 O O . ASN F 1 254 ? 70.556 -11.902 197.616 1.00 40.07 254 ASN F O 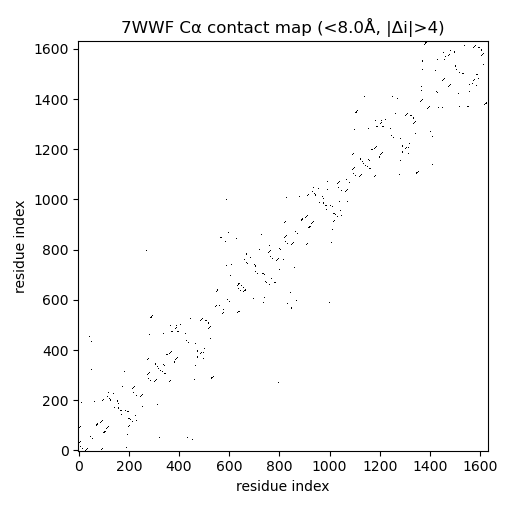1
ATOM 12169 N N . PRO F 1 255 ? 69.508 -13.854 197.938 1.00 31.36 255 PRO F N 1
ATOM 12170 C CA . PRO F 1 255 ? 70.733 -14.610 197.662 1.00 35.15 255 PRO F CA 1
ATOM 12171 C C . PRO F 1 255 ? 71.108 -14.558 196.187 1.00 38.91 255 PRO F C 1
ATOM 12172 O O . PRO F 1 255 ? 70.311 -14.184 195.320 1.00 33.71 255 PRO F O 1
ATOM 12176 N N . PHE F 1 256 ? 72.356 -14.945 195.918 1.00 37.95 256 PHE F N 1
ATOM 12177 C CA . PHE F 1 256 ? 72.870 -14.979 194.558 1.00 33.34 256 PHE F CA 1
ATOM 12178 C C . PHE F 1 256 ? 72.137 -16.013 193.713 1.00 34.13 256 PHE F C 1
ATOM 12179 O O . PHE F 1 256 ? 71.845 -17.122 194.169 1.00 32.98 256 PHE F O 1
ATOM 12187 N N . GLY F 1 257 ? 71.847 -15.646 192.467 1.00 32.75 257 GLY F N 1
ATOM 12188 C CA . GLY F 1 257 ? 71.658 -16.645 191.433 1.00 28.66 257 GLY F CA 1
ATOM 12189 C C . GLY F 1 257 ? 73.022 -17.077 190.916 1.00 29.70 257 GLY F C 1
ATOM 12190 O O . GLY F 1 257 ? 73.941 -16.271 190.780 1.00 33.41 257 GLY F O 1
ATOM 12191 N N . VAL F 1 258 ? 73.164 -18.374 190.664 1.00 27.35 258 VAL F N 1
ATOM 12192 C CA . VAL F 1 258 ? 74.459 -18.948 190.312 1.00 30.59 258 VAL F CA 1
ATOM 12193 C C . VAL F 1 258 ? 74.337 -19.654 188.972 1.00 36.93 258 VAL F C 1
ATOM 12194 O O . VAL F 1 258 ? 73.544 -20.593 188.827 1.00 35.66 258 VAL F O 1
ATOM 12198 N N . ARG F 1 259 ? 75.122 -19.201 187.999 1.00 34.71 259 ARG F N 1
ATOM 12199 C CA . ARG F 1 259 ? 75.273 -19.850 186.707 1.00 34.20 259 ARG F CA 1
ATOM 12200 C C . ARG F 1 259 ? 76.713 -20.322 186.547 1.00 35.52 259 ARG F C 1
ATOM 12201 O O . ARG F 1 259 ? 77.583 -20.034 187.373 1.00 34.82 259 ARG F O 1
ATOM 12209 N N . SER F 1 260 ? 76.965 -21.044 185.459 1.00 37.07 260 SER F N 1
ATOM 12210 C CA . SER F 1 260 ? 78.264 -21.666 185.266 1.00 37.71 260 SER F CA 1
ATOM 12211 C C . SER F 1 260 ? 78.614 -21.689 183.785 1.00 43.60 260 SER F C 1
ATOM 12212 O O . SER F 1 260 ? 77.741 -21.832 182.924 1.00 42.02 260 SER F O 1
ATOM 12215 N N . LEU F 1 261 ? 79.908 -21.539 183.503 1.00 43.13 261 LEU F N 1
ATOM 12216 C CA . LEU F 1 261 ? 80.479 -21.708 182.180 1.00 36.60 261 LEU F CA 1
ATOM 12217 C C . LEU F 1 261 ? 81.783 -22.476 182.340 1.00 40.66 261 LEU F C 1
ATOM 12218 O O . LEU F 1 261 ? 82.545 -22.212 183.284 1.00 42.01 261 LEU F O 1
ATOM 12223 N N . PRO F 1 262 ? 82.066 -23.426 181.458 1.00 46.47 262 PRO F N 1
ATOM 12224 C CA . PRO F 1 262 ? 83.403 -24.022 181.429 1.00 42.94 262 PRO F CA 1
ATOM 12225 C C . PRO F 1 262 ? 84.395 -23.076 180.771 1.00 39.92 262 PRO F C 1
ATOM 12226 O O . PRO F 1 262 ? 84.030 -22.163 180.030 1.00 47.53 262 PRO F O 1
ATOM 12230 N N . GLY F 1 263 ? 85.665 -23.292 181.073 1.00 41.09 263 GLY F N 1
ATOM 12231 C CA . GLY F 1 263 ? 86.728 -22.598 180.375 1.00 42.35 263 GLY F CA 1
ATOM 12232 C C . GLY F 1 263 ? 87.412 -21.544 181.227 1.00 43.38 263 GLY F C 1
ATOM 12233 O O . GLY F 1 263 ? 87.140 -21.377 182.418 1.00 38.89 263 GLY F O 1
ATOM 12234 N N . ASP F 1 264 ? 88.302 -20.804 180.570 1.00 39.92 264 ASP F N 1
ATOM 12235 C CA . ASP F 1 264 ? 89.239 -19.921 181.254 1.00 41.32 264 ASP F CA 1
ATOM 12236 C C . ASP F 1 264 ? 88.562 -18.611 181.665 1.00 36.75 264 ASP F C 1
ATOM 12237 O O . ASP F 1 264 ? 87.340 -18.450 181.594 1.00 33.11 264 ASP F O 1
ATOM 12242 N N . HIS F 1 265 ? 89.383 -17.649 182.085 1.00 38.07 265 HIS F N 1
ATOM 12243 C CA . HIS F 1 265 ? 88.940 -16.369 182.622 1.00 37.97 265 HIS F CA 1
ATOM 12244 C C . HIS F 1 265 ? 88.381 -15.424 181.564 1.00 37.07 265 HIS F C 1
ATOM 12245 O O . HIS F 1 265 ? 87.862 -14.363 181.925 1.00 39.36 265 HIS F O 1
ATOM 12252 N N . SER F 1 266 ? 88.460 -15.767 180.278 1.00 37.16 266 SER F N 1
ATOM 12253 C CA . SER F 1 266 ? 88.065 -14.863 179.198 1.00 42.87 266 SER F CA 1
ATOM 12254 C C . SER F 1 266 ? 87.020 -15.512 178.295 1.00 41.56 266 SER F C 1
ATOM 12255 O O . SER F 1 266 ? 87.282 -15.763 177.110 1.00 40.38 266 SER F O 1
ATOM 12258 N N . PRO F 1 267 ? 85.810 -15.764 178.809 1.00 38.66 267 PRO F N 1
ATOM 12259 C CA . PRO F 1 267 ? 84.762 -16.332 177.947 1.00 37.27 267 PRO F CA 1
ATOM 12260 C C . PRO F 1 267 ? 84.256 -15.363 176.894 1.00 42.36 267 PRO F C 1
ATOM 12261 O O . PRO F 1 267 ? 83.712 -15.809 175.879 1.00 36.14 267 PRO F O 1
ATOM 12273 N N . VAL F 1 269 ? 86.052 -13.855 175.015 1.00 44.02 269 VAL F N 1
ATOM 12274 C CA . VAL F 1 269 ? 87.012 -14.050 173.932 1.00 43.05 269 VAL F CA 1
ATOM 12275 C C . VAL F 1 269 ? 86.889 -15.438 173.318 1.00 42.28 269 VAL F C 1
ATOM 12276 O O . VAL F 1 269 ? 86.825 -15.582 172.097 1.00 42.63 269 VAL F O 1
ATOM 12280 N N . HIS F 1 270 ? 86.845 -16.475 174.155 1.00 43.25 270 HIS F N 1
ATOM 12281 C CA . HIS F 1 270 ? 86.878 -17.853 173.683 1.00 40.22 270 HIS F CA 1
ATOM 12282 C C . HIS F 1 270 ? 85.506 -18.503 173.587 1.00 43.92 270 HIS F C 1
ATOM 12283 O O . HIS F 1 270 ? 85.361 -19.493 172.861 1.00 50.46 270 HIS F O 1
ATOM 12290 N N . ARG F 1 271 ? 84.506 -17.990 174.299 1.00 42.14 271 ARG F N 1
ATOM 12291 C CA . ARG F 1 271 ? 83.167 -18.566 174.235 1.00 41.91 271 ARG F CA 1
ATOM 12292 C C . ARG F 1 271 ? 82.102 -17.478 174.161 1.00 45.30 271 ARG F C 1
ATOM 12293 O O . ARG F 1 271 ? 81.176 -17.472 174.983 1.00 43.39 271 ARG F O 1
ATOM 12301 N N . PRO F 1 272 ? 82.182 -16.544 173.206 1.00 41.40 272 PRO F N 1
ATOM 12302 C CA . PRO F 1 272 ? 81.229 -15.422 173.219 1.00 41.28 272 PRO F CA 1
ATOM 12303 C C . PRO F 1 272 ? 79.788 -15.848 173.003 1.00 47.89 272 PRO F C 1
ATOM 12304 O O . PRO F 1 272 ? 78.873 -15.165 173.480 1.00 48.10 272 PRO F O 1
ATOM 12308 N N . GLY F 1 273 ? 79.558 -16.962 172.307 1.00 48.15 273 GLY F N 1
ATOM 12309 C CA . GLY F 1 273 ? 78.192 -17.367 172.015 1.00 46.48 273 GLY F CA 1
ATOM 12310 C C . GLY F 1 273 ? 77.449 -17.855 173.245 1.00 47.44 273 GLY F C 1
ATOM 12311 O O . GLY F 1 273 ? 76.334 -17.407 173.528 1.00 47.13 273 GLY F O 1
ATOM 12312 N N . GLU F 1 274 ? 78.052 -18.783 173.993 1.00 45.78 274 GLU F N 1
ATOM 12313 C CA . GLU F 1 274 ? 77.369 -19.324 175.163 1.00 47.60 274 GLU F CA 1
ATOM 12314 C C . GLU F 1 274 ? 77.324 -18.317 176.303 1.00 46.86 274 GLU F C 1
ATOM 12315 O O . GLU F 1 274 ? 76.407 -18.366 177.131 1.00 43.25 274 GLU F O 1
ATOM 12321 N N . LEU F 1 275 ? 78.300 -17.407 176.372 1.00 42.38 275 LEU F N 1
ATOM 12322 C CA . LEU F 1 275 ? 78.215 -16.323 177.344 1.00 38.61 275 LEU F CA 1
ATOM 12323 C C . LEU F 1 275 ? 77.028 -15.419 177.038 1.00 40.65 275 LEU F C 1
ATOM 12324 O O . LEU F 1 275 ? 76.286 -15.027 177.947 1.00 40.16 275 LEU F O 1
ATOM 12329 N N . ALA F 1 276 ? 76.828 -15.090 175.760 1.00 35.43 276 ALA F N 1
ATOM 12330 C CA . ALA F 1 276 ? 75.661 -14.308 175.368 1.00 39.54 276 ALA F CA 1
ATOM 12331 C C . ALA F 1 276 ? 74.375 -15.099 175.566 1.00 38.78 276 ALA F C 1
ATOM 12332 O O . ALA F 1 276 ? 73.337 -14.526 175.917 1.00 40.41 276 ALA F O 1
ATOM 12334 N N . ASP F 1 277 ? 74.421 -16.415 175.343 1.00 42.39 277 ASP F N 1
ATOM 12335 C CA . ASP F 1 277 ? 73.257 -17.251 175.622 1.00 46.63 277 ASP F CA 1
ATOM 12336 C C . ASP F 1 277 ? 72.878 -17.183 177.096 1.00 42.83 277 ASP F C 1
ATOM 12337 O O . ASP F 1 277 ? 71.694 -17.076 177.438 1.00 40.14 277 ASP F O 1
ATOM 12339 N N . LEU F 1 278 ? 73.872 -17.248 177.983 1.00 43.49 278 LEU F N 1
ATOM 12340 C CA . LEU F 1 278 ? 73.603 -17.154 179.413 1.00 40.98 278 LEU F CA 1
ATOM 12341 C C . LEU F 1 278 ? 73.033 -15.787 179.770 1.00 41.45 278 LEU F C 1
ATOM 12342 O O . LEU F 1 278 ? 72.008 -15.688 180.455 1.00 41.29 278 LEU F O 1
ATOM 12347 N N . LEU F 1 279 ? 73.680 -14.718 179.295 1.00 37.27 279 LEU F N 1
ATOM 12348 C CA . LEU F 1 279 ? 73.265 -13.368 179.665 1.00 38.59 279 LEU F CA 1
ATOM 12349 C C . LEU F 1 279 ? 71.863 -13.054 179.161 1.00 41.15 279 LEU F C 1
ATOM 12350 O O . LEU F 1 279 ? 71.085 -12.386 179.851 1.00 41.37 279 LEU F O 1
ATOM 12355 N N . ALA F 1 280 ? 71.521 -13.523 177.959 1.00 38.68 280 ALA F N 1
ATOM 12356 C CA . ALA F 1 280 ? 70.181 -13.277 177.437 1.00 43.34 280 ALA F CA 1
ATOM 12357 C C . ALA F 1 280 ? 69.121 -14.024 178.236 1.00 38.02 280 ALA F C 1
ATOM 12358 O O . ALA F 1 280 ? 67.961 -13.597 178.273 1.00 40.43 280 ALA F O 1
ATOM 12360 N N . GLY F 1 281 ? 69.493 -15.131 178.878 1.00 40.48 281 GLY F N 1
ATOM 12361 C CA . GLY F 1 281 ? 68.550 -15.877 179.690 1.00 41.97 281 GLY F CA 1
ATOM 12362 C C . GLY F 1 281 ? 68.387 -15.384 181.109 1.00 48.08 281 GLY F C 1
ATOM 12363 O O . GLY F 1 281 ? 67.541 -15.910 181.839 1.00 51.10 281 GLY F O 1
ATOM 12364 N N . ILE F 1 282 ? 69.176 -14.395 181.520 1.00 47.27 282 ILE F N 1
ATOM 12365 C CA . ILE F 1 282 ? 69.062 -13.825 182.855 1.00 50.54 282 ILE F CA 1
ATOM 12366 C C . ILE F 1 282 ? 67.928 -12.807 182.883 1.00 59.46 282 ILE F C 1
ATOM 12367 O O . ILE F 1 282 ? 67.120 -12.776 183.814 1.00 60.28 282 ILE F O 1
#

InterPro domains:
  IPR000073 Alpha/beta hydrolase fold-1 [PF12697] (12-277)
  IPR029058 Alpha/Beta hydrolase fold [G3DSA:3.40.50.1820] (11-282)
  IPR029058 Alpha/Beta hydrolase fold [SSF53474] (6-280)
  IPR052897 Secondary metabolite biosynthesis hydrolase [PTHR37017] (10-279)

Secondary structure (DSSP, 8-state):
-TTEEEEEE--TT--GGGGHHHHHHHHHTT-EEEEE--TT-GGG----TTTTSTT-TTTTTPPPTTTT---HHHHHHHHHHHHHGGG-SEEEEEEEGGGHHHHHHHHHH-GGG-SEEEEES----SS-SSTHHHHTSGGGTTSPPP-PPS-HHHHTEEE--TT-S-HHHHHHHHHHH----TT---THHHHS-SEEEHHHHHS-----TTTGGGS-EEEEEETT-SSS-HHHHH--HHHHHH-TTSPPEEEEE-S-S-----HHHHHHHHHT-/-EEEEEE--TT--GGGGHHHHHHHHHTT-EEEEE--TTSGGG----TTTTSTT-TTTTTPPPTTTT---HHHHHHHHHHHHHGGG-SEEEEEEEGGGHHHHHHHHHH-GGG-SEEEEES----SS-SSTHHHHTSGGGTTSPPP-PPS-HHHHTEEE--TT-S-HHHHHHHHHHH----TT--SHHHHTS-SEEEHHHHHS-----TTTGGGS-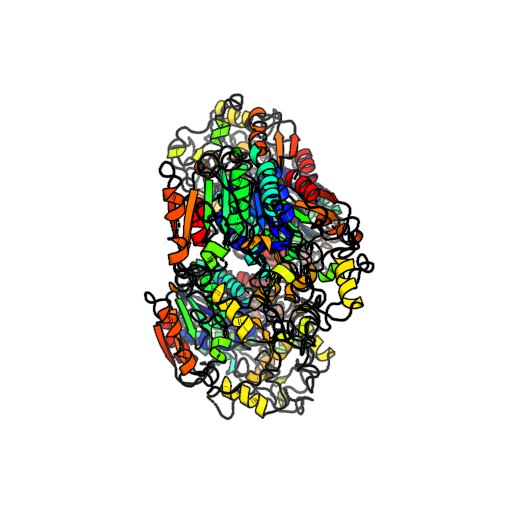EEEEEETT-SSS-HHHHH--HHHHHT-TTSPPEEEEE-S-S-----HHHHHHHHHT-/-TTEEEEEE--TT--GGGGHHHHHHHHHTT-EEEEE--TT-GGG----TTTTSTT-TTTTTPPPTTTT---HHHHHHHHHHHHHTTT-SEEEEEEEGGGHHHHHHHHHH-GGG-SEEEEES----SS-SSTHHHHTSGGGTTSPPP-PPS-HHHHTEEE--TT-S-HHHHHHHHHHH----TT---GGGTTS-SEEEHHHHHS-----TTTGGGS-EEEEEETT-SSS-HHHHH--HHHHHH-TTSPPEEEEE-S-S-----HHHHHHHHHT-/-EEEEEE--TT--GGGGHHHHHHHHHTT-EEEEE--TT-GGG----TTTTSTT-TTTTTPPPTTTT---HHHHHHHHHHHHHGGG-SEEEEEEEGGGHHHHHHHHHH-GGG-SEEEEES----SS-SSTHHHHTSGGGTTSPPP-PPS-HHHHTEEE--TT-S-HHHHHHHHHHH----TT---GGGGGS-SEEEHHHHHS-----TTTGGGS-EEEEEETT-SSS-HHHHH--HHHHHT-TTSPPEEEEE-S-S-----HHHHHHHHHT-/-EEEEEE--TT--GGGGHHHHHHHHHTT-EEEEE--TTSGGG----TTTTSTT-TTTTTPPPTTTT---HHHHHHHHHHHHHGGG-SEEEEEEEGGGHHHHHHHHHH-GGG-SEEEEES----SS-SSTHHHHTSGGGTTSPPP-PPS-HHHHTEEE--TT-S-HHHHHHHHHHH----TT--SHHHHTS-SEEEHHHHHS-----TTTGGGS-EEEEEETT-SSS-HHHHH--HHHHHH-TTSPPEEEEE-S-S-----HHHHHHHHHH-/-EEEEEE--TT--GGGGHHHHHHHHHTT-EEEEE--TT-GGG----TTTTSTT-TTTTTPPPTTTT---HHHHHHHHHHHHHTTT-SEEEEEEEGGGHHHHHHHHHH-GGG-SEEEEES----SS-SSHHHHHTSGGGTTSPPP-PPS-HHHHTEEE--TT-S-HHHHHHHHHHH----TT--SGGGGSS-SEEEHHHHHS-----TTTGGGS-EEEEEETT-SSS-HHHHH--HHHHHH-TTSPPEEEEE-S-S-----HHHHHHHHHH-

Foldseek 3Di:
DQQEEEEEEEAFLAAQVLCVLLQVLQVVVNYHYDYFGFPQGDPPHDAPPQLPPVVSPCRQPAAGPLLPPAVSRLVSVLVVLVVCQVRGPAYEYEYAALRQQSSLLNQQVPVVSHQEYEYELYDDQQQPFALVVLCVDPLNPQALDQCFHPDCNNSQFRFARLVDPPPVNVVSVCCQAPVDDPPDDDPVSVNGHGTGGPNSHGNGRDHACVGSVPRAYEYEAECAERNGHSSSSVCLVSNCVRRVVRRHHYHYDYDYSRCSVVSNVVSVVVVVD/DEEEEEEEAFQAAQVLCVLLQVLLVVLVYHYDYFGFQQADPNNDAPPQLVPVVSPCPLPAAGPLLPQAVSRLVSVLVVLVVCQVPDPAYEYEYAALRQQSPLLNCQVPVSSHQEYEYELYDDQQQPFALVVLCVDPLNPQALDQPFRPDCNNNQFGFQRCVDPPVVNVVSVCCQAPVDDDPDDDVVSVNTGGTGGPNSRGNGRDHACVGSVPRAYEYEAECAERNGHSSSSVCLVSNCVRRVVHRHHYHYDYDYSRCSVVSNVVSVVVSVD/DQQEEEEEEEAFLAAQVLCVLLQVLLVVVNYHYDYFGFPQDDPPHDAPPQLPPVVSPCQLPAAGPLLPPAVSRLVSVLVVLVVCQVRGPAYEYEYAALRLQSSLLNQQVPVSSHQEYEYELYDDPQQPFAQVVLCVDPLNVQAQDQPFRPPCNNSQWGFARCVDPPVVNVVSVCCQAPVDDPPDDPPVSVNGGGTGGPNSGGNGRDHACVGSVPRAYAYEAECAERNGHSSSSVCLVSSCVRRVVRRHHYHYDYDYSRCSVVSNVVSVVVSVD/DEEEEEEEAFLAAQVLCVLLQVLQVVVVYHYDYFGFPQGDPNHDAPPQLVPVVSPCNQPAAGPLLPPAVSRLVSVLVVLVVCQVPDPAYEYEYAALRQQSSLLNQQVPVSSHQEYEYELYDDQQQPFALVVLCVDPLNPQALDQCFRPPCNNSQFGFQRCVDPPVVNVVSVCCQAPVDDPDDDDPVSVNTGGTGGPNSRGNGRDHACVGSVPRAYAYEAECAHRNGHSSSSVCLVSNCVRHVPHRHHYHYDYDYRRCSVVSNVVSVVVSVD/DEEEEEEEAFLAAQVLCVLLQVLLVVVPYHYGYFGFQLGDPNNDAPPQLPPPPSPCQQQAAGPLLPPALSRLVSVLVVLVVCQVVDVAYEYEYAALRLQSSLLNCQVPVSSHQEYEYELYDDQQQPQALVVLCVDPLNPQFQDQPFRPDQNNNQFRFARCVDPPVVNVVSVCCQAPVDDDPDDDPVSVNTHGTGGPNSRGNGRDHACVGSVVRAYEYEAECAERNGHSSSSVCLVSNCVRRVVHRHHYHYDYDYSRCSVVSNVVSVVVSVD/DEEEEEEEAFLAAQVLCVLLQVLLVVVVYHYGYFGFPQGDPPHDAPPQLPPVVSPCQLPAAGPLLPPAVSRLVSVLVVLVVCQVPDPAYEYEYAALRLQSSLLNCQVPVSSHQEYEYELYDDQQQPQALVVLCVDPLNPQFLDQCFRPDCNNSQFRFQRCVDPPPVNVVSVCCQAPVDDPPDDPPVSVNGGGTGGPNSRGNGRDHACVGSVVRAYEYEAECAERNGHSSSSVCLVSNCVRRVVHRYHYHYDYDYSRCSVVSNVVSVVVSVD

Nearest PDB structures (foldseek):
  7wwf-assembly3_F  TM=1.003E+00  e=4.356E-59  Mycolicibacterium smegmatis MC2 155
  8hfw-assembly1_A  TM=9.333E-01  e=6.150E-27  Burkholderia pyrrocinia
  8hfw-assembly1_B  TM=9.291E-01  e=1.099E-25  Burkholderia pyrrocinia
  1xkl-assembly1_D  TM=6.866E-01  e=1.522E-13  Nicotiana tabacum
  4fbl-assembly1_A  TM=5.205E-01  e=7.201E-10  unidentified

Radius of gyration: 40.51 Å; Cα contacts (8 Å, |Δi|>4): 3768; chains: 6; bounding box: 92×68×120 Å

Organism: Mycolicibacterium smegmatis (strain ATCC 700084 / mc(2)155) (NCBI:txid246196)

=== Feature glossary ===
A reading guide for the features in this record.

Start from the sequence.

  · Sequence gives the chain of amino acids in standard one-letter code (A=alanine, C=cysteine, …, Y=tyrosine), read N→C. It is the only feature that is directly encoded by the gene; all structural features are derived from the folded form of this sequence.

Fold it, and you get atomic coordinates and the backbone conformation that goes with them.

  · The mmCIF table is the protein's shape written out atom by atom. For each backbone N, Cα, C, and carbonyl O, it records an (x, y, z) coordinate triple in Å plus the residue type, chain letter, and residue number.

  · Backbone dihedral angles. Every residue except chain termini has a φ (preceding-C → N → Cα → C) and a ψ (N → Cα → C → next-N). They are reported in degrees following the IUPAC sign convention. Secondary structure is essentially a statement about which (φ, ψ) basin each residue occupies.

  · DSSP 8-state secondary structure assigns each residue one of H (α-helix), G (3₁₀-helix), I (π-helix), E (extended β-strand), B (isolated β-bridge), T (hydrogen-bonded turn), S (bend), or '-' (coil). The assignment is computed from backbone hydrogen-bond geometry via the Kabsch–Sander algorithm.

  · P-SEA three-state annotation labels each residue as helix, strand, or coil based purely on the geometry of the Cα trace. It serves as a fallback when the full backbone (and thus DSSP) is unavailable.

Summarize the fold with a handful of shape descriptors and a per-residue structural alphabet.

  · Radius of gyration (Rg) is the root-mean-square distance of Cα atoms from their centroid — a single number for overall size and compactness. A globular domain of N residues has Rg ≈ 2.2·N^0.38 Å; an extended or disordered chain has a much larger Rg. The Cα contact count is the number of residue pairs whose Cα atoms are within 8 Å and are more than four positions apart in sequence — a standard proxy for tertiary packing density. The bounding box is the smallest axis-aligned box enclosing all Cα atoms.

  · Foldseek's 3Di representation compresses backbone geometry into a per-residue letter drawn from a learned twenty-state alphabet. It captures the tertiary interaction pattern around each residue — which residues are packed against it in space, regardless of where they are in sequence.

  · Accessible surface area quantifies burial. A residue with SASA near zero is packed into the hydrophobic core; one with SASA >100 Å² sits on the surface. Computed here via the Shrake–Rupley numerical algorithm with a 1.4 Å probe.

Ask how reliable the model is.

  · For AlphaFold models, the B-factor field carries pLDDT — the model's own estimate of local accuracy on a 0–100 scale. Regions with pLDDT<50 should be treated as essentially unmodeled; they often correspond to intrinsically disordered segments.

  · For experimental (PDB) structures, the B-factor (temperature factor) quantifies the positional spread of each atom in the crystal — a combination of thermal vibration and static disorder — in units of Å². High B-factors mark flexible loops or poorly resolved regions; low B-factors mark the rigid, well-ordered core.

  · PAE(i, j) answers: if I align the predicted and true structures on residue i, how far off (in Å) do I expect residue j to be? A block-diagonal PAE matrix with low values on the blocks and high values off-diagonal is the signature of a multi-domain protein with confidently predicted domains but uncertain inter-domain orientation.

Place it in context: what it resembles, what it is annotated as, and how it looks.

  · Structural nearest neighbors (via Foldseek easy-search vs the PDB). Reported per hit: target PDB id, E-value, and alignment TM-score. A TM-score above ~0.5 is the conventional threshold for 'same fold'.

  · Functional annotations link the protein to curated databases. InterPro entries identify conserved domains and families by matching the sequence against member-database signatures (Pfam, PROSITE, CDD, …). Gene Ontology (GO) terms describe molecular function, biological process, and cellular component in a controlled vocabulary. CATH places the structure in a hierarchical fold classification (Class/Architecture/Topology/Homologous-superfamily). The organism is the source species.

  · Plot images: a contact map (which residues are close in 3D, as an N×N binary image), a Ramachandran scatter (backbone torsion angles, revealing secondary-structure composition at a glance), and — for AlphaFold structures — a PAE heatmap (pairwise prediction confidence).

  · Structure images are PyMOL renders from six orthogonal camera directions. Cartoon representation draws helices as coils and strands as arrows; sticks shows the backbone as bonds; surface shows the solvent-excluded envelope. Rainbow coloring maps sequence position to hue (blue→red, N→C); chain coloring assigns a distinct color per polypeptide.